Protein 1RHX (pdb70)

Sequence (87 aa):
MALVLVKYGTDHPVEKLKIRSAKAEDKIVLIQNGVFWALEELETPAKVYAIKDDFLARGYSEEDSKVPLITYSEFIDLLEGEEKFIGMALVLVKYGTDHPVEKLKIRSAKAEDKIVLIQNGVFWALEELETPAKVYAIKDDFLARGYSEEDSKVPLITYSEFIDLLEGEEKFIGMALVLVKYGTDHPVEKLKIRSAKAEDKIVLIQNGVFWALEELETPAKVYAIKDDFLARGYSEEDSKVPLITYSEFIDLLEGEEKFIGMALVLVKYGTDHPVEKLKIRSAKAEDKIVLIQNGVFWALEELETPAKVYAIKDDFLARGYSEEDSKVPLITYSEFIDLLEGEEKFIGMALVLVKYGTDHPVEKLKIRSAKAEDKIVLIQNGVFWALEELETPAKVYAIKDDFLARGYSEEDSKVPLITYSEFIDLLEGEEKFIGMALVLVKYGTDHPVEKLKIRSAKAEDKIVLIQNGVFWALEELETPAKVYAIKDDFLARGYSEEDSKVPLITYSEFIDLLEGEEKFIGMALVLVKYGTDHPVEKLKIRSAKAEDKIVLIQNGVFWALEELETPAKVYAIKDDFLARGYSEEDSKVPLITYSEFIDLLEGEEKFIGMALVLVKYGTDHPVEKLKIRSAKAEDKIVLIQNGVFWALEELETPAKVYAIKDDFLARGYSEEDSKVPLITYSEFIDLLEGEEKFIGMALVLVKYGTDHPVEKLKIRSAKAEDKIVLIQNGVFWALEELETPAKVYAIKDDFLARGYSEEDSKVPLITYSEFIDLLEGEEKFIGMALVLVKYGTDHPVEKLKIRSAKAEDKIVLIQNGVFWALEELETPAKVYAIKDDFLARGYSEEDSKVPLITYSEFIDLLEGEEKFIGMALVLVKYGTDHPVEKLKIRSAKAEDKIVLIQNGVFWALEELETPAKVYAIKDDFLARGYSEEDSKVPLITYSEFIDLLEGEEKFIGMALVLVKYGTDHPVEKLKIRSAKAEDKIVLIQNGVFWALEELETPAKVYAIKDDFLARGYSEEDSKVPLITYSEFIDLLEGEEKFIGMALVLVKYGTDHPVEKLKIRSAKAEDKIVLIQNGVFWALEELETPAKVYAIKDDFLARGYSEEDSKVPLITYSEFIDLLEGEEKFIGMALVLVKYGTDHPVEKLKIRSAKAEDKIVLIQNGVFWALEELETPAKVYAIKDDFLARGYSEEDSKVPLITYSEFIDLLEGEEKFIGMALVLVKYGTDHPVEKLKIRSAKAEDKIVLIQNGVFWALEELETPAKVYAIKDDFLARGYSEEDSKVPLITYSEFIDLLEGEEKFIGMALVLVKYGTDHPVEKLKIRSAKAEDKIVLIQNGVFWALEELETPAKVYAIKDDFLARGYSEEDSKVPLITYSEFIDLLEGEEKFIGMALVLVKYGTDHPVEKLKIRSAKAEDKIVLIQNGVFWALEELETPAKVYAIKDDFLARGYSEEDSKVPLITYSEFIDLLEGEEKFIGMALVLVKYGTDHPVEKLKIRSAKAEDKIVLIQNGVFWALEELETPAKVYAIKDDFLARGYSEEDSKVPLITYSEFIDLLEGEEKFIGMALVLVKYGTDHPVEKLKIRSAKAEDKIVLIQNGVFWALEELETPAKVYAIKDDFLARGYSEEDSKVPLITYSEFIDLLEGEEKFIGMALVLVKYGTDHPVEKLKIRSAKAEDKIVLIQNGVFWALEELETPAKVYAIKDDFLARGYSEEDSKVPLITYSEFIDLLEGEEKFIG

Radius of gyration: 11.61 Å; Cα contacts (8 Å, |Δi|>4): 168; chains: 1; bounding box: 30×29×20 Å

Structure (mmCIF, N/CA/C/O backbone):
data_1RHX
#
_entry.id   1RHX
#
loop_
_atom_site.group_PDB
_atom_site.id
_atom_site.type_symbol
_atom_site.label_atom_id
_atom_site.label_alt_id
_atom_site.label_comp_id
_atom_site.label_asym_id
_atom_site.label_entity_id
_atom_site.label_seq_id
_atom_site.pdbx_PDB_ins_code
_atom_site.Cartn_x
_atom_site.Cartn_y
_atom_site.Cartn_z
_atom_site.occupancy
_atom_site.B_iso_or_equiv
_atom_site.auth_seq_id
_atom_site.auth_comp_id
_atom_site.auth_asym_id
_atom_site.auth_atom_id
_atom_site.pdbx_PDB_model_num
ATOM 1 N N . MET A 1 1 ? -15.015 2.997 -10.119 1.00 0.00 1 MET A N 1
ATOM 2 C CA . MET A 1 1 ? -13.676 2.398 -10.278 1.00 0.00 1 MET A CA 1
ATOM 3 C C . MET A 1 1 ? -13.300 1.560 -9.062 1.00 0.00 1 MET A C 1
ATOM 4 O O . MET A 1 1 ? -13.637 1.897 -7.926 1.00 0.00 1 MET A O 1
ATOM 18 N N . ALA A 1 2 ? -12.580 0.466 -9.297 1.00 0.00 2 ALA A N 1
ATOM 19 C CA . ALA A 1 2 ? -11.764 -0.257 -8.338 1.00 0.00 2 ALA A CA 1
ATOM 20 C C . ALA A 1 2 ? -10.391 0.413 -8.247 1.00 0.00 2 ALA A C 1
ATOM 21 O O . ALA A 1 2 ? -10.040 1.221 -9.110 1.00 0.00 2 ALA A O 1
ATOM 28 N N . LEU A 1 3 ? -9.580 0.002 -7.271 1.00 0.00 3 LEU A N 1
ATOM 29 C CA . LEU A 1 3 ? -8.188 0.384 -7.125 1.00 0.00 3 LEU A CA 1
ATOM 30 C C . LEU A 1 3 ? -7.425 -0.935 -6.969 1.00 0.00 3 LEU A C 1
ATOM 31 O O . LEU A 1 3 ? -7.330 -1.458 -5.858 1.00 0.00 3 LEU A O 1
ATOM 47 N N . VAL A 1 4 ? -6.995 -1.516 -8.095 1.00 0.00 4 VAL A N 1
ATOM 48 C CA . VAL A 1 4 ? -6.375 -2.841 -8.191 1.00 0.00 4 VAL A CA 1
ATOM 49 C C . VAL A 1 4 ? -5.077 -2.680 -9.001 1.00 0.00 4 VAL A C 1
ATOM 50 O O . VAL A 1 4 ? -4.995 -3.115 -10.150 1.00 0.00 4 VAL A O 1
ATOM 63 N N . LEU A 1 5 ? -4.077 -2.005 -8.437 1.00 0.00 5 LEU A N 1
ATOM 64 C CA . LEU A 1 5 ? -2.740 -1.748 -8.966 1.00 0.00 5 LEU A CA 1
ATOM 65 C C . LEU A 1 5 ? -2.092 -0.753 -8.019 1.00 0.00 5 LEU A C 1
ATOM 66 O O . LEU A 1 5 ? -2.727 0.229 -7.641 1.00 0.00 5 LEU A O 1
ATOM 82 N N . VAL A 1 6 ? -0.829 -0.975 -7.665 1.00 0.00 6 VAL A N 1
ATOM 83 C CA . VAL A 1 6 ? -0.084 -0.008 -6.868 1.00 0.00 6 VAL A CA 1
ATOM 84 C C . VAL A 1 6 ? 1.385 -0.007 -7.300 1.00 0.00 6 VAL A C 1
ATOM 85 O O . VAL A 1 6 ? 2.302 -0.076 -6.487 1.00 0.00 6 VAL A O 1
ATOM 98 N N . LYS A 1 7 ? 1.642 0.055 -8.611 1.00 0.00 7 LYS A N 1
ATOM 99 C CA . LYS A 1 7 ? 3.012 0.067 -9.118 1.00 0.00 7 LYS A CA 1
ATOM 100 C C . LYS A 1 7 ? 3.277 1.295 -9.993 1.00 0.00 7 LYS A C 1
ATOM 101 O O . LYS A 1 7 ? 4.130 1.228 -10.873 1.00 0.00 7 LYS A O 1
ATOM 120 N N . TYR A 1 8 ? 2.726 2.461 -9.662 1.00 0.00 8 TYR A N 1
ATOM 121 C CA . TYR A 1 8 ? 3.015 3.715 -10.356 1.00 0.00 8 TYR A CA 1
ATOM 122 C C . TYR A 1 8 ? 3.023 4.868 -9.356 1.00 0.00 8 TYR A C 1
ATOM 123 O O . TYR A 1 8 ? 2.661 5.992 -9.703 1.00 0.00 8 TYR A O 1
ATOM 141 N N . GLY A 1 9 ? 3.529 4.614 -8.146 1.00 0.00 9 GLY A N 1
ATOM 142 C CA . GLY A 1 9 ? 3.337 5.508 -7.021 1.00 0.00 9 GLY A CA 1
ATOM 143 C C . GLY A 1 9 ? 1.847 5.709 -6.805 1.00 0.00 9 GLY A C 1
ATOM 144 O O . GLY A 1 9 ? 1.126 4.832 -6.312 1.00 0.00 9 GLY A O 1
ATOM 148 N N . THR A 1 10 ? 1.382 6.849 -7.256 1.00 0.00 10 THR A N 1
ATOM 149 C CA . THR A 1 10 ? 0.208 7.506 -6.711 1.00 0.00 10 THR A CA 1
ATOM 150 C C . THR A 1 10 ? -1.072 7.125 -7.457 1.00 0.00 10 THR A C 1
ATOM 151 O O . THR A 1 10 ? -1.603 7.932 -8.216 1.00 0.00 10 THR A O 1
ATOM 162 N N . ASP A 1 11 ? -1.623 5.921 -7.236 1.00 0.00 11 ASP A N 1
ATOM 163 C CA . ASP A 1 11 ? -2.866 5.534 -7.920 1.00 0.00 11 ASP A CA 1
ATOM 164 C C . ASP A 1 11 ? -3.752 4.551 -7.122 1.00 0.00 11 ASP A C 1
ATOM 165 O O . ASP A 1 11 ? -4.381 3.668 -7.704 1.00 0.00 11 ASP A O 1
ATOM 174 N N . HIS A 1 12 ? -3.851 4.708 -5.791 1.00 0.00 12 HIS A N 1
ATOM 175 C CA . HIS A 1 12 ? -4.641 3.844 -4.887 1.00 0.00 12 HIS A CA 1
ATOM 176 C C . HIS A 1 12 ? -4.755 4.509 -3.496 1.00 0.00 12 HIS A C 1
ATOM 177 O O . HIS A 1 12 ? -4.185 5.585 -3.318 1.00 0.00 12 HIS A O 1
ATOM 191 N N . PRO A 1 13 ? -5.492 3.963 -2.510 1.00 0.00 13 PRO A N 1
ATOM 192 C CA . PRO A 1 13 ? -5.629 4.598 -1.200 1.00 0.00 13 PRO A CA 1
ATOM 193 C C . PRO A 1 13 ? -4.436 4.356 -0.289 1.00 0.00 13 PRO A C 1
ATOM 194 O O . PRO A 1 13 ? -3.711 3.423 -0.528 1.00 0.00 13 PRO A O 1
ATOM 205 N N . VAL A 1 14 ? -4.273 5.167 0.763 1.00 0.00 14 VAL A N 1
ATOM 206 C CA . VAL A 1 14 ? -3.406 5.047 1.937 1.00 0.00 14 VAL A CA 1
ATOM 207 C C . VAL A 1 14 ? -3.376 6.439 2.526 1.00 0.00 14 VAL A C 1
ATOM 208 O O . VAL A 1 14 ? -3.789 6.643 3.656 1.00 0.00 14 VAL A O 1
ATOM 221 N N . GLU A 1 15 ? -3.090 7.436 1.696 1.00 0.00 15 GLU A N 1
ATOM 222 C CA . GLU A 1 15 ? -2.846 8.801 2.152 1.00 0.00 15 GLU A CA 1
ATOM 223 C C . GLU A 1 15 ? -3.282 9.789 1.079 1.00 0.00 15 GLU A C 1
ATOM 224 O O . GLU A 1 15 ? -2.645 10.808 0.854 1.00 0.00 15 GLU A O 1
ATOM 236 N N . LYS A 1 16 ? -4.443 9.506 0.473 1.00 0.00 16 LYS A N 1
ATOM 237 C CA . LYS A 1 16 ? -5.289 10.415 -0.296 1.00 0.00 16 LYS A CA 1
ATOM 238 C C . LYS A 1 16 ? -6.524 9.670 -0.743 1.00 0.00 16 LYS A C 1
ATOM 239 O O . LYS A 1 16 ? -7.563 9.894 -0.139 1.00 0.00 16 LYS A O 1
ATOM 258 N N . LEU A 1 17 ? -6.425 8.749 -1.709 1.00 0.00 17 LEU A N 1
ATOM 259 C CA . LEU A 1 17 ? -7.566 8.073 -2.340 1.00 0.00 17 LEU A CA 1
ATOM 260 C C . LEU A 1 17 ? -8.455 7.425 -1.275 1.00 0.00 17 LEU A C 1
ATOM 261 O O . LEU A 1 17 ? -9.665 7.362 -1.404 1.00 0.00 17 LEU A O 1
ATOM 277 N N . LYS A 1 18 ? -7.847 7.028 -0.162 1.00 0.00 18 LYS A N 1
ATOM 278 C CA . LYS A 1 18 ? -8.463 6.529 1.067 1.00 0.00 18 LYS A CA 1
ATOM 279 C C . LYS A 1 18 ? -9.566 7.430 1.631 1.00 0.00 18 LYS A C 1
ATOM 280 O O . LYS A 1 18 ? -10.584 6.952 2.089 1.00 0.00 18 LYS A O 1
ATOM 299 N N . ILE A 1 19 ? -9.371 8.742 1.658 1.00 0.00 19 ILE A N 1
ATOM 300 C CA . ILE A 1 19 ? -10.349 9.681 2.185 1.00 0.00 19 ILE A CA 1
ATOM 301 C C . ILE A 1 19 ? -11.557 9.662 1.254 1.00 0.00 19 ILE A C 1
ATOM 302 O O . ILE A 1 19 ? -12.711 9.769 1.665 1.00 0.00 19 ILE A O 1
ATOM 318 N N . ARG A 1 20 ? -11.271 9.500 -0.032 1.00 0.00 20 ARG A N 1
ATOM 319 C CA . ARG A 1 20 ? -12.279 9.396 -1.058 1.00 0.00 20 ARG A CA 1
ATOM 320 C C . ARG A 1 20 ? -12.987 8.028 -0.956 1.00 0.00 20 ARG A C 1
ATOM 321 O O . ARG A 1 20 ? -14.221 7.986 -0.998 1.00 0.00 20 ARG A O 1
ATOM 342 N N . SER A 1 21 ? -12.285 6.925 -0.681 1.00 0.00 21 SER A N 1
ATOM 343 C CA . SER A 1 21 ? -12.848 5.594 -0.476 1.00 0.00 21 SER A CA 1
ATOM 344 C C . SER A 1 21 ? -11.916 4.755 0.415 1.00 0.00 21 SER A C 1
ATOM 345 O O . SER A 1 21 ? -10.941 4.175 -0.065 1.00 0.00 21 SER A O 1
ATOM 353 N N . ALA A 1 22 ? -12.190 4.715 1.724 1.00 0.00 22 ALA A N 1
ATOM 354 C CA . ALA A 1 22 ? -11.672 3.762 2.703 1.00 0.00 22 ALA A CA 1
ATOM 355 C C . ALA A 1 22 ? -12.529 3.844 3.963 1.00 0.00 22 ALA A C 1
ATOM 356 O O . ALA A 1 22 ? -13.421 4.686 4.076 1.00 0.00 22 ALA A O 1
ATOM 363 N N . LYS A 1 23 ? -12.218 2.975 4.922 1.00 0.00 23 LYS A N 1
ATOM 364 C CA . LYS A 1 23 ? -12.585 3.089 6.322 1.00 0.00 23 LYS A CA 1
ATOM 365 C C . LYS A 1 23 ? -11.366 2.721 7.143 1.00 0.00 23 LYS A C 1
ATOM 366 O O . LYS A 1 23 ? -10.307 2.415 6.590 1.00 0.00 23 LYS A O 1
ATOM 385 N N . ALA A 1 24 ? -11.524 2.722 8.460 1.00 0.00 24 ALA A N 1
ATOM 386 C CA . ALA A 1 24 ? -10.527 2.124 9.321 1.00 0.00 24 ALA A CA 1
ATOM 387 C C . ALA A 1 24 ? -10.488 0.613 9.102 1.00 0.00 24 ALA A C 1
ATOM 388 O O . ALA A 1 24 ? -9.416 0.013 9.107 1.00 0.00 24 ALA A O 1
ATOM 395 N N . GLU A 1 25 ? -11.638 -0.017 8.844 1.00 0.00 25 GLU A N 1
ATOM 396 C CA . GLU A 1 25 ? -11.719 -1.458 8.630 1.00 0.00 25 GLU A CA 1
ATOM 397 C C . GLU A 1 25 ? -11.420 -1.874 7.197 1.00 0.00 25 GLU A C 1
ATOM 398 O O . GLU A 1 25 ? -12.008 -2.816 6.667 1.00 0.00 25 GLU A O 1
ATOM 410 N N . ASP A 1 26 ? -10.455 -1.209 6.581 1.00 0.00 26 ASP A N 1
ATOM 411 C CA . ASP A 1 26 ? -10.143 -1.429 5.184 1.00 0.00 26 ASP A CA 1
ATOM 412 C C . ASP A 1 26 ? -8.753 -2.043 5.087 1.00 0.00 26 ASP A C 1
ATOM 413 O O . ASP A 1 26 ? -8.028 -2.086 6.087 1.00 0.00 26 ASP A O 1
ATOM 422 N N . LYS A 1 27 ? -8.355 -2.543 3.922 1.00 0.00 27 LYS A N 1
ATOM 423 C CA . LYS A 1 27 ? -7.135 -3.318 3.735 1.00 0.00 27 LYS A CA 1
ATOM 424 C C . LYS A 1 27 ? -6.456 -2.797 2.479 1.00 0.00 27 LYS A C 1
ATOM 425 O O . LYS A 1 27 ? -7.145 -2.536 1.496 1.00 0.00 27 LYS A O 1
ATOM 444 N N . ILE A 1 28 ? -5.146 -2.556 2.529 1.00 0.00 28 ILE A N 1
ATOM 445 C CA . ILE A 1 28 ? -4.371 -1.974 1.441 1.00 0.00 28 ILE A CA 1
ATOM 446 C C . ILE A 1 28 ? -2.910 -2.450 1.575 1.00 0.00 28 ILE A C 1
ATOM 447 O O . ILE A 1 28 ? -2.494 -2.843 2.663 1.00 0.00 28 ILE A O 1
ATOM 463 N N . VAL A 1 29 ? -2.117 -2.349 0.504 1.00 0.00 29 VAL A N 1
ATOM 464 C CA . VAL A 1 29 ? -0.685 -2.671 0.396 1.00 0.00 29 VAL A CA 1
ATOM 465 C C . VAL A 1 29 ? -0.036 -1.748 -0.659 1.00 0.00 29 VAL A C 1
ATOM 466 O O . VAL A 1 29 ? -0.757 -1.208 -1.486 1.00 0.00 29 VAL A O 1
ATOM 479 N N . LEU A 1 30 ? 1.293 -1.546 -0.647 1.00 0.00 30 LEU A N 1
ATOM 480 C CA . LEU A 1 30 ? 2.049 -0.792 -1.669 1.00 0.00 30 LEU A CA 1
ATOM 481 C C . LEU A 1 30 ? 3.131 -1.654 -2.298 1.00 0.00 30 LEU A C 1
ATOM 482 O O . LEU A 1 30 ? 3.795 -2.385 -1.572 1.00 0.00 30 LEU A O 1
ATOM 498 N N . ILE A 1 31 ? 3.372 -1.525 -3.608 1.00 0.00 31 ILE A N 1
ATOM 499 C CA . ILE A 1 31 ? 4.436 -2.241 -4.316 1.00 0.00 31 ILE A CA 1
ATOM 500 C C . ILE A 1 31 ? 5.233 -1.288 -5.212 1.00 0.00 31 ILE A C 1
ATOM 501 O O . ILE A 1 31 ? 4.986 -0.090 -5.191 1.00 0.00 31 ILE A O 1
ATOM 517 N N . GLN A 1 32 ? 6.185 -1.807 -5.994 1.00 0.00 32 GLN A N 1
ATOM 518 C CA . GLN A 1 32 ? 7.066 -1.133 -6.947 1.00 0.00 32 GLN A CA 1
ATOM 519 C C . GLN A 1 32 ? 7.337 0.338 -6.587 1.00 0.00 32 GLN A C 1
ATOM 520 O O . GLN A 1 32 ? 8.030 0.626 -5.617 1.00 0.00 32 GLN A O 1
ATOM 534 N N . ASN A 1 33 ? 6.753 1.274 -7.349 1.00 0.00 33 ASN A N 1
ATOM 535 C CA . ASN A 1 33 ? 6.811 2.717 -7.073 1.00 0.00 33 ASN A CA 1
ATOM 536 C C . ASN A 1 33 ? 5.706 3.164 -6.135 1.00 0.00 33 ASN A C 1
ATOM 537 O O . ASN A 1 33 ? 5.866 4.186 -5.484 1.00 0.00 33 ASN A O 1
ATOM 548 N N . GLY A 1 34 ? 4.590 2.431 -6.056 1.00 0.00 34 GLY A N 1
ATOM 549 C CA . GLY A 1 34 ? 3.533 2.613 -5.064 1.00 0.00 34 GLY A CA 1
ATOM 550 C C . GLY A 1 34 ? 4.051 2.778 -3.643 1.00 0.00 34 GLY A C 1
ATOM 551 O O . GLY A 1 34 ? 3.424 3.453 -2.835 1.00 0.00 34 GLY A O 1
ATOM 555 N N . VAL A 1 35 ? 5.211 2.212 -3.321 1.00 0.00 35 VAL A N 1
ATOM 556 C CA . VAL A 1 35 ? 5.870 2.461 -2.043 1.00 0.00 35 VAL A CA 1
ATOM 557 C C . VAL A 1 35 ? 6.013 3.963 -1.716 1.00 0.00 35 VAL A C 1
ATOM 558 O O . VAL A 1 35 ? 6.053 4.323 -0.543 1.00 0.00 35 VAL A O 1
ATOM 571 N N . PHE A 1 36 ? 6.001 4.856 -2.717 1.00 0.00 36 PHE A N 1
ATOM 572 C CA . PHE A 1 36 ? 5.962 6.306 -2.540 1.00 0.00 36 PHE A CA 1
ATOM 573 C C . PHE A 1 36 ? 4.798 6.820 -1.665 1.00 0.00 36 PHE A C 1
ATOM 574 O O . PHE A 1 36 ? 4.860 7.953 -1.198 1.00 0.00 36 PHE A O 1
ATOM 591 N N . TRP A 1 37 ? 3.748 6.033 -1.399 1.00 0.00 37 TRP A N 1
ATOM 592 C CA . TRP A 1 37 ? 2.706 6.449 -0.452 1.00 0.00 37 TRP A CA 1
ATOM 593 C C . TRP A 1 37 ? 3.203 6.450 0.998 1.00 0.00 37 TRP A C 1
ATOM 594 O O . TRP A 1 37 ? 2.601 7.120 1.838 1.00 0.00 37 TRP A O 1
ATOM 615 N N . ALA A 1 38 ? 4.277 5.726 1.329 1.00 0.00 38 ALA A N 1
ATOM 616 C CA . ALA A 1 38 ? 4.771 5.595 2.701 1.00 0.00 38 ALA A CA 1
ATOM 617 C C . ALA A 1 38 ? 5.592 6.798 3.154 1.00 0.00 38 ALA A C 1
ATOM 618 O O . ALA A 1 38 ? 6.537 6.633 3.926 1.00 0.00 38 ALA A O 1
ATOM 625 N N . LEU A 1 39 ? 5.169 7.998 2.748 1.00 0.00 39 LEU A N 1
ATOM 626 C CA . LEU A 1 39 ? 5.953 9.230 2.707 1.00 0.00 39 LEU A CA 1
ATOM 627 C C . LEU A 1 39 ? 5.132 10.345 2.040 1.00 0.00 39 LEU A C 1
ATOM 628 O O . LEU A 1 39 ? 5.626 11.143 1.246 1.00 0.00 39 LEU A O 1
ATOM 644 N N . GLU A 1 40 ? 3.851 10.400 2.419 1.00 0.00 40 GLU A N 1
ATOM 645 C CA . GLU A 1 40 ? 2.853 11.398 2.049 1.00 0.00 40 GLU A CA 1
ATOM 646 C C . GLU A 1 40 ? 2.475 12.240 3.288 1.00 0.00 40 GLU A C 1
ATOM 647 O O . GLU A 1 40 ? 3.101 12.154 4.356 1.00 0.00 40 GLU A O 1
ATOM 659 N N . GLU A 1 41 ? 1.484 13.116 3.143 1.00 0.00 41 GLU A N 1
ATOM 660 C CA . GLU A 1 41 ? 1.132 14.209 4.049 1.00 0.00 41 GLU A CA 1
ATOM 661 C C . GLU A 1 41 ? -0.270 14.049 4.619 1.00 0.00 41 GLU A C 1
ATOM 662 O O . GLU A 1 41 ? -1.101 14.962 4.596 1.00 0.00 41 GLU A O 1
ATOM 674 N N . LEU A 1 42 ? -0.558 12.846 5.085 1.00 0.00 42 LEU A N 1
ATOM 675 C CA . LEU A 1 42 ? -1.894 12.375 5.386 1.00 0.00 42 LEU A CA 1
ATOM 676 C C . LEU A 1 42 ? -1.765 11.275 6.432 1.00 0.00 42 LEU A C 1
ATOM 677 O O . LEU A 1 42 ? -0.860 11.301 7.263 1.00 0.00 42 LEU A O 1
ATOM 693 N N . GLU A 1 43 ? -2.722 10.361 6.465 1.00 0.00 43 GLU A N 1
ATOM 694 C CA . GLU A 1 43 ? -2.769 9.235 7.369 1.00 0.00 43 GLU A CA 1
ATOM 695 C C . GLU A 1 43 ? -3.639 8.181 6.694 1.00 0.00 43 GLU A C 1
ATOM 696 O O . GLU A 1 43 ? -4.430 8.507 5.809 1.00 0.00 43 GLU A O 1
ATOM 708 N N . THR A 1 44 ? -3.599 6.971 7.205 1.00 0.00 44 THR A N 1
ATOM 709 C CA . THR A 1 44 ? -4.579 5.908 7.021 1.00 0.00 44 THR A CA 1
ATOM 710 C C . THR A 1 44 ? -5.076 5.471 8.391 1.00 0.00 44 THR A C 1
ATOM 711 O O . THR A 1 44 ? -4.316 5.514 9.359 1.00 0.00 44 THR A O 1
ATOM 722 N N . PRO A 1 45 ? -6.332 5.013 8.454 1.00 0.00 45 PRO A N 1
ATOM 723 C CA . PRO A 1 45 ? -6.810 4.171 9.522 1.00 0.00 45 PRO A CA 1
ATOM 724 C C . PRO A 1 45 ? -6.962 2.696 9.083 1.00 0.00 45 PRO A C 1
ATOM 725 O O . PRO A 1 45 ? -7.225 1.821 9.913 1.00 0.00 45 PRO A O 1
ATOM 736 N N . ALA A 1 46 ? -6.840 2.413 7.779 1.00 0.00 46 ALA A N 1
ATOM 737 C CA . ALA A 1 46 ? -6.858 1.090 7.165 1.00 0.00 46 ALA A CA 1
ATOM 738 C C . ALA A 1 46 ? -5.495 0.430 7.340 1.00 0.00 46 ALA A C 1
ATOM 739 O O . ALA A 1 46 ? -4.502 1.140 7.513 1.00 0.00 46 ALA A O 1
ATOM 746 N N . LYS A 1 47 ? -5.405 -0.901 7.234 1.00 0.00 47 LYS A N 1
ATOM 747 C CA . LYS A 1 47 ? -4.158 -1.594 7.449 1.00 0.00 47 LYS A CA 1
ATOM 748 C C . LYS A 1 47 ? -3.388 -1.408 6.152 1.00 0.00 47 LYS A C 1
ATOM 749 O O . LYS A 1 47 ? -3.883 -1.772 5.082 1.00 0.00 47 LYS A O 1
ATOM 768 N N . VAL A 1 48 ? -2.257 -0.723 6.217 1.00 0.00 48 VAL A N 1
ATOM 769 C CA . VAL A 1 48 ? -1.376 -0.483 5.115 1.00 0.00 48 VAL A CA 1
ATOM 770 C C . VAL A 1 48 ? -0.105 -1.245 5.385 1.00 0.00 48 VAL A C 1
ATOM 771 O O . VAL A 1 48 ? 0.227 -1.497 6.547 1.00 0.00 48 VAL A O 1
ATOM 784 N N . TYR A 1 49 ? 0.604 -1.585 4.318 1.00 0.00 49 TYR A N 1
ATOM 785 C CA . TYR A 1 49 ? 1.831 -2.347 4.370 1.00 0.00 49 TYR A CA 1
ATOM 786 C C . TYR A 1 49 ? 2.522 -2.159 3.025 1.00 0.00 49 TYR A C 1
ATOM 787 O O . TYR A 1 49 ? 1.908 -2.434 1.998 1.00 0.00 49 TYR A O 1
ATOM 805 N N . ALA A 1 50 ? 3.760 -1.680 2.969 1.00 0.00 50 ALA A N 1
ATOM 806 C CA . ALA A 1 50 ? 4.493 -1.756 1.712 1.00 0.00 50 ALA A CA 1
ATOM 807 C C . ALA A 1 50 ? 5.118 -3.146 1.596 1.00 0.00 50 ALA A C 1
ATOM 808 O O . ALA A 1 50 ? 5.386 -3.815 2.595 1.00 0.00 50 ALA A O 1
ATOM 815 N N . ILE A 1 51 ? 5.401 -3.562 0.370 1.00 0.00 51 ILE A N 1
ATOM 816 C CA . ILE A 1 51 ? 6.198 -4.730 0.064 1.00 0.00 51 ILE A CA 1
ATOM 817 C C . ILE A 1 51 ? 7.637 -4.321 0.231 1.00 0.00 51 ILE A C 1
ATOM 818 O O . ILE A 1 51 ? 8.170 -3.524 -0.545 1.00 0.00 51 ILE A O 1
ATOM 834 N N . LYS A 1 52 ? 8.245 -4.890 1.268 1.00 0.00 52 LYS A N 1
ATOM 835 C CA . LYS A 1 52 ? 9.629 -4.684 1.603 1.00 0.00 52 LYS A CA 1
ATOM 836 C C . LYS A 1 52 ? 10.492 -4.899 0.379 1.00 0.00 52 LYS A C 1
ATOM 837 O O . LYS A 1 52 ? 11.253 -4.013 0.023 1.00 0.00 52 LYS A O 1
ATOM 856 N N . ASP A 1 53 ? 10.349 -6.034 -0.301 1.00 0.00 53 ASP A N 1
ATOM 857 C CA . ASP A 1 53 ? 11.189 -6.353 -1.449 1.00 0.00 53 ASP A CA 1
ATOM 858 C C . ASP A 1 53 ? 11.160 -5.266 -2.506 1.00 0.00 53 ASP A C 1
ATOM 859 O O . ASP A 1 53 ? 12.219 -4.864 -2.982 1.00 0.00 53 ASP A O 1
ATOM 868 N N . ASP A 1 54 ? 9.980 -4.765 -2.871 1.00 0.00 54 ASP A N 1
ATOM 869 C CA . ASP A 1 54 ? 9.893 -3.673 -3.812 1.00 0.00 54 ASP A CA 1
ATOM 870 C C . ASP A 1 54 ? 10.443 -2.362 -3.266 1.00 0.00 54 ASP A C 1
ATOM 871 O O . ASP A 1 54 ? 11.008 -1.608 -4.050 1.00 0.00 54 ASP A O 1
ATOM 880 N N . PHE A 1 55 ? 10.314 -2.073 -1.972 1.00 0.00 55 PHE A N 1
ATOM 881 C CA . PHE A 1 55 ? 10.847 -0.856 -1.359 1.00 0.00 55 PHE A CA 1
ATOM 882 C C . PHE A 1 55 ? 12.374 -0.855 -1.372 1.00 0.00 55 PHE A C 1
ATOM 883 O O . PHE A 1 55 ? 13.013 0.133 -1.729 1.00 0.00 55 PHE A O 1
ATOM 900 N N . LEU A 1 56 ? 12.959 -1.999 -1.026 1.00 0.00 56 LEU A N 1
ATOM 901 C CA . LEU A 1 56 ? 14.382 -2.275 -1.102 1.00 0.00 56 LEU A CA 1
ATOM 902 C C . LEU A 1 56 ? 14.835 -2.096 -2.542 1.00 0.00 56 LEU A C 1
ATOM 903 O O . LEU A 1 56 ? 15.800 -1.380 -2.814 1.00 0.00 56 LEU A O 1
ATOM 919 N N . ALA A 1 57 ? 14.082 -2.684 -3.473 1.00 0.00 57 ALA A N 1
ATOM 920 C CA . ALA A 1 57 ? 14.334 -2.540 -4.894 1.00 0.00 57 ALA A CA 1
ATOM 921 C C . ALA A 1 57 ? 14.032 -1.119 -5.397 1.00 0.00 57 ALA A C 1
ATOM 922 O O . ALA A 1 57 ? 14.319 -0.817 -6.556 1.00 0.00 57 ALA A O 1
ATOM 929 N N . ARG A 1 58 ? 13.501 -0.224 -4.553 1.00 0.00 58 ARG A N 1
ATOM 930 C CA . ARG A 1 58 ? 13.305 1.187 -4.887 1.00 0.00 58 ARG A CA 1
ATOM 931 C C . ARG A 1 58 ? 14.281 2.031 -4.059 1.00 0.00 58 ARG A C 1
ATOM 932 O O . ARG A 1 58 ? 13.993 3.184 -3.758 1.00 0.00 58 ARG A O 1
ATOM 953 N N . GLY A 1 59 ? 15.498 1.537 -3.826 1.00 0.00 59 GLY A N 1
ATOM 954 C CA . GLY A 1 59 ? 16.576 2.296 -3.209 1.00 0.00 59 GLY A CA 1
ATOM 955 C C . GLY A 1 59 ? 16.258 2.877 -1.825 1.00 0.00 59 GLY A C 1
ATOM 956 O O . GLY A 1 59 ? 16.948 3.812 -1.422 1.00 0.00 59 GLY A O 1
ATOM 960 N N . TYR A 1 60 ? 15.261 2.374 -1.087 1.00 0.00 60 TYR A N 1
ATOM 961 C CA . TYR A 1 60 ? 14.920 2.858 0.246 1.00 0.00 60 TYR A CA 1
ATOM 962 C C . TYR A 1 60 ? 15.614 1.988 1.295 1.00 0.00 60 TYR A C 1
ATOM 963 O O . TYR A 1 60 ? 16.266 0.985 0.968 1.00 0.00 60 TYR A O 1
ATOM 981 N N . SER A 1 61 ? 15.460 2.351 2.563 1.00 0.00 61 SER A N 1
ATOM 982 C CA . SER A 1 61 ? 15.820 1.548 3.716 1.00 0.00 61 SER A CA 1
ATOM 983 C C . SER A 1 61 ? 14.581 1.340 4.576 1.00 0.00 61 SER A C 1
ATOM 984 O O . SER A 1 61 ? 13.571 2.020 4.421 1.00 0.00 61 SER A O 1
ATOM 992 N N . GLU A 1 62 ? 14.629 0.359 5.469 1.00 0.00 62 GLU A N 1
ATOM 993 C CA . GLU A 1 62 ? 13.440 -0.180 6.110 1.00 0.00 62 GLU A CA 1
ATOM 994 C C . GLU A 1 62 ? 12.875 0.793 7.146 1.00 0.00 62 GLU A C 1
ATOM 995 O O . GLU A 1 62 ? 11.693 0.721 7.484 1.00 0.00 62 GLU A O 1
ATOM 1007 N N . GLU A 1 63 ? 13.697 1.718 7.636 1.00 0.00 63 GLU A N 1
ATOM 1008 C CA . GLU A 1 63 ? 13.285 2.774 8.545 1.00 0.00 63 GLU A CA 1
ATOM 1009 C C . GLU A 1 63 ? 12.673 3.967 7.798 1.00 0.00 63 GLU A C 1
ATOM 1010 O O . GLU A 1 63 ? 12.053 4.830 8.421 1.00 0.00 63 GLU A O 1
ATOM 1022 N N . ASP A 1 64 ? 12.821 4.046 6.473 1.00 0.00 64 ASP A N 1
ATOM 1023 C CA . ASP A 1 64 ? 12.364 5.203 5.696 1.00 0.00 64 ASP A CA 1
ATOM 1024 C C . ASP A 1 64 ? 10.839 5.201 5.575 1.00 0.00 64 ASP A C 1
ATOM 1025 O O . ASP A 1 64 ? 10.208 6.249 5.465 1.00 0.00 64 ASP A O 1
ATOM 1034 N N . SER A 1 65 ? 10.227 4.017 5.570 1.00 0.00 65 SER A N 1
ATOM 1035 C CA . SER A 1 65 ? 8.810 3.865 5.301 1.00 0.00 65 SER A CA 1
ATOM 1036 C C . SER A 1 65 ? 8.025 4.213 6.563 1.00 0.00 65 SER A C 1
ATOM 1037 O O . SER A 1 65 ? 8.186 3.509 7.566 1.00 0.00 65 SER A O 1
ATOM 1045 N N . LYS A 1 66 ? 7.099 5.184 6.535 1.00 0.00 66 LYS A N 1
ATOM 1046 C CA . LYS A 1 66 ? 6.234 5.392 7.711 1.00 0.00 66 LYS A CA 1
ATOM 1047 C C . LYS A 1 66 ? 5.057 4.412 7.727 1.00 0.00 66 LYS A C 1
ATOM 1048 O O . LYS A 1 66 ? 3.968 4.730 8.201 1.00 0.00 66 LYS A O 1
ATOM 1067 N N . VAL A 1 67 ? 5.284 3.180 7.277 1.00 0.00 67 VAL A N 1
ATOM 1068 C CA . VAL A 1 67 ? 4.290 2.126 7.172 1.00 0.00 67 VAL A CA 1
ATOM 1069 C C . VAL A 1 67 ? 5.073 0.814 7.294 1.00 0.00 67 VAL A C 1
ATOM 1070 O O . VAL A 1 67 ? 6.265 0.778 6.959 1.00 0.00 67 VAL A O 1
ATOM 1083 N N . PRO A 1 68 ? 4.426 -0.280 7.707 1.00 0.00 68 PRO A N 1
ATOM 1084 C CA . PRO A 1 68 ? 5.095 -1.544 7.935 1.00 0.00 68 PRO A CA 1
ATOM 1085 C C . PRO A 1 68 ? 5.490 -2.163 6.598 1.00 0.00 68 PRO A C 1
ATOM 1086 O O . PRO A 1 68 ? 4.856 -1.928 5.566 1.00 0.00 68 PRO A O 1
ATOM 1097 N N . LEU A 1 69 ? 6.528 -2.986 6.626 1.00 0.00 69 LEU A N 1
ATOM 1098 C CA . LEU A 1 69 ? 7.229 -3.454 5.443 1.00 0.00 69 LEU A CA 1
ATOM 1099 C C . LEU A 1 69 ? 7.205 -4.965 5.417 1.00 0.00 69 LEU A C 1
ATOM 1100 O O . LEU A 1 69 ? 8.130 -5.648 5.864 1.00 0.00 69 LEU A O 1
ATOM 1116 N N . ILE A 1 70 ? 6.112 -5.472 4.869 1.00 0.00 70 ILE A N 1
ATOM 1117 C CA . ILE A 1 70 ? 5.775 -6.876 4.877 1.00 0.00 70 ILE A CA 1
ATOM 1118 C C . ILE A 1 70 ? 6.402 -7.578 3.680 1.00 0.00 70 ILE A C 1
ATOM 1119 O O . ILE A 1 70 ? 6.939 -6.946 2.768 1.00 0.00 70 ILE A O 1
ATOM 1135 N N . THR A 1 71 ? 6.324 -8.900 3.674 1.00 0.00 71 THR A N 1
ATOM 1136 C CA . THR A 1 71 ? 6.727 -9.701 2.541 1.00 0.00 71 THR A CA 1
ATOM 1137 C C . THR A 1 71 ? 5.580 -9.739 1.523 1.00 0.00 71 THR A C 1
ATOM 1138 O O . THR A 1 71 ? 4.416 -9.526 1.878 1.00 0.00 71 THR A O 1
ATOM 1149 N N . TYR A 1 72 ? 5.865 -10.149 0.283 1.00 0.00 72 TYR A N 1
ATOM 1150 C CA . TYR A 1 72 ? 4.814 -10.483 -0.679 1.00 0.00 72 TYR A CA 1
ATOM 1151 C C . TYR A 1 72 ? 3.832 -11.523 -0.104 1.00 0.00 72 TYR A C 1
ATOM 1152 O O . TYR A 1 72 ? 2.669 -11.523 -0.493 1.00 0.00 72 TYR A O 1
ATOM 1170 N N . SER A 1 73 ? 4.258 -12.394 0.818 1.00 0.00 73 SER A N 1
ATOM 1171 C CA . SER A 1 73 ? 3.414 -13.458 1.347 1.00 0.00 73 SER A CA 1
ATOM 1172 C C . SER A 1 73 ? 2.414 -12.973 2.397 1.00 0.00 73 SER A C 1
ATOM 1173 O O . SER A 1 73 ? 1.282 -13.455 2.420 1.00 0.00 73 SER A O 1
ATOM 1181 N N . GLU A 1 74 ? 2.810 -12.048 3.277 1.00 0.00 74 GLU A N 1
ATOM 1182 C CA . GLU A 1 74 ? 1.904 -11.396 4.214 1.00 0.00 74 GLU A CA 1
ATOM 1183 C C . GLU A 1 74 ? 0.822 -10.654 3.441 1.00 0.00 74 GLU A C 1
ATOM 1184 O O . GLU A 1 74 ? -0.309 -10.619 3.913 1.00 0.00 74 GLU A O 1
ATOM 1196 N N . PHE A 1 75 ? 1.128 -10.092 2.264 1.00 0.00 75 PHE A N 1
ATOM 1197 C CA . PHE A 1 75 ? 0.100 -9.453 1.457 1.00 0.00 75 PHE A CA 1
ATOM 1198 C C . PHE A 1 75 ? -0.980 -10.472 1.106 1.00 0.00 75 PHE A C 1
ATOM 1199 O O . PHE A 1 75 ? -2.141 -10.175 1.349 1.00 0.00 75 PHE A O 1
ATOM 1216 N N . ILE A 1 76 ? -0.617 -11.658 0.597 1.00 0.00 76 ILE A N 1
ATOM 1217 C CA . ILE A 1 76 ? -1.562 -12.681 0.130 1.00 0.00 76 ILE A CA 1
ATOM 1218 C C . ILE A 1 76 ? -2.619 -13.001 1.186 1.00 0.00 76 ILE A C 1
ATOM 1219 O O . ILE A 1 76 ? -3.785 -13.135 0.821 1.00 0.00 76 ILE A O 1
ATOM 1235 N N . ASP A 1 77 ? -2.237 -13.085 2.461 1.00 0.00 77 ASP A N 1
ATOM 1236 C CA . ASP A 1 77 ? -3.148 -13.336 3.583 1.00 0.00 77 ASP A CA 1
ATOM 1237 C C . ASP A 1 77 ? -4.246 -12.279 3.696 1.00 0.00 77 ASP A C 1
ATOM 1238 O O . ASP A 1 77 ? -5.382 -12.569 4.078 1.00 0.00 77 ASP A O 1
ATOM 1247 N N . LEU A 1 78 ? -3.909 -11.037 3.354 1.00 0.00 78 LEU A N 1
ATOM 1248 C CA . LEU A 1 78 ? -4.845 -9.932 3.415 1.00 0.00 78 LEU A CA 1
ATOM 1249 C C . LEU A 1 78 ? -5.958 -10.121 2.383 1.00 0.00 78 LEU A C 1
ATOM 1250 O O . LEU A 1 78 ? -7.069 -9.649 2.624 1.00 0.00 78 LEU A O 1
ATOM 1266 N N . LEU A 1 79 ? -5.660 -10.755 1.238 1.00 0.00 79 LEU A N 1
ATOM 1267 C CA . LEU A 1 79 ? -6.614 -11.096 0.201 1.00 0.00 79 LEU A CA 1
ATOM 1268 C C . LEU A 1 79 ? -7.492 -12.248 0.706 1.00 0.00 79 LEU A C 1
ATOM 1269 O O . LEU A 1 79 ? -8.406 -12.049 1.500 1.00 0.00 79 LEU A O 1
ATOM 1285 N N . GLU A 1 80 ? -7.189 -13.469 0.266 1.00 0.00 80 GLU A N 1
ATOM 1286 C CA . GLU A 1 80 ? -7.892 -14.711 0.555 1.00 0.00 80 GLU A CA 1
ATOM 1287 C C . GLU A 1 80 ? -9.408 -14.547 0.412 1.00 0.00 80 GLU A C 1
ATOM 1288 O O . GLU A 1 80 ? -10.197 -14.891 1.296 1.00 0.00 80 GLU A O 1
ATOM 1300 N N . GLY A 1 81 ? -9.828 -14.037 -0.749 1.00 0.00 81 GLY A N 1
ATOM 1301 C CA . GLY A 1 81 ? -11.233 -13.798 -1.050 1.00 0.00 81 GLY A CA 1
ATOM 1302 C C . GLY A 1 81 ? -11.707 -12.427 -0.578 1.00 0.00 81 GLY A C 1
ATOM 1303 O O . GLY A 1 81 ? -12.833 -12.279 -0.109 1.00 0.00 81 GLY A O 1
ATOM 1307 N N . GLU A 1 82 ? -10.858 -11.409 -0.715 1.00 0.00 82 GLU A N 1
ATOM 1308 C CA . GLU A 1 82 ? -11.189 -10.010 -0.452 1.00 0.00 82 GLU A CA 1
ATOM 1309 C C . GLU A 1 82 ? -10.738 -9.234 -1.681 1.00 0.00 82 GLU A C 1
ATOM 1310 O O . GLU A 1 82 ? -9.968 -8.274 -1.613 1.00 0.00 82 GLU A O 1
ATOM 1322 N N . GLU A 1 83 ? -11.151 -9.728 -2.844 1.00 0.00 83 GLU A N 1
ATOM 1323 C CA . GLU A 1 83 ? -10.580 -9.386 -4.123 1.00 0.00 83 GLU A CA 1
ATOM 1324 C C . GLU A 1 83 ? -11.112 -8.047 -4.631 1.00 0.00 83 GLU A C 1
ATOM 1325 O O . GLU A 1 83 ? -11.770 -7.964 -5.672 1.00 0.00 83 GLU A O 1
ATOM 1337 N N . LYS A 1 84 ? -10.807 -6.987 -3.876 1.00 0.00 84 LYS A N 1
ATOM 1338 C CA . LYS A 1 84 ? -11.110 -5.603 -4.194 1.00 0.00 84 LYS A CA 1
ATOM 1339 C C . LYS A 1 84 ? -10.172 -4.608 -3.505 1.00 0.00 84 LYS A C 1
ATOM 1340 O O . LYS A 1 84 ? -10.608 -3.510 -3.169 1.00 0.00 84 LYS A O 1
ATOM 1359 N N . PHE A 1 85 ? -8.873 -4.910 -3.383 1.00 0.00 85 PHE A N 1
ATOM 1360 C CA . PHE A 1 85 ? -7.872 -3.873 -3.098 1.00 0.00 85 PHE A CA 1
ATOM 1361 C C . PHE A 1 85 ? -6.475 -4.231 -3.595 1.00 0.00 85 PHE A C 1
ATOM 1362 O O . PHE A 1 85 ? -5.472 -3.852 -3.002 1.00 0.00 85 PHE A O 1
ATOM 1379 N N . ILE A 1 86 ? -6.387 -4.873 -4.748 1.00 0.00 86 ILE A N 1
ATOM 1380 C CA . ILE A 1 86 ? -5.169 -5.576 -5.115 1.00 0.00 86 ILE A CA 1
ATOM 1381 C C . ILE A 1 86 ? -4.150 -4.579 -5.693 1.00 0.00 86 ILE A C 1
ATOM 1382 O O . ILE A 1 86 ? -4.397 -3.369 -5.744 1.00 0.00 86 ILE A O 1
ATOM 1398 N N . GLY A 1 87 ? -3.023 -5.074 -6.197 1.00 0.00 87 GLY A N 1
ATOM 1399 C CA . GLY A 1 87 ? -2.186 -4.288 -7.071 1.00 0.00 87 GLY A CA 1
ATOM 1400 C C . GLY A 1 87 ? -0.732 -4.610 -6.958 1.00 0.00 87 GLY A C 1
ATOM 1401 O O . GLY A 1 87 ? -0.376 -5.433 -6.078 1.00 0.00 87 GLY A O 1
ATOM 1405 N N . MET A 1 1 ? -13.245 -2.422 11.565 1.00 0.00 1 MET A N 2
ATOM 1406 C CA . MET A 1 1 ? -14.055 -1.809 10.505 1.00 0.00 1 MET A CA 2
ATOM 1407 C C . MET A 1 1 ? -13.173 -1.377 9.328 1.00 0.00 1 MET A C 2
ATOM 1408 O O . MET A 1 1 ? -13.068 -2.140 8.369 1.00 0.00 1 MET A O 2
ATOM 1422 N N . ALA A 1 2 ? -12.550 -0.191 9.351 1.00 0.00 2 ALA A N 2
ATOM 1423 C CA . ALA A 1 2 ? -11.728 0.316 8.253 1.00 0.00 2 ALA A CA 2
ATOM 1424 C C . ALA A 1 2 ? -10.259 -0.086 8.450 1.00 0.00 2 ALA A C 2
ATOM 1425 O O . ALA A 1 2 ? -9.830 -0.353 9.581 1.00 0.00 2 ALA A O 2
ATOM 1432 N N . LEU A 1 3 ? -9.484 -0.093 7.369 1.00 0.00 3 LEU A N 2
ATOM 1433 C CA . LEU A 1 3 ? -8.091 -0.521 7.302 1.00 0.00 3 LEU A CA 2
ATOM 1434 C C . LEU A 1 3 ? -7.275 0.737 7.025 1.00 0.00 3 LEU A C 2
ATOM 1435 O O . LEU A 1 3 ? -7.040 1.109 5.875 1.00 0.00 3 LEU A O 2
ATOM 1451 N N . VAL A 1 4 ? -6.924 1.434 8.105 1.00 0.00 4 VAL A N 2
ATOM 1452 C CA . VAL A 1 4 ? -6.439 2.812 8.105 1.00 0.00 4 VAL A CA 2
ATOM 1453 C C . VAL A 1 4 ? -5.020 2.842 8.692 1.00 0.00 4 VAL A C 2
ATOM 1454 O O . VAL A 1 4 ? -4.609 3.716 9.455 1.00 0.00 4 VAL A O 2
ATOM 1467 N N . LEU A 1 5 ? -4.221 1.848 8.359 1.00 0.00 5 LEU A N 2
ATOM 1468 C CA . LEU A 1 5 ? -2.929 1.692 8.985 1.00 0.00 5 LEU A CA 2
ATOM 1469 C C . LEU A 1 5 ? -2.212 0.608 8.218 1.00 0.00 5 LEU A C 2
ATOM 1470 O O . LEU A 1 5 ? -2.747 -0.503 8.152 1.00 0.00 5 LEU A O 2
ATOM 1486 N N . VAL A 1 6 ? -1.026 0.869 7.681 1.00 0.00 6 VAL A N 2
ATOM 1487 C CA . VAL A 1 6 ? -0.260 -0.197 7.056 1.00 0.00 6 VAL A CA 2
ATOM 1488 C C . VAL A 1 6 ? 1.226 -0.053 7.380 1.00 0.00 6 VAL A C 2
ATOM 1489 O O . VAL A 1 6 ? 2.080 0.127 6.512 1.00 0.00 6 VAL A O 2
ATOM 1502 N N . LYS A 1 7 ? 1.548 -0.173 8.665 1.00 0.00 7 LYS A N 2
ATOM 1503 C CA . LYS A 1 7 ? 2.927 -0.041 9.116 1.00 0.00 7 LYS A CA 2
ATOM 1504 C C . LYS A 1 7 ? 3.414 -1.243 9.928 1.00 0.00 7 LYS A C 2
ATOM 1505 O O . LYS A 1 7 ? 4.367 -1.109 10.701 1.00 0.00 7 LYS A O 2
ATOM 1524 N N . TYR A 1 8 ? 2.978 -2.447 9.578 1.00 0.00 8 TYR A N 2
ATOM 1525 C CA . TYR A 1 8 ? 3.348 -3.710 10.216 1.00 0.00 8 TYR A CA 2
ATOM 1526 C C . TYR A 1 8 ? 3.274 -4.835 9.176 1.00 0.00 8 TYR A C 2
ATOM 1527 O O . TYR A 1 8 ? 2.881 -5.957 9.498 1.00 0.00 8 TYR A O 2
ATOM 1545 N N . GLY A 1 9 ? 3.674 -4.559 7.932 1.00 0.00 9 GLY A N 2
ATOM 1546 C CA . GLY A 1 9 ? 3.495 -5.485 6.829 1.00 0.00 9 GLY A CA 2
ATOM 1547 C C . GLY A 1 9 ? 2.010 -5.752 6.617 1.00 0.00 9 GLY A C 2
ATOM 1548 O O . GLY A 1 9 ? 1.250 -4.939 6.084 1.00 0.00 9 GLY A O 2
ATOM 1552 N N . THR A 1 10 ? 1.594 -6.910 7.083 1.00 0.00 10 THR A N 2
ATOM 1553 C CA . THR A 1 10 ? 0.410 -7.583 6.580 1.00 0.00 10 THR A CA 2
ATOM 1554 C C . THR A 1 10 ? -0.842 -7.228 7.377 1.00 0.00 10 THR A C 2
ATOM 1555 O O . THR A 1 10 ? -1.316 -8.049 8.165 1.00 0.00 10 THR A O 2
ATOM 1566 N N . ASP A 1 11 ? -1.433 -6.044 7.165 1.00 0.00 11 ASP A N 2
ATOM 1567 C CA . ASP A 1 11 ? -2.651 -5.687 7.905 1.00 0.00 11 ASP A CA 2
ATOM 1568 C C . ASP A 1 11 ? -3.605 -4.749 7.136 1.00 0.00 11 ASP A C 2
ATOM 1569 O O . ASP A 1 11 ? -4.236 -3.888 7.746 1.00 0.00 11 ASP A O 2
ATOM 1578 N N . HIS A 1 12 ? -3.759 -4.927 5.813 1.00 0.00 12 HIS A N 2
ATOM 1579 C CA . HIS A 1 12 ? -4.632 -4.144 4.913 1.00 0.00 12 HIS A CA 2
ATOM 1580 C C . HIS A 1 12 ? -4.684 -4.814 3.522 1.00 0.00 12 HIS A C 2
ATOM 1581 O O . HIS A 1 12 ? -3.905 -5.738 3.296 1.00 0.00 12 HIS A O 2
ATOM 1595 N N . PRO A 1 13 ? -5.537 -4.411 2.561 1.00 0.00 13 PRO A N 2
ATOM 1596 C CA . PRO A 1 13 ? -5.625 -5.089 1.263 1.00 0.00 13 PRO A CA 2
ATOM 1597 C C . PRO A 1 13 ? -4.431 -4.757 0.359 1.00 0.00 13 PRO A C 2
ATOM 1598 O O . PRO A 1 13 ? -3.777 -3.770 0.616 1.00 0.00 13 PRO A O 2
ATOM 1609 N N . VAL A 1 14 ? -4.177 -5.539 -0.709 1.00 0.00 14 VAL A N 2
ATOM 1610 C CA . VAL A 1 14 ? -3.277 -5.311 -1.849 1.00 0.00 14 VAL A CA 2
ATOM 1611 C C . VAL A 1 14 ? -3.055 -6.633 -2.580 1.00 0.00 14 VAL A C 2
ATOM 1612 O O . VAL A 1 14 ? -2.969 -6.636 -3.798 1.00 0.00 14 VAL A O 2
ATOM 1625 N N . GLU A 1 15 ? -3.039 -7.766 -1.876 1.00 0.00 15 GLU A N 2
ATOM 1626 C CA . GLU A 1 15 ? -2.842 -9.077 -2.514 1.00 0.00 15 GLU A CA 2
ATOM 1627 C C . GLU A 1 15 ? -3.729 -10.150 -1.877 1.00 0.00 15 GLU A C 2
ATOM 1628 O O . GLU A 1 15 ? -4.035 -11.169 -2.476 1.00 0.00 15 GLU A O 2
ATOM 1640 N N . LYS A 1 16 ? -4.304 -9.870 -0.712 1.00 0.00 16 LYS A N 2
ATOM 1641 C CA . LYS A 1 16 ? -4.952 -10.865 0.115 1.00 0.00 16 LYS A CA 2
ATOM 1642 C C . LYS A 1 16 ? -6.134 -10.255 0.830 1.00 0.00 16 LYS A C 2
ATOM 1643 O O . LYS A 1 16 ? -7.261 -10.631 0.540 1.00 0.00 16 LYS A O 2
ATOM 1662 N N . LEU A 1 17 ? -5.940 -9.229 1.665 1.00 0.00 17 LEU A N 2
ATOM 1663 C CA . LEU A 1 17 ? -7.084 -8.558 2.282 1.00 0.00 17 LEU A CA 2
ATOM 1664 C C . LEU A 1 17 ? -8.031 -7.981 1.218 1.00 0.00 17 LEU A C 2
ATOM 1665 O O . LEU A 1 17 ? -9.241 -7.986 1.422 1.00 0.00 17 LEU A O 2
ATOM 1681 N N . LYS A 1 18 ? -7.510 -7.610 0.032 1.00 0.00 18 LYS A N 2
ATOM 1682 C CA . LYS A 1 18 ? -8.330 -7.135 -1.097 1.00 0.00 18 LYS A CA 2
ATOM 1683 C C . LYS A 1 18 ? -9.375 -8.172 -1.490 1.00 0.00 18 LYS A C 2
ATOM 1684 O O . LYS A 1 18 ? -10.437 -7.854 -1.997 1.00 0.00 18 LYS A O 2
ATOM 1703 N N . ILE A 1 19 ? -9.028 -9.441 -1.359 1.00 0.00 19 ILE A N 2
ATOM 1704 C CA . ILE A 1 19 ? -9.842 -10.533 -1.839 1.00 0.00 19 ILE A CA 2
ATOM 1705 C C . ILE A 1 19 ? -11.031 -10.651 -0.884 1.00 0.00 19 ILE A C 2
ATOM 1706 O O . ILE A 1 19 ? -12.160 -10.871 -1.313 1.00 0.00 19 ILE A O 2
ATOM 1722 N N . ARG A 1 20 ? -10.810 -10.382 0.408 1.00 0.00 20 ARG A N 2
ATOM 1723 C CA . ARG A 1 20 ? -11.869 -10.357 1.398 1.00 0.00 20 ARG A CA 2
ATOM 1724 C C . ARG A 1 20 ? -12.741 -9.113 1.203 1.00 0.00 20 ARG A C 2
ATOM 1725 O O . ARG A 1 20 ? -13.945 -9.189 1.443 1.00 0.00 20 ARG A O 2
ATOM 1746 N N . SER A 1 21 ? -12.183 -7.979 0.769 1.00 0.00 21 SER A N 2
ATOM 1747 C CA . SER A 1 21 ? -12.930 -6.761 0.467 1.00 0.00 21 SER A CA 2
ATOM 1748 C C . SER A 1 21 ? -12.111 -5.844 -0.456 1.00 0.00 21 SER A C 2
ATOM 1749 O O . SER A 1 21 ? -11.194 -5.181 0.030 1.00 0.00 21 SER A O 2
ATOM 1757 N N . ALA A 1 22 ? -12.409 -5.817 -1.764 1.00 0.00 22 ALA A N 2
ATOM 1758 C CA . ALA A 1 22 ? -11.986 -4.791 -2.728 1.00 0.00 22 ALA A CA 2
ATOM 1759 C C . ALA A 1 22 ? -12.602 -5.019 -4.101 1.00 0.00 22 ALA A C 2
ATOM 1760 O O . ALA A 1 22 ? -13.029 -6.131 -4.423 1.00 0.00 22 ALA A O 2
ATOM 1767 N N . LYS A 1 23 ? -12.489 -4.009 -4.969 1.00 0.00 23 LYS A N 2
ATOM 1768 C CA . LYS A 1 23 ? -12.727 -4.112 -6.404 1.00 0.00 23 LYS A CA 2
ATOM 1769 C C . LYS A 1 23 ? -11.581 -3.461 -7.155 1.00 0.00 23 LYS A C 2
ATOM 1770 O O . LYS A 1 23 ? -10.591 -3.057 -6.544 1.00 0.00 23 LYS A O 2
ATOM 1789 N N . ALA A 1 24 ? -11.710 -3.389 -8.475 1.00 0.00 24 ALA A N 2
ATOM 1790 C CA . ALA A 1 24 ? -10.777 -2.626 -9.274 1.00 0.00 24 ALA A CA 2
ATOM 1791 C C . ALA A 1 24 ? -10.884 -1.149 -8.929 1.00 0.00 24 ALA A C 2
ATOM 1792 O O . ALA A 1 24 ? -9.870 -0.463 -8.844 1.00 0.00 24 ALA A O 2
ATOM 1799 N N . GLU A 1 25 ? -12.105 -0.662 -8.680 1.00 0.00 25 GLU A N 2
ATOM 1800 C CA . GLU A 1 25 ? -12.322 0.669 -8.139 1.00 0.00 25 GLU A CA 2
ATOM 1801 C C . GLU A 1 25 ? -12.109 0.616 -6.636 1.00 0.00 25 GLU A C 2
ATOM 1802 O O . GLU A 1 25 ? -12.996 0.910 -5.831 1.00 0.00 25 GLU A O 2
ATOM 1814 N N . ASP A 1 26 ? -10.901 0.246 -6.252 1.00 0.00 26 ASP A N 2
ATOM 1815 C CA . ASP A 1 26 ? -10.397 0.501 -4.926 1.00 0.00 26 ASP A CA 2
ATOM 1816 C C . ASP A 1 26 ? -9.022 1.155 -5.034 1.00 0.00 26 ASP A C 2
ATOM 1817 O O . ASP A 1 26 ? -8.453 1.205 -6.132 1.00 0.00 26 ASP A O 2
ATOM 1826 N N . LYS A 1 27 ? -8.487 1.708 -3.948 1.00 0.00 27 LYS A N 2
ATOM 1827 C CA . LYS A 1 27 ? -7.279 2.517 -3.969 1.00 0.00 27 LYS A CA 2
ATOM 1828 C C . LYS A 1 27 ? -6.491 2.210 -2.701 1.00 0.00 27 LYS A C 2
ATOM 1829 O O . LYS A 1 27 ? -7.057 2.287 -1.608 1.00 0.00 27 LYS A O 2
ATOM 1848 N N . ILE A 1 28 ? -5.232 1.776 -2.818 1.00 0.00 28 ILE A N 2
ATOM 1849 C CA . ILE A 1 28 ? -4.451 1.353 -1.664 1.00 0.00 28 ILE A CA 2
ATOM 1850 C C . ILE A 1 28 ? -2.975 1.737 -1.807 1.00 0.00 28 ILE A C 2
ATOM 1851 O O . ILE A 1 28 ? -2.416 1.738 -2.905 1.00 0.00 28 ILE A O 2
ATOM 1867 N N . VAL A 1 29 ? -2.323 1.991 -0.678 1.00 0.00 29 VAL A N 2
ATOM 1868 C CA . VAL A 1 29 ? -0.913 2.374 -0.577 1.00 0.00 29 VAL A CA 2
ATOM 1869 C C . VAL A 1 29 ? -0.311 1.701 0.652 1.00 0.00 29 VAL A C 2
ATOM 1870 O O . VAL A 1 29 ? -1.040 1.501 1.619 1.00 0.00 29 VAL A O 2
ATOM 1883 N N . LEU A 1 30 ? 0.994 1.395 0.616 1.00 0.00 30 LEU A N 2
ATOM 1884 C CA . LEU A 1 30 ? 1.784 0.727 1.662 1.00 0.00 30 LEU A CA 2
ATOM 1885 C C . LEU A 1 30 ? 2.744 1.732 2.272 1.00 0.00 30 LEU A C 2
ATOM 1886 O O . LEU A 1 30 ? 3.338 2.518 1.532 1.00 0.00 30 LEU A O 2
ATOM 1902 N N . ILE A 1 31 ? 2.969 1.656 3.584 1.00 0.00 31 ILE A N 2
ATOM 1903 C CA . ILE A 1 31 ? 3.923 2.495 4.291 1.00 0.00 31 ILE A CA 2
ATOM 1904 C C . ILE A 1 31 ? 4.823 1.604 5.149 1.00 0.00 31 ILE A C 2
ATOM 1905 O O . ILE A 1 31 ? 4.700 0.383 5.101 1.00 0.00 31 ILE A O 2
ATOM 1921 N N . GLN A 1 32 ? 5.718 2.212 5.928 1.00 0.00 32 GLN A N 2
ATOM 1922 C CA . GLN A 1 32 ? 6.655 1.629 6.881 1.00 0.00 32 GLN A CA 2
ATOM 1923 C C . GLN A 1 32 ? 7.071 0.202 6.488 1.00 0.00 32 GLN A C 2
ATOM 1924 O O . GLN A 1 32 ? 7.794 0.009 5.517 1.00 0.00 32 GLN A O 2
ATOM 1938 N N . ASN A 1 33 ? 6.557 -0.806 7.206 1.00 0.00 33 ASN A N 2
ATOM 1939 C CA . ASN A 1 33 ? 6.793 -2.235 6.955 1.00 0.00 33 ASN A CA 2
ATOM 1940 C C . ASN A 1 33 ? 5.726 -2.826 6.051 1.00 0.00 33 ASN A C 2
ATOM 1941 O O . ASN A 1 33 ? 5.968 -3.868 5.459 1.00 0.00 33 ASN A O 2
ATOM 1952 N N . GLY A 1 34 ? 4.560 -2.186 5.926 1.00 0.00 34 GLY A N 2
ATOM 1953 C CA . GLY A 1 34 ? 3.530 -2.493 4.939 1.00 0.00 34 GLY A CA 2
ATOM 1954 C C . GLY A 1 34 ? 4.089 -2.690 3.542 1.00 0.00 34 GLY A C 2
ATOM 1955 O O . GLY A 1 34 ? 3.543 -3.466 2.765 1.00 0.00 34 GLY A O 2
ATOM 1959 N N . VAL A 1 35 ? 5.199 -2.029 3.219 1.00 0.00 35 VAL A N 2
ATOM 1960 C CA . VAL A 1 35 ? 5.936 -2.222 1.980 1.00 0.00 35 VAL A CA 2
ATOM 1961 C C . VAL A 1 35 ? 6.235 -3.700 1.661 1.00 0.00 35 VAL A C 2
ATOM 1962 O O . VAL A 1 35 ? 6.443 -4.023 0.494 1.00 0.00 35 VAL A O 2
ATOM 1975 N N . PHE A 1 36 ? 6.204 -4.603 2.651 1.00 0.00 36 PHE A N 2
ATOM 1976 C CA . PHE A 1 36 ? 6.304 -6.045 2.468 1.00 0.00 36 PHE A CA 2
ATOM 1977 C C . PHE A 1 36 ? 5.301 -6.575 1.431 1.00 0.00 36 PHE A C 2
ATOM 1978 O O . PHE A 1 36 ? 5.624 -7.500 0.699 1.00 0.00 36 PHE A O 2
ATOM 1995 N N . TRP A 1 37 ? 4.114 -5.979 1.295 1.00 0.00 37 TRP A N 2
ATOM 1996 C CA . TRP A 1 37 ? 3.133 -6.454 0.317 1.00 0.00 37 TRP A CA 2
ATOM 1997 C C . TRP A 1 37 ? 3.640 -6.294 -1.131 1.00 0.00 37 TRP A C 2
ATOM 1998 O O . TRP A 1 37 ? 3.134 -6.958 -2.041 1.00 0.00 37 TRP A O 2
ATOM 2019 N N . ALA A 1 38 ? 4.635 -5.434 -1.377 1.00 0.00 38 ALA A N 2
ATOM 2020 C CA . ALA A 1 38 ? 5.259 -5.233 -2.679 1.00 0.00 38 ALA A CA 2
ATOM 2021 C C . ALA A 1 38 ? 6.338 -6.272 -2.934 1.00 0.00 38 ALA A C 2
ATOM 2022 O O . ALA A 1 38 ? 7.354 -5.918 -3.533 1.00 0.00 38 ALA A O 2
ATOM 2029 N N . LEU A 1 39 ? 6.084 -7.528 -2.534 1.00 0.00 39 LEU A N 2
ATOM 2030 C CA . LEU A 1 39 ? 6.973 -8.679 -2.666 1.00 0.00 39 LEU A CA 2
ATOM 2031 C C . LEU A 1 39 ? 6.296 -9.953 -2.135 1.00 0.00 39 LEU A C 2
ATOM 2032 O O . LEU A 1 39 ? 6.858 -10.713 -1.349 1.00 0.00 39 LEU A O 2
ATOM 2048 N N . GLU A 1 40 ? 5.064 -10.188 -2.594 1.00 0.00 40 GLU A N 2
ATOM 2049 C CA . GLU A 1 40 ? 4.161 -11.275 -2.210 1.00 0.00 40 GLU A CA 2
ATOM 2050 C C . GLU A 1 40 ? 3.584 -11.951 -3.466 1.00 0.00 40 GLU A C 2
ATOM 2051 O O . GLU A 1 40 ? 4.072 -11.722 -4.577 1.00 0.00 40 GLU A O 2
ATOM 2063 N N . GLU A 1 41 ? 2.575 -12.812 -3.317 1.00 0.00 41 GLU A N 2
ATOM 2064 C CA . GLU A 1 41 ? 2.204 -13.824 -4.305 1.00 0.00 41 GLU A CA 2
ATOM 2065 C C . GLU A 1 41 ? 0.822 -13.653 -4.899 1.00 0.00 41 GLU A C 2
ATOM 2066 O O . GLU A 1 41 ? 0.139 -14.625 -5.232 1.00 0.00 41 GLU A O 2
ATOM 2078 N N . LEU A 1 42 ? 0.470 -12.402 -5.154 1.00 0.00 42 LEU A N 2
ATOM 2079 C CA . LEU A 1 42 ? -0.832 -11.973 -5.634 1.00 0.00 42 LEU A CA 2
ATOM 2080 C C . LEU A 1 42 ? -0.716 -10.498 -6.009 1.00 0.00 42 LEU A C 2
ATOM 2081 O O . LEU A 1 42 ? 0.368 -9.907 -6.003 1.00 0.00 42 LEU A O 2
ATOM 2097 N N . GLU A 1 43 ? -1.851 -9.895 -6.326 1.00 0.00 43 GLU A N 2
ATOM 2098 C CA . GLU A 1 43 ? -2.034 -8.492 -6.622 1.00 0.00 43 GLU A CA 2
ATOM 2099 C C . GLU A 1 43 ? -3.470 -8.150 -6.227 1.00 0.00 43 GLU A C 2
ATOM 2100 O O . GLU A 1 43 ? -4.195 -8.974 -5.680 1.00 0.00 43 GLU A O 2
ATOM 2112 N N . THR A 1 44 ? -3.900 -6.948 -6.547 1.00 0.00 44 THR A N 2
ATOM 2113 C CA . THR A 1 44 ? -5.249 -6.392 -6.485 1.00 0.00 44 THR A CA 2
ATOM 2114 C C . THR A 1 44 ? -5.564 -5.856 -7.878 1.00 0.00 44 THR A C 2
ATOM 2115 O O . THR A 1 44 ? -4.654 -5.439 -8.598 1.00 0.00 44 THR A O 2
ATOM 2126 N N . PRO A 1 45 ? -6.847 -5.805 -8.256 1.00 0.00 45 PRO A N 2
ATOM 2127 C CA . PRO A 1 45 ? -7.268 -5.013 -9.386 1.00 0.00 45 PRO A CA 2
ATOM 2128 C C . PRO A 1 45 ? -7.307 -3.503 -9.064 1.00 0.00 45 PRO A C 2
ATOM 2129 O O . PRO A 1 45 ? -7.568 -2.709 -9.966 1.00 0.00 45 PRO A O 2
ATOM 2140 N N . ALA A 1 46 ? -7.020 -3.099 -7.820 1.00 0.00 46 ALA A N 2
ATOM 2141 C CA . ALA A 1 46 ? -6.963 -1.711 -7.366 1.00 0.00 46 ALA A CA 2
ATOM 2142 C C . ALA A 1 46 ? -5.649 -1.062 -7.822 1.00 0.00 46 ALA A C 2
ATOM 2143 O O . ALA A 1 46 ? -4.783 -1.751 -8.364 1.00 0.00 46 ALA A O 2
ATOM 2150 N N . LYS A 1 47 ? -5.456 0.238 -7.553 1.00 0.00 47 LYS A N 2
ATOM 2151 C CA . LYS A 1 47 ? -4.107 0.802 -7.642 1.00 0.00 47 LYS A CA 2
ATOM 2152 C C . LYS A 1 47 ? -3.393 0.398 -6.367 1.00 0.00 47 LYS A C 2
ATOM 2153 O O . LYS A 1 47 ? -4.021 0.096 -5.343 1.00 0.00 47 LYS A O 2
ATOM 2172 N N . VAL A 1 48 ? -2.070 0.366 -6.452 1.00 0.00 48 VAL A N 2
ATOM 2173 C CA . VAL A 1 48 ? -1.185 -0.113 -5.425 1.00 0.00 48 VAL A CA 2
ATOM 2174 C C . VAL A 1 48 ? 0.026 0.771 -5.564 1.00 0.00 48 VAL A C 2
ATOM 2175 O O . VAL A 1 48 ? 0.626 0.817 -6.638 1.00 0.00 48 VAL A O 2
ATOM 2188 N N . TYR A 1 49 ? 0.373 1.476 -4.505 1.00 0.00 49 TYR A N 2
ATOM 2189 C CA . TYR A 1 49 ? 1.595 2.254 -4.486 1.00 0.00 49 TYR A CA 2
ATOM 2190 C C . TYR A 1 49 ? 2.284 2.008 -3.152 1.00 0.00 49 TYR A C 2
ATOM 2191 O O . TYR A 1 49 ? 1.654 1.527 -2.215 1.00 0.00 49 TYR A O 2
ATOM 2209 N N . ALA A 1 50 ? 3.564 2.332 -3.028 1.00 0.00 50 ALA A N 2
ATOM 2210 C CA . ALA A 1 50 ? 4.295 2.190 -1.777 1.00 0.00 50 ALA A CA 2
ATOM 2211 C C . ALA A 1 50 ? 5.082 3.467 -1.527 1.00 0.00 50 ALA A C 2
ATOM 2212 O O . ALA A 1 50 ? 5.514 4.125 -2.473 1.00 0.00 50 ALA A O 2
ATOM 2219 N N . ILE A 1 51 ? 5.292 3.797 -0.256 1.00 0.00 51 ILE A N 2
ATOM 2220 C CA . ILE A 1 51 ? 6.029 4.981 0.144 1.00 0.00 51 ILE A CA 2
ATOM 2221 C C . ILE A 1 51 ? 7.503 4.667 0.001 1.00 0.00 51 ILE A C 2
ATOM 2222 O O . ILE A 1 51 ? 8.051 3.847 0.737 1.00 0.00 51 ILE A O 2
ATOM 2238 N N . LYS A 1 52 ? 8.136 5.376 -0.932 1.00 0.00 52 LYS A N 2
ATOM 2239 C CA . LYS A 1 52 ? 9.543 5.248 -1.230 1.00 0.00 52 LYS A CA 2
ATOM 2240 C C . LYS A 1 52 ? 10.389 5.488 0.010 1.00 0.00 52 LYS A C 2
ATOM 2241 O O . LYS A 1 52 ? 11.154 4.615 0.386 1.00 0.00 52 LYS A O 2
ATOM 2260 N N . ASP A 1 53 ? 10.238 6.623 0.683 1.00 0.00 53 ASP A N 2
ATOM 2261 C CA . ASP A 1 53 ? 11.081 6.983 1.826 1.00 0.00 53 ASP A CA 2
ATOM 2262 C C . ASP A 1 53 ? 10.998 5.925 2.920 1.00 0.00 53 ASP A C 2
ATOM 2263 O O . ASP A 1 53 ? 12.032 5.502 3.428 1.00 0.00 53 ASP A O 2
ATOM 2272 N N . ASP A 1 54 ? 9.793 5.453 3.258 1.00 0.00 54 ASP A N 2
ATOM 2273 C CA . ASP A 1 54 ? 9.607 4.396 4.243 1.00 0.00 54 ASP A CA 2
ATOM 2274 C C . ASP A 1 54 ? 10.218 3.078 3.770 1.00 0.00 54 ASP A C 2
ATOM 2275 O O . ASP A 1 54 ? 10.827 2.390 4.585 1.00 0.00 54 ASP A O 2
ATOM 2284 N N . PHE A 1 55 ? 10.071 2.719 2.488 1.00 0.00 55 PHE A N 2
ATOM 2285 C CA . PHE A 1 55 ? 10.668 1.519 1.889 1.00 0.00 55 PHE A CA 2
ATOM 2286 C C . PHE A 1 55 ? 12.190 1.546 2.008 1.00 0.00 55 PHE A C 2
ATOM 2287 O O . PHE A 1 55 ? 12.819 0.591 2.457 1.00 0.00 55 PHE A O 2
ATOM 2304 N N . LEU A 1 56 ? 12.787 2.679 1.656 1.00 0.00 56 LEU A N 2
ATOM 2305 C CA . LEU A 1 56 ? 14.210 2.933 1.769 1.00 0.00 56 LEU A CA 2
ATOM 2306 C C . LEU A 1 56 ? 14.592 2.838 3.239 1.00 0.00 56 LEU A C 2
ATOM 2307 O O . LEU A 1 56 ? 15.583 2.187 3.574 1.00 0.00 56 LEU A O 2
ATOM 2323 N N . ALA A 1 57 ? 13.764 3.390 4.130 1.00 0.00 57 ALA A N 2
ATOM 2324 C CA . ALA A 1 57 ? 13.939 3.273 5.571 1.00 0.00 57 ALA A CA 2
ATOM 2325 C C . ALA A 1 57 ? 13.695 1.849 6.089 1.00 0.00 57 ALA A C 2
ATOM 2326 O O . ALA A 1 57 ? 13.831 1.610 7.292 1.00 0.00 57 ALA A O 2
ATOM 2333 N N . ARG A 1 58 ? 13.347 0.895 5.219 1.00 0.00 58 ARG A N 2
ATOM 2334 C CA . ARG A 1 58 ? 13.129 -0.498 5.595 1.00 0.00 58 ARG A CA 2
ATOM 2335 C C . ARG A 1 58 ? 14.068 -1.407 4.806 1.00 0.00 58 ARG A C 2
ATOM 2336 O O . ARG A 1 58 ? 13.778 -2.589 4.635 1.00 0.00 58 ARG A O 2
ATOM 2357 N N . GLY A 1 59 ? 15.291 -0.935 4.559 1.00 0.00 59 GLY A N 2
ATOM 2358 C CA . GLY A 1 59 ? 16.363 -1.692 3.934 1.00 0.00 59 GLY A CA 2
ATOM 2359 C C . GLY A 1 59 ? 15.962 -2.316 2.604 1.00 0.00 59 GLY A C 2
ATOM 2360 O O . GLY A 1 59 ? 15.997 -3.545 2.481 1.00 0.00 59 GLY A O 2
ATOM 2364 N N . TYR A 1 60 ? 15.656 -1.494 1.602 1.00 0.00 60 TYR A N 2
ATOM 2365 C CA . TYR A 1 60 ? 15.407 -1.884 0.247 1.00 0.00 60 TYR A CA 2
ATOM 2366 C C . TYR A 1 60 ? 16.032 -0.838 -0.664 1.00 0.00 60 TYR A C 2
ATOM 2367 O O . TYR A 1 60 ? 16.186 0.328 -0.285 1.00 0.00 60 TYR A O 2
ATOM 2385 N N . SER A 1 61 ? 16.330 -1.257 -1.880 1.00 0.00 61 SER A N 2
ATOM 2386 C CA . SER A 1 61 ? 16.540 -0.429 -3.051 1.00 0.00 61 SER A CA 2
ATOM 2387 C C . SER A 1 61 ? 15.262 -0.428 -3.876 1.00 0.00 61 SER A C 2
ATOM 2388 O O . SER A 1 61 ? 14.386 -1.256 -3.665 1.00 0.00 61 SER A O 2
ATOM 2396 N N . GLU A 1 62 ? 15.158 0.467 -4.856 1.00 0.00 62 GLU A N 2
ATOM 2397 C CA . GLU A 1 62 ? 13.917 0.703 -5.563 1.00 0.00 62 GLU A CA 2
ATOM 2398 C C . GLU A 1 62 ? 13.459 -0.558 -6.275 1.00 0.00 62 GLU A C 2
ATOM 2399 O O . GLU A 1 62 ? 12.301 -0.952 -6.164 1.00 0.00 62 GLU A O 2
ATOM 2411 N N . GLU A 1 63 ? 14.369 -1.193 -7.012 1.00 0.00 63 GLU A N 2
ATOM 2412 C CA . GLU A 1 63 ? 14.013 -2.314 -7.851 1.00 0.00 63 GLU A CA 2
ATOM 2413 C C . GLU A 1 63 ? 13.730 -3.583 -7.038 1.00 0.00 63 GLU A C 2
ATOM 2414 O O . GLU A 1 63 ? 13.317 -4.599 -7.602 1.00 0.00 63 GLU A O 2
ATOM 2426 N N . ASP A 1 64 ? 13.901 -3.521 -5.712 1.00 0.00 64 ASP A N 2
ATOM 2427 C CA . ASP A 1 64 ? 13.503 -4.597 -4.825 1.00 0.00 64 ASP A CA 2
ATOM 2428 C C . ASP A 1 64 ? 11.974 -4.661 -4.718 1.00 0.00 64 ASP A C 2
ATOM 2429 O O . ASP A 1 64 ? 11.460 -5.687 -4.272 1.00 0.00 64 ASP A O 2
ATOM 2438 N N . SER A 1 65 ? 11.254 -3.567 -5.016 1.00 0.00 65 SER A N 2
ATOM 2439 C CA . SER A 1 65 ? 9.802 -3.488 -4.868 1.00 0.00 65 SER A CA 2
ATOM 2440 C C . SER A 1 65 ? 9.129 -3.982 -6.149 1.00 0.00 65 SER A C 2
ATOM 2441 O O . SER A 1 65 ? 9.669 -3.794 -7.242 1.00 0.00 65 SER A O 2
ATOM 2449 N N . LYS A 1 66 ? 7.917 -4.545 -6.049 1.00 0.00 66 LYS A N 2
ATOM 2450 C CA . LYS A 1 66 ? 7.094 -4.834 -7.231 1.00 0.00 66 LYS A CA 2
ATOM 2451 C C . LYS A 1 66 ? 5.837 -3.974 -7.268 1.00 0.00 66 LYS A C 2
ATOM 2452 O O . LYS A 1 66 ? 4.792 -4.422 -7.745 1.00 0.00 66 LYS A O 2
ATOM 2471 N N . VAL A 1 67 ? 5.930 -2.708 -6.844 1.00 0.00 67 VAL A N 2
ATOM 2472 C CA . VAL A 1 67 ? 4.858 -1.730 -6.991 1.00 0.00 67 VAL A CA 2
ATOM 2473 C C . VAL A 1 67 ? 5.494 -0.346 -7.136 1.00 0.00 67 VAL A C 2
ATOM 2474 O O . VAL A 1 67 ? 6.616 -0.139 -6.668 1.00 0.00 67 VAL A O 2
ATOM 2487 N N . PRO A 1 68 ? 4.780 0.623 -7.730 1.00 0.00 68 PRO A N 2
ATOM 2488 C CA . PRO A 1 68 ? 5.296 1.953 -7.962 1.00 0.00 68 PRO A CA 2
ATOM 2489 C C . PRO A 1 68 ? 5.558 2.637 -6.630 1.00 0.00 68 PRO A C 2
ATOM 2490 O O . PRO A 1 68 ? 4.672 2.779 -5.776 1.00 0.00 68 PRO A O 2
ATOM 2501 N N . LEU A 1 69 ? 6.822 3.007 -6.463 1.00 0.00 69 LEU A N 2
ATOM 2502 C CA . LEU A 1 69 ? 7.369 3.647 -5.292 1.00 0.00 69 LEU A CA 2
ATOM 2503 C C . LEU A 1 69 ? 7.212 5.149 -5.482 1.00 0.00 69 LEU A C 2
ATOM 2504 O O . LEU A 1 69 ? 7.870 5.768 -6.324 1.00 0.00 69 LEU A O 2
ATOM 2520 N N . ILE A 1 70 ? 6.299 5.720 -4.707 1.00 0.00 70 ILE A N 2
ATOM 2521 C CA . ILE A 1 70 ? 5.862 7.106 -4.791 1.00 0.00 70 ILE A CA 2
ATOM 2522 C C . ILE A 1 70 ? 6.287 7.843 -3.519 1.00 0.00 70 ILE A C 2
ATOM 2523 O O . ILE A 1 70 ? 6.678 7.208 -2.536 1.00 0.00 70 ILE A O 2
ATOM 2539 N N . THR A 1 71 ? 6.232 9.172 -3.508 1.00 0.00 71 THR A N 2
ATOM 2540 C CA . THR A 1 71 ? 6.498 9.919 -2.290 1.00 0.00 71 THR A CA 2
ATOM 2541 C C . THR A 1 71 ? 5.260 9.949 -1.379 1.00 0.00 71 THR A C 2
ATOM 2542 O O . THR A 1 71 ? 4.149 9.613 -1.792 1.00 0.00 71 THR A O 2
ATOM 2553 N N . TYR A 1 72 ? 5.421 10.455 -0.154 1.00 0.00 72 TYR A N 2
ATOM 2554 C CA . TYR A 1 72 ? 4.311 10.750 0.743 1.00 0.00 72 TYR A CA 2
ATOM 2555 C C . TYR A 1 72 ? 3.295 11.684 0.094 1.00 0.00 72 TYR A C 2
ATOM 2556 O O . TYR A 1 72 ? 2.103 11.448 0.232 1.00 0.00 72 TYR A O 2
ATOM 2574 N N . SER A 1 73 ? 3.746 12.729 -0.597 1.00 0.00 73 SER A N 2
ATOM 2575 C CA . SER A 1 73 ? 2.861 13.713 -1.192 1.00 0.00 73 SER A CA 2
ATOM 2576 C C . SER A 1 73 ? 2.061 13.139 -2.361 1.00 0.00 73 SER A C 2
ATOM 2577 O O . SER A 1 73 ? 0.884 13.467 -2.515 1.00 0.00 73 SER A O 2
ATOM 2585 N N . GLU A 1 74 ? 2.672 12.262 -3.159 1.00 0.00 74 GLU A N 2
ATOM 2586 C CA . GLU A 1 74 ? 1.964 11.491 -4.166 1.00 0.00 74 GLU A CA 2
ATOM 2587 C C . GLU A 1 74 ? 0.941 10.610 -3.467 1.00 0.00 74 GLU A C 2
ATOM 2588 O O . GLU A 1 74 ? -0.199 10.607 -3.887 1.00 0.00 74 GLU A O 2
ATOM 2600 N N . PHE A 1 75 ? 1.268 9.936 -2.364 1.00 0.00 75 PHE A N 2
ATOM 2601 C CA . PHE A 1 75 ? 0.258 9.228 -1.582 1.00 0.00 75 PHE A CA 2
ATOM 2602 C C . PHE A 1 75 ? -0.903 10.141 -1.183 1.00 0.00 75 PHE A C 2
ATOM 2603 O O . PHE A 1 75 ? -2.028 9.684 -1.300 1.00 0.00 75 PHE A O 2
ATOM 2620 N N . ILE A 1 76 ? -0.695 11.408 -0.803 1.00 0.00 76 ILE A N 2
ATOM 2621 C CA . ILE A 1 76 ? -1.796 12.301 -0.423 1.00 0.00 76 ILE A CA 2
ATOM 2622 C C . ILE A 1 76 ? -2.799 12.505 -1.576 1.00 0.00 76 ILE A C 2
ATOM 2623 O O . ILE A 1 76 ? -3.984 12.681 -1.296 1.00 0.00 76 ILE A O 2
ATOM 2639 N N . ASP A 1 77 ? -2.380 12.436 -2.848 1.00 0.00 77 ASP A N 2
ATOM 2640 C CA . ASP A 1 77 ? -3.283 12.462 -4.015 1.00 0.00 77 ASP A CA 2
ATOM 2641 C C . ASP A 1 77 ? -4.301 11.334 -3.977 1.00 0.00 77 ASP A C 2
ATOM 2642 O O . ASP A 1 77 ? -5.411 11.445 -4.491 1.00 0.00 77 ASP A O 2
ATOM 2651 N N . LEU A 1 78 ? -3.986 10.248 -3.295 1.00 0.00 78 LEU A N 2
ATOM 2652 C CA . LEU A 1 78 ? -4.883 9.136 -3.227 1.00 0.00 78 LEU A CA 2
ATOM 2653 C C . LEU A 1 78 ? -5.964 9.358 -2.141 1.00 0.00 78 LEU A C 2
ATOM 2654 O O . LEU A 1 78 ? -6.945 8.621 -2.122 1.00 0.00 78 LEU A O 2
ATOM 2670 N N . LEU A 1 79 ? -5.841 10.360 -1.253 1.00 0.00 79 LEU A N 2
ATOM 2671 C CA . LEU A 1 79 ? -6.778 10.683 -0.173 1.00 0.00 79 LEU A CA 2
ATOM 2672 C C . LEU A 1 79 ? -7.593 11.957 -0.427 1.00 0.00 79 LEU A C 2
ATOM 2673 O O . LEU A 1 79 ? -8.245 12.453 0.490 1.00 0.00 79 LEU A O 2
ATOM 2689 N N . GLU A 1 80 ? -7.506 12.579 -1.599 1.00 0.00 80 GLU A N 2
ATOM 2690 C CA . GLU A 1 80 ? -8.083 13.905 -1.819 1.00 0.00 80 GLU A CA 2
ATOM 2691 C C . GLU A 1 80 ? -9.614 13.848 -1.734 1.00 0.00 80 GLU A C 2
ATOM 2692 O O . GLU A 1 80 ? -10.285 13.462 -2.694 1.00 0.00 80 GLU A O 2
ATOM 2704 N N . GLY A 1 81 ? -10.171 14.213 -0.579 1.00 0.00 81 GLY A N 2
ATOM 2705 C CA . GLY A 1 81 ? -11.591 14.064 -0.303 1.00 0.00 81 GLY A CA 2
ATOM 2706 C C . GLY A 1 81 ? -11.998 12.605 -0.075 1.00 0.00 81 GLY A C 2
ATOM 2707 O O . GLY A 1 81 ? -13.189 12.335 0.084 1.00 0.00 81 GLY A O 2
ATOM 2711 N N . GLU A 1 82 ? -11.056 11.661 0.002 1.00 0.00 82 GLU A N 2
ATOM 2712 C CA . GLU A 1 82 ? -11.335 10.254 0.241 1.00 0.00 82 GLU A CA 2
ATOM 2713 C C . GLU A 1 82 ? -10.714 9.902 1.571 1.00 0.00 82 GLU A C 2
ATOM 2714 O O . GLU A 1 82 ? -9.650 10.413 1.930 1.00 0.00 82 GLU A O 2
ATOM 2726 N N . GLU A 1 83 ? -11.366 9.011 2.310 1.00 0.00 83 GLU A N 2
ATOM 2727 C CA . GLU A 1 83 ? -10.875 8.662 3.621 1.00 0.00 83 GLU A CA 2
ATOM 2728 C C . GLU A 1 83 ? -11.468 7.366 4.134 1.00 0.00 83 GLU A C 2
ATOM 2729 O O . GLU A 1 83 ? -12.133 7.356 5.173 1.00 0.00 83 GLU A O 2
ATOM 2741 N N . LYS A 1 84 ? -11.245 6.281 3.390 1.00 0.00 84 LYS A N 2
ATOM 2742 C CA . LYS A 1 84 ? -11.576 4.930 3.864 1.00 0.00 84 LYS A CA 2
ATOM 2743 C C . LYS A 1 84 ? -10.522 3.916 3.406 1.00 0.00 84 LYS A C 2
ATOM 2744 O O . LYS A 1 84 ? -10.832 2.750 3.165 1.00 0.00 84 LYS A O 2
ATOM 2763 N N . PHE A 1 85 ? -9.256 4.335 3.406 1.00 0.00 85 PHE A N 2
ATOM 2764 C CA . PHE A 1 85 ? -8.117 3.526 2.955 1.00 0.00 85 PHE A CA 2
ATOM 2765 C C . PHE A 1 85 ? -6.802 4.269 3.141 1.00 0.00 85 PHE A C 2
ATOM 2766 O O . PHE A 1 85 ? -6.020 4.457 2.212 1.00 0.00 85 PHE A O 2
ATOM 2783 N N . ILE A 1 86 ? -6.597 4.776 4.345 1.00 0.00 86 ILE A N 2
ATOM 2784 C CA . ILE A 1 86 ? -5.372 5.461 4.711 1.00 0.00 86 ILE A CA 2
ATOM 2785 C C . ILE A 1 86 ? -4.387 4.388 5.199 1.00 0.00 86 ILE A C 2
ATOM 2786 O O . ILE A 1 86 ? -4.725 3.202 5.284 1.00 0.00 86 ILE A O 2
ATOM 2802 N N . GLY A 1 87 ? -3.196 4.786 5.630 1.00 0.00 87 GLY A N 2
ATOM 2803 C CA . GLY A 1 87 ? -2.497 4.053 6.658 1.00 0.00 87 GLY A CA 2
ATOM 2804 C C . GLY A 1 87 ? -1.067 4.491 6.779 1.00 0.00 87 GLY A C 2
ATOM 2805 O O . GLY A 1 87 ? -0.763 5.617 6.326 1.00 0.00 87 GLY A O 2
ATOM 2809 N N . MET A 1 1 ? 15.889 0.426 -7.612 1.00 0.00 1 MET A N 3
ATOM 2810 C CA . MET A 1 1 ? 14.822 -0.236 -6.840 1.00 0.00 1 MET A CA 3
ATOM 2811 C C . MET A 1 1 ? 13.978 0.805 -6.119 1.00 0.00 1 MET A C 3
ATOM 2812 O O . MET A 1 1 ? 14.292 1.186 -4.987 1.00 0.00 1 MET A O 3
ATOM 2826 N N . ALA A 1 2 ? 12.883 1.211 -6.755 1.00 0.00 2 ALA A N 3
ATOM 2827 C CA . ALA A 1 2 ? 11.702 1.819 -6.164 1.00 0.00 2 ALA A CA 3
ATOM 2828 C C . ALA A 1 2 ? 10.512 1.337 -6.994 1.00 0.00 2 ALA A C 3
ATOM 2829 O O . ALA A 1 2 ? 10.707 0.862 -8.116 1.00 0.00 2 ALA A O 3
ATOM 2836 N N . LEU A 1 3 ? 9.293 1.452 -6.470 1.00 0.00 3 LEU A N 3
ATOM 2837 C CA . LEU A 1 3 ? 8.080 0.974 -7.119 1.00 0.00 3 LEU A CA 3
ATOM 2838 C C . LEU A 1 3 ? 7.038 2.035 -6.876 1.00 0.00 3 LEU A C 3
ATOM 2839 O O . LEU A 1 3 ? 6.600 2.199 -5.744 1.00 0.00 3 LEU A O 3
ATOM 2855 N N . VAL A 1 4 ? 6.721 2.797 -7.920 1.00 0.00 4 VAL A N 3
ATOM 2856 C CA . VAL A 1 4 ? 5.889 3.986 -7.818 1.00 0.00 4 VAL A CA 3
ATOM 2857 C C . VAL A 1 4 ? 4.585 3.764 -8.588 1.00 0.00 4 VAL A C 3
ATOM 2858 O O . VAL A 1 4 ? 4.059 4.629 -9.295 1.00 0.00 4 VAL A O 3
ATOM 2871 N N . LEU A 1 5 ? 4.056 2.556 -8.487 1.00 0.00 5 LEU A N 3
ATOM 2872 C CA . LEU A 1 5 ? 2.786 2.215 -9.067 1.00 0.00 5 LEU A CA 3
ATOM 2873 C C . LEU A 1 5 ? 2.193 1.117 -8.198 1.00 0.00 5 LEU A C 3
ATOM 2874 O O . LEU A 1 5 ? 2.875 0.133 -7.926 1.00 0.00 5 LEU A O 3
ATOM 2890 N N . VAL A 1 6 ? 0.939 1.249 -7.764 1.00 0.00 6 VAL A N 3
ATOM 2891 C CA . VAL A 1 6 ? 0.296 0.177 -7.009 1.00 0.00 6 VAL A CA 3
ATOM 2892 C C . VAL A 1 6 ? -1.192 0.097 -7.336 1.00 0.00 6 VAL A C 3
ATOM 2893 O O . VAL A 1 6 ? -2.062 0.077 -6.476 1.00 0.00 6 VAL A O 3
ATOM 2906 N N . LYS A 1 7 ? -1.517 0.026 -8.622 1.00 0.00 7 LYS A N 3
ATOM 2907 C CA . LYS A 1 7 ? -2.898 -0.084 -9.076 1.00 0.00 7 LYS A CA 3
ATOM 2908 C C . LYS A 1 7 ? -3.120 -1.388 -9.848 1.00 0.00 7 LYS A C 3
ATOM 2909 O O . LYS A 1 7 ? -3.977 -1.430 -10.723 1.00 0.00 7 LYS A O 3
ATOM 2928 N N . TYR A 1 8 ? -2.487 -2.490 -9.435 1.00 0.00 8 TYR A N 3
ATOM 2929 C CA . TYR A 1 8 ? -2.620 -3.784 -10.115 1.00 0.00 8 TYR A CA 3
ATOM 2930 C C . TYR A 1 8 ? -2.542 -4.939 -9.117 1.00 0.00 8 TYR A C 3
ATOM 2931 O O . TYR A 1 8 ? -2.020 -6.004 -9.427 1.00 0.00 8 TYR A O 3
ATOM 2949 N N . GLY A 1 9 ? -3.124 -4.756 -7.929 1.00 0.00 9 GLY A N 3
ATOM 2950 C CA . GLY A 1 9 ? -3.146 -5.739 -6.853 1.00 0.00 9 GLY A CA 3
ATOM 2951 C C . GLY A 1 9 ? -1.783 -5.977 -6.236 1.00 0.00 9 GLY A C 3
ATOM 2952 O O . GLY A 1 9 ? -1.648 -5.757 -5.045 1.00 0.00 9 GLY A O 3
ATOM 2956 N N . THR A 1 10 ? -0.792 -6.398 -7.013 1.00 0.00 10 THR A N 3
ATOM 2957 C CA . THR A 1 10 ? 0.364 -7.109 -6.469 1.00 0.00 10 THR A CA 3
ATOM 2958 C C . THR A 1 10 ? 1.725 -6.696 -7.061 1.00 0.00 10 THR A C 3
ATOM 2959 O O . THR A 1 10 ? 2.635 -7.528 -7.142 1.00 0.00 10 THR A O 3
ATOM 2970 N N . ASP A 1 11 ? 1.957 -5.402 -7.342 1.00 0.00 11 ASP A N 3
ATOM 2971 C CA . ASP A 1 11 ? 3.191 -5.001 -8.050 1.00 0.00 11 ASP A CA 3
ATOM 2972 C C . ASP A 1 11 ? 4.027 -3.957 -7.286 1.00 0.00 11 ASP A C 3
ATOM 2973 O O . ASP A 1 11 ? 4.659 -3.095 -7.891 1.00 0.00 11 ASP A O 3
ATOM 2982 N N . HIS A 1 12 ? 4.107 -4.061 -5.951 1.00 0.00 12 HIS A N 3
ATOM 2983 C CA . HIS A 1 12 ? 4.889 -3.174 -5.075 1.00 0.00 12 HIS A CA 3
ATOM 2984 C C . HIS A 1 12 ? 5.122 -3.860 -3.719 1.00 0.00 12 HIS A C 3
ATOM 2985 O O . HIS A 1 12 ? 4.473 -4.871 -3.461 1.00 0.00 12 HIS A O 3
ATOM 2999 N N . PRO A 1 13 ? 6.015 -3.394 -2.831 1.00 0.00 13 PRO A N 3
ATOM 3000 C CA . PRO A 1 13 ? 6.261 -4.080 -1.561 1.00 0.00 13 PRO A CA 3
ATOM 3001 C C . PRO A 1 13 ? 5.097 -3.912 -0.594 1.00 0.00 13 PRO A C 3
ATOM 3002 O O . PRO A 1 13 ? 4.395 -2.939 -0.736 1.00 0.00 13 PRO A O 3
ATOM 3013 N N . VAL A 1 14 ? 4.933 -4.808 0.394 1.00 0.00 14 VAL A N 3
ATOM 3014 C CA . VAL A 1 14 ? 4.031 -4.779 1.543 1.00 0.00 14 VAL A CA 3
ATOM 3015 C C . VAL A 1 14 ? 3.992 -6.210 2.079 1.00 0.00 14 VAL A C 3
ATOM 3016 O O . VAL A 1 14 ? 4.291 -6.427 3.236 1.00 0.00 14 VAL A O 3
ATOM 3029 N N . GLU A 1 15 ? 3.772 -7.221 1.241 1.00 0.00 15 GLU A N 3
ATOM 3030 C CA . GLU A 1 15 ? 3.631 -8.612 1.713 1.00 0.00 15 GLU A CA 3
ATOM 3031 C C . GLU A 1 15 ? 4.333 -9.582 0.767 1.00 0.00 15 GLU A C 3
ATOM 3032 O O . GLU A 1 15 ? 4.029 -10.763 0.743 1.00 0.00 15 GLU A O 3
ATOM 3044 N N . LYS A 1 16 ? 5.323 -9.098 0.006 1.00 0.00 16 LYS A N 3
ATOM 3045 C CA . LYS A 1 16 ? 6.224 -9.915 -0.802 1.00 0.00 16 LYS A CA 3
ATOM 3046 C C . LYS A 1 16 ? 7.343 -9.075 -1.366 1.00 0.00 16 LYS A C 3
ATOM 3047 O O . LYS A 1 16 ? 8.487 -9.289 -0.992 1.00 0.00 16 LYS A O 3
ATOM 3066 N N . LEU A 1 17 ? 7.038 -8.059 -2.178 1.00 0.00 17 LEU A N 3
ATOM 3067 C CA . LEU A 1 17 ? 8.077 -7.231 -2.789 1.00 0.00 17 LEU A CA 3
ATOM 3068 C C . LEU A 1 17 ? 8.948 -6.555 -1.723 1.00 0.00 17 LEU A C 3
ATOM 3069 O O . LEU A 1 17 ? 10.111 -6.255 -1.980 1.00 0.00 17 LEU A O 3
ATOM 3085 N N . LYS A 1 18 ? 8.416 -6.365 -0.503 1.00 0.00 18 LYS A N 3
ATOM 3086 C CA . LYS A 1 18 ? 9.190 -5.852 0.630 1.00 0.00 18 LYS A CA 3
ATOM 3087 C C . LYS A 1 18 ? 10.388 -6.765 0.890 1.00 0.00 18 LYS A C 3
ATOM 3088 O O . LYS A 1 18 ? 11.492 -6.300 1.112 1.00 0.00 18 LYS A O 3
ATOM 3107 N N . ILE A 1 19 ? 10.171 -8.076 0.854 1.00 0.00 19 ILE A N 3
ATOM 3108 C CA . ILE A 1 19 ? 11.160 -9.084 1.191 1.00 0.00 19 ILE A CA 3
ATOM 3109 C C . ILE A 1 19 ? 12.345 -8.946 0.231 1.00 0.00 19 ILE A C 3
ATOM 3110 O O . ILE A 1 19 ? 13.501 -9.009 0.645 1.00 0.00 19 ILE A O 3
ATOM 3126 N N . ARG A 1 20 ? 12.063 -8.653 -1.044 1.00 0.00 20 ARG A N 3
ATOM 3127 C CA . ARG A 1 20 ? 13.096 -8.488 -2.058 1.00 0.00 20 ARG A CA 3
ATOM 3128 C C . ARG A 1 20 ? 13.920 -7.204 -1.883 1.00 0.00 20 ARG A C 3
ATOM 3129 O O . ARG A 1 20 ? 15.031 -7.168 -2.416 1.00 0.00 20 ARG A O 3
ATOM 3150 N N . SER A 1 21 ? 13.417 -6.169 -1.202 1.00 0.00 21 SER A N 3
ATOM 3151 C CA . SER A 1 21 ? 14.094 -4.891 -0.973 1.00 0.00 21 SER A CA 3
ATOM 3152 C C . SER A 1 21 ? 13.173 -4.026 -0.099 1.00 0.00 21 SER A C 3
ATOM 3153 O O . SER A 1 21 ? 12.291 -3.346 -0.633 1.00 0.00 21 SER A O 3
ATOM 3161 N N . ALA A 1 22 ? 13.324 -4.102 1.229 1.00 0.00 22 ALA A N 3
ATOM 3162 C CA . ALA A 1 22 ? 12.713 -3.220 2.229 1.00 0.00 22 ALA A CA 3
ATOM 3163 C C . ALA A 1 22 ? 13.327 -3.474 3.595 1.00 0.00 22 ALA A C 3
ATOM 3164 O O . ALA A 1 22 ? 14.190 -4.347 3.718 1.00 0.00 22 ALA A O 3
ATOM 3171 N N . LYS A 1 23 ? 12.871 -2.730 4.613 1.00 0.00 23 LYS A N 3
ATOM 3172 C CA . LYS A 1 23 ? 13.089 -3.022 6.024 1.00 0.00 23 LYS A CA 3
ATOM 3173 C C . LYS A 1 23 ? 12.008 -2.385 6.890 1.00 0.00 23 LYS A C 3
ATOM 3174 O O . LYS A 1 23 ? 10.974 -1.980 6.363 1.00 0.00 23 LYS A O 3
ATOM 3193 N N . ALA A 1 24 ? 12.205 -2.373 8.212 1.00 0.00 24 ALA A N 3
ATOM 3194 C CA . ALA A 1 24 ? 11.244 -1.801 9.141 1.00 0.00 24 ALA A CA 3
ATOM 3195 C C . ALA A 1 24 ? 11.187 -0.284 8.996 1.00 0.00 24 ALA A C 3
ATOM 3196 O O . ALA A 1 24 ? 10.129 0.315 9.188 1.00 0.00 24 ALA A O 3
ATOM 3203 N N . GLU A 1 25 ? 12.316 0.350 8.673 1.00 0.00 25 GLU A N 3
ATOM 3204 C CA . GLU A 1 25 ? 12.407 1.802 8.530 1.00 0.00 25 GLU A CA 3
ATOM 3205 C C . GLU A 1 25 ? 12.045 2.223 7.117 1.00 0.00 25 GLU A C 3
ATOM 3206 O O . GLU A 1 25 ? 12.650 3.127 6.539 1.00 0.00 25 GLU A O 3
ATOM 3218 N N . ASP A 1 26 ? 11.048 1.560 6.553 1.00 0.00 26 ASP A N 3
ATOM 3219 C CA . ASP A 1 26 ? 10.649 1.777 5.183 1.00 0.00 26 ASP A CA 3
ATOM 3220 C C . ASP A 1 26 ? 9.200 2.275 5.167 1.00 0.00 26 ASP A C 3
ATOM 3221 O O . ASP A 1 26 ? 8.555 2.348 6.224 1.00 0.00 26 ASP A O 3
ATOM 3230 N N . LYS A 1 27 ? 8.672 2.675 4.011 1.00 0.00 27 LYS A N 3
ATOM 3231 C CA . LYS A 1 27 ? 7.404 3.402 3.922 1.00 0.00 27 LYS A CA 3
ATOM 3232 C C . LYS A 1 27 ? 6.658 3.000 2.660 1.00 0.00 27 LYS A C 3
ATOM 3233 O O . LYS A 1 27 ? 7.307 2.803 1.636 1.00 0.00 27 LYS A O 3
ATOM 3252 N N . ILE A 1 28 ? 5.337 2.780 2.753 1.00 0.00 28 ILE A N 3
ATOM 3253 C CA . ILE A 1 28 ? 4.509 2.277 1.657 1.00 0.00 28 ILE A CA 3
ATOM 3254 C C . ILE A 1 28 ? 3.033 2.677 1.878 1.00 0.00 28 ILE A C 3
ATOM 3255 O O . ILE A 1 28 ? 2.665 3.053 2.991 1.00 0.00 28 ILE A O 3
ATOM 3271 N N . VAL A 1 29 ? 2.201 2.614 0.829 1.00 0.00 29 VAL A N 3
ATOM 3272 C CA . VAL A 1 29 ? 0.738 2.777 0.781 1.00 0.00 29 VAL A CA 3
ATOM 3273 C C . VAL A 1 29 ? 0.217 1.984 -0.444 1.00 0.00 29 VAL A C 3
ATOM 3274 O O . VAL A 1 29 ? 0.984 1.821 -1.390 1.00 0.00 29 VAL A O 3
ATOM 3287 N N . LEU A 1 30 ? -1.065 1.569 -0.478 1.00 0.00 30 LEU A N 3
ATOM 3288 C CA . LEU A 1 30 ? -1.733 0.850 -1.580 1.00 0.00 30 LEU A CA 3
ATOM 3289 C C . LEU A 1 30 ? -2.837 1.697 -2.184 1.00 0.00 30 LEU A C 3
ATOM 3290 O O . LEU A 1 30 ? -3.499 2.425 -1.446 1.00 0.00 30 LEU A O 3
ATOM 3306 N N . ILE A 1 31 ? -3.112 1.513 -3.482 1.00 0.00 31 ILE A N 3
ATOM 3307 C CA . ILE A 1 31 ? -4.210 2.182 -4.167 1.00 0.00 31 ILE A CA 3
ATOM 3308 C C . ILE A 1 31 ? -5.017 1.188 -5.002 1.00 0.00 31 ILE A C 3
ATOM 3309 O O . ILE A 1 31 ? -4.667 0.021 -5.108 1.00 0.00 31 ILE A O 3
ATOM 3325 N N . GLN A 1 32 ? -6.077 1.668 -5.639 1.00 0.00 32 GLN A N 3
ATOM 3326 C CA . GLN A 1 32 ? -6.908 1.019 -6.646 1.00 0.00 32 GLN A CA 3
ATOM 3327 C C . GLN A 1 32 ? -7.140 -0.478 -6.420 1.00 0.00 32 GLN A C 3
ATOM 3328 O O . GLN A 1 32 ? -7.859 -0.856 -5.504 1.00 0.00 32 GLN A O 3
ATOM 3342 N N . ASN A 1 33 ? -6.537 -1.338 -7.253 1.00 0.00 33 ASN A N 3
ATOM 3343 C CA . ASN A 1 33 ? -6.563 -2.788 -7.091 1.00 0.00 33 ASN A CA 3
ATOM 3344 C C . ASN A 1 33 ? -5.464 -3.232 -6.136 1.00 0.00 33 ASN A C 3
ATOM 3345 O O . ASN A 1 33 ? -5.656 -4.213 -5.436 1.00 0.00 33 ASN A O 3
ATOM 3356 N N . GLY A 1 34 ? -4.345 -2.503 -6.059 1.00 0.00 34 GLY A N 3
ATOM 3357 C CA . GLY A 1 34 ? -3.283 -2.634 -5.059 1.00 0.00 34 GLY A CA 3
ATOM 3358 C C . GLY A 1 34 ? -3.771 -2.826 -3.632 1.00 0.00 34 GLY A C 3
ATOM 3359 O O . GLY A 1 34 ? -3.075 -3.431 -2.829 1.00 0.00 34 GLY A O 3
ATOM 3363 N N . VAL A 1 35 ? -4.969 -2.352 -3.302 1.00 0.00 35 VAL A N 3
ATOM 3364 C CA . VAL A 1 35 ? -5.635 -2.619 -2.038 1.00 0.00 35 VAL A CA 3
ATOM 3365 C C . VAL A 1 35 ? -5.660 -4.113 -1.660 1.00 0.00 35 VAL A C 3
ATOM 3366 O O . VAL A 1 35 ? -5.705 -4.407 -0.469 1.00 0.00 35 VAL A O 3
ATOM 3379 N N . PHE A 1 36 ? -5.580 -5.043 -2.627 1.00 0.00 36 PHE A N 3
ATOM 3380 C CA . PHE A 1 36 ? -5.407 -6.483 -2.452 1.00 0.00 36 PHE A CA 3
ATOM 3381 C C . PHE A 1 36 ? -4.235 -6.832 -1.529 1.00 0.00 36 PHE A C 3
ATOM 3382 O O . PHE A 1 36 ? -4.296 -7.847 -0.842 1.00 0.00 36 PHE A O 3
ATOM 3399 N N . TRP A 1 37 ? -3.194 -5.998 -1.468 1.00 0.00 37 TRP A N 3
ATOM 3400 C CA . TRP A 1 37 ? -2.082 -6.202 -0.552 1.00 0.00 37 TRP A CA 3
ATOM 3401 C C . TRP A 1 37 ? -2.511 -6.155 0.919 1.00 0.00 37 TRP A C 3
ATOM 3402 O O . TRP A 1 37 ? -1.793 -6.702 1.755 1.00 0.00 37 TRP A O 3
ATOM 3423 N N . ALA A 1 38 ? -3.640 -5.533 1.274 1.00 0.00 38 ALA A N 3
ATOM 3424 C CA . ALA A 1 38 ? -4.166 -5.499 2.636 1.00 0.00 38 ALA A CA 3
ATOM 3425 C C . ALA A 1 38 ? -4.966 -6.754 2.918 1.00 0.00 38 ALA A C 3
ATOM 3426 O O . ALA A 1 38 ? -5.973 -6.650 3.614 1.00 0.00 38 ALA A O 3
ATOM 3433 N N . LEU A 1 39 ? -4.511 -7.910 2.423 1.00 0.00 39 LEU A N 3
ATOM 3434 C CA . LEU A 1 39 ? -5.175 -9.199 2.497 1.00 0.00 39 LEU A CA 3
ATOM 3435 C C . LEU A 1 39 ? -4.408 -10.248 1.686 1.00 0.00 39 LEU A C 3
ATOM 3436 O O . LEU A 1 39 ? -4.943 -10.866 0.765 1.00 0.00 39 LEU A O 3
ATOM 3452 N N . GLU A 1 40 ? -3.155 -10.477 2.080 1.00 0.00 40 GLU A N 3
ATOM 3453 C CA . GLU A 1 40 ? -2.297 -11.576 1.619 1.00 0.00 40 GLU A CA 3
ATOM 3454 C C . GLU A 1 40 ? -1.857 -12.428 2.834 1.00 0.00 40 GLU A C 3
ATOM 3455 O O . GLU A 1 40 ? -2.516 -12.403 3.878 1.00 0.00 40 GLU A O 3
ATOM 3467 N N . GLU A 1 41 ? -0.787 -13.228 2.709 1.00 0.00 41 GLU A N 3
ATOM 3468 C CA . GLU A 1 41 ? -0.318 -14.180 3.728 1.00 0.00 41 GLU A CA 3
ATOM 3469 C C . GLU A 1 41 ? 0.996 -13.753 4.394 1.00 0.00 41 GLU A C 3
ATOM 3470 O O . GLU A 1 41 ? 1.913 -14.562 4.572 1.00 0.00 41 GLU A O 3
ATOM 3482 N N . LEU A 1 42 ? 1.148 -12.471 4.705 1.00 0.00 42 LEU A N 3
ATOM 3483 C CA . LEU A 1 42 ? 2.457 -11.915 5.031 1.00 0.00 42 LEU A CA 3
ATOM 3484 C C . LEU A 1 42 ? 2.292 -10.624 5.831 1.00 0.00 42 LEU A C 3
ATOM 3485 O O . LEU A 1 42 ? 1.241 -10.382 6.422 1.00 0.00 42 LEU A O 3
ATOM 3501 N N . GLU A 1 43 ? 3.350 -9.817 5.902 1.00 0.00 43 GLU A N 3
ATOM 3502 C CA . GLU A 1 43 ? 3.370 -8.485 6.489 1.00 0.00 43 GLU A CA 3
ATOM 3503 C C . GLU A 1 43 ? 4.622 -7.767 5.971 1.00 0.00 43 GLU A C 3
ATOM 3504 O O . GLU A 1 43 ? 5.529 -8.411 5.434 1.00 0.00 43 GLU A O 3
ATOM 3516 N N . THR A 1 44 ? 4.714 -6.457 6.168 1.00 0.00 44 THR A N 3
ATOM 3517 C CA . THR A 1 44 ? 5.955 -5.678 6.173 1.00 0.00 44 THR A CA 3
ATOM 3518 C C . THR A 1 44 ? 6.142 -5.157 7.595 1.00 0.00 44 THR A C 3
ATOM 3519 O O . THR A 1 44 ? 5.156 -4.883 8.284 1.00 0.00 44 THR A O 3
ATOM 3530 N N . PRO A 1 45 ? 7.390 -4.955 8.028 1.00 0.00 45 PRO A N 3
ATOM 3531 C CA . PRO A 1 45 ? 7.659 -4.185 9.221 1.00 0.00 45 PRO A CA 3
ATOM 3532 C C . PRO A 1 45 ? 7.601 -2.663 8.961 1.00 0.00 45 PRO A C 3
ATOM 3533 O O . PRO A 1 45 ? 7.675 -1.871 9.902 1.00 0.00 45 PRO A O 3
ATOM 3544 N N . ALA A 1 46 ? 7.426 -2.243 7.703 1.00 0.00 46 ALA A N 3
ATOM 3545 C CA . ALA A 1 46 ? 7.336 -0.846 7.285 1.00 0.00 46 ALA A CA 3
ATOM 3546 C C . ALA A 1 46 ? 5.946 -0.288 7.604 1.00 0.00 46 ALA A C 3
ATOM 3547 O O . ALA A 1 46 ? 5.052 -1.048 7.990 1.00 0.00 46 ALA A O 3
ATOM 3554 N N . LYS A 1 47 ? 5.712 1.017 7.408 1.00 0.00 47 LYS A N 3
ATOM 3555 C CA . LYS A 1 47 ? 4.383 1.563 7.594 1.00 0.00 47 LYS A CA 3
ATOM 3556 C C . LYS A 1 47 ? 3.585 1.214 6.347 1.00 0.00 47 LYS A C 3
ATOM 3557 O O . LYS A 1 47 ? 4.124 1.262 5.234 1.00 0.00 47 LYS A O 3
ATOM 3576 N N . VAL A 1 48 ? 2.330 0.824 6.529 1.00 0.00 48 VAL A N 3
ATOM 3577 C CA . VAL A 1 48 ? 1.449 0.402 5.466 1.00 0.00 48 VAL A CA 3
ATOM 3578 C C . VAL A 1 48 ? 0.132 1.041 5.777 1.00 0.00 48 VAL A C 3
ATOM 3579 O O . VAL A 1 48 ? -0.344 1.022 6.907 1.00 0.00 48 VAL A O 3
ATOM 3592 N N . TYR A 1 49 ? -0.431 1.611 4.736 1.00 0.00 49 TYR A N 3
ATOM 3593 C CA . TYR A 1 49 ? -1.742 2.196 4.745 1.00 0.00 49 TYR A CA 3
ATOM 3594 C C . TYR A 1 49 ? -2.310 1.935 3.355 1.00 0.00 49 TYR A C 3
ATOM 3595 O O . TYR A 1 49 ? -1.580 1.501 2.466 1.00 0.00 49 TYR A O 3
ATOM 3613 N N . ALA A 1 50 ? -3.592 2.167 3.127 1.00 0.00 50 ALA A N 3
ATOM 3614 C CA . ALA A 1 50 ? -4.231 1.835 1.860 1.00 0.00 50 ALA A CA 3
ATOM 3615 C C . ALA A 1 50 ? -5.334 2.873 1.608 1.00 0.00 50 ALA A C 3
ATOM 3616 O O . ALA A 1 50 ? -5.861 3.447 2.566 1.00 0.00 50 ALA A O 3
ATOM 3623 N N . ILE A 1 51 ? -5.658 3.156 0.346 1.00 0.00 51 ILE A N 3
ATOM 3624 C CA . ILE A 1 51 ? -6.639 4.169 -0.030 1.00 0.00 51 ILE A CA 3
ATOM 3625 C C . ILE A 1 51 ? -8.038 3.612 0.136 1.00 0.00 51 ILE A C 3
ATOM 3626 O O . ILE A 1 51 ? -8.572 2.898 -0.715 1.00 0.00 51 ILE A O 3
ATOM 3642 N N . LYS A 1 52 ? -8.652 4.057 1.233 1.00 0.00 52 LYS A N 3
ATOM 3643 C CA . LYS A 1 52 ? -10.040 3.852 1.569 1.00 0.00 52 LYS A CA 3
ATOM 3644 C C . LYS A 1 52 ? -10.936 4.081 0.372 1.00 0.00 52 LYS A C 3
ATOM 3645 O O . LYS A 1 52 ? -11.678 3.181 0.008 1.00 0.00 52 LYS A O 3
ATOM 3664 N N . ASP A 1 53 ? -10.886 5.261 -0.241 1.00 0.00 53 ASP A N 3
ATOM 3665 C CA . ASP A 1 53 ? -11.851 5.576 -1.296 1.00 0.00 53 ASP A CA 3
ATOM 3666 C C . ASP A 1 53 ? -11.724 4.614 -2.476 1.00 0.00 53 ASP A C 3
ATOM 3667 O O . ASP A 1 53 ? -12.733 4.177 -3.017 1.00 0.00 53 ASP A O 3
ATOM 3676 N N . ASP A 1 54 ? -10.499 4.193 -2.807 1.00 0.00 54 ASP A N 3
ATOM 3677 C CA . ASP A 1 54 ? -10.238 3.207 -3.844 1.00 0.00 54 ASP A CA 3
ATOM 3678 C C . ASP A 1 54 ? -10.716 1.814 -3.443 1.00 0.00 54 ASP A C 3
ATOM 3679 O O . ASP A 1 54 ? -11.177 1.085 -4.315 1.00 0.00 54 ASP A O 3
ATOM 3688 N N . PHE A 1 55 ? -10.600 1.425 -2.170 1.00 0.00 55 PHE A N 3
ATOM 3689 C CA . PHE A 1 55 ? -11.046 0.135 -1.630 1.00 0.00 55 PHE A CA 3
ATOM 3690 C C . PHE A 1 55 ? -12.570 0.053 -1.672 1.00 0.00 55 PHE A C 3
ATOM 3691 O O . PHE A 1 55 ? -13.144 -0.946 -2.102 1.00 0.00 55 PHE A O 3
ATOM 3708 N N . LEU A 1 56 ? -13.227 1.142 -1.284 1.00 0.00 56 LEU A N 3
ATOM 3709 C CA . LEU A 1 56 ? -14.667 1.306 -1.352 1.00 0.00 56 LEU A CA 3
ATOM 3710 C C . LEU A 1 56 ? -15.090 1.265 -2.815 1.00 0.00 56 LEU A C 3
ATOM 3711 O O . LEU A 1 56 ? -16.042 0.569 -3.174 1.00 0.00 56 LEU A O 3
ATOM 3727 N N . ALA A 1 57 ? -14.341 1.930 -3.698 1.00 0.00 57 ALA A N 3
ATOM 3728 C CA . ALA A 1 57 ? -14.544 1.819 -5.131 1.00 0.00 57 ALA A CA 3
ATOM 3729 C C . ALA A 1 57 ? -14.228 0.413 -5.653 1.00 0.00 57 ALA A C 3
ATOM 3730 O O . ALA A 1 57 ? -14.719 0.050 -6.722 1.00 0.00 57 ALA A O 3
ATOM 3737 N N . ARG A 1 58 ? -13.471 -0.407 -4.917 1.00 0.00 58 ARG A N 3
ATOM 3738 C CA . ARG A 1 58 ? -13.198 -1.796 -5.285 1.00 0.00 58 ARG A CA 3
ATOM 3739 C C . ARG A 1 58 ? -14.150 -2.703 -4.502 1.00 0.00 58 ARG A C 3
ATOM 3740 O O . ARG A 1 58 ? -13.850 -3.881 -4.324 1.00 0.00 58 ARG A O 3
ATOM 3761 N N . GLY A 1 59 ? -15.387 -2.273 -4.256 1.00 0.00 59 GLY A N 3
ATOM 3762 C CA . GLY A 1 59 ? -16.421 -3.093 -3.641 1.00 0.00 59 GLY A CA 3
ATOM 3763 C C . GLY A 1 59 ? -16.026 -3.779 -2.326 1.00 0.00 59 GLY A C 3
ATOM 3764 O O . GLY A 1 59 ? -16.632 -4.803 -2.015 1.00 0.00 59 GLY A O 3
ATOM 3768 N N . TYR A 1 60 ? -15.037 -3.271 -1.583 1.00 0.00 60 TYR A N 3
ATOM 3769 C CA . TYR A 1 60 ? -14.649 -3.787 -0.278 1.00 0.00 60 TYR A CA 3
ATOM 3770 C C . TYR A 1 60 ? -15.300 -2.936 0.809 1.00 0.00 60 TYR A C 3
ATOM 3771 O O . TYR A 1 60 ? -15.755 -1.816 0.569 1.00 0.00 60 TYR A O 3
ATOM 3789 N N . SER A 1 61 ? -15.276 -3.439 2.036 1.00 0.00 61 SER A N 3
ATOM 3790 C CA . SER A 1 61 ? -15.771 -2.815 3.249 1.00 0.00 61 SER A CA 3
ATOM 3791 C C . SER A 1 61 ? -14.586 -2.458 4.146 1.00 0.00 61 SER A C 3
ATOM 3792 O O . SER A 1 61 ? -13.482 -2.960 3.927 1.00 0.00 61 SER A O 3
ATOM 3800 N N . GLU A 1 62 ? -14.775 -1.600 5.151 1.00 0.00 62 GLU A N 3
ATOM 3801 C CA . GLU A 1 62 ? -13.645 -1.048 5.889 1.00 0.00 62 GLU A CA 3
ATOM 3802 C C . GLU A 1 62 ? -12.941 -2.105 6.739 1.00 0.00 62 GLU A C 3
ATOM 3803 O O . GLU A 1 62 ? -11.751 -1.990 7.035 1.00 0.00 62 GLU A O 3
ATOM 3815 N N . GLU A 1 63 ? -13.670 -3.143 7.136 1.00 0.00 63 GLU A N 3
ATOM 3816 C CA . GLU A 1 63 ? -13.156 -4.186 8.007 1.00 0.00 63 GLU A CA 3
ATOM 3817 C C . GLU A 1 63 ? -12.635 -5.386 7.203 1.00 0.00 63 GLU A C 3
ATOM 3818 O O . GLU A 1 63 ? -12.129 -6.348 7.784 1.00 0.00 63 GLU A O 3
ATOM 3830 N N . ASP A 1 64 ? -12.730 -5.339 5.870 1.00 0.00 64 ASP A N 3
ATOM 3831 C CA . ASP A 1 64 ? -12.255 -6.413 5.000 1.00 0.00 64 ASP A CA 3
ATOM 3832 C C . ASP A 1 64 ? -10.741 -6.339 4.811 1.00 0.00 64 ASP A C 3
ATOM 3833 O O . ASP A 1 64 ? -10.119 -7.336 4.445 1.00 0.00 64 ASP A O 3
ATOM 3842 N N . SER A 1 65 ? -10.130 -5.169 5.020 1.00 0.00 65 SER A N 3
ATOM 3843 C CA . SER A 1 65 ? -8.690 -5.008 4.885 1.00 0.00 65 SER A CA 3
ATOM 3844 C C . SER A 1 65 ? -8.013 -5.446 6.187 1.00 0.00 65 SER A C 3
ATOM 3845 O O . SER A 1 65 ? -8.644 -5.464 7.249 1.00 0.00 65 SER A O 3
ATOM 3853 N N . LYS A 1 66 ? -6.707 -5.711 6.127 1.00 0.00 66 LYS A N 3
ATOM 3854 C CA . LYS A 1 66 ? -5.879 -5.960 7.297 1.00 0.00 66 LYS A CA 3
ATOM 3855 C C . LYS A 1 66 ? -4.798 -4.895 7.453 1.00 0.00 66 LYS A C 3
ATOM 3856 O O . LYS A 1 66 ? -3.731 -5.207 7.978 1.00 0.00 66 LYS A O 3
ATOM 3875 N N . VAL A 1 67 ? -5.086 -3.628 7.136 1.00 0.00 67 VAL A N 3
ATOM 3876 C CA . VAL A 1 67 ? -4.197 -2.472 7.342 1.00 0.00 67 VAL A CA 3
ATOM 3877 C C . VAL A 1 67 ? -5.058 -1.228 7.583 1.00 0.00 67 VAL A C 3
ATOM 3878 O O . VAL A 1 67 ? -6.268 -1.271 7.361 1.00 0.00 67 VAL A O 3
ATOM 3891 N N . PRO A 1 68 ? -4.481 -0.111 8.047 1.00 0.00 68 PRO A N 3
ATOM 3892 C CA . PRO A 1 68 ? -5.221 1.123 8.238 1.00 0.00 68 PRO A CA 3
ATOM 3893 C C . PRO A 1 68 ? -5.605 1.738 6.894 1.00 0.00 68 PRO A C 3
ATOM 3894 O O . PRO A 1 68 ? -4.758 2.142 6.091 1.00 0.00 68 PRO A O 3
ATOM 3905 N N . LEU A 1 69 ? -6.913 1.795 6.664 1.00 0.00 69 LEU A N 3
ATOM 3906 C CA . LEU A 1 69 ? -7.542 2.432 5.526 1.00 0.00 69 LEU A CA 3
ATOM 3907 C C . LEU A 1 69 ? -7.599 3.924 5.772 1.00 0.00 69 LEU A C 3
ATOM 3908 O O . LEU A 1 69 ? -8.361 4.396 6.617 1.00 0.00 69 LEU A O 3
ATOM 3924 N N . ILE A 1 70 ? -6.781 4.657 5.032 1.00 0.00 70 ILE A N 3
ATOM 3925 C CA . ILE A 1 70 ? -6.638 6.101 5.136 1.00 0.00 70 ILE A CA 3
ATOM 3926 C C . ILE A 1 70 ? -7.234 6.754 3.884 1.00 0.00 70 ILE A C 3
ATOM 3927 O O . ILE A 1 70 ? -7.579 6.051 2.930 1.00 0.00 70 ILE A O 3
ATOM 3943 N N . THR A 1 71 ? -7.357 8.081 3.853 1.00 0.00 71 THR A N 3
ATOM 3944 C CA . THR A 1 71 ? -7.802 8.751 2.639 1.00 0.00 71 THR A CA 3
ATOM 3945 C C . THR A 1 71 ? -6.615 9.001 1.695 1.00 0.00 71 THR A C 3
ATOM 3946 O O . THR A 1 71 ? -5.452 8.887 2.096 1.00 0.00 71 THR A O 3
ATOM 3957 N N . TYR A 1 72 ? -6.894 9.440 0.461 1.00 0.00 72 TYR A N 3
ATOM 3958 C CA . TYR A 1 72 ? -5.852 9.952 -0.431 1.00 0.00 72 TYR A CA 3
ATOM 3959 C C . TYR A 1 72 ? -5.027 11.061 0.238 1.00 0.00 72 TYR A C 3
ATOM 3960 O O . TYR A 1 72 ? -3.808 11.046 0.126 1.00 0.00 72 TYR A O 3
ATOM 3978 N N . SER A 1 73 ? -5.651 12.027 0.919 1.00 0.00 73 SER A N 3
ATOM 3979 C CA . SER A 1 73 ? -4.893 13.150 1.470 1.00 0.00 73 SER A CA 3
ATOM 3980 C C . SER A 1 73 ? -3.975 12.720 2.627 1.00 0.00 73 SER A C 3
ATOM 3981 O O . SER A 1 73 ? -2.865 13.245 2.743 1.00 0.00 73 SER A O 3
ATOM 3989 N N . GLU A 1 74 ? -4.397 11.754 3.457 1.00 0.00 74 GLU A N 3
ATOM 3990 C CA . GLU A 1 74 ? -3.538 11.129 4.451 1.00 0.00 74 GLU A CA 3
ATOM 3991 C C . GLU A 1 74 ? -2.354 10.483 3.736 1.00 0.00 74 GLU A C 3
ATOM 3992 O O . GLU A 1 74 ? -1.227 10.701 4.160 1.00 0.00 74 GLU A O 3
ATOM 4004 N N . PHE A 1 75 ? -2.580 9.750 2.639 1.00 0.00 75 PHE A N 3
ATOM 4005 C CA . PHE A 1 75 ? -1.512 9.132 1.856 1.00 0.00 75 PHE A CA 3
ATOM 4006 C C . PHE A 1 75 ? -0.496 10.161 1.391 1.00 0.00 75 PHE A C 3
ATOM 4007 O O . PHE A 1 75 ? 0.696 9.896 1.546 1.00 0.00 75 PHE A O 3
ATOM 4024 N N . ILE A 1 76 ? -0.937 11.310 0.870 1.00 0.00 76 ILE A N 3
ATOM 4025 C CA . ILE A 1 76 ? -0.018 12.348 0.426 1.00 0.00 76 ILE A CA 3
ATOM 4026 C C . ILE A 1 76 ? 0.924 12.722 1.565 1.00 0.00 76 ILE A C 3
ATOM 4027 O O . ILE A 1 76 ? 2.124 12.773 1.316 1.00 0.00 76 ILE A O 3
ATOM 4043 N N . ASP A 1 77 ? 0.436 12.904 2.801 1.00 0.00 77 ASP A N 3
ATOM 4044 C CA . ASP A 1 77 ? 1.292 13.261 3.944 1.00 0.00 77 ASP A CA 3
ATOM 4045 C C . ASP A 1 77 ? 2.431 12.258 4.134 1.00 0.00 77 ASP A C 3
ATOM 4046 O O . ASP A 1 77 ? 3.552 12.598 4.524 1.00 0.00 77 ASP A O 3
ATOM 4055 N N . LEU A 1 78 ? 2.165 10.998 3.801 1.00 0.00 78 LEU A N 3
ATOM 4056 C CA . LEU A 1 78 ? 3.121 9.929 4.000 1.00 0.00 78 LEU A CA 3
ATOM 4057 C C . LEU A 1 78 ? 4.202 9.896 2.904 1.00 0.00 78 LEU A C 3
ATOM 4058 O O . LEU A 1 78 ? 5.134 9.102 3.050 1.00 0.00 78 LEU A O 3
ATOM 4074 N N . LEU A 1 79 ? 4.068 10.714 1.847 1.00 0.00 79 LEU A N 3
ATOM 4075 C CA . LEU A 1 79 ? 5.006 10.953 0.735 1.00 0.00 79 LEU A CA 3
ATOM 4076 C C . LEU A 1 79 ? 5.747 12.275 0.878 1.00 0.00 79 LEU A C 3
ATOM 4077 O O . LEU A 1 79 ? 6.622 12.596 0.074 1.00 0.00 79 LEU A O 3
ATOM 4093 N N . GLU A 1 80 ? 5.331 13.124 1.807 1.00 0.00 80 GLU A N 3
ATOM 4094 C CA . GLU A 1 80 ? 5.920 14.448 1.948 1.00 0.00 80 GLU A CA 3
ATOM 4095 C C . GLU A 1 80 ? 7.355 14.237 2.388 1.00 0.00 80 GLU A C 3
ATOM 4096 O O . GLU A 1 80 ? 7.603 13.684 3.464 1.00 0.00 80 GLU A O 3
ATOM 4108 N N . GLY A 1 81 ? 8.292 14.591 1.514 1.00 0.00 81 GLY A N 3
ATOM 4109 C CA . GLY A 1 81 ? 9.695 14.356 1.746 1.00 0.00 81 GLY A CA 3
ATOM 4110 C C . GLY A 1 81 ? 10.132 12.917 1.480 1.00 0.00 81 GLY A C 3
ATOM 4111 O O . GLY A 1 81 ? 11.196 12.565 1.993 1.00 0.00 81 GLY A O 3
ATOM 4115 N N . GLU A 1 82 ? 9.382 12.094 0.733 1.00 0.00 82 GLU A N 3
ATOM 4116 C CA . GLU A 1 82 ? 9.843 10.775 0.309 1.00 0.00 82 GLU A CA 3
ATOM 4117 C C . GLU A 1 82 ? 9.283 10.448 -1.078 1.00 0.00 82 GLU A C 3
ATOM 4118 O O . GLU A 1 82 ? 8.064 10.350 -1.225 1.00 0.00 82 GLU A O 3
ATOM 4130 N N . GLU A 1 83 ? 10.140 10.159 -2.069 1.00 0.00 83 GLU A N 3
ATOM 4131 C CA . GLU A 1 83 ? 9.690 9.654 -3.371 1.00 0.00 83 GLU A CA 3
ATOM 4132 C C . GLU A 1 83 ? 10.370 8.371 -3.851 1.00 0.00 83 GLU A C 3
ATOM 4133 O O . GLU A 1 83 ? 11.349 8.402 -4.601 1.00 0.00 83 GLU A O 3
ATOM 4145 N N . LYS A 1 84 ? 9.844 7.220 -3.419 1.00 0.00 84 LYS A N 3
ATOM 4146 C CA . LYS A 1 84 ? 10.238 5.894 -3.907 1.00 0.00 84 LYS A CA 3
ATOM 4147 C C . LYS A 1 84 ? 9.261 4.790 -3.467 1.00 0.00 84 LYS A C 3
ATOM 4148 O O . LYS A 1 84 ? 9.689 3.643 -3.291 1.00 0.00 84 LYS A O 3
ATOM 4167 N N . PHE A 1 85 ? 7.952 5.074 -3.411 1.00 0.00 85 PHE A N 3
ATOM 4168 C CA . PHE A 1 85 ? 6.923 4.082 -3.059 1.00 0.00 85 PHE A CA 3
ATOM 4169 C C . PHE A 1 85 ? 5.510 4.588 -3.316 1.00 0.00 85 PHE A C 3
ATOM 4170 O O . PHE A 1 85 ? 4.576 4.334 -2.554 1.00 0.00 85 PHE A O 3
ATOM 4187 N N . ILE A 1 86 ? 5.353 5.306 -4.417 1.00 0.00 86 ILE A N 3
ATOM 4188 C CA . ILE A 1 86 ? 4.110 5.962 -4.779 1.00 0.00 86 ILE A CA 3
ATOM 4189 C C . ILE A 1 86 ? 3.175 4.932 -5.437 1.00 0.00 86 ILE A C 3
ATOM 4190 O O . ILE A 1 86 ? 3.567 3.780 -5.647 1.00 0.00 86 ILE A O 3
ATOM 4206 N N . GLY A 1 87 ? 2.004 5.354 -5.922 1.00 0.00 87 GLY A N 3
ATOM 4207 C CA . GLY A 1 87 ? 1.506 4.703 -7.119 1.00 0.00 87 GLY A CA 3
ATOM 4208 C C . GLY A 1 87 ? 0.299 5.351 -7.712 1.00 0.00 87 GLY A C 3
ATOM 4209 O O . GLY A 1 87 ? 0.009 6.511 -7.362 1.00 0.00 87 GLY A O 3
ATOM 4213 N N . MET A 1 1 ? 15.352 3.172 5.853 1.00 0.00 1 MET A N 4
ATOM 4214 C CA . MET A 1 1 ? 14.155 3.066 6.698 1.00 0.00 1 MET A CA 4
ATOM 4215 C C . MET A 1 1 ? 13.269 1.966 6.138 1.00 0.00 1 MET A C 4
ATOM 4216 O O . MET A 1 1 ? 12.605 2.185 5.122 1.00 0.00 1 MET A O 4
ATOM 4230 N N . ALA A 1 2 ? 13.291 0.773 6.729 1.00 0.00 2 ALA A N 4
ATOM 4231 C CA . ALA A 1 2 ? 12.374 -0.294 6.351 1.00 0.00 2 ALA A CA 4
ATOM 4232 C C . ALA A 1 2 ? 11.048 -0.051 7.067 1.00 0.00 2 ALA A C 4
ATOM 4233 O O . ALA A 1 2 ? 11.036 0.448 8.195 1.00 0.00 2 ALA A O 4
ATOM 4240 N N . LEU A 1 3 ? 9.929 -0.429 6.458 1.00 0.00 3 LEU A N 4
ATOM 4241 C CA . LEU A 1 3 ? 8.572 -0.110 6.883 1.00 0.00 3 LEU A CA 4
ATOM 4242 C C . LEU A 1 3 ? 7.838 -1.391 6.605 1.00 0.00 3 LEU A C 4
ATOM 4243 O O . LEU A 1 3 ? 7.901 -1.872 5.479 1.00 0.00 3 LEU A O 4
ATOM 4259 N N . VAL A 1 4 ? 7.264 -2.010 7.632 1.00 0.00 4 VAL A N 4
ATOM 4260 C CA . VAL A 1 4 ? 6.578 -3.273 7.430 1.00 0.00 4 VAL A CA 4
ATOM 4261 C C . VAL A 1 4 ? 5.236 -3.287 8.147 1.00 0.00 4 VAL A C 4
ATOM 4262 O O . VAL A 1 4 ? 4.765 -4.298 8.675 1.00 0.00 4 VAL A O 4
ATOM 4275 N N . LEU A 1 5 ? 4.606 -2.134 8.116 1.00 0.00 5 LEU A N 4
ATOM 4276 C CA . LEU A 1 5 ? 3.334 -1.833 8.703 1.00 0.00 5 LEU A CA 4
ATOM 4277 C C . LEU A 1 5 ? 2.718 -0.811 7.776 1.00 0.00 5 LEU A C 4
ATOM 4278 O O . LEU A 1 5 ? 3.457 -0.040 7.160 1.00 0.00 5 LEU A O 4
ATOM 4294 N N . VAL A 1 6 ? 1.402 -0.843 7.618 1.00 0.00 6 VAL A N 4
ATOM 4295 C CA . VAL A 1 6 ? 0.705 0.166 6.839 1.00 0.00 6 VAL A CA 4
ATOM 4296 C C . VAL A 1 6 ? -0.748 0.180 7.291 1.00 0.00 6 VAL A C 4
ATOM 4297 O O . VAL A 1 6 ? -1.678 -0.148 6.556 1.00 0.00 6 VAL A O 4
ATOM 4310 N N . LYS A 1 7 ? -0.951 0.474 8.564 1.00 0.00 7 LYS A N 4
ATOM 4311 C CA . LYS A 1 7 ? -2.262 0.435 9.179 1.00 0.00 7 LYS A CA 4
ATOM 4312 C C . LYS A 1 7 ? -2.472 1.717 9.996 1.00 0.00 7 LYS A C 4
ATOM 4313 O O . LYS A 1 7 ? -3.076 1.655 11.068 1.00 0.00 7 LYS A O 4
ATOM 4332 N N . TYR A 1 8 ? -2.027 2.883 9.525 1.00 0.00 8 TYR A N 4
ATOM 4333 C CA . TYR A 1 8 ? -2.317 4.175 10.154 1.00 0.00 8 TYR A CA 4
ATOM 4334 C C . TYR A 1 8 ? -2.386 5.287 9.097 1.00 0.00 8 TYR A C 4
ATOM 4335 O O . TYR A 1 8 ? -2.111 6.454 9.373 1.00 0.00 8 TYR A O 4
ATOM 4353 N N . GLY A 1 9 ? -2.933 4.962 7.925 1.00 0.00 9 GLY A N 4
ATOM 4354 C CA . GLY A 1 9 ? -3.261 5.897 6.854 1.00 0.00 9 GLY A CA 4
ATOM 4355 C C . GLY A 1 9 ? -2.057 6.394 6.088 1.00 0.00 9 GLY A C 4
ATOM 4356 O O . GLY A 1 9 ? -2.037 6.280 4.869 1.00 0.00 9 GLY A O 4
ATOM 4360 N N . THR A 1 10 ? -1.067 6.908 6.797 1.00 0.00 10 THR A N 4
ATOM 4361 C CA . THR A 1 10 ? 0.085 7.583 6.224 1.00 0.00 10 THR A CA 4
ATOM 4362 C C . THR A 1 10 ? 1.413 7.024 6.744 1.00 0.00 10 THR A C 4
ATOM 4363 O O . THR A 1 10 ? 2.387 7.766 6.916 1.00 0.00 10 THR A O 4
ATOM 4374 N N . ASP A 1 11 ? 1.519 5.704 6.923 1.00 0.00 11 ASP A N 4
ATOM 4375 C CA . ASP A 1 11 ? 2.570 5.135 7.762 1.00 0.00 11 ASP A CA 4
ATOM 4376 C C . ASP A 1 11 ? 3.491 4.132 7.039 1.00 0.00 11 ASP A C 4
ATOM 4377 O O . ASP A 1 11 ? 4.008 3.213 7.669 1.00 0.00 11 ASP A O 4
ATOM 4386 N N . HIS A 1 12 ? 3.835 4.370 5.766 1.00 0.00 12 HIS A N 4
ATOM 4387 C CA . HIS A 1 12 ? 4.744 3.588 4.917 1.00 0.00 12 HIS A CA 4
ATOM 4388 C C . HIS A 1 12 ? 4.955 4.335 3.589 1.00 0.00 12 HIS A C 4
ATOM 4389 O O . HIS A 1 12 ? 4.327 5.374 3.412 1.00 0.00 12 HIS A O 4
ATOM 4403 N N . PRO A 1 13 ? 5.810 3.909 2.645 1.00 0.00 13 PRO A N 4
ATOM 4404 C CA . PRO A 1 13 ? 6.001 4.665 1.409 1.00 0.00 13 PRO A CA 4
ATOM 4405 C C . PRO A 1 13 ? 4.819 4.516 0.461 1.00 0.00 13 PRO A C 4
ATOM 4406 O O . PRO A 1 13 ? 4.144 3.522 0.587 1.00 0.00 13 PRO A O 4
ATOM 4417 N N . VAL A 1 14 ? 4.630 5.431 -0.510 1.00 0.00 14 VAL A N 4
ATOM 4418 C CA . VAL A 1 14 ? 3.702 5.410 -1.639 1.00 0.00 14 VAL A CA 4
ATOM 4419 C C . VAL A 1 14 ? 3.620 6.826 -2.199 1.00 0.00 14 VAL A C 4
ATOM 4420 O O . VAL A 1 14 ? 3.850 7.019 -3.379 1.00 0.00 14 VAL A O 4
ATOM 4433 N N . GLU A 1 15 ? 3.419 7.845 -1.371 1.00 0.00 15 GLU A N 4
ATOM 4434 C CA . GLU A 1 15 ? 3.250 9.226 -1.863 1.00 0.00 15 GLU A CA 4
ATOM 4435 C C . GLU A 1 15 ? 4.003 10.215 -0.981 1.00 0.00 15 GLU A C 4
ATOM 4436 O O . GLU A 1 15 ? 3.834 11.423 -1.069 1.00 0.00 15 GLU A O 4
ATOM 4448 N N . LYS A 1 16 ? 4.914 9.706 -0.149 1.00 0.00 16 LYS A N 4
ATOM 4449 C CA . LYS A 1 16 ? 5.748 10.526 0.706 1.00 0.00 16 LYS A CA 4
ATOM 4450 C C . LYS A 1 16 ? 6.907 9.716 1.238 1.00 0.00 16 LYS A C 4
ATOM 4451 O O . LYS A 1 16 ? 8.036 9.936 0.823 1.00 0.00 16 LYS A O 4
ATOM 4470 N N . LEU A 1 17 ? 6.652 8.695 2.062 1.00 0.00 17 LEU A N 4
ATOM 4471 C CA . LEU A 1 17 ? 7.731 7.878 2.626 1.00 0.00 17 LEU A CA 4
ATOM 4472 C C . LEU A 1 17 ? 8.558 7.203 1.524 1.00 0.00 17 LEU A C 4
ATOM 4473 O O . LEU A 1 17 ? 9.724 6.885 1.747 1.00 0.00 17 LEU A O 4
ATOM 4489 N N . LYS A 1 18 ? 7.986 7.019 0.320 1.00 0.00 18 LYS A N 4
ATOM 4490 C CA . LYS A 1 18 ? 8.720 6.494 -0.839 1.00 0.00 18 LYS A CA 4
ATOM 4491 C C . LYS A 1 18 ? 9.890 7.421 -1.144 1.00 0.00 18 LYS A C 4
ATOM 4492 O O . LYS A 1 18 ? 11.013 6.981 -1.302 1.00 0.00 18 LYS A O 4
ATOM 4511 N N . ILE A 1 19 ? 9.633 8.724 -1.162 1.00 0.00 19 ILE A N 4
ATOM 4512 C CA . ILE A 1 19 ? 10.607 9.747 -1.489 1.00 0.00 19 ILE A CA 4
ATOM 4513 C C . ILE A 1 19 ? 11.766 9.653 -0.493 1.00 0.00 19 ILE A C 4
ATOM 4514 O O . ILE A 1 19 ? 12.929 9.850 -0.848 1.00 0.00 19 ILE A O 4
ATOM 4530 N N . ARG A 1 20 ? 11.445 9.296 0.754 1.00 0.00 20 ARG A N 4
ATOM 4531 C CA . ARG A 1 20 ? 12.369 9.205 1.863 1.00 0.00 20 ARG A CA 4
ATOM 4532 C C . ARG A 1 20 ? 13.139 7.877 1.873 1.00 0.00 20 ARG A C 4
ATOM 4533 O O . ARG A 1 20 ? 13.974 7.741 2.765 1.00 0.00 20 ARG A O 4
ATOM 4554 N N . SER A 1 21 ? 12.896 6.931 0.948 1.00 0.00 21 SER A N 4
ATOM 4555 C CA . SER A 1 21 ? 13.574 5.644 0.718 1.00 0.00 21 SER A CA 4
ATOM 4556 C C . SER A 1 21 ? 12.694 4.757 -0.187 1.00 0.00 21 SER A C 4
ATOM 4557 O O . SER A 1 21 ? 11.852 4.031 0.345 1.00 0.00 21 SER A O 4
ATOM 4565 N N . ALA A 1 22 ? 12.850 4.798 -1.517 1.00 0.00 22 ALA A N 4
ATOM 4566 C CA . ALA A 1 22 ? 12.254 3.856 -2.474 1.00 0.00 22 ALA A CA 4
ATOM 4567 C C . ALA A 1 22 ? 12.795 4.117 -3.878 1.00 0.00 22 ALA A C 4
ATOM 4568 O O . ALA A 1 22 ? 13.313 5.201 -4.149 1.00 0.00 22 ALA A O 4
ATOM 4575 N N . LYS A 1 23 ? 12.551 3.192 -4.813 1.00 0.00 23 LYS A N 4
ATOM 4576 C CA . LYS A 1 23 ? 12.804 3.389 -6.245 1.00 0.00 23 LYS A CA 4
ATOM 4577 C C . LYS A 1 23 ? 11.579 3.001 -7.076 1.00 0.00 23 LYS A C 4
ATOM 4578 O O . LYS A 1 23 ? 10.496 2.855 -6.501 1.00 0.00 23 LYS A O 4
ATOM 4597 N N . ALA A 1 24 ? 11.704 2.949 -8.403 1.00 0.00 24 ALA A N 4
ATOM 4598 C CA . ALA A 1 24 ? 10.652 2.451 -9.279 1.00 0.00 24 ALA A CA 4
ATOM 4599 C C . ALA A 1 24 ? 10.608 0.926 -9.213 1.00 0.00 24 ALA A C 4
ATOM 4600 O O . ALA A 1 24 ? 9.523 0.355 -9.247 1.00 0.00 24 ALA A O 4
ATOM 4607 N N . GLU A 1 25 ? 11.757 0.241 -9.075 1.00 0.00 25 GLU A N 4
ATOM 4608 C CA . GLU A 1 25 ? 11.755 -1.226 -8.957 1.00 0.00 25 GLU A CA 4
ATOM 4609 C C . GLU A 1 25 ? 11.415 -1.684 -7.543 1.00 0.00 25 GLU A C 4
ATOM 4610 O O . GLU A 1 25 ? 11.870 -2.722 -7.055 1.00 0.00 25 GLU A O 4
ATOM 4622 N N . ASP A 1 26 ? 10.494 -0.977 -6.904 1.00 0.00 26 ASP A N 4
ATOM 4623 C CA . ASP A 1 26 ? 10.214 -1.202 -5.510 1.00 0.00 26 ASP A CA 4
ATOM 4624 C C . ASP A 1 26 ? 8.822 -1.783 -5.323 1.00 0.00 26 ASP A C 4
ATOM 4625 O O . ASP A 1 26 ? 8.016 -1.807 -6.256 1.00 0.00 26 ASP A O 4
ATOM 4634 N N . LYS A 1 27 ? 8.534 -2.297 -4.131 1.00 0.00 27 LYS A N 4
ATOM 4635 C CA . LYS A 1 27 ? 7.391 -3.172 -3.894 1.00 0.00 27 LYS A CA 4
ATOM 4636 C C . LYS A 1 27 ? 6.661 -2.650 -2.674 1.00 0.00 27 LYS A C 4
ATOM 4637 O O . LYS A 1 27 ? 7.330 -2.380 -1.677 1.00 0.00 27 LYS A O 4
ATOM 4656 N N . ILE A 1 28 ? 5.348 -2.423 -2.754 1.00 0.00 28 ILE A N 4
ATOM 4657 C CA . ILE A 1 28 ? 4.571 -1.913 -1.633 1.00 0.00 28 ILE A CA 4
ATOM 4658 C C . ILE A 1 28 ? 3.120 -2.421 -1.759 1.00 0.00 28 ILE A C 4
ATOM 4659 O O . ILE A 1 28 ? 2.684 -2.779 -2.855 1.00 0.00 28 ILE A O 4
ATOM 4675 N N . VAL A 1 29 ? 2.369 -2.420 -0.653 1.00 0.00 29 VAL A N 4
ATOM 4676 C CA . VAL A 1 29 ? 0.952 -2.781 -0.516 1.00 0.00 29 VAL A CA 4
ATOM 4677 C C . VAL A 1 29 ? 0.370 -1.950 0.645 1.00 0.00 29 VAL A C 4
ATOM 4678 O O . VAL A 1 29 ? 1.139 -1.602 1.539 1.00 0.00 29 VAL A O 4
ATOM 4691 N N . LEU A 1 30 ? -0.947 -1.671 0.680 1.00 0.00 30 LEU A N 4
ATOM 4692 C CA . LEU A 1 30 ? -1.642 -0.893 1.729 1.00 0.00 30 LEU A CA 4
ATOM 4693 C C . LEU A 1 30 ? -2.708 -1.726 2.422 1.00 0.00 30 LEU A C 4
ATOM 4694 O O . LEU A 1 30 ? -3.427 -2.462 1.744 1.00 0.00 30 LEU A O 4
ATOM 4710 N N . ILE A 1 31 ? -2.885 -1.523 3.734 1.00 0.00 31 ILE A N 4
ATOM 4711 C CA . ILE A 1 31 ? -3.912 -2.179 4.538 1.00 0.00 31 ILE A CA 4
ATOM 4712 C C . ILE A 1 31 ? -4.642 -1.174 5.436 1.00 0.00 31 ILE A C 4
ATOM 4713 O O . ILE A 1 31 ? -4.416 0.023 5.320 1.00 0.00 31 ILE A O 4
ATOM 4729 N N . GLN A 1 32 ? -5.525 -1.666 6.309 1.00 0.00 32 GLN A N 4
ATOM 4730 C CA . GLN A 1 32 ? -6.359 -0.996 7.302 1.00 0.00 32 GLN A CA 4
ATOM 4731 C C . GLN A 1 32 ? -6.705 0.423 6.872 1.00 0.00 32 GLN A C 4
ATOM 4732 O O . GLN A 1 32 ? -7.421 0.618 5.894 1.00 0.00 32 GLN A O 4
ATOM 4746 N N . ASN A 1 33 ? -6.152 1.417 7.572 1.00 0.00 33 ASN A N 4
ATOM 4747 C CA . ASN A 1 33 ? -6.320 2.812 7.205 1.00 0.00 33 ASN A CA 4
ATOM 4748 C C . ASN A 1 33 ? -5.287 3.236 6.183 1.00 0.00 33 ASN A C 4
ATOM 4749 O O . ASN A 1 33 ? -5.587 4.142 5.425 1.00 0.00 33 ASN A O 4
ATOM 4760 N N . GLY A 1 34 ? -4.117 2.593 6.108 1.00 0.00 34 GLY A N 4
ATOM 4761 C CA . GLY A 1 34 ? -3.111 2.734 5.051 1.00 0.00 34 GLY A CA 4
ATOM 4762 C C . GLY A 1 34 ? -3.690 2.804 3.640 1.00 0.00 34 GLY A C 4
ATOM 4763 O O . GLY A 1 34 ? -3.082 3.389 2.755 1.00 0.00 34 GLY A O 4
ATOM 4767 N N . VAL A 1 35 ? -4.893 2.289 3.400 1.00 0.00 35 VAL A N 4
ATOM 4768 C CA . VAL A 1 35 ? -5.612 2.499 2.153 1.00 0.00 35 VAL A CA 4
ATOM 4769 C C . VAL A 1 35 ? -5.784 3.991 1.783 1.00 0.00 35 VAL A C 4
ATOM 4770 O O . VAL A 1 35 ? -5.998 4.290 0.608 1.00 0.00 35 VAL A O 4
ATOM 4783 N N . PHE A 1 36 ? -5.665 4.926 2.741 1.00 0.00 36 PHE A N 4
ATOM 4784 C CA . PHE A 1 36 ? -5.657 6.371 2.521 1.00 0.00 36 PHE A CA 4
ATOM 4785 C C . PHE A 1 36 ? -4.512 6.811 1.598 1.00 0.00 36 PHE A C 4
ATOM 4786 O O . PHE A 1 36 ? -4.628 7.819 0.909 1.00 0.00 36 PHE A O 4
ATOM 4803 N N . TRP A 1 37 ? -3.443 6.025 1.500 1.00 0.00 37 TRP A N 4
ATOM 4804 C CA . TRP A 1 37 ? -2.369 6.257 0.547 1.00 0.00 37 TRP A CA 4
ATOM 4805 C C . TRP A 1 37 ? -2.846 6.174 -0.908 1.00 0.00 37 TRP A C 4
ATOM 4806 O O . TRP A 1 37 ? -2.170 6.700 -1.793 1.00 0.00 37 TRP A O 4
ATOM 4827 N N . ALA A 1 38 ? -3.972 5.514 -1.198 1.00 0.00 38 ALA A N 4
ATOM 4828 C CA . ALA A 1 38 ? -4.513 5.411 -2.549 1.00 0.00 38 ALA A CA 4
ATOM 4829 C C . ALA A 1 38 ? -5.440 6.567 -2.883 1.00 0.00 38 ALA A C 4
ATOM 4830 O O . ALA A 1 38 ? -6.437 6.340 -3.571 1.00 0.00 38 ALA A O 4
ATOM 4837 N N . LEU A 1 39 ? -5.093 7.784 -2.441 1.00 0.00 39 LEU A N 4
ATOM 4838 C CA . LEU A 1 39 ? -5.904 8.997 -2.558 1.00 0.00 39 LEU A CA 4
ATOM 4839 C C . LEU A 1 39 ? -5.194 10.206 -1.928 1.00 0.00 39 LEU A C 4
ATOM 4840 O O . LEU A 1 39 ? -5.810 11.106 -1.346 1.00 0.00 39 LEU A O 4
ATOM 4856 N N . GLU A 1 40 ? -3.879 10.250 -2.138 1.00 0.00 40 GLU A N 4
ATOM 4857 C CA . GLU A 1 40 ? -2.947 11.298 -1.748 1.00 0.00 40 GLU A CA 4
ATOM 4858 C C . GLU A 1 40 ? -2.692 12.245 -2.932 1.00 0.00 40 GLU A C 4
ATOM 4859 O O . GLU A 1 40 ? -3.405 12.202 -3.939 1.00 0.00 40 GLU A O 4
ATOM 4871 N N . GLU A 1 41 ? -1.696 13.126 -2.804 1.00 0.00 41 GLU A N 4
ATOM 4872 C CA . GLU A 1 41 ? -1.304 14.082 -3.831 1.00 0.00 41 GLU A CA 4
ATOM 4873 C C . GLU A 1 41 ? 0.182 13.969 -4.116 1.00 0.00 41 GLU A C 4
ATOM 4874 O O . GLU A 1 41 ? 0.954 14.885 -3.822 1.00 0.00 41 GLU A O 4
ATOM 4886 N N . LEU A 1 42 ? 0.582 12.830 -4.670 1.00 0.00 42 LEU A N 4
ATOM 4887 C CA . LEU A 1 42 ? 1.928 12.509 -5.117 1.00 0.00 42 LEU A CA 4
ATOM 4888 C C . LEU A 1 42 ? 1.808 11.264 -6.005 1.00 0.00 42 LEU A C 4
ATOM 4889 O O . LEU A 1 42 ? 0.788 11.114 -6.679 1.00 0.00 42 LEU A O 4
ATOM 4905 N N . GLU A 1 43 ? 2.830 10.408 -6.072 1.00 0.00 43 GLU A N 4
ATOM 4906 C CA . GLU A 1 43 ? 2.775 9.082 -6.687 1.00 0.00 43 GLU A CA 4
ATOM 4907 C C . GLU A 1 43 ? 4.017 8.294 -6.244 1.00 0.00 43 GLU A C 4
ATOM 4908 O O . GLU A 1 43 ? 5.013 8.893 -5.828 1.00 0.00 43 GLU A O 4
ATOM 4920 N N . THR A 1 44 ? 3.996 6.964 -6.359 1.00 0.00 44 THR A N 4
ATOM 4921 C CA . THR A 1 44 ? 5.197 6.121 -6.391 1.00 0.00 44 THR A CA 4
ATOM 4922 C C . THR A 1 44 ? 5.362 5.558 -7.798 1.00 0.00 44 THR A C 4
ATOM 4923 O O . THR A 1 44 ? 4.361 5.162 -8.412 1.00 0.00 44 THR A O 4
ATOM 4934 N N . PRO A 1 45 ? 6.609 5.443 -8.278 1.00 0.00 45 PRO A N 4
ATOM 4935 C CA . PRO A 1 45 ? 6.921 4.600 -9.407 1.00 0.00 45 PRO A CA 4
ATOM 4936 C C . PRO A 1 45 ? 7.034 3.107 -9.030 1.00 0.00 45 PRO A C 4
ATOM 4937 O O . PRO A 1 45 ? 7.240 2.278 -9.912 1.00 0.00 45 PRO A O 4
ATOM 4948 N N . ALA A 1 46 ? 6.874 2.741 -7.750 1.00 0.00 46 ALA A N 4
ATOM 4949 C CA . ALA A 1 46 ? 6.930 1.357 -7.272 1.00 0.00 46 ALA A CA 4
ATOM 4950 C C . ALA A 1 46 ? 5.604 0.668 -7.611 1.00 0.00 46 ALA A C 4
ATOM 4951 O O . ALA A 1 46 ? 4.654 1.359 -7.995 1.00 0.00 46 ALA A O 4
ATOM 4958 N N . LYS A 1 47 ? 5.465 -0.654 -7.447 1.00 0.00 47 LYS A N 4
ATOM 4959 C CA . LYS A 1 47 ? 4.150 -1.254 -7.583 1.00 0.00 47 LYS A CA 4
ATOM 4960 C C . LYS A 1 47 ? 3.430 -0.972 -6.276 1.00 0.00 47 LYS A C 4
ATOM 4961 O O . LYS A 1 47 ? 4.064 -0.967 -5.211 1.00 0.00 47 LYS A O 4
ATOM 4980 N N . VAL A 1 48 ? 2.124 -0.739 -6.331 1.00 0.00 48 VAL A N 4
ATOM 4981 C CA . VAL A 1 48 ? 1.357 -0.542 -5.133 1.00 0.00 48 VAL A CA 4
ATOM 4982 C C . VAL A 1 48 ? 0.025 -1.193 -5.372 1.00 0.00 48 VAL A C 4
ATOM 4983 O O . VAL A 1 48 ? -0.573 -1.019 -6.433 1.00 0.00 48 VAL A O 4
ATOM 4996 N N . TYR A 1 49 ? -0.431 -1.921 -4.369 1.00 0.00 49 TYR A N 4
ATOM 4997 C CA . TYR A 1 49 ? -1.677 -2.634 -4.421 1.00 0.00 49 TYR A CA 4
ATOM 4998 C C . TYR A 1 49 ? -2.372 -2.469 -3.066 1.00 0.00 49 TYR A C 4
ATOM 4999 O O . TYR A 1 49 ? -1.727 -2.590 -2.029 1.00 0.00 49 TYR A O 4
ATOM 5017 N N . ALA A 1 50 ? -3.664 -2.149 -3.032 1.00 0.00 50 ALA A N 4
ATOM 5018 C CA . ALA A 1 50 ? -4.387 -1.956 -1.775 1.00 0.00 50 ALA A CA 4
ATOM 5019 C C . ALA A 1 50 ? -5.119 -3.253 -1.428 1.00 0.00 50 ALA A C 4
ATOM 5020 O O . ALA A 1 50 ? -5.597 -3.938 -2.331 1.00 0.00 50 ALA A O 4
ATOM 5027 N N . ILE A 1 51 ? -5.313 -3.544 -0.141 1.00 0.00 51 ILE A N 4
ATOM 5028 C CA . ILE A 1 51 ? -6.155 -4.652 0.293 1.00 0.00 51 ILE A CA 4
ATOM 5029 C C . ILE A 1 51 ? -7.587 -4.174 0.172 1.00 0.00 51 ILE A C 4
ATOM 5030 O O . ILE A 1 51 ? -8.056 -3.326 0.935 1.00 0.00 51 ILE A O 4
ATOM 5046 N N . LYS A 1 52 ? -8.272 -4.755 -0.811 1.00 0.00 52 LYS A N 4
ATOM 5047 C CA . LYS A 1 52 ? -9.655 -4.484 -1.121 1.00 0.00 52 LYS A CA 4
ATOM 5048 C C . LYS A 1 52 ? -10.523 -4.706 0.099 1.00 0.00 52 LYS A C 4
ATOM 5049 O O . LYS A 1 52 ? -11.255 -3.799 0.464 1.00 0.00 52 LYS A O 4
ATOM 5068 N N . ASP A 1 53 ? -10.399 -5.856 0.764 1.00 0.00 53 ASP A N 4
ATOM 5069 C CA . ASP A 1 53 ? -11.131 -6.150 1.997 1.00 0.00 53 ASP A CA 4
ATOM 5070 C C . ASP A 1 53 ? -11.036 -4.991 2.972 1.00 0.00 53 ASP A C 4
ATOM 5071 O O . ASP A 1 53 ? -12.055 -4.505 3.453 1.00 0.00 53 ASP A O 4
ATOM 5080 N N . ASP A 1 54 ? -9.817 -4.532 3.253 1.00 0.00 54 ASP A N 4
ATOM 5081 C CA . ASP A 1 54 ? -9.598 -3.452 4.180 1.00 0.00 54 ASP A CA 4
ATOM 5082 C C . ASP A 1 54 ? -10.176 -2.135 3.693 1.00 0.00 54 ASP A C 4
ATOM 5083 O O . ASP A 1 54 ? -10.721 -1.402 4.508 1.00 0.00 54 ASP A O 4
ATOM 5092 N N . PHE A 1 55 ? -10.082 -1.824 2.400 1.00 0.00 55 PHE A N 4
ATOM 5093 C CA . PHE A 1 55 ? -10.613 -0.598 1.810 1.00 0.00 55 PHE A CA 4
ATOM 5094 C C . PHE A 1 55 ? -12.137 -0.561 1.911 1.00 0.00 55 PHE A C 4
ATOM 5095 O O . PHE A 1 55 ? -12.735 0.451 2.277 1.00 0.00 55 PHE A O 4
ATOM 5112 N N . LEU A 1 56 ? -12.762 -1.697 1.627 1.00 0.00 56 LEU A N 4
ATOM 5113 C CA . LEU A 1 56 ? -14.185 -1.942 1.762 1.00 0.00 56 LEU A CA 4
ATOM 5114 C C . LEU A 1 56 ? -14.590 -1.839 3.222 1.00 0.00 56 LEU A C 4
ATOM 5115 O O . LEU A 1 56 ? -15.639 -1.271 3.528 1.00 0.00 56 LEU A O 4
ATOM 5131 N N . ALA A 1 57 ? -13.754 -2.350 4.128 1.00 0.00 57 ALA A N 4
ATOM 5132 C CA . ALA A 1 57 ? -13.916 -2.193 5.563 1.00 0.00 57 ALA A CA 4
ATOM 5133 C C . ALA A 1 57 ? -13.563 -0.770 6.033 1.00 0.00 57 ALA A C 4
ATOM 5134 O O . ALA A 1 57 ? -13.592 -0.494 7.239 1.00 0.00 57 ALA A O 4
ATOM 5141 N N . ARG A 1 58 ? -13.215 0.142 5.117 1.00 0.00 58 ARG A N 4
ATOM 5142 C CA . ARG A 1 58 ? -12.950 1.553 5.395 1.00 0.00 58 ARG A CA 4
ATOM 5143 C C . ARG A 1 58 ? -13.868 2.411 4.515 1.00 0.00 58 ARG A C 4
ATOM 5144 O O . ARG A 1 58 ? -13.515 3.532 4.174 1.00 0.00 58 ARG A O 4
ATOM 5165 N N . GLY A 1 59 ? -15.107 1.975 4.284 1.00 0.00 59 GLY A N 4
ATOM 5166 C CA . GLY A 1 59 ? -16.144 2.790 3.662 1.00 0.00 59 GLY A CA 4
ATOM 5167 C C . GLY A 1 59 ? -15.829 3.325 2.260 1.00 0.00 59 GLY A C 4
ATOM 5168 O O . GLY A 1 59 ? -16.337 4.388 1.899 1.00 0.00 59 GLY A O 4
ATOM 5172 N N . TYR A 1 60 ? -15.027 2.626 1.454 1.00 0.00 60 TYR A N 4
ATOM 5173 C CA . TYR A 1 60 ? -14.821 2.934 0.045 1.00 0.00 60 TYR A CA 4
ATOM 5174 C C . TYR A 1 60 ? -15.540 1.899 -0.826 1.00 0.00 60 TYR A C 4
ATOM 5175 O O . TYR A 1 60 ? -16.170 0.977 -0.301 1.00 0.00 60 TYR A O 4
ATOM 5193 N N . SER A 1 61 ? -15.480 2.043 -2.151 1.00 0.00 61 SER A N 4
ATOM 5194 C CA . SER A 1 61 ? -15.973 1.085 -3.128 1.00 0.00 61 SER A CA 4
ATOM 5195 C C . SER A 1 61 ? -14.852 0.827 -4.154 1.00 0.00 61 SER A C 4
ATOM 5196 O O . SER A 1 61 ? -13.715 1.278 -3.971 1.00 0.00 61 SER A O 4
ATOM 5204 N N . GLU A 1 62 ? -15.094 0.024 -5.195 1.00 0.00 62 GLU A N 4
ATOM 5205 C CA . GLU A 1 62 ? -14.026 -0.418 -6.092 1.00 0.00 62 GLU A CA 4
ATOM 5206 C C . GLU A 1 62 ? -13.605 0.639 -7.111 1.00 0.00 62 GLU A C 4
ATOM 5207 O O . GLU A 1 62 ? -12.583 0.451 -7.771 1.00 0.00 62 GLU A O 4
ATOM 5219 N N . GLU A 1 63 ? -14.278 1.788 -7.178 1.00 0.00 63 GLU A N 4
ATOM 5220 C CA . GLU A 1 63 ? -13.909 2.846 -8.123 1.00 0.00 63 GLU A CA 4
ATOM 5221 C C . GLU A 1 63 ? -13.175 4.029 -7.465 1.00 0.00 63 GLU A C 4
ATOM 5222 O O . GLU A 1 63 ? -12.601 4.868 -8.158 1.00 0.00 63 GLU A O 4
ATOM 5234 N N . ASP A 1 64 ? -13.194 4.147 -6.140 1.00 0.00 64 ASP A N 4
ATOM 5235 C CA . ASP A 1 64 ? -12.690 5.323 -5.434 1.00 0.00 64 ASP A CA 4
ATOM 5236 C C . ASP A 1 64 ? -11.157 5.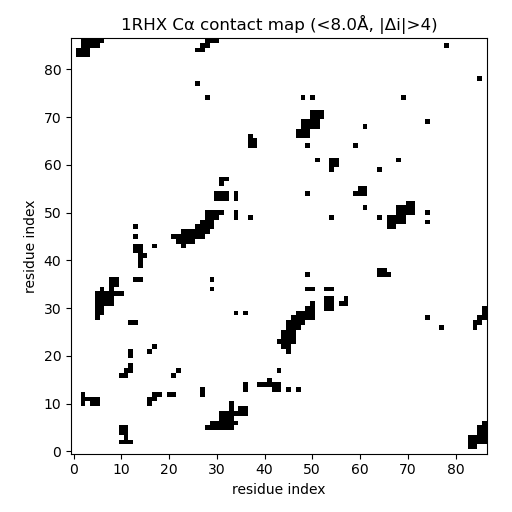429 -5.519 1.00 0.00 64 ASP A C 4
ATOM 5237 O O . ASP A 1 64 ? -10.600 6.530 -5.514 1.00 0.00 64 ASP A O 4
ATOM 5246 N N . SER A 1 65 ? -10.454 4.298 -5.554 1.00 0.00 65 SER A N 4
ATOM 5247 C CA . SER A 1 65 ? -9.027 4.194 -5.295 1.00 0.00 65 SER A CA 4
ATOM 5248 C C . SER A 1 65 ? -8.227 4.621 -6.522 1.00 0.00 65 SER A C 4
ATOM 5249 O O . SER A 1 65 ? -8.675 4.413 -7.652 1.00 0.00 65 SER A O 4
ATOM 5257 N N . LYS A 1 66 ? -7.025 5.180 -6.324 1.00 0.00 66 LYS A N 4
ATOM 5258 C CA . LYS A 1 66 ? -6.104 5.467 -7.431 1.00 0.00 66 LYS A CA 4
ATOM 5259 C C . LYS A 1 66 ? -5.006 4.414 -7.533 1.00 0.00 66 LYS A C 4
ATOM 5260 O O . LYS A 1 66 ? -3.879 4.740 -7.930 1.00 0.00 66 LYS A O 4
ATOM 5279 N N . VAL A 1 67 ? -5.328 3.147 -7.273 1.00 0.00 67 VAL A N 4
ATOM 5280 C CA . VAL A 1 67 ? -4.413 2.011 -7.343 1.00 0.00 67 VAL A CA 4
ATOM 5281 C C . VAL A 1 67 ? -5.247 0.748 -7.586 1.00 0.00 67 VAL A C 4
ATOM 5282 O O . VAL A 1 67 ? -6.458 0.752 -7.362 1.00 0.00 67 VAL A O 4
ATOM 5295 N N . PRO A 1 68 ? -4.604 -0.355 -7.984 1.00 0.00 68 PRO A N 4
ATOM 5296 C CA . PRO A 1 68 ? -5.236 -1.655 -8.062 1.00 0.00 68 PRO A CA 4
ATOM 5297 C C . PRO A 1 68 ? -5.553 -2.182 -6.670 1.00 0.00 68 PRO A C 4
ATOM 5298 O O . PRO A 1 68 ? -4.676 -2.398 -5.826 1.00 0.00 68 PRO A O 4
ATOM 5309 N N . LEU A 1 69 ? -6.844 -2.388 -6.452 1.00 0.00 69 LEU A N 4
ATOM 5310 C CA . LEU A 1 69 ? -7.397 -3.088 -5.321 1.00 0.00 69 LEU A CA 4
ATOM 5311 C C . LEU A 1 69 ? -7.266 -4.576 -5.584 1.00 0.00 69 LEU A C 4
ATOM 5312 O O . LEU A 1 69 ? -7.795 -5.095 -6.569 1.00 0.00 69 LEU A O 4
ATOM 5328 N N . ILE A 1 70 ? -6.560 -5.239 -4.682 1.00 0.00 70 ILE A N 4
ATOM 5329 C CA . ILE A 1 70 ? -6.263 -6.662 -4.724 1.00 0.00 70 ILE A CA 4
ATOM 5330 C C . ILE A 1 70 ? -6.751 -7.366 -3.459 1.00 0.00 70 ILE A C 4
ATOM 5331 O O . ILE A 1 70 ? -7.198 -6.721 -2.509 1.00 0.00 70 ILE A O 4
ATOM 5347 N N . THR A 1 71 ? -6.655 -8.692 -3.427 1.00 0.00 71 THR A N 4
ATOM 5348 C CA . THR A 1 71 ? -6.991 -9.454 -2.240 1.00 0.00 71 THR A CA 4
ATOM 5349 C C . THR A 1 71 ? -5.782 -9.603 -1.321 1.00 0.00 71 THR A C 4
ATOM 5350 O O . THR A 1 71 ? -4.639 -9.302 -1.673 1.00 0.00 71 THR A O 4
ATOM 5361 N N . TYR A 1 72 ? -6.026 -10.177 -0.146 1.00 0.00 72 TYR A N 4
ATOM 5362 C CA . TYR A 1 72 ? -4.958 -10.603 0.732 1.00 0.00 72 TYR A CA 4
ATOM 5363 C C . TYR A 1 72 ? -4.058 -11.639 0.044 1.00 0.00 72 TYR A C 4
ATOM 5364 O O . TYR A 1 72 ? -2.856 -11.599 0.270 1.00 0.00 72 TYR A O 4
ATOM 5382 N N . SER A 1 73 ? -4.570 -12.559 -0.782 1.00 0.00 73 SER A N 4
ATOM 5383 C CA . SER A 1 73 ? -3.721 -13.589 -1.387 1.00 0.00 73 SER A CA 4
ATOM 5384 C C . SER A 1 73 ? -2.800 -13.024 -2.469 1.00 0.00 73 SER A C 4
ATOM 5385 O O . SER A 1 73 ? -1.683 -13.513 -2.643 1.00 0.00 73 SER A O 4
ATOM 5393 N N . GLU A 1 74 ? -3.272 -12.013 -3.200 1.00 0.00 74 GLU A N 4
ATOM 5394 C CA . GLU A 1 74 ? -2.468 -11.304 -4.182 1.00 0.00 74 GLU A CA 4
ATOM 5395 C C . GLU A 1 74 ? -1.325 -10.602 -3.440 1.00 0.00 74 GLU A C 4
ATOM 5396 O O . GLU A 1 74 ? -0.192 -10.622 -3.903 1.00 0.00 74 GLU A O 4
ATOM 5408 N N . PHE A 1 75 ? -1.600 -10.033 -2.260 1.00 0.00 75 PHE A N 4
ATOM 5409 C CA . PHE A 1 75 ? -0.590 -9.399 -1.424 1.00 0.00 75 PHE A CA 4
ATOM 5410 C C . PHE A 1 75 ? 0.470 -10.402 -0.991 1.00 0.00 75 PHE A C 4
ATOM 5411 O O . PHE A 1 75 ? 1.654 -10.094 -1.114 1.00 0.00 75 PHE A O 4
ATOM 5428 N N . ILE A 1 76 ? 0.074 -11.583 -0.508 1.00 0.00 76 ILE A N 4
ATOM 5429 C CA . ILE A 1 76 ? 1.040 -12.593 -0.088 1.00 0.00 76 ILE A CA 4
ATOM 5430 C C . ILE A 1 76 ? 1.986 -12.911 -1.244 1.00 0.00 76 ILE A C 4
ATOM 5431 O O . ILE A 1 76 ? 3.191 -12.929 -1.022 1.00 0.00 76 ILE A O 4
ATOM 5447 N N . ASP A 1 77 ? 1.480 -13.077 -2.469 1.00 0.00 77 ASP A N 4
ATOM 5448 C CA . ASP A 1 77 ? 2.307 -13.381 -3.643 1.00 0.00 77 ASP A CA 4
ATOM 5449 C C . ASP A 1 77 ? 3.288 -12.279 -4.011 1.00 0.00 77 ASP A C 4
ATOM 5450 O O . ASP A 1 77 ? 4.266 -12.516 -4.727 1.00 0.00 77 ASP A O 4
ATOM 5459 N N . LEU A 1 78 ? 3.032 -11.058 -3.539 1.00 0.00 78 LEU A N 4
ATOM 5460 C CA . LEU A 1 78 ? 3.973 -9.980 -3.742 1.00 0.00 78 LEU A CA 4
ATOM 5461 C C . LEU A 1 78 ? 5.164 -10.117 -2.794 1.00 0.00 78 LEU A C 4
ATOM 5462 O O . LEU A 1 78 ? 6.233 -9.602 -3.120 1.00 0.00 78 LEU A O 4
ATOM 5478 N N . LEU A 1 79 ? 4.989 -10.787 -1.648 1.00 0.00 79 LEU A N 4
ATOM 5479 C CA . LEU A 1 79 ? 6.013 -11.017 -0.638 1.00 0.00 79 LEU A CA 4
ATOM 5480 C C . LEU A 1 79 ? 6.895 -12.176 -1.107 1.00 0.00 79 LEU A C 4
ATOM 5481 O O . LEU A 1 79 ? 7.876 -11.951 -1.809 1.00 0.00 79 LEU A O 4
ATOM 5497 N N . GLU A 1 80 ? 6.538 -13.408 -0.737 1.00 0.00 80 GLU A N 4
ATOM 5498 C CA . GLU A 1 80 ? 7.213 -14.677 -1.011 1.00 0.00 80 GLU A CA 4
ATOM 5499 C C . GLU A 1 80 ? 8.739 -14.523 -1.105 1.00 0.00 80 GLU A C 4
ATOM 5500 O O . GLU A 1 80 ? 9.363 -14.751 -2.147 1.00 0.00 80 GLU A O 4
ATOM 5512 N N . GLY A 1 81 ? 9.360 -14.163 0.024 1.00 0.00 81 GLY A N 4
ATOM 5513 C CA . GLY A 1 81 ? 10.808 -14.170 0.185 1.00 0.00 81 GLY A CA 4
ATOM 5514 C C . GLY A 1 81 ? 11.422 -12.805 0.440 1.00 0.00 81 GLY A C 4
ATOM 5515 O O . GLY A 1 81 ? 12.646 -12.709 0.509 1.00 0.00 81 GLY A O 4
ATOM 5519 N N . GLU A 1 82 ? 10.633 -11.739 0.543 1.00 0.00 82 GLU A N 4
ATOM 5520 C CA . GLU A 1 82 ? 11.074 -10.438 0.044 1.00 0.00 82 GLU A CA 4
ATOM 5521 C C . GLU A 1 82 ? 10.814 -9.399 1.133 1.00 0.00 82 GLU A C 4
ATOM 5522 O O . GLU A 1 82 ? 10.287 -8.314 0.918 1.00 0.00 82 GLU A O 4
ATOM 5534 N N . GLU A 1 83 ? 11.073 -9.807 2.369 1.00 0.00 83 GLU A N 4
ATOM 5535 C CA . GLU A 1 83 ? 10.223 -9.434 3.480 1.00 0.00 83 GLU A CA 4
ATOM 5536 C C . GLU A 1 83 ? 10.627 -8.074 4.079 1.00 0.00 83 GLU A C 4
ATOM 5537 O O . GLU A 1 83 ? 11.172 -8.028 5.175 1.00 0.00 83 GLU A O 4
ATOM 5549 N N . LYS A 1 84 ? 10.449 -6.961 3.352 1.00 0.00 84 LYS A N 4
ATOM 5550 C CA . LYS A 1 84 ? 10.839 -5.613 3.805 1.00 0.00 84 LYS A CA 4
ATOM 5551 C C . LYS A 1 84 ? 9.885 -4.511 3.317 1.00 0.00 84 LYS A C 4
ATOM 5552 O O . LYS A 1 84 ? 10.300 -3.362 3.110 1.00 0.00 84 LYS A O 4
ATOM 5571 N N . PHE A 1 85 ? 8.582 -4.797 3.262 1.00 0.00 85 PHE A N 4
ATOM 5572 C CA . PHE A 1 85 ? 7.555 -3.807 2.884 1.00 0.00 85 PHE A CA 4
ATOM 5573 C C . PHE A 1 85 ? 6.121 -4.206 3.239 1.00 0.00 85 PHE A C 4
ATOM 5574 O O . PHE A 1 85 ? 5.174 -3.912 2.514 1.00 0.00 85 PHE A O 4
ATOM 5591 N N . ILE A 1 86 ? 5.956 -4.828 4.399 1.00 0.00 86 ILE A N 4
ATOM 5592 C CA . ILE A 1 86 ? 4.747 -5.553 4.768 1.00 0.00 86 ILE A CA 4
ATOM 5593 C C . ILE A 1 86 ? 3.711 -4.612 5.420 1.00 0.00 86 ILE A C 4
ATOM 5594 O O . ILE A 1 86 ? 3.937 -3.404 5.523 1.00 0.00 86 ILE A O 4
ATOM 5610 N N . GLY A 1 87 ? 2.599 -5.143 5.933 1.00 0.00 87 GLY A N 4
ATOM 5611 C CA . GLY A 1 87 ? 1.900 -4.610 7.092 1.00 0.00 87 GLY A CA 4
ATOM 5612 C C . GLY A 1 87 ? 0.829 -5.569 7.546 1.00 0.00 87 GLY A C 4
ATOM 5613 O O . GLY A 1 87 ? 0.735 -6.664 6.950 1.00 0.00 87 GLY A O 4
ATOM 5617 N N . MET A 1 1 ? 15.680 -1.596 -6.714 1.00 0.00 1 MET A N 5
ATOM 5618 C CA . MET A 1 1 ? 14.411 -2.273 -7.003 1.00 0.00 1 MET A CA 5
ATOM 5619 C C . MET A 1 1 ? 13.291 -1.302 -6.660 1.00 0.00 1 MET A C 5
ATOM 5620 O O . MET A 1 1 ? 13.179 -0.891 -5.497 1.00 0.00 1 MET A O 5
ATOM 5634 N N . ALA A 1 2 ? 12.517 -0.869 -7.659 1.00 0.00 2 ALA A N 5
ATOM 5635 C CA . ALA A 1 2 ? 11.516 0.166 -7.489 1.00 0.00 2 ALA A CA 5
ATOM 5636 C C . ALA A 1 2 ? 10.216 -0.275 -8.140 1.00 0.00 2 ALA A C 5
ATOM 5637 O O . ALA A 1 2 ? 10.206 -0.926 -9.188 1.00 0.00 2 ALA A O 5
ATOM 5644 N N . LEU A 1 3 ? 9.130 0.113 -7.486 1.00 0.00 3 LEU A N 5
ATOM 5645 C CA . LEU A 1 3 ? 7.742 -0.114 -7.807 1.00 0.00 3 LEU A CA 5
ATOM 5646 C C . LEU A 1 3 ? 7.047 1.156 -7.376 1.00 0.00 3 LEU A C 5
ATOM 5647 O O . LEU A 1 3 ? 7.128 1.546 -6.206 1.00 0.00 3 LEU A O 5
ATOM 5663 N N . VAL A 1 4 ? 6.484 1.869 -8.343 1.00 0.00 4 VAL A N 5
ATOM 5664 C CA . VAL A 1 4 ? 5.794 3.119 -8.103 1.00 0.00 4 VAL A CA 5
ATOM 5665 C C . VAL A 1 4 ? 4.414 3.067 -8.751 1.00 0.00 4 VAL A C 5
ATOM 5666 O O . VAL A 1 4 ? 3.901 4.052 -9.289 1.00 0.00 4 VAL A O 5
ATOM 5679 N N . LEU A 1 5 ? 3.779 1.903 -8.685 1.00 0.00 5 LEU A N 5
ATOM 5680 C CA . LEU A 1 5 ? 2.479 1.713 -9.274 1.00 0.00 5 LEU A CA 5
ATOM 5681 C C . LEU A 1 5 ? 1.811 0.541 -8.582 1.00 0.00 5 LEU A C 5
ATOM 5682 O O . LEU A 1 5 ? 2.327 -0.568 -8.649 1.00 0.00 5 LEU A O 5
ATOM 5698 N N . VAL A 1 6 ? 0.680 0.756 -7.914 1.00 0.00 6 VAL A N 5
ATOM 5699 C CA . VAL A 1 6 ? 0.019 -0.321 -7.191 1.00 0.00 6 VAL A CA 5
ATOM 5700 C C . VAL A 1 6 ? -1.475 -0.323 -7.487 1.00 0.00 6 VAL A C 5
ATOM 5701 O O . VAL A 1 6 ? -2.332 -0.381 -6.614 1.00 0.00 6 VAL A O 5
ATOM 5714 N N . LYS A 1 7 ? -1.818 -0.318 -8.765 1.00 0.00 7 LYS A N 5
ATOM 5715 C CA . LYS A 1 7 ? -3.203 -0.441 -9.195 1.00 0.00 7 LYS A CA 5
ATOM 5716 C C . LYS A 1 7 ? -3.421 -1.756 -9.935 1.00 0.00 7 LYS A C 5
ATOM 5717 O O . LYS A 1 7 ? -4.317 -1.833 -10.775 1.00 0.00 7 LYS A O 5
ATOM 5736 N N . TYR A 1 8 ? -2.756 -2.829 -9.495 1.00 0.00 8 TYR A N 5
ATOM 5737 C CA . TYR A 1 8 ? -2.809 -4.149 -10.128 1.00 0.00 8 TYR A CA 5
ATOM 5738 C C . TYR A 1 8 ? -2.678 -5.245 -9.072 1.00 0.00 8 TYR A C 5
ATOM 5739 O O . TYR A 1 8 ? -2.092 -6.292 -9.322 1.00 0.00 8 TYR A O 5
ATOM 5757 N N . GLY A 1 9 ? -3.279 -5.033 -7.900 1.00 0.00 9 GLY A N 5
ATOM 5758 C CA . GLY A 1 9 ? -3.046 -5.883 -6.750 1.00 0.00 9 GLY A CA 5
ATOM 5759 C C . GLY A 1 9 ? -1.557 -5.921 -6.450 1.00 0.00 9 GLY A C 5
ATOM 5760 O O . GLY A 1 9 ? -0.971 -4.973 -5.924 1.00 0.00 9 GLY A O 5
ATOM 5764 N N . THR A 1 10 ? -0.946 -7.014 -6.849 1.00 0.00 10 THR A N 5
ATOM 5765 C CA . THR A 1 10 ? 0.199 -7.593 -6.166 1.00 0.00 10 THR A CA 5
ATOM 5766 C C . THR A 1 10 ? 1.551 -7.077 -6.691 1.00 0.00 10 THR A C 5
ATOM 5767 O O . THR A 1 10 ? 2.514 -7.842 -6.736 1.00 0.00 10 THR A O 5
ATOM 5778 N N . ASP A 1 11 ? 1.685 -5.781 -7.014 1.00 0.00 11 ASP A N 5
ATOM 5779 C CA . ASP A 1 11 ? 2.889 -5.284 -7.699 1.00 0.00 11 ASP A CA 5
ATOM 5780 C C . ASP A 1 11 ? 3.649 -4.189 -6.929 1.00 0.00 11 ASP A C 5
ATOM 5781 O O . ASP A 1 11 ? 4.183 -3.269 -7.537 1.00 0.00 11 ASP A O 5
ATOM 5790 N N . HIS A 1 12 ? 3.763 -4.277 -5.595 1.00 0.00 12 HIS A N 5
ATOM 5791 C CA . HIS A 1 12 ? 4.580 -3.351 -4.786 1.00 0.00 12 HIS A CA 5
ATOM 5792 C C . HIS A 1 12 ? 4.856 -3.951 -3.397 1.00 0.00 12 HIS A C 5
ATOM 5793 O O . HIS A 1 12 ? 4.205 -4.934 -3.041 1.00 0.00 12 HIS A O 5
ATOM 5807 N N . PRO A 1 13 ? 5.795 -3.423 -2.591 1.00 0.00 13 PRO A N 5
ATOM 5808 C CA . PRO A 1 13 ? 6.062 -3.946 -1.245 1.00 0.00 13 PRO A CA 5
ATOM 5809 C C . PRO A 1 13 ? 4.873 -3.708 -0.302 1.00 0.00 13 PRO A C 5
ATOM 5810 O O . PRO A 1 13 ? 4.044 -2.900 -0.665 1.00 0.00 13 PRO A O 5
ATOM 5821 N N . VAL A 1 14 ? 4.766 -4.386 0.866 1.00 0.00 14 VAL A N 5
ATOM 5822 C CA . VAL A 1 14 ? 3.772 -4.213 1.945 1.00 0.00 14 VAL A CA 5
ATOM 5823 C C . VAL A 1 14 ? 3.788 -5.445 2.844 1.00 0.00 14 VAL A C 5
ATOM 5824 O O . VAL A 1 14 ? 3.452 -5.372 4.018 1.00 0.00 14 VAL A O 5
ATOM 5837 N N . GLU A 1 15 ? 4.167 -6.591 2.287 1.00 0.00 15 GLU A N 5
ATOM 5838 C CA . GLU A 1 15 ? 4.204 -7.870 2.994 1.00 0.00 15 GLU A CA 5
ATOM 5839 C C . GLU A 1 15 ? 5.197 -8.817 2.329 1.00 0.00 15 GLU A C 5
ATOM 5840 O O . GLU A 1 15 ? 5.904 -9.553 3.002 1.00 0.00 15 GLU A O 5
ATOM 5852 N N . LYS A 1 16 ? 5.412 -8.672 1.025 1.00 0.00 16 LYS A N 5
ATOM 5853 C CA . LYS A 1 16 ? 6.117 -9.646 0.218 1.00 0.00 16 LYS A CA 5
ATOM 5854 C C . LYS A 1 16 ? 7.165 -8.975 -0.650 1.00 0.00 16 LYS A C 5
ATOM 5855 O O . LYS A 1 16 ? 8.341 -9.219 -0.424 1.00 0.00 16 LYS A O 5
ATOM 5874 N N . LEU A 1 17 ? 6.819 -8.032 -1.537 1.00 0.00 17 LEU A N 5
ATOM 5875 C CA . LEU A 1 17 ? 7.846 -7.304 -2.301 1.00 0.00 17 LEU A CA 5
ATOM 5876 C C . LEU A 1 17 ? 8.794 -6.537 -1.387 1.00 0.00 17 LEU A C 5
ATOM 5877 O O . LEU A 1 17 ? 9.969 -6.379 -1.711 1.00 0.00 17 LEU A O 5
ATOM 5893 N N . LYS A 1 18 ? 8.318 -6.138 -0.204 1.00 0.00 18 LYS A N 5
ATOM 5894 C CA . LYS A 1 18 ? 9.155 -5.489 0.795 1.00 0.00 18 LYS A CA 5
ATOM 5895 C C . LYS A 1 18 ? 10.240 -6.475 1.250 1.00 0.00 18 LYS A C 5
ATOM 5896 O O . LYS A 1 18 ? 11.366 -6.087 1.500 1.00 0.00 18 LYS A O 5
ATOM 5915 N N . ILE A 1 19 ? 9.938 -7.770 1.341 1.00 0.00 19 ILE A N 5
ATOM 5916 C CA . ILE A 1 19 ? 10.889 -8.770 1.805 1.00 0.00 19 ILE A CA 5
ATOM 5917 C C . ILE A 1 19 ? 12.083 -8.803 0.853 1.00 0.00 19 ILE A C 5
ATOM 5918 O O . ILE A 1 19 ? 13.223 -8.916 1.297 1.00 0.00 19 ILE A O 5
ATOM 5934 N N . ARG A 1 20 ? 11.827 -8.613 -0.447 1.00 0.00 20 ARG A N 5
ATOM 5935 C CA . ARG A 1 20 ? 12.839 -8.654 -1.484 1.00 0.00 20 ARG A CA 5
ATOM 5936 C C . ARG A 1 20 ? 13.758 -7.428 -1.451 1.00 0.00 20 ARG A C 5
ATOM 5937 O O . ARG A 1 20 ? 14.770 -7.480 -2.148 1.00 0.00 20 ARG A O 5
ATOM 5958 N N . SER A 1 21 ? 13.443 -6.389 -0.660 1.00 0.00 21 SER A N 5
ATOM 5959 C CA . SER A 1 21 ? 14.199 -5.159 -0.425 1.00 0.00 21 SER A CA 5
ATOM 5960 C C . SER A 1 21 ? 13.268 -4.109 0.193 1.00 0.00 21 SER A C 5
ATOM 5961 O O . SER A 1 21 ? 12.593 -3.384 -0.534 1.00 0.00 21 SER A O 5
ATOM 5969 N N . ALA A 1 22 ? 13.219 -4.035 1.525 1.00 0.00 22 ALA A N 5
ATOM 5970 C CA . ALA A 1 22 ? 12.569 -2.993 2.318 1.00 0.00 22 ALA A CA 5
ATOM 5971 C C . ALA A 1 22 ? 12.867 -3.257 3.772 1.00 0.00 22 ALA A C 5
ATOM 5972 O O . ALA A 1 22 ? 12.975 -4.413 4.194 1.00 0.00 22 ALA A O 5
ATOM 5979 N N . LYS A 1 23 ? 12.942 -2.184 4.546 1.00 0.00 23 LYS A N 5
ATOM 5980 C CA . LYS A 1 23 ? 13.313 -2.198 5.946 1.00 0.00 23 LYS A CA 5
ATOM 5981 C C . LYS A 1 23 ? 12.289 -1.356 6.685 1.00 0.00 23 LYS A C 5
ATOM 5982 O O . LYS A 1 23 ? 11.259 -0.999 6.114 1.00 0.00 23 LYS A O 5
ATOM 6001 N N . ALA A 1 24 ? 12.534 -1.071 7.959 1.00 0.00 24 ALA A N 5
ATOM 6002 C CA . ALA A 1 24 ? 11.514 -0.408 8.748 1.00 0.00 24 ALA A CA 5
ATOM 6003 C C . ALA A 1 24 ? 11.314 1.062 8.352 1.00 0.00 24 ALA A C 5
ATOM 6004 O O . ALA A 1 24 ? 10.307 1.662 8.729 1.00 0.00 24 ALA A O 5
ATOM 6011 N N . GLU A 1 25 ? 12.260 1.661 7.615 1.00 0.00 25 GLU A N 5
ATOM 6012 C CA . GLU A 1 25 ? 12.228 3.094 7.314 1.00 0.00 25 GLU A CA 5
ATOM 6013 C C . GLU A 1 25 ? 11.722 3.337 5.904 1.00 0.00 25 GLU A C 5
ATOM 6014 O O . GLU A 1 25 ? 11.967 4.370 5.273 1.00 0.00 25 GLU A O 5
ATOM 6026 N N . ASP A 1 26 ? 10.787 2.491 5.523 1.00 0.00 26 ASP A N 5
ATOM 6027 C CA . ASP A 1 26 ? 10.170 2.522 4.225 1.00 0.00 26 ASP A CA 5
ATOM 6028 C C . ASP A 1 26 ? 8.736 3.032 4.411 1.00 0.00 26 ASP A C 5
ATOM 6029 O O . ASP A 1 26 ? 8.139 2.865 5.481 1.00 0.00 26 ASP A O 5
ATOM 6038 N N . LYS A 1 27 ? 8.157 3.660 3.385 1.00 0.00 27 LYS A N 5
ATOM 6039 C CA . LYS A 1 27 ? 6.760 4.092 3.390 1.00 0.00 27 LYS A CA 5
ATOM 6040 C C . LYS A 1 27 ? 6.083 3.394 2.227 1.00 0.00 27 LYS A C 5
ATOM 6041 O O . LYS A 1 27 ? 6.734 3.169 1.214 1.00 0.00 27 LYS A O 5
ATOM 6060 N N . ILE A 1 28 ? 4.826 2.987 2.369 1.00 0.00 28 ILE A N 5
ATOM 6061 C CA . ILE A 1 28 ? 4.108 2.352 1.282 1.00 0.00 28 ILE A CA 5
ATOM 6062 C C . ILE A 1 28 ? 2.610 2.615 1.480 1.00 0.00 28 ILE A C 5
ATOM 6063 O O . ILE A 1 28 ? 2.150 2.808 2.612 1.00 0.00 28 ILE A O 5
ATOM 6079 N N . VAL A 1 29 ? 1.859 2.587 0.380 1.00 0.00 29 VAL A N 5
ATOM 6080 C CA . VAL A 1 29 ? 0.419 2.811 0.294 1.00 0.00 29 VAL A CA 5
ATOM 6081 C C . VAL A 1 29 ? -0.130 1.965 -0.850 1.00 0.00 29 VAL A C 5
ATOM 6082 O O . VAL A 1 29 ? 0.524 1.895 -1.882 1.00 0.00 29 VAL A O 5
ATOM 6095 N N . LEU A 1 30 ? -1.338 1.403 -0.697 1.00 0.00 30 LEU A N 5
ATOM 6096 C CA . LEU A 1 30 ? -2.049 0.614 -1.714 1.00 0.00 30 LEU A CA 5
ATOM 6097 C C . LEU A 1 30 ? -3.135 1.467 -2.349 1.00 0.00 30 LEU A C 5
ATOM 6098 O O . LEU A 1 30 ? -3.806 2.209 -1.629 1.00 0.00 30 LEU A O 5
ATOM 6114 N N . ILE A 1 31 ? -3.395 1.283 -3.647 1.00 0.00 31 ILE A N 5
ATOM 6115 C CA . ILE A 1 31 ? -4.469 1.969 -4.354 1.00 0.00 31 ILE A CA 5
ATOM 6116 C C . ILE A 1 31 ? -5.248 0.968 -5.202 1.00 0.00 31 ILE A C 5
ATOM 6117 O O . ILE A 1 31 ? -4.906 -0.205 -5.238 1.00 0.00 31 ILE A O 5
ATOM 6133 N N . GLN A 1 32 ? -6.274 1.436 -5.908 1.00 0.00 32 GLN A N 5
ATOM 6134 C CA . GLN A 1 32 ? -7.094 0.739 -6.894 1.00 0.00 32 GLN A CA 5
ATOM 6135 C C . GLN A 1 32 ? -7.245 -0.754 -6.583 1.00 0.00 32 GLN A C 5
ATOM 6136 O O . GLN A 1 32 ? -7.849 -1.097 -5.576 1.00 0.00 32 GLN A O 5
ATOM 6150 N N . ASN A 1 33 ? -6.675 -1.650 -7.402 1.00 0.00 33 ASN A N 5
ATOM 6151 C CA . ASN A 1 33 ? -6.691 -3.094 -7.157 1.00 0.00 33 ASN A CA 5
ATOM 6152 C C . ASN A 1 33 ? -5.601 -3.521 -6.183 1.00 0.00 33 ASN A C 5
ATOM 6153 O O . ASN A 1 33 ? -5.745 -4.554 -5.544 1.00 0.00 33 ASN A O 5
ATOM 6164 N N . GLY A 1 34 ? -4.530 -2.736 -6.049 1.00 0.00 34 GLY A N 5
ATOM 6165 C CA . GLY A 1 34 ? -3.503 -2.838 -5.014 1.00 0.00 34 GLY A CA 5
ATOM 6166 C C . GLY A 1 34 ? -4.057 -3.053 -3.619 1.00 0.00 34 GLY A C 5
ATOM 6167 O O . GLY A 1 34 ? -3.400 -3.662 -2.780 1.00 0.00 34 GLY A O 5
ATOM 6171 N N . VAL A 1 35 ? -5.278 -2.587 -3.361 1.00 0.00 35 VAL A N 5
ATOM 6172 C CA . VAL A 1 35 ? -5.967 -2.805 -2.097 1.00 0.00 35 VAL A CA 5
ATOM 6173 C C . VAL A 1 35 ? -5.998 -4.293 -1.670 1.00 0.00 35 VAL A C 5
ATOM 6174 O O . VAL A 1 35 ? -6.127 -4.570 -0.475 1.00 0.00 35 VAL A O 5
ATOM 6187 N N . PHE A 1 36 ? -5.826 -5.248 -2.599 1.00 0.00 36 PHE A N 5
ATOM 6188 C CA . PHE A 1 36 ? -5.670 -6.676 -2.308 1.00 0.00 36 PHE A CA 5
ATOM 6189 C C . PHE A 1 36 ? -4.594 -6.981 -1.255 1.00 0.00 36 PHE A C 5
ATOM 6190 O O . PHE A 1 36 ? -4.693 -7.985 -0.555 1.00 0.00 36 PHE A O 5
ATOM 6207 N N . TRP A 1 37 ? -3.566 -6.143 -1.103 1.00 0.00 37 TRP A N 5
ATOM 6208 C CA . TRP A 1 37 ? -2.500 -6.454 -0.152 1.00 0.00 37 TRP A CA 5
ATOM 6209 C C . TRP A 1 37 ? -3.013 -6.376 1.294 1.00 0.00 37 TRP A C 5
ATOM 6210 O O . TRP A 1 37 ? -2.366 -6.929 2.186 1.00 0.00 37 TRP A O 5
ATOM 6231 N N . ALA A 1 38 ? -4.146 -5.718 1.565 1.00 0.00 38 ALA A N 5
ATOM 6232 C CA . ALA A 1 38 ? -4.728 -5.604 2.900 1.00 0.00 38 ALA A CA 5
ATOM 6233 C C . ALA A 1 38 ? -5.579 -6.814 3.261 1.00 0.00 38 ALA A C 5
ATOM 6234 O O . ALA A 1 38 ? -6.611 -6.619 3.906 1.00 0.00 38 ALA A O 5
ATOM 6241 N N . LEU A 1 39 ? -5.154 -8.029 2.885 1.00 0.00 39 LEU A N 5
ATOM 6242 C CA . LEU A 1 39 ? -5.925 -9.266 3.041 1.00 0.00 39 LEU A CA 5
ATOM 6243 C C . LEU A 1 39 ? -5.172 -10.492 2.505 1.00 0.00 39 LEU A C 5
ATOM 6244 O O . LEU A 1 39 ? -5.774 -11.424 1.965 1.00 0.00 39 LEU A O 5
ATOM 6260 N N . GLU A 1 40 ? -3.858 -10.536 2.736 1.00 0.00 40 GLU A N 5
ATOM 6261 C CA . GLU A 1 40 ? -2.992 -11.698 2.498 1.00 0.00 40 GLU A CA 5
ATOM 6262 C C . GLU A 1 40 ? -2.337 -12.040 3.843 1.00 0.00 40 GLU A C 5
ATOM 6263 O O . GLU A 1 40 ? -2.882 -11.675 4.884 1.00 0.00 40 GLU A O 5
ATOM 6275 N N . GLU A 1 41 ? -1.194 -12.722 3.868 1.00 0.00 41 GLU A N 5
ATOM 6276 C CA . GLU A 1 41 ? -0.473 -13.082 5.093 1.00 0.00 41 GLU A CA 5
ATOM 6277 C C . GLU A 1 41 ? 1.037 -12.960 4.894 1.00 0.00 41 GLU A C 5
ATOM 6278 O O . GLU A 1 41 ? 1.548 -13.626 3.997 1.00 0.00 41 GLU A O 5
ATOM 6290 N N . LEU A 1 42 ? 1.726 -12.145 5.715 1.00 0.00 42 LEU A N 5
ATOM 6291 C CA . LEU A 1 42 ? 3.180 -11.885 5.795 1.00 0.00 42 LEU A CA 5
ATOM 6292 C C . LEU A 1 42 ? 3.429 -10.763 6.833 1.00 0.00 42 LEU A C 5
ATOM 6293 O O . LEU A 1 42 ? 2.542 -10.484 7.636 1.00 0.00 42 LEU A O 5
ATOM 6309 N N . GLU A 1 43 ? 4.564 -10.051 6.786 1.00 0.00 43 GLU A N 5
ATOM 6310 C CA . GLU A 1 43 ? 5.019 -9.050 7.743 1.00 0.00 43 GLU A CA 5
ATOM 6311 C C . GLU A 1 43 ? 5.542 -7.841 6.968 1.00 0.00 43 GLU A C 5
ATOM 6312 O O . GLU A 1 43 ? 5.958 -7.960 5.823 1.00 0.00 43 GLU A O 5
ATOM 6324 N N . THR A 1 44 ? 5.608 -6.686 7.603 1.00 0.00 44 THR A N 5
ATOM 6325 C CA . THR A 1 44 ? 6.262 -5.448 7.167 1.00 0.00 44 THR A CA 5
ATOM 6326 C C . THR A 1 44 ? 6.659 -4.645 8.396 1.00 0.00 44 THR A C 5
ATOM 6327 O O . THR A 1 44 ? 5.811 -4.389 9.250 1.00 0.00 44 THR A O 5
ATOM 6338 N N . PRO A 1 45 ? 7.913 -4.183 8.464 1.00 0.00 45 PRO A N 5
ATOM 6339 C CA . PRO A 1 45 ? 8.280 -3.169 9.420 1.00 0.00 45 PRO A CA 5
ATOM 6340 C C . PRO A 1 45 ? 8.057 -1.753 8.846 1.00 0.00 45 PRO A C 5
ATOM 6341 O O . PRO A 1 45 ? 8.205 -0.761 9.556 1.00 0.00 45 PRO A O 5
ATOM 6352 N N . ALA A 1 46 ? 7.752 -1.656 7.545 1.00 0.00 46 ALA A N 5
ATOM 6353 C CA . ALA A 1 46 ? 7.489 -0.434 6.805 1.00 0.00 46 ALA A CA 5
ATOM 6354 C C . ALA A 1 46 ? 6.066 0.038 7.065 1.00 0.00 46 ALA A C 5
ATOM 6355 O O . ALA A 1 46 ? 5.216 -0.758 7.483 1.00 0.00 46 ALA A O 5
ATOM 6362 N N . LYS A 1 47 ? 5.761 1.277 6.672 1.00 0.00 47 LYS A N 5
ATOM 6363 C CA . LYS A 1 47 ? 4.410 1.793 6.815 1.00 0.00 47 LYS A CA 5
ATOM 6364 C C . LYS A 1 47 ? 3.569 1.205 5.707 1.00 0.00 47 LYS A C 5
ATOM 6365 O O . LYS A 1 47 ? 4.056 1.029 4.588 1.00 0.00 47 LYS A O 5
ATOM 6384 N N . VAL A 1 48 ? 2.304 0.956 6.016 1.00 0.00 48 VAL A N 5
ATOM 6385 C CA . VAL A 1 48 ? 1.369 0.296 5.147 1.00 0.00 48 VAL A CA 5
ATOM 6386 C C . VAL A 1 48 ? 0.042 0.932 5.495 1.00 0.00 48 VAL A C 5
ATOM 6387 O O . VAL A 1 48 ? -0.396 0.886 6.640 1.00 0.00 48 VAL A O 5
ATOM 6400 N N . TYR A 1 49 ? -0.539 1.595 4.510 1.00 0.00 49 TYR A N 5
ATOM 6401 C CA . TYR A 1 49 ? -1.827 2.250 4.559 1.00 0.00 49 TYR A CA 5
ATOM 6402 C C . TYR A 1 49 ? -2.471 1.964 3.195 1.00 0.00 49 TYR A C 5
ATOM 6403 O O . TYR A 1 49 ? -1.769 1.574 2.264 1.00 0.00 49 TYR A O 5
ATOM 6421 N N . ALA A 1 50 ? -3.780 2.118 3.034 1.00 0.00 50 ALA A N 5
ATOM 6422 C CA . ALA A 1 50 ? -4.478 1.820 1.783 1.00 0.00 50 ALA A CA 5
ATOM 6423 C C . ALA A 1 50 ? -5.467 2.948 1.486 1.00 0.00 50 ALA A C 5
ATOM 6424 O O . ALA A 1 50 ? -5.958 3.595 2.414 1.00 0.00 50 ALA A O 5
ATOM 6431 N N . ILE A 1 51 ? -5.754 3.205 0.210 1.00 0.00 51 ILE A N 5
ATOM 6432 C CA . ILE A 1 51 ? -6.667 4.262 -0.197 1.00 0.00 51 ILE A CA 5
ATOM 6433 C C . ILE A 1 51 ? -8.099 3.781 -0.033 1.00 0.00 51 ILE A C 5
ATOM 6434 O O . ILE A 1 51 ? -8.580 2.920 -0.771 1.00 0.00 51 ILE A O 5
ATOM 6450 N N . LYS A 1 52 ? -8.781 4.458 0.889 1.00 0.00 52 LYS A N 5
ATOM 6451 C CA . LYS A 1 52 ? -10.193 4.373 1.179 1.00 0.00 52 LYS A CA 5
ATOM 6452 C C . LYS A 1 52 ? -11.022 4.408 -0.104 1.00 0.00 52 LYS A C 5
ATOM 6453 O O . LYS A 1 52 ? -11.693 3.433 -0.408 1.00 0.00 52 LYS A O 5
ATOM 6472 N N . ASP A 1 53 ? -10.977 5.510 -0.858 1.00 0.00 53 ASP A N 5
ATOM 6473 C CA . ASP A 1 53 ? -11.793 5.721 -2.062 1.00 0.00 53 ASP A CA 5
ATOM 6474 C C . ASP A 1 53 ? -11.684 4.538 -3.014 1.00 0.00 53 ASP A C 5
ATOM 6475 O O . ASP A 1 53 ? -12.685 3.920 -3.361 1.00 0.00 53 ASP A O 5
ATOM 6484 N N . ASP A 1 54 ? -10.466 4.203 -3.433 1.00 0.00 54 ASP A N 5
ATOM 6485 C CA . ASP A 1 54 ? -10.214 3.117 -4.357 1.00 0.00 54 ASP A CA 5
ATOM 6486 C C . ASP A 1 54 ? -10.738 1.778 -3.849 1.00 0.00 54 ASP A C 5
ATOM 6487 O O . ASP A 1 54 ? -11.276 1.016 -4.646 1.00 0.00 54 ASP A O 5
ATOM 6496 N N . PHE A 1 55 ? -10.595 1.489 -2.551 1.00 0.00 55 PHE A N 5
ATOM 6497 C CA . PHE A 1 55 ? -11.061 0.267 -1.890 1.00 0.00 55 PHE A CA 5
ATOM 6498 C C . PHE A 1 55 ? -12.580 0.178 -1.892 1.00 0.00 55 PHE A C 5
ATOM 6499 O O . PHE A 1 55 ? -13.150 -0.876 -2.157 1.00 0.00 55 PHE A O 5
ATOM 6516 N N . LEU A 1 56 ? -13.236 1.298 -1.616 1.00 0.00 56 LEU A N 5
ATOM 6517 C CA . LEU A 1 56 ? -14.681 1.443 -1.647 1.00 0.00 56 LEU A CA 5
ATOM 6518 C C . LEU A 1 56 ? -15.178 1.283 -3.073 1.00 0.00 56 LEU A C 5
ATOM 6519 O O . LEU A 1 56 ? -16.207 0.645 -3.308 1.00 0.00 56 LEU A O 5
ATOM 6535 N N . ALA A 1 57 ? -14.428 1.801 -4.047 1.00 0.00 57 ALA A N 5
ATOM 6536 C CA . ALA A 1 57 ? -14.715 1.573 -5.448 1.00 0.00 57 ALA A CA 5
ATOM 6537 C C . ALA A 1 57 ? -14.509 0.092 -5.795 1.00 0.00 57 ALA A C 5
ATOM 6538 O O . ALA A 1 57 ? -15.151 -0.417 -6.716 1.00 0.00 57 ALA A O 5
ATOM 6545 N N . ARG A 1 58 ? -13.687 -0.629 -5.024 1.00 0.00 58 ARG A N 5
ATOM 6546 C CA . ARG A 1 58 ? -13.395 -2.048 -5.206 1.00 0.00 58 ARG A CA 5
ATOM 6547 C C . ARG A 1 58 ? -14.238 -2.900 -4.250 1.00 0.00 58 ARG A C 5
ATOM 6548 O O . ARG A 1 58 ? -13.804 -3.995 -3.914 1.00 0.00 58 ARG A O 5
ATOM 6569 N N . GLY A 1 59 ? -15.486 -2.516 -3.983 1.00 0.00 59 GLY A N 5
ATOM 6570 C CA . GLY A 1 59 ? -16.470 -3.340 -3.292 1.00 0.00 59 GLY A CA 5
ATOM 6571 C C . GLY A 1 59 ? -15.944 -4.076 -2.060 1.00 0.00 59 GLY A C 5
ATOM 6572 O O . GLY A 1 59 ? -16.044 -5.301 -1.989 1.00 0.00 59 GLY A O 5
ATOM 6576 N N . TYR A 1 60 ? -15.428 -3.325 -1.090 1.00 0.00 60 TYR A N 5
ATOM 6577 C CA . TYR A 1 60 ? -15.153 -3.751 0.268 1.00 0.00 60 TYR A CA 5
ATOM 6578 C C . TYR A 1 60 ? -16.005 -2.883 1.204 1.00 0.00 60 TYR A C 5
ATOM 6579 O O . TYR A 1 60 ? -16.883 -2.152 0.730 1.00 0.00 60 TYR A O 5
ATOM 6597 N N . SER A 1 61 ? -15.810 -2.988 2.517 1.00 0.00 61 SER A N 5
ATOM 6598 C CA . SER A 1 61 ? -16.267 -2.010 3.489 1.00 0.00 61 SER A CA 5
ATOM 6599 C C . SER A 1 61 ? -15.101 -1.631 4.419 1.00 0.00 61 SER A C 5
ATOM 6600 O O . SER A 1 61 ? -13.979 -2.117 4.246 1.00 0.00 61 SER A O 5
ATOM 6608 N N . GLU A 1 62 ? -15.307 -0.687 5.339 1.00 0.00 62 GLU A N 5
ATOM 6609 C CA . GLU A 1 62 ? -14.257 0.069 6.010 1.00 0.00 62 GLU A CA 5
ATOM 6610 C C . GLU A 1 62 ? -13.521 -0.776 7.051 1.00 0.00 62 GLU A C 5
ATOM 6611 O O . GLU A 1 62 ? -12.428 -0.424 7.498 1.00 0.00 62 GLU A O 5
ATOM 6623 N N . GLU A 1 63 ? -14.095 -1.914 7.432 1.00 0.00 63 GLU A N 5
ATOM 6624 C CA . GLU A 1 63 ? -13.506 -2.811 8.408 1.00 0.00 63 GLU A CA 5
ATOM 6625 C C . GLU A 1 63 ? -12.836 -4.019 7.747 1.00 0.00 63 GLU A C 5
ATOM 6626 O O . GLU A 1 63 ? -12.259 -4.853 8.446 1.00 0.00 63 GLU A O 5
ATOM 6638 N N . ASP A 1 64 ? -12.914 -4.115 6.416 1.00 0.00 64 ASP A N 5
ATOM 6639 C CA . ASP A 1 64 ? -12.573 -5.321 5.666 1.00 0.00 64 ASP A CA 5
ATOM 6640 C C . ASP A 1 64 ? -11.081 -5.342 5.333 1.00 0.00 64 ASP A C 5
ATOM 6641 O O . ASP A 1 64 ? -10.531 -6.399 5.012 1.00 0.00 64 ASP A O 5
ATOM 6650 N N . SER A 1 65 ? -10.432 -4.173 5.352 1.00 0.00 65 SER A N 5
ATOM 6651 C CA . SER A 1 65 ? -9.009 -4.025 5.095 1.00 0.00 65 SER A CA 5
ATOM 6652 C C . SER A 1 65 ? -8.270 -4.331 6.390 1.00 0.00 65 SER A C 5
ATOM 6653 O O . SER A 1 65 ? -8.560 -3.707 7.413 1.00 0.00 65 SER A O 5
ATOM 6661 N N . LYS A 1 66 ? -7.251 -5.190 6.353 1.00 0.00 66 LYS A N 5
ATOM 6662 C CA . LYS A 1 66 ? -6.399 -5.402 7.523 1.00 0.00 66 LYS A CA 5
ATOM 6663 C C . LYS A 1 66 ? -5.252 -4.389 7.591 1.00 0.00 66 LYS A C 5
ATOM 6664 O O . LYS A 1 66 ? -4.145 -4.760 7.982 1.00 0.00 66 LYS A O 5
ATOM 6683 N N . VAL A 1 67 ? -5.489 -3.124 7.232 1.00 0.00 67 VAL A N 5
ATOM 6684 C CA . VAL A 1 67 ? -4.532 -2.011 7.294 1.00 0.00 67 VAL A CA 5
ATOM 6685 C C . VAL A 1 67 ? -5.344 -0.716 7.493 1.00 0.00 67 VAL A C 5
ATOM 6686 O O . VAL A 1 67 ? -6.573 -0.743 7.361 1.00 0.00 67 VAL A O 5
ATOM 6699 N N . PRO A 1 68 ? -4.704 0.422 7.809 1.00 0.00 68 PRO A N 5
ATOM 6700 C CA . PRO A 1 68 ? -5.366 1.710 7.958 1.00 0.00 68 PRO A CA 5
ATOM 6701 C C . PRO A 1 68 ? -5.774 2.279 6.606 1.00 0.00 68 PRO A C 5
ATOM 6702 O O . PRO A 1 68 ? -4.944 2.512 5.721 1.00 0.00 68 PRO A O 5
ATOM 6713 N N . LEU A 1 69 ? -7.081 2.487 6.474 1.00 0.00 69 LEU A N 5
ATOM 6714 C CA . LEU A 1 69 ? -7.719 3.145 5.354 1.00 0.00 69 LEU A CA 5
ATOM 6715 C C . LEU A 1 69 ? -7.567 4.643 5.540 1.00 0.00 69 LEU A C 5
ATOM 6716 O O . LEU A 1 69 ? -8.038 5.213 6.523 1.00 0.00 69 LEU A O 5
ATOM 6732 N N . ILE A 1 70 ? -6.876 5.257 4.591 1.00 0.00 70 ILE A N 5
ATOM 6733 C CA . ILE A 1 70 ? -6.582 6.683 4.526 1.00 0.00 70 ILE A CA 5
ATOM 6734 C C . ILE A 1 70 ? -7.136 7.262 3.220 1.00 0.00 70 ILE A C 5
ATOM 6735 O O . ILE A 1 70 ? -7.596 6.506 2.364 1.00 0.00 70 ILE A O 5
ATOM 6751 N N . THR A 1 71 ? -7.064 8.576 3.022 1.00 0.00 71 THR A N 5
ATOM 6752 C CA . THR A 1 71 ? -7.442 9.197 1.757 1.00 0.00 71 THR A CA 5
ATOM 6753 C C . THR A 1 71 ? -6.197 9.655 0.997 1.00 0.00 71 THR A C 5
ATOM 6754 O O . THR A 1 71 ? -5.084 9.649 1.529 1.00 0.00 71 THR A O 5
ATOM 6765 N N . TYR A 1 72 ? -6.381 10.072 -0.256 1.00 0.00 72 TYR A N 5
ATOM 6766 C CA . TYR A 1 72 ? -5.297 10.464 -1.145 1.00 0.00 72 TYR A CA 5
ATOM 6767 C C . TYR A 1 72 ? -4.342 11.498 -0.536 1.00 0.00 72 TYR A C 5
ATOM 6768 O O . TYR A 1 72 ? -3.144 11.416 -0.787 1.00 0.00 72 TYR A O 5
ATOM 6786 N N . SER A 1 73 ? -4.814 12.450 0.273 1.00 0.00 73 SER A N 5
ATOM 6787 C CA . SER A 1 73 ? -3.898 13.452 0.802 1.00 0.00 73 SER A CA 5
ATOM 6788 C C . SER A 1 73 ? -2.997 12.883 1.898 1.00 0.00 73 SER A C 5
ATOM 6789 O O . SER A 1 73 ? -1.828 13.259 1.994 1.00 0.00 73 SER A O 5
ATOM 6797 N N . GLU A 1 74 ? -3.512 11.948 2.697 1.00 0.00 74 GLU A N 5
ATOM 6798 C CA . GLU A 1 74 ? -2.726 11.240 3.695 1.00 0.00 74 GLU A CA 5
ATOM 6799 C C . GLU A 1 74 ? -1.659 10.371 3.026 1.00 0.00 74 GLU A C 5
ATOM 6800 O O . GLU A 1 74 ? -0.620 10.112 3.622 1.00 0.00 74 GLU A O 5
ATOM 6812 N N . PHE A 1 75 ? -1.899 9.916 1.795 1.00 0.00 75 PHE A N 5
ATOM 6813 C CA . PHE A 1 75 ? -0.915 9.190 1.006 1.00 0.00 75 PHE A CA 5
ATOM 6814 C C . PHE A 1 75 ? 0.237 10.109 0.616 1.00 0.00 75 PHE A C 5
ATOM 6815 O O . PHE A 1 75 ? 1.388 9.694 0.710 1.00 0.00 75 PHE A O 5
ATOM 6832 N N . ILE A 1 76 ? -0.024 11.366 0.251 1.00 0.00 76 ILE A N 5
ATOM 6833 C CA . ILE A 1 76 ? 1.050 12.293 -0.093 1.00 0.00 76 ILE A CA 5
ATOM 6834 C C . ILE A 1 76 ? 1.945 12.560 1.127 1.00 0.00 76 ILE A C 5
ATOM 6835 O O . ILE A 1 76 ? 3.157 12.712 0.978 1.00 0.00 76 ILE A O 5
ATOM 6851 N N . ASP A 1 77 ? 1.377 12.571 2.333 1.00 0.00 77 ASP A N 5
ATOM 6852 C CA . ASP A 1 77 ? 2.107 12.694 3.600 1.00 0.00 77 ASP A CA 5
ATOM 6853 C C . ASP A 1 77 ? 3.038 11.526 3.880 1.00 0.00 77 ASP A C 5
ATOM 6854 O O . ASP A 1 77 ? 3.959 11.647 4.687 1.00 0.00 77 ASP A O 5
ATOM 6863 N N . LEU A 1 78 ? 2.859 10.418 3.166 1.00 0.00 78 LEU A N 5
ATOM 6864 C CA . LEU A 1 78 ? 3.731 9.266 3.272 1.00 0.00 78 LEU A CA 5
ATOM 6865 C C . LEU A 1 78 ? 4.842 9.290 2.205 1.00 0.00 78 LEU A C 5
ATOM 6866 O O . LEU A 1 78 ? 5.640 8.357 2.127 1.00 0.00 78 LEU A O 5
ATOM 6882 N N . LEU A 1 79 ? 4.879 10.324 1.360 1.00 0.00 79 LEU A N 5
ATOM 6883 C CA . LEU A 1 79 ? 5.827 10.516 0.268 1.00 0.00 79 LEU A CA 5
ATOM 6884 C C . LEU A 1 79 ? 6.649 11.750 0.620 1.00 0.00 79 LEU A C 5
ATOM 6885 O O . LEU A 1 79 ? 7.814 11.635 0.985 1.00 0.00 79 LEU A O 5
ATOM 6901 N N . GLU A 1 80 ? 6.023 12.930 0.570 1.00 0.00 80 GLU A N 5
ATOM 6902 C CA . GLU A 1 80 ? 6.628 14.241 0.769 1.00 0.00 80 GLU A CA 5
ATOM 6903 C C . GLU A 1 80 ? 7.878 14.417 -0.097 1.00 0.00 80 GLU A C 5
ATOM 6904 O O . GLU A 1 80 ? 7.777 14.858 -1.242 1.00 0.00 80 GLU A O 5
ATOM 6916 N N . GLY A 1 81 ? 9.052 14.123 0.445 1.00 0.00 81 GLY A N 5
ATOM 6917 C CA . GLY A 1 81 ? 10.351 14.211 -0.211 1.00 0.00 81 GLY A CA 5
ATOM 6918 C C . GLY A 1 81 ? 11.026 12.852 -0.379 1.00 0.00 81 GLY A C 5
ATOM 6919 O O . GLY A 1 81 ? 12.255 12.774 -0.301 1.00 0.00 81 GLY A O 5
ATOM 6923 N N . GLU A 1 82 ? 10.259 11.784 -0.590 1.00 0.00 82 GLU A N 5
ATOM 6924 C CA . GLU A 1 82 ? 10.714 10.425 -0.823 1.00 0.00 82 GLU A CA 5
ATOM 6925 C C . GLU A 1 82 ? 10.054 10.008 -2.131 1.00 0.00 82 GLU A C 5
ATOM 6926 O O . GLU A 1 82 ? 8.823 10.017 -2.204 1.00 0.00 82 GLU A O 5
ATOM 6938 N N . GLU A 1 83 ? 10.825 9.572 -3.131 1.00 0.00 83 GLU A N 5
ATOM 6939 C CA . GLU A 1 83 ? 10.274 8.938 -4.324 1.00 0.00 83 GLU A CA 5
ATOM 6940 C C . GLU A 1 83 ? 10.955 7.594 -4.604 1.00 0.00 83 GLU A C 5
ATOM 6941 O O . GLU A 1 83 ? 11.867 7.494 -5.432 1.00 0.00 83 GLU A O 5
ATOM 6953 N N . LYS A 1 84 ? 10.525 6.537 -3.902 1.00 0.00 84 LYS A N 5
ATOM 6954 C CA . LYS A 1 84 ? 11.053 5.177 -4.069 1.00 0.00 84 LYS A CA 5
ATOM 6955 C C . LYS A 1 84 ? 10.150 4.081 -3.492 1.00 0.00 84 LYS A C 5
ATOM 6956 O O . LYS A 1 84 ? 10.679 3.045 -3.080 1.00 0.00 84 LYS A O 5
ATOM 6975 N N . PHE A 1 85 ? 8.824 4.228 -3.601 1.00 0.00 85 PHE A N 5
ATOM 6976 C CA . PHE A 1 85 ? 7.796 3.273 -3.167 1.00 0.00 85 PHE A CA 5
ATOM 6977 C C . PHE A 1 85 ? 6.439 3.982 -3.204 1.00 0.00 85 PHE A C 5
ATOM 6978 O O . PHE A 1 85 ? 5.876 4.363 -2.176 1.00 0.00 85 PHE A O 5
ATOM 6995 N N . ILE A 1 86 ? 5.951 4.234 -4.416 1.00 0.00 86 ILE A N 5
ATOM 6996 C CA . ILE A 1 86 ? 4.700 4.957 -4.669 1.00 0.00 86 ILE A CA 5
ATOM 6997 C C . ILE A 1 86 ? 3.665 3.936 -5.174 1.00 0.00 86 ILE A C 5
ATOM 6998 O O . ILE A 1 86 ? 4.013 2.774 -5.395 1.00 0.00 86 ILE A O 5
ATOM 7014 N N . GLY A 1 87 ? 2.445 4.365 -5.508 1.00 0.00 87 GLY A N 5
ATOM 7015 C CA . GLY A 1 87 ? 1.835 3.772 -6.679 1.00 0.00 87 GLY A CA 5
ATOM 7016 C C . GLY A 1 87 ? 0.430 4.204 -6.961 1.00 0.00 87 GLY A C 5
ATOM 7017 O O . GLY A 1 87 ? 0.089 5.363 -6.641 1.00 0.00 87 GLY A O 5
ATOM 7021 N N . MET A 1 1 ? -16.047 -1.220 5.401 1.00 0.00 1 MET A N 6
ATOM 7022 C CA . MET A 1 1 ? -15.028 -1.692 6.341 1.00 0.00 1 MET A CA 6
ATOM 7023 C C . MET A 1 1 ? -13.706 -1.060 5.920 1.00 0.00 1 MET A C 6
ATOM 7024 O O . MET A 1 1 ? -13.130 -1.470 4.908 1.00 0.00 1 MET A O 6
ATOM 7038 N N . ALA A 1 2 ? -13.270 -0.013 6.630 1.00 0.00 2 ALA A N 6
ATOM 7039 C CA . ALA A 1 2 ? -12.093 0.775 6.265 1.00 0.00 2 ALA A CA 6
ATOM 7040 C C . ALA A 1 2 ? -10.842 0.214 6.949 1.00 0.00 2 ALA A C 6
ATOM 7041 O O . ALA A 1 2 ? -10.945 -0.395 8.015 1.00 0.00 2 ALA A O 6
ATOM 7048 N N . LEU A 1 3 ? -9.667 0.442 6.361 1.00 0.00 3 LEU A N 6
ATOM 7049 C CA . LEU A 1 3 ? -8.357 -0.009 6.817 1.00 0.00 3 LEU A CA 6
ATOM 7050 C C . LEU A 1 3 ? -7.431 1.158 6.607 1.00 0.00 3 LEU A C 6
ATOM 7051 O O . LEU A 1 3 ? -7.104 1.466 5.463 1.00 0.00 3 LEU A O 6
ATOM 7067 N N . VAL A 1 4 ? -7.075 1.845 7.685 1.00 0.00 4 VAL A N 6
ATOM 7068 C CA . VAL A 1 4 ? -6.380 3.119 7.599 1.00 0.00 4 VAL A CA 6
ATOM 7069 C C . VAL A 1 4 ? -5.052 3.046 8.341 1.00 0.00 4 VAL A C 6
ATOM 7070 O O . VAL A 1 4 ? -4.617 3.982 9.006 1.00 0.00 4 VAL A O 6
ATOM 7083 N N . LEU A 1 5 ? -4.404 1.902 8.214 1.00 0.00 5 LEU A N 6
ATOM 7084 C CA . LEU A 1 5 ? -3.158 1.596 8.870 1.00 0.00 5 LEU A CA 6
ATOM 7085 C C . LEU A 1 5 ? -2.401 0.654 7.954 1.00 0.00 5 LEU A C 6
ATOM 7086 O O . LEU A 1 5 ? -3.014 -0.268 7.421 1.00 0.00 5 LEU A O 6
ATOM 7102 N N . VAL A 1 6 ? -1.104 0.876 7.733 1.00 0.00 6 VAL A N 6
ATOM 7103 C CA . VAL A 1 6 ? -0.328 -0.021 6.878 1.00 0.00 6 VAL A CA 6
ATOM 7104 C C . VAL A 1 6 ? 1.165 -0.002 7.249 1.00 0.00 6 VAL A C 6
ATOM 7105 O O . VAL A 1 6 ? 2.054 -0.010 6.400 1.00 0.00 6 VAL A O 6
ATOM 7118 N N . LYS A 1 7 ? 1.485 0.042 8.537 1.00 0.00 7 LYS A N 6
ATOM 7119 C CA . LYS A 1 7 ? 2.861 0.053 9.025 1.00 0.00 7 LYS A CA 6
ATOM 7120 C C . LYS A 1 7 ? 3.163 -1.191 9.860 1.00 0.00 7 LYS A C 6
ATOM 7121 O O . LYS A 1 7 ? 4.061 -1.157 10.701 1.00 0.00 7 LYS A O 6
ATOM 7140 N N . TYR A 1 8 ? 2.611 -2.345 9.500 1.00 0.00 8 TYR A N 6
ATOM 7141 C CA . TYR A 1 8 ? 2.809 -3.590 10.239 1.00 0.00 8 TYR A CA 6
ATOM 7142 C C . TYR A 1 8 ? 2.807 -4.754 9.251 1.00 0.00 8 TYR A C 6
ATOM 7143 O O . TYR A 1 8 ? 2.399 -5.868 9.585 1.00 0.00 8 TYR A O 6
ATOM 7161 N N . GLY A 1 9 ? 3.376 -4.530 8.062 1.00 0.00 9 GLY A N 6
ATOM 7162 C CA . GLY A 1 9 ? 3.248 -5.444 6.942 1.00 0.00 9 GLY A CA 6
ATOM 7163 C C . GLY A 1 9 ? 1.777 -5.750 6.721 1.00 0.00 9 GLY A C 6
ATOM 7164 O O . GLY A 1 9 ? 0.987 -4.898 6.293 1.00 0.00 9 GLY A O 6
ATOM 7168 N N . THR A 1 10 ? 1.402 -6.957 7.095 1.00 0.00 10 THR A N 6
ATOM 7169 C CA . THR A 1 10 ? 0.209 -7.606 6.596 1.00 0.00 10 THR A CA 6
ATOM 7170 C C . THR A 1 10 ? -1.016 -7.202 7.417 1.00 0.00 10 THR A C 6
ATOM 7171 O O . THR A 1 10 ? -1.448 -7.965 8.281 1.00 0.00 10 THR A O 6
ATOM 7182 N N . ASP A 1 11 ? -1.563 -5.994 7.202 1.00 0.00 11 ASP A N 6
ATOM 7183 C CA . ASP A 1 11 ? -2.776 -5.582 7.917 1.00 0.00 11 ASP A CA 6
ATOM 7184 C C . ASP A 1 11 ? -3.612 -4.513 7.178 1.00 0.00 11 ASP A C 6
ATOM 7185 O O . ASP A 1 11 ? -4.140 -3.595 7.797 1.00 0.00 11 ASP A O 6
ATOM 7194 N N . HIS A 1 12 ? -3.734 -4.612 5.844 1.00 0.00 12 HIS A N 6
ATOM 7195 C CA . HIS A 1 12 ? -4.530 -3.743 4.967 1.00 0.00 12 HIS A CA 6
ATOM 7196 C C . HIS A 1 12 ? -4.726 -4.425 3.599 1.00 0.00 12 HIS A C 6
ATOM 7197 O O . HIS A 1 12 ? -4.029 -5.403 3.319 1.00 0.00 12 HIS A O 6
ATOM 7211 N N . PRO A 1 13 ? -5.648 -3.979 2.730 1.00 0.00 13 PRO A N 6
ATOM 7212 C CA . PRO A 1 13 ? -5.873 -4.619 1.436 1.00 0.00 13 PRO A CA 6
ATOM 7213 C C . PRO A 1 13 ? -4.738 -4.306 0.470 1.00 0.00 13 PRO A C 6
ATOM 7214 O O . PRO A 1 13 ? -4.105 -3.289 0.633 1.00 0.00 13 PRO A O 6
ATOM 7225 N N . VAL A 1 14 ? -4.538 -5.139 -0.560 1.00 0.00 14 VAL A N 6
ATOM 7226 C CA . VAL A 1 14 ? -3.649 -4.995 -1.715 1.00 0.00 14 VAL A CA 6
ATOM 7227 C C . VAL A 1 14 ? -3.519 -6.367 -2.360 1.00 0.00 14 VAL A C 6
ATOM 7228 O O . VAL A 1 14 ? -3.441 -6.457 -3.573 1.00 0.00 14 VAL A O 6
ATOM 7241 N N . GLU A 1 15 ? -3.570 -7.452 -1.585 1.00 0.00 15 GLU A N 6
ATOM 7242 C CA . GLU A 1 15 ? -3.372 -8.784 -2.155 1.00 0.00 15 GLU A CA 6
ATOM 7243 C C . GLU A 1 15 ? -4.045 -9.866 -1.325 1.00 0.00 15 GLU A C 6
ATOM 7244 O O . GLU A 1 15 ? -3.836 -11.042 -1.530 1.00 0.00 15 GLU A O 6
ATOM 7256 N N . LYS A 1 16 ? -4.871 -9.486 -0.363 1.00 0.00 16 LYS A N 6
ATOM 7257 C CA . LYS A 1 16 ? -5.468 -10.411 0.573 1.00 0.00 16 LYS A CA 6
ATOM 7258 C C . LYS A 1 16 ? -6.675 -9.741 1.160 1.00 0.00 16 LYS A C 6
ATOM 7259 O O . LYS A 1 16 ? -7.799 -10.048 0.779 1.00 0.00 16 LYS A O 6
ATOM 7278 N N . LEU A 1 17 ? -6.437 -8.692 1.949 1.00 0.00 17 LEU A N 6
ATOM 7279 C CA . LEU A 1 17 ? -7.510 -7.947 2.573 1.00 0.00 17 LEU A CA 6
ATOM 7280 C C . LEU A 1 17 ? -8.461 -7.378 1.505 1.00 0.00 17 LEU A C 6
ATOM 7281 O O . LEU A 1 17 ? -9.671 -7.372 1.696 1.00 0.00 17 LEU A O 6
ATOM 7297 N N . LYS A 1 18 ? -7.937 -7.038 0.311 1.00 0.00 18 LYS A N 6
ATOM 7298 C CA . LYS A 1 18 ? -8.743 -6.549 -0.816 1.00 0.00 18 LYS A CA 6
ATOM 7299 C C . LYS A 1 18 ? -9.832 -7.566 -1.184 1.00 0.00 18 LYS A C 6
ATOM 7300 O O . LYS A 1 18 ? -10.902 -7.189 -1.636 1.00 0.00 18 LYS A O 6
ATOM 7319 N N . ILE A 1 19 ? -9.543 -8.864 -1.094 1.00 0.00 19 ILE A N 6
ATOM 7320 C CA . ILE A 1 19 ? -10.473 -9.905 -1.507 1.00 0.00 19 ILE A CA 6
ATOM 7321 C C . ILE A 1 19 ? -11.655 -9.847 -0.535 1.00 0.00 19 ILE A C 6
ATOM 7322 O O . ILE A 1 19 ? -12.804 -9.714 -0.959 1.00 0.00 19 ILE A O 6
ATOM 7338 N N . ARG A 1 20 ? -11.363 -9.763 0.771 1.00 0.00 20 ARG A N 6
ATOM 7339 C CA . ARG A 1 20 ? -12.359 -9.703 1.829 1.00 0.00 20 ARG A CA 6
ATOM 7340 C C . ARG A 1 20 ? -13.250 -8.463 1.698 1.00 0.00 20 ARG A C 6
ATOM 7341 O O . ARG A 1 20 ? -14.366 -8.498 2.218 1.00 0.00 20 ARG A O 6
ATOM 7362 N N . SER A 1 21 ? -12.790 -7.389 1.036 1.00 0.00 21 SER A N 6
ATOM 7363 C CA . SER A 1 21 ? -13.510 -6.144 0.777 1.00 0.00 21 SER A CA 6
ATOM 7364 C C . SER A 1 21 ? -12.681 -5.219 -0.131 1.00 0.00 21 SER A C 6
ATOM 7365 O O . SER A 1 21 ? -11.815 -4.521 0.396 1.00 0.00 21 SER A O 6
ATOM 7373 N N . ALA A 1 22 ? -12.920 -5.196 -1.453 1.00 0.00 22 ALA A N 6
ATOM 7374 C CA . ALA A 1 22 ? -12.412 -4.197 -2.408 1.00 0.00 22 ALA A CA 6
ATOM 7375 C C . ALA A 1 22 ? -12.976 -4.434 -3.810 1.00 0.00 22 ALA A C 6
ATOM 7376 O O . ALA A 1 22 ? -13.552 -5.493 -4.089 1.00 0.00 22 ALA A O 6
ATOM 7383 N N . LYS A 1 23 ? -12.704 -3.494 -4.726 1.00 0.00 23 LYS A N 6
ATOM 7384 C CA . LYS A 1 23 ? -12.925 -3.630 -6.162 1.00 0.00 23 LYS A CA 6
ATOM 7385 C C . LYS A 1 23 ? -11.791 -2.955 -6.918 1.00 0.00 23 LYS A C 6
ATOM 7386 O O . LYS A 1 23 ? -10.794 -2.572 -6.312 1.00 0.00 23 LYS A O 6
ATOM 7405 N N . ALA A 1 24 ? -11.931 -2.858 -8.236 1.00 0.00 24 ALA A N 6
ATOM 7406 C CA . ALA A 1 24 ? -11.000 -2.141 -9.075 1.00 0.00 24 ALA A CA 6
ATOM 7407 C C . ALA A 1 24 ? -11.010 -0.637 -8.779 1.00 0.00 24 ALA A C 6
ATOM 7408 O O . ALA A 1 24 ? -9.955 -0.010 -8.800 1.00 0.00 24 ALA A O 6
ATOM 7415 N N . GLU A 1 25 ? -12.174 -0.048 -8.472 1.00 0.00 25 GLU A N 6
ATOM 7416 C CA . GLU A 1 25 ? -12.261 1.393 -8.190 1.00 0.00 25 GLU A CA 6
ATOM 7417 C C . GLU A 1 25 ? -11.964 1.696 -6.731 1.00 0.00 25 GLU A C 6
ATOM 7418 O O . GLU A 1 25 ? -12.598 2.533 -6.081 1.00 0.00 25 GLU A O 6
ATOM 7430 N N . ASP A 1 26 ? -10.989 0.981 -6.199 1.00 0.00 26 ASP A N 6
ATOM 7431 C CA . ASP A 1 26 ? -10.563 1.169 -4.840 1.00 0.00 26 ASP A CA 6
ATOM 7432 C C . ASP A 1 26 ? -9.181 1.798 -4.832 1.00 0.00 26 ASP A C 6
ATOM 7433 O O . ASP A 1 26 ? -8.499 1.827 -5.857 1.00 0.00 26 ASP A O 6
ATOM 7442 N N . LYS A 1 27 ? -8.760 2.329 -3.689 1.00 0.00 27 LYS A N 6
ATOM 7443 C CA . LYS A 1 27 ? -7.587 3.188 -3.605 1.00 0.00 27 LYS A CA 6
ATOM 7444 C C . LYS A 1 27 ? -6.722 2.750 -2.436 1.00 0.00 27 LYS A C 6
ATOM 7445 O O . LYS A 1 27 ? -7.258 2.620 -1.333 1.00 0.00 27 LYS A O 6
ATOM 7464 N N . ILE A 1 28 ? -5.441 2.417 -2.670 1.00 0.00 28 ILE A N 6
ATOM 7465 C CA . ILE A 1 28 ? -4.556 1.901 -1.624 1.00 0.00 28 ILE A CA 6
ATOM 7466 C C . ILE A 1 28 ? -3.102 2.355 -1.850 1.00 0.00 28 ILE A C 6
ATOM 7467 O O . ILE A 1 28 ? -2.735 2.678 -2.981 1.00 0.00 28 ILE A O 6
ATOM 7483 N N . VAL A 1 29 ? -2.287 2.361 -0.787 1.00 0.00 29 VAL A N 6
ATOM 7484 C CA . VAL A 1 29 ? -0.847 2.656 -0.735 1.00 0.00 29 VAL A CA 6
ATOM 7485 C C . VAL A 1 29 ? -0.241 1.851 0.434 1.00 0.00 29 VAL A C 6
ATOM 7486 O O . VAL A 1 29 ? -0.959 1.579 1.395 1.00 0.00 29 VAL A O 6
ATOM 7499 N N . LEU A 1 30 ? 1.062 1.526 0.405 1.00 0.00 30 LEU A N 6
ATOM 7500 C CA . LEU A 1 30 ? 1.799 0.858 1.489 1.00 0.00 30 LEU A CA 6
ATOM 7501 C C . LEU A 1 30 ? 2.760 1.837 2.152 1.00 0.00 30 LEU A C 6
ATOM 7502 O O . LEU A 1 30 ? 3.321 2.697 1.462 1.00 0.00 30 LEU A O 6
ATOM 7518 N N . ILE A 1 31 ? 2.999 1.669 3.460 1.00 0.00 31 ILE A N 6
ATOM 7519 C CA . ILE A 1 31 ? 3.985 2.449 4.202 1.00 0.00 31 ILE A CA 6
ATOM 7520 C C . ILE A 1 31 ? 4.863 1.514 5.048 1.00 0.00 31 ILE A C 6
ATOM 7521 O O . ILE A 1 31 ? 4.677 0.301 5.028 1.00 0.00 31 ILE A O 6
ATOM 7537 N N . GLN A 1 32 ? 5.816 2.082 5.782 1.00 0.00 32 GLN A N 6
ATOM 7538 C CA . GLN A 1 32 ? 6.728 1.515 6.772 1.00 0.00 32 GLN A CA 6
ATOM 7539 C C . GLN A 1 32 ? 7.056 0.039 6.525 1.00 0.00 32 GLN A C 6
ATOM 7540 O O . GLN A 1 32 ? 7.997 -0.248 5.785 1.00 0.00 32 GLN A O 6
ATOM 7554 N N . ASN A 1 33 ? 6.330 -0.886 7.169 1.00 0.00 33 ASN A N 6
ATOM 7555 C CA . ASN A 1 33 ? 6.521 -2.339 7.023 1.00 0.00 33 ASN A CA 6
ATOM 7556 C C . ASN A 1 33 ? 5.477 -2.942 6.095 1.00 0.00 33 ASN A C 6
ATOM 7557 O O . ASN A 1 33 ? 5.734 -3.981 5.492 1.00 0.00 33 ASN A O 6
ATOM 7568 N N . GLY A 1 34 ? 4.332 -2.265 5.930 1.00 0.00 34 GLY A N 6
ATOM 7569 C CA . GLY A 1 34 ? 3.331 -2.527 4.900 1.00 0.00 34 GLY A CA 6
ATOM 7570 C C . GLY A 1 34 ? 3.946 -2.764 3.533 1.00 0.00 34 GLY A C 6
ATOM 7571 O O . GLY A 1 34 ? 3.371 -3.491 2.732 1.00 0.00 34 GLY A O 6
ATOM 7575 N N . VAL A 1 35 ? 5.117 -2.184 3.269 1.00 0.00 35 VAL A N 6
ATOM 7576 C CA . VAL A 1 35 ? 5.891 -2.410 2.058 1.00 0.00 35 VAL A CA 6
ATOM 7577 C C . VAL A 1 35 ? 5.981 -3.873 1.629 1.00 0.00 35 VAL A C 6
ATOM 7578 O O . VAL A 1 35 ? 6.005 -4.106 0.424 1.00 0.00 35 VAL A O 6
ATOM 7591 N N . PHE A 1 36 ? 6.016 -4.827 2.571 1.00 0.00 36 PHE A N 6
ATOM 7592 C CA . PHE A 1 36 ? 5.993 -6.262 2.331 1.00 0.00 36 PHE A CA 6
ATOM 7593 C C . PHE A 1 36 ? 4.924 -6.665 1.315 1.00 0.00 36 PHE A C 6
ATOM 7594 O O . PHE A 1 36 ? 5.180 -7.566 0.528 1.00 0.00 36 PHE A O 6
ATOM 7611 N N . TRP A 1 37 ? 3.753 -6.011 1.272 1.00 0.00 37 TRP A N 6
ATOM 7612 C CA . TRP A 1 37 ? 2.713 -6.410 0.329 1.00 0.00 37 TRP A CA 6
ATOM 7613 C C . TRP A 1 37 ? 3.154 -6.248 -1.139 1.00 0.00 37 TRP A C 6
ATOM 7614 O O . TRP A 1 37 ? 2.579 -6.915 -2.006 1.00 0.00 37 TRP A O 6
ATOM 7635 N N . ALA A 1 38 ? 4.156 -5.411 -1.446 1.00 0.00 38 ALA A N 6
ATOM 7636 C CA . ALA A 1 38 ? 4.730 -5.248 -2.780 1.00 0.00 38 ALA A CA 6
ATOM 7637 C C . ALA A 1 38 ? 5.764 -6.328 -3.048 1.00 0.00 38 ALA A C 6
ATOM 7638 O O . ALA A 1 38 ? 6.755 -6.024 -3.710 1.00 0.00 38 ALA A O 6
ATOM 7645 N N . LEU A 1 39 ? 5.508 -7.559 -2.591 1.00 0.00 39 LEU A N 6
ATOM 7646 C CA . LEU A 1 39 ? 6.371 -8.727 -2.691 1.00 0.00 39 LEU A CA 6
ATOM 7647 C C . LEU A 1 39 ? 5.755 -9.907 -1.927 1.00 0.00 39 LEU A C 6
ATOM 7648 O O . LEU A 1 39 ? 6.296 -10.429 -0.951 1.00 0.00 39 LEU A O 6
ATOM 7664 N N . GLU A 1 40 ? 4.571 -10.289 -2.411 1.00 0.00 40 GLU A N 6
ATOM 7665 C CA . GLU A 1 40 ? 3.702 -11.383 -1.951 1.00 0.00 40 GLU A CA 6
ATOM 7666 C C . GLU A 1 40 ? 3.174 -12.185 -3.152 1.00 0.00 40 GLU A C 6
ATOM 7667 O O . GLU A 1 40 ? 3.899 -12.364 -4.134 1.00 0.00 40 GLU A O 6
ATOM 7679 N N . GLU A 1 41 ? 1.977 -12.755 -3.041 1.00 0.00 41 GLU A N 6
ATOM 7680 C CA . GLU A 1 41 ? 1.443 -13.870 -3.830 1.00 0.00 41 GLU A CA 6
ATOM 7681 C C . GLU A 1 41 ? 0.029 -13.709 -4.397 1.00 0.00 41 GLU A C 6
ATOM 7682 O O . GLU A 1 41 ? -0.722 -14.681 -4.565 1.00 0.00 41 GLU A O 6
ATOM 7694 N N . LEU A 1 42 ? -0.290 -12.506 -4.846 1.00 0.00 42 LEU A N 6
ATOM 7695 C CA . LEU A 1 42 ? -1.619 -12.052 -5.260 1.00 0.00 42 LEU A CA 6
ATOM 7696 C C . LEU A 1 42 ? -1.444 -10.626 -5.776 1.00 0.00 42 LEU A C 6
ATOM 7697 O O . LEU A 1 42 ? -0.321 -10.173 -5.982 1.00 0.00 42 LEU A O 6
ATOM 7713 N N . GLU A 1 43 ? -2.542 -9.905 -5.967 1.00 0.00 43 GLU A N 6
ATOM 7714 C CA . GLU A 1 43 ? -2.576 -8.491 -6.291 1.00 0.00 43 GLU A CA 6
ATOM 7715 C C . GLU A 1 43 ? -3.996 -7.993 -6.001 1.00 0.00 43 GLU A C 6
ATOM 7716 O O . GLU A 1 43 ? -4.838 -8.742 -5.501 1.00 0.00 43 GLU A O 6
ATOM 7728 N N . THR A 1 44 ? -4.267 -6.741 -6.331 1.00 0.00 44 THR A N 6
ATOM 7729 C CA . THR A 1 44 ? -5.561 -6.059 -6.327 1.00 0.00 44 THR A CA 6
ATOM 7730 C C . THR A 1 44 ? -5.871 -5.570 -7.746 1.00 0.00 44 THR A C 6
ATOM 7731 O O . THR A 1 44 ? -4.950 -5.206 -8.481 1.00 0.00 44 THR A O 6
ATOM 7742 N N . PRO A 1 45 ? -7.159 -5.473 -8.121 1.00 0.00 45 PRO A N 6
ATOM 7743 C CA . PRO A 1 45 ? -7.554 -4.708 -9.283 1.00 0.00 45 PRO A CA 6
ATOM 7744 C C . PRO A 1 45 ? -7.542 -3.187 -9.020 1.00 0.00 45 PRO A C 6
ATOM 7745 O O . PRO A 1 45 ? -7.792 -2.422 -9.952 1.00 0.00 45 PRO A O 6
ATOM 7756 N N . ALA A 1 46 ? -7.280 -2.756 -7.778 1.00 0.00 46 ALA A N 6
ATOM 7757 C CA . ALA A 1 46 ? -7.229 -1.361 -7.349 1.00 0.00 46 ALA A CA 6
ATOM 7758 C C . ALA A 1 46 ? -5.905 -0.709 -7.761 1.00 0.00 46 ALA A C 6
ATOM 7759 O O . ALA A 1 46 ? -5.008 -1.394 -8.253 1.00 0.00 46 ALA A O 6
ATOM 7766 N N . LYS A 1 47 ? -5.736 0.593 -7.500 1.00 0.00 47 LYS A N 6
ATOM 7767 C CA . LYS A 1 47 ? -4.454 1.259 -7.676 1.00 0.00 47 LYS A CA 6
ATOM 7768 C C . LYS A 1 47 ? -3.604 0.897 -6.453 1.00 0.00 47 LYS A C 6
ATOM 7769 O O . LYS A 1 47 ? -4.142 0.776 -5.343 1.00 0.00 47 LYS A O 6
ATOM 7788 N N . VAL A 1 48 ? -2.295 0.722 -6.626 1.00 0.00 48 VAL A N 6
ATOM 7789 C CA . VAL A 1 48 ? -1.390 0.341 -5.560 1.00 0.00 48 VAL A CA 6
ATOM 7790 C C . VAL A 1 48 ? -0.109 1.104 -5.798 1.00 0.00 48 VAL A C 6
ATOM 7791 O O . VAL A 1 48 ? 0.344 1.227 -6.940 1.00 0.00 48 VAL A O 6
ATOM 7804 N N . TYR A 1 49 ? 0.453 1.593 -4.699 1.00 0.00 49 TYR A N 6
ATOM 7805 C CA . TYR A 1 49 ? 1.737 2.269 -4.644 1.00 0.00 49 TYR A CA 6
ATOM 7806 C C . TYR A 1 49 ? 2.366 1.940 -3.295 1.00 0.00 49 TYR A C 6
ATOM 7807 O O . TYR A 1 49 ? 1.652 1.544 -2.378 1.00 0.00 49 TYR A O 6
ATOM 7825 N N . ALA A 1 50 ? 3.663 2.163 -3.118 1.00 0.00 50 ALA A N 6
ATOM 7826 C CA . ALA A 1 50 ? 4.323 2.110 -1.816 1.00 0.00 50 ALA A CA 6
ATOM 7827 C C . ALA A 1 50 ? 5.103 3.414 -1.645 1.00 0.00 50 ALA A C 6
ATOM 7828 O O . ALA A 1 50 ? 5.549 4.007 -2.626 1.00 0.00 50 ALA A O 6
ATOM 7835 N N . ILE A 1 51 ? 5.339 3.814 -0.402 1.00 0.00 51 ILE A N 6
ATOM 7836 C CA . ILE A 1 51 ? 6.177 4.949 -0.034 1.00 0.00 51 ILE A CA 6
ATOM 7837 C C . ILE A 1 51 ? 7.618 4.486 -0.144 1.00 0.00 51 ILE A C 6
ATOM 7838 O O . ILE A 1 51 ? 8.083 3.652 0.634 1.00 0.00 51 ILE A O 6
ATOM 7854 N N . LYS A 1 52 ? 8.302 5.043 -1.146 1.00 0.00 52 LYS A N 6
ATOM 7855 C CA . LYS A 1 52 ? 9.684 4.761 -1.453 1.00 0.00 52 LYS A CA 6
ATOM 7856 C C . LYS A 1 52 ? 10.536 4.952 -0.222 1.00 0.00 52 LYS A C 6
ATOM 7857 O O . LYS A 1 52 ? 11.193 4.008 0.184 1.00 0.00 52 LYS A O 6
ATOM 7876 N N . ASP A 1 53 ? 10.486 6.124 0.400 1.00 0.00 53 ASP A N 6
ATOM 7877 C CA . ASP A 1 53 ? 11.269 6.436 1.590 1.00 0.00 53 ASP A CA 6
ATOM 7878 C C . ASP A 1 53 ? 11.139 5.341 2.640 1.00 0.00 53 ASP A C 6
ATOM 7879 O O . ASP A 1 53 ? 12.151 4.861 3.135 1.00 0.00 53 ASP A O 6
ATOM 7888 N N . ASP A 1 54 ? 9.916 4.907 2.959 1.00 0.00 54 ASP A N 6
ATOM 7889 C CA . ASP A 1 54 ? 9.688 3.839 3.921 1.00 0.00 54 ASP A CA 6
ATOM 7890 C C . ASP A 1 54 ? 10.292 2.510 3.482 1.00 0.00 54 ASP A C 6
ATOM 7891 O O . ASP A 1 54 ? 10.876 1.819 4.311 1.00 0.00 54 ASP A O 6
ATOM 7900 N N . PHE A 1 55 ? 10.172 2.144 2.208 1.00 0.00 55 PHE A N 6
ATOM 7901 C CA . PHE A 1 55 ? 10.769 0.941 1.625 1.00 0.00 55 PHE A CA 6
ATOM 7902 C C . PHE A 1 55 ? 12.287 0.982 1.766 1.00 0.00 55 PHE A C 6
ATOM 7903 O O . PHE A 1 55 ? 12.910 0.034 2.236 1.00 0.00 55 PHE A O 6
ATOM 7920 N N . LEU A 1 56 ? 12.889 2.114 1.427 1.00 0.00 56 LEU A N 6
ATOM 7921 C CA . LEU A 1 56 ? 14.314 2.360 1.558 1.00 0.00 56 LEU A CA 6
ATOM 7922 C C . LEU A 1 56 ? 14.707 2.302 3.027 1.00 0.00 56 LEU A C 6
ATOM 7923 O O . LEU A 1 56 ? 15.726 1.700 3.368 1.00 0.00 56 LEU A O 6
ATOM 7939 N N . ALA A 1 57 ? 13.869 2.840 3.911 1.00 0.00 57 ALA A N 6
ATOM 7940 C CA . ALA A 1 57 ? 14.049 2.761 5.348 1.00 0.00 57 ALA A CA 6
ATOM 7941 C C . ALA A 1 57 ? 13.792 1.349 5.876 1.00 0.00 57 ALA A C 6
ATOM 7942 O O . ALA A 1 57 ? 14.053 1.085 7.052 1.00 0.00 57 ALA A O 6
ATOM 7949 N N . ARG A 1 58 ? 13.294 0.431 5.043 1.00 0.00 58 ARG A N 6
ATOM 7950 C CA . ARG A 1 58 ? 13.170 -0.983 5.394 1.00 0.00 58 ARG A CA 6
ATOM 7951 C C . ARG A 1 58 ? 14.173 -1.761 4.543 1.00 0.00 58 ARG A C 6
ATOM 7952 O O . ARG A 1 58 ? 13.946 -2.934 4.263 1.00 0.00 58 ARG A O 6
ATOM 7973 N N . GLY A 1 59 ? 15.356 -1.183 4.305 1.00 0.00 59 GLY A N 6
ATOM 7974 C CA . GLY A 1 59 ? 16.507 -1.801 3.662 1.00 0.00 59 GLY A CA 6
ATOM 7975 C C . GLY A 1 59 ? 16.141 -2.634 2.436 1.00 0.00 59 GLY A C 6
ATOM 7976 O O . GLY A 1 59 ? 16.423 -3.838 2.427 1.00 0.00 59 GLY A O 6
ATOM 7980 N N . TYR A 1 60 ? 15.558 -1.998 1.416 1.00 0.00 60 TYR A N 6
ATOM 7981 C CA . TYR A 1 60 ? 15.329 -2.523 0.088 1.00 0.00 60 TYR A CA 6
ATOM 7982 C C . TYR A 1 60 ? 16.013 -1.594 -0.919 1.00 0.00 60 TYR A C 6
ATOM 7983 O O . TYR A 1 60 ? 16.261 -0.413 -0.637 1.00 0.00 60 TYR A O 6
ATOM 8001 N N . SER A 1 61 ? 16.293 -2.126 -2.099 1.00 0.00 61 SER A N 6
ATOM 8002 C CA . SER A 1 61 ? 16.513 -1.393 -3.330 1.00 0.00 61 SER A CA 6
ATOM 8003 C C . SER A 1 61 ? 15.149 -1.010 -3.893 1.00 0.00 61 SER A C 6
ATOM 8004 O O . SER A 1 61 ? 14.126 -1.555 -3.489 1.00 0.00 61 SER A O 6
ATOM 8012 N N . GLU A 1 62 ? 15.122 -0.123 -4.878 1.00 0.00 62 GLU A N 6
ATOM 8013 C CA . GLU A 1 62 ? 13.910 0.221 -5.587 1.00 0.00 62 GLU A CA 6
ATOM 8014 C C . GLU A 1 62 ? 13.350 -1.022 -6.279 1.00 0.00 62 GLU A C 6
ATOM 8015 O O . GLU A 1 62 ? 12.187 -1.384 -6.122 1.00 0.00 62 GLU A O 6
ATOM 8027 N N . GLU A 1 63 ? 14.209 -1.690 -7.046 1.00 0.00 63 GLU A N 6
ATOM 8028 C CA . GLU A 1 63 ? 13.829 -2.752 -7.967 1.00 0.00 63 GLU A CA 6
ATOM 8029 C C . GLU A 1 63 ? 13.500 -4.066 -7.243 1.00 0.00 63 GLU A C 6
ATOM 8030 O O . GLU A 1 63 ? 13.191 -5.067 -7.888 1.00 0.00 63 GLU A O 6
ATOM 8042 N N . ASP A 1 64 ? 13.556 -4.061 -5.906 1.00 0.00 64 ASP A N 6
ATOM 8043 C CA . ASP A 1 64 ? 13.088 -5.164 -5.079 1.00 0.00 64 ASP A CA 6
ATOM 8044 C C . ASP A 1 64 ? 11.562 -5.253 -5.074 1.00 0.00 64 ASP A C 6
ATOM 8045 O O . ASP A 1 64 ? 11.030 -6.337 -4.819 1.00 0.00 64 ASP A O 6
ATOM 8054 N N . SER A 1 65 ? 10.864 -4.121 -5.226 1.00 0.00 65 SER A N 6
ATOM 8055 C CA . SER A 1 65 ? 9.421 -4.064 -5.032 1.00 0.00 65 SER A CA 6
ATOM 8056 C C . SER A 1 65 ? 8.720 -4.516 -6.322 1.00 0.00 65 SER A C 6
ATOM 8057 O O . SER A 1 65 ? 9.270 -4.403 -7.421 1.00 0.00 65 SER A O 6
ATOM 8065 N N . LYS A 1 66 ? 7.447 -4.905 -6.212 1.00 0.00 66 LYS A N 6
ATOM 8066 C CA . LYS A 1 66 ? 6.590 -5.170 -7.362 1.00 0.00 66 LYS A CA 6
ATOM 8067 C C . LYS A 1 66 ? 5.385 -4.228 -7.426 1.00 0.00 66 LYS A C 6
ATOM 8068 O O . LYS A 1 66 ? 4.310 -4.608 -7.897 1.00 0.00 66 LYS A O 6
ATOM 8087 N N . VAL A 1 67 ? 5.575 -2.959 -7.052 1.00 0.00 67 VAL A N 6
ATOM 8088 C CA . VAL A 1 67 ? 4.604 -1.873 -7.223 1.00 0.00 67 VAL A CA 6
ATOM 8089 C C . VAL A 1 67 ? 5.374 -0.555 -7.404 1.00 0.00 67 VAL A C 6
ATOM 8090 O O . VAL A 1 67 ? 6.552 -0.467 -7.043 1.00 0.00 67 VAL A O 6
ATOM 8103 N N . PRO A 1 68 ? 4.722 0.498 -7.931 1.00 0.00 68 PRO A N 6
ATOM 8104 C CA . PRO A 1 68 ? 5.345 1.800 -8.113 1.00 0.00 68 PRO A CA 6
ATOM 8105 C C . PRO A 1 68 ? 5.680 2.431 -6.765 1.00 0.00 68 PRO A C 6
ATOM 8106 O O . PRO A 1 68 ? 4.828 2.544 -5.877 1.00 0.00 68 PRO A O 6
ATOM 8117 N N . LEU A 1 69 ? 6.944 2.822 -6.627 1.00 0.00 69 LEU A N 6
ATOM 8118 C CA . LEU A 1 69 ? 7.507 3.394 -5.422 1.00 0.00 69 LEU A CA 6
ATOM 8119 C C . LEU A 1 69 ? 7.443 4.905 -5.552 1.00 0.00 69 LEU A C 6
ATOM 8120 O O . LEU A 1 69 ? 8.262 5.516 -6.246 1.00 0.00 69 LEU A O 6
ATOM 8136 N N . ILE A 1 70 ? 6.448 5.491 -4.899 1.00 0.00 70 ILE A N 6
ATOM 8137 C CA . ILE A 1 70 ? 6.107 6.902 -4.964 1.00 0.00 70 ILE A CA 6
ATOM 8138 C C . ILE A 1 70 ? 6.697 7.629 -3.752 1.00 0.00 70 ILE A C 6
ATOM 8139 O O . ILE A 1 70 ? 7.146 6.987 -2.798 1.00 0.00 70 ILE A O 6
ATOM 8155 N N . THR A 1 71 ? 6.698 8.956 -3.756 1.00 0.00 71 THR A N 6
ATOM 8156 C CA . THR A 1 71 ? 7.108 9.722 -2.591 1.00 0.00 71 THR A CA 6
ATOM 8157 C C . THR A 1 71 ? 5.965 9.792 -1.571 1.00 0.00 71 THR A C 6
ATOM 8158 O O . THR A 1 71 ? 4.806 9.533 -1.895 1.00 0.00 71 THR A O 6
ATOM 8169 N N . TYR A 1 72 ? 6.264 10.229 -0.344 1.00 0.00 72 TYR A N 6
ATOM 8170 C CA . TYR A 1 72 ? 5.228 10.557 0.633 1.00 0.00 72 TYR A CA 6
ATOM 8171 C C . TYR A 1 72 ? 4.255 11.597 0.084 1.00 0.00 72 TYR A C 6
ATOM 8172 O O . TYR A 1 72 ? 3.056 11.440 0.276 1.00 0.00 72 TYR A O 6
ATOM 8190 N N . SER A 1 73 ? 4.736 12.630 -0.606 1.00 0.00 73 SER A N 6
ATOM 8191 C CA . SER A 1 73 ? 3.855 13.642 -1.163 1.00 0.00 73 SER A CA 6
ATOM 8192 C C . SER A 1 73 ? 2.911 13.058 -2.208 1.00 0.00 73 SER A C 6
ATOM 8193 O O . SER A 1 73 ? 1.726 13.395 -2.200 1.00 0.00 73 SER A O 6
ATOM 8201 N N . GLU A 1 74 ? 3.407 12.171 -3.081 1.00 0.00 74 GLU A N 6
ATOM 8202 C CA . GLU A 1 74 ? 2.563 11.534 -4.081 1.00 0.00 74 GLU A CA 6
ATOM 8203 C C . GLU A 1 74 ? 1.415 10.812 -3.382 1.00 0.00 74 GLU A C 6
ATOM 8204 O O . GLU A 1 74 ? 0.295 10.919 -3.857 1.00 0.00 74 GLU A O 6
ATOM 8216 N N . PHE A 1 75 ? 1.641 10.175 -2.227 1.00 0.00 75 PHE A N 6
ATOM 8217 C CA . PHE A 1 75 ? 0.556 9.589 -1.446 1.00 0.00 75 PHE A CA 6
ATOM 8218 C C . PHE A 1 75 ? -0.444 10.633 -0.946 1.00 0.00 75 PHE A C 6
ATOM 8219 O O . PHE A 1 75 ? -1.642 10.373 -1.031 1.00 0.00 75 PHE A O 6
ATOM 8236 N N . ILE A 1 76 ? 0.006 11.783 -0.427 1.00 0.00 76 ILE A N 6
ATOM 8237 C CA . ILE A 1 76 ? -0.893 12.805 0.117 1.00 0.00 76 ILE A CA 6
ATOM 8238 C C . ILE A 1 76 ? -1.914 13.226 -0.934 1.00 0.00 76 ILE A C 6
ATOM 8239 O O . ILE A 1 76 ? -3.089 13.363 -0.593 1.00 0.00 76 ILE A O 6
ATOM 8255 N N . ASP A 1 77 ? -1.471 13.396 -2.183 1.00 0.00 77 ASP A N 6
ATOM 8256 C CA . ASP A 1 77 ? -2.276 13.752 -3.359 1.00 0.00 77 ASP A CA 6
ATOM 8257 C C . ASP A 1 77 ? -3.370 12.720 -3.602 1.00 0.00 77 ASP A C 6
ATOM 8258 O O . ASP A 1 77 ? -4.477 13.046 -4.037 1.00 0.00 77 ASP A O 6
ATOM 8267 N N . LEU A 1 78 ? -3.081 11.455 -3.283 1.00 0.00 78 LEU A N 6
ATOM 8268 C CA . LEU A 1 78 ? -4.053 10.394 -3.468 1.00 0.00 78 LEU A CA 6
ATOM 8269 C C . LEU A 1 78 ? -5.152 10.444 -2.402 1.00 0.00 78 LEU A C 6
ATOM 8270 O O . LEU A 1 78 ? -6.221 9.878 -2.632 1.00 0.00 78 LEU A O 6
ATOM 8286 N N . LEU A 1 79 ? -4.908 11.083 -1.253 1.00 0.00 79 LEU A N 6
ATOM 8287 C CA . LEU A 1 79 ? -5.885 11.283 -0.190 1.00 0.00 79 LEU A CA 6
ATOM 8288 C C . LEU A 1 79 ? -6.825 12.406 -0.630 1.00 0.00 79 LEU A C 6
ATOM 8289 O O . LEU A 1 79 ? -7.807 12.149 -1.323 1.00 0.00 79 LEU A O 6
ATOM 8305 N N . GLU A 1 80 ? -6.502 13.652 -0.281 1.00 0.00 80 GLU A N 6
ATOM 8306 C CA . GLU A 1 80 ? -7.134 14.877 -0.766 1.00 0.00 80 GLU A CA 6
ATOM 8307 C C . GLU A 1 80 ? -8.671 14.882 -0.695 1.00 0.00 80 GLU A C 6
ATOM 8308 O O . GLU A 1 80 ? -9.352 15.515 -1.510 1.00 0.00 80 GLU A O 6
ATOM 8320 N N . GLY A 1 81 ? -9.242 14.253 0.331 1.00 0.00 81 GLY A N 6
ATOM 8321 C CA . GLY A 1 81 ? -10.679 14.208 0.585 1.00 0.00 81 GLY A CA 6
ATOM 8322 C C . GLY A 1 81 ? -11.176 12.790 0.841 1.00 0.00 81 GLY A C 6
ATOM 8323 O O . GLY A 1 81 ? -12.380 12.548 0.807 1.00 0.00 81 GLY A O 6
ATOM 8327 N N . GLU A 1 82 ? -10.280 11.821 1.034 1.00 0.00 82 GLU A N 6
ATOM 8328 C CA . GLU A 1 82 ? -10.576 10.403 0.908 1.00 0.00 82 GLU A CA 6
ATOM 8329 C C . GLU A 1 82 ? -9.920 9.668 2.078 1.00 0.00 82 GLU A C 6
ATOM 8330 O O . GLU A 1 82 ? -9.143 8.732 1.918 1.00 0.00 82 GLU A O 6
ATOM 8342 N N . GLU A 1 83 ? -10.276 10.107 3.282 1.00 0.00 83 GLU A N 6
ATOM 8343 C CA . GLU A 1 83 ? -9.596 9.844 4.548 1.00 0.00 83 GLU A CA 6
ATOM 8344 C C . GLU A 1 83 ? -9.912 8.444 5.125 1.00 0.00 83 GLU A C 6
ATOM 8345 O O . GLU A 1 83 ? -10.050 8.282 6.343 1.00 0.00 83 GLU A O 6
ATOM 8357 N N . LYS A 1 84 ? -9.913 7.405 4.279 1.00 0.00 84 LYS A N 6
ATOM 8358 C CA . LYS A 1 84 ? -10.297 6.050 4.672 1.00 0.00 84 LYS A CA 6
ATOM 8359 C C . LYS A 1 84 ? -9.451 4.943 4.027 1.00 0.00 84 LYS A C 6
ATOM 8360 O O . LYS A 1 84 ? -9.952 3.837 3.812 1.00 0.00 84 LYS A O 6
ATOM 8379 N N . PHE A 1 85 ? -8.148 5.157 3.840 1.00 0.00 85 PHE A N 6
ATOM 8380 C CA . PHE A 1 85 ? -7.208 4.124 3.379 1.00 0.00 85 PHE A CA 6
ATOM 8381 C C . PHE A 1 85 ? -5.769 4.495 3.719 1.00 0.00 85 PHE A C 6
ATOM 8382 O O . PHE A 1 85 ? -4.817 4.274 2.976 1.00 0.00 85 PHE A O 6
ATOM 8399 N N . ILE A 1 86 ? -5.627 5.059 4.903 1.00 0.00 86 ILE A N 6
ATOM 8400 C CA . ILE A 1 86 ? -4.460 5.774 5.364 1.00 0.00 86 ILE A CA 6
ATOM 8401 C C . ILE A 1 86 ? -3.431 4.777 5.938 1.00 0.00 86 ILE A C 6
ATOM 8402 O O . ILE A 1 86 ? -3.612 3.564 5.836 1.00 0.00 86 ILE A O 6
ATOM 8418 N N . GLY A 1 87 ? -2.342 5.228 6.547 1.00 0.00 87 GLY A N 6
ATOM 8419 C CA . GLY A 1 87 ? -1.713 4.516 7.641 1.00 0.00 87 GLY A CA 6
ATOM 8420 C C . GLY A 1 87 ? -0.666 5.327 8.333 1.00 0.00 87 GLY A C 6
ATOM 8421 O O . GLY A 1 87 ? -0.665 6.556 8.100 1.00 0.00 87 GLY A O 6
ATOM 8425 N N . MET A 1 1 ? 15.784 -0.649 -10.364 1.00 0.00 1 MET A N 7
ATOM 8426 C CA . MET A 1 1 ? 14.664 -1.466 -9.896 1.00 0.00 1 MET A CA 7
ATOM 8427 C C . MET A 1 1 ? 13.990 -0.731 -8.748 1.00 0.00 1 MET A C 7
ATOM 8428 O O . MET A 1 1 ? 14.612 -0.467 -7.713 1.00 0.00 1 MET A O 7
ATOM 8442 N N . ALA A 1 2 ? 12.737 -0.342 -8.957 1.00 0.00 2 ALA A N 7
ATOM 8443 C CA . ALA A 1 2 ? 11.864 0.292 -7.994 1.00 0.00 2 ALA A CA 7
ATOM 8444 C C . ALA A 1 2 ? 10.440 -0.151 -8.317 1.00 0.00 2 ALA A C 7
ATOM 8445 O O . ALA A 1 2 ? 10.205 -0.774 -9.355 1.00 0.00 2 ALA A O 7
ATOM 8452 N N . LEU A 1 3 ? 9.503 0.160 -7.422 1.00 0.00 3 LEU A N 7
ATOM 8453 C CA . LEU A 1 3 ? 8.109 -0.231 -7.529 1.00 0.00 3 LEU A CA 7
ATOM 8454 C C . LEU A 1 3 ? 7.293 1.022 -7.252 1.00 0.00 3 LEU A C 7
ATOM 8455 O O . LEU A 1 3 ? 6.900 1.291 -6.116 1.00 0.00 3 LEU A O 7
ATOM 8471 N N . VAL A 1 4 ? 7.090 1.825 -8.289 1.00 0.00 4 VAL A N 7
ATOM 8472 C CA . VAL A 1 4 ? 6.389 3.100 -8.250 1.00 0.00 4 VAL A CA 7
ATOM 8473 C C . VAL A 1 4 ? 5.059 2.913 -8.995 1.00 0.00 4 VAL A C 7
ATOM 8474 O O . VAL A 1 4 ? 4.671 3.701 -9.861 1.00 0.00 4 VAL A O 7
ATOM 8487 N N . LEU A 1 5 ? 4.336 1.845 -8.671 1.00 0.00 5 LEU A N 7
ATOM 8488 C CA . LEU A 1 5 ? 2.976 1.635 -9.124 1.00 0.00 5 LEU A CA 7
ATOM 8489 C C . LEU A 1 5 ? 2.304 0.590 -8.246 1.00 0.00 5 LEU A C 7
ATOM 8490 O O . LEU A 1 5 ? 2.716 -0.566 -8.214 1.00 0.00 5 LEU A O 7
ATOM 8506 N N . VAL A 1 6 ? 1.222 0.972 -7.575 1.00 0.00 6 VAL A N 7
ATOM 8507 C CA . VAL A 1 6 ? 0.450 0.091 -6.704 1.00 0.00 6 VAL A CA 7
ATOM 8508 C C . VAL A 1 6 ? -1.026 0.135 -7.115 1.00 0.00 6 VAL A C 7
ATOM 8509 O O . VAL A 1 6 ? -1.933 0.209 -6.294 1.00 0.00 6 VAL A O 7
ATOM 8522 N N . LYS A 1 7 ? -1.300 0.111 -8.418 1.00 0.00 7 LYS A N 7
ATOM 8523 C CA . LYS A 1 7 ? -2.665 0.167 -8.924 1.00 0.00 7 LYS A CA 7
ATOM 8524 C C . LYS A 1 7 ? -2.978 -1.042 -9.806 1.00 0.00 7 LYS A C 7
ATOM 8525 O O . LYS A 1 7 ? -3.824 -0.943 -10.686 1.00 0.00 7 LYS A O 7
ATOM 8544 N N . TYR A 1 8 ? -2.474 -2.233 -9.473 1.00 0.00 8 TYR A N 7
ATOM 8545 C CA . TYR A 1 8 ? -2.859 -3.482 -10.147 1.00 0.00 8 TYR A CA 7
ATOM 8546 C C . TYR A 1 8 ? -2.841 -4.636 -9.135 1.00 0.00 8 TYR A C 7
ATOM 8547 O O . TYR A 1 8 ? -2.517 -5.777 -9.465 1.00 0.00 8 TYR A O 7
ATOM 8565 N N . GLY A 1 9 ? -3.267 -4.356 -7.900 1.00 0.00 9 GLY A N 7
ATOM 8566 C CA . GLY A 1 9 ? -3.091 -5.261 -6.778 1.00 0.00 9 GLY A CA 7
ATOM 8567 C C . GLY A 1 9 ? -1.602 -5.497 -6.585 1.00 0.00 9 GLY A C 7
ATOM 8568 O O . GLY A 1 9 ? -0.862 -4.631 -6.110 1.00 0.00 9 GLY A O 7
ATOM 8572 N N . THR A 1 10 ? -1.167 -6.666 -6.998 1.00 0.00 10 THR A N 7
ATOM 8573 C CA . THR A 1 10 ? -0.068 -7.390 -6.370 1.00 0.00 10 THR A CA 7
ATOM 8574 C C . THR A 1 10 ? 1.331 -7.060 -6.931 1.00 0.00 10 THR A C 7
ATOM 8575 O O . THR A 1 10 ? 2.206 -7.924 -6.961 1.00 0.00 10 THR A O 7
ATOM 8586 N N . ASP A 1 11 ? 1.631 -5.798 -7.257 1.00 0.00 11 ASP A N 7
ATOM 8587 C CA . ASP A 1 11 ? 2.888 -5.461 -7.949 1.00 0.00 11 ASP A CA 7
ATOM 8588 C C . ASP A 1 11 ? 3.727 -4.420 -7.186 1.00 0.00 11 ASP A C 7
ATOM 8589 O O . ASP A 1 11 ? 4.325 -3.525 -7.784 1.00 0.00 11 ASP A O 7
ATOM 8598 N N . HIS A 1 12 ? 3.769 -4.527 -5.850 1.00 0.00 12 HIS A N 7
ATOM 8599 C CA . HIS A 1 12 ? 4.567 -3.669 -4.959 1.00 0.00 12 HIS A CA 7
ATOM 8600 C C . HIS A 1 12 ? 4.741 -4.340 -3.588 1.00 0.00 12 HIS A C 7
ATOM 8601 O O . HIS A 1 12 ? 4.076 -5.341 -3.334 1.00 0.00 12 HIS A O 7
ATOM 8615 N N . PRO A 1 13 ? 5.626 -3.867 -2.699 1.00 0.00 13 PRO A N 7
ATOM 8616 C CA . PRO A 1 13 ? 5.834 -4.490 -1.397 1.00 0.00 13 PRO A CA 7
ATOM 8617 C C . PRO A 1 13 ? 4.744 -4.133 -0.406 1.00 0.00 13 PRO A C 7
ATOM 8618 O O . PRO A 1 13 ? 4.064 -3.155 -0.602 1.00 0.00 13 PRO A O 7
ATOM 8629 N N . VAL A 1 14 ? 4.658 -4.900 0.680 1.00 0.00 14 VAL A N 7
ATOM 8630 C CA . VAL A 1 14 ? 3.873 -4.771 1.898 1.00 0.00 14 VAL A CA 7
ATOM 8631 C C . VAL A 1 14 ? 3.940 -6.152 2.530 1.00 0.00 14 VAL A C 7
ATOM 8632 O O . VAL A 1 14 ? 4.435 -6.311 3.639 1.00 0.00 14 VAL A O 7
ATOM 8645 N N . GLU A 1 15 ? 3.607 -7.184 1.761 1.00 0.00 15 GLU A N 7
ATOM 8646 C CA . GLU A 1 15 ? 3.336 -8.527 2.283 1.00 0.00 15 GLU A CA 7
ATOM 8647 C C . GLU A 1 15 ? 3.703 -9.580 1.244 1.00 0.00 15 GLU A C 7
ATOM 8648 O O . GLU A 1 15 ? 3.125 -10.652 1.222 1.00 0.00 15 GLU A O 7
ATOM 8660 N N . LYS A 1 16 ? 4.721 -9.295 0.417 1.00 0.00 16 LYS A N 7
ATOM 8661 C CA . LYS A 1 16 ? 5.495 -10.292 -0.330 1.00 0.00 16 LYS A CA 7
ATOM 8662 C C . LYS A 1 16 ? 6.690 -9.645 -0.994 1.00 0.00 16 LYS A C 7
ATOM 8663 O O . LYS A 1 16 ? 7.818 -9.913 -0.604 1.00 0.00 16 LYS A O 7
ATOM 8682 N N . LEU A 1 17 ? 6.471 -8.688 -1.894 1.00 0.00 17 LEU A N 7
ATOM 8683 C CA . LEU A 1 17 ? 7.559 -7.919 -2.499 1.00 0.00 17 LEU A CA 7
ATOM 8684 C C . LEU A 1 17 ? 8.406 -7.213 -1.434 1.00 0.00 17 LEU A C 7
ATOM 8685 O O . LEU A 1 17 ? 9.588 -6.976 -1.645 1.00 0.00 17 LEU A O 7
ATOM 8701 N N . LYS A 1 18 ? 7.839 -6.941 -0.251 1.00 0.00 18 LYS A N 7
ATOM 8702 C CA . LYS A 1 18 ? 8.558 -6.354 0.880 1.00 0.00 18 LYS A CA 7
ATOM 8703 C C . LYS A 1 18 ? 9.661 -7.299 1.358 1.00 0.00 18 LYS A C 7
ATOM 8704 O O . LYS A 1 18 ? 10.703 -6.867 1.814 1.00 0.00 18 LYS A O 7
ATOM 8723 N N . ILE A 1 19 ? 9.437 -8.603 1.256 1.00 0.00 19 ILE A N 7
ATOM 8724 C CA . ILE A 1 19 ? 10.349 -9.621 1.737 1.00 0.00 19 ILE A CA 7
ATOM 8725 C C . ILE A 1 19 ? 11.545 -9.674 0.778 1.00 0.00 19 ILE A C 7
ATOM 8726 O O . ILE A 1 19 ? 12.648 -10.044 1.173 1.00 0.00 19 ILE A O 7
ATOM 8742 N N . ARG A 1 20 ? 11.324 -9.266 -0.479 1.00 0.00 20 ARG A N 7
ATOM 8743 C CA . ARG A 1 20 ? 12.367 -9.041 -1.470 1.00 0.00 20 ARG A CA 7
ATOM 8744 C C . ARG A 1 20 ? 13.005 -7.645 -1.363 1.00 0.00 20 ARG A C 7
ATOM 8745 O O . ARG A 1 20 ? 14.114 -7.459 -1.878 1.00 0.00 20 ARG A O 7
ATOM 8766 N N . SER A 1 21 ? 12.320 -6.657 -0.776 1.00 0.00 21 SER A N 7
ATOM 8767 C CA . SER A 1 21 ? 12.695 -5.248 -0.822 1.00 0.00 21 SER A CA 7
ATOM 8768 C C . SER A 1 21 ? 11.863 -4.432 0.186 1.00 0.00 21 SER A C 7
ATOM 8769 O O . SER A 1 21 ? 10.939 -3.709 -0.192 1.00 0.00 21 SER A O 7
ATOM 8777 N N . ALA A 1 22 ? 12.176 -4.530 1.478 1.00 0.00 22 ALA A N 7
ATOM 8778 C CA . ALA A 1 22 ? 11.718 -3.637 2.543 1.00 0.00 22 ALA A CA 7
ATOM 8779 C C . ALA A 1 22 ? 12.665 -3.737 3.722 1.00 0.00 22 ALA A C 7
ATOM 8780 O O . ALA A 1 22 ? 13.624 -4.511 3.717 1.00 0.00 22 ALA A O 7
ATOM 8787 N N . LYS A 1 23 ? 12.362 -2.949 4.743 1.00 0.00 23 LYS A N 7
ATOM 8788 C CA . LYS A 1 23 ? 12.771 -3.154 6.114 1.00 0.00 23 LYS A CA 7
ATOM 8789 C C . LYS A 1 23 ? 11.637 -2.625 6.973 1.00 0.00 23 LYS A C 7
ATOM 8790 O O . LYS A 1 23 ? 10.634 -2.126 6.455 1.00 0.00 23 LYS A O 7
ATOM 8809 N N . ALA A 1 24 ? 11.835 -2.654 8.281 1.00 0.00 24 ALA A N 7
ATOM 8810 C CA . ALA A 1 24 ? 10.883 -2.065 9.218 1.00 0.00 24 ALA A CA 7
ATOM 8811 C C . ALA A 1 24 ? 10.783 -0.547 9.040 1.00 0.00 24 ALA A C 7
ATOM 8812 O O . ALA A 1 24 ? 9.886 0.108 9.572 1.00 0.00 24 ALA A O 7
ATOM 8819 N N . GLU A 1 25 ? 11.731 0.038 8.316 1.00 0.00 25 GLU A N 7
ATOM 8820 C CA . GLU A 1 25 ? 11.981 1.464 8.228 1.00 0.00 25 GLU A CA 7
ATOM 8821 C C . GLU A 1 25 ? 11.649 1.984 6.848 1.00 0.00 25 GLU A C 7
ATOM 8822 O O . GLU A 1 25 ? 12.303 2.891 6.320 1.00 0.00 25 GLU A O 7
ATOM 8834 N N . ASP A 1 26 ? 10.578 1.442 6.287 1.00 0.00 26 ASP A N 7
ATOM 8835 C CA . ASP A 1 26 ? 10.195 1.807 4.943 1.00 0.00 26 ASP A CA 7
ATOM 8836 C C . ASP A 1 26 ? 9.009 2.775 4.952 1.00 0.00 26 ASP A C 7
ATOM 8837 O O . ASP A 1 26 ? 8.615 3.261 6.018 1.00 0.00 26 ASP A O 7
ATOM 8846 N N . LYS A 1 27 ? 8.450 3.123 3.795 1.00 0.00 27 LYS A N 7
ATOM 8847 C CA . LYS A 1 27 ? 7.243 3.942 3.684 1.00 0.00 27 LYS A CA 7
ATOM 8848 C C . LYS A 1 27 ? 6.419 3.415 2.514 1.00 0.00 27 LYS A C 7
ATOM 8849 O O . LYS A 1 27 ? 6.835 3.566 1.367 1.00 0.00 27 LYS A O 7
ATOM 8868 N N . ILE A 1 28 ? 5.306 2.725 2.768 1.00 0.00 28 ILE A N 7
ATOM 8869 C CA . ILE A 1 28 ? 4.514 2.116 1.705 1.00 0.00 28 ILE A CA 7
ATOM 8870 C C . ILE A 1 28 ? 3.038 2.446 1.935 1.00 0.00 28 ILE A C 7
ATOM 8871 O O . ILE A 1 28 ? 2.596 2.597 3.077 1.00 0.00 28 ILE A O 7
ATOM 8887 N N . VAL A 1 29 ? 2.282 2.510 0.840 1.00 0.00 29 VAL A N 7
ATOM 8888 C CA . VAL A 1 29 ? 0.851 2.800 0.781 1.00 0.00 29 VAL A CA 7
ATOM 8889 C C . VAL A 1 29 ? 0.246 2.032 -0.404 1.00 0.00 29 VAL A C 7
ATOM 8890 O O . VAL A 1 29 ? 0.962 1.736 -1.359 1.00 0.00 29 VAL A O 7
ATOM 8903 N N . LEU A 1 30 ? -1.062 1.734 -0.364 1.00 0.00 30 LEU A N 7
ATOM 8904 C CA . LEU A 1 30 ? -1.794 0.999 -1.402 1.00 0.00 30 LEU A CA 7
ATOM 8905 C C . LEU A 1 30 ? -2.823 1.899 -2.075 1.00 0.00 30 LEU A C 7
ATOM 8906 O O . LEU A 1 30 ? -3.509 2.639 -1.375 1.00 0.00 30 LEU A O 7
ATOM 8922 N N . ILE A 1 31 ? -3.001 1.800 -3.399 1.00 0.00 31 ILE A N 7
ATOM 8923 C CA . ILE A 1 31 ? -4.017 2.557 -4.137 1.00 0.00 31 ILE A CA 7
ATOM 8924 C C . ILE A 1 31 ? -4.850 1.610 -5.007 1.00 0.00 31 ILE A C 7
ATOM 8925 O O . ILE A 1 31 ? -4.564 0.421 -5.058 1.00 0.00 31 ILE A O 7
ATOM 8941 N N . GLN A 1 32 ? -5.876 2.130 -5.681 1.00 0.00 32 GLN A N 7
ATOM 8942 C CA . GLN A 1 32 ? -6.755 1.469 -6.652 1.00 0.00 32 GLN A CA 7
ATOM 8943 C C . GLN A 1 32 ? -7.000 0.000 -6.343 1.00 0.00 32 GLN A C 7
ATOM 8944 O O . GLN A 1 32 ? -7.799 -0.272 -5.463 1.00 0.00 32 GLN A O 7
ATOM 8958 N N . ASN A 1 33 ? -6.331 -0.936 -7.034 1.00 0.00 33 ASN A N 7
ATOM 8959 C CA . ASN A 1 33 ? -6.448 -2.370 -6.774 1.00 0.00 33 ASN A CA 7
ATOM 8960 C C . ASN A 1 33 ? -5.347 -2.885 -5.861 1.00 0.00 33 ASN A C 7
ATOM 8961 O O . ASN A 1 33 ? -5.532 -3.923 -5.239 1.00 0.00 33 ASN A O 7
ATOM 8972 N N . GLY A 1 34 ? -4.228 -2.165 -5.728 1.00 0.00 34 GLY A N 7
ATOM 8973 C CA . GLY A 1 34 ? -3.212 -2.380 -4.701 1.00 0.00 34 GLY A CA 7
ATOM 8974 C C . GLY A 1 34 ? -3.812 -2.558 -3.312 1.00 0.00 34 GLY A C 7
ATOM 8975 O O . GLY A 1 34 ? -3.239 -3.254 -2.486 1.00 0.00 34 GLY A O 7
ATOM 8979 N N . VAL A 1 35 ? -4.981 -1.978 -3.052 1.00 0.00 35 VAL A N 7
ATOM 8980 C CA . VAL A 1 35 ? -5.766 -2.180 -1.839 1.00 0.00 35 VAL A CA 7
ATOM 8981 C C . VAL A 1 35 ? -5.887 -3.649 -1.391 1.00 0.00 35 VAL A C 7
ATOM 8982 O O . VAL A 1 35 ? -5.948 -3.885 -0.181 1.00 0.00 35 VAL A O 7
ATOM 8995 N N . PHE A 1 36 ? -5.841 -4.626 -2.310 1.00 0.00 36 PHE A N 7
ATOM 8996 C CA . PHE A 1 36 ? -5.826 -6.048 -2.006 1.00 0.00 36 PHE A CA 7
ATOM 8997 C C . PHE A 1 36 ? -4.678 -6.451 -1.067 1.00 0.00 36 PHE A C 7
ATOM 8998 O O . PHE A 1 36 ? -4.817 -7.442 -0.350 1.00 0.00 36 PHE A O 7
ATOM 9015 N N . TRP A 1 37 ? -3.577 -5.686 -0.995 1.00 0.00 37 TRP A N 7
ATOM 9016 C CA . TRP A 1 37 ? -2.481 -6.036 -0.100 1.00 0.00 37 TRP A CA 7
ATOM 9017 C C . TRP A 1 37 ? -2.914 -5.948 1.370 1.00 0.00 37 TRP A C 7
ATOM 9018 O O . TRP A 1 37 ? -2.235 -6.519 2.216 1.00 0.00 37 TRP A O 7
ATOM 9039 N N . ALA A 1 38 ? -4.013 -5.258 1.706 1.00 0.00 38 ALA A N 7
ATOM 9040 C CA . ALA A 1 38 ? -4.588 -5.202 3.051 1.00 0.00 38 ALA A CA 7
ATOM 9041 C C . ALA A 1 38 ? -5.570 -6.333 3.259 1.00 0.00 38 ALA A C 7
ATOM 9042 O O . ALA A 1 38 ? -6.590 -6.115 3.911 1.00 0.00 38 ALA A O 7
ATOM 9049 N N . LEU A 1 39 ? -5.260 -7.518 2.736 1.00 0.00 39 LEU A N 7
ATOM 9050 C CA . LEU A 1 39 ? -6.040 -8.732 2.873 1.00 0.00 39 LEU A CA 7
ATOM 9051 C C . LEU A 1 39 ? -5.277 -9.927 2.292 1.00 0.00 39 LEU A C 7
ATOM 9052 O O . LEU A 1 39 ? -5.831 -10.820 1.645 1.00 0.00 39 LEU A O 7
ATOM 9068 N N . GLU A 1 40 ? -3.983 -9.960 2.606 1.00 0.00 40 GLU A N 7
ATOM 9069 C CA . GLU A 1 40 ? -3.011 -11.009 2.302 1.00 0.00 40 GLU A CA 7
ATOM 9070 C C . GLU A 1 40 ? -2.785 -11.842 3.569 1.00 0.00 40 GLU A C 7
ATOM 9071 O O . GLU A 1 40 ? -3.622 -11.840 4.474 1.00 0.00 40 GLU A O 7
ATOM 9083 N N . GLU A 1 41 ? -1.678 -12.576 3.643 1.00 0.00 41 GLU A N 7
ATOM 9084 C CA . GLU A 1 41 ? -1.344 -13.477 4.730 1.00 0.00 41 GLU A CA 7
ATOM 9085 C C . GLU A 1 41 ? 0.160 -13.501 4.983 1.00 0.00 41 GLU A C 7
ATOM 9086 O O . GLU A 1 41 ? 0.827 -14.531 4.852 1.00 0.00 41 GLU A O 7
ATOM 9098 N N . LEU A 1 42 ? 0.711 -12.336 5.301 1.00 0.00 42 LEU A N 7
ATOM 9099 C CA . LEU A 1 42 ? 2.137 -12.107 5.481 1.00 0.00 42 LEU A CA 7
ATOM 9100 C C . LEU A 1 42 ? 2.269 -11.073 6.609 1.00 0.00 42 LEU A C 7
ATOM 9101 O O . LEU A 1 42 ? 1.435 -11.073 7.515 1.00 0.00 42 LEU A O 7
ATOM 9117 N N . GLU A 1 43 ? 3.309 -10.227 6.626 1.00 0.00 43 GLU A N 7
ATOM 9118 C CA . GLU A 1 43 ? 3.554 -9.352 7.763 1.00 0.00 43 GLU A CA 7
ATOM 9119 C C . GLU A 1 43 ? 4.477 -8.195 7.362 1.00 0.00 43 GLU A C 7
ATOM 9120 O O . GLU A 1 43 ? 5.663 -8.414 7.152 1.00 0.00 43 GLU A O 7
ATOM 9132 N N . THR A 1 44 ? 4.008 -6.958 7.224 1.00 0.00 44 THR A N 7
ATOM 9133 C CA . THR A 1 44 ? 4.944 -5.847 6.998 1.00 0.00 44 THR A CA 7
ATOM 9134 C C . THR A 1 44 ? 5.567 -5.492 8.341 1.00 0.00 44 THR A C 7
ATOM 9135 O O . THR A 1 44 ? 4.879 -5.489 9.366 1.00 0.00 44 THR A O 7
ATOM 9146 N N . PRO A 1 45 ? 6.872 -5.205 8.374 1.00 0.00 45 PRO A N 7
ATOM 9147 C CA . PRO A 1 45 ? 7.450 -4.500 9.486 1.00 0.00 45 PRO A CA 7
ATOM 9148 C C . PRO A 1 45 ? 7.423 -2.974 9.249 1.00 0.00 45 PRO A C 7
ATOM 9149 O O . PRO A 1 45 ? 7.642 -2.216 10.189 1.00 0.00 45 PRO A O 7
ATOM 9160 N N . ALA A 1 46 ? 7.165 -2.501 8.021 1.00 0.00 46 ALA A N 7
ATOM 9161 C CA . ALA A 1 46 ? 7.139 -1.085 7.659 1.00 0.00 46 ALA A CA 7
ATOM 9162 C C . ALA A 1 46 ? 5.815 -0.444 8.077 1.00 0.00 46 ALA A C 7
ATOM 9163 O O . ALA A 1 46 ? 4.920 -1.125 8.587 1.00 0.00 46 ALA A O 7
ATOM 9170 N N . LYS A 1 47 ? 5.635 0.857 7.810 1.00 0.00 47 LYS A N 7
ATOM 9171 C CA . LYS A 1 47 ? 4.312 1.440 7.882 1.00 0.00 47 LYS A CA 7
ATOM 9172 C C . LYS A 1 47 ? 3.600 1.068 6.591 1.00 0.00 47 LYS A C 7
ATOM 9173 O O . LYS A 1 47 ? 4.233 1.016 5.532 1.00 0.00 47 LYS A O 7
ATOM 9192 N N . VAL A 1 48 ? 2.309 0.780 6.677 1.00 0.00 48 VAL A N 7
ATOM 9193 C CA . VAL A 1 48 ? 1.492 0.404 5.549 1.00 0.00 48 VAL A CA 7
ATOM 9194 C C . VAL A 1 48 ? 0.163 1.073 5.798 1.00 0.00 48 VAL A C 7
ATOM 9195 O O . VAL A 1 48 ? -0.404 0.984 6.883 1.00 0.00 48 VAL A O 7
ATOM 9208 N N . TYR A 1 49 ? -0.311 1.758 4.774 1.00 0.00 49 TYR A N 7
ATOM 9209 C CA . TYR A 1 49 ? -1.591 2.436 4.783 1.00 0.00 49 TYR A CA 7
ATOM 9210 C C . TYR A 1 49 ? -2.239 2.199 3.415 1.00 0.00 49 TYR A C 7
ATOM 9211 O O . TYR A 1 49 ? -1.550 1.769 2.497 1.00 0.00 49 TYR A O 7
ATOM 9229 N N . ALA A 1 50 ? -3.529 2.465 3.219 1.00 0.00 50 ALA A N 7
ATOM 9230 C CA . ALA A 1 50 ? -4.194 2.254 1.927 1.00 0.00 50 ALA A CA 7
ATOM 9231 C C . ALA A 1 50 ? -5.146 3.416 1.646 1.00 0.00 50 ALA A C 7
ATOM 9232 O O . ALA A 1 50 ? -5.667 4.017 2.584 1.00 0.00 50 ALA A O 7
ATOM 9239 N N . ILE A 1 51 ? -5.401 3.725 0.375 1.00 0.00 51 ILE A N 7
ATOM 9240 C CA . ILE A 1 51 ? -6.237 4.846 -0.032 1.00 0.00 51 ILE A CA 7
ATOM 9241 C C . ILE A 1 51 ? -7.692 4.465 0.095 1.00 0.00 51 ILE A C 7
ATOM 9242 O O . ILE A 1 51 ? -8.241 3.750 -0.739 1.00 0.00 51 ILE A O 7
ATOM 9258 N N . LYS A 1 52 ? -8.305 5.044 1.118 1.00 0.00 52 LYS A N 7
ATOM 9259 C CA . LYS A 1 52 ? -9.700 4.997 1.491 1.00 0.00 52 LYS A CA 7
ATOM 9260 C C . LYS A 1 52 ? -10.621 5.252 0.303 1.00 0.00 52 LYS A C 7
ATOM 9261 O O . LYS A 1 52 ? -11.502 4.446 0.043 1.00 0.00 52 LYS A O 7
ATOM 9280 N N . ASP A 1 53 ? -10.448 6.341 -0.445 1.00 0.00 53 ASP A N 7
ATOM 9281 C CA . ASP A 1 53 ? -11.413 6.649 -1.506 1.00 0.00 53 ASP A CA 7
ATOM 9282 C C . ASP A 1 53 ? -11.294 5.669 -2.674 1.00 0.00 53 ASP A C 7
ATOM 9283 O O . ASP A 1 53 ? -12.329 5.249 -3.194 1.00 0.00 53 ASP A O 7
ATOM 9292 N N . ASP A 1 54 ? -10.080 5.253 -3.071 1.00 0.00 54 ASP A N 7
ATOM 9293 C CA . ASP A 1 54 ? -9.898 4.226 -4.096 1.00 0.00 54 ASP A CA 7
ATOM 9294 C C . ASP A 1 54 ? -10.459 2.893 -3.611 1.00 0.00 54 ASP A C 7
ATOM 9295 O O . ASP A 1 54 ? -11.143 2.215 -4.373 1.00 0.00 54 ASP A O 7
ATOM 9304 N N . PHE A 1 55 ? -10.194 2.526 -2.354 1.00 0.00 55 PHE A N 7
ATOM 9305 C CA . PHE A 1 55 ? -10.684 1.337 -1.678 1.00 0.00 55 PHE A CA 7
ATOM 9306 C C . PHE A 1 55 ? -12.198 1.233 -1.762 1.00 0.00 55 PHE A C 7
ATOM 9307 O O . PHE A 1 55 ? -12.731 0.199 -2.165 1.00 0.00 55 PHE A O 7
ATOM 9324 N N . LEU A 1 56 ? -12.882 2.304 -1.368 1.00 0.00 56 LEU A N 7
ATOM 9325 C CA . LEU A 1 56 ? -14.332 2.421 -1.376 1.00 0.00 56 LEU A CA 7
ATOM 9326 C C . LEU A 1 56 ? -14.841 2.393 -2.802 1.00 0.00 56 LEU A C 7
ATOM 9327 O O . LEU A 1 56 ? -15.857 1.758 -3.088 1.00 0.00 56 LEU A O 7
ATOM 9343 N N . ALA A 1 57 ? -14.104 3.019 -3.721 1.00 0.00 57 ALA A N 7
ATOM 9344 C CA . ALA A 1 57 ? -14.422 2.931 -5.132 1.00 0.00 57 ALA A CA 7
ATOM 9345 C C . ALA A 1 57 ? -14.229 1.506 -5.664 1.00 0.00 57 ALA A C 7
ATOM 9346 O O . ALA A 1 57 ? -14.744 1.197 -6.742 1.00 0.00 57 ALA A O 7
ATOM 9353 N N . ARG A 1 58 ? -13.533 0.616 -4.944 1.00 0.00 58 ARG A N 7
ATOM 9354 C CA . ARG A 1 58 ? -13.257 -0.737 -5.425 1.00 0.00 58 ARG A CA 7
ATOM 9355 C C . ARG A 1 58 ? -14.267 -1.716 -4.835 1.00 0.00 58 ARG A C 7
ATOM 9356 O O . ARG A 1 58 ? -13.954 -2.896 -4.750 1.00 0.00 58 ARG A O 7
ATOM 9377 N N . GLY A 1 59 ? -15.525 -1.326 -4.636 1.00 0.00 59 GLY A N 7
ATOM 9378 C CA . GLY A 1 59 ? -16.537 -2.232 -4.109 1.00 0.00 59 GLY A CA 7
ATOM 9379 C C . GLY A 1 59 ? -16.071 -3.035 -2.889 1.00 0.00 59 GLY A C 7
ATOM 9380 O O . GLY A 1 59 ? -16.055 -4.266 -2.952 1.00 0.00 59 GLY A O 7
ATOM 9384 N N . TYR A 1 60 ? -15.678 -2.348 -1.815 1.00 0.00 60 TYR A N 7
ATOM 9385 C CA . TYR A 1 60 ? -15.326 -2.866 -0.502 1.00 0.00 60 TYR A CA 7
ATOM 9386 C C . TYR A 1 60 ? -16.009 -1.969 0.544 1.00 0.00 60 TYR A C 7
ATOM 9387 O O . TYR A 1 60 ? -16.613 -0.958 0.177 1.00 0.00 60 TYR A O 7
ATOM 9405 N N . SER A 1 61 ? -15.890 -2.292 1.834 1.00 0.00 61 SER A N 7
ATOM 9406 C CA . SER A 1 61 ? -16.266 -1.423 2.939 1.00 0.00 61 SER A CA 7
ATOM 9407 C C . SER A 1 61 ? -15.133 -1.431 3.976 1.00 0.00 61 SER A C 7
ATOM 9408 O O . SER A 1 61 ? -14.299 -2.335 3.953 1.00 0.00 61 SER A O 7
ATOM 9416 N N . GLU A 1 62 ? -15.073 -0.456 4.890 1.00 0.00 62 GLU A N 7
ATOM 9417 C CA . GLU A 1 62 ? -13.903 -0.167 5.717 1.00 0.00 62 GLU A CA 7
ATOM 9418 C C . GLU A 1 62 ? -13.456 -1.390 6.505 1.00 0.00 62 GLU A C 7
ATOM 9419 O O . GLU A 1 62 ? -12.265 -1.583 6.753 1.00 0.00 62 GLU A O 7
ATOM 9431 N N . GLU A 1 63 ? -14.433 -2.184 6.936 1.00 0.00 63 GLU A N 7
ATOM 9432 C CA . GLU A 1 63 ? -14.246 -3.351 7.765 1.00 0.00 63 GLU A CA 7
ATOM 9433 C C . GLU A 1 63 ? -13.557 -4.511 7.024 1.00 0.00 63 GLU A C 7
ATOM 9434 O O . GLU A 1 63 ? -13.189 -5.511 7.641 1.00 0.00 63 GLU A O 7
ATOM 9446 N N . ASP A 1 64 ? -13.378 -4.404 5.707 1.00 0.00 64 ASP A N 7
ATOM 9447 C CA . ASP A 1 64 ? -12.820 -5.456 4.866 1.00 0.00 64 ASP A CA 7
ATOM 9448 C C . ASP A 1 64 ? -11.300 -5.405 4.777 1.00 0.00 64 ASP A C 7
ATOM 9449 O O . ASP A 1 64 ? -10.692 -6.424 4.434 1.00 0.00 64 ASP A O 7
ATOM 9458 N N . SER A 1 65 ? -10.689 -4.236 5.006 1.00 0.00 65 SER A N 7
ATOM 9459 C CA . SER A 1 65 ? -9.246 -4.097 4.903 1.00 0.00 65 SER A CA 7
ATOM 9460 C C . SER A 1 65 ? -8.632 -4.327 6.277 1.00 0.00 65 SER A C 7
ATOM 9461 O O . SER A 1 65 ? -9.191 -3.910 7.294 1.00 0.00 65 SER A O 7
ATOM 9469 N N . LYS A 1 66 ? -7.415 -4.869 6.285 1.00 0.00 66 LYS A N 7
ATOM 9470 C CA . LYS A 1 66 ? -6.643 -5.101 7.492 1.00 0.00 66 LYS A CA 7
ATOM 9471 C C . LYS A 1 66 ? -5.418 -4.202 7.581 1.00 0.00 66 LYS A C 7
ATOM 9472 O O . LYS A 1 66 ? -4.399 -4.621 8.129 1.00 0.00 66 LYS A O 7
ATOM 9491 N N . VAL A 1 67 ? -5.530 -2.945 7.144 1.00 0.00 67 VAL A N 7
ATOM 9492 C CA . VAL A 1 67 ? -4.539 -1.881 7.341 1.00 0.00 67 VAL A CA 7
ATOM 9493 C C . VAL A 1 67 ? -5.296 -0.557 7.496 1.00 0.00 67 VAL A C 7
ATOM 9494 O O . VAL A 1 67 ? -6.491 -0.499 7.183 1.00 0.00 67 VAL A O 7
ATOM 9507 N N . PRO A 1 68 ? -4.641 0.508 7.982 1.00 0.00 68 PRO A N 7
ATOM 9508 C CA . PRO A 1 68 ? -5.255 1.813 8.142 1.00 0.00 68 PRO A CA 7
ATOM 9509 C C . PRO A 1 68 ? -5.574 2.447 6.791 1.00 0.00 68 PRO A C 7
ATOM 9510 O O . PRO A 1 68 ? -4.686 2.728 5.977 1.00 0.00 68 PRO A O 7
ATOM 9521 N N . LEU A 1 69 ? -6.870 2.650 6.570 1.00 0.00 69 LEU A N 7
ATOM 9522 C CA . LEU A 1 69 ? -7.456 3.295 5.411 1.00 0.00 69 LEU A CA 7
ATOM 9523 C C . LEU A 1 69 ? -7.378 4.799 5.635 1.00 0.00 69 LEU A C 7
ATOM 9524 O O . LEU A 1 69 ? -8.001 5.339 6.552 1.00 0.00 69 LEU A O 7
ATOM 9540 N N . ILE A 1 70 ? -6.567 5.464 4.823 1.00 0.00 70 ILE A N 7
ATOM 9541 C CA . ILE A 1 70 ? -6.227 6.882 4.903 1.00 0.00 70 ILE A CA 7
ATOM 9542 C C . ILE A 1 70 ? -6.598 7.605 3.606 1.00 0.00 70 ILE A C 7
ATOM 9543 O O . ILE A 1 70 ? -6.901 6.966 2.599 1.00 0.00 70 ILE A O 7
ATOM 9559 N N . THR A 1 71 ? -6.553 8.931 3.598 1.00 0.00 71 THR A N 7
ATOM 9560 C CA . THR A 1 71 ? -6.811 9.713 2.398 1.00 0.00 71 THR A CA 7
ATOM 9561 C C . THR A 1 71 ? -5.576 9.820 1.501 1.00 0.00 71 THR A C 7
ATOM 9562 O O . THR A 1 71 ? -4.450 9.535 1.918 1.00 0.00 71 THR A O 7
ATOM 9573 N N . TYR A 1 72 ? -5.770 10.328 0.278 1.00 0.00 72 TYR A N 7
ATOM 9574 C CA . TYR A 1 72 ? -4.658 10.733 -0.576 1.00 0.00 72 TYR A CA 7
ATOM 9575 C C . TYR A 1 72 ? -3.743 11.710 0.153 1.00 0.00 72 TYR A C 7
ATOM 9576 O O . TYR A 1 72 ? -2.529 11.570 0.087 1.00 0.00 72 TYR A O 7
ATOM 9594 N N . SER A 1 73 ? -4.295 12.689 0.864 1.00 0.00 73 SER A N 7
ATOM 9595 C CA . SER A 1 73 ? -3.472 13.703 1.494 1.00 0.00 73 SER A CA 7
ATOM 9596 C C . SER A 1 73 ? -2.640 13.133 2.648 1.00 0.00 73 SER A C 7
ATOM 9597 O O . SER A 1 73 ? -1.510 13.581 2.869 1.00 0.00 73 SER A O 7
ATOM 9605 N N . GLU A 1 74 ? -3.166 12.133 3.360 1.00 0.00 74 GLU A N 7
ATOM 9606 C CA . GLU A 1 74 ? -2.420 11.417 4.381 1.00 0.00 74 GLU A CA 7
ATOM 9607 C C . GLU A 1 74 ? -1.325 10.544 3.761 1.00 0.00 74 GLU A C 7
ATOM 9608 O O . GLU A 1 74 ? -0.339 10.262 4.439 1.00 0.00 74 GLU A O 7
ATOM 9620 N N . PHE A 1 75 ? -1.471 10.118 2.505 1.00 0.00 75 PHE A N 7
ATOM 9621 C CA . PHE A 1 75 ? -0.446 9.400 1.753 1.00 0.00 75 PHE A CA 7
ATOM 9622 C C . PHE A 1 75 ? 0.669 10.349 1.327 1.00 0.00 75 PHE A C 7
ATOM 9623 O O . PHE A 1 75 ? 1.832 10.010 1.537 1.00 0.00 75 PHE A O 7
ATOM 9640 N N . ILE A 1 76 ? 0.341 11.528 0.784 1.00 0.00 76 ILE A N 7
ATOM 9641 C CA . ILE A 1 76 ? 1.341 12.512 0.369 1.00 0.00 76 ILE A CA 7
ATOM 9642 C C . ILE A 1 76 ? 2.288 12.826 1.533 1.00 0.00 76 ILE A C 7
ATOM 9643 O O . ILE A 1 76 ? 3.498 12.811 1.325 1.00 0.00 76 ILE A O 7
ATOM 9659 N N . ASP A 1 77 ? 1.760 13.017 2.750 1.00 0.00 77 ASP A N 7
ATOM 9660 C CA . ASP A 1 77 ? 2.556 13.287 3.958 1.00 0.00 77 ASP A CA 7
ATOM 9661 C C . ASP A 1 77 ? 3.618 12.221 4.219 1.00 0.00 77 ASP A C 7
ATOM 9662 O O . ASP A 1 77 ? 4.679 12.507 4.779 1.00 0.00 77 ASP A O 7
ATOM 9671 N N . LEU A 1 78 ? 3.337 10.979 3.831 1.00 0.00 78 LEU A N 7
ATOM 9672 C CA . LEU A 1 78 ? 4.231 9.864 4.070 1.00 0.00 78 LEU A CA 7
ATOM 9673 C C . LEU A 1 78 ? 5.307 9.754 2.986 1.00 0.00 78 LEU A C 7
ATOM 9674 O O . LEU A 1 78 ? 6.202 8.917 3.140 1.00 0.00 78 LEU A O 7
ATOM 9690 N N . LEU A 1 79 ? 5.215 10.552 1.917 1.00 0.00 79 LEU A N 7
ATOM 9691 C CA . LEU A 1 79 ? 6.203 10.681 0.855 1.00 0.00 79 LEU A CA 7
ATOM 9692 C C . LEU A 1 79 ? 7.108 11.858 1.211 1.00 0.00 79 LEU A C 7
ATOM 9693 O O . LEU A 1 79 ? 8.220 11.640 1.681 1.00 0.00 79 LEU A O 7
ATOM 9709 N N . GLU A 1 80 ? 6.612 13.084 1.020 1.00 0.00 80 GLU A N 7
ATOM 9710 C CA . GLU A 1 80 ? 7.283 14.375 1.200 1.00 0.00 80 GLU A CA 7
ATOM 9711 C C . GLU A 1 80 ? 8.784 14.309 0.871 1.00 0.00 80 GLU A C 7
ATOM 9712 O O . GLU A 1 80 ? 9.651 14.375 1.752 1.00 0.00 80 GLU A O 7
ATOM 9724 N N . GLY A 1 81 ? 9.082 14.194 -0.425 1.00 0.00 81 GLY A N 7
ATOM 9725 C CA . GLY A 1 81 ? 10.429 14.252 -0.976 1.00 0.00 81 GLY A CA 7
ATOM 9726 C C . GLY A 1 81 ? 11.079 12.882 -1.134 1.00 0.00 81 GLY A C 7
ATOM 9727 O O . GLY A 1 81 ? 12.304 12.786 -1.065 1.00 0.00 81 GLY A O 7
ATOM 9731 N N . GLU A 1 82 ? 10.290 11.825 -1.330 1.00 0.00 82 GLU A N 7
ATOM 9732 C CA . GLU A 1 82 ? 10.745 10.445 -1.392 1.00 0.00 82 GLU A CA 7
ATOM 9733 C C . GLU A 1 82 ? 9.947 9.721 -2.481 1.00 0.00 82 GLU A C 7
ATOM 9734 O O . GLU A 1 82 ? 8.742 9.531 -2.320 1.00 0.00 82 GLU A O 7
ATOM 9746 N N . GLU A 1 83 ? 10.589 9.298 -3.578 1.00 0.00 83 GLU A N 7
ATOM 9747 C CA . GLU A 1 83 ? 9.920 8.663 -4.715 1.00 0.00 83 GLU A CA 7
ATOM 9748 C C . GLU A 1 83 ? 10.502 7.287 -5.048 1.00 0.00 83 GLU A C 7
ATOM 9749 O O . GLU A 1 83 ? 10.961 7.045 -6.164 1.00 0.00 83 GLU A O 7
ATOM 9761 N N . LYS A 1 84 ? 10.474 6.341 -4.097 1.00 0.00 84 LYS A N 7
ATOM 9762 C CA . LYS A 1 84 ? 11.014 4.990 -4.324 1.00 0.00 84 LYS A CA 7
ATOM 9763 C C . LYS A 1 84 ? 10.107 3.896 -3.772 1.00 0.00 84 LYS A C 7
ATOM 9764 O O . LYS A 1 84 ? 10.594 2.815 -3.432 1.00 0.00 84 LYS A O 7
ATOM 9783 N N . PHE A 1 85 ? 8.789 4.080 -3.858 1.00 0.00 85 PHE A N 7
ATOM 9784 C CA . PHE A 1 85 ? 7.796 3.200 -3.232 1.00 0.00 85 PHE A CA 7
ATOM 9785 C C . PHE A 1 85 ? 6.386 3.785 -3.347 1.00 0.00 85 PHE A C 7
ATOM 9786 O O . PHE A 1 85 ? 5.721 4.059 -2.350 1.00 0.00 85 PHE A O 7
ATOM 9803 N N . ILE A 1 86 ? 5.929 4.049 -4.565 1.00 0.00 86 ILE A N 7
ATOM 9804 C CA . ILE A 1 86 ? 4.788 4.934 -4.809 1.00 0.00 86 ILE A CA 7
ATOM 9805 C C . ILE A 1 86 ? 3.775 4.185 -5.682 1.00 0.00 86 ILE A C 7
ATOM 9806 O O . ILE A 1 86 ? 4.003 3.040 -6.072 1.00 0.00 86 ILE A O 7
ATOM 9822 N N . GLY A 1 87 ? 2.687 4.843 -6.064 1.00 0.00 87 GLY A N 7
ATOM 9823 C CA . GLY A 1 87 ? 2.004 4.613 -7.318 1.00 0.00 87 GLY A CA 7
ATOM 9824 C C . GLY A 1 87 ? 1.291 5.890 -7.690 1.00 0.00 87 GLY A C 7
ATOM 9825 O O . GLY A 1 87 ? 1.092 6.744 -6.795 1.00 0.00 87 GLY A O 7
ATOM 9829 N N . MET A 1 1 ? -15.197 -2.655 7.175 1.00 0.00 1 MET A N 8
ATOM 9830 C CA . MET A 1 1 ? -13.784 -3.008 7.003 1.00 0.00 1 MET A CA 8
ATOM 9831 C C . MET A 1 1 ? -13.042 -1.786 6.485 1.00 0.00 1 MET A C 8
ATOM 9832 O O . MET A 1 1 ? -13.256 -1.379 5.343 1.00 0.00 1 MET A O 8
ATOM 9846 N N . ALA A 1 2 ? -12.204 -1.176 7.330 1.00 0.00 2 ALA A N 8
ATOM 9847 C CA . ALA A 1 2 ? -11.453 0.047 7.057 1.00 0.00 2 ALA A CA 8
ATOM 9848 C C . ALA A 1 2 ? -10.103 -0.087 7.747 1.00 0.00 2 ALA A C 8
ATOM 9849 O O . ALA A 1 2 ? -10.067 -0.397 8.943 1.00 0.00 2 ALA A O 8
ATOM 9856 N N . LEU A 1 3 ? -9.012 0.134 7.020 1.00 0.00 3 LEU A N 8
ATOM 9857 C CA . LEU A 1 3 ? -7.661 -0.220 7.421 1.00 0.00 3 LEU A CA 8
ATOM 9858 C C . LEU A 1 3 ? -6.846 0.982 7.071 1.00 0.00 3 LEU A C 8
ATOM 9859 O O . LEU A 1 3 ? -6.513 1.192 5.910 1.00 0.00 3 LEU A O 8
ATOM 9875 N N . VAL A 1 4 ? -6.643 1.831 8.066 1.00 0.00 4 VAL A N 8
ATOM 9876 C CA . VAL A 1 4 ? -6.059 3.137 7.857 1.00 0.00 4 VAL A CA 8
ATOM 9877 C C . VAL A 1 4 ? -4.666 3.169 8.468 1.00 0.00 4 VAL A C 8
ATOM 9878 O O . VAL A 1 4 ? -4.244 4.152 9.075 1.00 0.00 4 VAL A O 8
ATOM 9891 N N . LEU A 1 5 ? -3.959 2.063 8.330 1.00 0.00 5 LEU A N 8
ATOM 9892 C CA . LEU A 1 5 ? -2.728 1.786 9.013 1.00 0.00 5 LEU A CA 8
ATOM 9893 C C . LEU A 1 5 ? -2.059 0.722 8.175 1.00 0.00 5 LEU A C 8
ATOM 9894 O O . LEU A 1 5 ? -2.711 -0.265 7.831 1.00 0.00 5 LEU A O 8
ATOM 9910 N N . VAL A 1 6 ? -0.795 0.908 7.825 1.00 0.00 6 VAL A N 8
ATOM 9911 C CA . VAL A 1 6 ? -0.053 -0.152 7.174 1.00 0.00 6 VAL A CA 8
ATOM 9912 C C . VAL A 1 6 ? 1.432 0.031 7.471 1.00 0.00 6 VAL A C 8
ATOM 9913 O O . VAL A 1 6 ? 2.287 0.119 6.592 1.00 0.00 6 VAL A O 8
ATOM 9926 N N . LYS A 1 7 ? 1.755 0.085 8.757 1.00 0.00 7 LYS A N 8
ATOM 9927 C CA . LYS A 1 7 ? 3.123 0.155 9.231 1.00 0.00 7 LYS A CA 8
ATOM 9928 C C . LYS A 1 7 ? 3.479 -1.116 9.994 1.00 0.00 7 LYS A C 8
ATOM 9929 O O . LYS A 1 7 ? 4.345 -1.073 10.868 1.00 0.00 7 LYS A O 8
ATOM 9948 N N . TYR A 1 8 ? 2.988 -2.277 9.571 1.00 0.00 8 TYR A N 8
ATOM 9949 C CA . TYR A 1 8 ? 3.268 -3.522 10.269 1.00 0.00 8 TYR A CA 8
ATOM 9950 C C . TYR A 1 8 ? 3.268 -4.691 9.291 1.00 0.00 8 TYR A C 8
ATOM 9951 O O . TYR A 1 8 ? 2.985 -5.821 9.680 1.00 0.00 8 TYR A O 8
ATOM 9969 N N . GLY A 1 9 ? 3.761 -4.471 8.071 1.00 0.00 9 GLY A N 8
ATOM 9970 C CA . GLY A 1 9 ? 3.662 -5.437 6.996 1.00 0.00 9 GLY A CA 8
ATOM 9971 C C . GLY A 1 9 ? 2.195 -5.767 6.776 1.00 0.00 9 GLY A C 8
ATOM 9972 O O . GLY A 1 9 ? 1.413 -4.929 6.314 1.00 0.00 9 GLY A O 8
ATOM 9976 N N . THR A 1 10 ? 1.817 -6.974 7.154 1.00 0.00 10 THR A N 8
ATOM 9977 C CA . THR A 1 10 ? 0.597 -7.608 6.675 1.00 0.00 10 THR A CA 8
ATOM 9978 C C . THR A 1 10 ? -0.604 -7.224 7.543 1.00 0.00 10 THR A C 8
ATOM 9979 O O . THR A 1 10 ? -0.946 -7.958 8.473 1.00 0.00 10 THR A O 8
ATOM 9990 N N . ASP A 1 11 ? -1.233 -6.066 7.273 1.00 0.00 11 ASP A N 8
ATOM 9991 C CA . ASP A 1 11 ? -2.492 -5.717 7.940 1.00 0.00 11 ASP A CA 8
ATOM 9992 C C . ASP A 1 11 ? -3.386 -4.748 7.119 1.00 0.00 11 ASP A C 8
ATOM 9993 O O . ASP A 1 11 ? -4.025 -3.875 7.701 1.00 0.00 11 ASP A O 8
ATOM 10002 N N . HIS A 1 12 ? -3.470 -4.886 5.778 1.00 0.00 12 HIS A N 8
ATOM 10003 C CA . HIS A 1 12 ? -4.282 -4.034 4.880 1.00 0.00 12 HIS A CA 8
ATOM 10004 C C . HIS A 1 12 ? -4.495 -4.690 3.498 1.00 0.00 12 HIS A C 8
ATOM 10005 O O . HIS A 1 12 ? -3.877 -5.721 3.231 1.00 0.00 12 HIS A O 8
ATOM 10019 N N . PRO A 1 13 ? -5.366 -4.171 2.612 1.00 0.00 13 PRO A N 8
ATOM 10020 C CA . PRO A 1 13 ? -5.531 -4.719 1.263 1.00 0.00 13 PRO A CA 8
ATOM 10021 C C . PRO A 1 13 ? -4.342 -4.394 0.356 1.00 0.00 13 PRO A C 8
ATOM 10022 O O . PRO A 1 13 ? -3.689 -3.407 0.619 1.00 0.00 13 PRO A O 8
ATOM 10033 N N . VAL A 1 14 ? -4.078 -5.199 -0.694 1.00 0.00 14 VAL A N 8
ATOM 10034 C CA . VAL A 1 14 ? -3.187 -4.997 -1.840 1.00 0.00 14 VAL A CA 8
ATOM 10035 C C . VAL A 1 14 ? -2.948 -6.366 -2.470 1.00 0.00 14 VAL A C 8
ATOM 10036 O O . VAL A 1 14 ? -2.929 -6.476 -3.683 1.00 0.00 14 VAL A O 8
ATOM 10049 N N . GLU A 1 15 ? -2.908 -7.441 -1.677 1.00 0.00 15 GLU A N 8
ATOM 10050 C CA . GLU A 1 15 ? -2.694 -8.800 -2.211 1.00 0.00 15 GLU A CA 8
ATOM 10051 C C . GLU A 1 15 ? -3.465 -9.853 -1.433 1.00 0.00 15 GLU A C 8
ATOM 10052 O O . GLU A 1 15 ? -3.355 -11.038 -1.696 1.00 0.00 15 GLU A O 8
ATOM 10064 N N . LYS A 1 16 ? -4.357 -9.450 -0.534 1.00 0.00 16 LYS A N 8
ATOM 10065 C CA . LYS A 1 16 ? -5.155 -10.390 0.222 1.00 0.00 16 LYS A CA 8
ATOM 10066 C C . LYS A 1 16 ? -6.369 -9.697 0.765 1.00 0.00 16 LYS A C 8
ATOM 10067 O O . LYS A 1 16 ? -7.424 -9.927 0.197 1.00 0.00 16 LYS A O 8
ATOM 10086 N N . LEU A 1 17 ? -6.248 -8.796 1.749 1.00 0.00 17 LEU A N 8
ATOM 10087 C CA . LEU A 1 17 ? -7.409 -8.198 2.422 1.00 0.00 17 LEU A CA 8
ATOM 10088 C C . LEU A 1 17 ? -8.375 -7.553 1.407 1.00 0.00 17 LEU A C 8
ATOM 10089 O O . LEU A 1 17 ? -9.595 -7.646 1.522 1.00 0.00 17 LEU A O 8
ATOM 10105 N N . LYS A 1 18 ? -7.802 -7.052 0.309 1.00 0.00 18 LYS A N 8
ATOM 10106 C CA . LYS A 1 18 ? -8.451 -6.574 -0.911 1.00 0.00 18 LYS A CA 8
ATOM 10107 C C . LYS A 1 18 ? -9.519 -7.524 -1.446 1.00 0.00 18 LYS A C 8
ATOM 10108 O O . LYS A 1 18 ? -10.629 -7.119 -1.751 1.00 0.00 18 LYS A O 8
ATOM 10127 N N . ILE A 1 19 ? -9.192 -8.797 -1.598 1.00 0.00 19 ILE A N 8
ATOM 10128 C CA . ILE A 1 19 ? -10.073 -9.789 -2.183 1.00 0.00 19 ILE A CA 8
ATOM 10129 C C . ILE A 1 19 ? -11.326 -9.908 -1.313 1.00 0.00 19 ILE A C 8
ATOM 10130 O O . ILE A 1 19 ? -12.445 -10.041 -1.812 1.00 0.00 19 ILE A O 8
ATOM 10146 N N . ARG A 1 20 ? -11.140 -9.757 0.000 1.00 0.00 20 ARG A N 8
ATOM 10147 C CA . ARG A 1 20 ? -12.213 -9.826 0.969 1.00 0.00 20 ARG A CA 8
ATOM 10148 C C . ARG A 1 20 ? -13.081 -8.573 0.934 1.00 0.00 20 ARG A C 8
ATOM 10149 O O . ARG A 1 20 ? -14.305 -8.708 1.011 1.00 0.00 20 ARG A O 8
ATOM 10170 N N . SER A 1 21 ? -12.501 -7.381 0.808 1.00 0.00 21 SER A N 8
ATOM 10171 C CA . SER A 1 21 ? -13.229 -6.116 0.797 1.00 0.00 21 SER A CA 8
ATOM 10172 C C . SER A 1 21 ? -12.417 -5.117 -0.037 1.00 0.00 21 SER A C 8
ATOM 10173 O O . SER A 1 21 ? -11.607 -4.374 0.520 1.00 0.00 21 SER A O 8
ATOM 10181 N N . ALA A 1 22 ? -12.598 -5.145 -1.364 1.00 0.00 22 ALA A N 8
ATOM 10182 C CA . ALA A 1 22 ? -12.136 -4.192 -2.373 1.00 0.00 22 ALA A CA 8
ATOM 10183 C C . ALA A 1 22 ? -12.527 -4.685 -3.768 1.00 0.00 22 ALA A C 8
ATOM 10184 O O . ALA A 1 22 ? -12.984 -5.819 -3.936 1.00 0.00 22 ALA A O 8
ATOM 10191 N N . LYS A 1 23 ? -12.248 -3.856 -4.779 1.00 0.00 23 LYS A N 8
ATOM 10192 C CA . LYS A 1 23 ? -12.520 -4.061 -6.198 1.00 0.00 23 LYS A CA 8
ATOM 10193 C C . LYS A 1 23 ? -11.378 -3.479 -7.008 1.00 0.00 23 LYS A C 8
ATOM 10194 O O . LYS A 1 23 ? -10.348 -3.121 -6.435 1.00 0.00 23 LYS A O 8
ATOM 10213 N N . ALA A 1 24 ? -11.555 -3.433 -8.328 1.00 0.00 24 ALA A N 8
ATOM 10214 C CA . ALA A 1 24 ? -10.681 -2.631 -9.168 1.00 0.00 24 ALA A CA 8
ATOM 10215 C C . ALA A 1 24 ? -10.811 -1.164 -8.759 1.00 0.00 24 ALA A C 8
ATOM 10216 O O . ALA A 1 24 ? -9.824 -0.450 -8.695 1.00 0.00 24 ALA A O 8
ATOM 10223 N N . GLU A 1 25 ? -12.022 -0.718 -8.423 1.00 0.00 25 GLU A N 8
ATOM 10224 C CA . GLU A 1 25 ? -12.333 0.675 -8.122 1.00 0.00 25 GLU A CA 8
ATOM 10225 C C . GLU A 1 25 ? -11.982 1.061 -6.696 1.00 0.00 25 GLU A C 8
ATOM 10226 O O . GLU A 1 25 ? -12.671 1.843 -6.041 1.00 0.00 25 GLU A O 8
ATOM 10238 N N . ASP A 1 26 ? -10.862 0.537 -6.233 1.00 0.00 26 ASP A N 8
ATOM 10239 C CA . ASP A 1 26 ? -10.398 0.709 -4.883 1.00 0.00 26 ASP A CA 8
ATOM 10240 C C . ASP A 1 26 ? -9.060 1.443 -4.925 1.00 0.00 26 ASP A C 8
ATOM 10241 O O . ASP A 1 26 ? -8.441 1.553 -5.992 1.00 0.00 26 ASP A O 8
ATOM 10250 N N . LYS A 1 27 ? -8.617 2.001 -3.801 1.00 0.00 27 LYS A N 8
ATOM 10251 C CA . LYS A 1 27 ? -7.435 2.852 -3.743 1.00 0.00 27 LYS A CA 8
ATOM 10252 C C . LYS A 1 27 ? -6.671 2.543 -2.461 1.00 0.00 27 LYS A C 8
ATOM 10253 O O . LYS A 1 27 ? -7.321 2.293 -1.443 1.00 0.00 27 LYS A O 8
ATOM 10272 N N . ILE A 1 28 ? -5.337 2.413 -2.524 1.00 0.00 28 ILE A N 8
ATOM 10273 C CA . ILE A 1 28 ? -4.483 1.962 -1.420 1.00 0.00 28 ILE A CA 8
ATOM 10274 C C . ILE A 1 28 ? -3.052 2.455 -1.650 1.00 0.00 28 ILE A C 8
ATOM 10275 O O . ILE A 1 28 ? -2.651 2.698 -2.789 1.00 0.00 28 ILE A O 8
ATOM 10291 N N . VAL A 1 29 ? -2.276 2.529 -0.567 1.00 0.00 29 VAL A N 8
ATOM 10292 C CA . VAL A 1 29 ? -0.842 2.784 -0.516 1.00 0.00 29 VAL A CA 8
ATOM 10293 C C . VAL A 1 29 ? -0.257 2.001 0.673 1.00 0.00 29 VAL A C 8
ATOM 10294 O O . VAL A 1 29 ? -0.970 1.776 1.647 1.00 0.00 29 VAL A O 8
ATOM 10307 N N . LEU A 1 30 ? 1.031 1.627 0.613 1.00 0.00 30 LEU A N 8
ATOM 10308 C CA . LEU A 1 30 ? 1.777 0.919 1.672 1.00 0.00 30 LEU A CA 8
ATOM 10309 C C . LEU A 1 30 ? 2.783 1.873 2.295 1.00 0.00 30 LEU A C 8
ATOM 10310 O O . LEU A 1 30 ? 3.393 2.657 1.568 1.00 0.00 30 LEU A O 8
ATOM 10326 N N . ILE A 1 31 ? 3.033 1.750 3.602 1.00 0.00 31 ILE A N 8
ATOM 10327 C CA . ILE A 1 31 ? 4.001 2.568 4.320 1.00 0.00 31 ILE A CA 8
ATOM 10328 C C . ILE A 1 31 ? 4.938 1.666 5.119 1.00 0.00 31 ILE A C 8
ATOM 10329 O O . ILE A 1 31 ? 4.860 0.444 5.038 1.00 0.00 31 ILE A O 8
ATOM 10345 N N . GLN A 1 32 ? 5.826 2.287 5.886 1.00 0.00 32 GLN A N 8
ATOM 10346 C CA . GLN A 1 32 ? 6.761 1.752 6.862 1.00 0.00 32 GLN A CA 8
ATOM 10347 C C . GLN A 1 32 ? 7.162 0.302 6.606 1.00 0.00 32 GLN A C 8
ATOM 10348 O O . GLN A 1 32 ? 8.033 0.070 5.773 1.00 0.00 32 GLN A O 8
ATOM 10362 N N . ASN A 1 33 ? 6.549 -0.665 7.301 1.00 0.00 33 ASN A N 8
ATOM 10363 C CA . ASN A 1 33 ? 6.800 -2.097 7.103 1.00 0.00 33 ASN A CA 8
ATOM 10364 C C . ASN A 1 33 ? 5.770 -2.719 6.177 1.00 0.00 33 ASN A C 8
ATOM 10365 O O . ASN A 1 33 ? 6.043 -3.753 5.576 1.00 0.00 33 ASN A O 8
ATOM 10376 N N . GLY A 1 34 ? 4.604 -2.083 6.034 1.00 0.00 34 GLY A N 8
ATOM 10377 C CA . GLY A 1 34 ? 3.600 -2.358 5.019 1.00 0.00 34 GLY A CA 8
ATOM 10378 C C . GLY A 1 34 ? 4.162 -2.519 3.617 1.00 0.00 34 GLY A C 8
ATOM 10379 O O . GLY A 1 34 ? 3.547 -3.182 2.792 1.00 0.00 34 GLY A O 8
ATOM 10383 N N . VAL A 1 35 ? 5.341 -1.968 3.338 1.00 0.00 35 VAL A N 8
ATOM 10384 C CA . VAL A 1 35 ? 6.053 -2.146 2.090 1.00 0.00 35 VAL A CA 8
ATOM 10385 C C . VAL A 1 35 ? 6.185 -3.623 1.685 1.00 0.00 35 VAL A C 8
ATOM 10386 O O . VAL A 1 35 ? 6.217 -3.904 0.486 1.00 0.00 35 VAL A O 8
ATOM 10399 N N . PHE A 1 36 ? 6.139 -4.560 2.647 1.00 0.00 36 PHE A N 8
ATOM 10400 C CA . PHE A 1 36 ? 6.103 -5.993 2.389 1.00 0.00 36 PHE A CA 8
ATOM 10401 C C . PHE A 1 36 ? 5.009 -6.387 1.384 1.00 0.00 36 PHE A C 8
ATOM 10402 O O . PHE A 1 36 ? 5.187 -7.338 0.639 1.00 0.00 36 PHE A O 8
ATOM 10419 N N . TRP A 1 37 ? 3.884 -5.675 1.323 1.00 0.00 37 TRP A N 8
ATOM 10420 C CA . TRP A 1 37 ? 2.804 -6.014 0.402 1.00 0.00 37 TRP A CA 8
ATOM 10421 C C . TRP A 1 37 ? 3.200 -5.892 -1.071 1.00 0.00 37 TRP A C 8
ATOM 10422 O O . TRP A 1 37 ? 2.518 -6.482 -1.904 1.00 0.00 37 TRP A O 8
ATOM 10443 N N . ALA A 1 38 ? 4.277 -5.175 -1.416 1.00 0.00 38 ALA A N 8
ATOM 10444 C CA . ALA A 1 38 ? 4.782 -5.088 -2.784 1.00 0.00 38 ALA A CA 8
ATOM 10445 C C . ALA A 1 38 ? 5.797 -6.180 -3.064 1.00 0.00 38 ALA A C 8
ATOM 10446 O O . ALA A 1 38 ? 6.780 -5.907 -3.753 1.00 0.00 38 ALA A O 8
ATOM 10453 N N . LEU A 1 39 ? 5.555 -7.399 -2.562 1.00 0.00 39 LEU A N 8
ATOM 10454 C CA . LEU A 1 39 ? 6.402 -8.571 -2.769 1.00 0.00 39 LEU A CA 8
ATOM 10455 C C . LEU A 1 39 ? 5.767 -9.850 -2.202 1.00 0.00 39 LEU A C 8
ATOM 10456 O O . LEU A 1 39 ? 6.452 -10.767 -1.739 1.00 0.00 39 LEU A O 8
ATOM 10472 N N . GLU A 1 40 ? 4.449 -9.970 -2.364 1.00 0.00 40 GLU A N 8
ATOM 10473 C CA . GLU A 1 40 ? 3.628 -11.087 -1.910 1.00 0.00 40 GLU A CA 8
ATOM 10474 C C . GLU A 1 40 ? 3.264 -11.962 -3.126 1.00 0.00 40 GLU A C 8
ATOM 10475 O O . GLU A 1 40 ? 3.910 -11.884 -4.183 1.00 0.00 40 GLU A O 8
ATOM 10487 N N . GLU A 1 41 ? 2.295 -12.863 -2.976 1.00 0.00 41 GLU A N 8
ATOM 10488 C CA . GLU A 1 41 ? 1.987 -13.904 -3.943 1.00 0.00 41 GLU A CA 8
ATOM 10489 C C . GLU A 1 41 ? 0.632 -13.714 -4.623 1.00 0.00 41 GLU A C 8
ATOM 10490 O O . GLU A 1 41 ? -0.148 -14.667 -4.748 1.00 0.00 41 GLU A O 8
ATOM 10502 N N . LEU A 1 42 ? 0.369 -12.493 -5.097 1.00 0.00 42 LEU A N 8
ATOM 10503 C CA . LEU A 1 42 ? -0.916 -12.006 -5.594 1.00 0.00 42 LEU A CA 8
ATOM 10504 C C . LEU A 1 42 ? -0.751 -10.664 -6.349 1.00 0.00 42 LEU A C 8
ATOM 10505 O O . LEU A 1 42 ? 0.302 -10.391 -6.930 1.00 0.00 42 LEU A O 8
ATOM 10521 N N . GLU A 1 43 ? -1.828 -9.870 -6.414 1.00 0.00 43 GLU A N 8
ATOM 10522 C CA . GLU A 1 43 ? -1.922 -8.475 -6.850 1.00 0.00 43 GLU A CA 8
ATOM 10523 C C . GLU A 1 43 ? -3.244 -7.915 -6.289 1.00 0.00 43 GLU A C 8
ATOM 10524 O O . GLU A 1 43 ? -3.999 -8.660 -5.660 1.00 0.00 43 GLU A O 8
ATOM 10536 N N . THR A 1 44 ? -3.597 -6.665 -6.579 1.00 0.00 44 THR A N 8
ATOM 10537 C CA . THR A 1 44 ? -4.957 -6.107 -6.535 1.00 0.00 44 THR A CA 8
ATOM 10538 C C . THR A 1 44 ? -5.238 -5.422 -7.869 1.00 0.00 44 THR A C 8
ATOM 10539 O O . THR A 1 44 ? -4.324 -4.838 -8.453 1.00 0.00 44 THR A O 8
ATOM 10550 N N . PRO A 1 45 ? -6.497 -5.415 -8.337 1.00 0.00 45 PRO A N 8
ATOM 10551 C CA . PRO A 1 45 ? -6.873 -4.595 -9.470 1.00 0.00 45 PRO A CA 8
ATOM 10552 C C . PRO A 1 45 ? -7.020 -3.093 -9.130 1.00 0.00 45 PRO A C 8
ATOM 10553 O O . PRO A 1 45 ? -7.284 -2.292 -10.029 1.00 0.00 45 PRO A O 8
ATOM 10564 N N . ALA A 1 46 ? -6.819 -2.693 -7.870 1.00 0.00 46 ALA A N 8
ATOM 10565 C CA . ALA A 1 46 ? -6.888 -1.313 -7.390 1.00 0.00 46 ALA A CA 8
ATOM 10566 C C . ALA A 1 46 ? -5.620 -0.551 -7.768 1.00 0.00 46 ALA A C 8
ATOM 10567 O O . ALA A 1 46 ? -4.662 -1.167 -8.245 1.00 0.00 46 ALA A O 8
ATOM 10574 N N . LYS A 1 47 ? -5.559 0.765 -7.514 1.00 0.00 47 LYS A N 8
ATOM 10575 C CA . LYS A 1 47 ? -4.290 1.444 -7.622 1.00 0.00 47 LYS A CA 8
ATOM 10576 C C . LYS A 1 47 ? -3.556 1.119 -6.338 1.00 0.00 47 LYS A C 8
ATOM 10577 O O . LYS A 1 47 ? -4.080 1.345 -5.245 1.00 0.00 47 LYS A O 8
ATOM 10596 N N . VAL A 1 48 ? -2.374 0.548 -6.463 1.00 0.00 48 VAL A N 8
ATOM 10597 C CA . VAL A 1 48 ? -1.457 0.331 -5.403 1.00 0.00 48 VAL A CA 8
ATOM 10598 C C . VAL A 1 48 ? -0.223 1.120 -5.745 1.00 0.00 48 VAL A C 8
ATOM 10599 O O . VAL A 1 48 ? 0.107 1.327 -6.920 1.00 0.00 48 VAL A O 8
ATOM 10612 N N . TYR A 1 49 ? 0.428 1.534 -4.679 1.00 0.00 49 TYR A N 8
ATOM 10613 C CA . TYR A 1 49 ? 1.642 2.294 -4.640 1.00 0.00 49 TYR A CA 8
ATOM 10614 C C . TYR A 1 49 ? 2.239 2.013 -3.259 1.00 0.00 49 TYR A C 8
ATOM 10615 O O . TYR A 1 49 ? 1.511 1.580 -2.364 1.00 0.00 49 TYR A O 8
ATOM 10633 N N . ALA A 1 50 ? 3.522 2.272 -3.040 1.00 0.00 50 ALA A N 8
ATOM 10634 C CA . ALA A 1 50 ? 4.142 2.204 -1.716 1.00 0.00 50 ALA A CA 8
ATOM 10635 C C . ALA A 1 50 ? 4.891 3.521 -1.512 1.00 0.00 50 ALA A C 8
ATOM 10636 O O . ALA A 1 50 ? 5.247 4.186 -2.488 1.00 0.00 50 ALA A O 8
ATOM 10643 N N . ILE A 1 51 ? 5.191 3.867 -0.265 1.00 0.00 51 ILE A N 8
ATOM 10644 C CA . ILE A 1 51 ? 6.000 5.029 0.058 1.00 0.00 51 ILE A CA 8
ATOM 10645 C C . ILE A 1 51 ? 7.444 4.644 -0.171 1.00 0.00 51 ILE A C 8
ATOM 10646 O O . ILE A 1 51 ? 7.969 3.746 0.487 1.00 0.00 51 ILE A O 8
ATOM 10662 N N . LYS A 1 52 ? 8.075 5.354 -1.104 1.00 0.00 52 LYS A N 8
ATOM 10663 C CA . LYS A 1 52 ? 9.452 5.137 -1.479 1.00 0.00 52 LYS A CA 8
ATOM 10664 C C . LYS A 1 52 ? 10.373 5.304 -0.290 1.00 0.00 52 LYS A C 8
ATOM 10665 O O . LYS A 1 52 ? 11.122 4.386 0.007 1.00 0.00 52 LYS A O 8
ATOM 10684 N N . ASP A 1 53 ? 10.304 6.424 0.422 1.00 0.00 53 ASP A N 8
ATOM 10685 C CA . ASP A 1 53 ? 11.235 6.682 1.521 1.00 0.00 53 ASP A CA 8
ATOM 10686 C C . ASP A 1 53 ? 11.147 5.619 2.613 1.00 0.00 53 ASP A C 8
ATOM 10687 O O . ASP A 1 53 ? 12.177 5.188 3.125 1.00 0.00 53 ASP A O 8
ATOM 10696 N N . ASP A 1 54 ? 9.938 5.130 2.914 1.00 0.00 54 ASP A N 8
ATOM 10697 C CA . ASP A 1 54 ? 9.746 3.993 3.801 1.00 0.00 54 ASP A CA 8
ATOM 10698 C C . ASP A 1 54 ? 10.375 2.729 3.229 1.00 0.00 54 ASP A C 8
ATOM 10699 O O . ASP A 1 54 ? 11.069 2.034 3.965 1.00 0.00 54 ASP A O 8
ATOM 10708 N N . PHE A 1 55 ? 10.142 2.409 1.951 1.00 0.00 55 PHE A N 8
ATOM 10709 C CA . PHE A 1 55 ? 10.695 1.231 1.267 1.00 0.00 55 PHE A CA 8
ATOM 10710 C C . PHE A 1 55 ? 12.225 1.236 1.369 1.00 0.00 55 PHE A C 8
ATOM 10711 O O . PHE A 1 55 ? 12.853 0.246 1.747 1.00 0.00 55 PHE A O 8
ATOM 10728 N N . LEU A 1 56 ? 12.827 2.393 1.107 1.00 0.00 56 LEU A N 8
ATOM 10729 C CA . LEU A 1 56 ? 14.253 2.643 1.178 1.00 0.00 56 LEU A CA 8
ATOM 10730 C C . LEU A 1 56 ? 14.716 2.494 2.620 1.00 0.00 56 LEU A C 8
ATOM 10731 O O . LEU A 1 56 ? 15.717 1.822 2.877 1.00 0.00 56 LEU A O 8
ATOM 10747 N N . ALA A 1 57 ? 13.967 3.045 3.579 1.00 0.00 57 ALA A N 8
ATOM 10748 C CA . ALA A 1 57 ? 14.250 2.901 4.999 1.00 0.00 57 ALA A CA 8
ATOM 10749 C C . ALA A 1 57 ? 14.004 1.469 5.486 1.00 0.00 57 ALA A C 8
ATOM 10750 O O . ALA A 1 57 ? 14.286 1.143 6.641 1.00 0.00 57 ALA A O 8
ATOM 10757 N N . ARG A 1 58 ? 13.495 0.581 4.627 1.00 0.00 58 ARG A N 8
ATOM 10758 C CA . ARG A 1 58 ? 13.314 -0.825 4.960 1.00 0.00 58 ARG A CA 8
ATOM 10759 C C . ARG A 1 58 ? 14.336 -1.654 4.194 1.00 0.00 58 ARG A C 8
ATOM 10760 O O . ARG A 1 58 ? 14.085 -2.827 3.934 1.00 0.00 58 ARG A O 8
ATOM 10781 N N . GLY A 1 59 ? 15.552 -1.133 4.013 1.00 0.00 59 GLY A N 8
ATOM 10782 C CA . GLY A 1 59 ? 16.667 -1.827 3.384 1.00 0.00 59 GLY A CA 8
ATOM 10783 C C . GLY A 1 59 ? 16.292 -2.554 2.088 1.00 0.00 59 GLY A C 8
ATOM 10784 O O . GLY A 1 59 ? 16.838 -3.634 1.853 1.00 0.00 59 GLY A O 8
ATOM 10788 N N . TYR A 1 60 ? 15.375 -2.004 1.282 1.00 0.00 60 TYR A N 8
ATOM 10789 C CA . TYR A 1 60 ? 14.991 -2.497 -0.038 1.00 0.00 60 TYR A CA 8
ATOM 10790 C C . TYR A 1 60 ? 15.472 -1.496 -1.098 1.00 0.00 60 TYR A C 8
ATOM 10791 O O . TYR A 1 60 ? 15.859 -0.364 -0.783 1.00 0.00 60 TYR A O 8
ATOM 10809 N N . SER A 1 61 ? 15.403 -1.886 -2.372 1.00 0.00 61 SER A N 8
ATOM 10810 C CA . SER A 1 61 ? 15.692 -1.038 -3.522 1.00 0.00 61 SER A CA 8
ATOM 10811 C C . SER A 1 61 ? 14.410 -0.950 -4.357 1.00 0.00 61 SER A C 8
ATOM 10812 O O . SER A 1 61 ? 13.360 -1.421 -3.907 1.00 0.00 61 SER A O 8
ATOM 10820 N N . GLU A 1 62 ? 14.434 -0.218 -5.470 1.00 0.00 62 GLU A N 8
ATOM 10821 C CA . GLU A 1 62 ? 13.197 0.161 -6.138 1.00 0.00 62 GLU A CA 8
ATOM 10822 C C . GLU A 1 62 ? 12.634 -0.981 -6.972 1.00 0.00 62 GLU A C 8
ATOM 10823 O O . GLU A 1 62 ? 11.434 -1.240 -6.929 1.00 0.00 62 GLU A O 8
ATOM 10835 N N . GLU A 1 63 ? 13.491 -1.683 -7.713 1.00 0.00 63 GLU A N 8
ATOM 10836 C CA . GLU A 1 63 ? 13.068 -2.777 -8.575 1.00 0.00 63 GLU A CA 8
ATOM 10837 C C . GLU A 1 63 ? 12.630 -3.978 -7.727 1.00 0.00 63 GLU A C 8
ATOM 10838 O O . GLU A 1 63 ? 11.907 -4.859 -8.197 1.00 0.00 63 GLU A O 8
ATOM 10850 N N . ASP A 1 64 ? 13.024 -3.997 -6.455 1.00 0.00 64 ASP A N 8
ATOM 10851 C CA . ASP A 1 64 ? 12.603 -4.954 -5.451 1.00 0.00 64 ASP A CA 8
ATOM 10852 C C . ASP A 1 64 ? 11.166 -4.696 -4.987 1.00 0.00 64 ASP A C 8
ATOM 10853 O O . ASP A 1 64 ? 10.663 -5.490 -4.194 1.00 0.00 64 ASP A O 8
ATOM 10862 N N . SER A 1 65 ? 10.512 -3.607 -5.414 1.00 0.00 65 SER A N 8
ATOM 10863 C CA . SER A 1 65 ? 9.105 -3.388 -5.152 1.00 0.00 65 SER A CA 8
ATOM 10864 C C . SER A 1 65 ? 8.305 -3.724 -6.404 1.00 0.00 65 SER A C 8
ATOM 10865 O O . SER A 1 65 ? 8.559 -3.153 -7.473 1.00 0.00 65 SER A O 8
ATOM 10873 N N . LYS A 1 66 ? 7.284 -4.582 -6.289 1.00 0.00 66 LYS A N 8
ATOM 10874 C CA . LYS A 1 66 ? 6.398 -4.811 -7.432 1.00 0.00 66 LYS A CA 8
ATOM 10875 C C . LYS A 1 66 ? 5.212 -3.853 -7.456 1.00 0.00 66 LYS A C 8
ATOM 10876 O O . LYS A 1 66 ? 4.175 -4.192 -8.033 1.00 0.00 66 LYS A O 8
ATOM 10895 N N . VAL A 1 67 ? 5.401 -2.595 -7.051 1.00 0.00 67 VAL A N 8
ATOM 10896 C CA . VAL A 1 67 ? 4.410 -1.534 -7.213 1.00 0.00 67 VAL A CA 8
ATOM 10897 C C . VAL A 1 67 ? 5.152 -0.216 -7.410 1.00 0.00 67 VAL A C 8
ATOM 10898 O O . VAL A 1 67 ? 6.332 -0.118 -7.072 1.00 0.00 67 VAL A O 8
ATOM 10911 N N . PRO A 1 68 ? 4.480 0.811 -7.947 1.00 0.00 68 PRO A N 8
ATOM 10912 C CA . PRO A 1 68 ? 5.090 2.098 -8.154 1.00 0.00 68 PRO A CA 8
ATOM 10913 C C . PRO A 1 68 ? 5.319 2.786 -6.811 1.00 0.00 68 PRO A C 8
ATOM 10914 O O . PRO A 1 68 ? 4.399 3.020 -6.020 1.00 0.00 68 PRO A O 8
ATOM 10925 N N . LEU A 1 69 ? 6.588 3.053 -6.548 1.00 0.00 69 LEU A N 8
ATOM 10926 C CA . LEU A 1 69 ? 7.096 3.738 -5.385 1.00 0.00 69 LEU A CA 8
ATOM 10927 C C . LEU A 1 69 ? 6.928 5.232 -5.608 1.00 0.00 69 LEU A C 8
ATOM 10928 O O . LEU A 1 69 ? 7.573 5.828 -6.473 1.00 0.00 69 LEU A O 8
ATOM 10944 N N . ILE A 1 70 ? 6.029 5.816 -4.830 1.00 0.00 70 ILE A N 8
ATOM 10945 C CA . ILE A 1 70 ? 5.641 7.218 -4.873 1.00 0.00 70 ILE A CA 8
ATOM 10946 C C . ILE A 1 70 ? 6.149 7.928 -3.614 1.00 0.00 70 ILE A C 8
ATOM 10947 O O . ILE A 1 70 ? 6.638 7.283 -2.678 1.00 0.00 70 ILE A O 8
ATOM 10963 N N . THR A 1 71 ? 6.045 9.252 -3.574 1.00 0.00 71 THR A N 8
ATOM 10964 C CA . THR A 1 71 ? 6.432 10.005 -2.391 1.00 0.00 71 THR A CA 8
ATOM 10965 C C . THR A 1 71 ? 5.329 9.962 -1.321 1.00 0.00 71 THR A C 8
ATOM 10966 O O . THR A 1 71 ? 4.185 9.575 -1.576 1.00 0.00 71 THR A O 8
ATOM 10977 N N . TYR A 1 72 ? 5.616 10.500 -0.133 1.00 0.00 72 TYR A N 8
ATOM 10978 C CA . TYR A 1 72 ? 4.587 10.764 0.866 1.00 0.00 72 TYR A CA 8
ATOM 10979 C C . TYR A 1 72 ? 3.485 11.708 0.377 1.00 0.00 72 TYR A C 8
ATOM 10980 O O . TYR A 1 72 ? 2.364 11.557 0.848 1.00 0.00 72 TYR A O 8
ATOM 10998 N N . SER A 1 73 ? 3.758 12.664 -0.512 1.00 0.00 73 SER A N 8
ATOM 10999 C CA . SER A 1 73 ? 2.775 13.664 -0.926 1.00 0.00 73 SER A CA 8
ATOM 11000 C C . SER A 1 73 ? 1.917 13.170 -2.091 1.00 0.00 73 SER A C 8
ATOM 11001 O O . SER A 1 73 ? 0.728 13.487 -2.180 1.00 0.00 73 SER A O 8
ATOM 11009 N N . GLU A 1 74 ? 2.499 12.358 -2.973 1.00 0.00 74 GLU A N 8
ATOM 11010 C CA . GLU A 1 74 ? 1.793 11.672 -4.051 1.00 0.00 74 GLU A CA 8
ATOM 11011 C C . GLU A 1 74 ? 0.762 10.711 -3.468 1.00 0.00 74 GLU A C 8
ATOM 11012 O O . GLU A 1 74 ? -0.275 10.478 -4.087 1.00 0.00 74 GLU A O 8
ATOM 11024 N N . PHE A 1 75 ? 1.018 10.182 -2.268 1.00 0.00 75 PHE A N 8
ATOM 11025 C CA . PHE A 1 75 ? 0.020 9.488 -1.476 1.00 0.00 75 PHE A CA 8
ATOM 11026 C C . PHE A 1 75 ? -1.083 10.456 -1.060 1.00 0.00 75 PHE A C 8
ATOM 11027 O O . PHE A 1 75 ? -2.220 10.163 -1.385 1.00 0.00 75 PHE A O 8
ATOM 11044 N N . ILE A 1 76 ? -0.796 11.579 -0.386 1.00 0.00 76 ILE A N 8
ATOM 11045 C CA . ILE A 1 76 ? -1.817 12.493 0.156 1.00 0.00 76 ILE A CA 8
ATOM 11046 C C . ILE A 1 76 ? -2.868 12.899 -0.879 1.00 0.00 76 ILE A C 8
ATOM 11047 O O . ILE A 1 76 ? -4.045 12.929 -0.522 1.00 0.00 76 ILE A O 8
ATOM 11063 N N . ASP A 1 77 ? -2.476 13.145 -2.132 1.00 0.00 77 ASP A N 8
ATOM 11064 C CA . ASP A 1 77 ? -3.368 13.434 -3.269 1.00 0.00 77 ASP A CA 8
ATOM 11065 C C . ASP A 1 77 ? -4.502 12.420 -3.399 1.00 0.00 77 ASP A C 8
ATOM 11066 O O . ASP A 1 77 ? -5.648 12.769 -3.698 1.00 0.00 77 ASP A O 8
ATOM 11075 N N . LEU A 1 78 ? -4.174 11.157 -3.136 1.00 0.00 78 LEU A N 8
ATOM 11076 C CA . LEU A 1 78 ? -5.080 10.040 -3.265 1.00 0.00 78 LEU A CA 8
ATOM 11077 C C . LEU A 1 78 ? -6.154 10.056 -2.175 1.00 0.00 78 LEU A C 8
ATOM 11078 O O . LEU A 1 78 ? -7.226 9.497 -2.396 1.00 0.00 78 LEU A O 8
ATOM 11094 N N . LEU A 1 79 ? -5.893 10.643 -1.005 1.00 0.00 79 LEU A N 8
ATOM 11095 C CA . LEU A 1 79 ? -6.834 10.697 0.096 1.00 0.00 79 LEU A CA 8
ATOM 11096 C C . LEU A 1 79 ? -7.830 11.810 -0.186 1.00 0.00 79 LEU A C 8
ATOM 11097 O O . LEU A 1 79 ? -8.882 11.573 -0.778 1.00 0.00 79 LEU A O 8
ATOM 11113 N N . GLU A 1 80 ? -7.489 13.037 0.210 1.00 0.00 80 GLU A N 8
ATOM 11114 C CA . GLU A 1 80 ? -8.198 14.285 -0.076 1.00 0.00 80 GLU A CA 8
ATOM 11115 C C . GLU A 1 80 ? -9.714 14.233 0.165 1.00 0.00 80 GLU A C 8
ATOM 11116 O O . GLU A 1 80 ? -10.475 15.015 -0.409 1.00 0.00 80 GLU A O 8
ATOM 11128 N N . GLY A 1 81 ? -10.162 13.367 1.072 1.00 0.00 81 GLY A N 8
ATOM 11129 C CA . GLY A 1 81 ? -11.566 13.131 1.356 1.00 0.00 81 GLY A CA 8
ATOM 11130 C C . GLY A 1 81 ? -11.871 11.646 1.534 1.00 0.00 81 GLY A C 8
ATOM 11131 O O . GLY A 1 81 ? -12.865 11.295 2.166 1.00 0.00 81 GLY A O 8
ATOM 11135 N N . GLU A 1 82 ? -11.020 10.768 1.020 1.00 0.00 82 GLU A N 8
ATOM 11136 C CA . GLU A 1 82 ? -11.270 9.347 0.833 1.00 0.00 82 GLU A CA 8
ATOM 11137 C C . GLU A 1 82 ? -10.366 8.630 1.820 1.00 0.00 82 GLU A C 8
ATOM 11138 O O . GLU A 1 82 ? -9.331 8.069 1.480 1.00 0.00 82 GLU A O 8
ATOM 11150 N N . GLU A 1 83 ? -10.694 8.773 3.096 1.00 0.00 83 GLU A N 8
ATOM 11151 C CA . GLU A 1 83 ? -9.735 8.576 4.171 1.00 0.00 83 GLU A CA 8
ATOM 11152 C C . GLU A 1 83 ? -9.976 7.282 4.935 1.00 0.00 83 GLU A C 8
ATOM 11153 O O . GLU A 1 83 ? -10.027 7.242 6.167 1.00 0.00 83 GLU A O 8
ATOM 11165 N N . LYS A 1 84 ? -10.174 6.203 4.176 1.00 0.00 84 LYS A N 8
ATOM 11166 C CA . LYS A 1 84 ? -10.394 4.865 4.721 1.00 0.00 84 LYS A CA 8
ATOM 11167 C C . LYS A 1 84 ? -9.463 3.848 4.045 1.00 0.00 84 LYS A C 8
ATOM 11168 O O . LYS A 1 84 ? -9.829 2.694 3.829 1.00 0.00 84 LYS A O 8
ATOM 11187 N N . PHE A 1 85 ? -8.226 4.274 3.789 1.00 0.00 85 PHE A N 8
ATOM 11188 C CA . PHE A 1 85 ? -7.089 3.454 3.362 1.00 0.00 85 PHE A CA 8
ATOM 11189 C C . PHE A 1 85 ? -5.792 4.225 3.565 1.00 0.00 85 PHE A C 8
ATOM 11190 O O . PHE A 1 85 ? -4.907 4.288 2.716 1.00 0.00 85 PHE A O 8
ATOM 11207 N N . ILE A 1 86 ? -5.669 4.810 4.748 1.00 0.00 86 ILE A N 8
ATOM 11208 C CA . ILE A 1 86 ? -4.453 5.499 5.119 1.00 0.00 86 ILE A CA 8
ATOM 11209 C C . ILE A 1 86 ? -3.424 4.425 5.533 1.00 0.00 86 ILE A C 8
ATOM 11210 O O . ILE A 1 86 ? -3.761 3.239 5.621 1.00 0.00 86 ILE A O 8
ATOM 11226 N N . GLY A 1 87 ? -2.204 4.814 5.887 1.00 0.00 87 GLY A N 8
ATOM 11227 C CA . GLY A 1 87 ? -1.640 4.274 7.100 1.00 0.00 87 GLY A CA 8
ATOM 11228 C C . GLY A 1 87 ? -0.503 5.105 7.605 1.00 0.00 87 GLY A C 8
ATOM 11229 O O . GLY A 1 87 ? -0.360 6.259 7.142 1.00 0.00 87 GLY A O 8
ATOM 11233 N N . MET A 1 1 ? 15.566 -0.227 -10.361 1.00 0.00 1 MET A N 9
ATOM 11234 C CA . MET A 1 1 ? 14.371 -0.641 -9.614 1.00 0.00 1 MET A CA 9
ATOM 11235 C C . MET A 1 1 ? 13.819 0.524 -8.818 1.00 0.00 1 MET A C 9
ATOM 11236 O O . MET A 1 1 ? 14.478 1.014 -7.901 1.00 0.00 1 MET A O 9
ATOM 11250 N N . ALA A 1 2 ? 12.588 0.926 -9.121 1.00 0.00 2 ALA A N 9
ATOM 11251 C CA . ALA A 1 2 ? 11.698 1.621 -8.206 1.00 0.00 2 ALA A CA 9
ATOM 11252 C C . ALA A 1 2 ? 10.306 1.000 -8.370 1.00 0.00 2 ALA A C 9
ATOM 11253 O O . ALA A 1 2 ? 10.063 0.238 -9.313 1.00 0.00 2 ALA A O 9
ATOM 11260 N N . LEU A 1 3 ? 9.405 1.292 -7.435 1.00 0.00 3 LEU A N 9
ATOM 11261 C CA . LEU A 1 3 ? 8.038 0.822 -7.386 1.00 0.00 3 LEU A CA 9
ATOM 11262 C C . LEU A 1 3 ? 7.257 2.090 -7.093 1.00 0.00 3 LEU A C 9
ATOM 11263 O O . LEU A 1 3 ? 7.119 2.483 -5.933 1.00 0.00 3 LEU A O 9
ATOM 11279 N N . VAL A 1 4 ? 6.862 2.786 -8.157 1.00 0.00 4 VAL A N 9
ATOM 11280 C CA . VAL A 1 4 ? 6.063 4.003 -8.122 1.00 0.00 4 VAL A CA 9
ATOM 11281 C C . VAL A 1 4 ? 4.834 3.727 -8.996 1.00 0.00 4 VAL A C 9
ATOM 11282 O O . VAL A 1 4 ? 4.600 4.346 -10.040 1.00 0.00 4 VAL A O 9
ATOM 11295 N N . LEU A 1 5 ? 4.081 2.719 -8.572 1.00 0.00 5 LEU A N 9
ATOM 11296 C CA . LEU A 1 5 ? 2.789 2.292 -9.068 1.00 0.00 5 LEU A CA 9
ATOM 11297 C C . LEU A 1 5 ? 2.292 1.264 -8.064 1.00 0.00 5 LEU A C 9
ATOM 11298 O O . LEU A 1 5 ? 3.074 0.441 -7.597 1.00 0.00 5 LEU A O 9
ATOM 11314 N N . VAL A 1 6 ? 1.005 1.289 -7.728 1.00 0.00 6 VAL A N 9
ATOM 11315 C CA . VAL A 1 6 ? 0.401 0.218 -6.941 1.00 0.00 6 VAL A CA 9
ATOM 11316 C C . VAL A 1 6 ? -1.079 0.157 -7.284 1.00 0.00 6 VAL A C 9
ATOM 11317 O O . VAL A 1 6 ? -1.965 0.290 -6.448 1.00 0.00 6 VAL A O 9
ATOM 11330 N N . LYS A 1 7 ? -1.371 -0.052 -8.562 1.00 0.00 7 LYS A N 9
ATOM 11331 C CA . LYS A 1 7 ? -2.750 -0.101 -9.014 1.00 0.00 7 LYS A CA 9
ATOM 11332 C C . LYS A 1 7 ? -3.044 -1.351 -9.845 1.00 0.00 7 LYS A C 9
ATOM 11333 O O . LYS A 1 7 ? -3.932 -1.311 -10.691 1.00 0.00 7 LYS A O 9
ATOM 11352 N N . TYR A 1 8 ? -2.453 -2.497 -9.500 1.00 0.00 8 TYR A N 9
ATOM 11353 C CA . TYR A 1 8 ? -2.690 -3.759 -10.209 1.00 0.00 8 TYR A CA 9
ATOM 11354 C C . TYR A 1 8 ? -2.691 -4.923 -9.218 1.00 0.00 8 TYR A C 9
ATOM 11355 O O . TYR A 1 8 ? -2.242 -6.024 -9.530 1.00 0.00 8 TYR A O 9
ATOM 11373 N N . GLY A 1 9 ? -3.249 -4.695 -8.026 1.00 0.00 9 GLY A N 9
ATOM 11374 C CA . GLY A 1 9 ? -3.317 -5.651 -6.928 1.00 0.00 9 GLY A CA 9
ATOM 11375 C C . GLY A 1 9 ? -1.982 -5.907 -6.266 1.00 0.00 9 GLY A C 9
ATOM 11376 O O . GLY A 1 9 ? -1.903 -5.818 -5.050 1.00 0.00 9 GLY A O 9
ATOM 11380 N N . THR A 1 10 ? -0.950 -6.211 -7.037 1.00 0.00 10 THR A N 9
ATOM 11381 C CA . THR A 1 10 ? 0.191 -6.952 -6.512 1.00 0.00 10 THR A CA 9
ATOM 11382 C C . THR A 1 10 ? 1.558 -6.543 -7.102 1.00 0.00 10 THR A C 9
ATOM 11383 O O . THR A 1 10 ? 2.425 -7.399 -7.260 1.00 0.00 10 THR A O 9
ATOM 11394 N N . ASP A 1 11 ? 1.837 -5.252 -7.350 1.00 0.00 11 ASP A N 9
ATOM 11395 C CA . ASP A 1 11 ? 3.097 -4.856 -8.022 1.00 0.00 11 ASP A CA 9
ATOM 11396 C C . ASP A 1 11 ? 3.933 -3.823 -7.253 1.00 0.00 11 ASP A C 9
ATOM 11397 O O . ASP A 1 11 ? 4.524 -2.923 -7.842 1.00 0.00 11 ASP A O 9
ATOM 11406 N N . HIS A 1 12 ? 4.003 -3.946 -5.926 1.00 0.00 12 HIS A N 9
ATOM 11407 C CA . HIS A 1 12 ? 4.822 -3.091 -5.054 1.00 0.00 12 HIS A CA 9
ATOM 11408 C C . HIS A 1 12 ? 5.090 -3.825 -3.728 1.00 0.00 12 HIS A C 9
ATOM 11409 O O . HIS A 1 12 ? 4.559 -4.920 -3.552 1.00 0.00 12 HIS A O 9
ATOM 11423 N N . PRO A 1 13 ? 5.893 -3.305 -2.785 1.00 0.00 13 PRO A N 9
ATOM 11424 C CA . PRO A 1 13 ? 6.127 -4.003 -1.527 1.00 0.00 13 PRO A CA 9
ATOM 11425 C C . PRO A 1 13 ? 4.956 -3.854 -0.563 1.00 0.00 13 PRO A C 9
ATOM 11426 O O . PRO A 1 13 ? 4.171 -2.953 -0.744 1.00 0.00 13 PRO A O 9
ATOM 11437 N N . VAL A 1 14 ? 4.865 -4.704 0.467 1.00 0.00 14 VAL A N 9
ATOM 11438 C CA . VAL A 1 14 ? 3.963 -4.730 1.606 1.00 0.00 14 VAL A CA 9
ATOM 11439 C C . VAL A 1 14 ? 4.127 -6.152 2.123 1.00 0.00 14 VAL A C 9
ATOM 11440 O O . VAL A 1 14 ? 4.520 -6.353 3.251 1.00 0.00 14 VAL A O 9
ATOM 11453 N N . GLU A 1 15 ? 3.993 -7.166 1.275 1.00 0.00 15 GLU A N 9
ATOM 11454 C CA . GLU A 1 15 ? 3.886 -8.558 1.728 1.00 0.00 15 GLU A CA 9
ATOM 11455 C C . GLU A 1 15 ? 4.482 -9.516 0.711 1.00 0.00 15 GLU A C 9
ATOM 11456 O O . GLU A 1 15 ? 4.018 -10.635 0.549 1.00 0.00 15 GLU A O 9
ATOM 11468 N N . LYS A 1 16 ? 5.542 -9.080 0.026 1.00 0.00 16 LYS A N 9
ATOM 11469 C CA . LYS A 1 16 ? 6.358 -9.918 -0.842 1.00 0.00 16 LYS A CA 9
ATOM 11470 C C . LYS A 1 16 ? 7.475 -9.092 -1.417 1.00 0.00 16 LYS A C 9
ATOM 11471 O O . LYS A 1 16 ? 8.613 -9.279 -1.018 1.00 0.00 16 LYS A O 9
ATOM 11490 N N . LEU A 1 17 ? 7.159 -8.106 -2.253 1.00 0.00 17 LEU A N 9
ATOM 11491 C CA . LEU A 1 17 ? 8.167 -7.283 -2.914 1.00 0.00 17 LEU A CA 9
ATOM 11492 C C . LEU A 1 17 ? 9.025 -6.519 -1.896 1.00 0.00 17 LEU A C 9
ATOM 11493 O O . LEU A 1 17 ? 10.184 -6.205 -2.157 1.00 0.00 17 LEU A O 9
ATOM 11509 N N . LYS A 1 18 ? 8.484 -6.297 -0.691 1.00 0.00 18 LYS A N 9
ATOM 11510 C CA . LYS A 1 18 ? 9.212 -5.716 0.441 1.00 0.00 18 LYS A CA 9
ATOM 11511 C C . LYS A 1 18 ? 10.355 -6.641 0.887 1.00 0.00 18 LYS A C 9
ATOM 11512 O O . LYS A 1 18 ? 11.391 -6.186 1.333 1.00 0.00 18 LYS A O 9
ATOM 11531 N N . ILE A 1 19 ? 10.176 -7.955 0.804 1.00 0.00 19 ILE A N 9
ATOM 11532 C CA . ILE A 1 19 ? 11.158 -8.929 1.255 1.00 0.00 19 ILE A CA 9
ATOM 11533 C C . ILE A 1 19 ? 12.326 -8.954 0.276 1.00 0.00 19 ILE A C 9
ATOM 11534 O O . ILE A 1 19 ? 13.455 -9.251 0.652 1.00 0.00 19 ILE A O 9
ATOM 11550 N N . ARG A 1 20 ? 12.051 -8.621 -0.990 1.00 0.00 20 ARG A N 9
ATOM 11551 C CA . ARG A 1 20 ? 13.076 -8.529 -2.004 1.00 0.00 20 ARG A CA 9
ATOM 11552 C C . ARG A 1 20 ? 13.862 -7.219 -1.843 1.00 0.00 20 ARG A C 9
ATOM 11553 O O . ARG A 1 20 ? 15.003 -7.163 -2.302 1.00 0.00 20 ARG A O 9
ATOM 11574 N N . SER A 1 21 ? 13.315 -6.195 -1.175 1.00 0.00 21 SER A N 9
ATOM 11575 C CA . SER A 1 21 ? 13.983 -4.972 -0.723 1.00 0.00 21 SER A CA 9
ATOM 11576 C C . SER A 1 21 ? 12.981 -4.124 0.072 1.00 0.00 21 SER A C 9
ATOM 11577 O O . SER A 1 21 ? 12.019 -3.632 -0.521 1.00 0.00 21 SER A O 9
ATOM 11585 N N . ALA A 1 22 ? 13.198 -3.986 1.383 1.00 0.00 22 ALA A N 9
ATOM 11586 C CA . ALA A 1 22 ? 12.551 -3.110 2.369 1.00 0.00 22 ALA A CA 9
ATOM 11587 C C . ALA A 1 22 ? 13.110 -3.484 3.744 1.00 0.00 22 ALA A C 9
ATOM 11588 O O . ALA A 1 22 ? 13.802 -4.498 3.889 1.00 0.00 22 ALA A O 9
ATOM 11595 N N . LYS A 1 23 ? 12.776 -2.711 4.774 1.00 0.00 23 LYS A N 9
ATOM 11596 C CA . LYS A 1 23 ? 13.099 -3.000 6.166 1.00 0.00 23 LYS A CA 9
ATOM 11597 C C . LYS A 1 23 ? 12.002 -2.407 7.047 1.00 0.00 23 LYS A C 9
ATOM 11598 O O . LYS A 1 23 ? 10.939 -2.060 6.535 1.00 0.00 23 LYS A O 9
ATOM 11617 N N . ALA A 1 24 ? 12.210 -2.350 8.363 1.00 0.00 24 ALA A N 9
ATOM 11618 C CA . ALA A 1 24 ? 11.180 -1.844 9.258 1.00 0.00 24 ALA A CA 9
ATOM 11619 C C . ALA A 1 24 ? 10.991 -0.343 9.106 1.00 0.00 24 ALA A C 9
ATOM 11620 O O . ALA A 1 24 ? 9.887 0.171 9.285 1.00 0.00 24 ALA A O 9
ATOM 11627 N N . GLU A 1 25 ? 12.056 0.385 8.783 1.00 0.00 25 GLU A N 9
ATOM 11628 C CA . GLU A 1 25 ? 11.991 1.828 8.587 1.00 0.00 25 GLU A CA 9
ATOM 11629 C C . GLU A 1 25 ? 11.719 2.186 7.143 1.00 0.00 25 GLU A C 9
ATOM 11630 O O . GLU A 1 25 ? 12.316 3.110 6.580 1.00 0.00 25 GLU A O 9
ATOM 11642 N N . ASP A 1 26 ? 10.841 1.415 6.530 1.00 0.00 26 ASP A N 9
ATOM 11643 C CA . ASP A 1 26 ? 10.497 1.637 5.153 1.00 0.00 26 ASP A CA 9
ATOM 11644 C C . ASP A 1 26 ? 9.059 2.136 5.088 1.00 0.00 26 ASP A C 9
ATOM 11645 O O . ASP A 1 26 ? 8.367 2.199 6.117 1.00 0.00 26 ASP A O 9
ATOM 11654 N N . LYS A 1 27 ? 8.613 2.581 3.918 1.00 0.00 27 LYS A N 9
ATOM 11655 C CA . LYS A 1 27 ? 7.494 3.511 3.827 1.00 0.00 27 LYS A CA 9
ATOM 11656 C C . LYS A 1 27 ? 6.663 3.105 2.617 1.00 0.00 27 LYS A C 9
ATOM 11657 O O . LYS A 1 27 ? 7.238 2.946 1.550 1.00 0.00 27 LYS A O 9
ATOM 11676 N N . ILE A 1 28 ? 5.362 2.822 2.777 1.00 0.00 28 ILE A N 9
ATOM 11677 C CA . ILE A 1 28 ? 4.515 2.341 1.683 1.00 0.00 28 ILE A CA 9
ATOM 11678 C C . ILE A 1 28 ? 3.060 2.784 1.921 1.00 0.00 28 ILE A C 9
ATOM 11679 O O . ILE A 1 28 ? 2.695 3.144 3.050 1.00 0.00 28 ILE A O 9
ATOM 11695 N N . VAL A 1 29 ? 2.248 2.749 0.857 1.00 0.00 29 VAL A N 9
ATOM 11696 C CA . VAL A 1 29 ? 0.795 2.933 0.784 1.00 0.00 29 VAL A CA 9
ATOM 11697 C C . VAL A 1 29 ? 0.275 2.126 -0.430 1.00 0.00 29 VAL A C 9
ATOM 11698 O O . VAL A 1 29 ? 1.034 1.972 -1.386 1.00 0.00 29 VAL A O 9
ATOM 11711 N N . LEU A 1 30 ? -0.990 1.664 -0.436 1.00 0.00 30 LEU A N 9
ATOM 11712 C CA . LEU A 1 30 ? -1.641 0.906 -1.527 1.00 0.00 30 LEU A CA 9
ATOM 11713 C C . LEU A 1 30 ? -2.741 1.744 -2.155 1.00 0.00 30 LEU A C 9
ATOM 11714 O O . LEU A 1 30 ? -3.401 2.479 -1.421 1.00 0.00 30 LEU A O 9
ATOM 11730 N N . ILE A 1 31 ? -3.007 1.553 -3.456 1.00 0.00 31 ILE A N 9
ATOM 11731 C CA . ILE A 1 31 ? -4.084 2.252 -4.147 1.00 0.00 31 ILE A CA 9
ATOM 11732 C C . ILE A 1 31 ? -4.882 1.319 -5.061 1.00 0.00 31 ILE A C 9
ATOM 11733 O O . ILE A 1 31 ? -4.582 0.135 -5.166 1.00 0.00 31 ILE A O 9
ATOM 11749 N N . GLN A 1 32 ? -5.842 1.886 -5.787 1.00 0.00 32 GLN A N 9
ATOM 11750 C CA . GLN A 1 32 ? -6.692 1.364 -6.844 1.00 0.00 32 GLN A CA 9
ATOM 11751 C C . GLN A 1 32 ? -7.134 -0.075 -6.630 1.00 0.00 32 GLN A C 9
ATOM 11752 O O . GLN A 1 32 ? -8.212 -0.328 -6.113 1.00 0.00 32 GLN A O 9
ATOM 11766 N N . ASN A 1 33 ? -6.311 -1.021 -7.087 1.00 0.00 33 ASN A N 9
ATOM 11767 C CA . ASN A 1 33 ? -6.500 -2.454 -6.932 1.00 0.00 33 ASN A CA 9
ATOM 11768 C C . ASN A 1 33 ? -5.417 -3.038 -6.049 1.00 0.00 33 ASN A C 9
ATOM 11769 O O . ASN A 1 33 ? -5.691 -4.026 -5.382 1.00 0.00 33 ASN A O 9
ATOM 11780 N N . GLY A 1 34 ? -4.233 -2.409 -5.992 1.00 0.00 34 GLY A N 9
ATOM 11781 C CA . GLY A 1 34 ? -3.180 -2.584 -4.990 1.00 0.00 34 GLY A CA 9
ATOM 11782 C C . GLY A 1 34 ? -3.699 -2.725 -3.567 1.00 0.00 34 GLY A C 9
ATOM 11783 O O . GLY A 1 34 ? -3.063 -3.368 -2.747 1.00 0.00 34 GLY A O 9
ATOM 11787 N N . VAL A 1 35 ? -4.874 -2.191 -3.269 1.00 0.00 35 VAL A N 9
ATOM 11788 C CA . VAL A 1 35 ? -5.622 -2.476 -2.058 1.00 0.00 35 VAL A CA 9
ATOM 11789 C C . VAL A 1 35 ? -5.726 -3.973 -1.692 1.00 0.00 35 VAL A C 9
ATOM 11790 O O . VAL A 1 35 ? -5.826 -4.270 -0.503 1.00 0.00 35 VAL A O 9
ATOM 11803 N N . PHE A 1 36 ? -5.642 -4.910 -2.652 1.00 0.00 36 PHE A N 9
ATOM 11804 C CA . PHE A 1 36 ? -5.453 -6.352 -2.447 1.00 0.00 36 PHE A CA 9
ATOM 11805 C C . PHE A 1 36 ? -4.300 -6.686 -1.492 1.00 0.00 36 PHE A C 9
ATOM 11806 O O . PHE A 1 36 ? -4.359 -7.702 -0.803 1.00 0.00 36 PHE A O 9
ATOM 11823 N N . TRP A 1 37 ? -3.257 -5.859 -1.415 1.00 0.00 37 TRP A N 9
ATOM 11824 C CA . TRP A 1 37 ? -2.162 -6.078 -0.483 1.00 0.00 37 TRP A CA 9
ATOM 11825 C C . TRP A 1 37 ? -2.609 -5.958 0.979 1.00 0.00 37 TRP A C 9
ATOM 11826 O O . TRP A 1 37 ? -1.858 -6.390 1.847 1.00 0.00 37 TRP A O 9
ATOM 11847 N N . ALA A 1 38 ? -3.791 -5.417 1.302 1.00 0.00 38 ALA A N 9
ATOM 11848 C CA . ALA A 1 38 ? -4.320 -5.442 2.666 1.00 0.00 38 ALA A CA 9
ATOM 11849 C C . ALA A 1 38 ? -5.075 -6.729 2.954 1.00 0.00 38 ALA A C 9
ATOM 11850 O O . ALA A 1 38 ? -6.007 -6.703 3.753 1.00 0.00 38 ALA A O 9
ATOM 11857 N N . LEU A 1 39 ? -4.598 -7.853 2.417 1.00 0.00 39 LEU A N 9
ATOM 11858 C CA . LEU A 1 39 ? -5.264 -9.146 2.406 1.00 0.00 39 LEU A CA 9
ATOM 11859 C C . LEU A 1 39 ? -4.439 -10.130 1.581 1.00 0.00 39 LEU A C 9
ATOM 11860 O O . LEU A 1 39 ? -4.900 -10.716 0.603 1.00 0.00 39 LEU A O 9
ATOM 11876 N N . GLU A 1 40 ? -3.202 -10.317 2.042 1.00 0.00 40 GLU A N 9
ATOM 11877 C CA . GLU A 1 40 ? -2.221 -11.317 1.617 1.00 0.00 40 GLU A CA 9
ATOM 11878 C C . GLU A 1 40 ? -1.653 -12.048 2.841 1.00 0.00 40 GLU A C 9
ATOM 11879 O O . GLU A 1 40 ? -1.969 -11.695 3.980 1.00 0.00 40 GLU A O 9
ATOM 11891 N N . GLU A 1 41 ? -0.784 -13.038 2.619 1.00 0.00 41 GLU A N 9
ATOM 11892 C CA . GLU A 1 41 ? -0.093 -13.827 3.636 1.00 0.00 41 GLU A CA 9
ATOM 11893 C C . GLU A 1 41 ? 1.406 -13.548 3.580 1.00 0.00 41 GLU A C 9
ATOM 11894 O O . GLU A 1 41 ? 2.090 -14.124 2.726 1.00 0.00 41 GLU A O 9
ATOM 11906 N N . LEU A 1 42 ? 1.918 -12.677 4.460 1.00 0.00 42 LEU A N 9
ATOM 11907 C CA . LEU A 1 42 ? 3.344 -12.410 4.640 1.00 0.00 42 LEU A CA 9
ATOM 11908 C C . LEU A 1 42 ? 3.524 -11.544 5.904 1.00 0.00 42 LEU A C 9
ATOM 11909 O O . LEU A 1 42 ? 2.885 -11.809 6.916 1.00 0.00 42 LEU A O 9
ATOM 11925 N N . GLU A 1 43 ? 4.417 -10.553 5.888 1.00 0.00 43 GLU A N 9
ATOM 11926 C CA . GLU A 1 43 ? 4.634 -9.557 6.932 1.00 0.00 43 GLU A CA 9
ATOM 11927 C C . GLU A 1 43 ? 5.042 -8.243 6.251 1.00 0.00 43 GLU A C 9
ATOM 11928 O O . GLU A 1 43 ? 5.620 -8.284 5.163 1.00 0.00 43 GLU A O 9
ATOM 11940 N N . THR A 1 44 ? 4.890 -7.107 6.926 1.00 0.00 44 THR A N 9
ATOM 11941 C CA . THR A 1 44 ? 5.619 -5.849 6.738 1.00 0.00 44 THR A CA 9
ATOM 11942 C C . THR A 1 44 ? 5.964 -5.311 8.123 1.00 0.00 44 THR A C 9
ATOM 11943 O O . THR A 1 44 ? 5.065 -5.031 8.920 1.00 0.00 44 THR A O 9
ATOM 11954 N N . PRO A 1 45 ? 7.250 -5.077 8.405 1.00 0.00 45 PRO A N 9
ATOM 11955 C CA . PRO A 1 45 ? 7.604 -4.202 9.494 1.00 0.00 45 PRO A CA 9
ATOM 11956 C C . PRO A 1 45 ? 7.513 -2.709 9.105 1.00 0.00 45 PRO A C 9
ATOM 11957 O O . PRO A 1 45 ? 7.535 -1.843 9.979 1.00 0.00 45 PRO A O 9
ATOM 11968 N N . ALA A 1 46 ? 7.384 -2.395 7.811 1.00 0.00 46 ALA A N 9
ATOM 11969 C CA . ALA A 1 46 ? 7.228 -1.045 7.294 1.00 0.00 46 ALA A CA 9
ATOM 11970 C C . ALA A 1 46 ? 5.789 -0.563 7.468 1.00 0.00 46 ALA A C 9
ATOM 11971 O O . ALA A 1 46 ? 4.869 -1.381 7.594 1.00 0.00 46 ALA A O 9
ATOM 11978 N N . LYS A 1 47 ? 5.561 0.754 7.371 1.00 0.00 47 LYS A N 9
ATOM 11979 C CA . LYS A 1 47 ? 4.226 1.302 7.536 1.00 0.00 47 LYS A CA 9
ATOM 11980 C C . LYS A 1 47 ? 3.469 1.073 6.251 1.00 0.00 47 LYS A C 9
ATOM 11981 O O . LYS A 1 47 ? 3.955 1.377 5.157 1.00 0.00 47 LYS A O 9
ATOM 12000 N N . VAL A 1 48 ? 2.263 0.567 6.408 1.00 0.00 48 VAL A N 9
ATOM 12001 C CA . VAL A 1 48 ? 1.388 0.166 5.342 1.00 0.00 48 VAL A CA 9
ATOM 12002 C C . VAL A 1 48 ? 0.061 0.788 5.686 1.00 0.00 48 VAL A C 9
ATOM 12003 O O . VAL A 1 48 ? -0.425 0.683 6.807 1.00 0.00 48 VAL A O 9
ATOM 12016 N N . TYR A 1 49 ? -0.478 1.493 4.710 1.00 0.00 49 TYR A N 9
ATOM 12017 C CA . TYR A 1 49 ? -1.754 2.154 4.782 1.00 0.00 49 TYR A CA 9
ATOM 12018 C C . TYR A 1 49 ? -2.370 1.989 3.383 1.00 0.00 49 TYR A C 9
ATOM 12019 O O . TYR A 1 49 ? -1.632 1.815 2.417 1.00 0.00 49 TYR A O 9
ATOM 12037 N N . ALA A 1 50 ? -3.689 2.022 3.232 1.00 0.00 50 ALA A N 9
ATOM 12038 C CA . ALA A 1 50 ? -4.394 1.708 1.981 1.00 0.00 50 ALA A CA 9
ATOM 12039 C C . ALA A 1 50 ? -5.381 2.837 1.682 1.00 0.00 50 ALA A C 9
ATOM 12040 O O . ALA A 1 50 ? -5.848 3.462 2.636 1.00 0.00 50 ALA A O 9
ATOM 12047 N N . ILE A 1 51 ? -5.721 3.126 0.415 1.00 0.00 51 ILE A N 9
ATOM 12048 C CA . ILE A 1 51 ? -6.640 4.207 0.121 1.00 0.00 51 ILE A CA 9
ATOM 12049 C C . ILE A 1 51 ? -8.049 3.677 0.304 1.00 0.00 51 ILE A C 9
ATOM 12050 O O . ILE A 1 51 ? -8.551 2.853 -0.451 1.00 0.00 51 ILE A O 9
ATOM 12066 N N . LYS A 1 52 ? -8.697 4.201 1.336 1.00 0.00 52 LYS A N 9
ATOM 12067 C CA . LYS A 1 52 ? -10.057 3.890 1.700 1.00 0.00 52 LYS A CA 9
ATOM 12068 C C . LYS A 1 52 ? -11.007 4.136 0.547 1.00 0.00 52 LYS A C 9
ATOM 12069 O O . LYS A 1 52 ? -11.783 3.253 0.222 1.00 0.00 52 LYS A O 9
ATOM 12088 N N . ASP A 1 53 ? -10.963 5.311 -0.075 1.00 0.00 53 ASP A N 9
ATOM 12089 C CA . ASP A 1 53 ? -11.888 5.620 -1.164 1.00 0.00 53 ASP A CA 9
ATOM 12090 C C . ASP A 1 53 ? -11.744 4.642 -2.313 1.00 0.00 53 ASP A C 9
ATOM 12091 O O . ASP A 1 53 ? -12.755 4.108 -2.758 1.00 0.00 53 ASP A O 9
ATOM 12100 N N . ASP A 1 54 ? -10.525 4.384 -2.797 1.00 0.00 54 ASP A N 9
ATOM 12101 C CA . ASP A 1 54 ? -10.386 3.443 -3.894 1.00 0.00 54 ASP A CA 9
ATOM 12102 C C . ASP A 1 54 ? -10.677 2.009 -3.479 1.00 0.00 54 ASP A C 9
ATOM 12103 O O . ASP A 1 54 ? -11.252 1.303 -4.298 1.00 0.00 54 ASP A O 9
ATOM 12112 N N . PHE A 1 55 ? -10.442 1.602 -2.228 1.00 0.00 55 PHE A N 9
ATOM 12113 C CA . PHE A 1 55 ? -10.846 0.291 -1.709 1.00 0.00 55 PHE A CA 9
ATOM 12114 C C . PHE A 1 55 ? -12.362 0.132 -1.778 1.00 0.00 55 PHE A C 9
ATOM 12115 O O . PHE A 1 55 ? -12.876 -0.869 -2.277 1.00 0.00 55 PHE A O 9
ATOM 12132 N N . LEU A 1 56 ? -13.084 1.147 -1.309 1.00 0.00 56 LEU A N 9
ATOM 12133 C CA . LEU A 1 56 ? -14.536 1.218 -1.325 1.00 0.00 56 LEU A CA 9
ATOM 12134 C C . LEU A 1 56 ? -15.044 1.280 -2.755 1.00 0.00 56 LEU A C 9
ATOM 12135 O O . LEU A 1 56 ? -16.075 0.682 -3.071 1.00 0.00 56 LEU A O 9
ATOM 12151 N N . ALA A 1 57 ? -14.311 1.951 -3.646 1.00 0.00 57 ALA A N 9
ATOM 12152 C CA . ALA A 1 57 ? -14.609 1.935 -5.066 1.00 0.00 57 ALA A CA 9
ATOM 12153 C C . ALA A 1 57 ? -14.352 0.543 -5.664 1.00 0.00 57 ALA A C 9
ATOM 12154 O O . ALA A 1 57 ? -14.882 0.226 -6.736 1.00 0.00 57 ALA A O 9
ATOM 12161 N N . ARG A 1 58 ? -13.575 -0.312 -4.989 1.00 0.00 58 ARG A N 9
ATOM 12162 C CA . ARG A 1 58 ? -13.194 -1.639 -5.473 1.00 0.00 58 ARG A CA 9
ATOM 12163 C C . ARG A 1 58 ? -14.039 -2.701 -4.766 1.00 0.00 58 ARG A C 9
ATOM 12164 O O . ARG A 1 58 ? -13.560 -3.810 -4.547 1.00 0.00 58 ARG A O 9
ATOM 12185 N N . GLY A 1 59 ? -15.319 -2.429 -4.512 1.00 0.00 59 GLY A N 9
ATOM 12186 C CA . GLY A 1 59 ? -16.241 -3.409 -3.951 1.00 0.00 59 GLY A CA 9
ATOM 12187 C C . GLY A 1 59 ? -15.660 -4.193 -2.771 1.00 0.00 59 GLY A C 9
ATOM 12188 O O . GLY A 1 59 ? -15.728 -5.426 -2.761 1.00 0.00 59 GLY A O 9
ATOM 12192 N N . TYR A 1 60 ? -15.069 -3.479 -1.814 1.00 0.00 60 TYR A N 9
ATOM 12193 C CA . TYR A 1 60 ? -14.701 -3.956 -0.498 1.00 0.00 60 TYR A CA 9
ATOM 12194 C C . TYR A 1 60 ? -15.499 -3.149 0.528 1.00 0.00 60 TYR A C 9
ATOM 12195 O O . TYR A 1 60 ? -16.251 -2.236 0.173 1.00 0.00 60 TYR A O 9
ATOM 12213 N N . SER A 1 61 ? -15.370 -3.518 1.792 1.00 0.00 61 SER A N 9
ATOM 12214 C CA . SER A 1 61 ? -15.880 -2.861 2.978 1.00 0.00 61 SER A CA 9
ATOM 12215 C C . SER A 1 61 ? -14.673 -2.513 3.835 1.00 0.00 61 SER A C 9
ATOM 12216 O O . SER A 1 61 ? -13.623 -3.145 3.702 1.00 0.00 61 SER A O 9
ATOM 12224 N N . GLU A 1 62 ? -14.810 -1.570 4.762 1.00 0.00 62 GLU A N 9
ATOM 12225 C CA . GLU A 1 62 ? -13.681 -1.162 5.586 1.00 0.00 62 GLU A CA 9
ATOM 12226 C C . GLU A 1 62 ? -13.198 -2.331 6.450 1.00 0.00 62 GLU A C 9
ATOM 12227 O O . GLU A 1 62 ? -11.996 -2.530 6.624 1.00 0.00 62 GLU A O 9
ATOM 12239 N N . GLU A 1 63 ? -14.128 -3.167 6.918 1.00 0.00 63 GLU A N 9
ATOM 12240 C CA . GLU A 1 63 ? -13.808 -4.351 7.702 1.00 0.00 63 GLU A CA 9
ATOM 12241 C C . GLU A 1 63 ? -13.087 -5.446 6.894 1.00 0.00 63 GLU A C 9
ATOM 12242 O O . GLU A 1 63 ? -12.566 -6.392 7.492 1.00 0.00 63 GLU A O 9
ATOM 12254 N N . ASP A 1 64 ? -13.052 -5.362 5.560 1.00 0.00 64 ASP A N 9
ATOM 12255 C CA . ASP A 1 64 ? -12.467 -6.411 4.723 1.00 0.00 64 ASP A CA 9
ATOM 12256 C C . ASP A 1 64 ? -10.947 -6.298 4.661 1.00 0.00 64 ASP A C 9
ATOM 12257 O O . ASP A 1 64 ? -10.276 -7.300 4.410 1.00 0.00 64 ASP A O 9
ATOM 12266 N N . SER A 1 65 ? -10.380 -5.099 4.835 1.00 0.00 65 SER A N 9
ATOM 12267 C CA . SER A 1 65 ? -8.930 -4.938 4.769 1.00 0.00 65 SER A CA 9
ATOM 12268 C C . SER A 1 65 ? -8.346 -5.323 6.137 1.00 0.00 65 SER A C 9
ATOM 12269 O O . SER A 1 65 ? -9.031 -5.182 7.158 1.00 0.00 65 SER A O 9
ATOM 12277 N N . LYS A 1 66 ? -7.062 -5.698 6.195 1.00 0.00 66 LYS A N 9
ATOM 12278 C CA . LYS A 1 66 ? -6.376 -5.892 7.474 1.00 0.00 66 LYS A CA 9
ATOM 12279 C C . LYS A 1 66 ? -5.301 -4.833 7.704 1.00 0.00 66 LYS A C 9
ATOM 12280 O O . LYS A 1 66 ? -4.351 -5.086 8.446 1.00 0.00 66 LYS A O 9
ATOM 12299 N N . VAL A 1 67 ? -5.500 -3.593 7.258 1.00 0.00 67 VAL A N 9
ATOM 12300 C CA . VAL A 1 67 ? -4.499 -2.526 7.371 1.00 0.00 67 VAL A CA 9
ATOM 12301 C C . VAL A 1 67 ? -5.260 -1.202 7.505 1.00 0.00 67 VAL A C 9
ATOM 12302 O O . VAL A 1 67 ? -6.441 -1.139 7.150 1.00 0.00 67 VAL A O 9
ATOM 12315 N N . PRO A 1 68 ? -4.619 -0.135 8.005 1.00 0.00 68 PRO A N 9
ATOM 12316 C CA . PRO A 1 68 ? -5.275 1.142 8.208 1.00 0.00 68 PRO A CA 9
ATOM 12317 C C . PRO A 1 68 ? -5.655 1.766 6.864 1.00 0.00 68 PRO A C 9
ATOM 12318 O O . PRO A 1 68 ? -4.803 2.068 6.020 1.00 0.00 68 PRO A O 9
ATOM 12329 N N . LEU A 1 69 ? -6.963 1.900 6.668 1.00 0.00 69 LEU A N 9
ATOM 12330 C CA . LEU A 1 69 ? -7.607 2.483 5.510 1.00 0.00 69 LEU A CA 9
ATOM 12331 C C . LEU A 1 69 ? -7.677 3.978 5.742 1.00 0.00 69 LEU A C 9
ATOM 12332 O O . LEU A 1 69 ? -8.403 4.445 6.620 1.00 0.00 69 LEU A O 9
ATOM 12348 N N . ILE A 1 70 ? -6.900 4.722 4.971 1.00 0.00 70 ILE A N 9
ATOM 12349 C CA . ILE A 1 70 ? -6.696 6.154 5.128 1.00 0.00 70 ILE A CA 9
ATOM 12350 C C . ILE A 1 70 ? -7.252 6.902 3.913 1.00 0.00 70 ILE A C 9
ATOM 12351 O O . ILE A 1 70 ? -7.632 6.286 2.914 1.00 0.00 70 ILE A O 9
ATOM 12367 N N . THR A 1 71 ? -7.317 8.226 3.980 1.00 0.00 71 THR A N 9
ATOM 12368 C CA . THR A 1 71 ? -7.731 9.029 2.844 1.00 0.00 71 THR A CA 9
ATOM 12369 C C . THR A 1 71 ? -6.548 9.242 1.891 1.00 0.00 71 THR A C 9
ATOM 12370 O O . THR A 1 71 ? -5.386 9.009 2.232 1.00 0.00 71 THR A O 9
ATOM 12381 N N . TYR A 1 72 ? -6.833 9.793 0.715 1.00 0.00 72 TYR A N 9
ATOM 12382 C CA . TYR A 1 72 ? -5.825 10.309 -0.191 1.00 0.00 72 TYR A CA 9
ATOM 12383 C C . TYR A 1 72 ? -4.940 11.344 0.506 1.00 0.00 72 TYR A C 9
ATOM 12384 O O . TYR A 1 72 ? -3.728 11.274 0.363 1.00 0.00 72 TYR A O 9
ATOM 12402 N N . SER A 1 73 ? -5.499 12.284 1.273 1.00 0.00 73 SER A N 9
ATOM 12403 C CA . SER A 1 73 ? -4.673 13.309 1.900 1.00 0.00 73 SER A CA 9
ATOM 12404 C C . SER A 1 73 ? -3.725 12.710 2.944 1.00 0.00 73 SER A C 9
ATOM 12405 O O . SER A 1 73 ? -2.555 13.099 3.001 1.00 0.00 73 SER A O 9
ATOM 12413 N N . GLU A 1 74 ? -4.194 11.719 3.712 1.00 0.00 74 GLU A N 9
ATOM 12414 C CA . GLU A 1 74 ? -3.356 11.009 4.676 1.00 0.00 74 GLU A CA 9
ATOM 12415 C C . GLU A 1 74 ? -2.186 10.315 3.963 1.00 0.00 74 GLU A C 9
ATOM 12416 O O . GLU A 1 74 ? -1.101 10.223 4.534 1.00 0.00 74 GLU A O 9
ATOM 12428 N N . PHE A 1 75 ? -2.376 9.839 2.727 1.00 0.00 75 PHE A N 9
ATOM 12429 C CA . PHE A 1 75 ? -1.299 9.286 1.911 1.00 0.00 75 PHE A CA 9
ATOM 12430 C C . PHE A 1 75 ? -0.292 10.367 1.548 1.00 0.00 75 PHE A C 9
ATOM 12431 O O . PHE A 1 75 ? 0.903 10.116 1.703 1.00 0.00 75 PHE A O 9
ATOM 12448 N N . ILE A 1 76 ? -0.749 11.543 1.106 1.00 0.00 76 ILE A N 9
ATOM 12449 C CA . ILE A 1 76 ? 0.144 12.635 0.728 1.00 0.00 76 ILE A CA 9
ATOM 12450 C C . ILE A 1 76 ? 1.055 12.989 1.904 1.00 0.00 76 ILE A C 9
ATOM 12451 O O . ILE A 1 76 ? 2.254 13.113 1.690 1.00 0.00 76 ILE A O 9
ATOM 12467 N N . ASP A 1 77 ? 0.541 13.048 3.141 1.00 0.00 77 ASP A N 9
ATOM 12468 C CA . ASP A 1 77 ? 1.349 13.333 4.339 1.00 0.00 77 ASP A CA 9
ATOM 12469 C C . ASP A 1 77 ? 2.499 12.345 4.515 1.00 0.00 77 ASP A C 9
ATOM 12470 O O . ASP A 1 77 ? 3.581 12.684 5.000 1.00 0.00 77 ASP A O 9
ATOM 12479 N N . LEU A 1 78 ? 2.266 11.098 4.113 1.00 0.00 78 LEU A N 9
ATOM 12480 C CA . LEU A 1 78 ? 3.232 10.027 4.247 1.00 0.00 78 LEU A CA 9
ATOM 12481 C C . LEU A 1 78 ? 4.254 10.051 3.096 1.00 0.00 78 LEU A C 9
ATOM 12482 O O . LEU A 1 78 ? 5.162 9.221 3.097 1.00 0.00 78 LEU A O 9
ATOM 12498 N N . LEU A 1 79 ? 4.124 10.979 2.137 1.00 0.00 79 LEU A N 9
ATOM 12499 C CA . LEU A 1 79 ? 5.122 11.352 1.139 1.00 0.00 79 LEU A CA 9
ATOM 12500 C C . LEU A 1 79 ? 5.938 12.505 1.749 1.00 0.00 79 LEU A C 9
ATOM 12501 O O . LEU A 1 79 ? 6.915 12.244 2.448 1.00 0.00 79 LEU A O 9
ATOM 12517 N N . GLU A 1 80 ? 5.515 13.758 1.548 1.00 0.00 80 GLU A N 9
ATOM 12518 C CA . GLU A 1 80 ? 6.093 15.039 1.990 1.00 0.00 80 GLU A CA 9
ATOM 12519 C C . GLU A 1 80 ? 7.611 15.013 2.181 1.00 0.00 80 GLU A C 9
ATOM 12520 O O . GLU A 1 80 ? 8.142 15.083 3.297 1.00 0.00 80 GLU A O 9
ATOM 12532 N N . GLY A 1 81 ? 8.325 14.968 1.058 1.00 0.00 81 GLY A N 9
ATOM 12533 C CA . GLY A 1 81 ? 9.776 14.930 1.037 1.00 0.00 81 GLY A CA 9
ATOM 12534 C C . GLY A 1 81 ? 10.315 13.566 0.635 1.00 0.00 81 GLY A C 9
ATOM 12535 O O . GLY A 1 81 ? 11.527 13.360 0.692 1.00 0.00 81 GLY A O 9
ATOM 12539 N N . GLU A 1 82 ? 9.463 12.643 0.196 1.00 0.00 82 GLU A N 9
ATOM 12540 C CA . GLU A 1 82 ? 9.829 11.292 -0.175 1.00 0.00 82 GLU A CA 9
ATOM 12541 C C . GLU A 1 82 ? 9.162 10.976 -1.503 1.00 0.00 82 GLU A C 9
ATOM 12542 O O . GLU A 1 82 ? 7.945 11.155 -1.617 1.00 0.00 82 GLU A O 9
ATOM 12554 N N . GLU A 1 83 ? 9.923 10.452 -2.472 1.00 0.00 83 GLU A N 9
ATOM 12555 C CA . GLU A 1 83 ? 9.366 9.911 -3.709 1.00 0.00 83 GLU A CA 9
ATOM 12556 C C . GLU A 1 83 ? 9.988 8.576 -4.125 1.00 0.00 83 GLU A C 9
ATOM 12557 O O . GLU A 1 83 ? 10.567 8.444 -5.203 1.00 0.00 83 GLU A O 9
ATOM 12569 N N . LYS A 1 84 ? 9.846 7.546 -3.281 1.00 0.00 84 LYS A N 9
ATOM 12570 C CA . LYS A 1 84 ? 10.317 6.190 -3.590 1.00 0.00 84 LYS A CA 9
ATOM 12571 C C . LYS A 1 84 ? 9.322 5.120 -3.155 1.00 0.00 84 LYS A C 9
ATOM 12572 O O . LYS A 1 84 ? 9.740 4.019 -2.816 1.00 0.00 84 LYS A O 9
ATOM 12591 N N . PHE A 1 85 ? 8.020 5.365 -3.275 1.00 0.00 85 PHE A N 9
ATOM 12592 C CA . PHE A 1 85 ? 6.984 4.401 -2.864 1.00 0.00 85 PHE A CA 9
ATOM 12593 C C . PHE A 1 85 ? 5.569 4.911 -3.139 1.00 0.00 85 PHE A C 9
ATOM 12594 O O . PHE A 1 85 ? 4.678 4.861 -2.294 1.00 0.00 85 PHE A O 9
ATOM 12611 N N . ILE A 1 86 ? 5.367 5.441 -4.337 1.00 0.00 86 ILE A N 9
ATOM 12612 C CA . ILE A 1 86 ? 4.115 6.084 -4.719 1.00 0.00 86 ILE A CA 9
ATOM 12613 C C . ILE A 1 86 ? 3.303 5.081 -5.544 1.00 0.00 86 ILE A C 9
ATOM 12614 O O . ILE A 1 86 ? 3.754 3.950 -5.769 1.00 0.00 86 ILE A O 9
ATOM 12630 N N . GLY A 1 87 ? 2.167 5.492 -6.115 1.00 0.00 87 GLY A N 9
ATOM 12631 C CA . GLY A 1 87 ? 1.715 4.812 -7.308 1.00 0.00 87 GLY A CA 9
ATOM 12632 C C . GLY A 1 87 ? 0.379 5.246 -7.827 1.00 0.00 87 GLY A C 9
ATOM 12633 O O . GLY A 1 87 ? -0.033 6.394 -7.550 1.00 0.00 87 GLY A O 9
ATOM 12637 N N . MET A 1 1 ? -15.557 1.326 -8.531 1.00 0.00 1 MET A N 10
ATOM 12638 C CA . MET A 1 1 ? -14.410 1.757 -7.723 1.00 0.00 1 MET A CA 10
ATOM 12639 C C . MET A 1 1 ? -13.583 0.519 -7.412 1.00 0.00 1 MET A C 10
ATOM 12640 O O . MET A 1 1 ? -14.081 -0.397 -6.759 1.00 0.00 1 MET A O 10
ATOM 12654 N N . ALA A 1 2 ? -12.368 0.432 -7.950 1.00 0.00 2 ALA A N 10
ATOM 12655 C CA . ALA A 1 2 ? -11.434 -0.663 -7.743 1.00 0.00 2 ALA A CA 10
ATOM 12656 C C . ALA A 1 2 ? -10.033 -0.131 -8.011 1.00 0.00 2 ALA A C 10
ATOM 12657 O O . ALA A 1 2 ? -9.823 0.578 -8.998 1.00 0.00 2 ALA A O 10
ATOM 12664 N N . LEU A 1 3 ? -9.083 -0.456 -7.137 1.00 0.00 3 LEU A N 10
ATOM 12665 C CA . LEU A 1 3 ? -7.696 -0.034 -7.220 1.00 0.00 3 LEU A CA 10
ATOM 12666 C C . LEU A 1 3 ? -6.871 -1.254 -6.889 1.00 0.00 3 LEU A C 10
ATOM 12667 O O . LEU A 1 3 ? -6.681 -1.567 -5.714 1.00 0.00 3 LEU A O 10
ATOM 12683 N N . VAL A 1 4 ? -6.473 -1.990 -7.925 1.00 0.00 4 VAL A N 10
ATOM 12684 C CA . VAL A 1 4 ? -5.891 -3.320 -7.771 1.00 0.00 4 VAL A CA 10
ATOM 12685 C C . VAL A 1 4 ? -4.524 -3.387 -8.472 1.00 0.00 4 VAL A C 10
ATOM 12686 O O . VAL A 1 4 ? -4.136 -4.338 -9.158 1.00 0.00 4 VAL A O 10
ATOM 12699 N N . LEU A 1 5 ? -3.808 -2.290 -8.345 1.00 0.00 5 LEU A N 10
ATOM 12700 C CA . LEU A 1 5 ? -2.587 -2.022 -9.050 1.00 0.00 5 LEU A CA 10
ATOM 12701 C C . LEU A 1 5 ? -1.900 -0.907 -8.289 1.00 0.00 5 LEU A C 10
ATOM 12702 O O . LEU A 1 5 ? -2.352 0.236 -8.359 1.00 0.00 5 LEU A O 10
ATOM 12718 N N . VAL A 1 6 ? -0.826 -1.204 -7.565 1.00 0.00 6 VAL A N 10
ATOM 12719 C CA . VAL A 1 6 ? -0.112 -0.185 -6.804 1.00 0.00 6 VAL A CA 10
ATOM 12720 C C . VAL A 1 6 ? 1.364 -0.189 -7.203 1.00 0.00 6 VAL A C 10
ATOM 12721 O O . VAL A 1 6 ? 2.275 -0.265 -6.382 1.00 0.00 6 VAL A O 10
ATOM 12734 N N . LYS A 1 7 ? 1.606 -0.048 -8.502 1.00 0.00 7 LYS A N 10
ATOM 12735 C CA . LYS A 1 7 ? 2.932 0.034 -9.079 1.00 0.00 7 LYS A CA 10
ATOM 12736 C C . LYS A 1 7 ? 3.059 1.316 -9.912 1.00 0.00 7 LYS A C 10
ATOM 12737 O O . LYS A 1 7 ? 3.705 1.292 -10.964 1.00 0.00 7 LYS A O 10
ATOM 12756 N N . TYR A 1 8 ? 2.506 2.448 -9.477 1.00 0.00 8 TYR A N 10
ATOM 12757 C CA . TYR A 1 8 ? 2.707 3.724 -10.169 1.00 0.00 8 TYR A CA 10
ATOM 12758 C C . TYR A 1 8 ? 2.823 4.888 -9.190 1.00 0.00 8 TYR A C 10
ATOM 12759 O O . TYR A 1 8 ? 2.543 6.036 -9.542 1.00 0.00 8 TYR A O 10
ATOM 12777 N N . GLY A 1 9 ? 3.450 4.655 -8.039 1.00 0.00 9 GLY A N 10
ATOM 12778 C CA . GLY A 1 9 ? 3.452 5.625 -6.964 1.00 0.00 9 GLY A CA 10
ATOM 12779 C C . GLY A 1 9 ? 2.008 5.929 -6.621 1.00 0.00 9 GLY A C 10
ATOM 12780 O O . GLY A 1 9 ? 1.305 5.106 -6.039 1.00 0.00 9 GLY A O 10
ATOM 12784 N N . THR A 1 10 ? 1.534 7.075 -7.050 1.00 0.00 10 THR A N 10
ATOM 12785 C CA . THR A 1 10 ? 0.321 7.663 -6.520 1.00 0.00 10 THR A CA 10
ATOM 12786 C C . THR A 1 10 ? -0.946 7.243 -7.292 1.00 0.00 10 THR A C 10
ATOM 12787 O O . THR A 1 10 ? -1.561 8.069 -7.962 1.00 0.00 10 THR A O 10
ATOM 12798 N N . ASP A 1 11 ? -1.405 5.984 -7.165 1.00 0.00 11 ASP A N 10
ATOM 12799 C CA . ASP A 1 11 ? -2.677 5.540 -7.775 1.00 0.00 11 ASP A CA 10
ATOM 12800 C C . ASP A 1 11 ? -3.453 4.493 -6.948 1.00 0.00 11 ASP A C 10
ATOM 12801 O O . ASP A 1 11 ? -4.021 3.555 -7.499 1.00 0.00 11 ASP A O 10
ATOM 12810 N N . HIS A 1 12 ? -3.497 4.616 -5.614 1.00 0.00 12 HIS A N 10
ATOM 12811 C CA . HIS A 1 12 ? -4.330 3.756 -4.754 1.00 0.00 12 HIS A CA 10
ATOM 12812 C C . HIS A 1 12 ? -4.599 4.431 -3.395 1.00 0.00 12 HIS A C 10
ATOM 12813 O O . HIS A 1 12 ? -3.937 5.426 -3.096 1.00 0.00 12 HIS A O 10
ATOM 12827 N N . PRO A 1 13 ? -5.539 3.957 -2.553 1.00 0.00 13 PRO A N 10
ATOM 12828 C CA . PRO A 1 13 ? -5.824 4.597 -1.268 1.00 0.00 13 PRO A CA 10
ATOM 12829 C C . PRO A 1 13 ? -4.697 4.324 -0.275 1.00 0.00 13 PRO A C 10
ATOM 12830 O O . PRO A 1 13 ? -3.977 3.380 -0.499 1.00 0.00 13 PRO A O 10
ATOM 12841 N N . VAL A 1 14 ? -4.555 5.107 0.807 1.00 0.00 14 VAL A N 10
ATOM 12842 C CA . VAL A 1 14 ? -3.638 4.958 1.947 1.00 0.00 14 VAL A CA 10
ATOM 12843 C C . VAL A 1 14 ? -3.573 6.276 2.705 1.00 0.00 14 VAL A C 10
ATOM 12844 O O . VAL A 1 14 ? -3.361 6.271 3.904 1.00 0.00 14 VAL A O 10
ATOM 12857 N N . GLU A 1 15 ? -3.769 7.402 2.031 1.00 0.00 15 GLU A N 10
ATOM 12858 C CA . GLU A 1 15 ? -3.644 8.720 2.654 1.00 0.00 15 GLU A CA 10
ATOM 12859 C C . GLU A 1 15 ? -4.596 9.704 1.987 1.00 0.00 15 GLU A C 10
ATOM 12860 O O . GLU A 1 15 ? -5.173 10.557 2.637 1.00 0.00 15 GLU A O 10
ATOM 12872 N N . LYS A 1 16 ? -4.948 9.464 0.730 1.00 0.00 16 LYS A N 10
ATOM 12873 C CA . LYS A 1 16 ? -5.598 10.442 -0.113 1.00 0.00 16 LYS A CA 10
ATOM 12874 C C . LYS A 1 16 ? -6.688 9.771 -0.911 1.00 0.00 16 LYS A C 10
ATOM 12875 O O . LYS A 1 16 ? -7.863 10.050 -0.692 1.00 0.00 16 LYS A O 10
ATOM 12894 N N . LEU A 1 17 ? -6.350 8.749 -1.701 1.00 0.00 17 LEU A N 10
ATOM 12895 C CA . LEU A 1 17 ? -7.370 7.948 -2.369 1.00 0.00 17 LEU A CA 10
ATOM 12896 C C . LEU A 1 17 ? -8.281 7.242 -1.359 1.00 0.00 17 LEU A C 10
ATOM 12897 O O . LEU A 1 17 ? -9.441 6.991 -1.669 1.00 0.00 17 LEU A O 10
ATOM 12913 N N . LYS A 1 18 ? -7.809 7.001 -0.122 1.00 0.00 18 LYS A N 10
ATOM 12914 C CA . LYS A 1 18 ? -8.682 6.466 0.934 1.00 0.00 18 LYS A CA 10
ATOM 12915 C C . LYS A 1 18 ? -9.841 7.430 1.196 1.00 0.00 18 LYS A C 10
ATOM 12916 O O . LYS A 1 18 ? -10.941 7.032 1.527 1.00 0.00 18 LYS A O 10
ATOM 12935 N N . ILE A 1 19 ? -9.583 8.728 1.110 1.00 0.00 19 ILE A N 10
ATOM 12936 C CA . ILE A 1 19 ? -10.538 9.751 1.495 1.00 0.00 19 ILE A CA 10
ATOM 12937 C C . ILE A 1 19 ? -11.640 9.861 0.438 1.00 0.00 19 ILE A C 10
ATOM 12938 O O . ILE A 1 19 ? -12.778 10.219 0.728 1.00 0.00 19 ILE A O 10
ATOM 12954 N N . ARG A 1 20 ? -11.292 9.539 -0.808 1.00 0.00 20 ARG A N 10
ATOM 12955 C CA . ARG A 1 20 ? -12.216 9.468 -1.921 1.00 0.00 20 ARG A CA 10
ATOM 12956 C C . ARG A 1 20 ? -13.141 8.266 -1.739 1.00 0.00 20 ARG A C 10
ATOM 12957 O O . ARG A 1 20 ? -14.359 8.439 -1.820 1.00 0.00 20 ARG A O 10
ATOM 12978 N N . SER A 1 21 ? -12.595 7.094 -1.406 1.00 0.00 21 SER A N 10
ATOM 12979 C CA . SER A 1 21 ? -13.364 5.919 -1.037 1.00 0.00 21 SER A CA 10
ATOM 12980 C C . SER A 1 21 ? -12.500 5.094 -0.087 1.00 0.00 21 SER A C 10
ATOM 12981 O O . SER A 1 21 ? -11.468 4.578 -0.537 1.00 0.00 21 SER A O 10
ATOM 12989 N N . ALA A 1 22 ? -12.907 4.978 1.188 1.00 0.00 22 ALA A N 10
ATOM 12990 C CA . ALA A 1 22 ? -12.461 4.012 2.196 1.00 0.00 22 ALA A CA 10
ATOM 12991 C C . ALA A 1 22 ? -12.955 4.375 3.593 1.00 0.00 22 ALA A C 10
ATOM 12992 O O . ALA A 1 22 ? -13.360 5.511 3.841 1.00 0.00 22 ALA A O 10
ATOM 12999 N N . LYS A 1 23 ? -12.822 3.430 4.534 1.00 0.00 23 LYS A N 10
ATOM 13000 C CA . LYS A 1 23 ? -13.134 3.591 5.946 1.00 0.00 23 LYS A CA 10
ATOM 13001 C C . LYS A 1 23 ? -12.051 2.879 6.737 1.00 0.00 23 LYS A C 10
ATOM 13002 O O . LYS A 1 23 ? -11.034 2.507 6.136 1.00 0.00 23 LYS A O 10
ATOM 13021 N N . ALA A 1 24 ? -12.223 2.720 8.055 1.00 0.00 24 ALA A N 10
ATOM 13022 C CA . ALA A 1 24 ? -11.236 1.982 8.829 1.00 0.00 24 ALA A CA 10
ATOM 13023 C C . ALA A 1 24 ? -11.200 0.504 8.441 1.00 0.00 24 ALA A C 10
ATOM 13024 O O . ALA A 1 24 ? -10.174 -0.151 8.564 1.00 0.00 24 ALA A O 10
ATOM 13031 N N . GLU A 1 25 ? -12.334 -0.030 8.003 1.00 0.00 25 GLU A N 10
ATOM 13032 C CA . GLU A 1 25 ? -12.541 -1.443 7.713 1.00 0.00 25 GLU A CA 10
ATOM 13033 C C . GLU A 1 25 ? -12.139 -1.776 6.281 1.00 0.00 25 GLU A C 10
ATOM 13034 O O . GLU A 1 25 ? -12.683 -2.675 5.638 1.00 0.00 25 GLU A O 10
ATOM 13046 N N . ASP A 1 26 ? -11.073 -1.140 5.816 1.00 0.00 26 ASP A N 10
ATOM 13047 C CA . ASP A 1 26 ? -10.592 -1.323 4.458 1.00 0.00 26 ASP A CA 10
ATOM 13048 C C . ASP A 1 26 ? -9.213 -2.007 4.536 1.00 0.00 26 ASP A C 10
ATOM 13049 O O . ASP A 1 26 ? -8.595 -2.071 5.606 1.00 0.00 26 ASP A O 10
ATOM 13058 N N . LYS A 1 27 ? -8.675 -2.521 3.431 1.00 0.00 27 LYS A N 10
ATOM 13059 C CA . LYS A 1 27 ? -7.382 -3.212 3.415 1.00 0.00 27 LYS A CA 10
ATOM 13060 C C . LYS A 1 27 ? -6.603 -2.730 2.193 1.00 0.00 27 LYS A C 10
ATOM 13061 O O . LYS A 1 27 ? -7.234 -2.413 1.182 1.00 0.00 27 LYS A O 10
ATOM 13080 N N . ILE A 1 28 ? -5.276 -2.579 2.300 1.00 0.00 28 ILE A N 10
ATOM 13081 C CA . ILE A 1 28 ? -4.432 -2.047 1.232 1.00 0.00 28 ILE A CA 10
ATOM 13082 C C . ILE A 1 28 ? -2.985 -2.552 1.411 1.00 0.00 28 ILE A C 10
ATOM 13083 O O . ILE A 1 28 ? -2.588 -2.871 2.532 1.00 0.00 28 ILE A O 10
ATOM 13099 N N . VAL A 1 29 ? -2.160 -2.516 0.357 1.00 0.00 29 VAL A N 10
ATOM 13100 C CA . VAL A 1 29 ? -0.717 -2.816 0.321 1.00 0.00 29 VAL A CA 10
ATOM 13101 C C . VAL A 1 29 ? -0.021 -1.853 -0.668 1.00 0.00 29 VAL A C 10
ATOM 13102 O O . VAL A 1 29 ? -0.711 -1.227 -1.457 1.00 0.00 29 VAL A O 10
ATOM 13115 N N . LEU A 1 30 ? 1.313 -1.677 -0.637 1.00 0.00 30 LEU A N 10
ATOM 13116 C CA . LEU A 1 30 ? 2.082 -0.915 -1.651 1.00 0.00 30 LEU A CA 10
ATOM 13117 C C . LEU A 1 30 ? 3.168 -1.781 -2.274 1.00 0.00 30 LEU A C 10
ATOM 13118 O O . LEU A 1 30 ? 3.798 -2.554 -1.557 1.00 0.00 30 LEU A O 10
ATOM 13134 N N . ILE A 1 31 ? 3.435 -1.599 -3.575 1.00 0.00 31 ILE A N 10
ATOM 13135 C CA . ILE A 1 31 ? 4.501 -2.277 -4.317 1.00 0.00 31 ILE A CA 10
ATOM 13136 C C . ILE A 1 31 ? 5.244 -1.286 -5.215 1.00 0.00 31 ILE A C 10
ATOM 13137 O O . ILE A 1 31 ? 4.993 -0.090 -5.129 1.00 0.00 31 ILE A O 10
ATOM 13153 N N . GLN A 1 32 ? 6.159 -1.773 -6.053 1.00 0.00 32 GLN A N 10
ATOM 13154 C CA . GLN A 1 32 ? 7.030 -1.097 -7.004 1.00 0.00 32 GLN A CA 10
ATOM 13155 C C . GLN A 1 32 ? 7.268 0.370 -6.677 1.00 0.00 32 GLN A C 10
ATOM 13156 O O . GLN A 1 32 ? 7.969 0.637 -5.698 1.00 0.00 32 GLN A O 10
ATOM 13170 N N . ASN A 1 33 ? 6.720 1.305 -7.446 1.00 0.00 33 ASN A N 10
ATOM 13171 C CA . ASN A 1 33 ? 6.751 2.746 -7.162 1.00 0.00 33 ASN A CA 10
ATOM 13172 C C . ASN A 1 33 ? 5.692 3.168 -6.142 1.00 0.00 33 ASN A C 10
ATOM 13173 O O . ASN A 1 33 ? 5.888 4.171 -5.465 1.00 0.00 33 ASN A O 10
ATOM 13184 N N . GLY A 1 34 ? 4.583 2.428 -6.022 1.00 0.00 34 GLY A N 10
ATOM 13185 C CA . GLY A 1 34 ? 3.530 2.578 -5.015 1.00 0.00 34 GLY A CA 10
ATOM 13186 C C . GLY A 1 34 ? 4.040 2.755 -3.594 1.00 0.00 34 GLY A C 10
ATOM 13187 O O . GLY A 1 34 ? 3.389 3.423 -2.796 1.00 0.00 34 GLY A O 10
ATOM 13191 N N . VAL A 1 35 ? 5.216 2.217 -3.284 1.00 0.00 35 VAL A N 10
ATOM 13192 C CA . VAL A 1 35 ? 5.942 2.462 -2.047 1.00 0.00 35 VAL A CA 10
ATOM 13193 C C . VAL A 1 35 ? 5.992 3.954 -1.649 1.00 0.00 35 VAL A C 10
ATOM 13194 O O . VAL A 1 35 ? 6.043 4.246 -0.454 1.00 0.00 35 VAL A O 10
ATOM 13207 N N . PHE A 1 36 ? 5.880 4.888 -2.608 1.00 0.00 36 PHE A N 10
ATOM 13208 C CA . PHE A 1 36 ? 5.784 6.332 -2.396 1.00 0.00 36 PHE A CA 10
ATOM 13209 C C . PHE A 1 36 ? 4.775 6.715 -1.306 1.00 0.00 36 PHE A C 10
ATOM 13210 O O . PHE A 1 36 ? 5.009 7.634 -0.532 1.00 0.00 36 PHE A O 10
ATOM 13227 N N . TRP A 1 37 ? 3.644 6.020 -1.213 1.00 0.00 37 TRP A N 10
ATOM 13228 C CA . TRP A 1 37 ? 2.611 6.377 -0.242 1.00 0.00 37 TRP A CA 10
ATOM 13229 C C . TRP A 1 37 ? 3.079 6.201 1.214 1.00 0.00 37 TRP A C 10
ATOM 13230 O O . TRP A 1 37 ? 2.465 6.776 2.122 1.00 0.00 37 TRP A O 10
ATOM 13251 N N . ALA A 1 38 ? 4.164 5.459 1.469 1.00 0.00 38 ALA A N 10
ATOM 13252 C CA . ALA A 1 38 ? 4.752 5.310 2.791 1.00 0.00 38 ALA A CA 10
ATOM 13253 C C . ALA A 1 38 ? 5.695 6.455 3.100 1.00 0.00 38 ALA A C 10
ATOM 13254 O O . ALA A 1 38 ? 6.706 6.205 3.753 1.00 0.00 38 ALA A O 10
ATOM 13261 N N . LEU A 1 39 ? 5.345 7.687 2.700 1.00 0.00 39 LEU A N 10
ATOM 13262 C CA . LEU A 1 39 ? 6.126 8.906 2.902 1.00 0.00 39 LEU A CA 10
ATOM 13263 C C . LEU A 1 39 ? 5.392 10.148 2.379 1.00 0.00 39 LEU A C 10
ATOM 13264 O O . LEU A 1 39 ? 5.990 11.080 1.848 1.00 0.00 39 LEU A O 10
ATOM 13280 N N . GLU A 1 40 ? 4.077 10.188 2.608 1.00 0.00 40 GLU A N 10
ATOM 13281 C CA . GLU A 1 40 ? 3.170 11.273 2.227 1.00 0.00 40 GLU A CA 10
ATOM 13282 C C . GLU A 1 40 ? 2.600 11.980 3.471 1.00 0.00 40 GLU A C 10
ATOM 13283 O O . GLU A 1 40 ? 3.223 11.955 4.538 1.00 0.00 40 GLU A O 10
ATOM 13295 N N . GLU A 1 41 ? 1.482 12.692 3.328 1.00 0.00 41 GLU A N 10
ATOM 13296 C CA . GLU A 1 41 ? 1.033 13.805 4.169 1.00 0.00 41 GLU A CA 10
ATOM 13297 C C . GLU A 1 41 ? -0.323 13.607 4.850 1.00 0.00 41 GLU A C 10
ATOM 13298 O O . GLU A 1 41 ? -1.061 14.568 5.077 1.00 0.00 41 GLU A O 10
ATOM 13310 N N . LEU A 1 42 ? -0.577 12.376 5.284 1.00 0.00 42 LEU A N 10
ATOM 13311 C CA . LEU A 1 42 ? -1.883 11.855 5.692 1.00 0.00 42 LEU A CA 10
ATOM 13312 C C . LEU A 1 42 ? -1.661 10.399 6.117 1.00 0.00 42 LEU A C 10
ATOM 13313 O O . LEU A 1 42 ? -0.521 9.921 6.219 1.00 0.00 42 LEU A O 10
ATOM 13329 N N . GLU A 1 43 ? -2.746 9.678 6.377 1.00 0.00 43 GLU A N 10
ATOM 13330 C CA . GLU A 1 43 ? -2.774 8.267 6.727 1.00 0.00 43 GLU A CA 10
ATOM 13331 C C . GLU A 1 43 ? -4.169 7.716 6.397 1.00 0.00 43 GLU A C 10
ATOM 13332 O O . GLU A 1 43 ? -5.071 8.467 6.027 1.00 0.00 43 GLU A O 10
ATOM 13344 N N . THR A 1 44 ? -4.367 6.417 6.560 1.00 0.00 44 THR A N 10
ATOM 13345 C CA . THR A 1 44 ? -5.635 5.689 6.538 1.00 0.00 44 THR A CA 10
ATOM 13346 C C . THR A 1 44 ? -5.795 4.971 7.881 1.00 0.00 44 THR A C 10
ATOM 13347 O O . THR A 1 44 ? -4.813 4.501 8.456 1.00 0.00 44 THR A O 10
ATOM 13358 N N . PRO A 1 45 ? -7.038 4.810 8.350 1.00 0.00 45 PRO A N 10
ATOM 13359 C CA . PRO A 1 45 ? -7.365 3.870 9.399 1.00 0.00 45 PRO A CA 10
ATOM 13360 C C . PRO A 1 45 ? -7.471 2.406 8.912 1.00 0.00 45 PRO A C 10
ATOM 13361 O O . PRO A 1 45 ? -7.714 1.514 9.727 1.00 0.00 45 PRO A O 10
ATOM 13372 N N . ALA A 1 46 ? -7.281 2.144 7.613 1.00 0.00 46 ALA A N 10
ATOM 13373 C CA . ALA A 1 46 ? -7.336 0.831 6.959 1.00 0.00 46 ALA A CA 10
ATOM 13374 C C . ALA A 1 46 ? -6.032 0.047 7.207 1.00 0.00 46 ALA A C 10
ATOM 13375 O O . ALA A 1 46 ? -5.129 0.573 7.860 1.00 0.00 46 ALA A O 10
ATOM 13382 N N . LYS A 1 47 ? -5.861 -1.178 6.687 1.00 0.00 47 LYS A N 10
ATOM 13383 C CA . LYS A 1 47 ? -4.577 -1.881 6.789 1.00 0.00 47 LYS A CA 10
ATOM 13384 C C . LYS A 1 47 ? -3.632 -1.311 5.737 1.00 0.00 47 LYS A C 10
ATOM 13385 O O . LYS A 1 47 ? -4.072 -1.117 4.602 1.00 0.00 47 LYS A O 10
ATOM 13404 N N . VAL A 1 48 ? -2.371 -1.062 6.096 1.00 0.00 48 VAL A N 10
ATOM 13405 C CA . VAL A 1 48 ? -1.361 -0.445 5.252 1.00 0.00 48 VAL A CA 10
ATOM 13406 C C . VAL A 1 48 ? -0.076 -1.177 5.538 1.00 0.00 48 VAL A C 10
ATOM 13407 O O . VAL A 1 48 ? 0.304 -1.327 6.697 1.00 0.00 48 VAL A O 10
ATOM 13420 N N . TYR A 1 49 ? 0.543 -1.683 4.481 1.00 0.00 49 TYR A N 10
ATOM 13421 C CA . TYR A 1 49 ? 1.623 -2.638 4.552 1.00 0.00 49 TYR A CA 10
ATOM 13422 C C . TYR A 1 49 ? 2.320 -2.614 3.196 1.00 0.00 49 TYR A C 10
ATOM 13423 O O . TYR A 1 49 ? 1.743 -3.005 2.188 1.00 0.00 49 TYR A O 10
ATOM 13441 N N . ALA A 1 50 ? 3.538 -2.103 3.128 1.00 0.00 50 ALA A N 10
ATOM 13442 C CA . ALA A 1 50 ? 4.251 -1.956 1.870 1.00 0.00 50 ALA A CA 10
ATOM 13443 C C . ALA A 1 50 ? 5.176 -3.174 1.683 1.00 0.00 50 ALA A C 10
ATOM 13444 O O . ALA A 1 50 ? 5.667 -3.720 2.672 1.00 0.00 50 ALA A O 10
ATOM 13451 N N . ILE A 1 51 ? 5.434 -3.619 0.449 1.00 0.00 51 ILE A N 10
ATOM 13452 C CA . ILE A 1 51 ? 6.289 -4.771 0.176 1.00 0.00 51 ILE A CA 10
ATOM 13453 C C . ILE A 1 51 ? 7.742 -4.357 0.277 1.00 0.00 51 ILE A C 10
ATOM 13454 O O . ILE A 1 51 ? 8.254 -3.587 -0.538 1.00 0.00 51 ILE A O 10
ATOM 13470 N N . LYS A 1 52 ? 8.412 -4.909 1.284 1.00 0.00 52 LYS A N 10
ATOM 13471 C CA . LYS A 1 52 ? 9.820 -4.727 1.565 1.00 0.00 52 LYS A CA 10
ATOM 13472 C C . LYS A 1 52 ? 10.653 -4.971 0.323 1.00 0.00 52 LYS A C 10
ATOM 13473 O O . LYS A 1 52 ? 11.434 -4.106 -0.037 1.00 0.00 52 LYS A O 10
ATOM 13492 N N . ASP A 1 53 ? 10.443 -6.093 -0.360 1.00 0.00 53 ASP A N 10
ATOM 13493 C CA . ASP A 1 53 ? 11.123 -6.455 -1.608 1.00 0.00 53 ASP A CA 10
ATOM 13494 C C . ASP A 1 53 ? 11.101 -5.301 -2.606 1.00 0.00 53 ASP A C 10
ATOM 13495 O O . ASP A 1 53 ? 12.140 -4.915 -3.131 1.00 0.00 53 ASP A O 10
ATOM 13504 N N . ASP A 1 54 ? 9.927 -4.713 -2.837 1.00 0.00 54 ASP A N 10
ATOM 13505 C CA . ASP A 1 54 ? 9.745 -3.619 -3.777 1.00 0.00 54 ASP A CA 10
ATOM 13506 C C . ASP A 1 54 ? 10.428 -2.355 -3.256 1.00 0.00 54 ASP A C 10
ATOM 13507 O O . ASP A 1 54 ? 11.162 -1.723 -4.005 1.00 0.00 54 ASP A O 10
ATOM 13516 N N . PHE A 1 55 ? 10.252 -2.002 -1.979 1.00 0.00 55 PHE A N 10
ATOM 13517 C CA . PHE A 1 55 ? 10.884 -0.846 -1.331 1.00 0.00 55 PHE A CA 10
ATOM 13518 C C . PHE A 1 55 ? 12.411 -0.919 -1.452 1.00 0.00 55 PHE A C 10
ATOM 13519 O O . PHE A 1 55 ? 13.094 0.076 -1.701 1.00 0.00 55 PHE A O 10
ATOM 13536 N N . LEU A 1 56 ? 12.969 -2.110 -1.251 1.00 0.00 56 LEU A N 10
ATOM 13537 C CA . LEU A 1 56 ? 14.383 -2.429 -1.382 1.00 0.00 56 LEU A CA 10
ATOM 13538 C C . LEU A 1 56 ? 14.825 -2.261 -2.818 1.00 0.00 56 LEU A C 10
ATOM 13539 O O . LEU A 1 56 ? 15.820 -1.592 -3.098 1.00 0.00 56 LEU A O 10
ATOM 13555 N N . ALA A 1 57 ? 14.032 -2.813 -3.729 1.00 0.00 57 ALA A N 10
ATOM 13556 C CA . ALA A 1 57 ? 14.257 -2.708 -5.145 1.00 0.00 57 ALA A CA 10
ATOM 13557 C C . ALA A 1 57 ? 14.130 -1.259 -5.617 1.00 0.00 57 ALA A C 10
ATOM 13558 O O . ALA A 1 57 ? 14.537 -0.962 -6.740 1.00 0.00 57 ALA A O 10
ATOM 13565 N N . ARG A 1 58 ? 13.619 -0.339 -4.780 1.00 0.00 58 ARG A N 10
ATOM 13566 C CA . ARG A 1 58 ? 13.459 1.063 -5.166 1.00 0.00 58 ARG A CA 10
ATOM 13567 C C . ARG A 1 58 ? 14.513 1.931 -4.481 1.00 0.00 58 ARG A C 10
ATOM 13568 O O . ARG A 1 58 ? 14.272 3.116 -4.275 1.00 0.00 58 ARG A O 10
ATOM 13589 N N . GLY A 1 59 ? 15.739 1.431 -4.302 1.00 0.00 59 GLY A N 10
ATOM 13590 C CA . GLY A 1 59 ? 16.838 2.200 -3.723 1.00 0.00 59 GLY A CA 10
ATOM 13591 C C . GLY A 1 59 ? 16.429 3.010 -2.481 1.00 0.00 59 GLY A C 10
ATOM 13592 O O . GLY A 1 59 ? 16.797 4.182 -2.375 1.00 0.00 59 GLY A O 10
ATOM 13596 N N . TYR A 1 60 ? 15.660 2.418 -1.557 1.00 0.00 60 TYR A N 10
ATOM 13597 C CA . TYR A 1 60 ? 15.274 3.054 -0.288 1.00 0.00 60 TYR A CA 10
ATOM 13598 C C . TYR A 1 60 ? 15.934 2.286 0.857 1.00 0.00 60 TYR A C 10
ATOM 13599 O O . TYR A 1 60 ? 16.583 1.258 0.613 1.00 0.00 60 TYR A O 10
ATOM 13617 N N . SER A 1 61 ? 15.707 2.683 2.107 1.00 0.00 61 SER A N 10
ATOM 13618 C CA . SER A 1 61 ? 16.069 1.885 3.260 1.00 0.00 61 SER A CA 10
ATOM 13619 C C . SER A 1 61 ? 14.869 1.748 4.184 1.00 0.00 61 SER A C 10
ATOM 13620 O O . SER A 1 61 ? 13.855 2.426 4.025 1.00 0.00 61 SER A O 10
ATOM 13628 N N . GLU A 1 62 ? 14.948 0.797 5.101 1.00 0.00 62 GLU A N 10
ATOM 13629 C CA . GLU A 1 62 ? 13.787 0.270 5.786 1.00 0.00 62 GLU A CA 10
ATOM 13630 C C . GLU A 1 62 ? 13.260 1.288 6.800 1.00 0.00 62 GLU A C 10
ATOM 13631 O O . GLU A 1 62 ? 12.059 1.323 7.071 1.00 0.00 62 GLU A O 10
ATOM 13643 N N . GLU A 1 63 ? 14.132 2.164 7.309 1.00 0.00 63 GLU A N 10
ATOM 13644 C CA . GLU A 1 63 ? 13.743 3.262 8.180 1.00 0.00 63 GLU A CA 10
ATOM 13645 C C . GLU A 1 63 ? 12.981 4.351 7.419 1.00 0.00 63 GLU A C 10
ATOM 13646 O O . GLU A 1 63 ? 12.231 5.113 8.039 1.00 0.00 63 GLU A O 10
ATOM 13658 N N . ASP A 1 64 ? 13.179 4.466 6.099 1.00 0.00 64 ASP A N 10
ATOM 13659 C CA . ASP A 1 64 ? 12.584 5.538 5.301 1.00 0.00 64 ASP A CA 10
ATOM 13660 C C . ASP A 1 64 ? 11.067 5.352 5.215 1.00 0.00 64 ASP A C 10
ATOM 13661 O O . ASP A 1 64 ? 10.333 6.329 5.091 1.00 0.00 64 ASP A O 10
ATOM 13670 N N . SER A 1 65 ? 10.563 4.118 5.319 1.00 0.00 65 SER A N 10
ATOM 13671 C CA . SER A 1 65 ? 9.150 3.831 5.120 1.00 0.00 65 SER A CA 10
ATOM 13672 C C . SER A 1 65 ? 8.373 4.199 6.382 1.00 0.00 65 SER A C 10
ATOM 13673 O O . SER A 1 65 ? 8.634 3.630 7.446 1.00 0.00 65 SER A O 10
ATOM 13681 N N . LYS A 1 66 ? 7.362 5.071 6.287 1.00 0.00 66 LYS A N 10
ATOM 13682 C CA . LYS A 1 66 ? 6.496 5.348 7.438 1.00 0.00 66 LYS A CA 10
ATOM 13683 C C . LYS A 1 66 ? 5.304 4.389 7.488 1.00 0.00 66 LYS A C 10
ATOM 13684 O O . LYS A 1 66 ? 4.222 4.783 7.926 1.00 0.00 66 LYS A O 10
ATOM 13703 N N . VAL A 1 67 ? 5.490 3.119 7.115 1.00 0.00 67 VAL A N 10
ATOM 13704 C CA . VAL A 1 67 ? 4.484 2.065 7.218 1.00 0.00 67 VAL A CA 10
ATOM 13705 C C . VAL A 1 67 ? 5.246 0.738 7.345 1.00 0.00 67 VAL A C 10
ATOM 13706 O O . VAL A 1 67 ? 6.432 0.676 6.990 1.00 0.00 67 VAL A O 10
ATOM 13719 N N . PRO A 1 68 ? 4.576 -0.337 7.786 1.00 0.00 68 PRO A N 10
ATOM 13720 C CA . PRO A 1 68 ? 5.210 -1.622 7.998 1.00 0.00 68 PRO A CA 10
ATOM 13721 C C . PRO A 1 68 ? 5.590 -2.254 6.666 1.00 0.00 68 PRO A C 10
ATOM 13722 O O . PRO A 1 68 ? 4.809 -2.252 5.709 1.00 0.00 68 PRO A O 10
ATOM 13733 N N . LEU A 1 69 ? 6.801 -2.800 6.631 1.00 0.00 69 LEU A N 10
ATOM 13734 C CA . LEU A 1 69 ? 7.452 -3.332 5.451 1.00 0.00 69 LEU A CA 10
ATOM 13735 C C . LEU A 1 69 ? 7.372 -4.843 5.514 1.00 0.00 69 LEU A C 10
ATOM 13736 O O . LEU A 1 69 ? 8.184 -5.491 6.171 1.00 0.00 69 LEU A O 10
ATOM 13752 N N . ILE A 1 70 ? 6.367 -5.393 4.842 1.00 0.00 70 ILE A N 10
ATOM 13753 C CA . ILE A 1 70 ? 6.011 -6.802 4.877 1.00 0.00 70 ILE A CA 10
ATOM 13754 C C . ILE A 1 70 ? 6.663 -7.536 3.703 1.00 0.00 70 ILE A C 10
ATOM 13755 O O . ILE A 1 70 ? 7.134 -6.904 2.757 1.00 0.00 70 ILE A O 10
ATOM 13771 N N . THR A 1 71 ? 6.652 -8.867 3.709 1.00 0.00 71 THR A N 10
ATOM 13772 C CA . THR A 1 71 ? 7.053 -9.633 2.535 1.00 0.00 71 THR A CA 10
ATOM 13773 C C . THR A 1 71 ? 5.837 -9.916 1.638 1.00 0.00 71 THR A C 10
ATOM 13774 O O . THR A 1 71 ? 4.702 -9.823 2.103 1.00 0.00 71 THR A O 10
ATOM 13785 N N . TYR A 1 72 ? 6.049 -10.357 0.389 1.00 0.00 72 TYR A N 10
ATOM 13786 C CA . TYR A 1 72 ? 4.975 -10.779 -0.520 1.00 0.00 72 TYR A CA 10
ATOM 13787 C C . TYR A 1 72 ? 3.995 -11.723 0.175 1.00 0.00 72 TYR A C 10
ATOM 13788 O O . TYR A 1 72 ? 2.790 -11.534 0.082 1.00 0.00 72 TYR A O 10
ATOM 13806 N N . SER A 1 73 ? 4.487 -12.736 0.883 1.00 0.00 73 SER A N 10
ATOM 13807 C CA . SER A 1 73 ? 3.611 -13.746 1.457 1.00 0.00 73 SER A CA 10
ATOM 13808 C C . SER A 1 73 ? 2.687 -13.172 2.533 1.00 0.00 73 SER A C 10
ATOM 13809 O O . SER A 1 73 ? 1.577 -13.672 2.714 1.00 0.00 73 SER A O 10
ATOM 13817 N N . GLU A 1 74 ? 3.124 -12.110 3.211 1.00 0.00 74 GLU A N 10
ATOM 13818 C CA . GLU A 1 74 ? 2.337 -11.414 4.208 1.00 0.00 74 GLU A CA 10
ATOM 13819 C C . GLU A 1 74 ? 1.248 -10.575 3.551 1.00 0.00 74 GLU A C 10
ATOM 13820 O O . GLU A 1 74 ? 0.279 -10.246 4.231 1.00 0.00 74 GLU A O 10
ATOM 13832 N N . PHE A 1 75 ? 1.403 -10.201 2.275 1.00 0.00 75 PHE A N 10
ATOM 13833 C CA . PHE A 1 75 ? 0.375 -9.494 1.529 1.00 0.00 75 PHE A CA 10
ATOM 13834 C C . PHE A 1 75 ? -0.708 -10.503 1.196 1.00 0.00 75 PHE A C 10
ATOM 13835 O O . PHE A 1 75 ? -1.861 -10.218 1.473 1.00 0.00 75 PHE A O 10
ATOM 13852 N N . ILE A 1 76 ? -0.352 -11.679 0.662 1.00 0.00 76 ILE A N 10
ATOM 13853 C CA . ILE A 1 76 ? -1.299 -12.709 0.220 1.00 0.00 76 ILE A CA 10
ATOM 13854 C C . ILE A 1 76 ? -2.314 -13.050 1.313 1.00 0.00 76 ILE A C 10
ATOM 13855 O O . ILE A 1 76 ? -3.490 -13.180 0.978 1.00 0.00 76 ILE A O 10
ATOM 13871 N N . ASP A 1 77 ? -1.891 -13.138 2.579 1.00 0.00 77 ASP A N 10
ATOM 13872 C CA . ASP A 1 77 ? -2.752 -13.350 3.754 1.00 0.00 77 ASP A CA 10
ATOM 13873 C C . ASP A 1 77 ? -3.878 -12.323 3.845 1.00 0.00 77 ASP A C 10
ATOM 13874 O O . ASP A 1 77 ? -5.012 -12.655 4.197 1.00 0.00 77 ASP A O 10
ATOM 13883 N N . LEU A 1 78 ? -3.581 -11.076 3.485 1.00 0.00 78 LEU A N 10
ATOM 13884 C CA . LEU A 1 78 ? -4.523 -9.977 3.567 1.00 0.00 78 LEU A CA 10
ATOM 13885 C C . LEU A 1 78 ? -5.647 -10.139 2.542 1.00 0.00 78 LEU A C 10
ATOM 13886 O O . LEU A 1 78 ? -6.753 -9.675 2.817 1.00 0.00 78 LEU A O 10
ATOM 13902 N N . LEU A 1 79 ? -5.383 -10.766 1.385 1.00 0.00 79 LEU A N 10
ATOM 13903 C CA . LEU A 1 79 ? -6.370 -11.062 0.361 1.00 0.00 79 LEU A CA 10
ATOM 13904 C C . LEU A 1 79 ? -7.272 -12.198 0.870 1.00 0.00 79 LEU A C 10
ATOM 13905 O O . LEU A 1 79 ? -8.264 -11.950 1.543 1.00 0.00 79 LEU A O 10
ATOM 13921 N N . GLU A 1 80 ? -6.920 -13.452 0.569 1.00 0.00 80 GLU A N 10
ATOM 13922 C CA . GLU A 1 80 ? -7.617 -14.704 0.880 1.00 0.00 80 GLU A CA 10
ATOM 13923 C C . GLU A 1 80 ? -9.157 -14.558 0.848 1.00 0.00 80 GLU A C 10
ATOM 13924 O O . GLU A 1 80 ? -9.851 -14.843 1.829 1.00 0.00 80 GLU A O 10
ATOM 13936 N N . GLY A 1 81 ? -9.707 -14.086 -0.278 1.00 0.00 81 GLY A N 10
ATOM 13937 C CA . GLY A 1 81 ? -11.146 -13.896 -0.462 1.00 0.00 81 GLY A CA 10
ATOM 13938 C C . GLY A 1 81 ? -11.612 -12.451 -0.307 1.00 0.00 81 GLY A C 10
ATOM 13939 O O . GLY A 1 81 ? -12.797 -12.162 -0.469 1.00 0.00 81 GLY A O 10
ATOM 13943 N N . GLU A 1 82 ? -10.704 -11.513 -0.051 1.00 0.00 82 GLU A N 10
ATOM 13944 C CA . GLU A 1 82 ? -10.994 -10.085 0.061 1.00 0.00 82 GLU A CA 10
ATOM 13945 C C . GLU A 1 82 ? -10.450 -9.390 -1.181 1.00 0.00 82 GLU A C 10
ATOM 13946 O O . GLU A 1 82 ? -9.848 -8.320 -1.124 1.00 0.00 82 GLU A O 10
ATOM 13958 N N . GLU A 1 83 ? -10.649 -10.002 -2.342 1.00 0.00 83 GLU A N 10
ATOM 13959 C CA . GLU A 1 83 ? -9.903 -9.642 -3.530 1.00 0.00 83 GLU A CA 10
ATOM 13960 C C . GLU A 1 83 ? -10.430 -8.382 -4.227 1.00 0.00 83 GLU A C 10
ATOM 13961 O O . GLU A 1 83 ? -11.065 -8.451 -5.282 1.00 0.00 83 GLU A O 10
ATOM 13973 N N . LYS A 1 84 ? -10.149 -7.209 -3.642 1.00 0.00 84 LYS A N 10
ATOM 13974 C CA . LYS A 1 84 ? -10.453 -5.911 -4.247 1.00 0.00 84 LYS A CA 10
ATOM 13975 C C . LYS A 1 84 ? -9.522 -4.787 -3.781 1.00 0.00 84 LYS A C 10
ATOM 13976 O O . LYS A 1 84 ? -9.950 -3.635 -3.687 1.00 0.00 84 LYS A O 10
ATOM 13995 N N . PHE A 1 85 ? -8.236 -5.067 -3.590 1.00 0.00 85 PHE A N 10
ATOM 13996 C CA . PHE A 1 85 ? -7.220 -4.058 -3.288 1.00 0.00 85 PHE A CA 10
ATOM 13997 C C . PHE A 1 85 ? -5.847 -4.585 -3.686 1.00 0.00 85 PHE A C 10
ATOM 13998 O O . PHE A 1 85 ? -4.866 -4.474 -2.966 1.00 0.00 85 PHE A O 10
ATOM 14015 N N . ILE A 1 86 ? -5.789 -5.221 -4.846 1.00 0.00 86 ILE A N 10
ATOM 14016 C CA . ILE A 1 86 ? -4.627 -5.971 -5.272 1.00 0.00 86 ILE A CA 10
ATOM 14017 C C . ILE A 1 86 ? -3.540 -5.032 -5.836 1.00 0.00 86 ILE A C 10
ATOM 14018 O O . ILE A 1 86 ? -3.605 -3.810 -5.679 1.00 0.00 86 ILE A O 10
ATOM 14034 N N . GLY A 1 87 ? -2.555 -5.602 -6.526 1.00 0.00 87 GLY A N 10
ATOM 14035 C CA . GLY A 1 87 ? -1.369 -4.961 -7.036 1.00 0.00 87 GLY A CA 10
ATOM 14036 C C . GLY A 1 87 ? -0.250 -5.524 -6.207 1.00 0.00 87 GLY A C 10
ATOM 14037 O O . GLY A 1 87 ? 0.063 -6.730 -6.372 1.00 0.00 87 GLY A O 10
ATOM 14041 N N . MET A 1 1 ? 15.421 1.376 -10.736 1.00 0.00 1 MET A N 11
ATOM 14042 C CA . MET A 1 1 ? 14.745 0.216 -10.146 1.00 0.00 1 MET A CA 11
ATOM 14043 C C . MET A 1 1 ? 14.007 0.668 -8.896 1.00 0.00 1 MET A C 11
ATOM 14044 O O . MET A 1 1 ? 14.613 0.855 -7.838 1.00 0.00 1 MET A O 11
ATOM 14058 N N . ALA A 1 2 ? 12.703 0.892 -9.020 1.00 0.00 2 ALA A N 11
ATOM 14059 C CA . ALA A 1 2 ? 11.797 1.223 -7.938 1.00 0.00 2 ALA A CA 11
ATOM 14060 C C . ALA A 1 2 ? 10.402 0.716 -8.311 1.00 0.00 2 ALA A C 11
ATOM 14061 O O . ALA A 1 2 ? 10.186 0.111 -9.367 1.00 0.00 2 ALA A O 11
ATOM 14068 N N . LEU A 1 3 ? 9.451 0.958 -7.419 1.00 0.00 3 LEU A N 11
ATOM 14069 C CA . LEU A 1 3 ? 8.075 0.515 -7.467 1.00 0.00 3 LEU A CA 11
ATOM 14070 C C . LEU A 1 3 ? 7.284 1.779 -7.162 1.00 0.00 3 LEU A C 11
ATOM 14071 O O . LEU A 1 3 ? 7.085 2.137 -5.998 1.00 0.00 3 LEU A O 11
ATOM 14087 N N . VAL A 1 4 ? 6.968 2.515 -8.224 1.00 0.00 4 VAL A N 11
ATOM 14088 C CA . VAL A 1 4 ? 6.221 3.765 -8.208 1.00 0.00 4 VAL A CA 11
ATOM 14089 C C . VAL A 1 4 ? 5.030 3.540 -9.145 1.00 0.00 4 VAL A C 11
ATOM 14090 O O . VAL A 1 4 ? 4.841 4.192 -10.178 1.00 0.00 4 VAL A O 11
ATOM 14103 N N . LEU A 1 5 ? 4.266 2.518 -8.785 1.00 0.00 5 LEU A N 11
ATOM 14104 C CA . LEU A 1 5 ? 2.942 2.193 -9.253 1.00 0.00 5 LEU A CA 11
ATOM 14105 C C . LEU A 1 5 ? 2.400 1.158 -8.281 1.00 0.00 5 LEU A C 11
ATOM 14106 O O . LEU A 1 5 ? 3.084 0.189 -7.964 1.00 0.00 5 LEU A O 11
ATOM 14122 N N . VAL A 1 6 ? 1.165 1.338 -7.826 1.00 0.00 6 VAL A N 11
ATOM 14123 C CA . VAL A 1 6 ? 0.501 0.367 -6.966 1.00 0.00 6 VAL A CA 11
ATOM 14124 C C . VAL A 1 6 ? -0.986 0.324 -7.329 1.00 0.00 6 VAL A C 11
ATOM 14125 O O . VAL A 1 6 ? -1.863 0.185 -6.491 1.00 0.00 6 VAL A O 11
ATOM 14138 N N . LYS A 1 7 ? -1.307 0.402 -8.617 1.00 0.00 7 LYS A N 11
ATOM 14139 C CA . LYS A 1 7 ? -2.683 0.271 -9.090 1.00 0.00 7 LYS A CA 11
ATOM 14140 C C . LYS A 1 7 ? -2.833 -1.014 -9.918 1.00 0.00 7 LYS A C 11
ATOM 14141 O O . LYS A 1 7 ? -3.687 -1.069 -10.803 1.00 0.00 7 LYS A O 11
ATOM 14160 N N . TYR A 1 8 ? -2.147 -2.098 -9.542 1.00 0.00 8 TYR A N 11
ATOM 14161 C CA . TYR A 1 8 ? -2.271 -3.395 -10.215 1.00 0.00 8 TYR A CA 11
ATOM 14162 C C . TYR A 1 8 ? -2.147 -4.530 -9.202 1.00 0.00 8 TYR A C 11
ATOM 14163 O O . TYR A 1 8 ? -1.574 -5.577 -9.507 1.00 0.00 8 TYR A O 11
ATOM 14181 N N . GLY A 1 9 ? -2.704 -4.343 -8.004 1.00 0.00 9 GLY A N 11
ATOM 14182 C CA . GLY A 1 9 ? -2.503 -5.249 -6.889 1.00 0.00 9 GLY A CA 11
ATOM 14183 C C . GLY A 1 9 ? -1.018 -5.414 -6.629 1.00 0.00 9 GLY A C 11
ATOM 14184 O O . GLY A 1 9 ? -0.349 -4.548 -6.059 1.00 0.00 9 GLY A O 11
ATOM 14188 N N . THR A 1 10 ? -0.484 -6.517 -7.113 1.00 0.00 10 THR A N 11
ATOM 14189 C CA . THR A 1 10 ? 0.599 -7.226 -6.463 1.00 0.00 10 THR A CA 11
ATOM 14190 C C . THR A 1 10 ? 1.973 -6.817 -6.995 1.00 0.00 10 THR A C 11
ATOM 14191 O O . THR A 1 10 ? 2.887 -7.642 -7.048 1.00 0.00 10 THR A O 11
ATOM 14202 N N . ASP A 1 11 ? 2.186 -5.531 -7.288 1.00 0.00 11 ASP A N 11
ATOM 14203 C CA . ASP A 1 11 ? 3.404 -5.102 -7.981 1.00 0.00 11 ASP A CA 11
ATOM 14204 C C . ASP A 1 11 ? 4.140 -4.011 -7.196 1.00 0.00 11 ASP A C 11
ATOM 14205 O O . ASP A 1 11 ? 4.722 -3.091 -7.763 1.00 0.00 11 ASP A O 11
ATOM 14214 N N . HIS A 1 12 ? 4.149 -4.139 -5.865 1.00 0.00 12 HIS A N 11
ATOM 14215 C CA . HIS A 1 12 ? 4.883 -3.296 -4.921 1.00 0.00 12 HIS A CA 11
ATOM 14216 C C . HIS A 1 12 ? 4.986 -4.059 -3.584 1.00 0.00 12 HIS A C 11
ATOM 14217 O O . HIS A 1 12 ? 4.352 -5.102 -3.449 1.00 0.00 12 HIS A O 11
ATOM 14231 N N . PRO A 1 13 ? 5.776 -3.629 -2.590 1.00 0.00 13 PRO A N 11
ATOM 14232 C CA . PRO A 1 13 ? 5.931 -4.379 -1.338 1.00 0.00 13 PRO A CA 11
ATOM 14233 C C . PRO A 1 13 ? 4.758 -4.188 -0.379 1.00 0.00 13 PRO A C 11
ATOM 14234 O O . PRO A 1 13 ? 4.071 -3.203 -0.531 1.00 0.00 13 PRO A O 11
ATOM 14245 N N . VAL A 1 14 ? 4.569 -5.079 0.615 1.00 0.00 14 VAL A N 11
ATOM 14246 C CA . VAL A 1 14 ? 3.728 -5.024 1.813 1.00 0.00 14 VAL A CA 11
ATOM 14247 C C . VAL A 1 14 ? 3.592 -6.461 2.335 1.00 0.00 14 VAL A C 11
ATOM 14248 O O . VAL A 1 14 ? 3.819 -6.710 3.511 1.00 0.00 14 VAL A O 11
ATOM 14261 N N . GLU A 1 15 ? 3.499 -7.473 1.464 1.00 0.00 15 GLU A N 11
ATOM 14262 C CA . GLU A 1 15 ? 3.411 -8.871 1.948 1.00 0.00 15 GLU A CA 11
ATOM 14263 C C . GLU A 1 15 ? 4.350 -9.839 1.242 1.00 0.00 15 GLU A C 11
ATOM 14264 O O . GLU A 1 15 ? 4.522 -10.961 1.699 1.00 0.00 15 GLU A O 11
ATOM 14276 N N . LYS A 1 16 ? 5.120 -9.384 0.257 1.00 0.00 16 LYS A N 11
ATOM 14277 C CA . LYS A 1 16 ? 6.021 -10.234 -0.502 1.00 0.00 16 LYS A CA 11
ATOM 14278 C C . LYS A 1 16 ? 7.167 -9.437 -1.069 1.00 0.00 16 LYS A C 11
ATOM 14279 O O . LYS A 1 16 ? 8.263 -9.591 -0.562 1.00 0.00 16 LYS A O 11
ATOM 14298 N N . LEU A 1 17 ? 6.918 -8.493 -1.976 1.00 0.00 17 LEU A N 11
ATOM 14299 C CA . LEU A 1 17 ? 7.921 -7.643 -2.612 1.00 0.00 17 LEU A CA 11
ATOM 14300 C C . LEU A 1 17 ? 8.804 -6.968 -1.548 1.00 0.00 17 LEU A C 11
ATOM 14301 O O . LEU A 1 17 ? 9.995 -6.754 -1.731 1.00 0.00 17 LEU A O 11
ATOM 14317 N N . LYS A 1 18 ? 8.224 -6.731 -0.368 1.00 0.00 18 LYS A N 11
ATOM 14318 C CA . LYS A 1 18 ? 8.862 -6.273 0.866 1.00 0.00 18 LYS A CA 11
ATOM 14319 C C . LYS A 1 18 ? 9.978 -7.200 1.361 1.00 0.00 18 LYS A C 11
ATOM 14320 O O . LYS A 1 18 ? 11.058 -6.739 1.683 1.00 0.00 18 LYS A O 11
ATOM 14339 N N . ILE A 1 19 ? 9.730 -8.506 1.427 1.00 0.00 19 ILE A N 11
ATOM 14340 C CA . ILE A 1 19 ? 10.689 -9.537 1.810 1.00 0.00 19 ILE A CA 11
ATOM 14341 C C . ILE A 1 19 ? 11.793 -9.626 0.736 1.00 0.00 19 ILE A C 11
ATOM 14342 O O . ILE A 1 19 ? 12.768 -10.359 0.887 1.00 0.00 19 ILE A O 11
ATOM 14358 N N . ARG A 1 20 ? 11.637 -8.924 -0.394 1.00 0.00 20 ARG A N 11
ATOM 14359 C CA . ARG A 1 20 ? 12.646 -8.824 -1.442 1.00 0.00 20 ARG A CA 11
ATOM 14360 C C . ARG A 1 20 ? 13.357 -7.460 -1.436 1.00 0.00 20 ARG A C 11
ATOM 14361 O O . ARG A 1 20 ? 14.483 -7.378 -1.932 1.00 0.00 20 ARG A O 11
ATOM 14382 N N . SER A 1 21 ? 12.755 -6.401 -0.887 1.00 0.00 21 SER A N 11
ATOM 14383 C CA . SER A 1 21 ? 13.354 -5.090 -0.647 1.00 0.00 21 SER A CA 11
ATOM 14384 C C . SER A 1 21 ? 12.456 -4.284 0.303 1.00 0.00 21 SER A C 11
ATOM 14385 O O . SER A 1 21 ? 11.562 -3.568 -0.149 1.00 0.00 21 SER A O 11
ATOM 14393 N N . ALA A 1 22 ? 12.677 -4.410 1.612 1.00 0.00 22 ALA A N 11
ATOM 14394 C CA . ALA A 1 22 ? 12.135 -3.569 2.680 1.00 0.00 22 ALA A CA 11
ATOM 14395 C C . ALA A 1 22 ? 12.832 -3.906 3.997 1.00 0.00 22 ALA A C 11
ATOM 14396 O O . ALA A 1 22 ? 13.571 -4.890 4.091 1.00 0.00 22 ALA A O 11
ATOM 14403 N N . LYS A 1 23 ? 12.518 -3.133 5.037 1.00 0.00 23 LYS A N 11
ATOM 14404 C CA . LYS A 1 23 ? 12.819 -3.415 6.434 1.00 0.00 23 LYS A CA 11
ATOM 14405 C C . LYS A 1 23 ? 11.645 -2.926 7.267 1.00 0.00 23 LYS A C 11
ATOM 14406 O O . LYS A 1 23 ? 10.659 -2.419 6.726 1.00 0.00 23 LYS A O 11
ATOM 14425 N N . ALA A 1 24 ? 11.783 -3.034 8.582 1.00 0.00 24 ALA A N 11
ATOM 14426 C CA . ALA A 1 24 ? 10.841 -2.431 9.517 1.00 0.00 24 ALA A CA 11
ATOM 14427 C C . ALA A 1 24 ? 10.860 -0.906 9.381 1.00 0.00 24 ALA A C 11
ATOM 14428 O O . ALA A 1 24 ? 9.865 -0.217 9.582 1.00 0.00 24 ALA A O 11
ATOM 14435 N N . GLU A 1 25 ? 12.023 -0.359 9.037 1.00 0.00 25 GLU A N 11
ATOM 14436 C CA . GLU A 1 25 ? 12.290 1.065 8.864 1.00 0.00 25 GLU A CA 11
ATOM 14437 C C . GLU A 1 25 ? 11.923 1.563 7.480 1.00 0.00 25 GLU A C 11
ATOM 14438 O O . GLU A 1 25 ? 12.602 2.426 6.909 1.00 0.00 25 GLU A O 11
ATOM 14450 N N . ASP A 1 26 ? 10.814 1.071 6.947 1.00 0.00 26 ASP A N 11
ATOM 14451 C CA . ASP A 1 26 ? 10.395 1.467 5.619 1.00 0.00 26 ASP A CA 11
ATOM 14452 C C . ASP A 1 26 ? 8.989 2.075 5.647 1.00 0.00 26 ASP A C 11
ATOM 14453 O O . ASP A 1 26 ? 8.377 2.175 6.720 1.00 0.00 26 ASP A O 11
ATOM 14462 N N . LYS A 1 27 ? 8.469 2.514 4.498 1.00 0.00 27 LYS A N 11
ATOM 14463 C CA . LYS A 1 27 ? 7.177 3.197 4.392 1.00 0.00 27 LYS A CA 11
ATOM 14464 C C . LYS A 1 27 ? 6.509 2.809 3.079 1.00 0.00 27 LYS A C 11
ATOM 14465 O O . LYS A 1 27 ? 7.192 2.716 2.060 1.00 0.00 27 LYS A O 11
ATOM 14484 N N . ILE A 1 28 ? 5.214 2.482 3.109 1.00 0.00 28 ILE A N 11
ATOM 14485 C CA . ILE A 1 28 ? 4.491 1.990 1.943 1.00 0.00 28 ILE A CA 11
ATOM 14486 C C . ILE A 1 28 ? 3.013 2.381 2.065 1.00 0.00 28 ILE A C 11
ATOM 14487 O O . ILE A 1 28 ? 2.508 2.560 3.176 1.00 0.00 28 ILE A O 11
ATOM 14503 N N . VAL A 1 29 ? 2.320 2.469 0.925 1.00 0.00 29 VAL A N 11
ATOM 14504 C CA . VAL A 1 29 ? 0.895 2.779 0.799 1.00 0.00 29 VAL A CA 11
ATOM 14505 C C . VAL A 1 29 ? 0.316 2.053 -0.430 1.00 0.00 29 VAL A C 11
ATOM 14506 O O . VAL A 1 29 ? 1.024 1.912 -1.427 1.00 0.00 29 VAL A O 11
ATOM 14519 N N . LEU A 1 30 ? -0.962 1.638 -0.394 1.00 0.00 30 LEU A N 11
ATOM 14520 C CA . LEU A 1 30 ? -1.655 0.908 -1.472 1.00 0.00 30 LEU A CA 11
ATOM 14521 C C . LEU A 1 30 ? -2.730 1.783 -2.109 1.00 0.00 30 LEU A C 11
ATOM 14522 O O . LEU A 1 30 ? -3.417 2.486 -1.371 1.00 0.00 30 LEU A O 11
ATOM 14538 N N . ILE A 1 31 ? -2.952 1.682 -3.428 1.00 0.00 31 ILE A N 11
ATOM 14539 C CA . ILE A 1 31 ? -4.010 2.419 -4.126 1.00 0.00 31 ILE A CA 11
ATOM 14540 C C . ILE A 1 31 ? -4.790 1.482 -5.054 1.00 0.00 31 ILE A C 11
ATOM 14541 O O . ILE A 1 31 ? -4.415 0.328 -5.193 1.00 0.00 31 ILE A O 11
ATOM 14557 N N . GLN A 1 32 ? -5.848 1.967 -5.707 1.00 0.00 32 GLN A N 11
ATOM 14558 C CA . GLN A 1 32 ? -6.680 1.311 -6.726 1.00 0.00 32 GLN A CA 11
ATOM 14559 C C . GLN A 1 32 ? -6.786 -0.201 -6.517 1.00 0.00 32 GLN A C 11
ATOM 14560 O O . GLN A 1 32 ? -7.423 -0.627 -5.565 1.00 0.00 32 GLN A O 11
ATOM 14574 N N . ASN A 1 33 ? -6.154 -1.020 -7.367 1.00 0.00 33 ASN A N 11
ATOM 14575 C CA . ASN A 1 33 ? -6.154 -2.474 -7.217 1.00 0.00 33 ASN A CA 11
ATOM 14576 C C . ASN A 1 33 ? -5.086 -2.939 -6.237 1.00 0.00 33 ASN A C 11
ATOM 14577 O O . ASN A 1 33 ? -5.245 -3.983 -5.623 1.00 0.00 33 ASN A O 11
ATOM 14588 N N . GLY A 1 34 ? -4.009 -2.168 -6.058 1.00 0.00 34 GLY A N 11
ATOM 14589 C CA . GLY A 1 34 ? -3.001 -2.333 -5.012 1.00 0.00 34 GLY A CA 11
ATOM 14590 C C . GLY A 1 34 ? -3.586 -2.631 -3.636 1.00 0.00 34 GLY A C 11
ATOM 14591 O O . GLY A 1 34 ? -2.941 -3.290 -2.823 1.00 0.00 34 GLY A O 11
ATOM 14595 N N . VAL A 1 35 ? -4.811 -2.178 -3.364 1.00 0.00 35 VAL A N 11
ATOM 14596 C CA . VAL A 1 35 ? -5.529 -2.487 -2.131 1.00 0.00 35 VAL A CA 11
ATOM 14597 C C . VAL A 1 35 ? -5.615 -4.006 -1.836 1.00 0.00 35 VAL A C 11
ATOM 14598 O O . VAL A 1 35 ? -5.782 -4.373 -0.673 1.00 0.00 35 VAL A O 11
ATOM 14611 N N . PHE A 1 36 ? -5.409 -4.891 -2.829 1.00 0.00 36 PHE A N 11
ATOM 14612 C CA . PHE A 1 36 ? -5.298 -6.341 -2.639 1.00 0.00 36 PHE A CA 11
ATOM 14613 C C . PHE A 1 36 ? -4.220 -6.731 -1.622 1.00 0.00 36 PHE A C 11
ATOM 14614 O O . PHE A 1 36 ? -4.310 -7.789 -1.006 1.00 0.00 36 PHE A O 11
ATOM 14631 N N . TRP A 1 37 ? -3.208 -5.894 -1.397 1.00 0.00 37 TRP A N 11
ATOM 14632 C CA . TRP A 1 37 ? -2.187 -6.176 -0.395 1.00 0.00 37 TRP A CA 11
ATOM 14633 C C . TRP A 1 37 ? -2.744 -6.127 1.037 1.00 0.00 37 TRP A C 11
ATOM 14634 O O . TRP A 1 37 ? -2.082 -6.605 1.959 1.00 0.00 37 TRP A O 11
ATOM 14655 N N . ALA A 1 38 ? -3.936 -5.560 1.253 1.00 0.00 38 ALA A N 11
ATOM 14656 C CA . ALA A 1 38 ? -4.637 -5.599 2.530 1.00 0.00 38 ALA A CA 11
ATOM 14657 C C . ALA A 1 38 ? -5.537 -6.822 2.609 1.00 0.00 38 ALA A C 11
ATOM 14658 O O . ALA A 1 38 ? -6.616 -6.728 3.196 1.00 0.00 38 ALA A O 11
ATOM 14665 N N . LEU A 1 39 ? -5.061 -7.963 2.087 1.00 0.00 39 LEU A N 11
ATOM 14666 C CA . LEU A 1 39 ? -5.756 -9.243 2.017 1.00 0.00 39 LEU A CA 11
ATOM 14667 C C . LEU A 1 39 ? -4.868 -10.320 1.372 1.00 0.00 39 LEU A C 11
ATOM 14668 O O . LEU A 1 39 ? -5.239 -10.990 0.408 1.00 0.00 39 LEU A O 11
ATOM 14684 N N . GLU A 1 40 ? -3.673 -10.509 1.943 1.00 0.00 40 GLU A N 11
ATOM 14685 C CA . GLU A 1 40 ? -2.656 -11.500 1.578 1.00 0.00 40 GLU A CA 11
ATOM 14686 C C . GLU A 1 40 ? -2.295 -12.358 2.817 1.00 0.00 40 GLU A C 11
ATOM 14687 O O . GLU A 1 40 ? -3.032 -12.347 3.806 1.00 0.00 40 GLU A O 11
ATOM 14699 N N . GLU A 1 41 ? -1.227 -13.165 2.773 1.00 0.00 41 GLU A N 11
ATOM 14700 C CA . GLU A 1 41 ? -0.886 -14.191 3.766 1.00 0.00 41 GLU A CA 11
ATOM 14701 C C . GLU A 1 41 ? 0.351 -13.866 4.629 1.00 0.00 41 GLU A C 11
ATOM 14702 O O . GLU A 1 41 ? 1.172 -14.741 4.918 1.00 0.00 41 GLU A O 11
ATOM 14714 N N . LEU A 1 42 ? 0.525 -12.609 5.030 1.00 0.00 42 LEU A N 11
ATOM 14715 C CA . LEU A 1 42 ? 1.802 -12.065 5.495 1.00 0.00 42 LEU A CA 11
ATOM 14716 C C . LEU A 1 42 ? 1.577 -10.689 6.158 1.00 0.00 42 LEU A C 11
ATOM 14717 O O . LEU A 1 42 ? 0.520 -10.446 6.737 1.00 0.00 42 LEU A O 11
ATOM 14733 N N . GLU A 1 43 ? 2.595 -9.810 6.160 1.00 0.00 43 GLU A N 11
ATOM 14734 C CA . GLU A 1 43 ? 2.602 -8.456 6.741 1.00 0.00 43 GLU A CA 11
ATOM 14735 C C . GLU A 1 43 ? 4.022 -7.874 6.699 1.00 0.00 43 GLU A C 11
ATOM 14736 O O . GLU A 1 43 ? 4.985 -8.591 6.989 1.00 0.00 43 GLU A O 11
ATOM 14748 N N . THR A 1 44 ? 4.213 -6.619 6.302 1.00 0.00 44 THR A N 11
ATOM 14749 C CA . THR A 1 44 ? 5.510 -5.938 6.391 1.00 0.00 44 THR A CA 11
ATOM 14750 C C . THR A 1 44 ? 5.662 -5.393 7.812 1.00 0.00 44 THR A C 11
ATOM 14751 O O . THR A 1 44 ? 4.674 -4.956 8.408 1.00 0.00 44 THR A O 11
ATOM 14762 N N . PRO A 1 45 ? 6.894 -5.327 8.332 1.00 0.00 45 PRO A N 11
ATOM 14763 C CA . PRO A 1 45 ? 7.164 -4.583 9.541 1.00 0.00 45 PRO A CA 11
ATOM 14764 C C . PRO A 1 45 ? 7.249 -3.061 9.288 1.00 0.00 45 PRO A C 11
ATOM 14765 O O . PRO A 1 45 ? 7.408 -2.296 10.234 1.00 0.00 45 PRO A O 11
ATOM 14776 N N . ALA A 1 46 ? 7.105 -2.596 8.041 1.00 0.00 46 ALA A N 11
ATOM 14777 C CA . ALA A 1 46 ? 7.049 -1.174 7.694 1.00 0.00 46 ALA A CA 11
ATOM 14778 C C . ALA A 1 46 ? 5.658 -0.613 8.015 1.00 0.00 46 ALA A C 11
ATOM 14779 O O . ALA A 1 46 ? 4.745 -1.385 8.333 1.00 0.00 46 ALA A O 11
ATOM 14786 N N . LYS A 1 47 ? 5.447 0.707 7.883 1.00 0.00 47 LYS A N 11
ATOM 14787 C CA . LYS A 1 47 ? 4.110 1.241 8.031 1.00 0.00 47 LYS A CA 11
ATOM 14788 C C . LYS A 1 47 ? 3.384 0.966 6.728 1.00 0.00 47 LYS A C 11
ATOM 14789 O O . LYS A 1 47 ? 3.989 1.023 5.649 1.00 0.00 47 LYS A O 11
ATOM 14808 N N . VAL A 1 48 ? 2.107 0.627 6.832 1.00 0.00 48 VAL A N 11
ATOM 14809 C CA . VAL A 1 48 ? 1.282 0.242 5.714 1.00 0.00 48 VAL A CA 11
ATOM 14810 C C . VAL A 1 48 ? 0.005 0.985 5.921 1.00 0.00 48 VAL A C 11
ATOM 14811 O O . VAL A 1 48 ? -0.570 0.964 7.005 1.00 0.00 48 VAL A O 11
ATOM 14824 N N . TYR A 1 49 ? -0.424 1.630 4.859 1.00 0.00 49 TYR A N 11
ATOM 14825 C CA . TYR A 1 49 ? -1.689 2.306 4.827 1.00 0.00 49 TYR A CA 11
ATOM 14826 C C . TYR A 1 49 ? -2.263 2.073 3.434 1.00 0.00 49 TYR A C 11
ATOM 14827 O O . TYR A 1 49 ? -1.521 1.782 2.500 1.00 0.00 49 TYR A O 11
ATOM 14845 N N . ALA A 1 50 ? -3.569 2.169 3.248 1.00 0.00 50 ALA A N 11
ATOM 14846 C CA . ALA A 1 50 ? -4.204 1.859 1.972 1.00 0.00 50 ALA A CA 11
ATOM 14847 C C . ALA A 1 50 ? -5.258 2.932 1.691 1.00 0.00 50 ALA A C 11
ATOM 14848 O O . ALA A 1 50 ? -5.822 3.497 2.629 1.00 0.00 50 ALA A O 11
ATOM 14855 N N . ILE A 1 51 ? -5.490 3.276 0.426 1.00 0.00 51 ILE A N 11
ATOM 14856 C CA . ILE A 1 51 ? -6.380 4.367 0.067 1.00 0.00 51 ILE A CA 11
ATOM 14857 C C . ILE A 1 51 ? -7.826 3.900 0.145 1.00 0.00 51 ILE A C 11
ATOM 14858 O O . ILE A 1 51 ? -8.314 3.120 -0.678 1.00 0.00 51 ILE A O 11
ATOM 14874 N N . LYS A 1 52 ? -8.530 4.478 1.117 1.00 0.00 52 LYS A N 11
ATOM 14875 C CA . LYS A 1 52 ? -9.935 4.254 1.364 1.00 0.00 52 LYS A CA 11
ATOM 14876 C C . LYS A 1 52 ? -10.755 4.502 0.112 1.00 0.00 52 LYS A C 11
ATOM 14877 O O . LYS A 1 52 ? -11.455 3.601 -0.319 1.00 0.00 52 LYS A O 11
ATOM 14896 N N . ASP A 1 53 ? -10.643 5.685 -0.490 1.00 0.00 53 ASP A N 11
ATOM 14897 C CA . ASP A 1 53 ? -11.415 6.067 -1.676 1.00 0.00 53 ASP A CA 11
ATOM 14898 C C . ASP A 1 53 ? -11.338 5.013 -2.771 1.00 0.00 53 ASP A C 11
ATOM 14899 O O . ASP A 1 53 ? -12.353 4.581 -3.311 1.00 0.00 53 ASP A O 11
ATOM 14908 N N . ASP A 1 54 ? -10.124 4.557 -3.065 1.00 0.00 54 ASP A N 11
ATOM 14909 C CA . ASP A 1 54 ? -9.894 3.554 -4.078 1.00 0.00 54 ASP A CA 11
ATOM 14910 C C . ASP A 1 54 ? -10.489 2.214 -3.679 1.00 0.00 54 ASP A C 11
ATOM 14911 O O . ASP A 1 54 ? -11.093 1.581 -4.535 1.00 0.00 54 ASP A O 11
ATOM 14920 N N . PHE A 1 55 ? -10.351 1.780 -2.422 1.00 0.00 55 PHE A N 11
ATOM 14921 C CA . PHE A 1 55 ? -10.886 0.516 -1.901 1.00 0.00 55 PHE A CA 11
ATOM 14922 C C . PHE A 1 55 ? -12.410 0.486 -1.987 1.00 0.00 55 PHE A C 11
ATOM 14923 O O . PHE A 1 55 ? -13.005 -0.509 -2.397 1.00 0.00 55 PHE A O 11
ATOM 14940 N N . LEU A 1 56 ? -13.035 1.611 -1.653 1.00 0.00 56 LEU A N 11
ATOM 14941 C CA . LEU A 1 56 ? -14.465 1.848 -1.736 1.00 0.00 56 LEU A CA 11
ATOM 14942 C C . LEU A 1 56 ? -14.896 1.769 -3.188 1.00 0.00 56 LEU A C 11
ATOM 14943 O O . LEU A 1 56 ? -15.918 1.153 -3.501 1.00 0.00 56 LEU A O 11
ATOM 14959 N N . ALA A 1 57 ? -14.110 2.355 -4.094 1.00 0.00 57 ALA A N 11
ATOM 14960 C CA . ALA A 1 57 ? -14.345 2.213 -5.518 1.00 0.00 57 ALA A CA 11
ATOM 14961 C C . ALA A 1 57 ? -14.088 0.771 -5.973 1.00 0.00 57 ALA A C 11
ATOM 14962 O O . ALA A 1 57 ? -14.695 0.331 -6.952 1.00 0.00 57 ALA A O 11
ATOM 14969 N N . ARG A 1 58 ? -13.264 0.004 -5.248 1.00 0.00 58 ARG A N 11
ATOM 14970 C CA . ARG A 1 58 ? -12.939 -1.385 -5.593 1.00 0.00 58 ARG A CA 11
ATOM 14971 C C . ARG A 1 58 ? -13.855 -2.318 -4.802 1.00 0.00 58 ARG A C 11
ATOM 14972 O O . ARG A 1 58 ? -13.462 -3.443 -4.526 1.00 0.00 58 ARG A O 11
ATOM 14993 N N . GLY A 1 59 ? -15.118 -1.943 -4.597 1.00 0.00 59 GLY A N 11
ATOM 14994 C CA . GLY A 1 59 ? -16.142 -2.788 -4.004 1.00 0.00 59 GLY A CA 11
ATOM 14995 C C . GLY A 1 59 ? -15.692 -3.531 -2.744 1.00 0.00 59 GLY A C 11
ATOM 14996 O O . GLY A 1 59 ? -15.780 -4.765 -2.721 1.00 0.00 59 GLY A O 11
ATOM 15000 N N . TYR A 1 60 ? -15.268 -2.800 -1.708 1.00 0.00 60 TYR A N 11
ATOM 15001 C CA . TYR A 1 60 ? -15.010 -3.284 -0.371 1.00 0.00 60 TYR A CA 11
ATOM 15002 C C . TYR A 1 60 ? -15.660 -2.326 0.627 1.00 0.00 60 TYR A C 11
ATOM 15003 O O . TYR A 1 60 ? -15.840 -1.138 0.347 1.00 0.00 60 TYR A O 11
ATOM 15021 N N . SER A 1 61 ? -15.919 -2.837 1.825 1.00 0.00 61 SER A N 11
ATOM 15022 C CA . SER A 1 61 ? -16.308 -2.116 3.029 1.00 0.00 61 SER A CA 11
ATOM 15023 C C . SER A 1 61 ? -15.056 -1.538 3.684 1.00 0.00 61 SER A C 11
ATOM 15024 O O . SER A 1 61 ? -13.951 -2.010 3.407 1.00 0.00 61 SER A O 11
ATOM 15032 N N . GLU A 1 62 ? -15.191 -0.576 4.598 1.00 0.00 62 GLU A N 11
ATOM 15033 C CA . GLU A 1 62 ? -14.044 -0.084 5.348 1.00 0.00 62 GLU A CA 11
ATOM 15034 C C . GLU A 1 62 ? -13.454 -1.208 6.197 1.00 0.00 62 GLU A C 11
ATOM 15035 O O . GLU A 1 62 ? -12.244 -1.303 6.397 1.00 0.00 62 GLU A O 11
ATOM 15047 N N . GLU A 1 63 ? -14.327 -2.059 6.724 1.00 0.00 63 GLU A N 11
ATOM 15048 C CA . GLU A 1 63 ? -13.968 -3.069 7.702 1.00 0.00 63 GLU A CA 11
ATOM 15049 C C . GLU A 1 63 ? -13.303 -4.295 7.048 1.00 0.00 63 GLU A C 11
ATOM 15050 O O . GLU A 1 63 ? -12.781 -5.158 7.755 1.00 0.00 63 GLU A O 11
ATOM 15062 N N . ASP A 1 64 ? -13.278 -4.353 5.708 1.00 0.00 64 ASP A N 11
ATOM 15063 C CA . ASP A 1 64 ? -12.799 -5.489 4.914 1.00 0.00 64 ASP A CA 11
ATOM 15064 C C . ASP A 1 64 ? -11.277 -5.472 4.695 1.00 0.00 64 ASP A C 11
ATOM 15065 O O . ASP A 1 64 ? -10.728 -6.445 4.166 1.00 0.00 64 ASP A O 11
ATOM 15074 N N . SER A 1 65 ? -10.582 -4.379 5.029 1.00 0.00 65 SER A N 11
ATOM 15075 C CA . SER A 1 65 ? -9.148 -4.230 4.787 1.00 0.00 65 SER A CA 11
ATOM 15076 C C . SER A 1 65 ? -8.383 -4.596 6.051 1.00 0.00 65 SER A C 11
ATOM 15077 O O . SER A 1 65 ? -8.600 -3.968 7.090 1.00 0.00 65 SER A O 11
ATOM 15085 N N . LYS A 1 66 ? -7.408 -5.508 5.961 1.00 0.00 66 LYS A N 11
ATOM 15086 C CA . LYS A 1 66 ? -6.561 -5.804 7.119 1.00 0.00 66 LYS A CA 11
ATOM 15087 C C . LYS A 1 66 ? -5.395 -4.827 7.257 1.00 0.00 66 LYS A C 11
ATOM 15088 O O . LYS A 1 66 ? -4.341 -5.223 7.755 1.00 0.00 66 LYS A O 11
ATOM 15107 N N . VAL A 1 67 ? -5.583 -3.540 6.952 1.00 0.00 67 VAL A N 11
ATOM 15108 C CA . VAL A 1 67 ? -4.619 -2.456 7.165 1.00 0.00 67 VAL A CA 11
ATOM 15109 C C . VAL A 1 67 ? -5.408 -1.152 7.310 1.00 0.00 67 VAL A C 11
ATOM 15110 O O . VAL A 1 67 ? -6.559 -1.093 6.854 1.00 0.00 67 VAL A O 11
ATOM 15123 N N . PRO A 1 68 ? -4.801 -0.092 7.873 1.00 0.00 68 PRO A N 11
ATOM 15124 C CA . PRO A 1 68 ? -5.459 1.180 8.059 1.00 0.00 68 PRO A CA 11
ATOM 15125 C C . PRO A 1 68 ? -5.724 1.831 6.718 1.00 0.00 68 PRO A C 11
ATOM 15126 O O . PRO A 1 68 ? -4.820 2.149 5.935 1.00 0.00 68 PRO A O 11
ATOM 15137 N N . LEU A 1 69 ? -7.010 2.038 6.489 1.00 0.00 69 LEU A N 11
ATOM 15138 C CA . LEU A 1 69 ? -7.545 2.777 5.381 1.00 0.00 69 LEU A CA 11
ATOM 15139 C C . LEU A 1 69 ? -7.401 4.242 5.740 1.00 0.00 69 LEU A C 11
ATOM 15140 O O . LEU A 1 69 ? -7.869 4.696 6.791 1.00 0.00 69 LEU A O 11
ATOM 15156 N N . ILE A 1 70 ? -6.713 4.958 4.867 1.00 0.00 70 ILE A N 11
ATOM 15157 C CA . ILE A 1 70 ? -6.416 6.378 4.975 1.00 0.00 70 ILE A CA 11
ATOM 15158 C C . ILE A 1 70 ? -6.963 7.127 3.754 1.00 0.00 70 ILE A C 11
ATOM 15159 O O . ILE A 1 70 ? -7.402 6.507 2.781 1.00 0.00 70 ILE A O 11
ATOM 15175 N N . THR A 1 71 ? -6.925 8.454 3.790 1.00 0.00 71 THR A N 11
ATOM 15176 C CA . THR A 1 71 ? -7.352 9.291 2.683 1.00 0.00 71 THR A CA 11
ATOM 15177 C C . THR A 1 71 ? -6.212 9.484 1.671 1.00 0.00 71 THR A C 11
ATOM 15178 O O . THR A 1 71 ? -5.046 9.210 1.972 1.00 0.00 71 THR A O 11
ATOM 15189 N N . TYR A 1 72 ? -6.516 10.034 0.487 1.00 0.00 72 TYR A N 11
ATOM 15190 C CA . TYR A 1 72 ? -5.480 10.485 -0.449 1.00 0.00 72 TYR A CA 11
ATOM 15191 C C . TYR A 1 72 ? -4.539 11.490 0.231 1.00 0.00 72 TYR A C 11
ATOM 15192 O O . TYR A 1 72 ? -3.343 11.451 -0.024 1.00 0.00 72 TYR A O 11
ATOM 15210 N N . SER A 1 73 ? -5.047 12.365 1.101 1.00 0.00 73 SER A N 11
ATOM 15211 C CA . SER A 1 73 ? -4.250 13.420 1.717 1.00 0.00 73 SER A CA 11
ATOM 15212 C C . SER A 1 73 ? -3.317 12.876 2.805 1.00 0.00 73 SER A C 11
ATOM 15213 O O . SER A 1 73 ? -2.179 13.334 2.930 1.00 0.00 73 SER A O 11
ATOM 15221 N N . GLU A 1 74 ? -3.771 11.887 3.583 1.00 0.00 74 GLU A N 11
ATOM 15222 C CA . GLU A 1 74 ? -2.946 11.198 4.566 1.00 0.00 74 GLU A CA 11
ATOM 15223 C C . GLU A 1 74 ? -1.748 10.552 3.880 1.00 0.00 74 GLU A C 11
ATOM 15224 O O . GLU A 1 74 ? -0.655 10.570 4.436 1.00 0.00 74 GLU A O 11
ATOM 15236 N N . PHE A 1 75 ? -1.934 10.024 2.671 1.00 0.00 75 PHE A N 11
ATOM 15237 C CA . PHE A 1 75 ? -0.852 9.443 1.897 1.00 0.00 75 PHE A CA 11
ATOM 15238 C C . PHE A 1 75 ? 0.194 10.499 1.546 1.00 0.00 75 PHE A C 11
ATOM 15239 O O . PHE A 1 75 ? 1.383 10.225 1.694 1.00 0.00 75 PHE A O 11
ATOM 15256 N N . ILE A 1 76 ? -0.222 11.697 1.125 1.00 0.00 76 ILE A N 11
ATOM 15257 C CA . ILE A 1 76 ? 0.704 12.762 0.750 1.00 0.00 76 ILE A CA 11
ATOM 15258 C C . ILE A 1 76 ? 1.642 13.105 1.912 1.00 0.00 76 ILE A C 11
ATOM 15259 O O . ILE A 1 76 ? 2.841 13.249 1.684 1.00 0.00 76 ILE A O 11
ATOM 15275 N N . ASP A 1 77 ? 1.135 13.158 3.149 1.00 0.00 77 ASP A N 11
ATOM 15276 C CA . ASP A 1 77 ? 1.944 13.428 4.352 1.00 0.00 77 ASP A CA 11
ATOM 15277 C C . ASP A 1 77 ? 3.024 12.377 4.587 1.00 0.00 77 ASP A C 11
ATOM 15278 O O . ASP A 1 77 ? 4.075 12.673 5.163 1.00 0.00 77 ASP A O 11
ATOM 15287 N N . LEU A 1 78 ? 2.782 11.150 4.121 1.00 0.00 78 LEU A N 11
ATOM 15288 C CA . LEU A 1 78 ? 3.762 10.095 4.245 1.00 0.00 78 LEU A CA 11
ATOM 15289 C C . LEU A 1 78 ? 4.854 10.227 3.176 1.00 0.00 78 LEU A C 11
ATOM 15290 O O . LEU A 1 78 ? 5.891 9.583 3.322 1.00 0.00 78 LEU A O 11
ATOM 15306 N N . LEU A 1 79 ? 4.648 11.031 2.125 1.00 0.00 79 LEU A N 11
ATOM 15307 C CA . LEU A 1 79 ? 5.630 11.271 1.077 1.00 0.00 79 LEU A CA 11
ATOM 15308 C C . LEU A 1 79 ? 6.540 12.411 1.513 1.00 0.00 79 LEU A C 11
ATOM 15309 O O . LEU A 1 79 ? 7.666 12.157 1.918 1.00 0.00 79 LEU A O 11
ATOM 15325 N N . GLU A 1 80 ? 6.068 13.653 1.382 1.00 0.00 80 GLU A N 11
ATOM 15326 C CA . GLU A 1 80 ? 6.750 14.934 1.602 1.00 0.00 80 GLU A CA 11
ATOM 15327 C C . GLU A 1 80 ? 8.280 14.820 1.426 1.00 0.00 80 GLU A C 11
ATOM 15328 O O . GLU A 1 80 ? 9.075 14.929 2.367 1.00 0.00 80 GLU A O 11
ATOM 15340 N N . GLY A 1 81 ? 8.701 14.574 0.180 1.00 0.00 81 GLY A N 11
ATOM 15341 C CA . GLY A 1 81 ? 10.100 14.498 -0.234 1.00 0.00 81 GLY A CA 11
ATOM 15342 C C . GLY A 1 81 ? 10.649 13.078 -0.367 1.00 0.00 81 GLY A C 11
ATOM 15343 O O . GLY A 1 81 ? 11.872 12.929 -0.461 1.00 0.00 81 GLY A O 11
ATOM 15347 N N . GLU A 1 82 ? 9.806 12.038 -0.359 1.00 0.00 82 GLU A N 11
ATOM 15348 C CA . GLU A 1 82 ? 10.233 10.652 -0.187 1.00 0.00 82 GLU A CA 11
ATOM 15349 C C . GLU A 1 82 ? 9.646 9.728 -1.264 1.00 0.00 82 GLU A C 11
ATOM 15350 O O . GLU A 1 82 ? 8.980 8.735 -0.979 1.00 0.00 82 GLU A O 11
ATOM 15362 N N . GLU A 1 83 ? 9.947 10.016 -2.530 1.00 0.00 83 GLU A N 11
ATOM 15363 C CA . GLU A 1 83 ? 9.340 9.327 -3.662 1.00 0.00 83 GLU A CA 11
ATOM 15364 C C . GLU A 1 83 ? 9.965 7.963 -3.954 1.00 0.00 83 GLU A C 11
ATOM 15365 O O . GLU A 1 83 ? 10.831 7.827 -4.815 1.00 0.00 83 GLU A O 11
ATOM 15377 N N . LYS A 1 84 ? 9.510 6.920 -3.252 1.00 0.00 84 LYS A N 11
ATOM 15378 C CA . LYS A 1 84 ? 9.938 5.540 -3.499 1.00 0.00 84 LYS A CA 11
ATOM 15379 C C . LYS A 1 84 ? 8.927 4.476 -3.064 1.00 0.00 84 LYS A C 11
ATOM 15380 O O . LYS A 1 84 ? 9.342 3.406 -2.611 1.00 0.00 84 LYS A O 11
ATOM 15399 N N . PHE A 1 85 ? 7.621 4.694 -3.249 1.00 0.00 85 PHE A N 11
ATOM 15400 C CA . PHE A 1 85 ? 6.585 3.678 -2.995 1.00 0.00 85 PHE A CA 11
ATOM 15401 C C . PHE A 1 85 ? 5.207 4.126 -3.484 1.00 0.00 85 PHE A C 11
ATOM 15402 O O . PHE A 1 85 ? 4.186 3.893 -2.841 1.00 0.00 85 PHE A O 11
ATOM 15419 N N . ILE A 1 86 ? 5.175 4.787 -4.635 1.00 0.00 86 ILE A N 11
ATOM 15420 C CA . ILE A 1 86 ? 4.058 5.641 -5.025 1.00 0.00 86 ILE A CA 11
ATOM 15421 C C . ILE A 1 86 ? 3.205 4.906 -6.073 1.00 0.00 86 ILE A C 11
ATOM 15422 O O . ILE A 1 86 ? 3.498 3.761 -6.418 1.00 0.00 86 ILE A O 11
ATOM 15438 N N . GLY A 1 87 ? 2.190 5.552 -6.640 1.00 0.00 87 GLY A N 11
ATOM 15439 C CA . GLY A 1 87 ? 1.525 5.152 -7.869 1.00 0.00 87 GLY A CA 11
ATOM 15440 C C . GLY A 1 87 ? 0.480 6.189 -8.202 1.00 0.00 87 GLY A C 11
ATOM 15441 O O . GLY A 1 87 ? 0.636 7.323 -7.704 1.00 0.00 87 GLY A O 11
ATOM 15445 N N . MET A 1 1 ? 15.353 -0.708 -10.765 1.00 0.00 1 MET A N 12
ATOM 15446 C CA . MET A 1 1 ? 13.975 -1.100 -10.465 1.00 0.00 1 MET A CA 12
ATOM 15447 C C . MET A 1 1 ? 13.601 -0.476 -9.131 1.00 0.00 1 MET A C 12
ATOM 15448 O O . MET A 1 1 ? 14.211 -0.794 -8.108 1.00 0.00 1 MET A O 12
ATOM 15462 N N . ALA A 1 2 ? 12.604 0.403 -9.141 1.00 0.00 2 ALA A N 12
ATOM 15463 C CA . ALA A 1 2 ? 11.934 0.937 -7.971 1.00 0.00 2 ALA A CA 12
ATOM 15464 C C . ALA A 1 2 ? 10.454 0.584 -8.116 1.00 0.00 2 ALA A C 12
ATOM 15465 O O . ALA A 1 2 ? 9.953 0.456 -9.239 1.00 0.00 2 ALA A O 12
ATOM 15472 N N . LEU A 1 3 ? 9.753 0.430 -6.997 1.00 0.00 3 LEU A N 12
ATOM 15473 C CA . LEU A 1 3 ? 8.357 0.013 -6.990 1.00 0.00 3 LEU A CA 12
ATOM 15474 C C . LEU A 1 3 ? 7.539 1.290 -6.864 1.00 0.00 3 LEU A C 12
ATOM 15475 O O . LEU A 1 3 ? 7.445 1.877 -5.787 1.00 0.00 3 LEU A O 12
ATOM 15491 N N . VAL A 1 4 ? 7.046 1.776 -8.005 1.00 0.00 4 VAL A N 12
ATOM 15492 C CA . VAL A 1 4 ? 6.420 3.088 -8.155 1.00 0.00 4 VAL A CA 12
ATOM 15493 C C . VAL A 1 4 ? 5.057 2.925 -8.844 1.00 0.00 4 VAL A C 12
ATOM 15494 O O . VAL A 1 4 ? 4.624 3.703 -9.700 1.00 0.00 4 VAL A O 12
ATOM 15507 N N . LEU A 1 5 ? 4.328 1.889 -8.470 1.00 0.00 5 LEU A N 12
ATOM 15508 C CA . LEU A 1 5 ? 2.937 1.716 -8.839 1.00 0.00 5 LEU A CA 12
ATOM 15509 C C . LEU A 1 5 ? 2.343 0.698 -7.882 1.00 0.00 5 LEU A C 12
ATOM 15510 O O . LEU A 1 5 ? 3.071 -0.178 -7.423 1.00 0.00 5 LEU A O 12
ATOM 15526 N N . VAL A 1 6 ? 1.037 0.742 -7.621 1.00 0.00 6 VAL A N 12
ATOM 15527 C CA . VAL A 1 6 ? 0.356 -0.482 -7.195 1.00 0.00 6 VAL A CA 12
ATOM 15528 C C . VAL A 1 6 ? -1.107 -0.486 -7.638 1.00 0.00 6 VAL A C 12
ATOM 15529 O O . VAL A 1 6 ? -1.972 -1.146 -7.082 1.00 0.00 6 VAL A O 12
ATOM 15542 N N . LYS A 1 7 ? -1.400 0.053 -8.807 1.00 0.00 7 LYS A N 12
ATOM 15543 C CA . LYS A 1 7 ? -2.785 0.167 -9.244 1.00 0.00 7 LYS A CA 12
ATOM 15544 C C . LYS A 1 7 ? -3.190 -1.053 -10.079 1.00 0.00 7 LYS A C 12
ATOM 15545 O O . LYS A 1 7 ? -4.062 -0.936 -10.938 1.00 0.00 7 LYS A O 12
ATOM 15564 N N . TYR A 1 8 ? -2.705 -2.249 -9.742 1.00 0.00 8 TYR A N 12
ATOM 15565 C CA . TYR A 1 8 ? -3.075 -3.479 -10.437 1.00 0.00 8 TYR A CA 12
ATOM 15566 C C . TYR A 1 8 ? -3.116 -4.637 -9.442 1.00 0.00 8 TYR A C 12
ATOM 15567 O O . TYR A 1 8 ? -2.807 -5.777 -9.793 1.00 0.00 8 TYR A O 12
ATOM 15585 N N . GLY A 1 9 ? -3.577 -4.370 -8.216 1.00 0.00 9 GLY A N 12
ATOM 15586 C CA . GLY A 1 9 ? -3.391 -5.274 -7.096 1.00 0.00 9 GLY A CA 12
ATOM 15587 C C . GLY A 1 9 ? -1.903 -5.404 -6.813 1.00 0.00 9 GLY A C 12
ATOM 15588 O O . GLY A 1 9 ? -1.319 -4.644 -6.053 1.00 0.00 9 GLY A O 12
ATOM 15592 N N . THR A 1 10 ? -1.266 -6.351 -7.458 1.00 0.00 10 THR A N 12
ATOM 15593 C CA . THR A 1 10 ? -0.110 -7.029 -6.896 1.00 0.00 10 THR A CA 12
ATOM 15594 C C . THR A 1 10 ? 1.134 -6.704 -7.732 1.00 0.00 10 THR A C 12
ATOM 15595 O O . THR A 1 10 ? 1.464 -7.441 -8.657 1.00 0.00 10 THR A O 12
ATOM 15606 N N . ASP A 1 11 ? 1.844 -5.599 -7.436 1.00 0.00 11 ASP A N 12
ATOM 15607 C CA . ASP A 1 11 ? 3.147 -5.308 -8.066 1.00 0.00 11 ASP A CA 12
ATOM 15608 C C . ASP A 1 11 ? 4.026 -4.360 -7.223 1.00 0.00 11 ASP A C 12
ATOM 15609 O O . ASP A 1 11 ? 4.713 -3.491 -7.761 1.00 0.00 11 ASP A O 12
ATOM 15618 N N . HIS A 1 12 ? 4.022 -4.520 -5.889 1.00 0.00 12 HIS A N 12
ATOM 15619 C CA . HIS A 1 12 ? 4.813 -3.718 -4.944 1.00 0.00 12 HIS A CA 12
ATOM 15620 C C . HIS A 1 12 ? 4.953 -4.460 -3.604 1.00 0.00 12 HIS A C 12
ATOM 15621 O O . HIS A 1 12 ? 4.354 -5.526 -3.464 1.00 0.00 12 HIS A O 12
ATOM 15635 N N . PRO A 1 13 ? 5.701 -3.968 -2.603 1.00 0.00 13 PRO A N 12
ATOM 15636 C CA . PRO A 1 13 ? 5.816 -4.648 -1.322 1.00 0.00 13 PRO A CA 12
ATOM 15637 C C . PRO A 1 13 ? 4.643 -4.357 -0.399 1.00 0.00 13 PRO A C 12
ATOM 15638 O O . PRO A 1 13 ? 3.938 -3.396 -0.610 1.00 0.00 13 PRO A O 12
ATOM 15649 N N . VAL A 1 14 ? 4.479 -5.168 0.645 1.00 0.00 14 VAL A N 12
ATOM 15650 C CA . VAL A 1 14 ? 3.569 -5.090 1.769 1.00 0.00 14 VAL A CA 12
ATOM 15651 C C . VAL A 1 14 ? 3.625 -6.504 2.325 1.00 0.00 14 VAL A C 12
ATOM 15652 O O . VAL A 1 14 ? 4.074 -6.703 3.437 1.00 0.00 14 VAL A O 12
ATOM 15665 N N . GLU A 1 15 ? 3.355 -7.513 1.499 1.00 0.00 15 GLU A N 12
ATOM 15666 C CA . GLU A 1 15 ? 3.115 -8.892 1.940 1.00 0.00 15 GLU A CA 12
ATOM 15667 C C . GLU A 1 15 ? 3.586 -9.888 0.891 1.00 0.00 15 GLU A C 12
ATOM 15668 O O . GLU A 1 15 ? 3.048 -10.985 0.785 1.00 0.00 15 GLU A O 12
ATOM 15680 N N . LYS A 1 16 ? 4.633 -9.521 0.138 1.00 0.00 16 LYS A N 12
ATOM 15681 C CA . LYS A 1 16 ? 5.401 -10.435 -0.703 1.00 0.00 16 LYS A CA 12
ATOM 15682 C C . LYS A 1 16 ? 6.629 -9.767 -1.264 1.00 0.00 16 LYS A C 12
ATOM 15683 O O . LYS A 1 16 ? 7.710 -10.102 -0.808 1.00 0.00 16 LYS A O 12
ATOM 15702 N N . LEU A 1 17 ? 6.508 -8.755 -2.126 1.00 0.00 17 LEU A N 12
ATOM 15703 C CA . LEU A 1 17 ? 7.683 -8.062 -2.662 1.00 0.00 17 LEU A CA 12
ATOM 15704 C C . LEU A 1 17 ? 8.545 -7.501 -1.517 1.00 0.00 17 LEU A C 12
ATOM 15705 O O . LEU A 1 17 ? 9.771 -7.506 -1.584 1.00 0.00 17 LEU A O 12
ATOM 15721 N N . LYS A 1 18 ? 7.901 -7.135 -0.398 1.00 0.00 18 LYS A N 12
ATOM 15722 C CA . LYS A 1 18 ? 8.566 -6.676 0.835 1.00 0.00 18 LYS A CA 12
ATOM 15723 C C . LYS A 1 18 ? 9.576 -7.718 1.346 1.00 0.00 18 LYS A C 12
ATOM 15724 O O . LYS A 1 18 ? 10.509 -7.401 2.069 1.00 0.00 18 LYS A O 12
ATOM 15743 N N . ILE A 1 19 ? 9.337 -8.998 1.087 1.00 0.00 19 ILE A N 12
ATOM 15744 C CA . ILE A 1 19 ? 10.163 -10.077 1.590 1.00 0.00 19 ILE A CA 12
ATOM 15745 C C . ILE A 1 19 ? 11.435 -10.165 0.769 1.00 0.00 19 ILE A C 12
ATOM 15746 O O . ILE A 1 19 ? 12.486 -10.515 1.297 1.00 0.00 19 ILE A O 12
ATOM 15762 N N . ARG A 1 20 ? 11.318 -9.841 -0.522 1.00 0.00 20 ARG A N 12
ATOM 15763 C CA . ARG A 1 20 ? 12.443 -9.800 -1.427 1.00 0.00 20 ARG A CA 12
ATOM 15764 C C . ARG A 1 20 ? 13.318 -8.611 -1.055 1.00 0.00 20 ARG A C 12
ATOM 15765 O O . ARG A 1 20 ? 14.541 -8.723 -1.098 1.00 0.00 20 ARG A O 12
ATOM 15786 N N . SER A 1 21 ? 12.715 -7.491 -0.650 1.00 0.00 21 SER A N 12
ATOM 15787 C CA . SER A 1 21 ? 13.389 -6.355 -0.047 1.00 0.00 21 SER A CA 12
ATOM 15788 C C . SER A 1 21 ? 12.339 -5.440 0.599 1.00 0.00 21 SER A C 12
ATOM 15789 O O . SER A 1 21 ? 11.456 -4.928 -0.095 1.00 0.00 21 SER A O 12
ATOM 15797 N N . ALA A 1 22 ? 12.417 -5.308 1.926 1.00 0.00 22 ALA A N 12
ATOM 15798 C CA . ALA A 1 22 ? 11.839 -4.295 2.813 1.00 0.00 22 ALA A CA 12
ATOM 15799 C C . ALA A 1 22 ? 12.421 -4.538 4.200 1.00 0.00 22 ALA A C 12
ATOM 15800 O O . ALA A 1 22 ? 12.905 -5.638 4.491 1.00 0.00 22 ALA A O 12
ATOM 15807 N N . LYS A 1 23 ? 12.293 -3.566 5.089 1.00 0.00 23 LYS A N 12
ATOM 15808 C CA . LYS A 1 23 ? 12.543 -3.700 6.515 1.00 0.00 23 LYS A CA 12
ATOM 15809 C C . LYS A 1 23 ? 11.504 -2.874 7.251 1.00 0.00 23 LYS A C 12
ATOM 15810 O O . LYS A 1 23 ? 10.556 -2.375 6.640 1.00 0.00 23 LYS A O 12
ATOM 15829 N N . ALA A 1 24 ? 11.643 -2.762 8.568 1.00 0.00 24 ALA A N 12
ATOM 15830 C CA . ALA A 1 24 ? 10.618 -2.103 9.349 1.00 0.00 24 ALA A CA 12
ATOM 15831 C C . ALA A 1 24 ? 10.555 -0.602 9.077 1.00 0.00 24 ALA A C 12
ATOM 15832 O O . ALA A 1 24 ? 9.568 0.025 9.469 1.00 0.00 24 ALA A O 12
ATOM 15839 N N . GLU A 1 25 ? 11.569 0.004 8.446 1.00 0.00 25 GLU A N 12
ATOM 15840 C CA . GLU A 1 25 ? 11.584 1.441 8.230 1.00 0.00 25 GLU A CA 12
ATOM 15841 C C . GLU A 1 25 ? 11.462 1.772 6.760 1.00 0.00 25 GLU A C 12
ATOM 15842 O O . GLU A 1 25 ? 11.968 2.776 6.242 1.00 0.00 25 GLU A O 12
ATOM 15854 N N . ASP A 1 26 ? 10.653 0.967 6.113 1.00 0.00 26 ASP A N 12
ATOM 15855 C CA . ASP A 1 26 ? 10.221 1.229 4.781 1.00 0.00 26 ASP A CA 12
ATOM 15856 C C . ASP A 1 26 ? 8.859 1.899 4.885 1.00 0.00 26 ASP A C 12
ATOM 15857 O O . ASP A 1 26 ? 8.234 1.924 5.959 1.00 0.00 26 ASP A O 12
ATOM 15866 N N . LYS A 1 27 ? 8.397 2.484 3.784 1.00 0.00 27 LYS A N 12
ATOM 15867 C CA . LYS A 1 27 ? 7.155 3.227 3.743 1.00 0.00 27 LYS A CA 12
ATOM 15868 C C . LYS A 1 27 ? 6.420 2.785 2.492 1.00 0.00 27 LYS A C 12
ATOM 15869 O O . LYS A 1 27 ? 7.053 2.623 1.450 1.00 0.00 27 LYS A O 12
ATOM 15888 N N . ILE A 1 28 ? 5.149 2.408 2.628 1.00 0.00 28 ILE A N 12
ATOM 15889 C CA . ILE A 1 28 ? 4.390 1.822 1.540 1.00 0.00 28 ILE A CA 12
ATOM 15890 C C . ILE A 1 28 ? 2.912 2.182 1.738 1.00 0.00 28 ILE A C 12
ATOM 15891 O O . ILE A 1 28 ? 2.451 2.372 2.866 1.00 0.00 28 ILE A O 12
ATOM 15907 N N . VAL A 1 29 ? 2.166 2.216 0.632 1.00 0.00 29 VAL A N 12
ATOM 15908 C CA . VAL A 1 29 ? 0.741 2.544 0.538 1.00 0.00 29 VAL A CA 12
ATOM 15909 C C . VAL A 1 29 ? 0.117 1.776 -0.636 1.00 0.00 29 VAL A C 12
ATOM 15910 O O . VAL A 1 29 ? 0.804 1.566 -1.634 1.00 0.00 29 VAL A O 12
ATOM 15923 N N . LEU A 1 30 ? -1.178 1.432 -0.556 1.00 0.00 30 LEU A N 12
ATOM 15924 C CA . LEU A 1 30 ? -1.960 0.766 -1.614 1.00 0.00 30 LEU A CA 12
ATOM 15925 C C . LEU A 1 30 ? -2.952 1.739 -2.230 1.00 0.00 30 LEU A C 12
ATOM 15926 O O . LEU A 1 30 ? -3.559 2.527 -1.508 1.00 0.00 30 LEU A O 12
ATOM 15942 N N . ILE A 1 31 ? -3.183 1.623 -3.541 1.00 0.00 31 ILE A N 12
ATOM 15943 C CA . ILE A 1 31 ? -4.136 2.434 -4.287 1.00 0.00 31 ILE A CA 12
ATOM 15944 C C . ILE A 1 31 ? -4.891 1.553 -5.279 1.00 0.00 31 ILE A C 12
ATOM 15945 O O . ILE A 1 31 ? -4.445 0.454 -5.577 1.00 0.00 31 ILE A O 12
ATOM 15961 N N . GLN A 1 32 ? -5.929 2.082 -5.920 1.00 0.00 32 GLN A N 12
ATOM 15962 C CA . GLN A 1 32 ? -6.763 1.426 -6.918 1.00 0.00 32 GLN A CA 12
ATOM 15963 C C . GLN A 1 32 ? -7.065 -0.026 -6.540 1.00 0.00 32 GLN A C 12
ATOM 15964 O O . GLN A 1 32 ? -7.530 -0.309 -5.445 1.00 0.00 32 GLN A O 12
ATOM 15978 N N . ASN A 1 33 ? -6.748 -0.966 -7.430 1.00 0.00 33 ASN A N 12
ATOM 15979 C CA . ASN A 1 33 ? -6.874 -2.398 -7.202 1.00 0.00 33 ASN A CA 12
ATOM 15980 C C . ASN A 1 33 ? -5.795 -2.898 -6.251 1.00 0.00 33 ASN A C 12
ATOM 15981 O O . ASN A 1 33 ? -6.000 -3.927 -5.619 1.00 0.00 33 ASN A O 12
ATOM 15992 N N . GLY A 1 34 ? -4.681 -2.169 -6.108 1.00 0.00 34 GLY A N 12
ATOM 15993 C CA . GLY A 1 34 ? -3.618 -2.355 -5.123 1.00 0.00 34 GLY A CA 12
ATOM 15994 C C . GLY A 1 34 ? -4.133 -2.682 -3.733 1.00 0.00 34 GLY A C 12
ATOM 15995 O O . GLY A 1 34 ? -3.526 -3.438 -2.987 1.00 0.00 34 GLY A O 12
ATOM 15999 N N . VAL A 1 35 ? -5.284 -2.119 -3.369 1.00 0.00 35 VAL A N 12
ATOM 16000 C CA . VAL A 1 35 ? -5.968 -2.353 -2.103 1.00 0.00 35 VAL A CA 12
ATOM 16001 C C . VAL A 1 35 ? -6.131 -3.854 -1.770 1.00 0.00 35 VAL A C 12
ATOM 16002 O O . VAL A 1 35 ? -6.296 -4.202 -0.598 1.00 0.00 35 VAL A O 12
ATOM 16015 N N . PHE A 1 36 ? -6.034 -4.737 -2.776 1.00 0.00 36 PHE A N 12
ATOM 16016 C CA . PHE A 1 36 ? -5.960 -6.192 -2.673 1.00 0.00 36 PHE A CA 12
ATOM 16017 C C . PHE A 1 36 ? -4.838 -6.705 -1.763 1.00 0.00 36 PHE A C 12
ATOM 16018 O O . PHE A 1 36 ? -4.898 -7.850 -1.328 1.00 0.00 36 PHE A O 12
ATOM 16035 N N . TRP A 1 37 ? -3.812 -5.910 -1.458 1.00 0.00 37 TRP A N 12
ATOM 16036 C CA . TRP A 1 37 ? -2.805 -6.354 -0.500 1.00 0.00 37 TRP A CA 12
ATOM 16037 C C . TRP A 1 37 ? -3.360 -6.394 0.927 1.00 0.00 37 TRP A C 12
ATOM 16038 O O . TRP A 1 37 ? -2.813 -7.120 1.757 1.00 0.00 37 TRP A O 12
ATOM 16059 N N . ALA A 1 38 ? -4.425 -5.647 1.250 1.00 0.00 38 ALA A N 12
ATOM 16060 C CA . ALA A 1 38 ? -4.985 -5.542 2.603 1.00 0.00 38 ALA A CA 12
ATOM 16061 C C . ALA A 1 38 ? -5.862 -6.735 2.956 1.00 0.00 38 ALA A C 12
ATOM 16062 O O . ALA A 1 38 ? -6.908 -6.549 3.577 1.00 0.00 38 ALA A O 12
ATOM 16069 N N . LEU A 1 39 ? -5.425 -7.934 2.560 1.00 0.00 39 LEU A N 12
ATOM 16070 C CA . LEU A 1 39 ? -6.180 -9.181 2.516 1.00 0.00 39 LEU A CA 12
ATOM 16071 C C . LEU A 1 39 ? -5.307 -10.302 1.927 1.00 0.00 39 LEU A C 12
ATOM 16072 O O . LEU A 1 39 ? -5.780 -11.142 1.165 1.00 0.00 39 LEU A O 12
ATOM 16088 N N . GLU A 1 40 ? -4.024 -10.311 2.308 1.00 0.00 40 GLU A N 12
ATOM 16089 C CA . GLU A 1 40 ? -2.995 -11.297 1.963 1.00 0.00 40 GLU A CA 12
ATOM 16090 C C . GLU A 1 40 ? -2.695 -12.200 3.174 1.00 0.00 40 GLU A C 12
ATOM 16091 O O . GLU A 1 40 ? -3.454 -12.189 4.143 1.00 0.00 40 GLU A O 12
ATOM 16103 N N . GLU A 1 41 ? -1.631 -13.008 3.146 1.00 0.00 41 GLU A N 12
ATOM 16104 C CA . GLU A 1 41 ? -1.366 -14.029 4.161 1.00 0.00 41 GLU A CA 12
ATOM 16105 C C . GLU A 1 41 ? 0.085 -14.065 4.640 1.00 0.00 41 GLU A C 12
ATOM 16106 O O . GLU A 1 41 ? 0.707 -15.126 4.741 1.00 0.00 41 GLU A O 12
ATOM 16118 N N . LEU A 1 42 ? 0.641 -12.889 4.915 1.00 0.00 42 LEU A N 12
ATOM 16119 C CA . LEU A 1 42 ? 2.076 -12.688 5.047 1.00 0.00 42 LEU A CA 12
ATOM 16120 C C . LEU A 1 42 ? 2.367 -11.757 6.225 1.00 0.00 42 LEU A C 12
ATOM 16121 O O . LEU A 1 42 ? 1.736 -11.886 7.272 1.00 0.00 42 LEU A O 12
ATOM 16137 N N . GLU A 1 43 ? 3.360 -10.873 6.129 1.00 0.00 43 GLU A N 12
ATOM 16138 C CA . GLU A 1 43 ? 3.795 -9.977 7.189 1.00 0.00 43 GLU A CA 12
ATOM 16139 C C . GLU A 1 43 ? 4.366 -8.705 6.540 1.00 0.00 43 GLU A C 12
ATOM 16140 O O . GLU A 1 43 ? 5.060 -8.787 5.524 1.00 0.00 43 GLU A O 12
ATOM 16152 N N . THR A 1 44 ? 4.192 -7.552 7.170 1.00 0.00 44 THR A N 12
ATOM 16153 C CA . THR A 1 44 ? 5.004 -6.348 6.977 1.00 0.00 44 THR A CA 12
ATOM 16154 C C . THR A 1 44 ? 5.476 -5.887 8.347 1.00 0.00 44 THR A C 12
ATOM 16155 O O . THR A 1 44 ? 4.710 -5.954 9.310 1.00 0.00 44 THR A O 12
ATOM 16166 N N . PRO A 1 45 ? 6.710 -5.382 8.433 1.00 0.00 45 PRO A N 12
ATOM 16167 C CA . PRO A 1 45 ? 7.132 -4.558 9.538 1.00 0.00 45 PRO A CA 12
ATOM 16168 C C . PRO A 1 45 ? 7.100 -3.048 9.194 1.00 0.00 45 PRO A C 12
ATOM 16169 O O . PRO A 1 45 ? 7.353 -2.224 10.069 1.00 0.00 45 PRO A O 12
ATOM 16180 N N . ALA A 1 46 ? 6.810 -2.655 7.947 1.00 0.00 46 ALA A N 12
ATOM 16181 C CA . ALA A 1 46 ? 6.868 -1.265 7.479 1.00 0.00 46 ALA A CA 12
ATOM 16182 C C . ALA A 1 46 ? 5.616 -0.499 7.932 1.00 0.00 46 ALA A C 12
ATOM 16183 O O . ALA A 1 46 ? 4.692 -1.113 8.479 1.00 0.00 46 ALA A O 12
ATOM 16190 N N . LYS A 1 47 ? 5.509 0.814 7.662 1.00 0.00 47 LYS A N 12
ATOM 16191 C CA . LYS A 1 47 ? 4.212 1.450 7.741 1.00 0.00 47 LYS A CA 12
ATOM 16192 C C . LYS A 1 47 ? 3.521 1.076 6.440 1.00 0.00 47 LYS A C 12
ATOM 16193 O O . LYS A 1 47 ? 4.152 1.055 5.375 1.00 0.00 47 LYS A O 12
ATOM 16212 N N . VAL A 1 48 ? 2.253 0.731 6.528 1.00 0.00 48 VAL A N 12
ATOM 16213 C CA . VAL A 1 48 ? 1.443 0.283 5.454 1.00 0.00 48 VAL A CA 12
ATOM 16214 C C . VAL A 1 48 ? 0.110 0.939 5.703 1.00 0.00 48 VAL A C 12
ATOM 16215 O O . VAL A 1 48 ? -0.328 1.113 6.839 1.00 0.00 48 VAL A O 12
ATOM 16228 N N . TYR A 1 49 ? -0.509 1.320 4.612 1.00 0.00 49 TYR A N 12
ATOM 16229 C CA . TYR A 1 49 ? -1.712 2.108 4.593 1.00 0.00 49 TYR A CA 12
ATOM 16230 C C . TYR A 1 49 ? -2.354 1.878 3.230 1.00 0.00 49 TYR A C 12
ATOM 16231 O O . TYR A 1 49 ? -1.677 1.438 2.304 1.00 0.00 49 TYR A O 12
ATOM 16249 N N . ALA A 1 50 ? -3.638 2.160 3.058 1.00 0.00 50 ALA A N 12
ATOM 16250 C CA . ALA A 1 50 ? -4.307 1.980 1.776 1.00 0.00 50 ALA A CA 12
ATOM 16251 C C . ALA A 1 50 ? -5.305 3.123 1.551 1.00 0.00 50 ALA A C 12
ATOM 16252 O O . ALA A 1 50 ? -5.805 3.706 2.516 1.00 0.00 50 ALA A O 12
ATOM 16259 N N . ILE A 1 51 ? -5.565 3.477 0.291 1.00 0.00 51 ILE A N 12
ATOM 16260 C CA . ILE A 1 51 ? -6.388 4.623 -0.079 1.00 0.00 51 ILE A CA 12
ATOM 16261 C C . ILE A 1 51 ? -7.857 4.256 0.049 1.00 0.00 51 ILE A C 12
ATOM 16262 O O . ILE A 1 51 ? -8.417 3.530 -0.770 1.00 0.00 51 ILE A O 12
ATOM 16278 N N . LYS A 1 52 ? -8.477 4.856 1.067 1.00 0.00 52 LYS A N 12
ATOM 16279 C CA . LYS A 1 52 ? -9.875 4.705 1.411 1.00 0.00 52 LYS A CA 12
ATOM 16280 C C . LYS A 1 52 ? -10.775 4.980 0.217 1.00 0.00 52 LYS A C 12
ATOM 16281 O O . LYS A 1 52 ? -11.558 4.110 -0.139 1.00 0.00 52 LYS A O 12
ATOM 16300 N N . ASP A 1 53 ? -10.679 6.151 -0.414 1.00 0.00 53 ASP A N 12
ATOM 16301 C CA . ASP A 1 53 ? -11.585 6.492 -1.518 1.00 0.00 53 ASP A CA 12
ATOM 16302 C C . ASP A 1 53 ? -11.464 5.476 -2.652 1.00 0.00 53 ASP A C 12
ATOM 16303 O O . ASP A 1 53 ? -12.481 5.058 -3.207 1.00 0.00 53 ASP A O 12
ATOM 16312 N N . ASP A 1 54 ? -10.244 5.025 -2.959 1.00 0.00 54 ASP A N 12
ATOM 16313 C CA . ASP A 1 54 ? -10.032 4.039 -4.008 1.00 0.00 54 ASP A CA 12
ATOM 16314 C C . ASP A 1 54 ? -10.636 2.695 -3.624 1.00 0.00 54 ASP A C 12
ATOM 16315 O O . ASP A 1 54 ? -11.265 2.078 -4.473 1.00 0.00 54 ASP A O 12
ATOM 16324 N N . PHE A 1 55 ? -10.483 2.245 -2.377 1.00 0.00 55 PHE A N 12
ATOM 16325 C CA . PHE A 1 55 ? -10.997 0.987 -1.823 1.00 0.00 55 PHE A CA 12
ATOM 16326 C C . PHE A 1 55 ? -12.516 0.935 -1.848 1.00 0.00 55 PHE A C 12
ATOM 16327 O O . PHE A 1 55 ? -13.108 -0.069 -2.242 1.00 0.00 55 PHE A O 12
ATOM 16344 N N . LEU A 1 56 ? -13.139 2.044 -1.459 1.00 0.00 56 LEU A N 12
ATOM 16345 C CA . LEU A 1 56 ? -14.574 2.249 -1.484 1.00 0.00 56 LEU A CA 12
ATOM 16346 C C . LEU A 1 56 ? -15.041 2.168 -2.926 1.00 0.00 56 LEU A C 12
ATOM 16347 O O . LEU A 1 56 ? -15.999 1.453 -3.228 1.00 0.00 56 LEU A O 12
ATOM 16363 N N . ALA A 1 57 ? -14.318 2.824 -3.840 1.00 0.00 57 ALA A N 12
ATOM 16364 C CA . ALA A 1 57 ? -14.588 2.703 -5.261 1.00 0.00 57 ALA A CA 12
ATOM 16365 C C . ALA A 1 57 ? -14.303 1.284 -5.766 1.00 0.00 57 ALA A C 12
ATOM 16366 O O . ALA A 1 57 ? -14.885 0.858 -6.771 1.00 0.00 57 ALA A O 12
ATOM 16373 N N . ARG A 1 58 ? -13.472 0.506 -5.064 1.00 0.00 58 ARG A N 12
ATOM 16374 C CA . ARG A 1 58 ? -13.167 -0.875 -5.431 1.00 0.00 58 ARG A CA 12
ATOM 16375 C C . ARG A 1 58 ? -14.063 -1.827 -4.638 1.00 0.00 58 ARG A C 12
ATOM 16376 O O . ARG A 1 58 ? -13.699 -2.991 -4.483 1.00 0.00 58 ARG A O 12
ATOM 16397 N N . GLY A 1 59 ? -15.312 -1.437 -4.381 1.00 0.00 59 GLY A N 12
ATOM 16398 C CA . GLY A 1 59 ? -16.331 -2.260 -3.760 1.00 0.00 59 GLY A CA 12
ATOM 16399 C C . GLY A 1 59 ? -15.842 -3.071 -2.560 1.00 0.00 59 GLY A C 12
ATOM 16400 O O . GLY A 1 59 ? -16.039 -4.288 -2.559 1.00 0.00 59 GLY A O 12
ATOM 16404 N N . TYR A 1 60 ? -15.258 -2.411 -1.558 1.00 0.00 60 TYR A N 12
ATOM 16405 C CA . TYR A 1 60 ? -15.005 -2.929 -0.225 1.00 0.00 60 TYR A CA 12
ATOM 16406 C C . TYR A 1 60 ? -15.643 -1.968 0.784 1.00 0.00 60 TYR A C 12
ATOM 16407 O O . TYR A 1 60 ? -15.871 -0.798 0.465 1.00 0.00 60 TYR A O 12
ATOM 16425 N N . SER A 1 61 ? -15.837 -2.417 2.023 1.00 0.00 61 SER A N 12
ATOM 16426 C CA . SER A 1 61 ? -16.248 -1.612 3.166 1.00 0.00 61 SER A CA 12
ATOM 16427 C C . SER A 1 61 ? -15.018 -1.415 4.067 1.00 0.00 61 SER A C 12
ATOM 16428 O O . SER A 1 61 ? -13.991 -2.058 3.850 1.00 0.00 61 SER A O 12
ATOM 16436 N N . GLU A 1 62 ? -15.061 -0.499 5.036 1.00 0.00 62 GLU A N 12
ATOM 16437 C CA . GLU A 1 62 ? -13.856 0.014 5.670 1.00 0.00 62 GLU A CA 12
ATOM 16438 C C . GLU A 1 62 ? -13.165 -1.096 6.456 1.00 0.00 62 GLU A C 12
ATOM 16439 O O . GLU A 1 62 ? -11.948 -1.286 6.360 1.00 0.00 62 GLU A O 12
ATOM 16451 N N . GLU A 1 63 ? -13.942 -1.873 7.211 1.00 0.00 63 GLU A N 12
ATOM 16452 C CA . GLU A 1 63 ? -13.378 -2.898 8.072 1.00 0.00 63 GLU A CA 12
ATOM 16453 C C . GLU A 1 63 ? -12.855 -4.114 7.291 1.00 0.00 63 GLU A C 12
ATOM 16454 O O . GLU A 1 63 ? -12.207 -4.975 7.893 1.00 0.00 63 GLU A O 12
ATOM 16466 N N . ASP A 1 64 ? -13.105 -4.182 5.976 1.00 0.00 64 ASP A N 12
ATOM 16467 C CA . ASP A 1 64 ? -12.666 -5.282 5.113 1.00 0.00 64 ASP A CA 12
ATOM 16468 C C . ASP A 1 64 ? -11.148 -5.257 4.907 1.00 0.00 64 ASP A C 12
ATOM 16469 O O . ASP A 1 64 ? -10.542 -6.282 4.577 1.00 0.00 64 ASP A O 12
ATOM 16478 N N . SER A 1 65 ? -10.529 -4.081 5.054 1.00 0.00 65 SER A N 12
ATOM 16479 C CA . SER A 1 65 ? -9.101 -3.894 4.872 1.00 0.00 65 SER A CA 12
ATOM 16480 C C . SER A 1 65 ? -8.400 -4.270 6.171 1.00 0.00 65 SER A C 12
ATOM 16481 O O . SER A 1 65 ? -8.647 -3.619 7.195 1.00 0.00 65 SER A O 12
ATOM 16489 N N . LYS A 1 66 ? -7.452 -5.212 6.127 1.00 0.00 66 LYS A N 12
ATOM 16490 C CA . LYS A 1 66 ? -6.593 -5.492 7.279 1.00 0.00 66 LYS A CA 12
ATOM 16491 C C . LYS A 1 66 ? -5.390 -4.551 7.343 1.00 0.00 66 LYS A C 12
ATOM 16492 O O . LYS A 1 66 ? -4.313 -4.962 7.779 1.00 0.00 66 LYS A O 12
ATOM 16511 N N . VAL A 1 67 ? -5.562 -3.278 6.988 1.00 0.00 67 VAL A N 12
ATOM 16512 C CA . VAL A 1 67 ? -4.563 -2.216 7.103 1.00 0.00 67 VAL A CA 12
ATOM 16513 C C . VAL A 1 67 ? 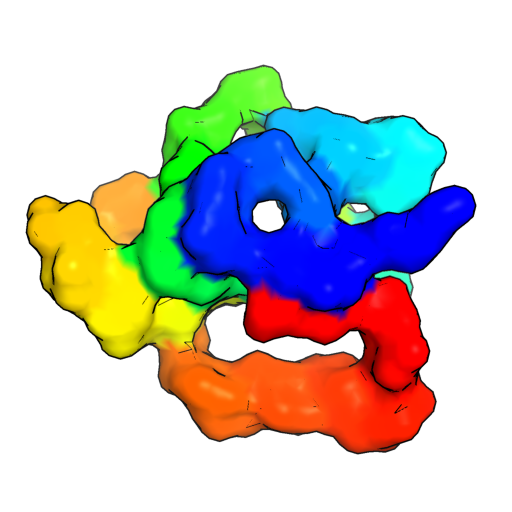-5.314 -0.905 7.335 1.00 0.00 67 VAL A C 12
ATOM 16514 O O . VAL A 1 67 ? -6.519 -0.835 7.054 1.00 0.00 67 VAL A O 12
ATOM 16527 N N . PRO A 1 68 ? -4.632 0.137 7.829 1.00 0.00 68 PRO A N 12
ATOM 16528 C CA . PRO A 1 68 ? -5.229 1.423 8.080 1.00 0.00 68 PRO A CA 12
ATOM 16529 C C . PRO A 1 68 ? -5.533 2.119 6.768 1.00 0.00 68 PRO A C 12
ATOM 16530 O O . PRO A 1 68 ? -4.657 2.403 5.946 1.00 0.00 68 PRO A O 12
ATOM 16541 N N . LEU A 1 69 ? -6.818 2.388 6.587 1.00 0.00 69 LEU A N 12
ATOM 16542 C CA . LEU A 1 69 ? -7.338 3.140 5.477 1.00 0.00 69 LEU A CA 12
ATOM 16543 C C . LEU A 1 69 ? -7.098 4.598 5.791 1.00 0.00 69 LEU A C 12
ATOM 16544 O O . LEU A 1 69 ? -7.528 5.105 6.831 1.00 0.00 69 LEU A O 12
ATOM 16560 N N . ILE A 1 70 ? -6.374 5.237 4.890 1.00 0.00 70 ILE A N 12
ATOM 16561 C CA . ILE A 1 70 ? -6.012 6.647 4.920 1.00 0.00 70 ILE A CA 12
ATOM 16562 C C . ILE A 1 70 ? -6.577 7.357 3.687 1.00 0.00 70 ILE A C 12
ATOM 16563 O O . ILE A 1 70 ? -7.058 6.700 2.759 1.00 0.00 70 ILE A O 12
ATOM 16579 N N . THR A 1 71 ? -6.533 8.686 3.670 1.00 0.00 71 THR A N 12
ATOM 16580 C CA . THR A 1 71 ? -6.908 9.472 2.505 1.00 0.00 71 THR A CA 12
ATOM 16581 C C . THR A 1 71 ? -5.722 9.593 1.540 1.00 0.00 71 THR A C 12
ATOM 16582 O O . THR A 1 71 ? -4.573 9.342 1.917 1.00 0.00 71 THR A O 12
ATOM 16593 N N . TYR A 1 72 ? -5.960 10.077 0.313 1.00 0.00 72 TYR A N 12
ATOM 16594 C CA . TYR A 1 72 ? -4.863 10.409 -0.600 1.00 0.00 72 TYR A CA 12
ATOM 16595 C C . TYR A 1 72 ? -3.899 11.397 0.043 1.00 0.00 72 TYR A C 12
ATOM 16596 O O . TYR A 1 72 ? -2.699 11.283 -0.153 1.00 0.00 72 TYR A O 12
ATOM 16614 N N . SER A 1 73 ? -4.396 12.387 0.776 1.00 0.00 73 SER A N 12
ATOM 16615 C CA . SER A 1 73 ? -3.541 13.434 1.297 1.00 0.00 73 SER A CA 12
ATOM 16616 C C . SER A 1 73 ? -2.666 12.932 2.441 1.00 0.00 73 SER A C 12
ATOM 16617 O O . SER A 1 73 ? -1.516 13.355 2.562 1.00 0.00 73 SER A O 12
ATOM 16625 N N . GLU A 1 74 ? -3.177 11.995 3.236 1.00 0.00 74 GLU A N 12
ATOM 16626 C CA . GLU A 1 74 ? -2.386 11.298 4.236 1.00 0.00 74 GLU A CA 12
ATOM 16627 C C . GLU A 1 74 ? -1.296 10.470 3.559 1.00 0.00 74 GLU A C 12
ATOM 16628 O O . GLU A 1 74 ? -0.227 10.318 4.132 1.00 0.00 74 GLU A O 12
ATOM 16640 N N . PHE A 1 75 ? -1.524 9.972 2.342 1.00 0.00 75 PHE A N 12
ATOM 16641 C CA . PHE A 1 75 ? -0.506 9.295 1.549 1.00 0.00 75 PHE A CA 12
ATOM 16642 C C . PHE A 1 75 ? 0.531 10.276 1.010 1.00 0.00 75 PHE A C 12
ATOM 16643 O O . PHE A 1 75 ? 1.712 9.943 1.040 1.00 0.00 75 PHE A O 12
ATOM 16660 N N . ILE A 1 76 ? 0.138 11.467 0.544 1.00 0.00 76 ILE A N 12
ATOM 16661 C CA . ILE A 1 76 ? 1.104 12.439 0.032 1.00 0.00 76 ILE A CA 12
ATOM 16662 C C . ILE A 1 76 ? 2.113 12.809 1.126 1.00 0.00 76 ILE A C 12
ATOM 16663 O O . ILE A 1 76 ? 3.300 12.901 0.816 1.00 0.00 76 ILE A O 12
ATOM 16679 N N . ASP A 1 77 ? 1.678 12.941 2.388 1.00 0.00 77 ASP A N 12
ATOM 16680 C CA . ASP A 1 77 ? 2.574 13.189 3.527 1.00 0.00 77 ASP A CA 12
ATOM 16681 C C . ASP A 1 77 ? 3.638 12.107 3.642 1.00 0.00 77 ASP A C 12
ATOM 16682 O O . ASP A 1 77 ? 4.781 12.374 4.015 1.00 0.00 77 ASP A O 12
ATOM 16691 N N . LEU A 1 78 ? 3.277 10.872 3.293 1.00 0.00 78 LEU A N 12
ATOM 16692 C CA . LEU A 1 78 ? 4.190 9.744 3.350 1.00 0.00 78 LEU A CA 12
ATOM 16693 C C . LEU A 1 78 ? 5.208 9.755 2.203 1.00 0.00 78 LEU A C 12
ATOM 16694 O O . LEU A 1 78 ? 6.053 8.856 2.149 1.00 0.00 78 LEU A O 12
ATOM 16710 N N . LEU A 1 79 ? 5.131 10.737 1.298 1.00 0.00 79 LEU A N 12
ATOM 16711 C CA . LEU A 1 79 ? 6.090 11.003 0.239 1.00 0.00 79 LEU A CA 12
ATOM 16712 C C . LEU A 1 79 ? 6.852 12.264 0.623 1.00 0.00 79 LEU A C 12
ATOM 16713 O O . LEU A 1 79 ? 7.908 12.179 1.239 1.00 0.00 79 LEU A O 12
ATOM 16729 N N . GLU A 1 80 ? 6.300 13.439 0.312 1.00 0.00 80 GLU A N 12
ATOM 16730 C CA . GLU A 1 80 ? 6.907 14.755 0.476 1.00 0.00 80 GLU A CA 12
ATOM 16731 C C . GLU A 1 80 ? 8.330 14.793 -0.078 1.00 0.00 80 GLU A C 12
ATOM 16732 O O . GLU A 1 80 ? 8.515 15.053 -1.267 1.00 0.00 80 GLU A O 12
ATOM 16744 N N . GLY A 1 81 ? 9.328 14.570 0.767 1.00 0.00 81 GLY A N 12
ATOM 16745 C CA . GLY A 1 81 ? 10.751 14.587 0.443 1.00 0.00 81 GLY A CA 12
ATOM 16746 C C . GLY A 1 81 ? 11.363 13.190 0.341 1.00 0.00 81 GLY A C 12
ATOM 16747 O O . GLY A 1 81 ? 12.583 13.062 0.427 1.00 0.00 81 GLY A O 12
ATOM 16751 N N . GLU A 1 82 ? 10.560 12.139 0.179 1.00 0.00 82 GLU A N 12
ATOM 16752 C CA . GLU A 1 82 ? 10.934 10.737 0.116 1.00 0.00 82 GLU A CA 12
ATOM 16753 C C . GLU A 1 82 ? 10.336 10.301 -1.204 1.00 0.00 82 GLU A C 12
ATOM 16754 O O . GLU A 1 82 ? 9.129 10.444 -1.394 1.00 0.00 82 GLU A O 12
ATOM 16766 N N . GLU A 1 83 ? 11.154 9.792 -2.117 1.00 0.00 83 GLU A N 12
ATOM 16767 C CA . GLU A 1 83 ? 10.720 9.407 -3.454 1.00 0.00 83 GLU A CA 12
ATOM 16768 C C . GLU A 1 83 ? 11.324 8.058 -3.862 1.00 0.00 83 GLU A C 12
ATOM 16769 O O . GLU A 1 83 ? 12.091 7.965 -4.830 1.00 0.00 83 GLU A O 12
ATOM 16781 N N . LYS A 1 84 ? 11.018 6.985 -3.119 1.00 0.00 84 LYS A N 12
ATOM 16782 C CA . LYS A 1 84 ? 11.530 5.660 -3.506 1.00 0.00 84 LYS A CA 12
ATOM 16783 C C . LYS A 1 84 ? 10.614 4.492 -3.145 1.00 0.00 84 LYS A C 12
ATOM 16784 O O . LYS A 1 84 ? 11.106 3.379 -2.943 1.00 0.00 84 LYS A O 12
ATOM 16803 N N . PHE A 1 85 ? 9.299 4.685 -3.253 1.00 0.00 85 PHE A N 12
ATOM 16804 C CA . PHE A 1 85 ? 8.275 3.701 -2.921 1.00 0.00 85 PHE A CA 12
ATOM 16805 C C . PHE A 1 85 ? 6.927 4.399 -3.038 1.00 0.00 85 PHE A C 12
ATOM 16806 O O . PHE A 1 85 ? 6.289 4.777 -2.058 1.00 0.00 85 PHE A O 12
ATOM 16823 N N . ILE A 1 86 ? 6.536 4.651 -4.279 1.00 0.00 86 ILE A N 12
ATOM 16824 C CA . ILE A 1 86 ? 5.335 5.398 -4.644 1.00 0.00 86 ILE A CA 12
ATOM 16825 C C . ILE A 1 86 ? 4.352 4.406 -5.265 1.00 0.00 86 ILE A C 12
ATOM 16826 O O . ILE A 1 86 ? 4.681 3.231 -5.448 1.00 0.00 86 ILE A O 12
ATOM 16842 N N . GLY A 1 87 ? 3.185 4.867 -5.703 1.00 0.00 87 GLY A N 12
ATOM 16843 C CA . GLY A 1 87 ? 2.491 4.181 -6.764 1.00 0.00 87 GLY A CA 12
ATOM 16844 C C . GLY A 1 87 ? 1.023 4.454 -6.815 1.00 0.00 87 GLY A C 12
ATOM 16845 O O . GLY A 1 87 ? 0.623 5.570 -6.417 1.00 0.00 87 GLY A O 12
ATOM 16849 N N . MET A 1 1 ? 15.706 -0.705 -10.481 1.00 0.00 1 MET A N 13
ATOM 16850 C CA . MET A 1 1 ? 14.461 -1.319 -10.016 1.00 0.00 1 MET A CA 13
ATOM 16851 C C . MET A 1 1 ? 13.979 -0.557 -8.793 1.00 0.00 1 MET A C 13
ATOM 16852 O O . MET A 1 1 ? 14.732 -0.335 -7.842 1.00 0.00 1 MET A O 13
ATOM 16866 N N . ALA A 1 2 ? 12.708 -0.174 -8.800 1.00 0.00 2 ALA A N 13
ATOM 16867 C CA . ALA A 1 2 ? 12.001 0.349 -7.655 1.00 0.00 2 ALA A CA 13
ATOM 16868 C C . ALA A 1 2 ? 10.562 -0.152 -7.733 1.00 0.00 2 ALA A C 13
ATOM 16869 O O . ALA A 1 2 ? 10.113 -0.610 -8.791 1.00 0.00 2 ALA A O 13
ATOM 16876 N N . LEU A 1 3 ? 9.839 -0.043 -6.621 1.00 0.00 3 LEU A N 13
ATOM 16877 C CA . LEU A 1 3 ? 8.421 -0.371 -6.543 1.00 0.00 3 LEU A CA 13
ATOM 16878 C C . LEU A 1 3 ? 7.704 0.969 -6.434 1.00 0.00 3 LEU A C 13
ATOM 16879 O O . LEU A 1 3 ? 7.568 1.527 -5.344 1.00 0.00 3 LEU A O 13
ATOM 16895 N N . VAL A 1 4 ? 7.354 1.538 -7.590 1.00 0.00 4 VAL A N 13
ATOM 16896 C CA . VAL A 1 4 ? 6.809 2.888 -7.721 1.00 0.00 4 VAL A CA 13
ATOM 16897 C C . VAL A 1 4 ? 5.508 2.840 -8.530 1.00 0.00 4 VAL A C 13
ATOM 16898 O O . VAL A 1 4 ? 5.219 3.687 -9.378 1.00 0.00 4 VAL A O 13
ATOM 16911 N N . LEU A 1 5 ? 4.692 1.825 -8.303 1.00 0.00 5 LEU A N 13
ATOM 16912 C CA . LEU A 1 5 ? 3.433 1.682 -9.002 1.00 0.00 5 LEU A CA 13
ATOM 16913 C C . LEU A 1 5 ? 2.610 0.595 -8.331 1.00 0.00 5 LEU A C 13
ATOM 16914 O O . LEU A 1 5 ? 2.947 -0.582 -8.422 1.00 0.00 5 LEU A O 13
ATOM 16930 N N . VAL A 1 6 ? 1.515 0.960 -7.667 1.00 0.00 6 VAL A N 13
ATOM 16931 C CA . VAL A 1 6 ? 0.683 0.022 -6.912 1.00 0.00 6 VAL A CA 13
ATOM 16932 C C . VAL A 1 6 ? -0.780 0.125 -7.357 1.00 0.00 6 VAL A C 13
ATOM 16933 O O . VAL A 1 6 ? -1.693 0.158 -6.545 1.00 0.00 6 VAL A O 13
ATOM 16946 N N . LYS A 1 7 ? -1.047 0.185 -8.657 1.00 0.00 7 LYS A N 13
ATOM 16947 C CA . LYS A 1 7 ? -2.416 0.272 -9.167 1.00 0.00 7 LYS A CA 13
ATOM 16948 C C . LYS A 1 7 ? -2.737 -0.906 -10.082 1.00 0.00 7 LYS A C 13
ATOM 16949 O O . LYS A 1 7 ? -3.578 -0.786 -10.975 1.00 0.00 7 LYS A O 13
ATOM 16968 N N . TYR A 1 8 ? -2.220 -2.090 -9.754 1.00 0.00 8 TYR A N 13
ATOM 16969 C CA . TYR A 1 8 ? -2.474 -3.291 -10.545 1.00 0.00 8 TYR A CA 13
ATOM 16970 C C . TYR A 1 8 ? -2.702 -4.465 -9.596 1.00 0.00 8 TYR A C 13
ATOM 16971 O O . TYR A 1 8 ? -2.373 -5.611 -9.903 1.00 0.00 8 TYR A O 13
ATOM 16989 N N . GLY A 1 9 ? -3.365 -4.190 -8.468 1.00 0.00 9 GLY A N 13
ATOM 16990 C CA . GLY A 1 9 ? -3.224 -4.995 -7.272 1.00 0.00 9 GLY A CA 13
ATOM 16991 C C . GLY A 1 9 ? -1.739 -5.136 -6.974 1.00 0.00 9 GLY A C 13
ATOM 16992 O O . GLY A 1 9 ? -1.072 -4.256 -6.424 1.00 0.00 9 GLY A O 13
ATOM 16996 N N . THR A 1 10 ? -1.203 -6.231 -7.449 1.00 0.00 10 THR A N 13
ATOM 16997 C CA . THR A 1 10 ? -0.216 -7.025 -6.760 1.00 0.00 10 THR A CA 13
ATOM 16998 C C . THR A 1 10 ? 1.230 -6.621 -7.080 1.00 0.00 10 THR A C 13
ATOM 16999 O O . THR A 1 10 ? 2.103 -7.464 -7.266 1.00 0.00 10 THR A O 13
ATOM 17010 N N . ASP A 1 11 ? 1.547 -5.325 -7.072 1.00 0.00 11 ASP A N 13
ATOM 17011 C CA . ASP A 1 11 ? 2.763 -4.846 -7.730 1.00 0.00 11 ASP A CA 13
ATOM 17012 C C . ASP A 1 11 ? 3.674 -4.018 -6.793 1.00 0.00 11 ASP A C 13
ATOM 17013 O O . ASP A 1 11 ? 4.274 -3.022 -7.202 1.00 0.00 11 ASP A O 13
ATOM 17022 N N . HIS A 1 12 ? 3.799 -4.407 -5.511 1.00 0.00 12 HIS A N 13
ATOM 17023 C CA . HIS A 1 12 ? 4.588 -3.695 -4.486 1.00 0.00 12 HIS A CA 13
ATOM 17024 C C . HIS A 1 12 ? 4.716 -4.514 -3.187 1.00 0.00 12 HIS A C 13
ATOM 17025 O O . HIS A 1 12 ? 4.098 -5.568 -3.089 1.00 0.00 12 HIS A O 13
ATOM 17039 N N . PRO A 1 13 ? 5.493 -4.096 -2.174 1.00 0.00 13 PRO A N 13
ATOM 17040 C CA . PRO A 1 13 ? 5.612 -4.842 -0.923 1.00 0.00 13 PRO A CA 13
ATOM 17041 C C . PRO A 1 13 ? 4.394 -4.645 -0.014 1.00 0.00 13 PRO A C 13
ATOM 17042 O O . PRO A 1 13 ? 3.731 -3.645 -0.166 1.00 0.00 13 PRO A O 13
ATOM 17053 N N . VAL A 1 14 ? 4.138 -5.531 0.969 1.00 0.00 14 VAL A N 13
ATOM 17054 C CA . VAL A 1 14 ? 3.121 -5.447 2.035 1.00 0.00 14 VAL A CA 13
ATOM 17055 C C . VAL A 1 14 ? 2.962 -6.826 2.683 1.00 0.00 14 VAL A C 13
ATOM 17056 O O . VAL A 1 14 ? 2.751 -6.934 3.881 1.00 0.00 14 VAL A O 13
ATOM 17069 N N . GLU A 1 15 ? 3.134 -7.894 1.913 1.00 0.00 15 GLU A N 13
ATOM 17070 C CA . GLU A 1 15 ? 2.951 -9.261 2.425 1.00 0.00 15 GLU A CA 13
ATOM 17071 C C . GLU A 1 15 ? 4.017 -10.182 1.837 1.00 0.00 15 GLU A C 13
ATOM 17072 O O . GLU A 1 15 ? 4.576 -11.028 2.518 1.00 0.00 15 GLU A O 13
ATOM 17084 N N . LYS A 1 16 ? 4.477 -9.874 0.631 1.00 0.00 16 LYS A N 13
ATOM 17085 C CA . LYS A 1 16 ? 5.233 -10.776 -0.205 1.00 0.00 16 LYS A CA 13
ATOM 17086 C C . LYS A 1 16 ? 6.416 -10.057 -0.803 1.00 0.00 16 LYS A C 13
ATOM 17087 O O . LYS A 1 16 ? 7.546 -10.350 -0.441 1.00 0.00 16 LYS A O 13
ATOM 17106 N N . LEU A 1 17 ? 6.198 -9.025 -1.620 1.00 0.00 17 LEU A N 13
ATOM 17107 C CA . LEU A 1 17 ? 7.314 -8.277 -2.194 1.00 0.00 17 LEU A CA 13
ATOM 17108 C C . LEU A 1 17 ? 8.175 -7.637 -1.090 1.00 0.00 17 LEU A C 13
ATOM 17109 O O . LEU A 1 17 ? 9.391 -7.530 -1.234 1.00 0.00 17 LEU A O 13
ATOM 17125 N N . LYS A 1 18 ? 7.582 -7.333 0.079 1.00 0.00 18 LYS A N 13
ATOM 17126 C CA . LYS A 1 18 ? 8.329 -6.833 1.249 1.00 0.00 18 LYS A CA 13
ATOM 17127 C C . LYS A 1 18 ? 9.354 -7.874 1.716 1.00 0.00 18 LYS A C 13
ATOM 17128 O O . LYS A 1 18 ? 10.399 -7.555 2.275 1.00 0.00 18 LYS A O 13
ATOM 17147 N N . ILE A 1 19 ? 9.021 -9.150 1.575 1.00 0.00 19 ILE A N 13
ATOM 17148 C CA . ILE A 1 19 ? 9.806 -10.244 2.104 1.00 0.00 19 ILE A CA 13
ATOM 17149 C C . ILE A 1 19 ? 11.059 -10.391 1.245 1.00 0.00 19 ILE A C 13
ATOM 17150 O O . ILE A 1 19 ? 12.126 -10.714 1.755 1.00 0.00 19 ILE A O 13
ATOM 17166 N N . ARG A 1 20 ? 10.939 -10.086 -0.050 1.00 0.00 20 ARG A N 13
ATOM 17167 C CA . ARG A 1 20 ? 12.029 -10.106 -0.994 1.00 0.00 20 ARG A CA 13
ATOM 17168 C C . ARG A 1 20 ? 12.964 -8.950 -0.695 1.00 0.00 20 ARG A C 13
ATOM 17169 O O . ARG A 1 20 ? 14.178 -9.140 -0.718 1.00 0.00 20 ARG A O 13
ATOM 17190 N N . SER A 1 21 ? 12.447 -7.756 -0.403 1.00 0.00 21 SER A N 13
ATOM 17191 C CA . SER A 1 21 ? 13.252 -6.577 -0.110 1.00 0.00 21 SER A CA 13
ATOM 17192 C C . SER A 1 21 ? 12.379 -5.546 0.620 1.00 0.00 21 SER A C 13
ATOM 17193 O O . SER A 1 21 ? 11.627 -4.819 -0.031 1.00 0.00 21 SER A O 13
ATOM 17201 N N . ALA A 1 22 ? 12.439 -5.543 1.960 1.00 0.00 22 ALA A N 13
ATOM 17202 C CA . ALA A 1 22 ? 11.910 -4.532 2.887 1.00 0.00 22 ALA A CA 13
ATOM 17203 C C . ALA A 1 22 ? 12.379 -4.828 4.309 1.00 0.00 22 ALA A C 13
ATOM 17204 O O . ALA A 1 22 ? 13.068 -5.832 4.529 1.00 0.00 22 ALA A O 13
ATOM 17211 N N . LYS A 1 23 ? 12.003 -3.975 5.264 1.00 0.00 23 LYS A N 13
ATOM 17212 C CA . LYS A 1 23 ? 12.239 -4.087 6.699 1.00 0.00 23 LYS A CA 13
ATOM 17213 C C . LYS A 1 23 ? 11.165 -3.285 7.422 1.00 0.00 23 LYS A C 13
ATOM 17214 O O . LYS A 1 23 ? 10.202 -2.822 6.793 1.00 0.00 23 LYS A O 13
ATOM 17233 N N . ALA A 1 24 ? 11.291 -3.175 8.742 1.00 0.00 24 ALA A N 13
ATOM 17234 C CA . ALA A 1 24 ? 10.316 -2.448 9.542 1.00 0.00 24 ALA A CA 13
ATOM 17235 C C . ALA A 1 24 ? 10.393 -0.942 9.248 1.00 0.00 24 ALA A C 13
ATOM 17236 O O . ALA A 1 24 ? 9.405 -0.222 9.416 1.00 0.00 24 ALA A O 13
ATOM 17243 N N . GLU A 1 25 ? 11.553 -0.421 8.827 1.00 0.00 25 GLU A N 13
ATOM 17244 C CA . GLU A 1 25 ? 11.718 1.021 8.643 1.00 0.00 25 GLU A CA 13
ATOM 17245 C C . GLU A 1 25 ? 11.411 1.470 7.231 1.00 0.00 25 GLU A C 13
ATOM 17246 O O . GLU A 1 25 ? 11.933 2.477 6.740 1.00 0.00 25 GLU A O 13
ATOM 17258 N N . ASP A 1 26 ? 10.403 0.844 6.642 1.00 0.00 26 ASP A N 13
ATOM 17259 C CA . ASP A 1 26 ? 10.062 1.133 5.268 1.00 0.00 26 ASP A CA 13
ATOM 17260 C C . ASP A 1 26 ? 8.747 1.890 5.198 1.00 0.00 26 ASP A C 13
ATOM 17261 O O . ASP A 1 26 ? 8.049 2.022 6.211 1.00 0.00 26 ASP A O 13
ATOM 17270 N N . LYS A 1 27 ? 8.413 2.421 4.029 1.00 0.00 27 LYS A N 13
ATOM 17271 C CA . LYS A 1 27 ? 7.217 3.217 3.801 1.00 0.00 27 LYS A CA 13
ATOM 17272 C C . LYS A 1 27 ? 6.496 2.564 2.640 1.00 0.00 27 LYS A C 13
ATOM 17273 O O . LYS A 1 27 ? 7.145 2.256 1.643 1.00 0.00 27 LYS A O 13
ATOM 17292 N N . ILE A 1 28 ? 5.198 2.308 2.765 1.00 0.00 28 ILE A N 13
ATOM 17293 C CA . ILE A 1 28 ? 4.412 1.732 1.692 1.00 0.00 28 ILE A CA 13
ATOM 17294 C C . ILE A 1 28 ? 2.964 2.235 1.824 1.00 0.00 28 ILE A C 13
ATOM 17295 O O . ILE A 1 28 ? 2.525 2.588 2.920 1.00 0.00 28 ILE A O 13
ATOM 17311 N N . VAL A 1 29 ? 2.225 2.226 0.713 1.00 0.00 29 VAL A N 13
ATOM 17312 C CA . VAL A 1 29 ? 0.814 2.591 0.565 1.00 0.00 29 VAL A CA 13
ATOM 17313 C C . VAL A 1 29 ? 0.226 1.770 -0.590 1.00 0.00 29 VAL A C 13
ATOM 17314 O O . VAL A 1 29 ? 0.951 1.469 -1.538 1.00 0.00 29 VAL A O 13
ATOM 17327 N N . LEU A 1 30 ? -1.078 1.467 -0.554 1.00 0.00 30 LEU A N 13
ATOM 17328 C CA . LEU A 1 30 ? -1.826 0.800 -1.630 1.00 0.00 30 LEU A CA 13
ATOM 17329 C C . LEU A 1 30 ? -2.755 1.781 -2.318 1.00 0.00 30 LEU A C 13
ATOM 17330 O O . LEU A 1 30 ? -3.356 2.592 -1.612 1.00 0.00 30 LEU A O 13
ATOM 17346 N N . ILE A 1 31 ? -2.942 1.664 -3.644 1.00 0.00 31 ILE A N 13
ATOM 17347 C CA . ILE A 1 31 ? -3.907 2.496 -4.356 1.00 0.00 31 ILE A CA 13
ATOM 17348 C C . ILE A 1 31 ? -4.684 1.686 -5.409 1.00 0.00 31 ILE A C 13
ATOM 17349 O O . ILE A 1 31 ? -4.316 0.568 -5.725 1.00 0.00 31 ILE A O 13
ATOM 17365 N N . GLN A 1 32 ? -5.671 2.291 -6.059 1.00 0.00 32 GLN A N 13
ATOM 17366 C CA . GLN A 1 32 ? -6.541 1.875 -7.160 1.00 0.00 32 GLN A CA 13
ATOM 17367 C C . GLN A 1 32 ? -7.086 0.437 -7.125 1.00 0.00 32 GLN A C 13
ATOM 17368 O O . GLN A 1 32 ? -8.286 0.196 -6.991 1.00 0.00 32 GLN A O 13
ATOM 17382 N N . ASN A 1 33 ? -6.203 -0.521 -7.415 1.00 0.00 33 ASN A N 13
ATOM 17383 C CA . ASN A 1 33 ? -6.444 -1.970 -7.367 1.00 0.00 33 ASN A CA 13
ATOM 17384 C C . ASN A 1 33 ? -5.486 -2.607 -6.383 1.00 0.00 33 ASN A C 13
ATOM 17385 O O . ASN A 1 33 ? -5.850 -3.608 -5.785 1.00 0.00 33 ASN A O 13
ATOM 17396 N N . GLY A 1 34 ? -4.300 -2.017 -6.186 1.00 0.00 34 GLY A N 13
ATOM 17397 C CA . GLY A 1 34 ? -3.374 -2.250 -5.079 1.00 0.00 34 GLY A CA 13
ATOM 17398 C C . GLY A 1 34 ? -4.064 -2.483 -3.745 1.00 0.00 34 GLY A C 13
ATOM 17399 O O . GLY A 1 34 ? -3.588 -3.255 -2.922 1.00 0.00 34 GLY A O 13
ATOM 17403 N N . VAL A 1 35 ? -5.204 -1.844 -3.509 1.00 0.00 35 VAL A N 13
ATOM 17404 C CA . VAL A 1 35 ? -6.006 -2.093 -2.326 1.00 0.00 35 VAL A CA 13
ATOM 17405 C C . VAL A 1 35 ? -6.358 -3.582 -2.101 1.00 0.00 35 VAL A C 13
ATOM 17406 O O . VAL A 1 35 ? -6.552 -3.972 -0.950 1.00 0.00 35 VAL A O 13
ATOM 17419 N N . PHE A 1 36 ? -6.327 -4.443 -3.131 1.00 0.00 36 PHE A N 13
ATOM 17420 C CA . PHE A 1 36 ? -6.340 -5.903 -3.021 1.00 0.00 36 PHE A CA 13
ATOM 17421 C C . PHE A 1 36 ? -5.273 -6.488 -2.068 1.00 0.00 36 PHE A C 13
ATOM 17422 O O . PHE A 1 36 ? -5.400 -7.641 -1.659 1.00 0.00 36 PHE A O 13
ATOM 17439 N N . TRP A 1 37 ? -4.223 -5.744 -1.706 1.00 0.00 37 TRP A N 13
ATOM 17440 C CA . TRP A 1 37 ? -3.204 -6.228 -0.778 1.00 0.00 37 TRP A CA 13
ATOM 17441 C C . TRP A 1 37 ? -3.703 -6.181 0.682 1.00 0.00 37 TRP A C 13
ATOM 17442 O O . TRP A 1 37 ? -3.128 -6.861 1.534 1.00 0.00 37 TRP A O 13
ATOM 17463 N N . ALA A 1 38 ? -4.714 -5.370 1.034 1.00 0.00 38 ALA A N 13
ATOM 17464 C CA . ALA A 1 38 ? -5.262 -5.223 2.394 1.00 0.00 38 ALA A CA 13
ATOM 17465 C C . ALA A 1 38 ? -6.215 -6.345 2.761 1.00 0.00 38 ALA A C 13
ATOM 17466 O O . ALA A 1 38 ? -7.223 -6.096 3.422 1.00 0.00 38 ALA A O 13
ATOM 17473 N N . LEU A 1 39 ? -5.859 -7.563 2.349 1.00 0.00 39 LEU A N 13
ATOM 17474 C CA . LEU A 1 39 ? -6.690 -8.751 2.281 1.00 0.00 39 LEU A CA 13
ATOM 17475 C C . LEU A 1 39 ? -5.860 -9.827 1.565 1.00 0.00 39 LEU A C 13
ATOM 17476 O O . LEU A 1 39 ? -6.228 -10.351 0.518 1.00 0.00 39 LEU A O 13
ATOM 17492 N N . GLU A 1 40 ? -4.689 -10.128 2.135 1.00 0.00 40 GLU A N 13
ATOM 17493 C CA . GLU A 1 40 ? -3.736 -11.155 1.698 1.00 0.00 40 GLU A CA 13
ATOM 17494 C C . GLU A 1 40 ? -3.241 -11.891 2.946 1.00 0.00 40 GLU A C 13
ATOM 17495 O O . GLU A 1 40 ? -3.413 -11.394 4.056 1.00 0.00 40 GLU A O 13
ATOM 17507 N N . GLU A 1 41 ? -2.532 -13.005 2.815 1.00 0.00 41 GLU A N 13
ATOM 17508 C CA . GLU A 1 41 ? -2.285 -13.928 3.927 1.00 0.00 41 GLU A CA 13
ATOM 17509 C C . GLU A 1 41 ? -0.955 -13.743 4.652 1.00 0.00 41 GLU A C 13
ATOM 17510 O O . GLU A 1 41 ? -0.294 -14.710 5.033 1.00 0.00 41 GLU A O 13
ATOM 17522 N N . LEU A 1 42 ? -0.550 -12.493 4.850 1.00 0.00 42 LEU A N 13
ATOM 17523 C CA . LEU A 1 42 ? 0.772 -12.153 5.366 1.00 0.00 42 LEU A CA 13
ATOM 17524 C C . LEU A 1 42 ? 0.803 -10.728 5.888 1.00 0.00 42 LEU A C 13
ATOM 17525 O O . LEU A 1 42 ? -0.222 -10.063 6.020 1.00 0.00 42 LEU A O 13
ATOM 17541 N N . GLU A 1 43 ? 1.997 -10.266 6.216 1.00 0.00 43 GLU A N 13
ATOM 17542 C CA . GLU A 1 43 ? 2.246 -9.092 7.007 1.00 0.00 43 GLU A CA 13
ATOM 17543 C C . GLU A 1 43 ? 3.515 -8.414 6.529 1.00 0.00 43 GLU A C 13
ATOM 17544 O O . GLU A 1 43 ? 4.340 -8.993 5.834 1.00 0.00 43 GLU A O 13
ATOM 17556 N N . THR A 1 44 ? 3.666 -7.193 6.986 1.00 0.00 44 THR A N 13
ATOM 17557 C CA . THR A 1 44 ? 4.759 -6.233 6.865 1.00 0.00 44 THR A CA 13
ATOM 17558 C C . THR A 1 44 ? 4.960 -5.532 8.212 1.00 0.00 44 THR A C 13
ATOM 17559 O O . THR A 1 44 ? 3.984 -5.057 8.803 1.00 0.00 44 THR A O 13
ATOM 17570 N N . PRO A 1 45 ? 6.216 -5.392 8.668 1.00 0.00 45 PRO A N 13
ATOM 17571 C CA . PRO A 1 45 ? 6.539 -4.538 9.787 1.00 0.00 45 PRO A CA 13
ATOM 17572 C C . PRO A 1 45 ? 6.670 -3.054 9.404 1.00 0.00 45 PRO A C 13
ATOM 17573 O O . PRO A 1 45 ? 6.939 -2.248 10.296 1.00 0.00 45 PRO A O 13
ATOM 17584 N N . ALA A 1 46 ? 6.520 -2.685 8.120 1.00 0.00 46 ALA A N 13
ATOM 17585 C CA . ALA A 1 46 ? 6.660 -1.302 7.662 1.00 0.00 46 ALA A CA 13
ATOM 17586 C C . ALA A 1 46 ? 5.393 -0.509 7.990 1.00 0.00 46 ALA A C 13
ATOM 17587 O O . ALA A 1 46 ? 4.383 -1.092 8.395 1.00 0.00 46 ALA A O 13
ATOM 17594 N N . LYS A 1 47 ? 5.395 0.819 7.805 1.00 0.00 47 LYS A N 13
ATOM 17595 C CA . LYS A 1 47 ? 4.173 1.583 7.907 1.00 0.00 47 LYS A CA 13
ATOM 17596 C C . LYS A 1 47 ? 3.494 1.375 6.563 1.00 0.00 47 LYS A C 13
ATOM 17597 O O . LYS A 1 47 ? 4.142 1.477 5.514 1.00 0.00 47 LYS A O 13
ATOM 17616 N N . VAL A 1 48 ? 2.242 0.960 6.585 1.00 0.00 48 VAL A N 13
ATOM 17617 C CA . VAL A 1 48 ? 1.501 0.529 5.453 1.00 0.00 48 VAL A CA 13
ATOM 17618 C C . VAL A 1 48 ? 0.126 1.091 5.654 1.00 0.00 48 VAL A C 13
ATOM 17619 O O . VAL A 1 48 ? -0.340 1.227 6.782 1.00 0.00 48 VAL A O 13
ATOM 17632 N N . TYR A 1 49 ? -0.510 1.422 4.552 1.00 0.00 49 TYR A N 13
ATOM 17633 C CA . TYR A 1 49 ? -1.713 2.208 4.534 1.00 0.00 49 TYR A CA 13
ATOM 17634 C C . TYR A 1 49 ? -2.373 1.954 3.182 1.00 0.00 49 TYR A C 13
ATOM 17635 O O . TYR A 1 49 ? -1.703 1.517 2.248 1.00 0.00 49 TYR A O 13
ATOM 17653 N N . ALA A 1 50 ? -3.655 2.256 3.033 1.00 0.00 50 ALA A N 13
ATOM 17654 C CA . ALA A 1 50 ? -4.376 2.161 1.765 1.00 0.00 50 ALA A CA 13
ATOM 17655 C C . ALA A 1 50 ? -5.058 3.502 1.522 1.00 0.00 50 ALA A C 13
ATOM 17656 O O . ALA A 1 50 ? -5.408 4.183 2.491 1.00 0.00 50 ALA A O 13
ATOM 17663 N N . ILE A 1 51 ? -5.309 3.857 0.260 1.00 0.00 51 ILE A N 13
ATOM 17664 C CA . ILE A 1 51 ? -6.078 5.040 -0.057 1.00 0.00 51 ILE A CA 13
ATOM 17665 C C . ILE A 1 51 ? -7.531 4.657 0.140 1.00 0.00 51 ILE A C 13
ATOM 17666 O O . ILE A 1 51 ? -8.076 3.792 -0.550 1.00 0.00 51 ILE A O 13
ATOM 17682 N N . LYS A 1 52 ? -8.142 5.324 1.122 1.00 0.00 52 LYS A N 13
ATOM 17683 C CA . LYS A 1 52 ? -9.543 5.175 1.442 1.00 0.00 52 LYS A CA 13
ATOM 17684 C C . LYS A 1 52 ? -10.383 5.314 0.187 1.00 0.00 52 LYS A C 13
ATOM 17685 O O . LYS A 1 52 ? -11.125 4.401 -0.148 1.00 0.00 52 LYS A O 13
ATOM 17704 N N . ASP A 1 53 ? -10.257 6.437 -0.513 1.00 0.00 53 ASP A N 13
ATOM 17705 C CA . ASP A 1 53 ? -11.198 6.777 -1.567 1.00 0.00 53 ASP A CA 13
ATOM 17706 C C . ASP A 1 53 ? -11.201 5.746 -2.680 1.00 0.00 53 ASP A C 13
ATOM 17707 O O . ASP A 1 53 ? -12.283 5.339 -3.091 1.00 0.00 53 ASP A O 13
ATOM 17716 N N . ASP A 1 54 ? -10.049 5.273 -3.171 1.00 0.00 54 ASP A N 13
ATOM 17717 C CA . ASP A 1 54 ? -10.110 4.233 -4.196 1.00 0.00 54 ASP A CA 13
ATOM 17718 C C . ASP A 1 54 ? -10.557 2.862 -3.668 1.00 0.00 54 ASP A C 13
ATOM 17719 O O . ASP A 1 54 ? -11.129 2.092 -4.438 1.00 0.00 54 ASP A O 13
ATOM 17728 N N . PHE A 1 55 ? -10.401 2.566 -2.372 1.00 0.00 55 PHE A N 13
ATOM 17729 C CA . PHE A 1 55 ? -10.915 1.325 -1.791 1.00 0.00 55 PHE A CA 13
ATOM 17730 C C . PHE A 1 55 ? -12.438 1.346 -1.759 1.00 0.00 55 PHE A C 13
ATOM 17731 O O . PHE A 1 55 ? -13.099 0.361 -2.094 1.00 0.00 55 PHE A O 13
ATOM 17748 N N . LEU A 1 56 ? -12.992 2.498 -1.389 1.00 0.00 56 LEU A N 13
ATOM 17749 C CA . LEU A 1 56 ? -14.412 2.791 -1.433 1.00 0.00 56 LEU A CA 13
ATOM 17750 C C . LEU A 1 56 ? -14.892 2.742 -2.878 1.00 0.00 56 LEU A C 13
ATOM 17751 O O . LEU A 1 56 ? -15.941 2.163 -3.162 1.00 0.00 56 LEU A O 13
ATOM 17767 N N . ALA A 1 57 ? -14.092 3.255 -3.817 1.00 0.00 57 ALA A N 13
ATOM 17768 C CA . ALA A 1 57 ? -14.353 3.123 -5.243 1.00 0.00 57 ALA A CA 13
ATOM 17769 C C . ALA A 1 57 ? -14.228 1.670 -5.725 1.00 0.00 57 ALA A C 13
ATOM 17770 O O . ALA A 1 57 ? -14.655 1.353 -6.841 1.00 0.00 57 ALA A O 13
ATOM 17777 N N . ARG A 1 58 ? -13.699 0.761 -4.898 1.00 0.00 58 ARG A N 13
ATOM 17778 C CA . ARG A 1 58 ? -13.660 -0.668 -5.194 1.00 0.00 58 ARG A CA 13
ATOM 17779 C C . ARG A 1 58 ? -14.613 -1.395 -4.244 1.00 0.00 58 ARG A C 13
ATOM 17780 O O . ARG A 1 58 ? -14.389 -2.559 -3.934 1.00 0.00 58 ARG A O 13
ATOM 17801 N N . GLY A 1 59 ? -15.756 -0.780 -3.925 1.00 0.00 59 GLY A N 13
ATOM 17802 C CA . GLY A 1 59 ? -16.879 -1.396 -3.227 1.00 0.00 59 GLY A CA 13
ATOM 17803 C C . GLY A 1 59 ? -16.593 -1.899 -1.809 1.00 0.00 59 GLY A C 13
ATOM 17804 O O . GLY A 1 59 ? -17.492 -2.503 -1.221 1.00 0.00 59 GLY A O 13
ATOM 17808 N N . TYR A 1 60 ? -15.400 -1.683 -1.250 1.00 0.00 60 TYR A N 13
ATOM 17809 C CA . TYR A 1 60 ? -15.021 -2.148 0.070 1.00 0.00 60 TYR A CA 13
ATOM 17810 C C . TYR A 1 60 ? -15.403 -1.077 1.103 1.00 0.00 60 TYR A C 13
ATOM 17811 O O . TYR A 1 60 ? -15.832 0.027 0.756 1.00 0.00 60 TYR A O 13
ATOM 17829 N N . SER A 1 61 ? -15.232 -1.385 2.384 1.00 0.00 61 SER A N 13
ATOM 17830 C CA . SER A 1 61 ? -15.639 -0.557 3.510 1.00 0.00 61 SER A CA 13
ATOM 17831 C C . SER A 1 61 ? -14.423 -0.163 4.352 1.00 0.00 61 SER A C 13
ATOM 17832 O O . SER A 1 61 ? -13.289 -0.289 3.880 1.00 0.00 61 SER A O 13
ATOM 17840 N N . GLU A 1 62 ? -14.615 0.327 5.583 1.00 0.00 62 GLU A N 13
ATOM 17841 C CA . GLU A 1 62 ? -13.481 0.585 6.468 1.00 0.00 62 GLU A CA 13
ATOM 17842 C C . GLU A 1 62 ? -13.051 -0.638 7.276 1.00 0.00 62 GLU A C 13
ATOM 17843 O O . GLU A 1 62 ? -11.969 -0.655 7.869 1.00 0.00 62 GLU A O 13
ATOM 17855 N N . GLU A 1 63 ? -13.876 -1.681 7.301 1.00 0.00 63 GLU A N 13
ATOM 17856 C CA . GLU A 1 63 ? -13.636 -2.886 8.079 1.00 0.00 63 GLU A CA 13
ATOM 17857 C C . GLU A 1 63 ? -13.341 -4.079 7.166 1.00 0.00 63 GLU A C 13
ATOM 17858 O O . GLU A 1 63 ? -12.871 -5.118 7.630 1.00 0.00 63 GLU A O 13
ATOM 17870 N N . ASP A 1 64 ? -13.512 -3.911 5.854 1.00 0.00 64 ASP A N 13
ATOM 17871 C CA . ASP A 1 64 ? -12.991 -4.840 4.866 1.00 0.00 64 ASP A CA 13
ATOM 17872 C C . ASP A 1 64 ? -11.480 -4.676 4.658 1.00 0.00 64 ASP A C 13
ATOM 17873 O O . ASP A 1 64 ? -10.870 -5.576 4.076 1.00 0.00 64 ASP A O 13
ATOM 17882 N N . SER A 1 65 ? -10.866 -3.550 5.051 1.00 0.00 65 SER A N 13
ATOM 17883 C CA . SER A 1 65 ? -9.434 -3.347 4.848 1.00 0.00 65 SER A CA 13
ATOM 17884 C C . SER A 1 65 ? -8.713 -3.795 6.110 1.00 0.00 65 SER A C 13
ATOM 17885 O O . SER A 1 65 ? -9.015 -3.278 7.194 1.00 0.00 65 SER A O 13
ATOM 17893 N N . LYS A 1 66 ? -7.680 -4.630 5.966 1.00 0.00 66 LYS A N 13
ATOM 17894 C CA . LYS A 1 66 ? -6.776 -4.910 7.078 1.00 0.00 66 LYS A CA 13
ATOM 17895 C C . LYS A 1 66 ? -5.515 -4.059 7.068 1.00 0.00 66 LYS A C 13
ATOM 17896 O O . LYS A 1 66 ? -4.456 -4.533 7.494 1.00 0.00 66 LYS A O 13
ATOM 17915 N N . VAL A 1 67 ? -5.613 -2.784 6.687 1.00 0.00 67 VAL A N 13
ATOM 17916 C CA . VAL A 1 67 ? -4.541 -1.810 6.867 1.00 0.00 67 VAL A CA 13
ATOM 17917 C C . VAL A 1 67 ? -5.217 -0.498 7.258 1.00 0.00 67 VAL A C 13
ATOM 17918 O O . VAL A 1 67 ? -6.435 -0.370 7.119 1.00 0.00 67 VAL A O 13
ATOM 17931 N N . PRO A 1 68 ? -4.472 0.460 7.812 1.00 0.00 68 PRO A N 13
ATOM 17932 C CA . PRO A 1 68 ? -5.002 1.753 8.164 1.00 0.00 68 PRO A CA 13
ATOM 17933 C C . PRO A 1 68 ? -5.337 2.522 6.896 1.00 0.00 68 PRO A C 13
ATOM 17934 O O . PRO A 1 68 ? -4.484 2.781 6.041 1.00 0.00 68 PRO A O 13
ATOM 17945 N N . LEU A 1 69 ? -6.623 2.807 6.744 1.00 0.00 69 LEU A N 13
ATOM 17946 C CA . LEU A 1 69 ? -7.154 3.536 5.616 1.00 0.00 69 LEU A CA 13
ATOM 17947 C C . LEU A 1 69 ? -6.911 5.005 5.872 1.00 0.00 69 LEU A C 13
ATOM 17948 O O . LEU A 1 69 ? -7.446 5.600 6.814 1.00 0.00 69 LEU A O 13
ATOM 17964 N N . ILE A 1 70 ? -6.057 5.577 5.045 1.00 0.00 70 ILE A N 13
ATOM 17965 C CA . ILE A 1 70 ? -5.654 6.966 5.137 1.00 0.00 70 ILE A CA 13
ATOM 17966 C C . ILE A 1 70 ? -6.252 7.742 3.961 1.00 0.00 70 ILE A C 13
ATOM 17967 O O . ILE A 1 70 ? -6.781 7.151 3.010 1.00 0.00 70 ILE A O 13
ATOM 17983 N N . THR A 1 71 ? -6.185 9.069 4.023 1.00 0.00 71 THR A N 13
ATOM 17984 C CA . THR A 1 71 ? -6.571 9.886 2.890 1.00 0.00 71 THR A CA 13
ATOM 17985 C C . THR A 1 71 ? -5.427 9.930 1.869 1.00 0.00 71 THR A C 13
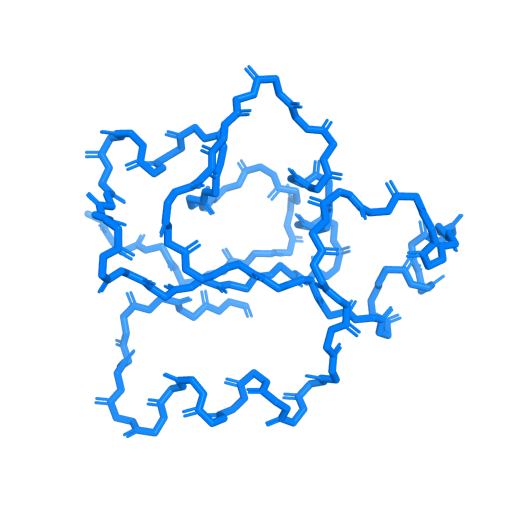ATOM 17986 O O . THR A 1 71 ? -4.278 9.607 2.187 1.00 0.00 71 THR A O 13
ATOM 17997 N N . TYR A 1 72 ? -5.690 10.491 0.688 1.00 0.00 72 TYR A N 13
ATOM 17998 C CA . TYR A 1 72 ? -4.621 10.883 -0.226 1.00 0.00 72 TYR A CA 13
ATOM 17999 C C . TYR A 1 72 ? -3.583 11.813 0.421 1.00 0.00 72 TYR A C 13
ATOM 18000 O O . TYR A 1 72 ? -2.409 11.698 0.097 1.00 0.00 72 TYR A O 13
ATOM 18018 N N . SER A 1 73 ? -3.964 12.714 1.332 1.00 0.00 73 SER A N 13
ATOM 18019 C CA . SER A 1 73 ? -3.004 13.667 1.885 1.00 0.00 73 SER A CA 13
ATOM 18020 C C . SER A 1 73 ? -2.038 13.042 2.886 1.00 0.00 73 SER A C 13
ATOM 18021 O O . SER A 1 73 ? -0.856 13.373 2.907 1.00 0.00 73 SER A O 13
ATOM 18029 N N . GLU A 1 74 ? -2.537 12.130 3.713 1.00 0.00 74 GLU A N 13
ATOM 18030 C CA . GLU A 1 74 ? -1.726 11.360 4.651 1.00 0.00 74 GLU A CA 13
ATOM 18031 C C . GLU A 1 74 ? -0.654 10.593 3.886 1.00 0.00 74 GLU A C 13
ATOM 18032 O O . GLU A 1 74 ? 0.467 10.481 4.368 1.00 0.00 74 GLU A O 13
ATOM 18044 N N . PHE A 1 75 ? -0.986 10.087 2.694 1.00 0.00 75 PHE A N 13
ATOM 18045 C CA . PHE A 1 75 ? -0.029 9.452 1.804 1.00 0.00 75 PHE A CA 13
ATOM 18046 C C . PHE A 1 75 ? 1.047 10.456 1.399 1.00 0.00 75 PHE A C 13
ATOM 18047 O O . PHE A 1 75 ? 2.213 10.103 1.520 1.00 0.00 75 PHE A O 13
ATOM 18064 N N . ILE A 1 76 ? 0.701 11.680 0.980 1.00 0.00 76 ILE A N 13
ATOM 18065 C CA . ILE A 1 76 ? 1.689 12.694 0.600 1.00 0.00 76 ILE A CA 13
ATOM 18066 C C . ILE A 1 76 ? 2.677 12.949 1.733 1.00 0.00 76 ILE A C 13
ATOM 18067 O O . ILE A 1 76 ? 3.865 13.031 1.443 1.00 0.00 76 ILE A O 13
ATOM 18083 N N . ASP A 1 77 ? 2.235 13.002 2.995 1.00 0.00 77 ASP A N 13
ATOM 18084 C CA . ASP A 1 77 ? 3.146 13.236 4.124 1.00 0.00 77 ASP A CA 13
ATOM 18085 C C . ASP A 1 77 ? 4.282 12.215 4.154 1.00 0.00 77 ASP A C 13
ATOM 18086 O O . ASP A 1 77 ? 5.400 12.525 4.574 1.00 0.00 77 ASP A O 13
ATOM 18095 N N . LEU A 1 78 ? 4.001 10.997 3.691 1.00 0.00 78 LEU A N 13
ATOM 18096 C CA . LEU A 1 78 ? 4.960 9.918 3.712 1.00 0.00 78 LEU A CA 13
ATOM 18097 C C . LEU A 1 78 ? 6.100 10.168 2.730 1.00 0.00 78 LEU A C 13
ATOM 18098 O O . LEU A 1 78 ? 7.191 9.648 2.971 1.00 0.00 78 LEU A O 13
ATOM 18114 N N . LEU A 1 79 ? 5.852 10.889 1.629 1.00 0.00 79 LEU A N 13
ATOM 18115 C CA . LEU A 1 79 ? 6.820 11.200 0.592 1.00 0.00 79 LEU A CA 13
ATOM 18116 C C . LEU A 1 79 ? 7.789 12.232 1.150 1.00 0.00 79 LEU A C 13
ATOM 18117 O O . LEU A 1 79 ? 8.858 11.871 1.638 1.00 0.00 79 LEU A O 13
ATOM 18133 N N . GLU A 1 80 ? 7.390 13.504 1.072 1.00 0.00 80 GLU A N 13
ATOM 18134 C CA . GLU A 1 80 ? 8.068 14.702 1.542 1.00 0.00 80 GLU A CA 13
ATOM 18135 C C . GLU A 1 80 ? 9.588 14.559 1.389 1.00 0.00 80 GLU A C 13
ATOM 18136 O O . GLU A 1 80 ? 10.329 14.553 2.378 1.00 0.00 80 GLU A O 13
ATOM 18148 N N . GLY A 1 81 ? 10.045 14.405 0.138 1.00 0.00 81 GLY A N 13
ATOM 18149 C CA . GLY A 1 81 ? 11.459 14.344 -0.218 1.00 0.00 81 GLY A CA 13
ATOM 18150 C C . GLY A 1 81 ? 12.005 12.923 -0.387 1.00 0.00 81 GLY A C 13
ATOM 18151 O O . GLY A 1 81 ? 13.227 12.757 -0.373 1.00 0.00 81 GLY A O 13
ATOM 18155 N N . GLU A 1 82 ? 11.146 11.915 -0.563 1.00 0.00 82 GLU A N 13
ATOM 18156 C CA . GLU A 1 82 ? 11.508 10.543 -0.900 1.00 0.00 82 GLU A CA 13
ATOM 18157 C C . GLU A 1 82 ? 10.810 10.124 -2.189 1.00 0.00 82 GLU A C 13
ATOM 18158 O O . GLU A 1 82 ? 9.661 10.506 -2.405 1.00 0.00 82 GLU A O 13
ATOM 18170 N N . GLU A 1 83 ? 11.467 9.305 -3.019 1.00 0.00 83 GLU A N 13
ATOM 18171 C CA . GLU A 1 83 ? 10.990 8.949 -4.358 1.00 0.00 83 GLU A CA 13
ATOM 18172 C C . GLU A 1 83 ? 11.454 7.559 -4.790 1.00 0.00 83 GLU A C 13
ATOM 18173 O O . GLU A 1 83 ? 12.053 7.383 -5.855 1.00 0.00 83 GLU A O 13
ATOM 18185 N N . LYS A 1 84 ? 11.137 6.540 -3.979 1.00 0.00 84 LYS A N 13
ATOM 18186 C CA . LYS A 1 84 ? 11.399 5.142 -4.335 1.00 0.00 84 LYS A CA 13
ATOM 18187 C C . LYS A 1 84 ? 10.486 4.134 -3.634 1.00 0.00 84 LYS A C 13
ATOM 18188 O O . LYS A 1 84 ? 10.958 3.064 -3.253 1.00 0.00 84 LYS A O 13
ATOM 18207 N N . PHE A 1 85 ? 9.197 4.446 -3.457 1.00 0.00 85 PHE A N 13
ATOM 18208 C CA . PHE A 1 85 ? 8.247 3.524 -2.828 1.00 0.00 85 PHE A CA 13
ATOM 18209 C C . PHE A 1 85 ? 6.790 3.836 -3.163 1.00 0.00 85 PHE A C 13
ATOM 18210 O O . PHE A 1 85 ? 5.893 3.613 -2.357 1.00 0.00 85 PHE A O 13
ATOM 18227 N N . ILE A 1 86 ? 6.497 4.256 -4.381 1.00 0.00 86 ILE A N 13
ATOM 18228 C CA . ILE A 1 86 ? 5.306 5.057 -4.642 1.00 0.00 86 ILE A CA 13
ATOM 18229 C C . ILE A 1 86 ? 4.237 4.215 -5.358 1.00 0.00 86 ILE A C 13
ATOM 18230 O O . ILE A 1 86 ? 4.410 3.014 -5.570 1.00 0.00 86 ILE A O 13
ATOM 18246 N N . GLY A 1 87 ? 3.156 4.840 -5.815 1.00 0.00 87 GLY A N 13
ATOM 18247 C CA . GLY A 1 87 ? 2.569 4.502 -7.095 1.00 0.00 87 GLY A CA 13
ATOM 18248 C C . GLY A 1 87 ? 1.927 5.733 -7.681 1.00 0.00 87 GLY A C 13
ATOM 18249 O O . GLY A 1 87 ? 1.885 6.776 -6.989 1.00 0.00 87 GLY A O 13
ATOM 18253 N N . MET A 1 1 ? 16.049 -0.783 -10.095 1.00 0.00 1 MET A N 14
ATOM 18254 C CA . MET A 1 1 ? 14.798 -1.389 -9.609 1.00 0.00 1 MET A CA 14
ATOM 18255 C C . MET A 1 1 ? 14.093 -0.422 -8.668 1.00 0.00 1 MET A C 14
ATOM 18256 O O . MET A 1 1 ? 14.708 0.089 -7.731 1.00 0.00 1 MET A O 14
ATOM 18270 N N . ALA A 1 2 ? 12.808 -0.169 -8.915 1.00 0.00 2 ALA A N 14
ATOM 18271 C CA . ALA A 1 2 ? 11.882 0.568 -8.069 1.00 0.00 2 ALA A CA 14
ATOM 18272 C C . ALA A 1 2 ? 10.475 0.028 -8.331 1.00 0.00 2 ALA A C 14
ATOM 18273 O O . ALA A 1 2 ? 10.265 -0.665 -9.332 1.00 0.00 2 ALA A O 14
ATOM 18280 N N . LEU A 1 3 ? 9.513 0.357 -7.463 1.00 0.00 3 LEU A N 14
ATOM 18281 C CA . LEU A 1 3 ? 8.118 -0.026 -7.569 1.00 0.00 3 LEU A CA 14
ATOM 18282 C C . LEU A 1 3 ? 7.384 1.288 -7.334 1.00 0.00 3 LEU A C 14
ATOM 18283 O O . LEU A 1 3 ? 7.481 1.867 -6.248 1.00 0.00 3 LEU A O 14
ATOM 18299 N N . VAL A 1 4 ? 6.811 1.825 -8.407 1.00 0.00 4 VAL A N 14
ATOM 18300 C CA . VAL A 1 4 ? 6.087 3.090 -8.491 1.00 0.00 4 VAL A CA 14
ATOM 18301 C C . VAL A 1 4 ? 4.841 2.823 -9.355 1.00 0.00 4 VAL A C 14
ATOM 18302 O O . VAL A 1 4 ? 4.624 3.416 -10.414 1.00 0.00 4 VAL A O 14
ATOM 18315 N N . LEU A 1 5 ? 4.032 1.864 -8.921 1.00 0.00 5 LEU A N 14
ATOM 18316 C CA . LEU A 1 5 ? 2.776 1.469 -9.521 1.00 0.00 5 LEU A CA 14
ATOM 18317 C C . LEU A 1 5 ? 2.147 0.403 -8.635 1.00 0.00 5 LEU A C 14
ATOM 18318 O O . LEU A 1 5 ? 2.504 -0.766 -8.729 1.00 0.00 5 LEU A O 14
ATOM 18334 N N . VAL A 1 6 ? 1.175 0.779 -7.806 1.00 0.00 6 VAL A N 14
ATOM 18335 C CA . VAL A 1 6 ? 0.455 -0.128 -6.913 1.00 0.00 6 VAL A CA 14
ATOM 18336 C C . VAL A 1 6 ? -1.033 -0.109 -7.266 1.00 0.00 6 VAL A C 14
ATOM 18337 O O . VAL A 1 6 ? -1.917 -0.037 -6.417 1.00 0.00 6 VAL A O 14
ATOM 18350 N N . LYS A 1 7 ? -1.348 -0.177 -8.557 1.00 0.00 7 LYS A N 14
ATOM 18351 C CA . LYS A 1 7 ? -2.737 -0.205 -8.991 1.00 0.00 7 LYS A CA 14
ATOM 18352 C C . LYS A 1 7 ? -3.038 -1.470 -9.776 1.00 0.00 7 LYS A C 14
ATOM 18353 O O . LYS A 1 7 ? -3.950 -1.468 -10.602 1.00 0.00 7 LYS A O 14
ATOM 18372 N N . TYR A 1 8 ? -2.444 -2.599 -9.402 1.00 0.00 8 TYR A N 14
ATOM 18373 C CA . TYR A 1 8 ? -2.678 -3.862 -10.091 1.00 0.00 8 TYR A CA 14
ATOM 18374 C C . TYR A 1 8 ? -2.614 -5.010 -9.087 1.00 0.00 8 TYR A C 14
ATOM 18375 O O . TYR A 1 8 ? -2.143 -6.103 -9.385 1.00 0.00 8 TYR A O 14
ATOM 18393 N N . GLY A 1 9 ? -3.142 -4.764 -7.889 1.00 0.00 9 GLY A N 14
ATOM 18394 C CA . GLY A 1 9 ? -3.066 -5.689 -6.784 1.00 0.00 9 GLY A CA 14
ATOM 18395 C C . GLY A 1 9 ? -1.617 -5.919 -6.443 1.00 0.00 9 GLY A C 14
ATOM 18396 O O . GLY A 1 9 ? -0.946 -5.069 -5.852 1.00 0.00 9 GLY A O 14
ATOM 18400 N N . THR A 1 10 ? -1.155 -7.091 -6.819 1.00 0.00 10 THR A N 14
ATOM 18401 C CA . THR A 1 10 ? -0.003 -7.703 -6.194 1.00 0.00 10 THR A CA 14
ATOM 18402 C C . THR A 1 10 ? 1.287 -7.209 -6.829 1.00 0.00 10 THR A C 14
ATOM 18403 O O . THR A 1 10 ? 1.982 -7.991 -7.457 1.00 0.00 10 THR A O 14
ATOM 18414 N N . ASP A 1 11 ? 1.630 -5.924 -6.706 1.00 0.00 11 ASP A N 14
ATOM 18415 C CA . ASP A 1 11 ? 2.637 -5.391 -7.618 1.00 0.00 11 ASP A CA 14
ATOM 18416 C C . ASP A 1 11 ? 3.568 -4.359 -6.960 1.00 0.00 11 ASP A C 14
ATOM 18417 O O . ASP A 1 11 ? 3.989 -3.405 -7.600 1.00 0.00 11 ASP A O 14
ATOM 18426 N N . HIS A 1 12 ? 3.929 -4.571 -5.684 1.00 0.00 12 HIS A N 14
ATOM 18427 C CA . HIS A 1 12 ? 4.790 -3.711 -4.856 1.00 0.00 12 HIS A CA 14
ATOM 18428 C C . HIS A 1 12 ? 4.999 -4.377 -3.481 1.00 0.00 12 HIS A C 14
ATOM 18429 O O . HIS A 1 12 ? 4.334 -5.380 -3.211 1.00 0.00 12 HIS A O 14
ATOM 18443 N N . PRO A 1 13 ? 5.901 -3.901 -2.600 1.00 0.00 13 PRO A N 14
ATOM 18444 C CA . PRO A 1 13 ? 6.068 -4.507 -1.281 1.00 0.00 13 PRO A CA 14
ATOM 18445 C C . PRO A 1 13 ? 4.903 -4.164 -0.382 1.00 0.00 13 PRO A C 14
ATOM 18446 O O . PRO A 1 13 ? 4.196 -3.223 -0.653 1.00 0.00 13 PRO A O 14
ATOM 18457 N N . VAL A 1 14 ? 4.761 -4.904 0.712 1.00 0.00 14 VAL A N 14
ATOM 18458 C CA . VAL A 1 14 ? 3.882 -4.750 1.856 1.00 0.00 14 VAL A CA 14
ATOM 18459 C C . VAL A 1 14 ? 3.942 -6.119 2.511 1.00 0.00 14 VAL A C 14
ATOM 18460 O O . VAL A 1 14 ? 4.372 -6.231 3.647 1.00 0.00 14 VAL A O 14
ATOM 18473 N N . GLU A 1 15 ? 3.694 -7.177 1.742 1.00 0.00 15 GLU A N 14
ATOM 18474 C CA . GLU A 1 15 ? 3.418 -8.517 2.268 1.00 0.00 15 GLU A CA 14
ATOM 18475 C C . GLU A 1 15 ? 3.915 -9.572 1.295 1.00 0.00 15 GLU A C 14
ATOM 18476 O O . GLU A 1 15 ? 3.318 -10.622 1.166 1.00 0.00 15 GLU A O 14
ATOM 18488 N N . LYS A 1 16 ? 5.043 -9.298 0.635 1.00 0.00 16 LYS A N 14
ATOM 18489 C CA . LYS A 1 16 ? 5.905 -10.264 -0.040 1.00 0.00 16 LYS A CA 14
ATOM 18490 C C . LYS A 1 16 ? 7.059 -9.542 -0.671 1.00 0.00 16 LYS A C 14
ATOM 18491 O O . LYS A 1 16 ? 8.192 -9.804 -0.290 1.00 0.00 16 LYS A O 14
ATOM 18510 N N . LEU A 1 17 ? 6.795 -8.590 -1.569 1.00 0.00 17 LEU A N 14
ATOM 18511 C CA . LEU A 1 17 ? 7.861 -7.836 -2.230 1.00 0.00 17 LEU A CA 14
ATOM 18512 C C . LEU A 1 17 ? 8.749 -7.152 -1.187 1.00 0.00 17 LEU A C 14
ATOM 18513 O O . LEU A 1 17 ? 9.961 -7.060 -1.344 1.00 0.00 17 LEU A O 14
ATOM 18529 N N . LYS A 1 18 ? 8.167 -6.823 -0.030 1.00 0.00 18 LYS A N 14
ATOM 18530 C CA . LYS A 1 18 ? 8.850 -6.229 1.116 1.00 0.00 18 LYS A CA 14
ATOM 18531 C C . LYS A 1 18 ? 9.929 -7.151 1.710 1.00 0.00 18 LYS A C 14
ATOM 18532 O O . LYS A 1 18 ? 10.784 -6.722 2.475 1.00 0.00 18 LYS A O 14
ATOM 18551 N N . ILE A 1 19 ? 9.832 -8.453 1.480 1.00 0.00 19 ILE A N 14
ATOM 18552 C CA . ILE A 1 19 ? 10.743 -9.427 2.052 1.00 0.00 19 ILE A CA 14
ATOM 18553 C C . ILE A 1 19 ? 11.943 -9.558 1.115 1.00 0.00 19 ILE A C 14
ATOM 18554 O O . ILE A 1 19 ? 13.024 -9.949 1.537 1.00 0.00 19 ILE A O 14
ATOM 18570 N N . ARG A 1 20 ? 11.729 -9.244 -0.170 1.00 0.00 20 ARG A N 14
ATOM 18571 C CA . ARG A 1 20 ? 12.780 -9.211 -1.176 1.00 0.00 20 ARG A CA 14
ATOM 18572 C C . ARG A 1 20 ? 13.518 -7.871 -1.122 1.00 0.00 20 ARG A C 14
ATOM 18573 O O . ARG A 1 20 ? 14.722 -7.844 -1.382 1.00 0.00 20 ARG A O 14
ATOM 18594 N N . SER A 1 21 ? 12.825 -6.776 -0.794 1.00 0.00 21 SER A N 14
ATOM 18595 C CA . SER A 1 21 ? 13.420 -5.516 -0.380 1.00 0.00 21 SER A CA 14
ATOM 18596 C C . SER A 1 21 ? 12.339 -4.690 0.338 1.00 0.00 21 SER A C 14
ATOM 18597 O O . SER A 1 21 ? 11.357 -4.293 -0.297 1.00 0.00 21 SER A O 14
ATOM 18605 N N . ALA A 1 22 ? 12.499 -4.500 1.653 1.00 0.00 22 ALA A N 14
ATOM 18606 C CA . ALA A 1 22 ? 11.890 -3.546 2.594 1.00 0.00 22 ALA A CA 14
ATOM 18607 C C . ALA A 1 22 ? 12.427 -3.867 3.989 1.00 0.00 22 ALA A C 14
ATOM 18608 O O . ALA A 1 22 ? 12.947 -4.963 4.226 1.00 0.00 22 ALA A O 14
ATOM 18615 N N . LYS A 1 23 ? 12.200 -2.977 4.954 1.00 0.00 23 LYS A N 14
ATOM 18616 C CA . LYS A 1 23 ? 12.463 -3.234 6.364 1.00 0.00 23 LYS A CA 14
ATOM 18617 C C . LYS A 1 23 ? 11.469 -2.477 7.226 1.00 0.00 23 LYS A C 14
ATOM 18618 O O . LYS A 1 23 ? 10.490 -1.949 6.708 1.00 0.00 23 LYS A O 14
ATOM 18637 N N . ALA A 1 24 ? 11.698 -2.462 8.540 1.00 0.00 24 ALA A N 14
ATOM 18638 C CA . ALA A 1 24 ? 10.811 -1.755 9.447 1.00 0.00 24 ALA A CA 14
ATOM 18639 C C . ALA A 1 24 ? 10.817 -0.257 9.178 1.00 0.00 24 ALA A C 14
ATOM 18640 O O . ALA A 1 24 ? 9.786 0.398 9.354 1.00 0.00 24 ALA A O 14
ATOM 18647 N N . GLU A 1 25 ? 11.967 0.301 8.780 1.00 0.00 25 GLU A N 14
ATOM 18648 C CA . GLU A 1 25 ? 12.018 1.662 8.287 1.00 0.00 25 GLU A CA 14
ATOM 18649 C C . GLU A 1 25 ? 11.884 1.586 6.778 1.00 0.00 25 GLU A C 14
ATOM 18650 O O . GLU A 1 25 ? 12.827 1.819 6.019 1.00 0.00 25 GLU A O 14
ATOM 18662 N N . ASP A 1 26 ? 10.704 1.193 6.334 1.00 0.00 26 ASP A N 14
ATOM 18663 C CA . ASP A 1 26 ? 10.275 1.451 4.974 1.00 0.00 26 ASP A CA 14
ATOM 18664 C C . ASP A 1 26 ? 8.935 2.183 4.993 1.00 0.00 26 ASP A C 14
ATOM 18665 O O . ASP A 1 26 ? 8.280 2.283 6.038 1.00 0.00 26 ASP A O 14
ATOM 18674 N N . LYS A 1 27 ? 8.523 2.719 3.846 1.00 0.00 27 LYS A N 14
ATOM 18675 C CA . LYS A 1 27 ? 7.361 3.585 3.709 1.00 0.00 27 LYS A CA 14
ATOM 18676 C C . LYS A 1 27 ? 6.610 3.059 2.494 1.00 0.00 27 LYS A C 14
ATOM 18677 O O . LYS A 1 27 ? 7.256 2.859 1.467 1.00 0.00 27 LYS A O 14
ATOM 18696 N N . ILE A 1 28 ? 5.327 2.702 2.614 1.00 0.00 28 ILE A N 14
ATOM 18697 C CA . ILE A 1 28 ? 4.587 2.090 1.515 1.00 0.00 28 ILE A CA 14
ATOM 18698 C C . ILE A 1 28 ? 3.099 2.470 1.620 1.00 0.00 28 ILE A C 14
ATOM 18699 O O . ILE A 1 28 ? 2.604 2.748 2.715 1.00 0.00 28 ILE A O 14
ATOM 18715 N N . VAL A 1 29 ? 2.382 2.432 0.490 1.00 0.00 29 VAL A N 14
ATOM 18716 C CA . VAL A 1 29 ? 0.946 2.700 0.355 1.00 0.00 29 VAL A CA 14
ATOM 18717 C C . VAL A 1 29 ? 0.331 1.781 -0.711 1.00 0.00 29 VAL A C 14
ATOM 18718 O O . VAL A 1 29 ? 1.037 1.413 -1.643 1.00 0.00 29 VAL A O 14
ATOM 18731 N N . LEU A 1 30 ? -0.972 1.462 -0.610 1.00 0.00 30 LEU A N 14
ATOM 18732 C CA . LEU A 1 30 ? -1.753 0.687 -1.581 1.00 0.00 30 LEU A CA 14
ATOM 18733 C C . LEU A 1 30 ? -2.819 1.580 -2.189 1.00 0.00 30 LEU A C 14
ATOM 18734 O O . LEU A 1 30 ? -3.501 2.290 -1.448 1.00 0.00 30 LEU A O 14
ATOM 18750 N N . ILE A 1 31 ? -3.015 1.492 -3.507 1.00 0.00 31 ILE A N 14
ATOM 18751 C CA . ILE A 1 31 ? -4.074 2.212 -4.202 1.00 0.00 31 ILE A CA 14
ATOM 18752 C C . ILE A 1 31 ? -4.869 1.249 -5.080 1.00 0.00 31 ILE A C 14
ATOM 18753 O O . ILE A 1 31 ? -4.587 0.057 -5.085 1.00 0.00 31 ILE A O 14
ATOM 18769 N N . GLN A 1 32 ? -5.839 1.764 -5.836 1.00 0.00 32 GLN A N 14
ATOM 18770 C CA . GLN A 1 32 ? -6.692 1.100 -6.812 1.00 0.00 32 GLN A CA 14
ATOM 18771 C C . GLN A 1 32 ? -6.937 -0.368 -6.460 1.00 0.00 32 GLN A C 14
ATOM 18772 O O . GLN A 1 32 ? -7.638 -0.676 -5.504 1.00 0.00 32 GLN A O 14
ATOM 18786 N N . ASN A 1 33 ? -6.294 -1.273 -7.204 1.00 0.00 33 ASN A N 14
ATOM 18787 C CA . ASN A 1 33 ? -6.373 -2.709 -6.997 1.00 0.00 33 ASN A CA 14
ATOM 18788 C C . ASN A 1 33 ? -5.309 -3.173 -6.016 1.00 0.00 33 ASN A C 14
ATOM 18789 O O . ASN A 1 33 ? -5.531 -4.170 -5.349 1.00 0.00 33 ASN A O 14
ATOM 18800 N N . GLY A 1 34 ? -4.175 -2.474 -5.884 1.00 0.00 34 GLY A N 14
ATOM 18801 C CA . GLY A 1 34 ? -3.155 -2.683 -4.850 1.00 0.00 34 GLY A CA 14
ATOM 18802 C C . GLY A 1 34 ? -3.727 -2.901 -3.455 1.00 0.00 34 GLY A C 14
ATOM 18803 O O . GLY A 1 34 ? -3.121 -3.582 -2.635 1.00 0.00 34 GLY A O 14
ATOM 18807 N N . VAL A 1 35 ? -4.921 -2.387 -3.179 1.00 0.00 35 VAL A N 14
ATOM 18808 C CA . VAL A 1 35 ? -5.660 -2.652 -1.958 1.00 0.00 35 VAL A CA 14
ATOM 18809 C C . VAL A 1 35 ? -5.768 -4.155 -1.613 1.00 0.00 35 VAL A C 14
ATOM 18810 O O . VAL A 1 35 ? -5.905 -4.491 -0.432 1.00 0.00 35 VAL A O 14
ATOM 18823 N N . PHE A 1 36 ? -5.640 -5.062 -2.594 1.00 0.00 36 PHE A N 14
ATOM 18824 C CA . PHE A 1 36 ? -5.592 -6.505 -2.402 1.00 0.00 36 PHE A CA 14
ATOM 18825 C C . PHE A 1 36 ? -4.528 -6.946 -1.380 1.00 0.00 36 PHE A C 14
ATOM 18826 O O . PHE A 1 36 ? -4.701 -7.984 -0.754 1.00 0.00 36 PHE A O 14
ATOM 18843 N N . TRP A 1 37 ? -3.468 -6.170 -1.131 1.00 0.00 37 TRP A N 14
ATOM 18844 C CA . TRP A 1 37 ? -2.478 -6.573 -0.130 1.00 0.00 37 TRP A CA 14
ATOM 18845 C C . TRP A 1 37 ? -3.039 -6.534 1.302 1.00 0.00 37 TRP A C 14
ATOM 18846 O O . TRP A 1 37 ? -2.476 -7.185 2.186 1.00 0.00 37 TRP A O 14
ATOM 18867 N N . ALA A 1 38 ? -4.099 -5.768 1.595 1.00 0.00 38 ALA A N 14
ATOM 18868 C CA . ALA A 1 38 ? -4.672 -5.634 2.941 1.00 0.00 38 ALA A CA 14
ATOM 18869 C C . ALA A 1 38 ? -5.612 -6.778 3.281 1.00 0.00 38 ALA A C 14
ATOM 18870 O O . ALA A 1 38 ? -6.646 -6.527 3.901 1.00 0.00 38 ALA A O 14
ATOM 18877 N N . LEU A 1 39 ? -5.249 -8.003 2.888 1.00 0.00 39 LEU A N 14
ATOM 18878 C CA . LEU A 1 39 ? -6.056 -9.214 3.017 1.00 0.00 39 LEU A CA 14
ATOM 18879 C C . LEU A 1 39 ? -5.279 -10.433 2.494 1.00 0.00 39 LEU A C 14
ATOM 18880 O O . LEU A 1 39 ? -5.853 -11.347 1.900 1.00 0.00 39 LEU A O 14
ATOM 18896 N N . GLU A 1 40 ? -3.975 -10.443 2.792 1.00 0.00 40 GLU A N 14
ATOM 18897 C CA . GLU A 1 40 ? -2.943 -11.410 2.413 1.00 0.00 40 GLU A CA 14
ATOM 18898 C C . GLU A 1 40 ? -2.450 -12.184 3.636 1.00 0.00 40 GLU A C 14
ATOM 18899 O O . GLU A 1 40 ? -2.951 -11.983 4.744 1.00 0.00 40 GLU A O 14
ATOM 18911 N N . GLU A 1 41 ? -1.442 -13.033 3.447 1.00 0.00 41 GLU A N 14
ATOM 18912 C CA . GLU A 1 41 ? -1.028 -14.060 4.395 1.00 0.00 41 GLU A CA 14
ATOM 18913 C C . GLU A 1 41 ? 0.386 -13.868 4.940 1.00 0.00 41 GLU A C 14
ATOM 18914 O O . GLU A 1 41 ? 1.156 -14.825 5.067 1.00 0.00 41 GLU A O 14
ATOM 18926 N N . LEU A 1 42 ? 0.750 -12.625 5.220 1.00 0.00 42 LEU A N 14
ATOM 18927 C CA . LEU A 1 42 ? 2.131 -12.222 5.415 1.00 0.00 42 LEU A CA 14
ATOM 18928 C C . LEU A 1 42 ? 2.199 -11.071 6.418 1.00 0.00 42 LEU A C 14
ATOM 18929 O O . LEU A 1 42 ? 1.304 -10.867 7.239 1.00 0.00 42 LEU A O 14
ATOM 18945 N N . GLU A 1 43 ? 3.304 -10.329 6.392 1.00 0.00 43 GLU A N 14
ATOM 18946 C CA . GLU A 1 43 ? 3.633 -9.303 7.354 1.00 0.00 43 GLU A CA 14
ATOM 18947 C C . GLU A 1 43 ? 4.349 -8.164 6.639 1.00 0.00 43 GLU A C 14
ATOM 18948 O O . GLU A 1 43 ? 5.034 -8.354 5.630 1.00 0.00 43 GLU A O 14
ATOM 18960 N N . THR A 1 44 ? 4.270 -6.998 7.254 1.00 0.00 44 THR A N 14
ATOM 18961 C CA . THR A 1 44 ? 5.135 -5.836 7.096 1.00 0.00 44 THR A CA 14
ATOM 18962 C C . THR A 1 44 ? 5.639 -5.472 8.481 1.00 0.00 44 THR A C 14
ATOM 18963 O O . THR A 1 44 ? 4.890 -5.577 9.459 1.00 0.00 44 THR A O 14
ATOM 18974 N N . PRO A 1 45 ? 6.889 -5.011 8.604 1.00 0.00 45 PRO A N 14
ATOM 18975 C CA . PRO A 1 45 ? 7.304 -4.173 9.702 1.00 0.00 45 PRO A CA 14
ATOM 18976 C C . PRO A 1 45 ? 7.282 -2.666 9.345 1.00 0.00 45 PRO A C 14
ATOM 18977 O O . PRO A 1 45 ? 7.397 -1.810 10.222 1.00 0.00 45 PRO A O 14
ATOM 18988 N N . ALA A 1 46 ? 7.132 -2.327 8.063 1.00 0.00 46 ALA A N 14
ATOM 18989 C CA . ALA A 1 46 ? 7.036 -0.964 7.545 1.00 0.00 46 ALA A CA 14
ATOM 18990 C C . ALA A 1 46 ? 5.630 -0.401 7.758 1.00 0.00 46 ALA A C 14
ATOM 18991 O O . ALA A 1 46 ? 4.687 -1.167 8.009 1.00 0.00 46 ALA A O 14
ATOM 18998 N N . LYS A 1 47 ? 5.447 0.910 7.547 1.00 0.00 47 LYS A N 14
ATOM 18999 C CA . LYS A 1 47 ? 4.125 1.511 7.632 1.00 0.00 47 LYS A CA 14
ATOM 19000 C C . LYS A 1 47 ? 3.426 1.182 6.323 1.00 0.00 47 LYS A C 14
ATOM 19001 O O . LYS A 1 47 ? 4.047 1.248 5.257 1.00 0.00 47 LYS A O 14
ATOM 19020 N N . VAL A 1 48 ? 2.162 0.781 6.404 1.00 0.00 48 VAL A N 14
ATOM 19021 C CA . VAL A 1 48 ? 1.421 0.256 5.287 1.00 0.00 48 VAL A CA 14
ATOM 19022 C C . VAL A 1 48 ? 0.057 0.868 5.444 1.00 0.00 48 VAL A C 14
ATOM 19023 O O . VAL A 1 48 ? -0.652 0.569 6.399 1.00 0.00 48 VAL A O 14
ATOM 19036 N N . TYR A 1 49 ? -0.265 1.764 4.527 1.00 0.00 49 TYR A N 14
ATOM 19037 C CA . TYR A 1 49 ? -1.502 2.501 4.549 1.00 0.00 49 TYR A CA 14
ATOM 19038 C C . TYR A 1 49 ? -2.187 2.271 3.208 1.00 0.00 49 TYR A C 14
ATOM 19039 O O . TYR A 1 49 ? -1.518 2.167 2.184 1.00 0.00 49 TYR A O 14
ATOM 19057 N N . ALA A 1 50 ? -3.510 2.189 3.167 1.00 0.00 50 ALA A N 14
ATOM 19058 C CA . ALA A 1 50 ? -4.234 1.919 1.930 1.00 0.00 50 ALA A CA 14
ATOM 19059 C C . ALA A 1 50 ? -5.167 3.091 1.640 1.00 0.00 50 ALA A C 14
ATOM 19060 O O . ALA A 1 50 ? -5.652 3.737 2.570 1.00 0.00 50 ALA A O 14
ATOM 19067 N N . ILE A 1 51 ? -5.438 3.364 0.366 1.00 0.00 51 ILE A N 14
ATOM 19068 C CA . ILE A 1 51 ? -6.325 4.452 -0.017 1.00 0.00 51 ILE A CA 14
ATOM 19069 C C . ILE A 1 51 ? -7.753 3.980 0.170 1.00 0.00 51 ILE A C 14
ATOM 19070 O O . ILE A 1 51 ? -8.245 3.122 -0.569 1.00 0.00 51 ILE A O 14
ATOM 19086 N N . LYS A 1 52 ? -8.406 4.600 1.151 1.00 0.00 52 LYS A N 14
ATOM 19087 C CA . LYS A 1 52 ? -9.784 4.361 1.519 1.00 0.00 52 LYS A CA 14
ATOM 19088 C C . LYS A 1 52 ? -10.687 4.445 0.303 1.00 0.00 52 LYS A C 14
ATOM 19089 O O . LYS A 1 52 ? -11.328 3.459 -0.028 1.00 0.00 52 LYS A O 14
ATOM 19108 N N . ASP A 1 53 ? -10.696 5.586 -0.385 1.00 0.00 53 ASP A N 14
ATOM 19109 C CA . ASP A 1 53 ? -11.530 5.818 -1.564 1.00 0.00 53 ASP A CA 14
ATOM 19110 C C . ASP A 1 53 ? -11.379 4.686 -2.569 1.00 0.00 53 ASP A C 14
ATOM 19111 O O . ASP A 1 53 ? -12.365 4.091 -2.990 1.00 0.00 53 ASP A O 14
ATOM 19120 N N . ASP A 1 54 ? -10.143 4.361 -2.939 1.00 0.00 54 ASP A N 14
ATOM 19121 C CA . ASP A 1 54 ? -9.885 3.395 -3.993 1.00 0.00 54 ASP A CA 14
ATOM 19122 C C . ASP A 1 54 ? -10.357 2.001 -3.596 1.00 0.00 54 ASP A C 14
ATOM 19123 O O . ASP A 1 54 ? -10.875 1.285 -4.450 1.00 0.00 54 ASP A O 14
ATOM 19132 N N . PHE A 1 55 ? -10.222 1.628 -2.321 1.00 0.00 55 PHE A N 14
ATOM 19133 C CA . PHE A 1 55 ? -10.677 0.364 -1.751 1.00 0.00 55 PHE A CA 14
ATOM 19134 C C . PHE A 1 55 ? -12.192 0.261 -1.783 1.00 0.00 55 PHE A C 14
ATOM 19135 O O . PHE A 1 55 ? -12.753 -0.751 -2.199 1.00 0.00 55 PHE A O 14
ATOM 19152 N N . LEU A 1 56 ? -12.857 1.330 -1.366 1.00 0.00 56 LEU A N 14
ATOM 19153 C CA . LEU A 1 56 ? -14.302 1.457 -1.406 1.00 0.00 56 LEU A CA 14
ATOM 19154 C C . LEU A 1 56 ? -14.768 1.355 -2.851 1.00 0.00 56 LEU A C 14
ATOM 19155 O O . LEU A 1 56 ? -15.742 0.657 -3.136 1.00 0.00 56 LEU A O 14
ATOM 19171 N N . ALA A 1 57 ? -14.025 1.962 -3.777 1.00 0.00 57 ALA A N 14
ATOM 19172 C CA . ALA A 1 57 ? -14.282 1.871 -5.199 1.00 0.00 57 ALA A CA 14
ATOM 19173 C C . ALA A 1 57 ? -13.923 0.486 -5.754 1.00 0.00 57 ALA A C 14
ATOM 19174 O O . ALA A 1 57 ? -14.266 0.197 -6.905 1.00 0.00 57 ALA A O 14
ATOM 19181 N N . ARG A 1 58 ? -13.280 -0.391 -4.969 1.00 0.00 58 ARG A N 14
ATOM 19182 C CA . ARG A 1 58 ? -13.000 -1.779 -5.362 1.00 0.00 58 ARG A CA 14
ATOM 19183 C C . ARG A 1 58 ? -13.883 -2.723 -4.531 1.00 0.00 58 ARG A C 14
ATOM 19184 O O . ARG A 1 58 ? -13.533 -3.889 -4.340 1.00 0.00 58 ARG A O 14
ATOM 19205 N N . GLY A 1 59 ? -15.113 -2.291 -4.237 1.00 0.00 59 GLY A N 14
ATOM 19206 C CA . GLY A 1 59 ? -16.184 -3.069 -3.633 1.00 0.00 59 GLY A CA 14
ATOM 19207 C C . GLY A 1 59 ? -16.113 -3.260 -2.117 1.00 0.00 59 GLY A C 14
ATOM 19208 O O . GLY A 1 59 ? -17.075 -3.783 -1.556 1.00 0.00 59 GLY A O 14
ATOM 19212 N N . TYR A 1 60 ? -15.034 -2.871 -1.434 1.00 0.00 60 TYR A N 14
ATOM 19213 C CA . TYR A 1 60 ? -14.829 -3.157 -0.020 1.00 0.00 60 TYR A CA 14
ATOM 19214 C C . TYR A 1 60 ? -15.576 -2.150 0.850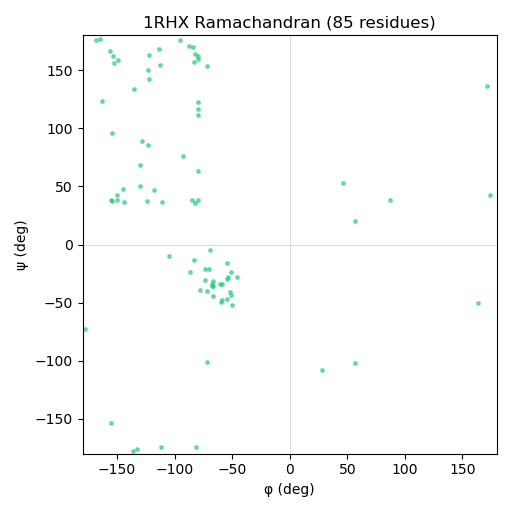 1.00 0.00 60 TYR A C 14
ATOM 19215 O O . TYR A 1 60 ? -16.377 -1.351 0.360 1.00 0.00 60 TYR A O 14
ATOM 19233 N N . SER A 1 61 ? -15.318 -2.218 2.152 1.00 0.00 61 SER A N 14
ATOM 19234 C CA . SER A 1 61 ? -15.863 -1.347 3.163 1.00 0.00 61 SER A CA 14
ATOM 19235 C C . SER A 1 61 ? -14.752 -0.970 4.142 1.00 0.00 61 SER A C 14
ATOM 19236 O O . SER A 1 61 ? -13.661 -1.545 4.078 1.00 0.00 61 SER A O 14
ATOM 19244 N N . GLU A 1 62 ? -14.997 -0.032 5.057 1.00 0.00 62 GLU A N 14
ATOM 19245 C CA . GLU A 1 62 ? -13.945 0.490 5.927 1.00 0.00 62 GLU A CA 14
ATOM 19246 C C . GLU A 1 62 ? -13.404 -0.564 6.895 1.00 0.00 62 GLU A C 14
ATOM 19247 O O . GLU A 1 62 ? -12.361 -0.374 7.529 1.00 0.00 62 GLU A O 14
ATOM 19259 N N . GLU A 1 63 ? -14.114 -1.681 7.031 1.00 0.00 63 GLU A N 14
ATOM 19260 C CA . GLU A 1 63 ? -13.864 -2.656 8.069 1.00 0.00 63 GLU A CA 14
ATOM 19261 C C . GLU A 1 63 ? -13.231 -3.933 7.514 1.00 0.00 63 GLU A C 14
ATOM 19262 O O . GLU A 1 63 ? -12.854 -4.818 8.281 1.00 0.00 63 GLU A O 14
ATOM 19274 N N . ASP A 1 64 ? -13.073 -4.000 6.189 1.00 0.00 64 ASP A N 14
ATOM 19275 C CA . ASP A 1 64 ? -12.578 -5.165 5.463 1.00 0.00 64 ASP A CA 14
ATOM 19276 C C . ASP A 1 64 ? -11.056 -5.169 5.321 1.00 0.00 64 ASP A C 14
ATOM 19277 O O . ASP A 1 64 ? -10.475 -6.231 5.080 1.00 0.00 64 ASP A O 14
ATOM 19286 N N . SER A 1 65 ? -10.409 -4.001 5.400 1.00 0.00 65 SER A N 14
ATOM 19287 C CA . SER A 1 65 ? -8.976 -3.882 5.163 1.00 0.00 65 SER A CA 14
ATOM 19288 C C . SER A 1 65 ? -8.248 -4.215 6.455 1.00 0.00 65 SER A C 14
ATOM 19289 O O . SER A 1 65 ? -8.462 -3.529 7.461 1.00 0.00 65 SER A O 14
ATOM 19297 N N . LYS A 1 66 ? -7.314 -5.166 6.433 1.00 0.00 66 LYS A N 14
ATOM 19298 C CA . LYS A 1 66 ? -6.486 -5.417 7.615 1.00 0.00 66 LYS A CA 14
ATOM 19299 C C . LYS A 1 66 ? -5.319 -4.434 7.723 1.00 0.00 66 LYS A C 14
ATOM 19300 O O . LYS A 1 66 ? -4.240 -4.831 8.168 1.00 0.00 66 LYS A O 14
ATOM 19319 N N . VAL A 1 67 ? -5.508 -3.157 7.377 1.00 0.00 67 VAL A N 14
ATOM 19320 C CA . VAL A 1 67 ? -4.501 -2.092 7.439 1.00 0.00 67 VAL A CA 14
ATOM 19321 C C . VAL A 1 67 ? -5.227 -0.751 7.612 1.00 0.00 67 VAL A C 14
ATOM 19322 O O . VAL A 1 67 ? -6.427 -0.666 7.329 1.00 0.00 67 VAL A O 14
ATOM 19335 N N . PRO A 1 68 ? -4.519 0.306 8.037 1.00 0.00 68 PRO A N 14
ATOM 19336 C CA . PRO A 1 68 ? -5.075 1.635 8.190 1.00 0.00 68 PRO A CA 14
ATOM 19337 C C . PRO A 1 68 ? -5.437 2.240 6.842 1.00 0.00 68 PRO A C 14
ATOM 19338 O O . PRO A 1 68 ? -4.590 2.435 5.962 1.00 0.00 68 PRO A O 14
ATOM 19349 N N . LEU A 1 69 ? -6.729 2.517 6.703 1.00 0.00 69 LEU A N 14
ATOM 19350 C CA . LEU A 1 69 ? -7.347 3.202 5.591 1.00 0.00 69 LEU A CA 14
ATOM 19351 C C . LEU A 1 69 ? -7.143 4.690 5.774 1.00 0.00 69 LEU A C 14
ATOM 19352 O O . LEU A 1 69 ? -7.625 5.279 6.747 1.00 0.00 69 LEU A O 14
ATOM 19368 N N . ILE A 1 70 ? -6.448 5.288 4.819 1.00 0.00 70 ILE A N 14
ATOM 19369 C CA . ILE A 1 70 ? -6.065 6.693 4.801 1.00 0.00 70 ILE A CA 14
ATOM 19370 C C . ILE A 1 70 ? -6.649 7.400 3.566 1.00 0.00 70 ILE A C 14
ATOM 19371 O O . ILE A 1 70 ? -7.172 6.742 2.661 1.00 0.00 70 ILE A O 14
ATOM 19387 N N . THR A 1 71 ? -6.570 8.732 3.515 1.00 0.00 71 THR A N 14
ATOM 19388 C CA . THR A 1 71 ? -6.940 9.476 2.314 1.00 0.00 71 THR A CA 14
ATOM 19389 C C . THR A 1 71 ? -5.750 9.536 1.347 1.00 0.00 71 THR A C 14
ATOM 19390 O O . THR A 1 71 ? -4.602 9.312 1.736 1.00 0.00 71 THR A O 14
ATOM 19401 N N . TYR A 1 72 ? -5.98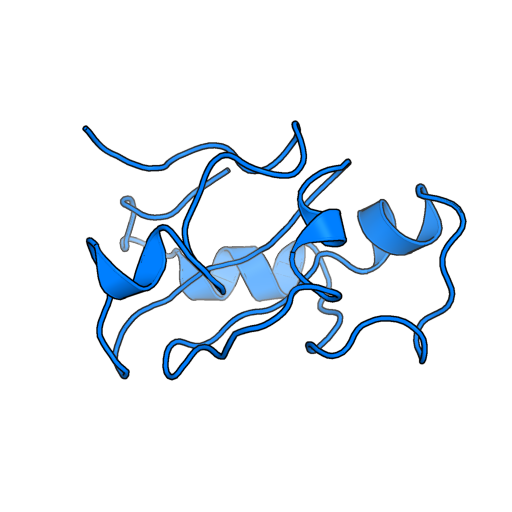6 10.012 0.123 1.00 0.00 72 TYR A N 14
ATOM 19402 C CA . TYR A 1 72 ? -4.923 10.425 -0.786 1.00 0.00 72 TYR A CA 14
ATOM 19403 C C . TYR A 1 72 ? -3.980 11.438 -0.136 1.00 0.00 72 TYR A C 14
ATOM 19404 O O . TYR A 1 72 ? -2.772 11.318 -0.282 1.00 0.00 72 TYR A O 14
ATOM 19422 N N . SER A 1 73 ? -4.496 12.430 0.591 1.00 0.00 73 SER A N 14
ATOM 19423 C CA . SER A 1 73 ? -3.632 13.469 1.138 1.00 0.00 73 SER A CA 14
ATOM 19424 C C . SER A 1 73 ? -2.710 12.948 2.245 1.00 0.00 73 SER A C 14
ATOM 19425 O O . SER A 1 73 ? -1.567 13.387 2.370 1.00 0.00 73 SER A O 14
ATOM 19433 N N . GLU A 1 74 ? -3.199 11.989 3.027 1.00 0.00 74 GLU A N 14
ATOM 19434 C CA . GLU A 1 74 ? -2.426 11.297 4.043 1.00 0.00 74 GLU A CA 14
ATOM 19435 C C . GLU A 1 74 ? -1.326 10.460 3.396 1.00 0.00 74 GLU A C 14
ATOM 19436 O O . GLU A 1 74 ? -0.308 10.219 4.037 1.00 0.00 74 GLU A O 14
ATOM 19448 N N . PHE A 1 75 ? -1.531 10.000 2.160 1.00 0.00 75 PHE A N 14
ATOM 19449 C CA . PHE A 1 75 ? -0.522 9.312 1.379 1.00 0.00 75 PHE A CA 14
ATOM 19450 C C . PHE A 1 75 ? 0.512 10.319 0.890 1.00 0.00 75 PHE A C 14
ATOM 19451 O O . PHE A 1 75 ? 1.696 10.033 1.044 1.00 0.00 75 PHE A O 14
ATOM 19468 N N . ILE A 1 76 ? 0.101 11.480 0.357 1.00 0.00 76 ILE A N 14
ATOM 19469 C CA . ILE A 1 76 ? 1.057 12.476 -0.124 1.00 0.00 76 ILE A CA 14
ATOM 19470 C C . ILE A 1 76 ? 2.039 12.841 0.990 1.00 0.00 76 ILE A C 14
ATOM 19471 O O . ILE A 1 76 ? 3.226 12.932 0.710 1.00 0.00 76 ILE A O 14
ATOM 19487 N N . ASP A 1 77 ? 1.593 12.967 2.244 1.00 0.00 77 ASP A N 14
ATOM 19488 C CA . ASP A 1 77 ? 2.470 13.275 3.382 1.00 0.00 77 ASP A CA 14
ATOM 19489 C C . ASP A 1 77 ? 3.675 12.345 3.466 1.00 0.00 77 ASP A C 14
ATOM 19490 O O . ASP A 1 77 ? 4.782 12.760 3.825 1.00 0.00 77 ASP A O 14
ATOM 19499 N N . LEU A 1 78 ? 3.461 11.078 3.123 1.00 0.00 78 LEU A N 14
ATOM 19500 C CA . LEU A 1 78 ? 4.475 10.044 3.184 1.00 0.00 78 LEU A CA 14
ATOM 19501 C C . LEU A 1 78 ? 5.535 10.256 2.099 1.00 0.00 78 LEU A C 14
ATOM 19502 O O . LEU A 1 78 ? 6.648 9.760 2.237 1.00 0.00 78 LEU A O 14
ATOM 19518 N N . LEU A 1 79 ? 5.199 10.994 1.037 1.00 0.00 79 LEU A N 14
ATOM 19519 C CA . LEU A 1 79 ? 6.059 11.367 -0.082 1.00 0.00 79 LEU A CA 14
ATOM 19520 C C . LEU A 1 79 ? 6.838 12.646 0.188 1.00 0.00 79 LEU A C 14
ATOM 19521 O O . LEU A 1 79 ? 7.697 13.020 -0.606 1.00 0.00 79 LEU A O 14
ATOM 19537 N N . GLU A 1 80 ? 6.506 13.382 1.240 1.00 0.00 80 GLU A N 14
ATOM 19538 C CA . GLU A 1 80 ? 7.115 14.682 1.502 1.00 0.00 80 GLU A CA 14
ATOM 19539 C C . GLU A 1 80 ? 8.554 14.481 2.014 1.00 0.00 80 GLU A C 14
ATOM 19540 O O . GLU A 1 80 ? 8.830 14.608 3.210 1.00 0.00 80 GLU A O 14
ATOM 19552 N N . GLY A 1 81 ? 9.479 14.114 1.126 1.00 0.00 81 GLY A N 14
ATOM 19553 C CA . GLY A 1 81 ? 10.837 13.688 1.438 1.00 0.00 81 GLY A CA 14
ATOM 19554 C C . GLY A 1 81 ? 11.199 12.319 0.854 1.00 0.00 81 GLY A C 14
ATOM 19555 O O . GLY A 1 81 ? 12.349 11.903 1.016 1.00 0.00 81 GLY A O 14
ATOM 19559 N N . GLU A 1 82 ? 10.280 11.608 0.190 1.00 0.00 82 GLU A N 14
ATOM 19560 C CA . GLU A 1 82 ? 10.455 10.238 -0.279 1.00 0.00 82 GLU A CA 14
ATOM 19561 C C . GLU A 1 82 ? 9.681 10.103 -1.583 1.00 0.00 82 GLU A C 14
ATOM 19562 O O . GLU A 1 82 ? 8.786 10.894 -1.865 1.00 0.00 82 GLU A O 14
ATOM 19574 N N . GLU A 1 83 ? 9.977 9.082 -2.379 1.00 0.00 83 GLU A N 14
ATOM 19575 C CA . GLU A 1 83 ? 9.176 8.779 -3.558 1.00 0.00 83 GLU A CA 14
ATOM 19576 C C . GLU A 1 83 ? 9.540 7.386 -4.073 1.00 0.00 83 GLU A C 14
ATOM 19577 O O . GLU A 1 83 ? 9.922 7.212 -5.233 1.00 0.00 83 GLU A O 14
ATOM 19589 N N . LYS A 1 84 ? 9.482 6.371 -3.203 1.00 0.00 84 LYS A N 14
ATOM 19590 C CA . LYS A 1 84 ? 9.901 5.017 -3.559 1.00 0.00 84 LYS A CA 14
ATOM 19591 C C . LYS A 1 84 ? 8.770 4.008 -3.363 1.00 0.00 84 LYS A C 14
ATOM 19592 O O . LYS A 1 84 ? 9.021 2.852 -3.028 1.00 0.00 84 LYS A O 14
ATOM 19611 N N . PHE A 1 85 ? 7.531 4.395 -3.669 1.00 0.00 85 PHE A N 14
ATOM 19612 C CA . PHE A 1 85 ? 6.364 3.521 -3.506 1.00 0.00 85 PHE A CA 14
ATOM 19613 C C . PHE A 1 85 ? 5.075 4.154 -4.014 1.00 0.00 85 PHE A C 14
ATOM 19614 O O . PHE A 1 85 ? 3.993 3.989 -3.452 1.00 0.00 85 PHE A O 14
ATOM 19631 N N . ILE A 1 86 ? 5.187 4.856 -5.129 1.00 0.00 86 ILE A N 14
ATOM 19632 C CA . ILE A 1 86 ? 4.066 5.593 -5.684 1.00 0.00 86 ILE A CA 14
ATOM 19633 C C . ILE A 1 86 ? 3.201 4.646 -6.531 1.00 0.00 86 ILE A C 14
ATOM 19634 O O . ILE A 1 86 ? 3.469 3.444 -6.598 1.00 0.00 86 ILE A O 14
ATOM 19650 N N . GLY A 1 87 ? 2.205 5.162 -7.244 1.00 0.00 87 GLY A N 14
ATOM 19651 C CA . GLY A 1 87 ? 1.524 4.433 -8.280 1.00 0.00 87 GLY A CA 14
ATOM 19652 C C . GLY A 1 87 ? 0.350 5.193 -8.836 1.00 0.00 87 GLY A C 14
ATOM 19653 O O . GLY A 1 87 ? 0.326 6.443 -8.781 1.00 0.00 87 GLY A O 14
ATOM 19657 N N . MET A 1 1 ? 15.984 -0.162 -8.429 1.00 0.00 1 MET A N 15
ATOM 19658 C CA . MET A 1 1 ? 14.651 -0.769 -8.330 1.00 0.00 1 MET A CA 15
ATOM 19659 C C . MET A 1 1 ? 13.736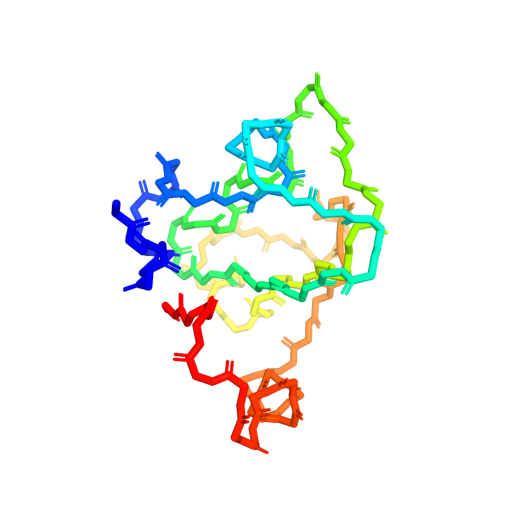 0.242 -7.681 1.00 0.00 1 MET A C 15
ATOM 19660 O O . MET A 1 1 ? 14.027 0.709 -6.578 1.00 0.00 1 MET A O 15
ATOM 19674 N N . ALA A 1 2 ? 12.630 0.562 -8.341 1.00 0.00 2 ALA A N 15
ATOM 19675 C CA . ALA A 1 2 ? 11.573 1.387 -7.805 1.00 0.00 2 ALA A CA 15
ATOM 19676 C C . ALA A 1 2 ? 10.255 0.829 -8.329 1.00 0.00 2 ALA A C 15
ATOM 19677 O O . ALA A 1 2 ? 10.190 0.199 -9.389 1.00 0.00 2 ALA A O 15
ATOM 19684 N N . LEU A 1 3 ? 9.226 1.044 -7.529 1.00 0.00 3 LEU A N 15
ATOM 19685 C CA . LEU A 1 3 ? 7.843 0.678 -7.695 1.00 0.00 3 LEU A CA 15
ATOM 19686 C C . LEU A 1 3 ? 7.114 1.893 -7.181 1.00 0.00 3 LEU A C 15
ATOM 19687 O O . LEU A 1 3 ? 7.155 2.188 -5.984 1.00 0.00 3 LEU A O 15
ATOM 19703 N N . VAL A 1 4 ? 6.583 2.669 -8.117 1.00 0.00 4 VAL A N 15
ATOM 19704 C CA . VAL A 1 4 ? 5.922 3.928 -7.835 1.00 0.00 4 VAL A CA 15
ATOM 19705 C C . VAL A 1 4 ? 4.528 3.892 -8.468 1.00 0.00 4 VAL A C 15
ATOM 19706 O O . VAL A 1 4 ? 4.000 4.877 -8.992 1.00 0.00 4 VAL A O 15
ATOM 19719 N N . LEU A 1 5 ? 3.909 2.723 -8.412 1.00 0.00 5 LEU A N 15
ATOM 19720 C CA . LEU A 1 5 ? 2.646 2.434 -9.038 1.00 0.00 5 LEU A CA 15
ATOM 19721 C C . LEU A 1 5 ? 2.105 1.258 -8.249 1.00 0.00 5 LEU A C 15
ATOM 19722 O O . LEU A 1 5 ? 2.808 0.261 -8.101 1.00 0.00 5 LEU A O 15
ATOM 19738 N N . VAL A 1 6 ? 0.896 1.351 -7.715 1.00 0.00 6 VAL A N 15
ATOM 19739 C CA . VAL A 1 6 ? 0.264 0.195 -7.109 1.00 0.00 6 VAL A CA 15
ATOM 19740 C C . VAL A 1 6 ? -1.219 0.242 -7.425 1.00 0.00 6 VAL A C 15
ATOM 19741 O O . VAL A 1 6 ? -2.084 0.279 -6.558 1.00 0.00 6 VAL A O 15
ATOM 19754 N N . LYS A 1 7 ? -1.529 0.197 -8.714 1.00 0.00 7 LYS A N 15
ATOM 19755 C CA . LYS A 1 7 ? -2.905 0.099 -9.158 1.00 0.00 7 LYS A CA 15
ATOM 19756 C C . LYS A 1 7 ? -3.135 -1.171 -9.968 1.00 0.00 7 LYS A C 15
ATOM 19757 O O . LYS A 1 7 ? -4.029 -1.187 -10.811 1.00 0.00 7 LYS A O 15
ATOM 19776 N N . TYR A 1 8 ? -2.492 -2.282 -9.610 1.00 0.00 8 TYR A N 15
ATOM 19777 C CA . TYR A 1 8 ? -2.674 -3.545 -10.323 1.00 0.00 8 TYR A CA 15
ATOM 19778 C C . TYR A 1 8 ? -2.628 -4.714 -9.351 1.00 0.00 8 TYR A C 15
ATOM 19779 O O . TYR A 1 8 ? -2.087 -5.770 -9.669 1.00 0.00 8 TYR A O 15
ATOM 19797 N N . GLY A 1 9 ? -3.208 -4.525 -8.164 1.00 0.00 9 GLY A N 15
ATOM 19798 C CA . GLY A 1 9 ? -2.990 -5.432 -7.059 1.00 0.00 9 GLY A CA 15
ATOM 19799 C C . GLY A 1 9 ? -1.495 -5.516 -6.801 1.00 0.00 9 GLY A C 15
ATOM 19800 O O . GLY A 1 9 ? -0.871 -4.577 -6.297 1.00 0.00 9 GLY A O 15
ATOM 19804 N N . THR A 1 10 ? -0.928 -6.627 -7.222 1.00 0.00 10 THR A N 15
ATOM 19805 C CA . THR A 1 10 ? 0.158 -7.301 -6.523 1.00 0.00 10 THR A CA 15
ATOM 19806 C C . THR A 1 10 ? 1.556 -6.807 -6.913 1.00 0.00 10 THR A C 15
ATOM 19807 O O . THR A 1 10 ? 2.503 -7.596 -6.981 1.00 0.00 10 THR A O 15
ATOM 19818 N N . ASP A 1 11 ? 1.724 -5.498 -7.113 1.00 0.00 11 ASP A N 15
ATOM 19819 C CA . ASP A 1 11 ? 2.857 -5.014 -7.888 1.00 0.00 11 ASP A CA 15
ATOM 19820 C C . ASP A 1 11 ? 3.693 -3.941 -7.176 1.00 0.00 11 ASP A C 15
ATOM 19821 O O . ASP A 1 11 ? 4.213 -3.024 -7.805 1.00 0.00 11 ASP A O 15
ATOM 19830 N N . HIS A 1 12 ? 3.884 -4.092 -5.859 1.00 0.00 12 HIS A N 15
ATOM 19831 C CA . HIS A 1 12 ? 4.703 -3.214 -5.005 1.00 0.00 12 HIS A CA 15
ATOM 19832 C C . HIS A 1 12 ? 4.992 -3.911 -3.662 1.00 0.00 12 HIS A C 15
ATOM 19833 O O . HIS A 1 12 ? 4.403 -4.959 -3.400 1.00 0.00 12 HIS A O 15
ATOM 19847 N N . PRO A 1 13 ? 5.877 -3.412 -2.784 1.00 0.00 13 PRO A N 15
ATOM 19848 C CA . PRO A 1 13 ? 6.079 -4.035 -1.475 1.00 0.00 13 PRO A CA 15
ATOM 19849 C C . PRO A 1 13 ? 4.910 -3.773 -0.526 1.00 0.00 13 PRO A C 15
ATOM 19850 O O . PRO A 1 13 ? 4.229 -2.794 -0.735 1.00 0.00 13 PRO A O 15
ATOM 19861 N N . VAL A 1 14 ? 4.698 -4.623 0.496 1.00 0.00 14 VAL A N 15
ATOM 19862 C CA . VAL A 1 14 ? 3.705 -4.578 1.565 1.00 0.00 14 VAL A CA 15
ATOM 19863 C C . VAL A 1 14 ? 3.677 -5.984 2.154 1.00 0.00 14 VAL A C 15
ATOM 19864 O O . VAL A 1 14 ? 3.710 -6.147 3.353 1.00 0.00 14 VAL A O 15
ATOM 19877 N N . GLU A 1 15 ? 3.727 -7.038 1.342 1.00 0.00 15 GLU A N 15
ATOM 19878 C CA . GLU A 1 15 ? 3.663 -8.414 1.851 1.00 0.00 15 GLU A CA 15
ATOM 19879 C C . GLU A 1 15 ? 4.411 -9.367 0.936 1.00 0.00 15 GLU A C 15
ATOM 19880 O O . GLU A 1 15 ? 4.273 -10.566 1.069 1.00 0.00 15 GLU A O 15
ATOM 19892 N N . LYS A 1 16 ? 5.283 -8.904 0.042 1.00 0.00 16 LYS A N 15
ATOM 19893 C CA . LYS A 1 16 ? 6.065 -9.829 -0.769 1.00 0.00 16 LYS A CA 15
ATOM 19894 C C . LYS A 1 16 ? 7.213 -9.121 -1.432 1.00 0.00 16 LYS A C 15
ATOM 19895 O O . LYS A 1 16 ? 8.348 -9.381 -1.068 1.00 0.00 16 LYS A O 15
ATOM 19914 N N . LEU A 1 17 ? 6.937 -8.128 -2.274 1.00 0.00 17 LEU A N 15
ATOM 19915 C CA . LEU A 1 17 ? 7.991 -7.337 -2.903 1.00 0.00 17 LEU A CA 15
ATOM 19916 C C . LEU A 1 17 ? 8.870 -6.649 -1.853 1.00 0.00 17 LEU A C 15
ATOM 19917 O O . LEU A 1 17 ? 10.050 -6.400 -2.086 1.00 0.00 17 LEU A O 15
ATOM 19933 N N . LYS A 1 18 ? 8.321 -6.407 -0.657 1.00 0.00 18 LYS A N 15
ATOM 19934 C CA . LYS A 1 18 ? 9.071 -5.878 0.484 1.00 0.00 18 LYS A CA 15
ATOM 19935 C C . LYS A 1 18 ? 10.177 -6.842 0.900 1.00 0.00 18 LYS A C 15
ATOM 19936 O O . LYS A 1 18 ? 11.264 -6.429 1.255 1.00 0.00 18 LYS A O 15
ATOM 19955 N N . ILE A 1 19 ? 9.910 -8.137 0.847 1.00 0.00 19 ILE A N 15
ATOM 19956 C CA . ILE A 1 19 ? 10.816 -9.170 1.298 1.00 0.00 19 ILE A CA 15
ATOM 19957 C C . ILE A 1 19 ? 12.029 -9.218 0.359 1.00 0.00 19 ILE A C 15
ATOM 19958 O O . ILE A 1 19 ? 13.124 -9.591 0.759 1.00 0.00 19 ILE A O 15
ATOM 19974 N N . ARG A 1 20 ? 11.825 -8.816 -0.902 1.00 0.00 20 ARG A N 15
ATOM 19975 C CA . ARG A 1 20 ? 12.855 -8.765 -1.921 1.00 0.00 20 ARG A CA 15
ATOM 19976 C C . ARG A 1 20 ? 13.717 -7.497 -1.786 1.00 0.00 20 ARG A C 15
ATOM 19977 O O . ARG A 1 20 ? 14.752 -7.434 -2.447 1.00 0.00 20 ARG A O 15
ATOM 19998 N N . SER A 1 21 ? 13.342 -6.512 -0.956 1.00 0.00 21 SER A N 15
ATOM 19999 C CA . SER A 1 21 ? 14.050 -5.266 -0.634 1.00 0.00 21 SER A CA 15
ATOM 20000 C C . SER A 1 21 ? 13.082 -4.343 0.112 1.00 0.00 21 SER A C 15
ATOM 20001 O O . SER A 1 21 ? 12.250 -3.697 -0.533 1.00 0.00 21 SER A O 15
ATOM 20009 N N . ALA A 1 22 ? 13.171 -4.318 1.443 1.00 0.00 22 ALA A N 15
ATOM 20010 C CA . ALA A 1 22 ? 12.536 -3.407 2.398 1.00 0.00 22 ALA A CA 15
ATOM 20011 C C . ALA A 1 22 ? 12.907 -3.843 3.810 1.00 0.00 22 ALA A C 15
ATOM 20012 O O . ALA A 1 22 ? 13.338 -4.979 4.031 1.00 0.00 22 ALA A O 15
ATOM 20019 N N . LYS A 1 23 ? 12.659 -2.977 4.789 1.00 0.00 23 LYS A N 15
ATOM 20020 C CA . LYS A 1 23 ? 12.969 -3.190 6.194 1.00 0.00 23 LYS A CA 15
ATOM 20021 C C . LYS A 1 23 ? 11.834 -2.578 6.992 1.00 0.00 23 LYS A C 15
ATOM 20022 O O . LYS A 1 23 ? 10.847 -2.126 6.411 1.00 0.00 23 LYS A O 15
ATOM 20041 N N . ALA A 1 24 ? 11.976 -2.544 8.312 1.00 0.00 24 ALA A N 15
ATOM 20042 C CA . ALA A 1 24 ? 10.957 -1.970 9.185 1.00 0.00 24 ALA A CA 15
ATOM 20043 C C . ALA A 1 24 ? 10.751 -0.473 8.955 1.00 0.00 24 ALA A C 15
ATOM 20044 O O . ALA A 1 24 ? 9.840 0.128 9.517 1.00 0.00 24 ALA A O 15
ATOM 20051 N N . GLU A 1 25 ? 11.620 0.147 8.168 1.00 0.00 25 GLU A N 15
ATOM 20052 C CA . GLU A 1 25 ? 11.804 1.582 8.097 1.00 0.00 25 GLU A CA 15
ATOM 20053 C C . GLU A 1 25 ? 11.564 2.077 6.689 1.00 0.00 25 GLU A C 15
ATOM 20054 O O . GLU A 1 25 ? 12.115 3.086 6.239 1.00 0.00 25 GLU A O 15
ATOM 20066 N N . ASP A 1 26 ? 10.596 1.444 6.057 1.00 0.00 26 ASP A N 15
ATOM 20067 C CA . ASP A 1 26 ? 10.154 1.831 4.741 1.00 0.00 26 ASP A CA 15
ATOM 20068 C C . ASP A 1 26 ? 8.747 2.433 4.899 1.00 0.00 26 ASP A C 15
ATOM 20069 O O . ASP A 1 26 ? 8.152 2.343 5.985 1.00 0.00 26 ASP A O 15
ATOM 20078 N N . LYS A 1 27 ? 8.184 3.059 3.859 1.00 0.00 27 LYS A N 15
ATOM 20079 C CA . LYS A 1 27 ? 6.895 3.738 3.946 1.00 0.00 27 LYS A CA 15
ATOM 20080 C C . LYS A 1 27 ? 6.089 3.431 2.692 1.00 0.00 27 LYS A C 15
ATOM 20081 O O . LYS A 1 27 ? 6.592 3.683 1.602 1.00 0.00 27 LYS A O 15
ATOM 20100 N N . ILE A 1 28 ? 4.910 2.814 2.805 1.00 0.00 28 ILE A N 15
ATOM 20101 C CA . ILE A 1 28 ? 4.157 2.360 1.645 1.00 0.00 28 ILE A CA 15
ATOM 20102 C C . ILE A 1 28 ? 2.673 2.684 1.820 1.00 0.00 28 ILE A C 15
ATOM 20103 O O . ILE A 1 28 ? 2.144 2.728 2.935 1.00 0.00 28 ILE A O 15
ATOM 20119 N N . VAL A 1 29 ? 2.006 2.811 0.676 1.00 0.00 29 VAL A N 15
ATOM 20120 C CA . VAL A 1 29 ? 0.562 2.967 0.511 1.00 0.00 29 VAL A CA 15
ATOM 20121 C C . VAL A 1 29 ? 0.054 2.100 -0.646 1.00 0.00 29 VAL A C 15
ATOM 20122 O O . VAL A 1 29 ? 0.810 1.871 -1.581 1.00 0.00 29 VAL A O 15
ATOM 20135 N N . LEU A 1 30 ? -1.214 1.660 -0.615 1.00 0.00 30 LEU A N 15
ATOM 20136 C CA . LEU A 1 30 ? -1.895 0.888 -1.669 1.00 0.00 30 LEU A CA 15
ATOM 20137 C C . LEU A 1 30 ? -3.013 1.729 -2.261 1.00 0.00 30 LEU A C 15
ATOM 20138 O O . LEU A 1 30 ? -3.724 2.397 -1.508 1.00 0.00 30 LEU A O 15
ATOM 20154 N N . ILE A 1 31 ? -3.240 1.627 -3.575 1.00 0.00 31 ILE A N 15
ATOM 20155 C CA . ILE A 1 31 ? -4.322 2.334 -4.253 1.00 0.00 31 ILE A CA 15
ATOM 20156 C C . ILE A 1 31 ? -5.049 1.370 -5.191 1.00 0.00 31 ILE A C 15
ATOM 20157 O O . ILE A 1 31 ? -4.614 0.237 -5.332 1.00 0.00 31 ILE A O 15
ATOM 20173 N N . GLN A 1 32 ? -6.085 1.824 -5.901 1.00 0.00 32 GLN A N 15
ATOM 20174 C CA . GLN A 1 32 ? -6.844 1.074 -6.901 1.00 0.00 32 GLN A CA 15
ATOM 20175 C C . GLN A 1 32 ? -6.988 -0.411 -6.525 1.00 0.00 32 GLN A C 15
ATOM 20176 O O . GLN A 1 32 ? -7.356 -0.763 -5.411 1.00 0.00 32 GLN A O 15
ATOM 20190 N N . ASN A 1 33 ? -6.612 -1.304 -7.441 1.00 0.00 33 ASN A N 15
ATOM 20191 C CA . ASN A 1 33 ? -6.597 -2.747 -7.222 1.00 0.00 33 ASN A CA 15
ATOM 20192 C C . ASN A 1 33 ? -5.495 -3.150 -6.258 1.00 0.00 33 ASN A C 15
ATOM 20193 O O . ASN A 1 33 ? -5.611 -4.194 -5.641 1.00 0.00 33 ASN A O 15
ATOM 20204 N N . GLY A 1 34 ? -4.443 -2.343 -6.104 1.00 0.00 34 GLY A N 15
ATOM 20205 C CA . GLY A 1 34 ? -3.410 -2.465 -5.080 1.00 0.00 34 GLY A CA 15
ATOM 20206 C C . GLY A 1 34 ? -3.958 -2.700 -3.676 1.00 0.00 34 GLY A C 15
ATOM 20207 O O . GLY A 1 34 ? -3.287 -3.320 -2.858 1.00 0.00 34 GLY A O 15
ATOM 20211 N N . VAL A 1 35 ? -5.181 -2.266 -3.373 1.00 0.00 35 VAL A N 15
ATOM 20212 C CA . VAL A 1 35 ? -5.826 -2.600 -2.108 1.00 0.00 35 VAL A CA 15
ATOM 20213 C C . VAL A 1 35 ? -5.926 -4.122 -1.862 1.00 0.00 35 VAL A C 15
ATOM 20214 O O . VAL A 1 35 ? -6.046 -4.539 -0.711 1.00 0.00 35 VAL A O 15
ATOM 20227 N N . PHE A 1 36 ? -5.792 -4.965 -2.897 1.00 0.00 36 PHE A N 15
ATOM 20228 C CA . PHE A 1 36 ? -5.680 -6.420 -2.806 1.00 0.00 36 PHE A CA 15
ATOM 20229 C C . PHE A 1 36 ? -4.489 -6.865 -1.943 1.00 0.00 36 PHE A C 15
ATOM 20230 O O . PHE A 1 36 ? -4.374 -8.040 -1.603 1.00 0.00 36 PHE A O 15
ATOM 20247 N N . TRP A 1 37 ? -3.563 -5.966 -1.606 1.00 0.00 37 TRP A N 15
ATOM 20248 C CA . TRP A 1 37 ? -2.479 -6.259 -0.682 1.00 0.00 37 TRP A CA 15
ATOM 20249 C C . TRP A 1 37 ? -2.954 -6.303 0.768 1.00 0.00 37 TRP A C 15
ATOM 20250 O O . TRP A 1 37 ? -2.288 -6.955 1.579 1.00 0.00 37 TRP A O 15
ATOM 20271 N N . ALA A 1 38 ? -4.058 -5.652 1.144 1.00 0.00 38 ALA A N 15
ATOM 20272 C CA . ALA A 1 38 ? -4.577 -5.614 2.518 1.00 0.00 38 ALA A CA 15
ATOM 20273 C C . ALA A 1 38 ? -5.355 -6.872 2.869 1.00 0.00 38 ALA A C 15
ATOM 20274 O O . ALA A 1 38 ? -6.386 -6.779 3.538 1.00 0.00 38 ALA A O 15
ATOM 20281 N N . LEU A 1 39 ? -4.856 -8.024 2.430 1.00 0.00 39 LEU A N 15
ATOM 20282 C CA . LEU A 1 39 ? -5.549 -9.304 2.383 1.00 0.00 39 LEU A CA 15
ATOM 20283 C C . LEU A 1 39 ? -4.630 -10.341 1.722 1.00 0.00 39 LEU A C 15
ATOM 20284 O O . LEU A 1 39 ? -5.024 -11.043 0.794 1.00 0.00 39 LEU A O 15
ATOM 20300 N N . GLU A 1 40 ? -3.389 -10.433 2.212 1.00 0.00 40 GLU A N 15
ATOM 20301 C CA . GLU A 1 40 ? -2.346 -11.357 1.766 1.00 0.00 40 GLU A CA 15
ATOM 20302 C C . GLU A 1 40 ? -1.908 -12.269 2.919 1.00 0.00 40 GLU A C 15
ATOM 20303 O O . GLU A 1 40 ? -2.601 -12.371 3.931 1.00 0.00 40 GLU A O 15
ATOM 20315 N N . GLU A 1 41 ? -0.796 -12.985 2.743 1.00 0.00 41 GLU A N 15
ATOM 20316 C CA . GLU A 1 41 ? -0.382 -14.107 3.572 1.00 0.00 41 GLU A CA 15
ATOM 20317 C C . GLU A 1 41 ? 1.104 -14.026 3.883 1.00 0.00 41 GLU A C 15
ATOM 20318 O O . GLU A 1 41 ? 1.890 -14.893 3.491 1.00 0.00 41 GLU A O 15
ATOM 20330 N N . LEU A 1 42 ? 1.491 -12.947 4.556 1.00 0.00 42 LEU A N 15
ATOM 20331 C CA . LEU A 1 42 ? 2.860 -12.569 4.870 1.00 0.00 42 LEU A CA 15
ATOM 20332 C C . LEU A 1 42 ? 2.790 -11.600 6.059 1.00 0.00 42 LEU A C 15
ATOM 20333 O O . LEU A 1 42 ? 2.044 -11.832 7.007 1.00 0.00 42 LEU A O 15
ATOM 20349 N N . GLU A 1 43 ? 3.593 -10.539 6.049 1.00 0.00 43 GLU A N 15
ATOM 20350 C CA . GLU A 1 43 ? 3.714 -9.491 7.043 1.00 0.00 43 GLU A CA 15
ATOM 20351 C C . GLU A 1 43 ? 4.348 -8.294 6.317 1.00 0.00 43 GLU A C 15
ATOM 20352 O O . GLU A 1 43 ? 4.814 -8.438 5.184 1.00 0.00 43 GLU A O 15
ATOM 20364 N N . THR A 1 44 ? 4.434 -7.151 6.979 1.00 0.00 44 THR A N 15
ATOM 20365 C CA . THR A 1 44 ? 5.362 -6.033 6.755 1.00 0.00 44 THR A CA 15
ATOM 20366 C C . THR A 1 44 ? 5.788 -5.516 8.116 1.00 0.00 44 THR A C 15
ATOM 20367 O O . THR A 1 44 ? 4.947 -5.376 9.009 1.00 0.00 44 THR A O 15
ATOM 20378 N N . PRO A 1 45 ? 7.070 -5.175 8.272 1.00 0.00 45 PRO A N 15
ATOM 20379 C CA . PRO A 1 45 ? 7.507 -4.367 9.380 1.00 0.00 45 PRO A CA 15
ATOM 20380 C C . PRO A 1 45 ? 7.415 -2.858 9.041 1.00 0.00 45 PRO A C 15
ATOM 20381 O O . PRO A 1 45 ? 7.393 -2.024 9.943 1.00 0.00 45 PRO A O 15
ATOM 20392 N N . ALA A 1 46 ? 7.311 -2.499 7.752 1.00 0.00 46 ALA A N 15
ATOM 20393 C CA . ALA A 1 46 ? 7.176 -1.133 7.259 1.00 0.00 46 ALA A CA 15
ATOM 20394 C C . ALA A 1 46 ? 5.730 -0.676 7.441 1.00 0.00 46 ALA A C 15
ATOM 20395 O O . ALA A 1 46 ? 4.835 -1.515 7.607 1.00 0.00 46 ALA A O 15
ATOM 20402 N N . LYS A 1 47 ? 5.497 0.639 7.364 1.00 0.00 47 LYS A N 15
ATOM 20403 C CA . LYS A 1 47 ? 4.186 1.221 7.527 1.00 0.00 47 LYS A CA 15
ATOM 20404 C C . LYS A 1 47 ? 3.446 1.048 6.219 1.00 0.00 47 LYS A C 15
ATOM 20405 O O . LYS A 1 47 ? 4.030 1.218 5.145 1.00 0.00 47 LYS A O 15
ATOM 20424 N N . VAL A 1 48 ? 2.184 0.669 6.318 1.00 0.00 48 VAL A N 15
ATOM 20425 C CA . VAL A 1 48 ? 1.382 0.216 5.214 1.00 0.00 48 VAL A CA 15
ATOM 20426 C C . VAL A 1 48 ? -0.002 0.752 5.506 1.00 0.00 48 VAL A C 15
ATOM 20427 O O . VAL A 1 48 ? -0.528 0.557 6.596 1.00 0.00 48 VAL A O 15
ATOM 20440 N N . TYR A 1 49 ? -0.555 1.476 4.545 1.00 0.00 49 TYR A N 15
ATOM 20441 C CA . TYR A 1 49 ? -1.760 2.253 4.716 1.00 0.00 49 TYR A CA 15
ATOM 20442 C C . TYR A 1 49 ? -2.482 2.240 3.357 1.00 0.00 49 TYR A C 15
ATOM 20443 O O . TYR A 1 49 ? -1.859 2.558 2.354 1.00 0.00 49 TYR A O 15
ATOM 20461 N N . ALA A 1 50 ? -3.742 1.820 3.240 1.00 0.00 50 ALA A N 15
ATOM 20462 C CA . ALA A 1 50 ? -4.428 1.792 1.937 1.00 0.00 50 ALA A CA 15
ATOM 20463 C C . ALA A 1 50 ? -5.216 3.086 1.719 1.00 0.00 50 ALA A C 15
ATOM 20464 O O . ALA A 1 50 ? -5.582 3.750 2.691 1.00 0.00 50 ALA A O 15
ATOM 20471 N N . ILE A 1 51 ? -5.582 3.390 0.472 1.00 0.00 51 ILE A N 15
ATOM 20472 C CA . ILE A 1 51 ? -6.520 4.463 0.162 1.00 0.00 51 ILE A CA 15
ATOM 20473 C C . ILE A 1 51 ? -7.924 3.947 0.421 1.00 0.00 51 ILE A C 15
ATOM 20474 O O . ILE A 1 51 ? -8.445 3.110 -0.316 1.00 0.00 51 ILE A O 15
ATOM 20490 N N . LYS A 1 52 ? -8.527 4.496 1.476 1.00 0.00 52 LYS A N 15
ATOM 20491 C CA . LYS A 1 52 ? -9.886 4.236 1.894 1.00 0.00 52 LYS A CA 15
ATOM 20492 C C . LYS A 1 52 ? -10.852 4.518 0.764 1.00 0.00 52 LYS A C 15
ATOM 20493 O O . LYS A 1 52 ? -11.602 3.630 0.385 1.00 0.00 52 LYS A O 15
ATOM 20512 N N . ASP A 1 53 ? -10.839 5.739 0.236 1.00 0.00 53 ASP A N 15
ATOM 20513 C CA . ASP A 1 53 ? -11.794 6.181 -0.771 1.00 0.00 53 ASP A CA 15
ATOM 20514 C C . ASP A 1 53 ? -11.771 5.232 -1.960 1.00 0.00 53 ASP A C 15
ATOM 20515 O O . ASP A 1 53 ? -12.848 4.862 -2.426 1.00 0.00 53 ASP A O 15
ATOM 20524 N N . ASP A 1 54 ? -10.595 4.779 -2.417 1.00 0.00 54 ASP A N 15
ATOM 20525 C CA . ASP A 1 54 ? -10.535 3.730 -3.396 1.00 0.00 54 ASP A CA 15
ATOM 20526 C C . ASP A 1 54 ? -11.050 2.390 -2.921 1.00 0.00 54 ASP A C 15
ATOM 20527 O O . ASP A 1 54 ? -11.847 1.821 -3.637 1.00 0.00 54 ASP A O 15
ATOM 20536 N N . PHE A 1 55 ? -10.655 1.867 -1.759 1.00 0.00 55 PHE A N 15
ATOM 20537 C CA . PHE A 1 55 ? -11.094 0.546 -1.294 1.00 0.00 55 PHE A CA 15
ATOM 20538 C C . PHE A 1 55 ? -12.622 0.426 -1.313 1.00 0.00 55 PHE A C 15
ATOM 20539 O O . PHE A 1 55 ? -13.194 -0.570 -1.753 1.00 0.00 55 PHE A O 15
ATOM 20556 N N . LEU A 1 56 ? -13.278 1.506 -0.905 1.00 0.00 56 LEU A N 15
ATOM 20557 C CA . LEU A 1 56 ? -14.715 1.715 -0.919 1.00 0.00 56 LEU A CA 15
ATOM 20558 C C . LEU A 1 56 ? -15.243 1.811 -2.346 1.00 0.00 56 LEU A C 15
ATOM 20559 O O . LEU A 1 56 ? -16.331 1.316 -2.656 1.00 0.00 56 LEU A O 15
ATOM 20575 N N . ALA A 1 57 ? -14.489 2.441 -3.245 1.00 0.00 57 ALA A N 15
ATOM 20576 C CA . ALA A 1 57 ? -14.764 2.400 -4.670 1.00 0.00 57 ALA A CA 15
ATOM 20577 C C . ALA A 1 57 ? -14.475 1.010 -5.264 1.00 0.00 57 ALA A C 15
ATOM 20578 O O . ALA A 1 57 ? -15.003 0.695 -6.331 1.00 0.00 57 ALA A O 15
ATOM 20585 N N . ARG A 1 58 ? -13.698 0.148 -4.593 1.00 0.00 58 ARG A N 15
ATOM 20586 C CA . ARG A 1 58 ? -13.296 -1.159 -5.125 1.00 0.00 58 ARG A CA 15
ATOM 20587 C C . ARG A 1 58 ? -14.110 -2.253 -4.436 1.00 0.00 58 ARG A C 15
ATOM 20588 O O . ARG A 1 58 ? -13.681 -3.405 -4.433 1.00 0.00 58 ARG A O 15
ATOM 20609 N N . GLY A 1 59 ? -15.372 -1.961 -4.120 1.00 0.00 59 GLY A N 15
ATOM 20610 C CA . GLY A 1 59 ? -16.303 -2.848 -3.444 1.00 0.00 59 GLY A CA 15
ATOM 20611 C C . GLY A 1 59 ? -15.705 -3.678 -2.306 1.00 0.00 59 GLY A C 15
ATOM 20612 O O . GLY A 1 59 ? -15.864 -4.901 -2.329 1.00 0.00 59 GLY A O 15
ATOM 20616 N N . TYR A 1 60 ? -15.088 -3.036 -1.309 1.00 0.00 60 TYR A N 15
ATOM 20617 C CA . TYR A 1 60 ? -14.731 -3.629 -0.037 1.00 0.00 60 TYR A CA 15
ATOM 20618 C C . TYR A 1 60 ? -15.378 -2.796 1.073 1.00 0.00 60 TYR A C 15
ATOM 20619 O O . TYR A 1 60 ? -15.724 -1.626 0.887 1.00 0.00 60 TYR A O 15
ATOM 20637 N N . SER A 1 61 ? -15.537 -3.418 2.232 1.00 0.00 61 SER A N 15
ATOM 20638 C CA . SER A 1 61 ? -15.905 -2.832 3.510 1.00 0.00 61 SER A CA 15
ATOM 20639 C C . SER A 1 61 ? -14.648 -2.271 4.172 1.00 0.00 61 SER A C 15
ATOM 20640 O O . SER A 1 61 ? -13.539 -2.557 3.740 1.00 0.00 61 SER A O 15
ATOM 20648 N N . GLU A 1 62 ? -14.787 -1.540 5.274 1.00 0.00 62 GLU A N 15
ATOM 20649 C CA . GLU A 1 62 ? -13.661 -0.962 5.982 1.00 0.00 62 GLU A CA 15
ATOM 20650 C C . GLU A 1 62 ? -12.855 -2.077 6.660 1.00 0.00 62 GLU A C 15
ATOM 20651 O O . GLU A 1 62 ? -11.648 -2.217 6.452 1.00 0.00 62 GLU A O 15
ATOM 20663 N N . GLU A 1 63 ? -13.528 -2.919 7.449 1.00 0.00 63 GLU A N 15
ATOM 20664 C CA . GLU A 1 63 ? -12.884 -3.979 8.226 1.00 0.00 63 GLU A CA 15
ATOM 20665 C C . GLU A 1 63 ? -12.373 -5.131 7.344 1.00 0.00 63 GLU A C 15
ATOM 20666 O O . GLU A 1 63 ? -11.664 -6.024 7.814 1.00 0.00 63 GLU A O 15
ATOM 20678 N N . ASP A 1 64 ? -12.688 -5.110 6.047 1.00 0.00 64 ASP A N 15
ATOM 20679 C CA . ASP A 1 64 ? -12.182 -6.088 5.087 1.00 0.00 64 ASP A CA 15
ATOM 20680 C C . ASP A 1 64 ? -10.674 -5.908 4.878 1.00 0.00 64 ASP A C 15
ATOM 20681 O O . ASP A 1 64 ? -9.989 -6.859 4.501 1.00 0.00 64 ASP A O 15
ATOM 20690 N N . SER A 1 65 ? -10.153 -4.696 5.102 1.00 0.00 65 SER A N 15
ATOM 20691 C CA . SER A 1 65 ? -8.747 -4.366 4.936 1.00 0.00 65 SER A CA 15
ATOM 20692 C C . SER A 1 65 ? -8.001 -4.759 6.198 1.00 0.00 65 SER A C 15
ATOM 20693 O O . SER A 1 65 ? -8.287 -4.184 7.253 1.00 0.00 65 SER A O 15
ATOM 20701 N N . LYS A 1 66 ? -6.996 -5.635 6.105 1.00 0.00 66 LYS A N 15
ATOM 20702 C CA . LYS A 1 66 ? -6.098 -5.867 7.239 1.00 0.00 66 LYS A CA 15
ATOM 20703 C C . LYS A 1 66 ? -4.979 -4.835 7.304 1.00 0.00 66 LYS A C 15
ATOM 20704 O O . LYS A 1 66 ? -3.879 -5.170 7.742 1.00 0.00 66 LYS A O 15
ATOM 20723 N N . VAL A 1 67 ? -5.256 -3.572 6.974 1.00 0.00 67 VAL A N 15
ATOM 20724 C CA . VAL A 1 67 ? -4.333 -2.446 7.092 1.00 0.00 67 VAL A CA 15
ATOM 20725 C C . VAL A 1 67 ? -5.156 -1.180 7.326 1.00 0.00 67 VAL A C 15
ATOM 20726 O O . VAL A 1 67 ? -6.327 -1.134 6.924 1.00 0.00 67 VAL A O 15
ATOM 20739 N N . PRO A 1 68 ? -4.544 -0.129 7.894 1.00 0.00 68 PRO A N 15
ATOM 20740 C CA . PRO A 1 68 ? -5.201 1.133 8.154 1.00 0.00 68 PRO A CA 15
ATOM 20741 C C . PRO A 1 68 ? -5.589 1.817 6.848 1.00 0.00 68 PRO A C 15
ATOM 20742 O O . PRO A 1 68 ? -4.767 2.035 5.953 1.00 0.00 68 PRO A O 15
ATOM 20753 N N . LEU A 1 69 ? -6.874 2.126 6.747 1.00 0.00 69 LEU A N 15
ATOM 20754 C CA . LEU A 1 69 ? -7.517 2.791 5.637 1.00 0.00 69 LEU A CA 15
ATOM 20755 C C . LEU A 1 69 ? -7.448 4.286 5.874 1.00 0.00 69 LEU A C 15
ATOM 20756 O O . LEU A 1 69 ? -8.130 4.813 6.753 1.00 0.00 69 LEU A O 15
ATOM 20772 N N . ILE A 1 70 ? -6.606 4.953 5.097 1.00 0.00 70 ILE A N 15
ATOM 20773 C CA . ILE A 1 70 ? -6.316 6.375 5.212 1.00 0.00 70 ILE A CA 15
ATOM 20774 C C . ILE A 1 70 ? -6.874 7.127 4.003 1.00 0.00 70 ILE A C 15
ATOM 20775 O O . ILE A 1 70 ? -7.317 6.512 3.031 1.00 0.00 70 ILE A O 15
ATOM 20791 N N . THR A 1 71 ? -6.843 8.455 4.041 1.00 0.00 71 THR A N 15
ATOM 20792 C CA . THR A 1 71 ? -7.303 9.260 2.924 1.00 0.00 71 THR A CA 15
ATOM 20793 C C . THR A 1 71 ? -6.211 9.438 1.868 1.00 0.00 71 THR A C 15
ATOM 20794 O O . THR A 1 71 ? -5.016 9.250 2.126 1.00 0.00 71 THR A O 15
ATOM 20805 N N . TYR A 1 72 ? -6.614 9.915 0.687 1.00 0.00 72 TYR A N 15
ATOM 20806 C CA . TYR A 1 72 ? -5.687 10.339 -0.350 1.00 0.00 72 TYR A CA 15
ATOM 20807 C C . TYR A 1 72 ? -4.726 11.435 0.123 1.00 0.00 72 TYR A C 15
ATOM 20808 O O . TYR A 1 72 ? -3.660 11.564 -0.466 1.00 0.00 72 TYR A O 15
ATOM 20826 N N . SER A 1 73 ? -5.055 12.222 1.151 1.00 0.00 73 SER A N 15
ATOM 20827 C CA . SER A 1 73 ? -4.175 13.284 1.625 1.00 0.00 73 SER A CA 15
ATOM 20828 C C . SER A 1 73 ? -3.285 12.823 2.773 1.00 0.00 73 SER A C 15
ATOM 20829 O O . SER A 1 73 ? -2.127 13.247 2.856 1.00 0.00 73 SER A O 15
ATOM 20837 N N . GLU A 1 74 ? -3.791 11.910 3.609 1.00 0.00 74 GLU A N 15
ATOM 20838 C CA . GLU A 1 74 ? -2.951 11.197 4.563 1.00 0.00 74 GLU A CA 15
ATOM 20839 C C . GLU A 1 74 ? -1.825 10.509 3.784 1.00 0.00 74 GLU A C 15
ATOM 20840 O O . GLU A 1 74 ? -0.681 10.584 4.207 1.00 0.00 74 GLU A O 15
ATOM 20852 N N . PHE A 1 75 ? -2.105 9.928 2.612 1.00 0.00 75 PHE A N 15
ATOM 20853 C CA . PHE A 1 75 ? -1.096 9.341 1.730 1.00 0.00 75 PHE A CA 15
ATOM 20854 C C . PHE A 1 75 ? 0.003 10.333 1.363 1.00 0.00 75 PHE A C 15
ATOM 20855 O O . PHE A 1 75 ? 1.174 9.985 1.494 1.00 0.00 75 PHE A O 15
ATOM 20872 N N . ILE A 1 76 ? -0.334 11.555 0.938 1.00 0.00 76 ILE A N 15
ATOM 20873 C CA . ILE A 1 76 ? 0.677 12.534 0.537 1.00 0.00 76 ILE A CA 15
ATOM 20874 C C . ILE A 1 76 ? 1.631 12.862 1.699 1.00 0.00 76 ILE A C 15
ATOM 20875 O O . ILE A 1 76 ? 2.813 13.078 1.454 1.00 0.00 76 ILE A O 15
ATOM 20891 N N . ASP A 1 77 ? 1.165 12.860 2.950 1.00 0.00 77 ASP A N 15
ATOM 20892 C CA . ASP A 1 77 ? 2.002 13.041 4.149 1.00 0.00 77 ASP A CA 15
ATOM 20893 C C . ASP A 1 77 ? 2.985 11.893 4.321 1.00 0.00 77 ASP A C 15
ATOM 20894 O O . ASP A 1 77 ? 4.111 12.069 4.792 1.00 0.00 77 ASP A O 15
ATOM 20903 N N . LEU A 1 78 ? 2.598 10.702 3.875 1.00 0.00 78 LEU A N 15
ATOM 20904 C CA . LEU A 1 78 ? 3.486 9.564 3.952 1.00 0.00 78 LEU A CA 15
ATOM 20905 C C . LEU A 1 78 ? 4.495 9.544 2.780 1.00 0.00 78 LEU A C 15
ATOM 20906 O O . LEU A 1 78 ? 5.282 8.600 2.695 1.00 0.00 78 LEU A O 15
ATOM 20922 N N . LEU A 1 79 ? 4.460 10.536 1.874 1.00 0.00 79 LEU A N 15
ATOM 20923 C CA . LEU A 1 79 ? 5.386 10.730 0.754 1.00 0.00 79 LEU A CA 15
ATOM 20924 C C . LEU A 1 79 ? 6.210 11.988 1.014 1.00 0.00 79 LEU A C 15
ATOM 20925 O O . LEU A 1 79 ? 7.418 11.900 1.170 1.00 0.00 79 LEU A O 15
ATOM 20941 N N . GLU A 1 80 ? 5.569 13.160 1.035 1.00 0.00 80 GLU A N 15
ATOM 20942 C CA . GLU A 1 80 ? 6.143 14.496 1.152 1.00 0.00 80 GLU A CA 15
ATOM 20943 C C . GLU A 1 80 ? 7.334 14.689 0.215 1.00 0.00 80 GLU A C 15
ATOM 20944 O O . GLU A 1 80 ? 7.161 15.098 -0.934 1.00 0.00 80 GLU A O 15
ATOM 20956 N N . GLY A 1 81 ? 8.539 14.448 0.713 1.00 0.00 81 GLY A N 15
ATOM 20957 C CA . GLY A 1 81 ? 9.799 14.602 0.004 1.00 0.00 81 GLY A CA 15
ATOM 20958 C C . GLY A 1 81 ? 10.550 13.289 -0.204 1.00 0.00 81 GLY A C 15
ATOM 20959 O O . GLY A 1 81 ? 11.766 13.310 -0.402 1.00 0.00 81 GLY A O 15
ATOM 20963 N N . GLU A 1 82 ? 9.867 12.148 -0.118 1.00 0.00 82 GLU A N 15
ATOM 20964 C CA . GLU A 1 82 ? 10.470 10.834 0.060 1.00 0.00 82 GLU A CA 15
ATOM 20965 C C . GLU A 1 82 ? 10.061 9.959 -1.130 1.00 0.00 82 GLU A C 15
ATOM 20966 O O . GLU A 1 82 ? 9.545 8.860 -0.960 1.00 0.00 82 GLU A O 15
ATOM 20978 N N . GLU A 1 83 ? 10.283 10.418 -2.368 1.00 0.00 83 GLU A N 15
ATOM 20979 C CA . GLU A 1 83 ? 9.672 9.782 -3.534 1.00 0.00 83 GLU A CA 15
ATOM 20980 C C . GLU A 1 83 ? 10.402 8.491 -3.975 1.00 0.00 83 GLU A C 15
ATOM 20981 O O . GLU A 1 83 ? 11.007 8.440 -5.051 1.00 0.00 83 GLU A O 15
ATOM 20993 N N . LYS A 1 84 ? 10.338 7.420 -3.169 1.00 0.00 84 LYS A N 15
ATOM 20994 C CA . LYS A 1 84 ? 11.003 6.127 -3.405 1.00 0.00 84 LYS A CA 15
ATOM 20995 C C . LYS A 1 84 ? 10.133 4.923 -3.031 1.00 0.00 84 LYS A C 15
ATOM 20996 O O . LYS A 1 84 ? 10.679 3.902 -2.603 1.00 0.00 84 LYS A O 15
ATOM 21015 N N . PHE A 1 85 ? 8.824 5.004 -3.297 1.00 0.00 85 PHE A N 15
ATOM 21016 C CA . PHE A 1 85 ? 7.807 3.978 -3.004 1.00 0.00 85 PHE A CA 15
ATOM 21017 C C . PHE A 1 85 ? 6.399 4.554 -3.151 1.00 0.00 85 PHE A C 15
ATOM 21018 O O . PHE A 1 85 ? 5.628 4.591 -2.198 1.00 0.00 85 PHE A O 15
ATOM 21035 N N . ILE A 1 86 ? 6.063 5.059 -4.335 1.00 0.00 86 ILE A N 15
ATOM 21036 C CA . ILE A 1 86 ? 4.776 5.726 -4.555 1.00 0.00 86 ILE A CA 15
ATOM 21037 C C . ILE A 1 86 ? 3.765 4.683 -5.043 1.00 0.00 86 ILE A C 15
ATOM 21038 O O . ILE A 1 86 ? 4.103 3.504 -5.205 1.00 0.00 86 ILE A O 15
ATOM 21054 N N . GLY A 1 87 ? 2.545 5.095 -5.372 1.00 0.00 87 GLY A N 15
ATOM 21055 C CA . GLY A 1 87 ? 1.886 4.483 -6.500 1.00 0.00 87 GLY A CA 15
ATOM 21056 C C . GLY A 1 87 ? 0.427 4.782 -6.572 1.00 0.00 87 GLY A C 15
ATOM 21057 O O . GLY A 1 87 ? 0.023 5.879 -6.132 1.00 0.00 87 GLY A O 15
ATOM 21061 N N . MET A 1 1 ? 15.563 -0.312 9.789 1.00 0.00 1 MET A N 16
ATOM 21062 C CA . MET A 1 1 ? 14.430 0.603 9.583 1.00 0.00 1 MET A CA 16
ATOM 21063 C C . MET A 1 1 ? 13.740 0.254 8.264 1.00 0.00 1 MET A C 16
ATOM 21064 O O . MET A 1 1 ? 14.094 0.769 7.201 1.00 0.00 1 MET A O 16
ATOM 21078 N N . ALA A 1 2 ? 12.742 -0.624 8.330 1.00 0.00 2 ALA A N 16
ATOM 21079 C CA . ALA A 1 2 ? 11.816 -0.957 7.260 1.00 0.00 2 ALA A CA 16
ATOM 21080 C C . ALA A 1 2 ? 10.402 -0.807 7.825 1.00 0.00 2 ALA A C 16
ATOM 21081 O O . ALA A 1 2 ? 10.202 -0.814 9.045 1.00 0.00 2 ALA A O 16
ATOM 21088 N N . LEU A 1 3 ? 9.421 -0.660 6.944 1.00 0.00 3 LEU A N 16
ATOM 21089 C CA . LEU A 1 3 ? 8.046 -0.319 7.269 1.00 0.00 3 LEU A CA 16
ATOM 21090 C C . LEU A 1 3 ? 7.292 -1.635 7.107 1.00 0.00 3 LEU A C 16
ATOM 21091 O O . LEU A 1 3 ? 7.073 -2.093 5.989 1.00 0.00 3 LEU A O 16
ATOM 21107 N N . VAL A 1 4 ? 7.000 -2.299 8.228 1.00 0.00 4 VAL A N 16
ATOM 21108 C CA . VAL A 1 4 ? 6.225 -3.539 8.292 1.00 0.00 4 VAL A CA 16
ATOM 21109 C C . VAL A 1 4 ? 4.971 -3.215 9.102 1.00 0.00 4 VAL A C 16
ATOM 21110 O O . VAL A 1 4 ? 4.748 -3.655 10.230 1.00 0.00 4 VAL A O 16
ATOM 21123 N N . LEU A 1 5 ? 4.179 -2.335 8.513 1.00 0.00 5 LEU A N 16
ATOM 21124 C CA . LEU A 1 5 ? 2.849 -1.931 8.906 1.00 0.00 5 LEU A CA 16
ATOM 21125 C C . LEU A 1 5 ? 2.325 -1.022 7.814 1.00 0.00 5 LEU A C 16
ATOM 21126 O O . LEU A 1 5 ? 3.107 -0.406 7.093 1.00 0.00 5 LEU A O 16
ATOM 21142 N N . VAL A 1 6 ? 1.006 -0.960 7.690 1.00 0.00 6 VAL A N 16
ATOM 21143 C CA . VAL A 1 6 ? 0.297 0.041 6.916 1.00 0.00 6 VAL A CA 16
ATOM 21144 C C . VAL A 1 6 ? -1.181 0.002 7.321 1.00 0.00 6 VAL A C 16
ATOM 21145 O O . VAL A 1 6 ? -2.062 -0.253 6.507 1.00 0.00 6 VAL A O 16
ATOM 21158 N N . LYS A 1 7 ? -1.498 0.172 8.600 1.00 0.00 7 LYS A N 16
ATOM 21159 C CA . LYS A 1 7 ? -2.887 0.083 9.049 1.00 0.00 7 LYS A CA 16
ATOM 21160 C C . LYS A 1 7 ? -3.233 1.291 9.926 1.00 0.00 7 LYS A C 16
ATOM 21161 O O . LYS A 1 7 ? -4.167 1.204 10.725 1.00 0.00 7 LYS A O 16
ATOM 21180 N N . TYR A 1 8 ? -2.693 2.474 9.623 1.00 0.00 8 TYR A N 16
ATOM 21181 C CA . TYR A 1 8 ? -2.977 3.726 10.325 1.00 0.00 8 TYR A CA 16
ATOM 21182 C C . TYR A 1 8 ? -2.953 4.891 9.319 1.00 0.00 8 TYR A C 16
ATOM 21183 O O . TYR A 1 8 ? -2.583 6.018 9.646 1.00 0.00 8 TYR A O 16
ATOM 21201 N N . GLY A 1 9 ? -3.462 4.645 8.111 1.00 0.00 9 GLY A N 16
ATOM 21202 C CA . GLY A 1 9 ? -3.671 5.621 7.057 1.00 0.00 9 GLY A CA 16
ATOM 21203 C C . GLY A 1 9 ? -2.388 6.019 6.379 1.00 0.00 9 GLY A C 16
ATOM 21204 O O . GLY A 1 9 ? -2.213 5.663 5.224 1.00 0.00 9 GLY A O 16
ATOM 21208 N N . THR A 1 10 ? -1.516 6.743 7.063 1.00 0.00 10 THR A N 16
ATOM 21209 C CA . THR A 1 10 ? -0.331 7.326 6.449 1.00 0.00 10 THR A CA 16
ATOM 21210 C C . THR A 1 10 ? 0.954 6.771 7.050 1.00 0.00 10 THR A C 16
ATOM 21211 O O . THR A 1 10 ? 1.834 7.536 7.452 1.00 0.00 10 THR A O 16
ATOM 21222 N N . ASP A 1 11 ? 1.097 5.446 7.101 1.00 0.00 11 ASP A N 16
ATOM 21223 C CA . ASP A 1 11 ? 2.143 4.841 7.915 1.00 0.00 11 ASP A CA 16
ATOM 21224 C C . ASP A 1 11 ? 3.067 3.872 7.147 1.00 0.00 11 ASP A C 16
ATOM 21225 O O . ASP A 1 11 ? 3.604 2.935 7.739 1.00 0.00 11 ASP A O 16
ATOM 21234 N N . HIS A 1 12 ? 3.413 4.160 5.881 1.00 0.00 12 HIS A N 16
ATOM 21235 C CA . HIS A 1 12 ? 4.342 3.403 5.022 1.00 0.00 12 HIS A CA 16
ATOM 21236 C C . HIS A 1 12 ? 4.595 4.164 3.701 1.00 0.00 12 HIS A C 16
ATOM 21237 O O . HIS A 1 12 ? 4.006 5.228 3.525 1.00 0.00 12 HIS A O 16
ATOM 21251 N N . PRO A 1 13 ? 5.452 3.713 2.767 1.00 0.00 13 PRO A N 16
ATOM 21252 C CA . PRO A 1 13 ? 5.667 4.405 1.497 1.00 0.00 13 PRO A CA 16
ATOM 21253 C C . PRO A 1 13 ? 4.586 4.118 0.464 1.00 0.00 13 PRO A C 16
ATOM 21254 O O . PRO A 1 13 ? 3.869 3.158 0.616 1.00 0.00 13 PRO A O 16
ATOM 21265 N N . VAL A 1 14 ? 4.495 4.923 -0.600 1.00 0.00 14 VAL A N 16
ATOM 21266 C CA . VAL A 1 14 ? 3.646 4.868 -1.770 1.00 0.00 14 VAL A CA 16
ATOM 21267 C C . VAL A 1 14 ? 3.796 6.284 -2.285 1.00 0.00 14 VAL A C 16
ATOM 21268 O O . VAL A 1 14 ? 4.402 6.475 -3.315 1.00 0.00 14 VAL A O 16
ATOM 21281 N N . GLU A 1 15 ? 3.476 7.301 -1.494 1.00 0.00 15 GLU A N 16
ATOM 21282 C CA . GLU A 1 15 ? 3.315 8.676 -1.985 1.00 0.00 15 GLU A CA 16
ATOM 21283 C C . GLU A 1 15 ? 3.730 9.674 -0.914 1.00 0.00 15 GLU A C 16
ATOM 21284 O O . GLU A 1 15 ? 3.175 10.755 -0.820 1.00 0.00 15 GLU A O 16
ATOM 21296 N N . LYS A 1 16 ? 4.752 9.331 -0.121 1.00 0.00 16 LYS A N 16
ATOM 21297 C CA . LYS A 1 16 ? 5.482 10.274 0.726 1.00 0.00 16 LYS A CA 16
ATOM 21298 C C . LYS A 1 16 ? 6.639 9.576 1.393 1.00 0.00 16 LYS A C 16
ATOM 21299 O O . LYS A 1 16 ? 7.779 9.846 1.039 1.00 0.00 16 LYS A O 16
ATOM 21318 N N . LEU A 1 17 ? 6.370 8.605 2.271 1.00 0.00 17 LEU A N 16
ATOM 21319 C CA . LEU A 1 17 ? 7.407 7.815 2.933 1.00 0.00 17 LEU A CA 16
ATOM 21320 C C . LEU A 1 17 ? 8.300 7.147 1.882 1.00 0.00 17 LEU A C 16
ATOM 21321 O O . LEU A 1 17 ? 9.484 6.929 2.118 1.00 0.00 17 LEU A O 16
ATOM 21337 N N . LYS A 1 18 ? 7.763 6.886 0.682 1.00 0.00 18 LYS A N 16
ATOM 21338 C CA . LYS A 1 18 ? 8.529 6.375 -0.457 1.00 0.00 18 LYS A CA 16
ATOM 21339 C C . LYS A 1 18 ? 9.679 7.320 -0.783 1.00 0.00 18 LYS A C 16
ATOM 21340 O O . LYS A 1 18 ? 10.790 6.883 -0.996 1.00 0.00 18 LYS A O 16
ATOM 21359 N N . ILE A 1 19 ? 9.442 8.625 -0.791 1.00 0.00 19 ILE A N 16
ATOM 21360 C CA . ILE A 1 19 ? 10.442 9.606 -1.167 1.00 0.00 19 ILE A CA 16
ATOM 21361 C C . ILE A 1 19 ? 11.588 9.542 -0.151 1.00 0.00 19 ILE A C 16
ATOM 21362 O O . ILE A 1 19 ? 12.745 9.758 -0.511 1.00 0.00 19 ILE A O 16
ATOM 21378 N N . ARG A 1 20 ? 11.271 9.185 1.101 1.00 0.00 20 ARG A N 16
ATOM 21379 C CA . ARG A 1 20 ? 12.224 9.024 2.190 1.00 0.00 20 ARG A CA 16
ATOM 21380 C C . ARG A 1 20 ? 12.953 7.665 2.173 1.00 0.00 20 ARG A C 16
ATOM 21381 O O . ARG A 1 20 ? 13.842 7.485 3.007 1.00 0.00 20 ARG A O 16
ATOM 21402 N N . SER A 1 21 ? 12.626 6.739 1.258 1.00 0.00 21 SER A N 16
ATOM 21403 C CA . SER A 1 21 ? 13.275 5.448 0.992 1.00 0.00 21 SER A CA 16
ATOM 21404 C C . SER A 1 21 ? 12.332 4.609 0.123 1.00 0.00 21 SER A C 16
ATOM 21405 O O . SER A 1 21 ? 11.497 3.886 0.675 1.00 0.00 21 SER A O 16
ATOM 21413 N N . ALA A 1 22 ? 12.457 4.702 -1.201 1.00 0.00 22 ALA A N 16
ATOM 21414 C CA . ALA A 1 22 ? 11.879 3.800 -2.191 1.00 0.00 22 ALA A CA 16
ATOM 21415 C C . ALA A 1 22 ? 12.498 4.103 -3.553 1.00 0.00 22 ALA A C 16
ATOM 21416 O O . ALA A 1 22 ? 13.093 5.168 -3.747 1.00 0.00 22 ALA A O 16
ATOM 21423 N N . LYS A 1 23 ? 12.314 3.193 -4.513 1.00 0.00 23 LYS A N 16
ATOM 21424 C CA . LYS A 1 23 ? 12.733 3.377 -5.904 1.00 0.00 23 LYS A CA 16
ATOM 21425 C C . LYS A 1 23 ? 11.649 2.887 -6.861 1.00 0.00 23 LYS A C 16
ATOM 21426 O O . LYS A 1 23 ? 10.531 2.603 -6.421 1.00 0.00 23 LYS A O 16
ATOM 21445 N N . ALA A 1 24 ? 11.921 2.857 -8.166 1.00 0.00 24 ALA A N 16
ATOM 21446 C CA . ALA A 1 24 ? 10.954 2.331 -9.124 1.00 0.00 24 ALA A CA 16
ATOM 21447 C C . ALA A 1 24 ? 10.890 0.811 -9.009 1.00 0.00 24 ALA A C 16
ATOM 21448 O O . ALA A 1 24 ? 9.830 0.222 -9.222 1.00 0.00 24 ALA A O 16
ATOM 21455 N N . GLU A 1 25 ? 12.002 0.167 -8.644 1.00 0.00 25 GLU A N 16
ATOM 21456 C CA . GLU A 1 25 ? 12.084 -1.292 -8.528 1.00 0.00 25 GLU A CA 16
ATOM 21457 C C . GLU A 1 25 ? 11.523 -1.814 -7.220 1.00 0.00 25 GLU A C 16
ATOM 21458 O O . GLU A 1 25 ? 11.878 -2.906 -6.761 1.00 0.00 25 GLU A O 16
ATOM 21470 N N . ASP A 1 26 ? 10.477 -1.164 -6.730 1.00 0.00 26 ASP A N 16
ATOM 21471 C CA . ASP A 1 26 ? 10.137 -1.354 -5.343 1.00 0.00 26 ASP A CA 16
ATOM 21472 C C . ASP A 1 26 ? 8.758 -1.981 -5.233 1.00 0.00 26 ASP A C 16
ATOM 21473 O O . ASP A 1 26 ? 7.973 -1.966 -6.189 1.00 0.00 26 ASP A O 16
ATOM 21482 N N . LYS A 1 27 ? 8.446 -2.552 -4.075 1.00 0.00 27 LYS A N 16
ATOM 21483 C CA . LYS A 1 27 ? 7.252 -3.366 -3.882 1.00 0.00 27 LYS A CA 16
ATOM 21484 C C . LYS A 1 27 ? 6.576 -2.881 -2.615 1.00 0.00 27 LYS A C 16
ATOM 21485 O O . LYS A 1 27 ? 7.266 -2.659 -1.625 1.00 0.00 27 LYS A O 16
ATOM 21504 N N . ILE A 1 28 ? 5.270 -2.609 -2.665 1.00 0.00 28 ILE A N 16
ATOM 21505 C CA . ILE A 1 28 ? 4.510 -2.081 -1.539 1.00 0.00 28 ILE A CA 16
ATOM 21506 C C . ILE A 1 28 ? 3.034 -2.486 -1.707 1.00 0.00 28 ILE A C 16
ATOM 21507 O O . ILE A 1 28 ? 2.588 -2.737 -2.829 1.00 0.00 28 ILE A O 16
ATOM 21523 N N . VAL A 1 29 ? 2.272 -2.505 -0.607 1.00 0.00 29 VAL A N 16
ATOM 21524 C CA . VAL A 1 29 ? 0.829 -2.765 -0.526 1.00 0.00 29 VAL A CA 16
ATOM 21525 C C . VAL A 1 29 ? 0.239 -1.948 0.633 1.00 0.00 29 VAL A C 16
ATOM 21526 O O . VAL A 1 29 ? 0.943 -1.755 1.624 1.00 0.00 29 VAL A O 16
ATOM 21539 N N . LEU A 1 30 ? -1.043 -1.542 0.554 1.00 0.00 30 LEU A N 16
ATOM 21540 C CA . LEU A 1 30 ? -1.788 -0.855 1.620 1.00 0.00 30 LEU A CA 16
ATOM 21541 C C . LEU A 1 30 ? -2.850 -1.749 2.231 1.00 0.00 30 LEU A C 16
ATOM 21542 O O . LEU A 1 30 ? -3.506 -2.462 1.469 1.00 0.00 30 LEU A O 16
ATOM 21558 N N . ILE A 1 31 ? -3.144 -1.598 3.530 1.00 0.00 31 ILE A N 16
ATOM 21559 C CA . ILE A 1 31 ? -4.224 -2.328 4.193 1.00 0.00 31 ILE A CA 16
ATOM 21560 C C . ILE A 1 31 ? -5.041 -1.406 5.109 1.00 0.00 31 ILE A C 16
ATOM 21561 O O . ILE A 1 31 ? -4.700 -0.247 5.293 1.00 0.00 31 ILE A O 16
ATOM 21577 N N . GLN A 1 32 ? -6.100 -1.932 5.719 1.00 0.00 32 GLN A N 16
ATOM 21578 C CA . GLN A 1 32 ? -6.914 -1.355 6.789 1.00 0.00 32 GLN A CA 16
ATOM 21579 C C . GLN A 1 32 ? -7.155 0.151 6.620 1.00 0.00 32 GLN A C 16
ATOM 21580 O O . GLN A 1 32 ? -7.842 0.557 5.694 1.00 0.00 32 GLN A O 16
ATOM 21594 N N . ASN A 1 33 ? -6.617 0.999 7.505 1.00 0.00 33 ASN A N 16
ATOM 21595 C CA . ASN A 1 33 ? -6.698 2.452 7.359 1.00 0.00 33 ASN A CA 16
ATOM 21596 C C . ASN A 1 33 ? -5.717 2.955 6.319 1.00 0.00 33 ASN A C 16
ATOM 21597 O O . ASN A 1 33 ? -6.033 3.928 5.642 1.00 0.00 33 ASN A O 16
ATOM 21608 N N . GLY A 1 34 ? -4.553 2.309 6.192 1.00 0.00 34 GLY A N 16
ATOM 21609 C CA . GLY A 1 34 ? -3.557 2.483 5.137 1.00 0.00 34 GLY A CA 16
ATOM 21610 C C . GLY A 1 34 ? -4.153 2.535 3.740 1.00 0.00 34 GLY A C 16
ATOM 21611 O O . GLY A 1 34 ? -3.519 3.078 2.840 1.00 0.00 34 GLY A O 16
ATOM 21615 N N . VAL A 1 35 ? -5.382 2.052 3.536 1.00 0.00 35 VAL A N 16
ATOM 21616 C CA . VAL A 1 35 ? -6.094 2.256 2.288 1.00 0.00 35 VAL A CA 16
ATOM 21617 C C . VAL A 1 35 ? -6.087 3.737 1.847 1.00 0.00 35 VAL A C 16
ATOM 21618 O O . VAL A 1 35 ? -6.111 3.984 0.641 1.00 0.00 35 VAL A O 16
ATOM 21631 N N . PHE A 1 36 ? -6.003 4.701 2.785 1.00 0.00 36 PHE A N 16
ATOM 21632 C CA . PHE A 1 36 ? -5.881 6.136 2.547 1.00 0.00 36 PHE A CA 16
ATOM 21633 C C . PHE A 1 36 ? -4.718 6.524 1.616 1.00 0.00 36 PHE A C 16
ATOM 21634 O O . PHE A 1 36 ? -4.798 7.599 1.022 1.00 0.00 36 PHE A O 16
ATOM 21651 N N . TRP A 1 37 ? -3.682 5.693 1.422 1.00 0.00 37 TRP A N 16
ATOM 21652 C CA . TRP A 1 37 ? -2.630 6.027 0.458 1.00 0.00 37 TRP A CA 16
ATOM 21653 C C . TRP A 1 37 ? -3.103 5.935 -1.002 1.00 0.00 37 TRP A C 16
ATOM 21654 O O . TRP A 1 37 ? -2.436 6.483 -1.885 1.00 0.00 37 TRP A O 16
ATOM 21675 N N . ALA A 1 38 ? -4.213 5.257 -1.308 1.00 0.00 38 ALA A N 16
ATOM 21676 C CA . ALA A 1 38 ? -4.758 5.186 -2.665 1.00 0.00 38 ALA A CA 16
ATOM 21677 C C . ALA A 1 38 ? -5.605 6.400 -2.985 1.00 0.00 38 ALA A C 16
ATOM 21678 O O . ALA A 1 38 ? -6.608 6.261 -3.682 1.00 0.00 38 ALA A O 16
ATOM 21685 N N . LEU A 1 39 ? -5.177 7.566 -2.515 1.00 0.00 39 LEU A N 16
ATOM 21686 C CA . LEU A 1 39 ? -5.886 8.828 -2.525 1.00 0.00 39 LEU A CA 16
ATOM 21687 C C . LEU A 1 39 ? -5.016 9.836 -1.775 1.00 0.00 39 LEU A C 16
ATOM 21688 O O . LEU A 1 39 ? -5.330 10.340 -0.696 1.00 0.00 39 LEU A O 16
ATOM 21704 N N . GLU A 1 40 ? -3.850 10.047 -2.378 1.00 0.00 40 GLU A N 16
ATOM 21705 C CA . GLU A 1 40 ? -2.734 10.895 -1.978 1.00 0.00 40 GLU A CA 16
ATOM 21706 C C . GLU A 1 40 ? -2.339 11.862 -3.094 1.00 0.00 40 GLU A C 16
ATOM 21707 O O . GLU A 1 40 ? -2.838 11.802 -4.218 1.00 0.00 40 GLU A O 16
ATOM 21719 N N . GLU A 1 41 ? -1.401 12.750 -2.782 1.00 0.00 41 GLU A N 16
ATOM 21720 C CA . GLU A 1 41 ? -1.047 13.915 -3.572 1.00 0.00 41 GLU A CA 16
ATOM 21721 C C . GLU A 1 41 ? 0.457 13.951 -3.812 1.00 0.00 41 GLU A C 16
ATOM 21722 O O . GLU A 1 41 ? 1.157 14.878 -3.394 1.00 0.00 41 GLU A O 16
ATOM 21734 N N . LEU A 1 42 ? 0.951 12.895 -4.463 1.00 0.00 42 LEU A N 16
ATOM 21735 C CA . LEU A 1 42 ? 2.359 12.650 -4.742 1.00 0.00 42 LEU A CA 16
ATOM 21736 C C . LEU A 1 42 ? 2.455 11.721 -5.965 1.00 0.00 42 LEU A C 16
ATOM 21737 O O . LEU A 1 42 ? 1.648 11.832 -6.888 1.00 0.00 42 LEU A O 16
ATOM 21753 N N . GLU A 1 43 ? 3.453 10.837 -6.001 1.00 0.00 43 GLU A N 16
ATOM 21754 C CA . GLU A 1 43 ? 3.754 9.880 -7.053 1.00 0.00 43 GLU A CA 16
ATOM 21755 C C . GLU A 1 43 ? 4.451 8.668 -6.415 1.00 0.00 43 GLU A C 16
ATOM 21756 O O . GLU A 1 43 ? 5.023 8.786 -5.331 1.00 0.00 43 GLU A O 16
ATOM 21768 N N . THR A 1 44 ? 4.458 7.535 -7.108 1.00 0.00 44 THR A N 16
ATOM 21769 C CA . THR A 1 44 ? 5.254 6.318 -6.903 1.00 0.00 44 THR A CA 16
ATOM 21770 C C . THR A 1 44 ? 5.666 5.830 -8.282 1.00 0.00 44 THR A C 16
ATOM 21771 O O . THR A 1 44 ? 4.805 5.685 -9.151 1.00 0.00 44 THR A O 16
ATOM 21782 N N . PRO A 1 45 ? 6.945 5.522 -8.497 1.00 0.00 45 PRO A N 16
ATOM 21783 C CA . PRO A 1 45 ? 7.344 4.646 -9.564 1.00 0.00 45 PRO A CA 16
ATOM 21784 C C . PRO A 1 45 ? 7.310 3.149 -9.179 1.00 0.00 45 PRO A C 16
ATOM 21785 O O . PRO A 1 45 ? 7.482 2.309 -10.061 1.00 0.00 45 PRO A O 16
ATOM 21796 N N . ALA A 1 46 ? 7.058 2.789 -7.911 1.00 0.00 46 ALA A N 16
ATOM 21797 C CA . ALA A 1 46 ? 7.041 1.402 -7.444 1.00 0.00 46 ALA A CA 16
ATOM 21798 C C . ALA A 1 46 ? 5.730 0.726 -7.835 1.00 0.00 46 ALA A C 16
ATOM 21799 O O . ALA A 1 46 ? 4.807 1.411 -8.296 1.00 0.00 46 ALA A O 16
ATOM 21806 N N . LYS A 1 47 ? 5.595 -0.593 -7.644 1.00 0.00 47 LYS A N 16
ATOM 21807 C CA . LYS A 1 47 ? 4.270 -1.182 -7.738 1.00 0.00 47 LYS A CA 16
ATOM 21808 C C . LYS A 1 47 ? 3.608 -0.871 -6.415 1.00 0.00 47 LYS A C 16
ATOM 21809 O O . LYS A 1 47 ? 4.207 -0.989 -5.345 1.00 0.00 47 LYS A O 16
ATOM 21828 N N . VAL A 1 48 ? 2.359 -0.477 -6.484 1.00 0.00 48 VAL A N 16
ATOM 21829 C CA . VAL A 1 48 ? 1.515 -0.089 -5.421 1.00 0.00 48 VAL A CA 16
ATOM 21830 C C . VAL A 1 48 ? 0.209 -0.768 -5.763 1.00 0.00 48 VAL A C 16
ATOM 21831 O O . VAL A 1 48 ? -0.206 -0.820 -6.927 1.00 0.00 48 VAL A O 16
ATOM 21844 N N . TYR A 1 49 ? -0.367 -1.349 -4.738 1.00 0.00 49 TYR A N 16
ATOM 21845 C CA . TYR A 1 49 ? -1.551 -2.159 -4.764 1.00 0.00 49 TYR A CA 16
ATOM 21846 C C . TYR A 1 49 ? -2.180 -2.010 -3.368 1.00 0.00 49 TYR A C 16
ATOM 21847 O O . TYR A 1 49 ? -1.521 -1.595 -2.413 1.00 0.00 49 TYR A O 16
ATOM 21865 N N . ALA A 1 50 ? -3.458 -2.314 -3.208 1.00 0.00 50 ALA A N 16
ATOM 21866 C CA . ALA A 1 50 ? -4.264 -2.011 -2.024 1.00 0.00 50 ALA A CA 16
ATOM 21867 C C . ALA A 1 50 ? -5.154 -3.231 -1.752 1.00 0.00 50 ALA A C 16
ATOM 21868 O O . ALA A 1 50 ? -5.615 -3.856 -2.701 1.00 0.00 50 ALA A O 16
ATOM 21875 N N . ILE A 1 51 ? -5.438 -3.562 -0.497 1.00 0.00 51 ILE A N 16
ATOM 21876 C CA . ILE A 1 51 ? -6.338 -4.637 -0.111 1.00 0.00 51 ILE A CA 16
ATOM 21877 C C . ILE A 1 51 ? -7.770 -4.153 -0.241 1.00 0.00 51 ILE A C 16
ATOM 21878 O O . ILE A 1 51 ? -8.270 -3.341 0.538 1.00 0.00 51 ILE A O 16
ATOM 21894 N N . LYS A 1 52 ? -8.447 -4.744 -1.219 1.00 0.00 52 LYS A N 16
ATOM 21895 C CA . LYS A 1 52 ? -9.839 -4.515 -1.514 1.00 0.00 52 LYS A CA 16
ATOM 21896 C C . LYS A 1 52 ? -10.732 -4.838 -0.332 1.00 0.00 52 LYS A C 16
ATOM 21897 O O . LYS A 1 52 ? -11.504 -3.971 0.051 1.00 0.00 52 LYS A O 16
ATOM 21916 N N . ASP A 1 53 ? -10.621 -6.025 0.273 1.00 0.00 53 ASP A N 16
ATOM 21917 C CA . ASP A 1 53 ? -11.428 -6.376 1.453 1.00 0.00 53 ASP A CA 16
ATOM 21918 C C . ASP A 1 53 ? -11.343 -5.281 2.511 1.00 0.00 53 ASP A C 16
ATOM 21919 O O . ASP A 1 53 ? -12.380 -4.844 2.998 1.00 0.00 53 ASP A O 16
ATOM 21928 N N . ASP A 1 54 ? -10.141 -4.803 2.844 1.00 0.00 54 ASP A N 16
ATOM 21929 C CA . ASP A 1 54 ? -9.961 -3.718 3.793 1.00 0.00 54 ASP A CA 16
ATOM 21930 C C . ASP A 1 54 ? -10.604 -2.423 3.324 1.00 0.00 54 ASP A C 16
ATOM 21931 O O . ASP A 1 54 ? -11.328 -1.819 4.102 1.00 0.00 54 ASP A O 16
ATOM 21940 N N . PHE A 1 55 ? -10.377 -1.982 2.083 1.00 0.00 55 PHE A N 16
ATOM 21941 C CA . PHE A 1 55 ? -10.996 -0.779 1.520 1.00 0.00 55 PHE A CA 16
ATOM 21942 C C . PHE A 1 55 ? -12.522 -0.836 1.668 1.00 0.00 55 PHE A C 16
ATOM 21943 O O . PHE A 1 55 ? -13.160 0.115 2.122 1.00 0.00 55 PHE A O 16
ATOM 21960 N N . LEU A 1 56 ? -13.107 -1.988 1.351 1.00 0.00 56 LEU A N 16
ATOM 21961 C CA . LEU A 1 56 ? -14.529 -2.276 1.466 1.00 0.00 56 LEU A CA 16
ATOM 21962 C C . LEU A 1 56 ? -14.972 -2.318 2.920 1.00 0.00 56 LEU A C 16
ATOM 21963 O O . LEU A 1 56 ? -16.117 -1.979 3.225 1.00 0.00 56 LEU A O 16
ATOM 21979 N N . ALA A 1 57 ? -14.092 -2.758 3.815 1.00 0.00 57 ALA A N 16
ATOM 21980 C CA . ALA A 1 57 ? -14.272 -2.728 5.252 1.00 0.00 57 ALA A CA 16
ATOM 21981 C C . ALA A 1 57 ? -13.955 -1.340 5.838 1.00 0.00 57 ALA A C 16
ATOM 21982 O O . ALA A 1 57 ? -13.974 -1.184 7.067 1.00 0.00 57 ALA A O 16
ATOM 21989 N N . ARG A 1 58 ? -13.651 -0.339 4.997 1.00 0.00 58 ARG A N 16
ATOM 21990 C CA . ARG A 1 58 ? -13.342 1.033 5.419 1.00 0.00 58 ARG A CA 16
ATOM 21991 C C . ARG A 1 58 ? -14.153 2.025 4.585 1.00 0.00 58 ARG A C 16
ATOM 21992 O O . ARG A 1 58 ? -13.666 3.114 4.314 1.00 0.00 58 ARG A O 16
ATOM 22013 N N . GLY A 1 59 ? -15.409 1.713 4.262 1.00 0.00 59 GLY A N 16
ATOM 22014 C CA . GLY A 1 59 ? -16.336 2.650 3.634 1.00 0.00 59 GLY A CA 16
ATOM 22015 C C . GLY A 1 59 ? -15.771 3.353 2.401 1.00 0.00 59 GLY A C 16
ATOM 22016 O O . GLY A 1 59 ? -15.672 4.585 2.369 1.00 0.00 59 GLY A O 16
ATOM 22020 N N . TYR A 1 60 ? -15.417 2.576 1.380 1.00 0.00 60 TYR A N 16
ATOM 22021 C CA . TYR A 1 60 ? -15.055 3.021 0.055 1.00 0.00 60 TYR A CA 16
ATOM 22022 C C . TYR A 1 60 ? -15.782 2.149 -0.964 1.00 0.00 60 TYR A C 16
ATOM 22023 O O . TYR A 1 60 ? -16.393 1.142 -0.595 1.00 0.00 60 TYR A O 16
ATOM 22041 N N . SER A 1 61 ? -15.713 2.512 -2.240 1.00 0.00 61 SER A N 16
ATOM 22042 C CA . SER A 1 61 ? -16.162 1.696 -3.349 1.00 0.00 61 SER A CA 16
ATOM 22043 C C . SER A 1 61 ? -14.944 1.407 -4.223 1.00 0.00 61 SER A C 16
ATOM 22044 O O . SER A 1 61 ? -13.960 2.147 -4.187 1.00 0.00 61 SER A O 16
ATOM 22052 N N . GLU A 1 62 ? -15.020 0.390 -5.084 1.00 0.00 62 GLU A N 16
ATOM 22053 C CA . GLU A 1 62 ? -13.908 0.022 -5.962 1.00 0.00 62 GLU A CA 16
ATOM 22054 C C . GLU A 1 62 ? -13.615 1.119 -6.994 1.00 0.00 62 GLU A C 16
ATOM 22055 O O . GLU A 1 62 ? -12.642 1.035 -7.743 1.00 0.00 62 GLU A O 16
ATOM 22067 N N . GLU A 1 63 ? -14.484 2.126 -7.089 1.00 0.00 63 GLU A N 16
ATOM 22068 C CA . GLU A 1 63 ? -14.346 3.239 -8.006 1.00 0.00 63 GLU A CA 16
ATOM 22069 C C . GLU A 1 63 ? -13.619 4.415 -7.338 1.00 0.00 63 GLU A C 16
ATOM 22070 O O . GLU A 1 63 ? -13.199 5.336 -8.039 1.00 0.00 63 GLU A O 16
ATOM 22082 N N . ASP A 1 64 ? -13.451 4.404 -6.009 1.00 0.00 64 ASP A N 16
ATOM 22083 C CA . ASP A 1 64 ? -12.915 5.537 -5.256 1.00 0.00 64 ASP A CA 16
ATOM 22084 C C . ASP A 1 64 ? -11.408 5.620 -5.470 1.00 0.00 64 ASP A C 16
ATOM 22085 O O . ASP A 1 64 ? -10.853 6.715 -5.598 1.00 0.00 64 ASP A O 16
ATOM 22094 N N . SER A 1 65 ? -10.724 4.470 -5.459 1.00 0.00 65 SER A N 16
ATOM 22095 C CA . SER A 1 65 ? -9.302 4.463 -5.156 1.00 0.00 65 SER A CA 16
ATOM 22096 C C . SER A 1 65 ? -8.532 4.901 -6.402 1.00 0.00 65 SER A C 16
ATOM 22097 O O . SER A 1 65 ? -9.031 4.796 -7.526 1.00 0.00 65 SER A O 16
ATOM 22105 N N . LYS A 1 66 ? -7.283 5.336 -6.213 1.00 0.00 66 LYS A N 16
ATOM 22106 C CA . LYS A 1 66 ? -6.410 5.685 -7.319 1.00 0.00 66 LYS A CA 16
ATOM 22107 C C . LYS A 1 66 ? -5.207 4.759 -7.393 1.00 0.00 66 LYS A C 16
ATOM 22108 O O . LYS A 1 66 ? -4.155 5.164 -7.885 1.00 0.00 66 LYS A O 16
ATOM 22127 N N . VAL A 1 67 ? -5.386 3.475 -7.087 1.00 0.00 67 VAL A N 16
ATOM 22128 C CA . VAL A 1 67 ? -4.399 2.399 -7.240 1.00 0.00 67 VAL A CA 16
ATOM 22129 C C . VAL A 1 67 ? -5.186 1.119 -7.580 1.00 0.00 67 VAL A C 16
ATOM 22130 O O . VAL A 1 67 ? -6.420 1.139 -7.574 1.00 0.00 67 VAL A O 16
ATOM 22143 N N . PRO A 1 68 ? -4.522 0.023 -7.948 1.00 0.00 68 PRO A N 16
ATOM 22144 C CA . PRO A 1 68 ? -5.172 -1.260 -8.160 1.00 0.00 68 PRO A CA 16
ATOM 22145 C C . PRO A 1 68 ? -5.521 -1.920 -6.819 1.00 0.00 68 PRO A C 16
ATOM 22146 O O . PRO A 1 68 ? -4.680 -2.031 -5.919 1.00 0.00 68 PRO A O 16
ATOM 22157 N N . LEU A 1 69 ? -6.782 -2.333 -6.698 1.00 0.00 69 LEU A N 16
ATOM 22158 C CA . LEU A 1 69 ? -7.393 -2.939 -5.527 1.00 0.00 69 LEU A CA 16
ATOM 22159 C C . LEU A 1 69 ? -7.355 -4.451 -5.719 1.00 0.00 69 LEU A C 16
ATOM 22160 O O . LEU A 1 69 ? -8.184 -5.031 -6.420 1.00 0.00 69 LEU A O 16
ATOM 22176 N N . ILE A 1 70 ? -6.359 -5.071 -5.102 1.00 0.00 70 ILE A N 16
ATOM 22177 C CA . ILE A 1 70 ? -6.044 -6.485 -5.169 1.00 0.00 70 ILE A CA 16
ATOM 22178 C C . ILE A 1 70 ? -6.672 -7.186 -3.956 1.00 0.00 70 ILE A C 16
ATOM 22179 O O . ILE A 1 70 ? -7.192 -6.533 -3.045 1.00 0.00 70 ILE A O 16
ATOM 22195 N N . THR A 1 71 ? -6.630 -8.516 -3.921 1.00 0.00 71 THR A N 16
ATOM 22196 C CA . THR A 1 71 ? -7.033 -9.267 -2.738 1.00 0.00 71 THR A CA 16
ATOM 22197 C C . THR A 1 71 ? -5.812 -9.604 -1.880 1.00 0.00 71 THR A C 16
ATOM 22198 O O . THR A 1 71 ? -4.666 -9.496 -2.321 1.00 0.00 71 THR A O 16
ATOM 22209 N N . TYR A 1 72 ? -6.050 -10.083 -0.659 1.00 0.00 72 TYR A N 16
ATOM 22210 C CA . TYR A 1 72 ? -5.009 -10.507 0.266 1.00 0.00 72 TYR A CA 16
ATOM 22211 C C . TYR A 1 72 ? -4.051 -11.511 -0.377 1.00 0.00 72 TYR A C 16
ATOM 22212 O O . TYR A 1 72 ? -2.845 -11.369 -0.224 1.00 0.00 72 TYR A O 16
ATOM 22230 N N . SER A 1 73 ? -4.547 -12.500 -1.122 1.00 0.00 73 SER A N 16
ATOM 22231 C CA . SER A 1 73 ? -3.685 -13.499 -1.742 1.00 0.00 73 SER A CA 16
ATOM 22232 C C . SER A 1 73 ? -2.742 -12.906 -2.802 1.00 0.00 73 SER A C 16
ATOM 22233 O O . SER A 1 73 ? -1.667 -13.462 -3.030 1.00 0.00 73 SER A O 16
ATOM 22241 N N . GLU A 1 74 ? -3.130 -11.803 -3.450 1.00 0.00 74 GLU A N 16
ATOM 22242 C CA . GLU A 1 74 ? -2.289 -11.105 -4.419 1.00 0.00 74 GLU A CA 16
ATOM 22243 C C . GLU A 1 74 ? -1.184 -10.334 -3.688 1.00 0.00 74 GLU A C 16
ATOM 22244 O O . GLU A 1 74 ? -0.049 -10.309 -4.152 1.00 0.00 74 GLU A O 16
ATOM 22256 N N . PHE A 1 75 ? -1.473 -9.784 -2.503 1.00 0.00 75 PHE A N 16
ATOM 22257 C CA . PHE A 1 75 ? -0.456 -9.172 -1.653 1.00 0.00 75 PHE A CA 16
ATOM 22258 C C . PHE A 1 75 ? 0.596 -10.199 -1.256 1.00 0.00 75 PHE A C 16
ATOM 22259 O O . PHE A 1 75 ? 1.784 -9.882 -1.276 1.00 0.00 75 PHE A O 16
ATOM 22276 N N . ILE A 1 76 ? 0.177 -11.422 -0.914 1.00 0.00 76 ILE A N 16
ATOM 22277 C CA . ILE A 1 76 ? 1.103 -12.467 -0.497 1.00 0.00 76 ILE A CA 16
ATOM 22278 C C . ILE A 1 76 ? 2.134 -12.713 -1.590 1.00 0.00 76 ILE A C 16
ATOM 22279 O O . ILE A 1 76 ? 3.314 -12.720 -1.268 1.00 0.00 76 ILE A O 16
ATOM 22295 N N . ASP A 1 77 ? 1.723 -12.842 -2.855 1.00 0.00 77 ASP A N 16
ATOM 22296 C CA . ASP A 1 77 ? 2.633 -13.056 -3.983 1.00 0.00 77 ASP A CA 16
ATOM 22297 C C . ASP A 1 77 ? 3.741 -12.013 -4.054 1.00 0.00 77 ASP A C 16
ATOM 22298 O O . ASP A 1 77 ? 4.872 -12.339 -4.418 1.00 0.00 77 ASP A O 16
ATOM 22307 N N . LEU A 1 78 ? 3.427 -10.764 -3.706 1.00 0.00 78 LEU A N 16
ATOM 22308 C CA . LEU A 1 78 ? 4.406 -9.696 -3.757 1.00 0.00 78 LEU A CA 16
ATOM 22309 C C . LEU A 1 78 ? 5.481 -9.881 -2.693 1.00 0.00 78 LEU A C 16
ATOM 22310 O O . LEU A 1 78 ? 6.588 -9.389 -2.901 1.00 0.00 78 LEU A O 16
ATOM 22326 N N . LEU A 1 79 ? 5.164 -10.552 -1.582 1.00 0.00 79 LEU A N 16
ATOM 22327 C CA . LEU A 1 79 ? 6.079 -10.841 -0.493 1.00 0.00 79 LEU A CA 16
ATOM 22328 C C . LEU A 1 79 ? 6.992 -11.984 -0.924 1.00 0.00 79 LEU A C 16
ATOM 22329 O O . LEU A 1 79 ? 8.007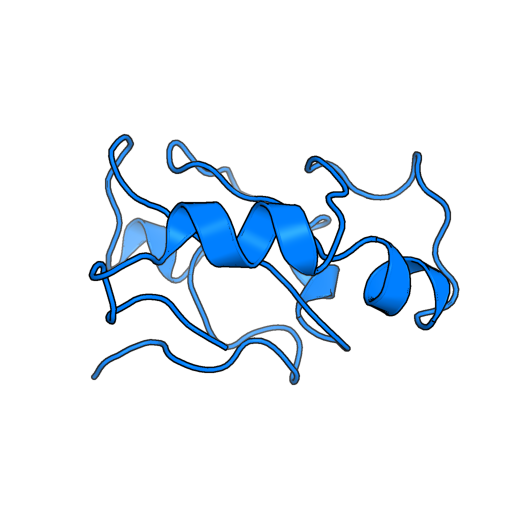 -11.740 -1.570 1.00 0.00 79 LEU A O 16
ATOM 22345 N N . GLU A 1 80 ? 6.649 -13.221 -0.554 1.00 0.00 80 GLU A N 16
ATOM 22346 C CA . GLU A 1 80 ? 7.355 -14.468 -0.832 1.00 0.00 80 GLU A CA 16
ATOM 22347 C C . GLU A 1 80 ? 8.880 -14.250 -0.913 1.00 0.00 80 GLU A C 16
ATOM 22348 O O . GLU A 1 80 ? 9.471 -14.425 -1.982 1.00 0.00 80 GLU A O 16
ATOM 22360 N N . GLY A 1 81 ? 9.520 -13.875 0.203 1.00 0.00 81 GLY A N 16
ATOM 22361 C CA . GLY A 1 81 ? 10.957 -13.582 0.304 1.00 0.00 81 GLY A CA 16
ATOM 22362 C C . GLY A 1 81 ? 11.246 -12.080 0.428 1.00 0.00 81 GLY A C 16
ATOM 22363 O O . GLY A 1 81 ? 12.309 -11.662 0.895 1.00 0.00 81 GLY A O 16
ATOM 22367 N N . GLU A 1 82 ? 10.287 -11.226 0.079 1.00 0.00 82 GLU A N 16
ATOM 22368 C CA . GLU A 1 82 ? 10.448 -9.782 -0.028 1.00 0.00 82 GLU A CA 16
ATOM 22369 C C . GLU A 1 82 ? 9.764 -9.125 1.150 1.00 0.00 82 GLU A C 16
ATOM 22370 O O . GLU A 1 82 ? 8.929 -8.238 1.056 1.00 0.00 82 GLU A O 16
ATOM 22382 N N . GLU A 1 83 ? 10.161 -9.570 2.327 1.00 0.00 83 GLU A N 16
ATOM 22383 C CA . GLU A 1 83 ? 9.607 -9.110 3.578 1.00 0.00 83 GLU A CA 16
ATOM 22384 C C . GLU A 1 83 ? 10.176 -7.771 4.046 1.00 0.00 83 GLU A C 16
ATOM 22385 O O . GLU A 1 83 ? 10.815 -7.679 5.097 1.00 0.00 83 GLU A O 16
ATOM 22397 N N . LYS A 1 84 ? 9.942 -6.710 3.271 1.00 0.00 84 LYS A N 16
ATOM 22398 C CA . LYS A 1 84 ? 10.355 -5.354 3.629 1.00 0.00 84 LYS A CA 16
ATOM 22399 C C . LYS A 1 84 ? 9.269 -4.331 3.292 1.00 0.00 84 LYS A C 16
ATOM 22400 O O . LYS A 1 84 ? 9.608 -3.193 2.968 1.00 0.00 84 LYS A O 16
ATOM 22419 N N . PHE A 1 85 ? 7.995 -4.691 3.466 1.00 0.00 85 PHE A N 16
ATOM 22420 C CA . PHE A 1 85 ? 6.836 -3.849 3.108 1.00 0.00 85 PHE A CA 16
ATOM 22421 C C . PHE A 1 85 ? 5.483 -4.482 3.431 1.00 0.00 85 PHE A C 16
ATOM 22422 O O . PHE A 1 85 ? 4.519 -4.407 2.675 1.00 0.00 85 PHE A O 16
ATOM 22439 N N . ILE A 1 86 ? 5.417 -5.138 4.576 1.00 0.00 86 ILE A N 16
ATOM 22440 C CA . ILE A 1 86 ? 4.224 -5.819 5.051 1.00 0.00 86 ILE A CA 16
ATOM 22441 C C . ILE A 1 86 ? 3.297 -4.762 5.686 1.00 0.00 86 ILE A C 16
ATOM 22442 O O . ILE A 1 86 ? 3.737 -3.648 5.985 1.00 0.00 86 ILE A O 16
ATOM 22458 N N . GLY A 1 87 ? 2.060 -5.115 6.043 1.00 0.00 87 GLY A N 16
ATOM 22459 C CA . GLY A 1 87 ? 1.449 -4.584 7.253 1.00 0.00 87 GLY A CA 16
ATOM 22460 C C . GLY A 1 87 ? 0.365 -5.506 7.773 1.00 0.00 87 GLY A C 16
ATOM 22461 O O . GLY A 1 87 ? 0.129 -6.564 7.144 1.00 0.00 87 GLY A O 16
ATOM 22465 N N . MET A 1 1 ? -13.068 -3.424 9.361 1.00 0.00 1 MET A N 17
ATOM 22466 C CA . MET A 1 1 ? -14.168 -2.489 9.047 1.00 0.00 1 MET A CA 17
ATOM 22467 C C . MET A 1 1 ? -13.689 -1.359 8.148 1.00 0.00 1 MET A C 17
ATOM 22468 O O . MET A 1 1 ? -14.227 -1.188 7.057 1.00 0.00 1 MET A O 17
ATOM 22482 N N . ALA A 1 2 ? -12.679 -0.592 8.550 1.00 0.00 2 ALA A N 17
ATOM 22483 C CA . ALA A 1 2 ? -11.880 0.207 7.635 1.00 0.00 2 ALA A CA 17
ATOM 22484 C C . ALA A 1 2 ? -10.416 -0.085 7.953 1.00 0.00 2 ALA A C 17
ATOM 22485 O O . ALA A 1 2 ? -10.069 -0.401 9.095 1.00 0.00 2 ALA A O 17
ATOM 22492 N N . LEU A 1 3 ? -9.572 -0.024 6.931 1.00 0.00 3 LEU A N 17
ATOM 22493 C CA . LEU A 1 3 ? -8.181 -0.446 6.953 1.00 0.00 3 LEU A CA 17
ATOM 22494 C C . LEU A 1 3 ? -7.393 0.830 6.738 1.00 0.00 3 LEU A C 17
ATOM 22495 O O . LEU A 1 3 ? -6.978 1.138 5.621 1.00 0.00 3 LEU A O 17
ATOM 22511 N N . VAL A 1 4 ? -7.298 1.597 7.822 1.00 0.00 4 VAL A N 17
ATOM 22512 C CA . VAL A 1 4 ? -6.686 2.913 7.896 1.00 0.00 4 VAL A CA 17
ATOM 22513 C C . VAL A 1 4 ? -5.395 2.773 8.703 1.00 0.00 4 VAL A C 17
ATOM 22514 O O . VAL A 1 4 ? -5.184 3.423 9.726 1.00 0.00 4 VAL A O 17
ATOM 22527 N N . LEU A 1 5 ? -4.556 1.839 8.277 1.00 0.00 5 LEU A N 17
ATOM 22528 C CA . LEU A 1 5 ? -3.229 1.633 8.805 1.00 0.00 5 LEU A CA 17
ATOM 22529 C C . LEU A 1 5 ? -2.524 0.649 7.898 1.00 0.00 5 LEU A C 17
ATOM 22530 O O . LEU A 1 5 ? -3.131 -0.322 7.441 1.00 0.00 5 LEU A O 17
ATOM 22546 N N . VAL A 1 6 ? -1.232 0.857 7.675 1.00 0.00 6 VAL A N 17
ATOM 22547 C CA . VAL A 1 6 ? -0.467 -0.044 6.829 1.00 0.00 6 VAL A CA 17
ATOM 22548 C C . VAL A 1 6 ? 0.995 -0.080 7.286 1.00 0.00 6 VAL A C 17
ATOM 22549 O O . VAL A 1 6 ? 1.931 -0.009 6.494 1.00 0.00 6 VAL A O 17
ATOM 22562 N N . LYS A 1 7 ? 1.223 -0.216 8.594 1.00 0.00 7 LYS A N 17
ATOM 22563 C CA . LYS A 1 7 ? 2.588 -0.276 9.113 1.00 0.00 7 LYS A CA 17
ATOM 22564 C C . LYS A 1 7 ? 2.864 -1.586 9.838 1.00 0.00 7 LYS A C 17
ATOM 22565 O O . LYS A 1 7 ? 3.799 -1.644 10.640 1.00 0.00 7 LYS A O 17
ATOM 22584 N N . TYR A 1 8 ? 2.289 -2.691 9.362 1.00 0.00 8 TYR A N 17
ATOM 22585 C CA . TYR A 1 8 ? 2.393 -3.972 10.058 1.00 0.00 8 TYR A CA 17
ATOM 22586 C C . TYR A 1 8 ? 2.447 -5.118 9.049 1.00 0.00 8 TYR A C 17
ATOM 22587 O O . TYR A 1 8 ? 1.988 -6.228 9.329 1.00 0.00 8 TYR A O 17
ATOM 22605 N N . GLY A 1 9 ? 3.121 -4.889 7.920 1.00 0.00 9 GLY A N 17
ATOM 22606 C CA . GLY A 1 9 ? 3.058 -5.761 6.766 1.00 0.00 9 GLY A CA 17
ATOM 22607 C C . GLY A 1 9 ? 1.600 -6.054 6.469 1.00 0.00 9 GLY A C 17
ATOM 22608 O O . GLY A 1 9 ? 0.821 -5.187 6.064 1.00 0.00 9 GLY A O 17
ATOM 22612 N N . THR A 1 10 ? 1.231 -7.278 6.773 1.00 0.00 10 THR A N 17
ATOM 22613 C CA . THR A 1 10 ? 0.050 -7.946 6.281 1.00 0.00 10 THR A CA 17
ATOM 22614 C C . THR A 1 10 ? -1.167 -7.613 7.145 1.00 0.00 10 THR A C 17
ATOM 22615 O O . THR A 1 10 ? -1.585 -8.451 7.949 1.00 0.00 10 THR A O 17
ATOM 22626 N N . ASP A 1 11 ? -1.724 -6.403 7.028 1.00 0.00 11 ASP A N 17
ATOM 22627 C CA . ASP A 1 11 ? -2.966 -6.069 7.729 1.00 0.00 11 ASP A CA 17
ATOM 22628 C C . ASP A 1 11 ? -3.761 -4.959 7.014 1.00 0.00 11 ASP A C 17
ATOM 22629 O O . ASP A 1 11 ? -4.316 -4.071 7.659 1.00 0.00 11 ASP A O 17
ATOM 22638 N N . HIS A 1 12 ? -3.801 -4.981 5.671 1.00 0.00 12 HIS A N 17
ATOM 22639 C CA . HIS A 1 12 ? -4.547 -4.062 4.799 1.00 0.00 12 HIS A CA 17
ATOM 22640 C C . HIS A 1 12 ? -4.679 -4.693 3.392 1.00 0.00 12 HIS A C 17
ATOM 22641 O O . HIS A 1 12 ? -4.083 -5.744 3.160 1.00 0.00 12 HIS A O 17
ATOM 22655 N N . PRO A 1 13 ? -5.483 -4.161 2.457 1.00 0.00 13 PRO A N 17
ATOM 22656 C CA . PRO A 1 13 ? -5.654 -4.743 1.120 1.00 0.00 13 PRO A CA 17
ATOM 22657 C C . PRO A 1 13 ? -4.483 -4.396 0.199 1.00 0.00 13 PRO A C 17
ATOM 22658 O O . PRO A 1 13 ? -3.800 -3.444 0.494 1.00 0.00 13 PRO A O 17
ATOM 22669 N N . VAL A 1 14 ? -4.275 -5.126 -0.911 1.00 0.00 14 VAL A N 17
ATOM 22670 C CA . VAL A 1 14 ? -3.364 -4.909 -2.038 1.00 0.00 14 VAL A CA 17
ATOM 22671 C C . VAL A 1 14 ? -3.271 -6.263 -2.749 1.00 0.00 14 VAL A C 17
ATOM 22672 O O . VAL A 1 14 ? -3.248 -6.315 -3.963 1.00 0.00 14 VAL A O 17
ATOM 22685 N N . GLU A 1 15 ? -3.361 -7.384 -2.022 1.00 0.00 15 GLU A N 17
ATOM 22686 C CA . GLU A 1 15 ? -3.293 -8.724 -2.629 1.00 0.00 15 GLU A CA 17
ATOM 22687 C C . GLU A 1 15 ? -4.347 -9.659 -2.057 1.00 0.00 15 GLU A C 17
ATOM 22688 O O . GLU A 1 15 ? -4.891 -10.474 -2.793 1.00 0.00 15 GLU A O 17
ATOM 22700 N N . LYS A 1 16 ? -4.804 -9.458 -0.825 1.00 0.00 16 LYS A N 17
ATOM 22701 C CA . LYS A 1 16 ? -5.633 -10.431 -0.139 1.00 0.00 16 LYS A CA 17
ATOM 22702 C C . LYS A 1 16 ? -6.757 -9.781 0.631 1.00 0.00 16 LYS A C 17
ATOM 22703 O O . LYS A 1 16 ? -7.900 -10.042 0.299 1.00 0.00 16 LYS A O 17
ATOM 22722 N N . LEU A 1 17 ? -6.493 -8.869 1.571 1.00 0.00 17 LEU A N 17
ATOM 22723 C CA . LEU A 1 17 ? -7.579 -8.165 2.257 1.00 0.00 17 LEU A CA 17
ATOM 22724 C C . LEU A 1 17 ? -8.501 -7.461 1.251 1.00 0.00 17 LEU A C 17
ATOM 22725 O O . LEU A 1 17 ? -9.707 -7.386 1.457 1.00 0.00 17 LEU A O 17
ATOM 22741 N N . LYS A 1 18 ? -7.946 -7.032 0.108 1.00 0.00 18 LYS A N 17
ATOM 22742 C CA . LYS A 1 18 ? -8.703 -6.410 -0.984 1.00 0.00 18 LYS A CA 17
ATOM 22743 C C . LYS A 1 18 ? -9.784 -7.356 -1.501 1.00 0.00 18 LYS A C 17
ATOM 22744 O O . LYS A 1 18 ? -10.858 -6.950 -1.904 1.00 0.00 18 LYS A O 17
ATOM 22763 N N . ILE A 1 19 ? -9.487 -8.643 -1.516 1.00 0.00 19 ILE A N 17
ATOM 22764 C CA . ILE A 1 19 ? -10.346 -9.663 -2.063 1.00 0.00 19 ILE A CA 17
ATOM 22765 C C . ILE A 1 19 ? -11.552 -9.798 -1.139 1.00 0.00 19 ILE A C 17
ATOM 22766 O O . ILE A 1 19 ? -12.671 -9.973 -1.612 1.00 0.00 19 ILE A O 17
ATOM 22782 N N . ARG A 1 20 ? -11.361 -9.579 0.168 1.00 0.00 20 ARG A N 17
ATOM 22783 C CA . ARG A 1 20 ? -12.461 -9.549 1.111 1.00 0.00 20 ARG A CA 17
ATOM 22784 C C . ARG A 1 20 ? -13.325 -8.311 0.887 1.00 0.00 20 ARG A C 17
ATOM 22785 O O . ARG A 1 20 ? -14.543 -8.403 1.044 1.00 0.00 20 ARG A O 17
ATOM 22806 N N . SER A 1 21 ? -12.739 -7.163 0.538 1.00 0.00 21 SER A N 17
ATOM 22807 C CA . SER A 1 21 ? -13.458 -5.915 0.312 1.00 0.00 21 SER A CA 17
ATOM 22808 C C . SER A 1 21 ? -12.579 -4.941 -0.493 1.00 0.00 21 SER A C 17
ATOM 22809 O O . SER A 1 21 ? -11.710 -4.313 0.113 1.00 0.00 21 SER A O 17
ATOM 22817 N N . ALA A 1 22 ? -12.761 -4.836 -1.821 1.00 0.00 22 ALA A N 17
ATOM 22818 C CA . ALA A 1 22 ? -12.165 -3.828 -2.714 1.00 0.00 22 ALA A CA 17
ATOM 22819 C C . ALA A 1 22 ? -12.599 -4.061 -4.167 1.00 0.00 22 ALA A C 17
ATOM 22820 O O . ALA A 1 22 ? -13.071 -5.146 -4.518 1.00 0.00 22 ALA A O 17
ATOM 22827 N N . LYS A 1 23 ? -12.345 -3.079 -5.043 1.00 0.00 23 LYS A N 17
ATOM 22828 C CA . LYS A 1 23 ? -12.626 -3.135 -6.481 1.00 0.00 23 LYS A CA 17
ATOM 22829 C C . LYS A 1 23 ? -11.422 -2.677 -7.295 1.00 0.00 23 LYS A C 17
ATOM 22830 O O . LYS A 1 23 ? -10.343 -2.465 -6.733 1.00 0.00 23 LYS A O 17
ATOM 22849 N N . ALA A 1 24 ? -11.591 -2.568 -8.612 1.00 0.00 24 ALA A N 17
ATOM 22850 C CA . ALA A 1 24 ? -10.589 -1.935 -9.456 1.00 0.00 24 ALA A CA 17
ATOM 22851 C C . ALA A 1 24 ? -10.541 -0.436 -9.164 1.00 0.00 24 ALA A C 17
ATOM 22852 O O . ALA A 1 24 ? -9.456 0.122 -9.065 1.00 0.00 24 ALA A O 17
ATOM 22859 N N . GLU A 1 25 ? -11.691 0.230 -8.995 1.00 0.00 25 GLU A N 17
ATOM 22860 C CA . GLU A 1 25 ? -11.722 1.683 -8.784 1.00 0.00 25 GLU A CA 17
ATOM 22861 C C . GLU A 1 25 ? -11.473 2.042 -7.326 1.00 0.00 25 GLU A C 17
ATOM 22862 O O . GLU A 1 25 ? -12.092 2.943 -6.749 1.00 0.00 25 GLU A O 17
ATOM 22874 N N . ASP A 1 26 ? -10.555 1.308 -6.717 1.00 0.00 26 ASP A N 17
ATOM 22875 C CA . ASP A 1 26 ? -10.252 1.426 -5.316 1.00 0.00 26 ASP A CA 17
ATOM 22876 C C . ASP A 1 26 ? -8.870 2.060 -5.168 1.00 0.00 26 ASP A C 17
ATOM 22877 O O . ASP A 1 26 ? -8.090 2.075 -6.127 1.00 0.00 26 ASP A O 17
ATOM 22886 N N . LYS A 1 27 ? -8.542 2.585 -3.991 1.00 0.00 27 LYS A N 17
ATOM 22887 C CA . LYS A 1 27 ? -7.294 3.302 -3.739 1.00 0.00 27 LYS A CA 17
ATOM 22888 C C . LYS A 1 27 ? -6.596 2.668 -2.552 1.00 0.00 27 LYS A C 17
ATOM 22889 O O . LYS A 1 27 ? -7.261 2.303 -1.577 1.00 0.00 27 LYS A O 17
ATOM 22908 N N . ILE A 1 28 ? -5.283 2.463 -2.656 1.00 0.00 28 ILE A N 17
ATOM 22909 C CA . ILE A 1 28 ? -4.443 1.896 -1.614 1.00 0.00 28 ILE A CA 17
ATOM 22910 C C . ILE A 1 28 ? -3.000 2.385 -1.816 1.00 0.00 28 ILE A C 17
ATOM 22911 O O . ILE A 1 28 ? -2.613 2.756 -2.925 1.00 0.00 28 ILE A O 17
ATOM 22927 N N . VAL A 1 29 ? -2.206 2.358 -0.747 1.00 0.00 29 VAL A N 17
ATOM 22928 C CA . VAL A 1 29 ? -0.777 2.660 -0.655 1.00 0.00 29 VAL A CA 17
ATOM 22929 C C . VAL A 1 29 ? -0.221 1.872 0.547 1.00 0.00 29 VAL A C 17
ATOM 22930 O O . VAL A 1 29 ? -0.981 1.580 1.472 1.00 0.00 29 VAL A O 17
ATOM 22943 N N . LEU A 1 30 ? 1.085 1.559 0.559 1.00 0.00 30 LEU A N 17
ATOM 22944 C CA . LEU A 1 30 ? 1.778 0.811 1.620 1.00 0.00 30 LEU A CA 17
ATOM 22945 C C . LEU A 1 30 ? 2.831 1.672 2.304 1.00 0.00 30 LEU A C 17
ATOM 22946 O O . LEU A 1 30 ? 3.520 2.423 1.619 1.00 0.00 30 LEU A O 17
ATOM 22962 N N . ILE A 1 31 ? 3.011 1.519 3.622 1.00 0.00 31 ILE A N 17
ATOM 22963 C CA . ILE A 1 31 ? 4.002 2.253 4.410 1.00 0.00 31 ILE A CA 17
ATOM 22964 C C . ILE A 1 31 ? 4.809 1.275 5.276 1.00 0.00 31 ILE A C 17
ATOM 22965 O O . ILE A 1 31 ? 4.642 0.064 5.163 1.00 0.00 31 ILE A O 17
ATOM 22981 N N . GLN A 1 32 ? 5.686 1.797 6.132 1.00 0.00 32 GLN A N 17
ATOM 22982 C CA . GLN A 1 32 ? 6.546 1.175 7.135 1.00 0.00 32 GLN A CA 17
ATOM 22983 C C . GLN A 1 32 ? 6.905 -0.280 6.819 1.00 0.00 32 GLN A C 17
ATOM 22984 O O . GLN A 1 32 ? 7.883 -0.534 6.118 1.00 0.00 32 GLN A O 17
ATOM 22998 N N . ASN A 1 33 ? 6.121 -1.229 7.340 1.00 0.00 33 ASN A N 17
ATOM 22999 C CA . ASN A 1 33 ? 6.279 -2.671 7.113 1.00 0.00 33 ASN A CA 17
ATOM 23000 C C . ASN A 1 33 ? 5.266 -3.172 6.104 1.00 0.00 33 ASN A C 17
ATOM 23001 O O . ASN A 1 33 ? 5.537 -4.155 5.428 1.00 0.00 33 ASN A O 17
ATOM 23012 N N . GLY A 1 34 ? 4.119 -2.494 5.984 1.00 0.00 34 GLY A N 17
ATOM 23013 C CA . GLY A 1 34 ? 3.133 -2.680 4.930 1.00 0.00 34 GLY A CA 17
ATOM 23014 C C . GLY A 1 34 ? 3.757 -2.766 3.542 1.00 0.00 34 GLY A C 17
ATOM 23015 O O . GLY A 1 34 ? 3.194 -3.424 2.678 1.00 0.00 34 GLY A O 17
ATOM 23019 N N . VAL A 1 35 ? 4.930 -2.167 3.322 1.00 0.00 35 VAL A N 17
ATOM 23020 C CA . VAL A 1 35 ? 5.709 -2.328 2.102 1.00 0.00 35 VAL A CA 17
ATOM 23021 C C . VAL A 1 35 ? 5.875 -3.791 1.662 1.00 0.00 35 VAL A C 17
ATOM 23022 O O . VAL A 1 35 ? 5.954 -4.028 0.462 1.00 0.00 35 VAL A O 17
ATOM 23035 N N . PHE A 1 36 ? 5.859 -4.766 2.581 1.00 0.00 36 PHE A N 17
ATOM 23036 C CA . PHE A 1 36 ? 5.871 -6.189 2.294 1.00 0.00 36 PHE A CA 17
ATOM 23037 C C . PHE A 1 36 ? 4.764 -6.601 1.314 1.00 0.00 36 PHE A C 17
ATOM 23038 O O . PHE A 1 36 ? 4.959 -7.577 0.596 1.00 0.00 36 PHE A O 17
ATOM 23055 N N . TRP A 1 37 ? 3.645 -5.862 1.212 1.00 0.00 37 TRP A N 17
ATOM 23056 C CA . TRP A 1 37 ? 2.592 -6.199 0.263 1.00 0.00 37 TRP A CA 17
ATOM 23057 C C . TRP A 1 37 ? 3.080 -6.111 -1.186 1.00 0.00 37 TRP A C 17
ATOM 23058 O O . TRP A 1 37 ? 2.505 -6.778 -2.045 1.00 0.00 37 TRP A O 17
ATOM 23079 N N . ALA A 1 38 ? 4.135 -5.341 -1.480 1.00 0.00 38 ALA A N 17
ATOM 23080 C CA . ALA A 1 38 ? 4.739 -5.228 -2.801 1.00 0.00 38 ALA A CA 17
ATOM 23081 C C . ALA A 1 38 ? 5.697 -6.381 -3.038 1.00 0.00 38 ALA A C 17
ATOM 23082 O O . ALA A 1 38 ? 6.723 -6.156 -3.672 1.00 0.00 38 ALA A O 17
ATOM 23089 N N . LEU A 1 39 ? 5.346 -7.590 -2.578 1.00 0.00 39 LEU A N 17
ATOM 23090 C CA . LEU A 1 39 ? 6.135 -8.813 -2.625 1.00 0.00 39 LEU A CA 17
ATOM 23091 C C . LEU A 1 39 ? 5.418 -9.965 -1.897 1.00 0.00 39 LEU A C 17
ATOM 23092 O O . LEU A 1 39 ? 5.982 -10.705 -1.087 1.00 0.00 39 LEU A O 17
ATOM 23108 N N . GLU A 1 40 ? 4.143 -10.135 -2.246 1.00 0.00 40 GLU A N 17
ATOM 23109 C CA . GLU A 1 40 ? 3.215 -11.188 -1.808 1.00 0.00 40 GLU A CA 17
ATOM 23110 C C . GLU A 1 40 ? 2.803 -12.047 -3.021 1.00 0.00 40 GLU A C 17
ATOM 23111 O O . GLU A 1 40 ? 3.428 -11.957 -4.083 1.00 0.00 40 GLU A O 17
ATOM 23123 N N . GLU A 1 41 ? 1.790 -12.907 -2.880 1.00 0.00 41 GLU A N 17
ATOM 23124 C CA . GLU A 1 41 ? 1.386 -13.926 -3.849 1.00 0.00 41 GLU A CA 17
ATOM 23125 C C . GLU A 1 41 ? -0.010 -13.709 -4.447 1.00 0.00 41 GLU A C 17
ATOM 23126 O O . GLU A 1 41 ? -0.887 -14.572 -4.386 1.00 0.00 41 GLU A O 17
ATOM 23138 N N . LEU A 1 42 ? -0.206 -12.575 -5.123 1.00 0.00 42 LEU A N 17
ATOM 23139 C CA . LEU A 1 42 ? -1.452 -12.093 -5.736 1.00 0.00 42 LEU A CA 17
ATOM 23140 C C . LEU A 1 42 ? -1.145 -10.776 -6.490 1.00 0.00 42 LEU A C 17
ATOM 23141 O O . LEU A 1 42 ? -0.026 -10.588 -6.968 1.00 0.00 42 LEU A O 17
ATOM 23157 N N . GLU A 1 43 ? -2.142 -9.898 -6.647 1.00 0.00 43 GLU A N 17
ATOM 23158 C CA . GLU A 1 43 ? -2.082 -8.477 -7.011 1.00 0.00 43 GLU A CA 17
ATOM 23159 C C . GLU A 1 43 ? -3.443 -7.859 -6.620 1.00 0.00 43 GLU A C 17
ATOM 23160 O O . GLU A 1 43 ? -4.289 -8.596 -6.115 1.00 0.00 43 GLU A O 17
ATOM 23172 N N . THR A 1 44 ? -3.709 -6.580 -6.896 1.00 0.00 44 THR A N 17
ATOM 23173 C CA . THR A 1 44 ? -5.020 -5.889 -6.909 1.00 0.00 44 THR A CA 17
ATOM 23174 C C . THR A 1 44 ? -5.252 -5.257 -8.277 1.00 0.00 44 THR A C 17
ATOM 23175 O O . THR A 1 44 ? -4.288 -4.818 -8.901 1.00 0.00 44 THR A O 17
ATOM 23186 N N . PRO A 1 45 ? -6.518 -5.100 -8.700 1.00 0.00 45 PRO A N 17
ATOM 23187 C CA . PRO A 1 45 ? -6.863 -4.197 -9.771 1.00 0.00 45 PRO A CA 17
ATOM 23188 C C . PRO A 1 45 ? -6.958 -2.728 -9.318 1.00 0.00 45 PRO A C 17
ATOM 23189 O O . PRO A 1 45 ? -7.175 -1.857 -10.156 1.00 0.00 45 PRO A O 17
ATOM 23200 N N . ALA A 1 46 ? -6.790 -2.441 -8.024 1.00 0.00 46 ALA A N 17
ATOM 23201 C CA . ALA A 1 46 ? -6.830 -1.092 -7.463 1.00 0.00 46 ALA A CA 17
ATOM 23202 C C . ALA A 1 46 ? -5.506 -0.400 -7.773 1.00 0.00 46 ALA A C 17
ATOM 23203 O O . ALA A 1 46 ? -4.536 -1.066 -8.140 1.00 0.00 46 ALA A O 17
ATOM 23210 N N . LYS A 1 47 ? -5.418 0.917 -7.567 1.00 0.00 47 LYS A N 17
ATOM 23211 C CA . LYS A 1 47 ? -4.153 1.587 -7.735 1.00 0.00 47 LYS A CA 17
ATOM 23212 C C . LYS A 1 47 ? -3.378 1.296 -6.459 1.00 0.00 47 LYS A C 17
ATOM 23213 O O . LYS A 1 47 ? -3.946 1.296 -5.360 1.00 0.00 47 LYS A O 17
ATOM 23232 N N . VAL A 1 48 ? -2.103 0.976 -6.598 1.00 0.00 48 VAL A N 17
ATOM 23233 C CA . VAL A 1 48 ? -1.250 0.518 -5.555 1.00 0.00 48 VAL A CA 17
ATOM 23234 C C . VAL A 1 48 ? 0.081 1.171 -5.804 1.00 0.00 48 VAL A C 17
ATOM 23235 O O . VAL A 1 48 ? 0.487 1.401 -6.948 1.00 0.00 48 VAL A O 17
ATOM 23248 N N . TYR A 1 49 ? 0.726 1.455 -4.696 1.00 0.00 49 TYR A N 17
ATOM 23249 C CA . TYR A 1 49 ? 1.962 2.186 -4.604 1.00 0.00 49 TYR A CA 17
ATOM 23250 C C . TYR A 1 49 ? 2.491 1.912 -3.199 1.00 0.00 49 TYR A C 17
ATOM 23251 O O . TYR A 1 49 ? 1.711 1.554 -2.317 1.00 0.00 49 TYR A O 17
ATOM 23269 N N . ALA A 1 50 ? 3.770 2.132 -2.939 1.00 0.00 50 ALA A N 17
ATOM 23270 C CA . ALA A 1 50 ? 4.369 1.999 -1.613 1.00 0.00 50 ALA A CA 17
ATOM 23271 C C . ALA A 1 50 ? 5.152 3.292 -1.340 1.00 0.00 50 ALA A C 17
ATOM 23272 O O . ALA A 1 50 ? 5.522 3.996 -2.282 1.00 0.00 50 ALA A O 17
ATOM 23279 N N . ILE A 1 51 ? 5.395 3.621 -0.072 1.00 0.00 51 ILE A N 17
ATOM 23280 C CA . ILE A 1 51 ? 6.180 4.782 0.333 1.00 0.00 51 ILE A CA 17
ATOM 23281 C C . ILE A 1 51 ? 7.645 4.429 0.194 1.00 0.00 51 ILE A C 17
ATOM 23282 O O . ILE A 1 51 ? 8.154 3.527 0.874 1.00 0.00 51 ILE A O 17
ATOM 23298 N N . LYS A 1 52 ? 8.321 5.129 -0.714 1.00 0.00 52 LYS A N 17
ATOM 23299 C CA . LYS A 1 52 ? 9.709 4.877 -1.031 1.00 0.00 52 LYS A CA 17
ATOM 23300 C C . LYS A 1 52 ? 10.572 5.066 0.200 1.00 0.00 52 LYS A C 17
ATOM 23301 O O . LYS A 1 52 ? 11.281 4.137 0.568 1.00 0.00 52 LYS A O 17
ATOM 23320 N N . ASP A 1 53 ? 10.443 6.198 0.889 1.00 0.00 53 ASP A N 17
ATOM 23321 C CA . ASP A 1 53 ? 11.188 6.505 2.111 1.00 0.00 53 ASP A CA 17
ATOM 23322 C C . ASP A 1 53 ? 11.100 5.358 3.117 1.00 0.00 53 ASP A C 17
ATOM 23323 O O . ASP A 1 53 ? 12.109 5.000 3.728 1.00 0.00 53 ASP A O 17
ATOM 23332 N N . ASP A 1 54 ? 9.910 4.772 3.297 1.00 0.00 54 ASP A N 17
ATOM 23333 C CA . ASP A 1 54 ? 9.685 3.671 4.226 1.00 0.00 54 ASP A CA 17
ATOM 23334 C C . ASP A 1 54 ? 10.274 2.341 3.759 1.00 0.00 54 ASP A C 17
ATOM 23335 O O . ASP A 1 54 ? 10.733 1.553 4.587 1.00 0.00 54 ASP A O 17
ATOM 23344 N N . PHE A 1 55 ? 10.260 2.069 2.453 1.00 0.00 55 PHE A N 17
ATOM 23345 C CA . PHE A 1 55 ? 10.823 0.855 1.859 1.00 0.00 55 PHE A CA 17
ATOM 23346 C C . PHE A 1 55 ? 12.340 0.881 1.950 1.00 0.00 55 PHE A C 17
ATOM 23347 O O . PHE A 1 55 ? 12.981 -0.086 2.349 1.00 0.00 55 PHE A O 17
ATOM 23364 N N . LEU A 1 56 ? 12.912 2.034 1.635 1.00 0.00 56 LEU A N 17
ATOM 23365 C CA . LEU A 1 56 ? 14.318 2.339 1.804 1.00 0.00 56 LEU A CA 17
ATOM 23366 C C . LEU A 1 56 ? 14.679 2.215 3.277 1.00 0.00 56 LEU A C 17
ATOM 23367 O O . LEU A 1 56 ? 15.700 1.610 3.608 1.00 0.00 56 LEU A O 17
ATOM 23383 N N . ALA A 1 57 ? 13.817 2.707 4.172 1.00 0.00 57 ALA A N 17
ATOM 23384 C CA . ALA A 1 57 ? 13.980 2.504 5.601 1.00 0.00 57 ALA A CA 17
ATOM 23385 C C . ALA A 1 57 ? 13.778 1.044 6.033 1.00 0.00 57 ALA A C 17
ATOM 23386 O O . ALA A 1 57 ? 13.981 0.740 7.211 1.00 0.00 57 ALA A O 17
ATOM 23393 N N . ARG A 1 58 ? 13.397 0.132 5.129 1.00 0.00 58 ARG A N 17
ATOM 23394 C CA . ARG A 1 58 ? 13.354 -1.305 5.412 1.00 0.00 58 ARG A CA 17
ATOM 23395 C C . ARG A 1 58 ? 14.399 -2.029 4.556 1.00 0.00 58 ARG A C 17
ATOM 23396 O O . ARG A 1 58 ? 14.213 -3.193 4.205 1.00 0.00 58 ARG A O 17
ATOM 23417 N N . GLY A 1 59 ? 15.553 -1.385 4.359 1.00 0.00 59 GLY A N 17
ATOM 23418 C CA . GLY A 1 59 ? 16.735 -1.929 3.714 1.00 0.00 59 GLY A CA 17
ATOM 23419 C C . GLY A 1 59 ? 16.441 -2.680 2.415 1.00 0.00 59 GLY A C 17
ATOM 23420 O O . GLY A 1 59 ? 16.956 -3.787 2.252 1.00 0.00 59 GLY A O 17
ATOM 23424 N N . TYR A 1 60 ? 15.659 -2.093 1.506 1.00 0.00 60 TYR A N 17
ATOM 23425 C CA . TYR A 1 60 ? 15.398 -2.585 0.166 1.00 0.00 60 TYR A CA 17
ATOM 23426 C C . TYR A 1 60 ? 15.995 -1.592 -0.833 1.00 0.00 60 TYR A C 17
ATOM 23427 O O . TYR A 1 60 ? 16.240 -0.426 -0.505 1.00 0.00 60 TYR A O 17
ATOM 23445 N N . SER A 1 61 ? 16.169 -2.031 -2.074 1.00 0.00 61 SER A N 17
ATOM 23446 C CA . SER A 1 61 ? 16.459 -1.179 -3.211 1.00 0.00 61 SER A CA 17
ATOM 23447 C C . SER A 1 61 ? 15.156 -0.774 -3.896 1.00 0.00 61 SER A C 17
ATOM 23448 O O . SER A 1 61 ? 14.113 -1.387 -3.692 1.00 0.00 61 SER A O 17
ATOM 23456 N N . GLU A 1 62 ? 15.213 0.229 -4.769 1.00 0.00 62 GLU A N 17
ATOM 23457 C CA . GLU A 1 62 ? 14.068 0.723 -5.516 1.00 0.00 62 GLU A CA 17
ATOM 23458 C C . GLU A 1 62 ? 13.550 -0.306 -6.526 1.00 0.00 62 GLU A C 17
ATOM 23459 O O . GLU A 1 62 ? 12.486 -0.127 -7.110 1.00 0.00 62 GLU A O 17
ATOM 23471 N N . GLU A 1 63 ? 14.303 -1.376 -6.769 1.00 0.00 63 GLU A N 17
ATOM 23472 C CA . GLU A 1 63 ? 13.981 -2.397 -7.748 1.00 0.00 63 GLU A CA 17
ATOM 23473 C C . GLU A 1 63 ? 13.629 -3.723 -7.062 1.00 0.00 63 GLU A C 17
ATOM 23474 O O . GLU A 1 63 ? 13.467 -4.748 -7.723 1.00 0.00 63 GLU A O 17
ATOM 23486 N N . ASP A 1 64 ? 13.530 -3.725 -5.728 1.00 0.00 64 ASP A N 17
ATOM 23487 C CA . ASP A 1 64 ? 13.203 -4.923 -4.961 1.00 0.00 64 ASP A CA 17
ATOM 23488 C C . ASP A 1 64 ? 11.700 -5.129 -4.821 1.00 0.00 64 ASP A C 17
ATOM 23489 O O . ASP A 1 64 ? 11.275 -6.251 -4.542 1.00 0.00 64 ASP A O 17
ATOM 23498 N N . SER A 1 65 ? 10.917 -4.051 -4.886 1.00 0.00 65 SER A N 17
ATOM 23499 C CA . SER A 1 65 ? 9.476 -4.128 -4.723 1.00 0.00 65 SER A CA 17
ATOM 23500 C C . SER A 1 65 ? 8.841 -4.540 -6.058 1.00 0.00 65 SER A C 17
ATOM 23501 O O . SER A 1 65 ? 9.455 -4.361 -7.111 1.00 0.00 65 SER A O 17
ATOM 23509 N N . LYS A 1 66 ? 7.568 -4.954 -6.041 1.00 0.00 66 LYS A N 17
ATOM 23510 C CA . LYS A 1 66 ? 6.783 -5.132 -7.263 1.00 0.00 66 LYS A CA 17
ATOM 23511 C C . LYS A 1 66 ? 5.642 -4.124 -7.379 1.00 0.00 66 LYS A C 17
ATOM 23512 O O . LYS A 1 66 ? 4.634 -4.436 -8.017 1.00 0.00 66 LYS A O 17
ATOM 23531 N N . VAL A 1 67 ? 5.834 -2.875 -6.943 1.00 0.00 67 VAL A N 17
ATOM 23532 C CA . VAL A 1 67 ? 4.860 -1.784 -7.139 1.00 0.00 67 VAL A CA 17
ATOM 23533 C C . VAL A 1 67 ? 5.592 -0.447 -7.276 1.00 0.00 67 VAL A C 17
ATOM 23534 O O . VAL A 1 67 ? 6.766 -0.360 -6.911 1.00 0.00 67 VAL A O 17
ATOM 23547 N N . PRO A 1 68 ? 4.908 0.611 -7.752 1.00 0.00 68 PRO A N 17
ATOM 23548 C CA . PRO A 1 68 ? 5.507 1.914 -7.906 1.00 0.00 68 PRO A CA 17
ATOM 23549 C C . PRO A 1 68 ? 5.740 2.565 -6.546 1.00 0.00 68 PRO A C 17
ATOM 23550 O O . PRO A 1 68 ? 4.817 2.759 -5.748 1.00 0.00 68 PRO A O 17
ATOM 23561 N N . LEU A 1 69 ? 7.000 2.879 -6.289 1.00 0.00 69 LEU A N 17
ATOM 23562 C CA . LEU A 1 69 ? 7.495 3.481 -5.071 1.00 0.00 69 LEU A CA 17
ATOM 23563 C C . LEU A 1 69 ? 7.383 4.987 -5.219 1.00 0.00 69 LEU A C 17
ATOM 23564 O O . LEU A 1 69 ? 8.171 5.627 -5.924 1.00 0.00 69 LEU A O 17
ATOM 23580 N N . ILE A 1 70 ? 6.371 5.540 -4.564 1.00 0.00 70 ILE A N 17
ATOM 23581 C CA . ILE A 1 70 ? 6.027 6.951 -4.584 1.00 0.00 70 ILE A CA 17
ATOM 23582 C C . ILE A 1 70 ? 6.509 7.589 -3.281 1.00 0.00 70 ILE A C 17
ATOM 23583 O O . ILE A 1 70 ? 6.831 6.879 -2.327 1.00 0.00 70 ILE A O 17
ATOM 23599 N N . THR A 1 71 ? 6.534 8.913 -3.197 1.00 0.00 71 THR A N 17
ATOM 23600 C CA . THR A 1 71 ? 6.843 9.562 -1.934 1.00 0.00 71 THR A CA 17
ATOM 23601 C C . THR A 1 71 ? 5.588 9.649 -1.057 1.00 0.00 71 THR A C 17
ATOM 23602 O O . THR A 1 71 ? 4.460 9.489 -1.534 1.00 0.00 71 THR A O 17
ATOM 23613 N N . TYR A 1 72 ? 5.763 10.023 0.214 1.00 0.00 72 TYR A N 17
ATOM 23614 C CA . TYR A 1 72 ? 4.648 10.375 1.091 1.00 0.00 72 TYR A CA 17
ATOM 23615 C C . TYR A 1 72 ? 3.729 11.422 0.453 1.00 0.00 72 TYR A C 17
ATOM 23616 O O . TYR A 1 72 ? 2.517 11.320 0.575 1.00 0.00 72 TYR A O 17
ATOM 23634 N N . SER A 1 73 ? 4.288 12.427 -0.215 1.00 0.00 73 SER A N 17
ATOM 23635 C CA . SER A 1 73 ? 3.537 13.532 -0.788 1.00 0.00 73 SER A CA 17
ATOM 23636 C C . SER A 1 73 ? 2.654 13.122 -1.964 1.00 0.00 73 SER A C 17
ATOM 23637 O O . SER A 1 73 ? 1.540 13.627 -2.107 1.00 0.00 73 SER A O 17
ATOM 23645 N N . GLU A 1 74 ? 3.133 12.209 -2.807 1.00 0.00 74 GLU A N 17
ATOM 23646 C CA . GLU A 1 74 ? 2.337 11.592 -3.854 1.00 0.00 74 GLU A CA 17
ATOM 23647 C C . GLU A 1 74 ? 1.158 10.876 -3.198 1.00 0.00 74 GLU A C 17
ATOM 23648 O O . GLU A 1 74 ? 0.018 11.086 -3.596 1.00 0.00 74 GLU A O 17
ATOM 23660 N N . PHE A 1 75 ? 1.389 10.124 -2.120 1.00 0.00 75 PHE A N 17
ATOM 23661 C CA . PHE A 1 75 ? 0.296 9.524 -1.367 1.00 0.00 75 PHE A CA 17
ATOM 23662 C C . PHE A 1 75 ? -0.685 10.583 -0.822 1.00 0.00 75 PHE A C 17
ATOM 23663 O O . PHE A 1 75 ? -1.868 10.280 -0.735 1.00 0.00 75 PHE A O 17
ATOM 23680 N N . ILE A 1 76 ? -0.263 11.812 -0.491 1.00 0.00 76 ILE A N 17
ATOM 23681 C CA . ILE A 1 76 ? -1.197 12.848 -0.033 1.00 0.00 76 ILE A CA 17
ATOM 23682 C C . ILE A 1 76 ? -2.154 13.260 -1.153 1.00 0.00 76 ILE A C 17
ATOM 23683 O O . ILE A 1 76 ? -3.339 13.447 -0.876 1.00 0.00 76 ILE A O 17
ATOM 23699 N N . ASP A 1 77 ? -1.669 13.393 -2.391 1.00 0.00 77 ASP A N 17
ATOM 23700 C CA . ASP A 1 77 ? -2.511 13.657 -3.567 1.00 0.00 77 ASP A CA 17
ATOM 23701 C C . ASP A 1 77 ? -3.509 12.526 -3.761 1.00 0.00 77 ASP A C 17
ATOM 23702 O O . ASP A 1 77 ? -4.688 12.753 -4.045 1.00 0.00 77 ASP A O 17
ATOM 23711 N N . LEU A 1 78 ? -3.042 11.298 -3.537 1.00 0.00 78 LEU A N 17
ATOM 23712 C CA . LEU A 1 78 ? -3.849 10.111 -3.591 1.00 0.00 78 LEU A CA 17
ATOM 23713 C C . LEU A 1 78 ? -4.962 10.063 -2.522 1.00 0.00 78 LEU A C 17
ATOM 23714 O O . LEU A 1 78 ? -5.774 9.142 -2.575 1.00 0.00 78 LEU A O 17
ATOM 23730 N N . LEU A 1 79 ? -5.027 11.014 -1.577 1.00 0.00 79 LEU A N 17
ATOM 23731 C CA . LEU A 1 79 ? -6.096 11.160 -0.584 1.00 0.00 79 LEU A CA 17
ATOM 23732 C C . LEU A 1 79 ? -7.023 12.279 -1.036 1.00 0.00 79 LEU A C 17
ATOM 23733 O O . LEU A 1 79 ? -7.846 12.064 -1.925 1.00 0.00 79 LEU A O 17
ATOM 23749 N N . GLU A 1 80 ? -6.857 13.477 -0.475 1.00 0.00 80 GLU A N 17
ATOM 23750 C CA . GLU A 1 80 ? -7.512 14.712 -0.891 1.00 0.00 80 GLU A CA 17
ATOM 23751 C C . GLU A 1 80 ? -9.040 14.699 -0.760 1.00 0.00 80 GLU A C 17
ATOM 23752 O O . GLU A 1 80 ? -9.739 15.514 -1.371 1.00 0.00 80 GLU A O 17
ATOM 23764 N N . GLY A 1 81 ? -9.579 13.847 0.106 1.00 0.00 81 GLY A N 17
ATOM 23765 C CA . GLY A 1 81 ? -10.995 13.778 0.429 1.00 0.00 81 GLY A CA 17
ATOM 23766 C C . GLY A 1 81 ? -11.390 12.346 0.744 1.00 0.00 81 GLY A C 17
ATOM 23767 O O . GLY A 1 81 ? -12.481 11.925 0.360 1.00 0.00 81 GLY A O 17
ATOM 23771 N N . GLU A 1 82 ? -10.510 11.569 1.379 1.00 0.00 82 GLU A N 17
ATOM 23772 C CA . GLU A 1 82 ? -10.615 10.136 1.445 1.00 0.00 82 GLU A CA 17
ATOM 23773 C C . GLU A 1 82 ? -10.257 9.662 2.840 1.00 0.00 82 GLU A C 17
ATOM 23774 O O . GLU A 1 82 ? -9.186 9.974 3.360 1.00 0.00 82 GLU A O 17
ATOM 23786 N N . GLU A 1 83 ? -11.142 8.863 3.432 1.00 0.00 83 GLU A N 17
ATOM 23787 C CA . GLU A 1 83 ? -10.918 8.230 4.718 1.00 0.00 83 GLU A CA 17
ATOM 23788 C C . GLU A 1 83 ? -11.524 6.841 4.710 1.00 0.00 83 GLU A C 17
ATOM 23789 O O . GLU A 1 83 ? -12.467 6.523 5.436 1.00 0.00 83 GLU A O 17
ATOM 23801 N N . LYS A 1 84 ? -10.990 5.997 3.831 1.00 0.00 84 LYS A N 17
ATOM 23802 C CA . LYS A 1 84 ? -11.442 4.614 3.754 1.00 0.00 84 LYS A CA 17
ATOM 23803 C C . LYS A 1 84 ? -10.399 3.702 3.119 1.00 0.00 84 LYS A C 17
ATOM 23804 O O . LYS A 1 84 ? -10.794 2.680 2.558 1.00 0.00 84 LYS A O 17
ATOM 23823 N N . PHE A 1 85 ? -9.098 3.939 3.356 1.00 0.00 85 PHE A N 17
ATOM 23824 C CA . PHE A 1 85 ? -8.024 3.037 2.933 1.00 0.00 85 PHE A CA 17
ATOM 23825 C C . PHE A 1 85 ? -6.626 3.479 3.343 1.00 0.00 85 PHE A C 17
ATOM 23826 O O . PHE A 1 85 ? -5.631 3.129 2.701 1.00 0.00 85 PHE A O 17
ATOM 23843 N N . ILE A 1 86 ? -6.494 4.078 4.508 1.00 0.00 86 ILE A N 17
ATOM 23844 C CA . ILE A 1 86 ? -5.365 4.963 4.710 1.00 0.00 86 ILE A CA 17
ATOM 23845 C C . ILE A 1 86 ? -4.286 4.211 5.497 1.00 0.00 86 ILE A C 17
ATOM 23846 O O . ILE A 1 86 ? -4.360 2.998 5.690 1.00 0.00 86 ILE A O 17
ATOM 23862 N N . GLY A 1 87 ? -3.287 4.929 5.974 1.00 0.00 87 GLY A N 17
ATOM 23863 C CA . GLY A 1 87 ? -2.470 4.590 7.110 1.00 0.00 87 GLY A CA 17
ATOM 23864 C C . GLY A 1 87 ? -1.420 5.665 7.191 1.00 0.00 87 GLY A C 17
ATOM 23865 O O . GLY A 1 87 ? -1.685 6.786 6.694 1.00 0.00 87 GLY A O 17
ATOM 23869 N N . MET A 1 1 ? 15.236 -0.538 11.110 1.00 0.00 1 MET A N 18
ATOM 23870 C CA . MET A 1 1 ? 14.137 0.312 10.630 1.00 0.00 1 MET A CA 18
ATOM 23871 C C . MET A 1 1 ? 13.541 -0.373 9.409 1.00 0.00 1 MET A C 18
ATOM 23872 O O . MET A 1 1 ? 14.281 -0.618 8.458 1.00 0.00 1 MET A O 18
ATOM 23886 N N . ALA A 1 2 ? 12.253 -0.720 9.412 1.00 0.00 2 ALA A N 18
ATOM 23887 C CA . ALA A 1 2 ? 11.590 -1.329 8.262 1.00 0.00 2 ALA A CA 18
ATOM 23888 C C . ALA A 1 2 ? 10.118 -0.927 8.256 1.00 0.00 2 ALA A C 18
ATOM 23889 O O . ALA A 1 2 ? 9.527 -0.720 9.317 1.00 0.00 2 ALA A O 18
ATOM 23896 N N . LEU A 1 3 ? 9.509 -0.832 7.078 1.00 0.00 3 LEU A N 18
ATOM 23897 C CA . LEU A 1 3 ? 8.124 -0.400 6.933 1.00 0.00 3 LEU A CA 18
ATOM 23898 C C . LEU A 1 3 ? 7.325 -1.669 6.693 1.00 0.00 3 LEU A C 18
ATOM 23899 O O . LEU A 1 3 ? 7.127 -2.098 5.555 1.00 0.00 3 LEU A O 18
ATOM 23915 N N . VAL A 1 4 ? 6.957 -2.320 7.794 1.00 0.00 4 VAL A N 18
ATOM 23916 C CA . VAL A 1 4 ? 6.277 -3.606 7.828 1.00 0.00 4 VAL A CA 18
ATOM 23917 C C . VAL A 1 4 ? 5.084 -3.465 8.783 1.00 0.00 4 VAL A C 18
ATOM 23918 O O . VAL A 1 4 ? 4.927 -4.223 9.742 1.00 0.00 4 VAL A O 18
ATOM 23931 N N . LEU A 1 5 ? 4.265 -2.433 8.573 1.00 0.00 5 LEU A N 18
ATOM 23932 C CA . LEU A 1 5 ? 3.070 -2.204 9.364 1.00 0.00 5 LEU A CA 18
ATOM 23933 C C . LEU A 1 5 ? 2.120 -1.181 8.751 1.00 0.00 5 LEU A C 18
ATOM 23934 O O . LEU A 1 5 ? 1.805 -0.155 9.352 1.00 0.00 5 LEU A O 18
ATOM 23950 N N . VAL A 1 6 ? 1.580 -1.487 7.577 1.00 0.00 6 VAL A N 18
ATOM 23951 C CA . VAL A 1 6 ? 0.747 -0.557 6.823 1.00 0.00 6 VAL A CA 18
ATOM 23952 C C . VAL A 1 6 ? -0.711 -0.490 7.328 1.00 0.00 6 VAL A C 18
ATOM 23953 O O . VAL A 1 6 ? -1.668 -0.409 6.563 1.00 0.00 6 VAL A O 18
ATOM 23966 N N . LYS A 1 7 ? -0.939 -0.520 8.634 1.00 0.00 7 LYS A N 18
ATOM 23967 C CA . LYS A 1 7 ? -2.285 -0.458 9.193 1.00 0.00 7 LYS A CA 18
ATOM 23968 C C . LYS A 1 7 ? -2.458 0.800 10.053 1.00 0.00 7 LYS A C 18
ATOM 23969 O O . LYS A 1 7 ? -3.285 0.786 10.964 1.00 0.00 7 LYS A O 18
ATOM 23988 N N . TYR A 1 8 ? -1.853 1.929 9.666 1.00 0.00 8 TYR A N 18
ATOM 23989 C CA . TYR A 1 8 ? -1.963 3.192 10.402 1.00 0.00 8 TYR A CA 18
ATOM 23990 C C . TYR A 1 8 ? -1.933 4.386 9.441 1.00 0.00 8 TYR A C 18
ATOM 23991 O O . TYR A 1 8 ? -1.464 5.472 9.784 1.00 0.00 8 TYR A O 18
ATOM 24009 N N . GLY A 1 9 ? -2.553 4.228 8.271 1.00 0.00 9 GLY A N 18
ATOM 24010 C CA . GLY A 1 9 ? -2.499 5.206 7.206 1.00 0.00 9 GLY A CA 18
ATOM 24011 C C . GLY A 1 9 ? -1.051 5.513 6.886 1.00 0.00 9 GLY A C 18
ATOM 24012 O O . GLY A 1 9 ? -0.356 4.688 6.293 1.00 0.00 9 GLY A O 18
ATOM 24016 N N . THR A 1 10 ? -0.596 6.690 7.269 1.00 0.00 10 THR A N 18
ATOM 24017 C CA . THR A 1 10 ? 0.472 7.400 6.573 1.00 0.00 10 THR A CA 18
ATOM 24018 C C . THR A 1 10 ? 1.889 7.024 7.020 1.00 0.00 10 THR A C 18
ATOM 24019 O O . THR A 1 10 ? 2.803 7.855 6.990 1.00 0.00 10 THR A O 18
ATOM 24030 N N . ASP A 1 11 ? 2.127 5.742 7.299 1.00 0.00 11 ASP A N 18
ATOM 24031 C CA . ASP A 1 11 ? 3.368 5.299 7.925 1.00 0.00 11 ASP A CA 18
ATOM 24032 C C . ASP A 1 11 ? 4.042 4.179 7.117 1.00 0.00 11 ASP A C 18
ATOM 24033 O O . ASP A 1 11 ? 4.638 3.251 7.656 1.00 0.00 11 ASP A O 18
ATOM 24042 N N . HIS A 1 12 ? 4.001 4.279 5.786 1.00 0.00 12 HIS A N 18
ATOM 24043 C CA . HIS A 1 12 ? 4.747 3.440 4.848 1.00 0.00 12 HIS A CA 18
ATOM 24044 C C . HIS A 1 12 ? 4.825 4.191 3.508 1.00 0.00 12 HIS A C 18
ATOM 24045 O O . HIS A 1 12 ? 4.186 5.235 3.393 1.00 0.00 12 HIS A O 18
ATOM 24059 N N . PRO A 1 13 ? 5.587 3.751 2.497 1.00 0.00 13 PRO A N 18
ATOM 24060 C CA . PRO A 1 13 ? 5.687 4.499 1.251 1.00 0.00 13 PRO A CA 18
ATOM 24061 C C . PRO A 1 13 ? 4.477 4.314 0.352 1.00 0.00 13 PRO A C 18
ATOM 24062 O O . PRO A 1 13 ? 3.689 3.428 0.595 1.00 0.00 13 PRO A O 18
ATOM 24073 N N . VAL A 1 14 ? 4.384 5.127 -0.704 1.00 0.00 14 VAL A N 18
ATOM 24074 C CA . VAL A 1 14 ? 3.494 5.119 -1.854 1.00 0.00 14 VAL A CA 18
ATOM 24075 C C . VAL A 1 14 ? 3.670 6.519 -2.419 1.00 0.00 14 VAL A C 18
ATOM 24076 O O . VAL A 1 14 ? 4.168 6.677 -3.518 1.00 0.00 14 VAL A O 18
ATOM 24089 N N . GLU A 1 15 ? 3.448 7.551 -1.616 1.00 0.00 15 GLU A N 18
ATOM 24090 C CA . GLU A 1 15 ? 3.247 8.921 -2.085 1.00 0.00 15 GLU A CA 18
ATOM 24091 C C . GLU A 1 15 ? 3.837 9.927 -1.111 1.00 0.00 15 GLU A C 18
ATOM 24092 O O . GLU A 1 15 ? 3.360 11.044 -1.004 1.00 0.00 15 GLU A O 18
ATOM 24104 N N . LYS A 1 16 ? 4.899 9.540 -0.400 1.00 0.00 16 LYS A N 18
ATOM 24105 C CA . LYS A 1 16 ? 5.681 10.428 0.448 1.00 0.00 16 LYS A CA 18
ATOM 24106 C C . LYS A 1 16 ? 6.863 9.680 1.010 1.00 0.00 16 LYS A C 18
ATOM 24107 O O . LYS A 1 16 ? 7.977 9.909 0.560 1.00 0.00 16 LYS A O 18
ATOM 24126 N N . LEU A 1 17 ? 6.614 8.682 1.859 1.00 0.00 17 LEU A N 18
ATOM 24127 C CA . LEU A 1 17 ? 7.622 7.820 2.449 1.00 0.00 17 LEU A CA 18
ATOM 24128 C C . LEU A 1 17 ? 8.463 7.160 1.349 1.00 0.00 17 LEU A C 18
ATOM 24129 O O . LEU A 1 17 ? 9.656 6.919 1.523 1.00 0.00 17 LEU A O 18
ATOM 24145 N N . LYS A 1 18 ? 7.870 6.956 0.163 1.00 0.00 18 LYS A N 18
ATOM 24146 C CA . LYS A 1 18 ? 8.569 6.427 -1.007 1.00 0.00 18 LYS A CA 18
ATOM 24147 C C . LYS A 1 18 ? 9.699 7.365 -1.441 1.00 0.00 18 LYS A C 18
ATOM 24148 O O . LYS A 1 18 ? 10.737 6.925 -1.888 1.00 0.00 18 LYS A O 18
ATOM 24167 N N . ILE A 1 19 ? 9.512 8.674 -1.342 1.00 0.00 19 ILE A N 18
ATOM 24168 C CA . ILE A 1 19 ? 10.483 9.660 -1.786 1.00 0.00 19 ILE A CA 18
ATOM 24169 C C . ILE A 1 19 ? 11.669 9.646 -0.819 1.00 0.00 19 ILE A C 18
ATOM 24170 O O . ILE A 1 19 ? 12.802 9.943 -1.194 1.00 0.00 19 ILE A O 18
ATOM 24186 N N . ARG A 1 20 ? 11.417 9.235 0.427 1.00 0.00 20 ARG A N 18
ATOM 24187 C CA . ARG A 1 20 ? 12.413 9.047 1.464 1.00 0.00 20 ARG A CA 18
ATOM 24188 C C . ARG A 1 20 ? 13.223 7.764 1.215 1.00 0.00 20 ARG A C 18
ATOM 24189 O O . ARG A 1 20 ? 14.389 7.706 1.603 1.00 0.00 20 ARG A O 18
ATOM 24210 N N . SER A 1 21 ? 12.621 6.729 0.617 1.00 0.00 21 SER A N 18
ATOM 24211 C CA . SER A 1 21 ? 13.232 5.446 0.270 1.00 0.00 21 SER A CA 18
ATOM 24212 C C . SER A 1 21 ? 12.249 4.654 -0.610 1.00 0.00 21 SER A C 18
ATOM 24213 O O . SER A 1 21 ? 11.335 4.029 -0.067 1.00 0.00 21 SER A O 18
ATOM 24221 N N . ALA A 1 22 ? 12.389 4.702 -1.939 1.00 0.00 22 ALA A N 18
ATOM 24222 C CA . ALA A 1 22 ? 11.752 3.810 -2.912 1.00 0.00 22 ALA A CA 18
ATOM 24223 C C . ALA A 1 22 ? 12.264 4.147 -4.307 1.00 0.00 22 ALA A C 18
ATOM 24224 O O . ALA A 1 22 ? 12.520 5.316 -4.602 1.00 0.00 22 ALA A O 18
ATOM 24231 N N . LYS A 1 23 ? 12.219 3.174 -5.218 1.00 0.00 23 LYS A N 18
ATOM 24232 C CA . LYS A 1 23 ? 12.416 3.363 -6.654 1.00 0.00 23 LYS A CA 18
ATOM 24233 C C . LYS A 1 23 ? 11.223 2.853 -7.440 1.00 0.00 23 LYS A C 18
ATOM 24234 O O . LYS A 1 23 ? 10.169 2.634 -6.847 1.00 0.00 23 LYS A O 18
ATOM 24253 N N . ALA A 1 24 ? 11.338 2.761 -8.765 1.00 0.00 24 ALA A N 18
ATOM 24254 C CA . ALA A 1 24 ? 10.286 2.170 -9.573 1.00 0.00 24 ALA A CA 18
ATOM 24255 C C . ALA A 1 24 ? 10.273 0.662 -9.374 1.00 0.00 24 ALA A C 18
ATOM 24256 O O . ALA A 1 24 ? 9.219 0.033 -9.414 1.00 0.00 24 ALA A O 18
ATOM 24263 N N . GLU A 1 25 ? 11.455 0.068 -9.202 1.00 0.00 25 GLU A N 18
ATOM 24264 C CA . GLU A 1 25 ? 11.589 -1.287 -8.712 1.00 0.00 25 GLU A CA 18
ATOM 24265 C C . GLU A 1 25 ? 11.628 -1.141 -7.204 1.00 0.00 25 GLU A C 18
ATOM 24266 O O . GLU A 1 25 ? 12.680 -1.232 -6.564 1.00 0.00 25 GLU A O 18
ATOM 24278 N N . ASP A 1 26 ? 10.480 -0.787 -6.647 1.00 0.00 26 ASP A N 18
ATOM 24279 C CA . ASP A 1 26 ? 10.188 -1.063 -5.263 1.00 0.00 26 ASP A CA 18
ATOM 24280 C C . ASP A 1 26 ? 8.781 -1.643 -5.126 1.00 0.00 26 ASP A C 18
ATOM 24281 O O . ASP A 1 26 ? 8.002 -1.661 -6.087 1.00 0.00 26 ASP A O 18
ATOM 24290 N N . LYS A 1 27 ? 8.451 -2.155 -3.942 1.00 0.00 27 LYS A N 18
ATOM 24291 C CA . LYS A 1 27 ? 7.336 -3.082 -3.742 1.00 0.00 27 LYS A CA 18
ATOM 24292 C C . LYS A 1 27 ? 6.521 -2.624 -2.546 1.00 0.00 27 LYS A C 18
ATOM 24293 O O . LYS A 1 27 ? 7.123 -2.347 -1.512 1.00 0.00 27 LYS A O 18
ATOM 24312 N N . ILE A 1 28 ? 5.199 -2.463 -2.682 1.00 0.00 28 ILE A N 18
ATOM 24313 C CA . ILE A 1 28 ? 4.358 -1.954 -1.604 1.00 0.00 28 ILE A CA 18
ATOM 24314 C C . ILE A 1 28 ? 2.915 -2.448 -1.796 1.00 0.00 28 ILE A C 18
ATOM 24315 O O . ILE A 1 28 ? 2.502 -2.753 -2.918 1.00 0.00 28 ILE A O 18
ATOM 24331 N N . VAL A 1 29 ? 2.145 -2.480 -0.704 1.00 0.00 29 VAL A N 18
ATOM 24332 C CA . VAL A 1 29 ? 0.720 -2.813 -0.604 1.00 0.00 29 VAL A CA 18
ATOM 24333 C C . VAL A 1 29 ? 0.135 -2.055 0.604 1.00 0.00 29 VAL A C 18
ATOM 24334 O O . VAL A 1 29 ? 0.885 -1.806 1.548 1.00 0.00 29 VAL A O 18
ATOM 24347 N N . LEU A 1 30 ? -1.172 -1.737 0.612 1.00 0.00 30 LEU A N 18
ATOM 24348 C CA . LEU A 1 30 ? -1.874 -0.983 1.661 1.00 0.00 30 LEU A CA 18
ATOM 24349 C C . LEU A 1 30 ? -2.960 -1.832 2.305 1.00 0.00 30 LEU A C 18
ATOM 24350 O O . LEU A 1 30 ? -3.671 -2.518 1.571 1.00 0.00 30 LEU A O 18
ATOM 24366 N N . ILE A 1 31 ? -3.128 -1.731 3.634 1.00 0.00 31 ILE A N 18
ATOM 24367 C CA . ILE A 1 31 ? -4.175 -2.454 4.360 1.00 0.00 31 ILE A CA 18
ATOM 24368 C C . ILE A 1 31 ? -4.856 -1.526 5.381 1.00 0.00 31 ILE A C 18
ATOM 24369 O O . ILE A 1 31 ? -4.491 -0.362 5.471 1.00 0.00 31 ILE A O 18
ATOM 24385 N N . GLN A 1 32 ? -5.806 -2.020 6.173 1.00 0.00 32 GLN A N 18
ATOM 24386 C CA . GLN A 1 32 ? -6.605 -1.377 7.221 1.00 0.00 32 GLN A CA 18
ATOM 24387 C C . GLN A 1 32 ? -6.822 0.126 7.086 1.00 0.00 32 GLN A C 18
ATOM 24388 O O . GLN A 1 32 ? -7.870 0.556 6.637 1.00 0.00 32 GLN A O 18
ATOM 24402 N N . ASN A 1 33 ? -5.881 0.942 7.570 1.00 0.00 33 ASN A N 18
ATOM 24403 C CA . ASN A 1 33 ? -5.937 2.396 7.460 1.00 0.00 33 ASN A CA 18
ATOM 24404 C C . ASN A 1 33 ? -4.885 2.857 6.481 1.00 0.00 33 ASN A C 18
ATOM 24405 O O . ASN A 1 33 ? -5.063 3.910 5.889 1.00 0.00 33 ASN A O 18
ATOM 24416 N N . GLY A 1 34 ? -3.828 2.066 6.270 1.00 0.00 34 GLY A N 18
ATOM 24417 C CA . GLY A 1 34 ? -2.913 2.219 5.140 1.00 0.00 34 GLY A CA 18
ATOM 24418 C C . GLY A 1 34 ? -3.629 2.486 3.813 1.00 0.00 34 GLY A C 18
ATOM 24419 O O . GLY A 1 34 ? -3.110 3.224 2.984 1.00 0.00 34 GLY A O 18
ATOM 24423 N N . VAL A 1 35 ? -4.835 1.955 3.589 1.00 0.00 35 VAL A N 18
ATOM 24424 C CA . VAL A 1 35 ? -5.616 2.266 2.389 1.00 0.00 35 VAL A CA 18
ATOM 24425 C C . VAL A 1 35 ? -5.820 3.771 2.132 1.00 0.00 35 VAL A C 18
ATOM 24426 O O . VAL A 1 35 ? -6.039 4.141 0.977 1.00 0.00 35 VAL A O 18
ATOM 24439 N N . PHE A 1 36 ? -5.666 4.646 3.141 1.00 0.00 36 PHE A N 18
ATOM 24440 C CA . PHE A 1 36 ? -5.600 6.096 2.953 1.00 0.00 36 PHE A CA 18
ATOM 24441 C C . PHE A 1 36 ? -4.496 6.581 1.995 1.00 0.00 36 PHE A C 18
ATOM 24442 O O . PHE A 1 36 ? -4.515 7.739 1.592 1.00 0.00 36 PHE A O 18
ATOM 24459 N N . TRP A 1 37 ? -3.541 5.736 1.610 1.00 0.00 37 TRP A N 18
ATOM 24460 C CA . TRP A 1 37 ? -2.528 6.096 0.622 1.00 0.00 37 TRP A CA 18
ATOM 24461 C C . TRP A 1 37 ? -3.093 6.181 -0.800 1.00 0.00 37 TRP A C 18
ATOM 24462 O O . TRP A 1 37 ? -2.515 6.886 -1.626 1.00 0.00 37 TRP A O 18
ATOM 24483 N N . ALA A 1 38 ? -4.199 5.504 -1.124 1.00 0.00 38 ALA A N 18
ATOM 24484 C CA . ALA A 1 38 ? -4.743 5.470 -2.486 1.00 0.00 38 ALA A CA 18
ATOM 24485 C C . ALA A 1 38 ? -5.587 6.695 -2.816 1.00 0.00 38 ALA A C 18
ATOM 24486 O O . ALA A 1 38 ? -6.566 6.578 -3.554 1.00 0.00 38 ALA A O 18
ATOM 24493 N N . LEU A 1 39 ? -5.155 7.856 -2.326 1.00 0.00 39 LEU A N 18
ATOM 24494 C CA . LEU A 1 39 ? -5.928 9.083 -2.161 1.00 0.00 39 LEU A CA 18
ATOM 24495 C C . LEU A 1 39 ? -5.053 10.118 -1.437 1.00 0.00 39 LEU A C 18
ATOM 24496 O O . LEU A 1 39 ? -5.502 10.845 -0.552 1.00 0.00 39 LEU A O 18
ATOM 24512 N N . GLU A 1 40 ? -3.771 10.141 -1.820 1.00 0.00 40 GLU A N 18
ATOM 24513 C CA . GLU A 1 40 ? -2.740 11.118 -1.486 1.00 0.00 40 GLU A CA 18
ATOM 24514 C C . GLU A 1 40 ? -2.507 12.034 -2.692 1.00 0.00 40 GLU A C 18
ATOM 24515 O O . GLU A 1 40 ? -3.220 11.954 -3.685 1.00 0.00 40 GLU A O 18
ATOM 24527 N N . GLU A 1 41 ? -1.508 12.909 -2.640 1.00 0.00 41 GLU A N 18
ATOM 24528 C CA . GLU A 1 41 ? -1.296 13.958 -3.630 1.00 0.00 41 GLU A CA 18
ATOM 24529 C C . GLU A 1 41 ? 0.145 14.019 -4.100 1.00 0.00 41 GLU A C 18
ATOM 24530 O O . GLU A 1 41 ? 0.803 15.055 -4.015 1.00 0.00 41 GLU A O 18
ATOM 24542 N N . LEU A 1 42 ? 0.635 12.886 -4.592 1.00 0.00 42 LEU A N 18
ATOM 24543 C CA . LEU A 1 42 ? 2.021 12.679 -4.972 1.00 0.00 42 LEU A CA 18
ATOM 24544 C C . LEU A 1 42 ? 2.007 11.670 -6.124 1.00 0.00 42 LEU A C 18
ATOM 24545 O O . LEU A 1 42 ? 1.135 11.748 -6.991 1.00 0.00 42 LEU A O 18
ATOM 24561 N N . GLU A 1 43 ? 2.956 10.740 -6.173 1.00 0.00 43 GLU A N 18
ATOM 24562 C CA . GLU A 1 43 ? 2.989 9.628 -7.106 1.00 0.00 43 GLU A CA 18
ATOM 24563 C C . GLU A 1 43 ? 3.901 8.534 -6.542 1.00 0.00 43 GLU A C 18
ATOM 24564 O O . GLU A 1 43 ? 4.768 8.806 -5.707 1.00 0.00 43 GLU A O 18
ATOM 24576 N N . THR A 1 44 ? 3.765 7.324 -7.067 1.00 0.00 44 THR A N 18
ATOM 24577 C CA . THR A 1 44 ? 4.672 6.186 -6.938 1.00 0.00 44 THR A CA 18
ATOM 24578 C C . THR A 1 44 ? 5.078 5.761 -8.345 1.00 0.00 44 THR A C 18
ATOM 24579 O O . THR A 1 44 ? 4.231 5.691 -9.239 1.00 0.00 44 THR A O 18
ATOM 24590 N N . PRO A 1 45 ? 6.358 5.431 -8.558 1.00 0.00 45 PRO A N 18
ATOM 24591 C CA . PRO A 1 45 ? 6.751 4.569 -9.642 1.00 0.00 45 PRO A CA 18
ATOM 24592 C C . PRO A 1 45 ? 6.814 3.086 -9.211 1.00 0.00 45 PRO A C 18
ATOM 24593 O O . PRO A 1 45 ? 6.909 2.216 -10.078 1.00 0.00 45 PRO A O 18
ATOM 24604 N N . ALA A 1 46 ? 6.760 2.777 -7.907 1.00 0.00 46 ALA A N 18
ATOM 24605 C CA . ALA A 1 46 ? 6.773 1.427 -7.348 1.00 0.00 46 ALA A CA 18
ATOM 24606 C C . ALA A 1 46 ? 5.382 0.819 -7.495 1.00 0.00 46 ALA A C 18
ATOM 24607 O O . ALA A 1 46 ? 4.401 1.555 -7.682 1.00 0.00 46 ALA A O 18
ATOM 24614 N N . LYS A 1 47 ? 5.254 -0.506 -7.349 1.00 0.00 47 LYS A N 18
ATOM 24615 C CA . LYS A 1 47 ? 3.954 -1.119 -7.477 1.00 0.00 47 LYS A CA 18
ATOM 24616 C C . LYS A 1 47 ? 3.240 -0.874 -6.166 1.00 0.00 47 LYS A C 18
ATOM 24617 O O . LYS A 1 47 ? 3.844 -0.885 -5.091 1.00 0.00 47 LYS A O 18
ATOM 24636 N N . VAL A 1 48 ? 1.955 -0.601 -6.282 1.00 0.00 48 VAL A N 18
ATOM 24637 C CA . VAL A 1 48 ? 1.108 -0.205 -5.189 1.00 0.00 48 VAL A CA 18
ATOM 24638 C C . VAL A 1 48 ? -0.217 -0.866 -5.474 1.00 0.00 48 VAL A C 18
ATOM 24639 O O . VAL A 1 48 ? -0.718 -0.781 -6.592 1.00 0.00 48 VAL A O 18
ATOM 24652 N N . TYR A 1 49 ? -0.741 -1.543 -4.463 1.00 0.00 49 TYR A N 18
ATOM 24653 C CA . TYR A 1 49 ? -1.972 -2.293 -4.503 1.00 0.00 49 TYR A CA 18
ATOM 24654 C C . TYR A 1 49 ? -2.606 -2.132 -3.117 1.00 0.00 49 TYR A C 18
ATOM 24655 O O . TYR A 1 49 ? -1.867 -2.006 -2.147 1.00 0.00 49 TYR A O 18
ATOM 24673 N N . ALA A 1 50 ? -3.928 -2.145 -2.967 1.00 0.00 50 ALA A N 18
ATOM 24674 C CA . ALA A 1 50 ? -4.590 -2.006 -1.659 1.00 0.00 50 ALA A CA 18
ATOM 24675 C C . ALA A 1 50 ? -5.434 -3.262 -1.401 1.00 0.00 50 ALA A C 18
ATOM 24676 O O . ALA A 1 50 ? -5.823 -3.925 -2.365 1.00 0.00 50 ALA A O 18
ATOM 24683 N N . ILE A 1 51 ? -5.750 -3.601 -0.146 1.00 0.00 51 ILE A N 18
ATOM 24684 C CA . ILE A 1 51 ? -6.597 -4.741 0.160 1.00 0.00 51 ILE A CA 18
ATOM 24685 C C . ILE A 1 51 ? -8.034 -4.301 -0.003 1.00 0.00 51 ILE A C 18
ATOM 24686 O O . ILE A 1 51 ? -8.533 -3.455 0.737 1.00 0.00 51 ILE A O 18
ATOM 24702 N N . LYS A 1 52 ? -8.704 -4.896 -0.985 1.00 0.00 52 LYS A N 18
ATOM 24703 C CA . LYS A 1 52 ? -10.081 -4.575 -1.273 1.00 0.00 52 LYS A CA 18
ATOM 24704 C C . LYS A 1 52 ? -10.959 -4.823 -0.048 1.00 0.00 52 LYS A C 18
ATOM 24705 O O . LYS A 1 52 ? -11.671 -3.918 0.357 1.00 0.00 52 LYS A O 18
ATOM 24724 N N . ASP A 1 53 ? -10.890 -6.002 0.575 1.00 0.00 53 ASP A N 18
ATOM 24725 C CA . ASP A 1 53 ? -11.718 -6.349 1.743 1.00 0.00 53 ASP A CA 18
ATOM 24726 C C . ASP A 1 53 ? -11.630 -5.303 2.856 1.00 0.00 53 ASP A C 18
ATOM 24727 O O . ASP A 1 53 ? -12.673 -4.927 3.394 1.00 0.00 53 ASP A O 18
ATOM 24736 N N . ASP A 1 54 ? -10.437 -4.785 3.191 1.00 0.00 54 ASP A N 18
ATOM 24737 C CA . ASP A 1 54 ? -10.353 -3.738 4.213 1.00 0.00 54 ASP A CA 18
ATOM 24738 C C . ASP A 1 54 ? -10.640 -2.326 3.697 1.00 0.00 54 ASP A C 18
ATOM 24739 O O . ASP A 1 54 ? -11.191 -1.524 4.451 1.00 0.00 54 ASP A O 18
ATOM 24748 N N . PHE A 1 55 ? -10.437 -2.024 2.413 1.00 0.00 55 PHE A N 18
ATOM 24749 C CA . PHE A 1 55 ? -10.906 -0.771 1.819 1.00 0.00 55 PHE A CA 18
ATOM 24750 C C . PHE A 1 55 ? -12.435 -0.685 1.867 1.00 0.00 55 PHE A C 18
ATOM 24751 O O . PHE A 1 55 ? -13.025 0.347 2.195 1.00 0.00 55 PHE A O 18
ATOM 24768 N N . LEU A 1 56 ? -13.084 -1.814 1.597 1.00 0.00 56 LEU A N 18
ATOM 24769 C CA . LEU A 1 56 ? -14.518 -2.002 1.694 1.00 0.00 56 LEU A CA 18
ATOM 24770 C C . LEU A 1 56 ? -14.973 -1.986 3.147 1.00 0.00 56 LEU A C 18
ATOM 24771 O O . LEU A 1 56 ? -16.135 -1.676 3.419 1.00 0.00 56 LEU A O 18
ATOM 24787 N N . ALA A 1 57 ? -14.091 -2.330 4.087 1.00 0.00 57 ALA A N 18
ATOM 24788 C CA . ALA A 1 57 ? -14.344 -2.184 5.508 1.00 0.00 57 ALA A CA 18
ATOM 24789 C C . ALA A 1 57 ? -14.119 -0.737 5.948 1.00 0.00 57 ALA A C 18
ATOM 24790 O O . ALA A 1 57 ? -14.440 -0.389 7.087 1.00 0.00 57 ALA A O 18
ATOM 24797 N N . ARG A 1 58 ? -13.569 0.109 5.067 1.00 0.00 58 ARG A N 18
ATOM 24798 C CA . ARG A 1 58 ? -13.264 1.499 5.377 1.00 0.00 58 ARG A CA 18
ATOM 24799 C C . ARG A 1 58 ? -14.169 2.425 4.569 1.00 0.00 58 ARG A C 18
ATOM 24800 O O . ARG A 1 58 ? -13.804 3.582 4.372 1.00 0.00 58 ARG A O 18
ATOM 24821 N N . GLY A 1 59 ? -15.422 2.032 4.337 1.00 0.00 59 GLY A N 18
ATOM 24822 C CA . GLY A 1 59 ? -16.419 2.858 3.672 1.00 0.00 59 GLY A CA 18
ATOM 24823 C C . GLY A 1 59 ? -15.940 3.552 2.394 1.00 0.00 59 GLY A C 18
ATOM 24824 O O . GLY A 1 59 ? -16.275 4.722 2.208 1.00 0.00 59 GLY A O 18
ATOM 24828 N N . TYR A 1 60 ? -15.178 2.884 1.520 1.00 0.00 60 TYR A N 18
ATOM 24829 C CA . TYR A 1 60 ? -14.854 3.408 0.202 1.00 0.00 60 TYR A CA 18
ATOM 24830 C C . TYR A 1 60 ? -15.500 2.515 -0.854 1.00 0.00 60 TYR A C 18
ATOM 24831 O O . TYR A 1 60 ? -15.808 1.346 -0.591 1.00 0.00 60 TYR A O 18
ATOM 24849 N N . SER A 1 61 ? -15.675 3.040 -2.059 1.00 0.00 61 SER A N 18
ATOM 24850 C CA . SER A 1 61 ? -16.071 2.295 -3.245 1.00 0.00 61 SER A CA 18
ATOM 24851 C C . SER A 1 61 ? -14.826 2.064 -4.096 1.00 0.00 61 SER A C 18
ATOM 24852 O O . SER A 1 61 ? -13.826 2.763 -3.935 1.00 0.00 61 SER A O 18
ATOM 24860 N N . GLU A 1 62 ? -14.897 1.138 -5.058 1.00 0.00 62 GLU A N 18
ATOM 24861 C CA . GLU A 1 62 ? -13.717 0.723 -5.812 1.00 0.00 62 GLU A CA 18
ATOM 24862 C C . GLU A 1 62 ? -13.157 1.916 -6.582 1.00 0.00 62 GLU A C 18
ATOM 24863 O O . GLU A 1 62 ? -11.948 2.098 -6.703 1.00 0.00 62 GLU A O 18
ATOM 24875 N N . GLU A 1 63 ? -14.064 2.767 -7.066 1.00 0.00 63 GLU A N 18
ATOM 24876 C CA . GLU A 1 63 ? -13.735 3.910 -7.883 1.00 0.00 63 GLU A CA 18
ATOM 24877 C C . GLU A 1 63 ? -13.153 5.064 -7.059 1.00 0.00 63 GLU A C 18
ATOM 24878 O O . GLU A 1 63 ? -12.697 6.056 -7.629 1.00 0.00 63 GLU A O 18
ATOM 24890 N N . ASP A 1 64 ? -13.157 4.956 -5.731 1.00 0.00 64 ASP A N 18
ATOM 24891 C CA . ASP A 1 64 ? -12.526 5.931 -4.856 1.00 0.00 64 ASP A CA 18
ATOM 24892 C C . ASP A 1 64 ? -11.047 5.611 -4.654 1.00 0.00 64 ASP A C 18
ATOM 24893 O O . ASP A 1 64 ? -10.329 6.434 -4.092 1.00 0.00 64 ASP A O 18
ATOM 24902 N N . SER A 1 65 ? -10.575 4.419 -5.031 1.00 0.00 65 SER A N 18
ATOM 24903 C CA . SER A 1 65 ? -9.157 4.122 -4.958 1.00 0.00 65 SER A CA 18
ATOM 24904 C C . SER A 1 65 ? -8.531 4.576 -6.272 1.00 0.00 65 SER A C 18
ATOM 24905 O O . SER A 1 65 ? -9.039 4.217 -7.339 1.00 0.00 65 SER A O 18
ATOM 24913 N N . LYS A 1 66 ? -7.407 5.307 -6.234 1.00 0.00 66 LYS A N 18
ATOM 24914 C CA . LYS A 1 66 ? -6.667 5.568 -7.476 1.00 0.00 66 LYS A CA 18
ATOM 24915 C C . LYS A 1 66 ? -5.566 4.526 -7.681 1.00 0.00 66 LYS A C 18
ATOM 24916 O O . LYS A 1 66 ? -4.529 4.815 -8.293 1.00 0.00 66 LYS A O 18
ATOM 24935 N N . VAL A 1 67 ? -5.810 3.274 -7.292 1.00 0.00 67 VAL A N 18
ATOM 24936 C CA . VAL A 1 67 ? -4.818 2.205 -7.305 1.00 0.00 67 VAL A CA 18
ATOM 24937 C C . VAL A 1 67 ? -5.582 0.877 -7.457 1.00 0.00 67 VAL A C 18
ATOM 24938 O O . VAL A 1 67 ? -6.796 0.827 -7.251 1.00 0.00 67 VAL A O 18
ATOM 24951 N N . PRO A 1 68 ? -4.901 -0.215 -7.831 1.00 0.00 68 PRO A N 18
ATOM 24952 C CA . PRO A 1 68 ? -5.527 -1.513 -8.006 1.00 0.00 68 PRO A CA 18
ATOM 24953 C C . PRO A 1 68 ? -5.886 -2.123 -6.653 1.00 0.00 68 PRO A C 18
ATOM 24954 O O . PRO A 1 68 ? -5.050 -2.224 -5.746 1.00 0.00 68 PRO A O 18
ATOM 24965 N N . LEU A 1 69 ? -7.140 -2.546 -6.541 1.00 0.00 69 LEU A N 18
ATOM 24966 C CA . LEU A 1 69 ? -7.736 -3.113 -5.348 1.00 0.00 69 LEU A CA 18
ATOM 24967 C C . LEU A 1 69 ? -7.732 -4.619 -5.491 1.00 0.00 69 LEU A C 18
ATOM 24968 O O . LEU A 1 69 ? -8.572 -5.214 -6.170 1.00 0.00 69 LEU A O 18
ATOM 24984 N N . ILE A 1 70 ? -6.740 -5.231 -4.863 1.00 0.00 70 ILE A N 18
ATOM 24985 C CA . ILE A 1 70 ? -6.473 -6.646 -4.981 1.00 0.00 70 ILE A CA 18
ATOM 24986 C C . ILE A 1 70 ? -7.109 -7.364 -3.800 1.00 0.00 70 ILE A C 18
ATOM 24987 O O . ILE A 1 70 ? -7.541 -6.736 -2.829 1.00 0.00 70 ILE A O 18
ATOM 25003 N N . THR A 1 71 ? -7.158 -8.685 -3.877 1.00 0.00 71 THR A N 18
ATOM 25004 C CA . THR A 1 71 ? -7.574 -9.482 -2.743 1.00 0.00 71 THR A CA 18
ATOM 25005 C C . THR A 1 71 ? -6.360 -9.824 -1.879 1.00 0.00 71 THR A C 18
ATOM 25006 O O . THR A 1 71 ? -5.222 -9.808 -2.345 1.00 0.00 71 THR A O 18
ATOM 25017 N N . TYR A 1 72 ? -6.602 -10.192 -0.624 1.00 0.00 72 TYR A N 18
ATOM 25018 C CA . TYR A 1 72 ? -5.575 -10.566 0.339 1.00 0.00 72 TYR A CA 18
ATOM 25019 C C . TYR A 1 72 ? -4.576 -11.578 -0.214 1.00 0.00 72 TYR A C 18
ATOM 25020 O O . TYR A 1 72 ? -3.393 -11.471 0.065 1.00 0.00 72 TYR A O 18
ATOM 25038 N N . SER A 1 73 ? -5.013 -12.564 -0.985 1.00 0.00 73 SER A N 18
ATOM 25039 C CA . SER A 1 73 ? -4.150 -13.601 -1.523 1.00 0.00 73 SER A CA 18
ATOM 25040 C C . SER A 1 73 ? -3.224 -13.110 -2.639 1.00 0.00 73 SER A C 18
ATOM 25041 O O . SER A 1 73 ? -2.135 -13.647 -2.857 1.00 0.00 73 SER A O 18
ATOM 25049 N N . GLU A 1 74 ? -3.657 -12.091 -3.367 1.00 0.00 74 GLU A N 18
ATOM 25050 C CA . GLU A 1 74 ? -2.849 -11.410 -4.378 1.00 0.00 74 GLU A CA 18
ATOM 25051 C C . GLU A 1 74 ? -1.686 -10.674 -3.714 1.00 0.00 74 GLU A C 18
ATOM 25052 O O . GLU A 1 74 ? -0.565 -10.741 -4.209 1.00 0.00 74 GLU A O 18
ATOM 25064 N N . PHE A 1 75 ? -1.925 -10.063 -2.548 1.00 0.00 75 PHE A N 18
ATOM 25065 C CA . PHE A 1 75 ? -0.863 -9.466 -1.750 1.00 0.00 75 PHE A CA 18
ATOM 25066 C C . PHE A 1 75 ? 0.173 -10.523 -1.384 1.00 0.00 75 PHE A C 18
ATOM 25067 O O . PHE A 1 75 ? 1.363 -10.254 -1.519 1.00 0.00 75 PHE A O 18
ATOM 25084 N N . ILE A 1 76 ? -0.263 -11.715 -0.971 1.00 0.00 76 ILE A N 18
ATOM 25085 C CA . ILE A 1 76 ? 0.649 -12.778 -0.579 1.00 0.00 76 ILE A CA 18
ATOM 25086 C C . ILE A 1 76 ? 1.561 -13.139 -1.749 1.00 0.00 76 ILE A C 18
ATOM 25087 O O . ILE A 1 76 ? 2.756 -13.278 -1.538 1.00 0.00 76 ILE A O 18
ATOM 25103 N N . ASP A 1 77 ? 1.029 -13.251 -2.971 1.00 0.00 77 ASP A N 18
ATOM 25104 C CA . ASP A 1 77 ? 1.798 -13.553 -4.190 1.00 0.00 77 ASP A CA 18
ATOM 25105 C C . ASP A 1 77 ? 2.957 -12.589 -4.397 1.00 0.00 77 ASP A C 18
ATOM 25106 O O . ASP A 1 77 ? 4.038 -13.005 -4.816 1.00 0.00 77 ASP A O 18
ATOM 25115 N N . LEU A 1 78 ? 2.772 -11.322 -4.024 1.00 0.00 78 LEU A N 18
ATOM 25116 C CA . LEU A 1 78 ? 3.832 -10.341 -4.157 1.00 0.00 78 LEU A CA 18
ATOM 25117 C C . LEU A 1 78 ? 4.989 -10.587 -3.170 1.00 0.00 78 LEU A C 18
ATOM 25118 O O . LEU A 1 78 ? 6.062 -9.996 -3.343 1.00 0.00 78 LEU A O 18
ATOM 25134 N N . LEU A 1 79 ? 4.778 -11.383 -2.117 1.00 0.00 79 LEU A N 18
ATOM 25135 C CA . LEU A 1 79 ? 5.725 -11.643 -1.040 1.00 0.00 79 LEU A CA 18
ATOM 25136 C C . LEU A 1 79 ? 6.525 -12.892 -1.406 1.00 0.00 79 LEU A C 18
ATOM 25137 O O . LEU A 1 79 ? 7.550 -12.778 -2.076 1.00 0.00 79 LEU A O 18
ATOM 25153 N N . GLU A 1 80 ? 6.046 -14.068 -0.993 1.00 0.00 80 GLU A N 18
ATOM 25154 C CA . GLU A 1 80 ? 6.581 -15.412 -1.227 1.00 0.00 80 GLU A CA 18
ATOM 25155 C C . GLU A 1 80 ? 8.107 -15.453 -1.335 1.00 0.00 80 GLU A C 18
ATOM 25156 O O . GLU A 1 80 ? 8.680 -15.869 -2.349 1.00 0.00 80 GLU A O 18
ATOM 25168 N N . GLY A 1 81 ? 8.788 -15.061 -0.263 1.00 0.00 81 GLY A N 18
ATOM 25169 C CA . GLY A 1 81 ? 10.235 -14.909 -0.237 1.00 0.00 81 GLY A CA 18
ATOM 25170 C C . GLY A 1 81 ? 10.646 -13.447 -0.221 1.00 0.00 81 GLY A C 18
ATOM 25171 O O . GLY A 1 81 ? 11.738 -13.121 -0.689 1.00 0.00 81 GLY A O 18
ATOM 25175 N N . GLU A 1 82 ? 9.805 -12.558 0.306 1.00 0.00 82 GLU A N 18
ATOM 25176 C CA . GLU A 1 82 ? 10.097 -11.152 0.476 1.00 0.00 82 GLU A CA 18
ATOM 25177 C C . GLU A 1 82 ? 9.291 -10.669 1.672 1.00 0.00 82 GLU A C 18
ATOM 25178 O O . GLU A 1 82 ? 8.178 -11.151 1.904 1.00 0.00 82 GLU A O 18
ATOM 25190 N N . GLU A 1 83 ? 9.865 -9.773 2.475 1.00 0.00 83 GLU A N 18
ATOM 25191 C CA . GLU A 1 83 ? 9.281 -9.465 3.775 1.00 0.00 83 GLU A CA 18
ATOM 25192 C C . GLU A 1 83 ? 9.736 -8.128 4.363 1.00 0.00 83 GLU A C 18
ATOM 25193 O O . GLU A 1 83 ? 9.887 -7.976 5.577 1.00 0.00 83 GLU A O 18
ATOM 25205 N N . LYS A 1 84 ? 9.883 -7.114 3.509 1.00 0.00 84 LYS A N 18
ATOM 25206 C CA . LYS A 1 84 ? 10.476 -5.837 3.899 1.00 0.00 84 LYS A CA 18
ATOM 25207 C C . LYS A 1 84 ? 9.675 -4.657 3.355 1.00 0.00 84 LYS A C 18
ATOM 25208 O O . LYS A 1 84 ? 10.253 -3.623 3.020 1.00 0.00 84 LYS A O 18
ATOM 25227 N N . PHE A 1 85 ? 8.345 -4.771 3.327 1.00 0.00 85 PHE A N 18
ATOM 25228 C CA . PHE A 1 85 ? 7.443 -3.729 2.828 1.00 0.00 85 PHE A CA 18
ATOM 25229 C C . PHE A 1 85 ? 5.968 -4.013 3.142 1.00 0.00 85 PHE A C 18
ATOM 25230 O O . PHE A 1 85 ? 5.081 -3.690 2.358 1.00 0.00 85 PHE A O 18
ATOM 25247 N N . ILE A 1 86 ? 5.688 -4.543 4.325 1.00 0.00 86 ILE A N 18
ATOM 25248 C CA . ILE A 1 86 ? 4.500 -5.352 4.587 1.00 0.00 86 ILE A CA 18
ATOM 25249 C C . ILE A 1 86 ? 3.567 -4.621 5.569 1.00 0.00 86 ILE A C 18
ATOM 25250 O O . ILE A 1 86 ? 3.732 -3.429 5.832 1.00 0.00 86 ILE A O 18
ATOM 25266 N N . GLY A 1 87 ? 2.605 -5.324 6.161 1.00 0.00 87 GLY A N 18
ATOM 25267 C CA . GLY A 1 87 ? 2.034 -5.030 7.465 1.00 0.00 87 GLY A CA 18
ATOM 25268 C C . GLY A 1 87 ? 0.793 -5.863 7.686 1.00 0.00 87 GLY A C 18
ATOM 25269 O O . GLY A 1 87 ? 0.526 -6.754 6.848 1.00 0.00 87 GLY A O 18
ATOM 25273 N N . MET A 1 1 ? 16.187 0.387 -9.779 1.00 0.00 1 MET A N 19
ATOM 25274 C CA . MET A 1 1 ? 14.799 -0.066 -9.901 1.00 0.00 1 MET A CA 19
ATOM 25275 C C . MET A 1 1 ? 14.055 0.353 -8.650 1.00 0.00 1 MET A C 19
ATOM 25276 O O . MET A 1 1 ? 14.630 0.381 -7.557 1.00 0.00 1 MET A O 19
ATOM 25290 N N . ALA A 1 2 ? 12.799 0.743 -8.815 1.00 0.00 2 ALA A N 19
ATOM 25291 C CA . ALA A 1 2 ? 11.907 1.220 -7.783 1.00 0.00 2 ALA A CA 19
ATOM 25292 C C . ALA A 1 2 ? 10.480 0.954 -8.248 1.00 0.00 2 ALA A C 19
ATOM 25293 O O . ALA A 1 2 ? 10.212 0.702 -9.430 1.00 0.00 2 ALA A O 19
ATOM 25300 N N . LEU A 1 3 ? 9.559 1.050 -7.304 1.00 0.00 3 LEU A N 19
ATOM 25301 C CA . LEU A 1 3 ? 8.145 0.810 -7.484 1.00 0.00 3 LEU A CA 19
ATOM 25302 C C . LEU A 1 3 ? 7.530 2.126 -7.031 1.00 0.00 3 LEU A C 19
ATOM 25303 O O . LEU A 1 3 ? 7.127 2.285 -5.885 1.00 0.00 3 LEU A O 19
ATOM 25319 N N . VAL A 1 4 ? 7.560 3.119 -7.921 1.00 0.00 4 VAL A N 19
ATOM 25320 C CA . VAL A 1 4 ? 6.726 4.313 -7.824 1.00 0.00 4 VAL A CA 19
ATOM 25321 C C . VAL A 1 4 ? 5.481 3.989 -8.655 1.00 0.00 4 VAL A C 19
ATOM 25322 O O . VAL A 1 4 ? 5.194 4.591 -9.692 1.00 0.00 4 VAL A O 19
ATOM 25335 N N . LEU A 1 5 ? 4.802 2.933 -8.236 1.00 0.00 5 LEU A N 19
ATOM 25336 C CA . LEU A 1 5 ? 3.491 2.490 -8.640 1.00 0.00 5 LEU A CA 19
ATOM 25337 C C . LEU A 1 5 ? 3.055 1.486 -7.590 1.00 0.00 5 LEU A C 19
ATOM 25338 O O . LEU A 1 5 ? 3.875 0.926 -6.854 1.00 0.00 5 LEU A O 19
ATOM 25354 N N . VAL A 1 6 ? 1.744 1.332 -7.504 1.00 0.00 6 VAL A N 19
ATOM 25355 C CA . VAL A 1 6 ? 1.067 0.402 -6.627 1.00 0.00 6 VAL A CA 19
ATOM 25356 C C . VAL A 1 6 ? -0.385 0.340 -7.110 1.00 0.00 6 VAL A C 19
ATOM 25357 O O . VAL A 1 6 ? -1.334 0.632 -6.395 1.00 0.00 6 VAL A O 19
ATOM 25370 N N . LYS A 1 7 ? -0.583 0.099 -8.400 1.00 0.00 7 LYS A N 19
ATOM 25371 C CA . LYS A 1 7 ? -1.925 0.096 -8.980 1.00 0.00 7 LYS A CA 19
ATOM 25372 C C . LYS A 1 7 ? -2.124 -1.131 -9.878 1.00 0.00 7 LYS A C 19
ATOM 25373 O O . LYS A 1 7 ? -2.872 -1.062 -10.855 1.00 0.00 7 LYS A O 19
ATOM 25392 N N . TYR A 1 8 ? -1.573 -2.281 -9.509 1.00 0.00 8 TYR A N 19
ATOM 25393 C CA . TYR A 1 8 ? -1.753 -3.531 -10.249 1.00 0.00 8 TYR A CA 19
ATOM 25394 C C . TYR A 1 8 ? -1.797 -4.705 -9.264 1.00 0.00 8 TYR A C 19
ATOM 25395 O O . TYR A 1 8 ? -1.411 -5.834 -9.581 1.00 0.00 8 TYR A O 19
ATOM 25413 N N . GLY A 1 9 ? -2.419 -4.467 -8.108 1.00 0.00 9 GLY A N 19
ATOM 25414 C CA . GLY A 1 9 ? -2.518 -5.399 -7.007 1.00 0.00 9 GLY A CA 19
ATOM 25415 C C . GLY A 1 9 ? -1.134 -5.701 -6.507 1.00 0.00 9 GLY A C 19
ATOM 25416 O O . GLY A 1 9 ? -0.601 -4.988 -5.668 1.00 0.00 9 GLY A O 19
ATOM 25420 N N . THR A 1 10 ? -0.546 -6.762 -7.017 1.00 0.00 10 THR A N 19
ATOM 25421 C CA . THR A 1 10 ? 0.597 -7.388 -6.376 1.00 0.00 10 THR A CA 19
ATOM 25422 C C . THR A 1 10 ? 1.925 -6.732 -6.771 1.00 0.00 10 THR A C 19
ATOM 25423 O O . THR A 1 10 ? 2.934 -7.417 -6.964 1.00 0.00 10 THR A O 19
ATOM 25434 N N . ASP A 1 11 ? 1.970 -5.399 -6.887 1.00 0.00 11 ASP A N 19
ATOM 25435 C CA . ASP A 1 11 ? 2.962 -4.763 -7.737 1.00 0.00 11 ASP A CA 19
ATOM 25436 C C . ASP A 1 11 ? 3.912 -3.816 -6.997 1.00 0.00 11 ASP A C 19
ATOM 25437 O O . ASP A 1 11 ? 4.385 -2.862 -7.607 1.00 0.00 11 ASP A O 19
ATOM 25446 N N . HIS A 1 12 ? 4.320 -4.160 -5.762 1.00 0.00 12 HIS A N 19
ATOM 25447 C CA . HIS A 1 12 ? 5.161 -3.418 -4.806 1.00 0.00 12 HIS A CA 19
ATOM 25448 C C . HIS A 1 12 ? 5.178 -4.166 -3.444 1.00 0.00 12 HIS A C 19
ATOM 25449 O O . HIS A 1 12 ? 4.531 -5.201 -3.334 1.00 0.00 12 HIS A O 19
ATOM 25463 N N . PRO A 1 13 ? 5.959 -3.760 -2.419 1.00 0.00 13 PRO A N 19
ATOM 25464 C CA . PRO A 1 13 ? 6.098 -4.501 -1.154 1.00 0.00 13 PRO A CA 19
ATOM 25465 C C . PRO A 1 13 ? 4.964 -4.163 -0.187 1.00 0.00 13 PRO A C 19
ATOM 25466 O O . PRO A 1 13 ? 4.317 -3.147 -0.378 1.00 0.00 13 PRO A O 19
ATOM 25477 N N . VAL A 1 14 ? 4.791 -4.951 0.889 1.00 0.00 14 VAL A N 19
ATOM 25478 C CA . VAL A 1 14 ? 3.804 -4.806 1.962 1.00 0.00 14 VAL A CA 19
ATOM 25479 C C . VAL A 1 14 ? 3.726 -6.111 2.742 1.00 0.00 14 VAL A C 19
ATOM 25480 O O . VAL A 1 14 ? 3.479 -6.093 3.936 1.00 0.00 14 VAL A O 19
ATOM 25493 N N . GLU A 1 15 ? 3.986 -7.242 2.097 1.00 0.00 15 GLU A N 19
ATOM 25494 C CA . GLU A 1 15 ? 3.839 -8.547 2.736 1.00 0.00 15 GLU A CA 19
ATOM 25495 C C . GLU A 1 15 ? 4.773 -9.566 2.109 1.00 0.00 15 GLU A C 19
ATOM 25496 O O . GLU A 1 15 ? 5.279 -10.434 2.797 1.00 0.00 15 GLU A O 19
ATOM 25508 N N . LYS A 1 16 ? 5.236 -9.342 0.884 1.00 0.00 16 LYS A N 19
ATOM 25509 C CA . LYS A 1 16 ? 6.106 -10.277 0.208 1.00 0.00 16 LYS A CA 19
ATOM 25510 C C . LYS A 1 16 ? 7.186 -9.572 -0.565 1.00 0.00 16 LYS A C 19
ATOM 25511 O O . LYS A 1 16 ? 8.348 -9.819 -0.289 1.00 0.00 16 LYS A O 19
ATOM 25530 N N . LEU A 1 17 ? 6.856 -8.625 -1.447 1.00 0.00 17 LEU A N 19
ATOM 25531 C CA . LEU A 1 17 ? 7.893 -7.834 -2.104 1.00 0.00 17 LEU A CA 19
ATOM 25532 C C . LEU A 1 17 ? 8.790 -7.144 -1.066 1.00 0.00 17 LEU A C 19
ATOM 25533 O O . LEU A 1 17 ? 9.991 -7.017 -1.283 1.00 0.00 17 LEU A O 19
ATOM 25549 N N . LYS A 1 18 ? 8.245 -6.832 0.123 1.00 0.00 18 LYS A N 19
ATOM 25550 C CA . LYS A 1 18 ? 9.019 -6.280 1.239 1.00 0.00 18 LYS A CA 19
ATOM 25551 C C . LYS A 1 18 ? 10.150 -7.238 1.627 1.00 0.00 18 LYS A C 19
ATOM 25552 O O . LYS A 1 18 ? 11.237 -6.827 1.986 1.00 0.00 18 LYS A O 19
ATOM 25571 N N . ILE A 1 19 ? 9.877 -8.534 1.608 1.00 0.00 19 ILE A N 19
ATOM 25572 C CA . ILE A 1 19 ? 10.777 -9.562 2.099 1.00 0.00 19 ILE A CA 19
ATOM 25573 C C . ILE A 1 19 ? 12.014 -9.622 1.202 1.00 0.00 19 ILE A C 19
ATOM 25574 O O . ILE A 1 19 ? 13.113 -9.910 1.670 1.00 0.00 19 ILE A O 19
ATOM 25590 N N . ARG A 1 20 ? 11.832 -9.330 -0.089 1.00 0.00 20 ARG A N 19
ATOM 25591 C CA . ARG A 1 20 ? 12.912 -9.267 -1.052 1.00 0.00 20 ARG A CA 19
ATOM 25592 C C . ARG A 1 20 ? 13.759 -8.028 -0.774 1.00 0.00 20 ARG A C 19
ATOM 25593 O O . ARG A 1 20 ? 14.983 -8.139 -0.780 1.00 0.00 20 ARG A O 19
ATOM 25614 N N . SER A 1 21 ? 13.149 -6.870 -0.507 1.00 0.00 21 SER A N 19
ATOM 25615 C CA . SER A 1 21 ? 13.881 -5.680 -0.100 1.00 0.00 21 SER A CA 19
ATOM 25616 C C . SER A 1 21 ? 12.928 -4.735 0.638 1.00 0.00 21 SER A C 19
ATOM 25617 O O . SER A 1 21 ? 12.079 -4.120 -0.012 1.00 0.00 21 SER A O 19
ATOM 25625 N N . ALA A 1 22 ? 13.034 -4.647 1.968 1.00 0.00 22 ALA A N 19
ATOM 25626 C CA . ALA A 1 22 ? 12.376 -3.695 2.870 1.00 0.00 22 ALA A CA 19
ATOM 25627 C C . ALA A 1 22 ? 12.747 -4.060 4.304 1.00 0.00 22 ALA A C 19
ATOM 25628 O O . ALA A 1 22 ? 13.152 -5.194 4.575 1.00 0.00 22 ALA A O 19
ATOM 25635 N N . LYS A 1 23 ? 12.469 -3.166 5.252 1.00 0.00 23 LYS A N 19
ATOM 25636 C CA . LYS A 1 23 ? 12.635 -3.419 6.673 1.00 0.00 23 LYS A CA 19
ATOM 25637 C C . LYS A 1 23 ? 11.539 -2.727 7.457 1.00 0.00 23 LYS A C 19
ATOM 25638 O O . LYS A 1 23 ? 10.601 -2.190 6.866 1.00 0.00 23 LYS A O 19
ATOM 25657 N N . ALA A 1 24 ? 11.648 -2.766 8.783 1.00 0.00 24 ALA A N 19
ATOM 25658 C CA . ALA A 1 24 ? 10.734 -2.038 9.639 1.00 0.00 24 ALA A CA 19
ATOM 25659 C C . ALA A 1 24 ? 10.843 -0.546 9.356 1.00 0.00 24 ALA A C 19
ATOM 25660 O O . ALA A 1 24 ? 9.864 0.186 9.461 1.00 0.00 24 ALA A O 19
ATOM 25667 N N . GLU A 1 25 ? 12.039 -0.080 8.997 1.00 0.00 25 GLU A N 19
ATOM 25668 C CA . GLU A 1 25 ? 12.271 1.287 8.578 1.00 0.00 25 GLU A CA 19
ATOM 25669 C C . GLU A 1 25 ? 12.019 1.389 7.083 1.00 0.00 25 GLU A C 19
ATOM 25670 O O . GLU A 1 25 ? 12.908 1.722 6.292 1.00 0.00 25 GLU A O 19
ATOM 25682 N N . ASP A 1 26 ? 10.801 1.067 6.674 1.00 0.00 26 ASP A N 19
ATOM 25683 C CA . ASP A 1 26 ? 10.355 1.389 5.332 1.00 0.00 26 ASP A CA 19
ATOM 25684 C C . ASP A 1 26 ? 8.969 2.021 5.338 1.00 0.00 26 ASP A C 19
ATOM 25685 O O . ASP A 1 26 ? 8.357 2.151 6.407 1.00 0.00 26 ASP A O 19
ATOM 25694 N N . LYS A 1 27 ? 8.483 2.472 4.175 1.00 0.00 27 LYS A N 19
ATOM 25695 C CA . LYS A 1 27 ? 7.279 3.284 4.069 1.00 0.00 27 LYS A CA 19
ATOM 25696 C C . LYS A 1 27 ? 6.513 2.933 2.809 1.00 0.00 27 LYS A C 19
ATOM 25697 O O . LYS A 1 27 ? 7.079 2.972 1.724 1.00 0.00 27 LYS A O 19
ATOM 25716 N N . ILE A 1 28 ? 5.255 2.525 2.928 1.00 0.00 28 ILE A N 19
ATOM 25717 C CA . ILE A 1 28 ? 4.488 2.013 1.803 1.00 0.00 28 ILE A CA 19
ATOM 25718 C C . ILE A 1 28 ? 3.020 2.406 1.997 1.00 0.00 28 ILE A C 19
ATOM 25719 O O . ILE A 1 28 ? 2.598 2.703 3.114 1.00 0.00 28 ILE A O 19
ATOM 25735 N N . VAL A 1 29 ? 2.243 2.363 0.915 1.00 0.00 29 VAL A N 19
ATOM 25736 C CA . VAL A 1 29 ? 0.796 2.563 0.852 1.00 0.00 29 VAL A CA 19
ATOM 25737 C C . VAL A 1 29 ? 0.260 1.640 -0.264 1.00 0.00 29 VAL A C 19
ATOM 25738 O O . VAL A 1 29 ? 1.069 1.126 -1.038 1.00 0.00 29 VAL A O 19
ATOM 25751 N N . LEU A 1 30 ? -1.059 1.411 -0.355 1.00 0.00 30 LEU A N 19
ATOM 25752 C CA . LEU A 1 30 ? -1.738 0.664 -1.419 1.00 0.00 30 LEU A CA 19
ATOM 25753 C C . LEU A 1 30 ? -2.755 1.566 -2.098 1.00 0.00 30 LEU A C 19
ATOM 25754 O O . LEU A 1 30 ? -3.413 2.339 -1.400 1.00 0.00 30 LEU A O 19
ATOM 25770 N N . ILE A 1 31 ? -2.890 1.468 -3.427 1.00 0.00 31 ILE A N 19
ATOM 25771 C CA . ILE A 1 31 ? -3.852 2.256 -4.178 1.00 0.00 31 ILE A CA 19
ATOM 25772 C C . ILE A 1 31 ? -4.515 1.383 -5.245 1.00 0.00 31 ILE A C 19
ATOM 25773 O O . ILE A 1 31 ? -4.011 0.311 -5.551 1.00 0.00 31 ILE A O 19
ATOM 25789 N N . GLN A 1 32 ? -5.536 1.894 -5.924 1.00 0.00 32 GLN A N 19
ATOM 25790 C CA . GLN A 1 32 ? -6.214 1.401 -7.122 1.00 0.00 32 GLN A CA 19
ATOM 25791 C C . GLN A 1 32 ? -6.661 -0.070 -7.159 1.00 0.00 32 GLN A C 19
ATOM 25792 O O . GLN A 1 32 ? -7.830 -0.400 -7.353 1.00 0.00 32 GLN A O 19
ATOM 25806 N N . ASN A 1 33 ? -5.675 -0.956 -7.245 1.00 0.00 33 ASN A N 19
ATOM 25807 C CA . ASN A 1 33 ? -5.741 -2.415 -7.255 1.00 0.00 33 ASN A CA 19
ATOM 25808 C C . ASN A 1 33 ? -4.775 -2.964 -6.223 1.00 0.00 33 ASN A C 19
ATOM 25809 O O . ASN A 1 33 ? -5.079 -3.994 -5.640 1.00 0.00 33 ASN A O 19
ATOM 25820 N N . GLY A 1 34 ? -3.644 -2.281 -5.985 1.00 0.00 34 GLY A N 19
ATOM 25821 C CA . GLY A 1 34 ? -2.708 -2.477 -4.877 1.00 0.00 34 GLY A CA 19
ATOM 25822 C C . GLY A 1 34 ? -3.395 -2.818 -3.561 1.00 0.00 34 GLY A C 19
ATOM 25823 O O . GLY A 1 34 ? -2.879 -3.601 -2.771 1.00 0.00 34 GLY A O 19
ATOM 25827 N N . VAL A 1 35 ? -4.584 -2.260 -3.337 1.00 0.00 35 VAL A N 19
ATOM 25828 C CA . VAL A 1 35 ? -5.511 -2.593 -2.265 1.00 0.00 35 VAL A CA 19
ATOM 25829 C C . VAL A 1 35 ? -5.693 -4.109 -2.020 1.00 0.00 35 VAL A C 19
ATOM 25830 O O . VAL A 1 35 ? -5.958 -4.500 -0.881 1.00 0.00 35 VAL A O 19
ATOM 25843 N N . PHE A 1 36 ? -5.457 -4.967 -3.021 1.00 0.00 36 PHE A N 19
ATOM 25844 C CA . PHE A 1 36 ? -5.438 -6.421 -2.920 1.00 0.00 36 PHE A CA 19
ATOM 25845 C C . PHE A 1 36 ? -4.489 -6.915 -1.823 1.00 0.00 36 PHE A C 19
ATOM 25846 O O . PHE A 1 36 ? -4.750 -7.927 -1.178 1.00 0.00 36 PHE A O 19
ATOM 25863 N N . TRP A 1 37 ? -3.393 -6.203 -1.567 1.00 0.00 37 TRP A N 19
ATOM 25864 C CA . TRP A 1 37 ? -2.421 -6.630 -0.575 1.00 0.00 37 TRP A CA 19
ATOM 25865 C C . TRP A 1 37 ? -3.007 -6.587 0.841 1.00 0.00 37 TRP A C 19
ATOM 25866 O O . TRP A 1 37 ? -2.497 -7.273 1.732 1.00 0.00 37 TRP A O 19
ATOM 25887 N N . ALA A 1 38 ? -4.071 -5.811 1.083 1.00 0.00 38 ALA A N 19
ATOM 25888 C CA . ALA A 1 38 ? -4.700 -5.705 2.390 1.00 0.00 38 ALA A CA 19
ATOM 25889 C C . ALA A 1 38 ? -5.696 -6.827 2.611 1.00 0.00 38 ALA A C 19
ATOM 25890 O O . ALA A 1 38 ? -6.716 -6.596 3.264 1.00 0.00 38 ALA A O 19
ATOM 25897 N N . LEU A 1 39 ? -5.356 -8.037 2.146 1.00 0.00 39 LEU A N 19
ATOM 25898 C CA . LEU A 1 39 ? -6.168 -9.244 2.213 1.00 0.00 39 LEU A CA 19
ATOM 25899 C C . LEU A 1 39 ? -5.442 -10.441 1.584 1.00 0.00 39 LEU A C 19
ATOM 25900 O O . LEU A 1 39 ? -6.062 -11.337 1.014 1.00 0.00 39 LEU A O 19
ATOM 25916 N N . GLU A 1 40 ? -4.132 -10.503 1.822 1.00 0.00 40 GLU A N 19
ATOM 25917 C CA . GLU A 1 40 ? -3.188 -11.564 1.477 1.00 0.00 40 GLU A CA 19
ATOM 25918 C C . GLU A 1 40 ? -2.634 -12.192 2.776 1.00 0.00 40 GLU A C 19
ATOM 25919 O O . GLU A 1 40 ? -3.248 -12.045 3.835 1.00 0.00 40 GLU A O 19
ATOM 25931 N N . GLU A 1 41 ? -1.496 -12.892 2.736 1.00 0.00 41 GLU A N 19
ATOM 25932 C CA . GLU A 1 41 ? -1.075 -13.879 3.736 1.00 0.00 41 GLU A CA 19
ATOM 25933 C C . GLU A 1 41 ? 0.246 -13.636 4.471 1.00 0.00 41 GLU A C 19
ATOM 25934 O O . GLU A 1 41 ? 0.982 -14.576 4.787 1.00 0.00 41 GLU A O 19
ATOM 25946 N N . LEU A 1 42 ? 0.519 -12.384 4.819 1.00 0.00 42 LEU A N 19
ATOM 25947 C CA . LEU A 1 42 ? 1.782 -11.924 5.399 1.00 0.00 42 LEU A CA 19
ATOM 25948 C C . LEU A 1 42 ? 1.593 -10.508 5.943 1.00 0.00 42 LEU A C 19
ATOM 25949 O O . LEU A 1 42 ? 0.468 -10.014 6.052 1.00 0.00 42 LEU A O 19
ATOM 25965 N N . GLU A 1 43 ? 2.687 -9.833 6.297 1.00 0.00 43 GLU A N 19
ATOM 25966 C CA . GLU A 1 43 ? 2.687 -8.419 6.631 1.00 0.00 43 GLU A CA 19
ATOM 25967 C C . GLU A 1 43 ? 4.085 -7.826 6.432 1.00 0.00 43 GLU A C 19
ATOM 25968 O O . GLU A 1 43 ? 5.046 -8.552 6.169 1.00 0.00 43 GLU A O 19
ATOM 25980 N N . THR A 1 44 ? 4.213 -6.517 6.604 1.00 0.00 44 THR A N 19
ATOM 25981 C CA . THR A 1 44 ? 5.451 -5.753 6.732 1.00 0.00 44 THR A CA 19
ATOM 25982 C C . THR A 1 44 ? 5.515 -5.131 8.125 1.00 0.00 44 THR A C 19
ATOM 25983 O O . THR A 1 44 ? 4.479 -4.747 8.669 1.00 0.00 44 THR A O 19
ATOM 25994 N N . PRO A 1 45 ? 6.730 -4.968 8.669 1.00 0.00 45 PRO A N 19
ATOM 25995 C CA . PRO A 1 45 ? 6.970 -4.107 9.806 1.00 0.00 45 PRO A CA 19
ATOM 25996 C C . PRO A 1 45 ? 7.065 -2.610 9.435 1.00 0.00 45 PRO A C 19
ATOM 25997 O O . PRO A 1 45 ? 7.239 -1.776 10.320 1.00 0.00 45 PRO A O 19
ATOM 26008 N N . ALA A 1 46 ? 6.927 -2.243 8.158 1.00 0.00 46 ALA A N 19
ATOM 26009 C CA . ALA A 1 46 ? 6.999 -0.860 7.685 1.00 0.00 46 ALA A CA 19
ATOM 26010 C C . ALA A 1 46 ? 5.675 -0.138 8.000 1.00 0.00 46 ALA A C 19
ATOM 26011 O O . ALA A 1 46 ? 4.707 -0.787 8.414 1.00 0.00 46 ALA A O 19
ATOM 26018 N N . LYS A 1 47 ? 5.553 1.173 7.735 1.00 0.00 47 LYS A N 19
ATOM 26019 C CA . LYS A 1 47 ? 4.256 1.816 7.765 1.00 0.00 47 LYS A CA 19
ATOM 26020 C C . LYS A 1 47 ? 3.599 1.434 6.447 1.00 0.00 47 LYS A C 19
ATOM 26021 O O . LYS A 1 47 ? 4.256 1.441 5.399 1.00 0.00 47 LYS A O 19
ATOM 26040 N N . VAL A 1 48 ? 2.350 1.008 6.506 1.00 0.00 48 VAL A N 19
ATOM 26041 C CA . VAL A 1 48 ? 1.546 0.570 5.424 1.00 0.00 48 VAL A CA 19
ATOM 26042 C C . VAL A 1 48 ? 0.206 1.192 5.696 1.00 0.00 48 VAL A C 19
ATOM 26043 O O . VAL A 1 48 ? -0.216 1.330 6.843 1.00 0.00 48 VAL A O 19
ATOM 26056 N N . TYR A 1 49 ? -0.457 1.537 4.620 1.00 0.00 49 TYR A N 19
ATOM 26057 C CA . TYR A 1 49 ? -1.761 2.142 4.633 1.00 0.00 49 TYR A CA 19
ATOM 26058 C C . TYR A 1 49 ? -2.370 1.814 3.271 1.00 0.00 49 TYR A C 19
ATOM 26059 O O . TYR A 1 49 ? -1.646 1.413 2.366 1.00 0.00 49 TYR A O 19
ATOM 26077 N N . ALA A 1 50 ? -3.661 2.007 3.060 1.00 0.00 50 ALA A N 19
ATOM 26078 C CA . ALA A 1 50 ? -4.295 1.850 1.752 1.00 0.00 50 ALA A CA 19
ATOM 26079 C C . ALA A 1 50 ? -5.237 3.034 1.540 1.00 0.00 50 ALA A C 19
ATOM 26080 O O . ALA A 1 50 ? -5.681 3.646 2.514 1.00 0.00 50 ALA A O 19
ATOM 26087 N N . ILE A 1 51 ? -5.580 3.351 0.295 1.00 0.00 51 ILE A N 19
ATOM 26088 C CA . ILE A 1 51 ? -6.517 4.422 -0.006 1.00 0.00 51 ILE A CA 19
ATOM 26089 C C . ILE A 1 51 ? -7.932 3.914 0.206 1.00 0.00 51 ILE A C 19
ATOM 26090 O O . ILE A 1 51 ? -8.441 3.088 -0.544 1.00 0.00 51 ILE A O 19
ATOM 26106 N N . LYS A 1 52 ? -8.583 4.462 1.236 1.00 0.00 52 LYS A N 19
ATOM 26107 C CA . LYS A 1 52 ? -9.949 4.147 1.608 1.00 0.00 52 LYS A CA 19
ATOM 26108 C C . LYS A 1 52 ? -10.880 4.253 0.415 1.00 0.00 52 LYS A C 19
ATOM 26109 O O . LYS A 1 52 ? -11.652 3.338 0.173 1.00 0.00 52 LYS A O 19
ATOM 26128 N N . ASP A 1 53 ? -10.844 5.364 -0.313 1.00 0.00 53 ASP A N 19
ATOM 26129 C CA . ASP A 1 53 ? -11.832 5.592 -1.358 1.00 0.00 53 ASP A CA 19
ATOM 26130 C C . ASP A 1 53 ? -11.683 4.604 -2.494 1.00 0.00 53 ASP A C 19
ATOM 26131 O O . ASP A 1 53 ? -12.697 4.092 -2.955 1.00 0.00 53 ASP A O 19
ATOM 26140 N N . ASP A 1 54 ? -10.462 4.320 -2.957 1.00 0.00 54 ASP A N 19
ATOM 26141 C CA . ASP A 1 54 ? -10.280 3.291 -3.973 1.00 0.00 54 ASP A CA 19
ATOM 26142 C C . ASP A 1 54 ? -10.650 1.914 -3.416 1.00 0.00 54 ASP A C 19
ATOM 26143 O O . ASP A 1 54 ? -11.353 1.178 -4.095 1.00 0.00 54 ASP A O 19
ATOM 26152 N N . PHE A 1 55 ? -10.311 1.609 -2.157 1.00 0.00 55 PHE A N 19
ATOM 26153 C CA . PHE A 1 55 ? -10.645 0.337 -1.506 1.00 0.00 55 PHE A CA 19
ATOM 26154 C C . PHE A 1 55 ? -12.151 0.115 -1.529 1.00 0.00 55 PHE A C 19
ATOM 26155 O O . PHE A 1 55 ? -12.621 -0.953 -1.917 1.00 0.00 55 PHE A O 19
ATOM 26172 N N . LEU A 1 56 ? -12.907 1.133 -1.136 1.00 0.00 56 LEU A N 19
ATOM 26173 C CA . LEU A 1 56 ? -14.359 1.135 -1.117 1.00 0.00 56 LEU A CA 19
ATOM 26174 C C . LEU A 1 56 ? -14.913 1.099 -2.524 1.00 0.00 56 LEU A C 19
ATOM 26175 O O . LEU A 1 56 ? -15.922 0.435 -2.759 1.00 0.00 56 LEU A O 19
ATOM 26191 N N . ALA A 1 57 ? -14.258 1.778 -3.465 1.00 0.00 57 ALA A N 19
ATOM 26192 C CA . ALA A 1 57 ? -14.621 1.698 -4.865 1.00 0.00 57 ALA A CA 19
ATOM 26193 C C . ALA A 1 57 ? -14.354 0.295 -5.411 1.00 0.00 57 ALA A C 19
ATOM 26194 O O . ALA A 1 57 ? -14.941 -0.073 -6.430 1.00 0.00 57 ALA A O 19
ATOM 26201 N N . ARG A 1 58 ? -13.523 -0.515 -4.742 1.00 0.00 58 ARG A N 19
ATOM 26202 C CA . ARG A 1 58 ? -13.117 -1.819 -5.258 1.00 0.00 58 ARG A CA 19
ATOM 26203 C C . ARG A 1 58 ? -14.039 -2.889 -4.678 1.00 0.00 58 ARG A C 19
ATOM 26204 O O . ARG A 1 58 ? -13.641 -4.048 -4.588 1.00 0.00 58 ARG A O 19
ATOM 26225 N N . GLY A 1 59 ? -15.323 -2.578 -4.494 1.00 0.00 59 GLY A N 19
ATOM 26226 C CA . GLY A 1 59 ? -16.310 -3.493 -3.945 1.00 0.00 59 GLY A CA 19
ATOM 26227 C C . GLY A 1 59 ? -15.842 -4.184 -2.659 1.00 0.00 59 GLY A C 19
ATOM 26228 O O . GLY A 1 59 ? -15.913 -5.409 -2.579 1.00 0.00 59 GLY A O 19
ATOM 26232 N N . TYR A 1 60 ? -15.366 -3.421 -1.669 1.00 0.00 60 TYR A N 19
ATOM 26233 C CA . TYR A 1 60 ? -14.953 -3.901 -0.355 1.00 0.00 60 TYR A CA 19
ATOM 26234 C C . TYR A 1 60 ? -15.589 -3.027 0.734 1.00 0.00 60 TYR A C 19
ATOM 26235 O O . TYR A 1 60 ? -16.363 -2.122 0.420 1.00 0.00 60 TYR A O 19
ATOM 26253 N N . SER A 1 61 ? -15.303 -3.318 2.007 1.00 0.00 61 SER A N 19
ATOM 26254 C CA . SER A 1 61 ? -15.832 -2.647 3.188 1.00 0.00 61 SER A CA 19
ATOM 26255 C C . SER A 1 61 ? -14.659 -2.250 4.073 1.00 0.00 61 SER A C 19
ATOM 26256 O O . SER A 1 61 ? -13.577 -2.822 3.942 1.00 0.00 61 SER A O 19
ATOM 26264 N N . GLU A 1 62 ? -14.845 -1.318 5.005 1.00 0.00 62 GLU A N 19
ATOM 26265 C CA . GLU A 1 62 ? -13.730 -0.801 5.773 1.00 0.00 62 GLU A CA 19
ATOM 26266 C C . GLU A 1 62 ? -13.120 -1.899 6.637 1.00 0.00 62 GLU A C 19
ATOM 26267 O O . GLU A 1 62 ? -11.896 -2.038 6.670 1.00 0.00 62 GLU A O 19
ATOM 26279 N N . GLU A 1 63 ? -13.946 -2.700 7.311 1.00 0.00 63 GLU A N 19
ATOM 26280 C CA . GLU A 1 63 ? -13.457 -3.773 8.173 1.00 0.00 63 GLU A CA 19
ATOM 26281 C C . GLU A 1 63 ? -13.035 -5.033 7.387 1.00 0.00 63 GLU A C 19
ATOM 26282 O O . GLU A 1 63 ? -12.626 -6.030 7.984 1.00 0.00 63 GLU A O 19
ATOM 26294 N N . ASP A 1 64 ? -13.103 -5.022 6.049 1.00 0.00 64 ASP A N 19
ATOM 26295 C CA . ASP A 1 64 ? -12.486 -6.077 5.232 1.00 0.00 64 ASP A CA 19
ATOM 26296 C C . ASP A 1 64 ? -10.995 -5.808 4.996 1.00 0.00 64 ASP A C 19
ATOM 26297 O O . ASP A 1 64 ? -10.284 -6.711 4.560 1.00 0.00 64 ASP A O 19
ATOM 26306 N N . SER A 1 65 ? -10.495 -4.591 5.234 1.00 0.00 65 SER A N 19
ATOM 26307 C CA . SER A 1 65 ? -9.094 -4.273 4.993 1.00 0.00 65 SER A CA 19
ATOM 26308 C C . SER A 1 65 ? -8.257 -4.699 6.196 1.00 0.00 65 SER A C 19
ATOM 26309 O O . SER A 1 65 ? -8.506 -4.214 7.306 1.00 0.00 65 SER A O 19
ATOM 26317 N N . LYS A 1 66 ? -7.198 -5.492 5.979 1.00 0.00 66 LYS A N 19
ATOM 26318 C CA . LYS A 1 66 ? -6.235 -5.795 7.045 1.00 0.00 66 LYS A CA 19
ATOM 26319 C C . LYS A 1 66 ? -5.069 -4.807 7.058 1.00 0.00 66 LYS A C 19
ATOM 26320 O O . LYS A 1 66 ? -3.949 -5.196 7.407 1.00 0.00 66 LYS A O 19
ATOM 26339 N N . VAL A 1 67 ? -5.319 -3.523 6.775 1.00 0.00 67 VAL A N 19
ATOM 26340 C CA . VAL A 1 67 ? -4.362 -2.418 6.885 1.00 0.00 67 VAL A CA 19
ATOM 26341 C C . VAL A 1 67 ? -5.163 -1.123 7.088 1.00 0.00 67 VAL A C 19
ATOM 26342 O O . VAL A 1 67 ? -6.331 -1.066 6.682 1.00 0.00 67 VAL A O 19
ATOM 26355 N N . PRO A 1 68 ? -4.543 -0.058 7.621 1.00 0.00 68 PRO A N 19
ATOM 26356 C CA . PRO A 1 68 ? -5.232 1.182 7.918 1.00 0.00 68 PRO A CA 19
ATOM 26357 C C . PRO A 1 68 ? -5.617 1.900 6.630 1.00 0.00 68 PRO A C 19
ATOM 26358 O O . PRO A 1 68 ? -4.771 2.273 5.810 1.00 0.00 68 PRO A O 19
ATOM 26369 N N . LEU A 1 69 ? -6.922 2.073 6.462 1.00 0.00 69 LEU A N 19
ATOM 26370 C CA . LEU A 1 69 ? -7.543 2.792 5.369 1.00 0.00 69 LEU A CA 19
ATOM 26371 C C . LEU A 1 69 ? -7.467 4.281 5.640 1.00 0.00 69 LEU A C 19
ATOM 26372 O O . LEU A 1 69 ? -8.158 4.795 6.521 1.00 0.00 69 LEU A O 19
ATOM 26388 N N . ILE A 1 70 ? -6.629 4.962 4.873 1.00 0.00 70 ILE A N 19
ATOM 26389 C CA . ILE A 1 70 ? -6.369 6.387 4.987 1.00 0.00 70 ILE A CA 19
ATOM 26390 C C . ILE A 1 70 ? -6.974 7.124 3.796 1.00 0.00 70 ILE A C 19
ATOM 26391 O O . ILE A 1 70 ? -7.450 6.508 2.837 1.00 0.00 70 ILE A O 19
ATOM 26407 N N . THR A 1 71 ? -6.960 8.449 3.843 1.00 0.00 71 THR A N 19
ATOM 26408 C CA . THR A 1 71 ? -7.442 9.248 2.735 1.00 0.00 71 THR A CA 19
ATOM 26409 C C . THR A 1 71 ? -6.370 9.355 1.643 1.00 0.00 71 THR A C 19
ATOM 26410 O O . THR A 1 71 ? -5.169 9.194 1.887 1.00 0.00 71 THR A O 19
ATOM 26421 N N . TYR A 1 72 ? -6.794 9.726 0.433 1.00 0.00 72 TYR A N 19
ATOM 26422 C CA . TYR A 1 72 ? -5.900 10.062 -0.676 1.00 0.00 72 TYR A CA 19
ATOM 26423 C C . TYR A 1 72 ? -4.844 11.088 -0.282 1.00 0.00 72 TYR A C 19
ATOM 26424 O O . TYR A 1 72 ? -3.765 11.045 -0.863 1.00 0.00 72 TYR A O 19
ATOM 26442 N N . SER A 1 73 ? -5.144 11.991 0.653 1.00 0.00 73 SER A N 19
ATOM 26443 C CA . SER A 1 73 ? -4.293 13.092 1.058 1.00 0.00 73 SER A CA 19
ATOM 26444 C C . SER A 1 73 ? -3.426 12.740 2.264 1.00 0.00 73 SER A C 19
ATOM 26445 O O . SER A 1 73 ? -2.283 13.196 2.345 1.00 0.00 73 SER A O 19
ATOM 26453 N N . GLU A 1 74 ? -3.928 11.888 3.161 1.00 0.00 74 GLU A N 19
ATOM 26454 C CA . GLU A 1 74 ? -3.112 11.268 4.202 1.00 0.00 74 GLU A CA 19
ATOM 26455 C C . GLU A 1 74 ? -1.929 10.547 3.568 1.00 0.00 74 GLU A C 19
ATOM 26456 O O . GLU A 1 74 ? -0.824 10.662 4.087 1.00 0.00 74 GLU A O 19
ATOM 26468 N N . PHE A 1 75 ? -2.126 9.865 2.432 1.00 0.00 75 PHE A N 19
ATOM 26469 C CA . PHE A 1 75 ? -1.015 9.253 1.714 1.00 0.00 75 PHE A CA 19
ATOM 26470 C C . PHE A 1 75 ? 0.034 10.307 1.386 1.00 0.00 75 PHE A C 19
ATOM 26471 O O . PHE A 1 75 ? 1.192 10.140 1.755 1.00 0.00 75 PHE A O 19
ATOM 26488 N N . ILE A 1 76 ? -0.372 11.380 0.706 1.00 0.00 76 ILE A N 19
ATOM 26489 C CA . ILE A 1 76 ? 0.551 12.420 0.262 1.00 0.00 76 ILE A CA 19
ATOM 26490 C C . ILE A 1 76 ? 1.331 13.000 1.438 1.00 0.00 76 ILE A C 19
ATOM 26491 O O . ILE A 1 76 ? 2.534 13.195 1.295 1.00 0.00 76 ILE A O 19
ATOM 26507 N N . ASP A 1 77 ? 0.674 13.250 2.570 1.00 0.00 77 ASP A N 19
ATOM 26508 C CA . ASP A 1 77 ? 1.266 13.830 3.775 1.00 0.00 77 ASP A CA 19
ATOM 26509 C C . ASP A 1 77 ? 2.304 12.909 4.385 1.00 0.00 77 ASP A C 19
ATOM 26510 O O . ASP A 1 77 ? 3.274 13.370 4.980 1.00 0.00 77 ASP A O 19
ATOM 26519 N N . LEU A 1 78 ? 2.135 11.600 4.204 1.00 0.00 78 LEU A N 19
ATOM 26520 C CA . LEU A 1 78 ? 3.111 10.648 4.685 1.00 0.00 78 LEU A CA 19
ATOM 26521 C C . LEU A 1 78 ? 4.364 10.625 3.796 1.00 0.00 78 LEU A C 19
ATOM 26522 O O . LEU A 1 78 ? 5.338 9.976 4.177 1.00 0.00 78 LEU A O 19
ATOM 26538 N N . LEU A 1 79 ? 4.347 11.278 2.627 1.00 0.00 79 LEU A N 19
ATOM 26539 C CA . LEU A 1 79 ? 5.462 11.395 1.690 1.00 0.00 79 LEU A CA 19
ATOM 26540 C C . LEU A 1 79 ? 6.221 12.671 2.040 1.00 0.00 79 LEU A C 19
ATOM 26541 O O . LEU A 1 79 ? 7.123 12.639 2.869 1.00 0.00 79 LEU A O 19
ATOM 26557 N N . GLU A 1 80 ? 5.847 13.782 1.410 1.00 0.00 80 GLU A N 19
ATOM 26558 C CA . GLU A 1 80 ? 6.438 15.116 1.452 1.00 0.00 80 GLU A CA 19
ATOM 26559 C C . GLU A 1 80 ? 7.924 15.095 1.826 1.00 0.00 80 GLU A C 19
ATOM 26560 O O . GLU A 1 80 ? 8.315 15.430 2.950 1.00 0.00 80 GLU A O 19
ATOM 26572 N N . GLY A 1 81 ? 8.756 14.663 0.875 1.00 0.00 81 GLY A N 19
ATOM 26573 C CA . GLY A 1 81 ? 10.197 14.538 1.045 1.00 0.00 81 GLY A CA 19
ATOM 26574 C C . GLY A 1 81 ? 10.717 13.110 0.882 1.00 0.00 81 GLY A C 19
ATOM 26575 O O . GLY A 1 81 ? 11.932 12.917 0.986 1.00 0.00 81 GLY A O 19
ATOM 26579 N N . GLU A 1 82 ? 9.867 12.102 0.647 1.00 0.00 82 GLU A N 19
ATOM 26580 C CA . GLU A 1 82 ? 10.276 10.720 0.489 1.00 0.00 82 GLU A CA 19
ATOM 26581 C C . GLU A 1 82 ? 9.559 10.064 -0.697 1.00 0.00 82 GLU A C 19
ATOM 26582 O O . GLU A 1 82 ? 8.646 9.265 -0.552 1.00 0.00 82 GLU A O 19
ATOM 26594 N N . GLU A 1 83 ? 9.991 10.396 -1.912 1.00 0.00 83 GLU A N 19
ATOM 26595 C CA . GLU A 1 83 ? 9.378 9.955 -3.165 1.00 0.00 83 GLU A CA 19
ATOM 26596 C C . GLU A 1 83 ? 9.945 8.613 -3.668 1.00 0.00 83 GLU A C 19
ATOM 26597 O O . GLU A 1 83 ? 10.314 8.482 -4.836 1.00 0.00 83 GLU A O 19
ATOM 26609 N N . LYS A 1 84 ? 10.039 7.584 -2.817 1.00 0.00 84 LYS A N 19
ATOM 26610 C CA . LYS A 1 84 ? 10.741 6.338 -3.173 1.00 0.00 84 LYS A CA 19
ATOM 26611 C C . LYS A 1 84 ? 9.949 5.070 -2.888 1.00 0.00 84 LYS A C 19
ATOM 26612 O O . LYS A 1 84 ? 10.543 4.006 -2.701 1.00 0.00 84 LYS A O 19
ATOM 26631 N N . PHE A 1 85 ? 8.632 5.120 -3.089 1.00 0.00 85 PHE A N 19
ATOM 26632 C CA . PHE A 1 85 ? 7.690 4.048 -2.756 1.00 0.00 85 PHE A CA 19
ATOM 26633 C C . PHE A 1 85 ? 6.265 4.582 -2.862 1.00 0.00 85 PHE A C 19
ATOM 26634 O O . PHE A 1 85 ? 5.508 4.633 -1.891 1.00 0.00 85 PHE A O 19
ATOM 26651 N N . ILE A 1 86 ? 5.935 5.068 -4.053 1.00 0.00 86 ILE A N 19
ATOM 26652 C CA . ILE A 1 86 ? 4.735 5.853 -4.320 1.00 0.00 86 ILE A CA 19
ATOM 26653 C C . ILE A 1 86 ? 3.876 5.060 -5.308 1.00 0.00 86 ILE A C 19
ATOM 26654 O O . ILE A 1 86 ? 4.271 3.956 -5.686 1.00 0.00 86 ILE A O 19
ATOM 26670 N N . GLY A 1 87 ? 2.761 5.608 -5.789 1.00 0.00 87 GLY A N 19
ATOM 26671 C CA . GLY A 1 87 ? 2.160 5.200 -7.044 1.00 0.00 87 GLY A CA 19
ATOM 26672 C C . GLY A 1 87 ? 1.069 6.158 -7.447 1.00 0.00 87 GLY A C 19
ATOM 26673 O O . GLY A 1 87 ? 0.737 7.068 -6.661 1.00 0.00 87 GLY A O 19
ATOM 26677 N N . MET A 1 1 ? 13.164 -2.470 -10.619 1.00 0.00 1 MET A N 20
ATOM 26678 C CA . MET A 1 1 ? 13.948 -2.123 -9.423 1.00 0.00 1 MET A CA 20
ATOM 26679 C C . MET A 1 1 ? 13.095 -1.337 -8.433 1.00 0.00 1 MET A C 20
ATOM 26680 O O . MET A 1 1 ? 12.626 -1.948 -7.473 1.00 0.00 1 MET A O 20
ATOM 26694 N N . ALA A 1 2 ? 12.857 -0.036 -8.630 1.00 0.00 2 ALA A N 20
ATOM 26695 C CA . ALA A 1 2 ? 11.976 0.730 -7.749 1.00 0.00 2 ALA A CA 20
ATOM 26696 C C . ALA A 1 2 ? 10.531 0.429 -8.139 1.00 0.00 2 ALA A C 20
ATOM 26697 O O . ALA A 1 2 ? 10.265 0.180 -9.314 1.00 0.00 2 ALA A O 20
ATOM 26704 N N . LEU A 1 3 ? 9.602 0.443 -7.185 1.00 0.00 3 LEU A N 20
ATOM 26705 C CA . LEU A 1 3 ? 8.181 0.234 -7.438 1.00 0.00 3 LEU A CA 20
ATOM 26706 C C . LEU A 1 3 ? 7.484 1.558 -7.184 1.00 0.00 3 LEU A C 20
ATOM 26707 O O . LEU A 1 3 ? 7.532 2.071 -6.066 1.00 0.00 3 LEU A O 20
ATOM 26723 N N . VAL A 1 4 ? 6.892 2.128 -8.229 1.00 0.00 4 VAL A N 20
ATOM 26724 C CA . VAL A 1 4 ? 6.205 3.411 -8.196 1.00 0.00 4 VAL A CA 20
ATOM 26725 C C . VAL A 1 4 ? 4.891 3.259 -8.997 1.00 0.00 4 VAL A C 20
ATOM 26726 O O . VAL A 1 4 ? 4.593 3.995 -9.946 1.00 0.00 4 VAL A O 20
ATOM 26739 N N . LEU A 1 5 ? 4.091 2.258 -8.649 1.00 0.00 5 LEU A N 20
ATOM 26740 C CA . LEU A 1 5 ? 2.732 2.061 -9.132 1.00 0.00 5 LEU A CA 20
ATOM 26741 C C . LEU A 1 5 ? 2.116 0.944 -8.305 1.00 0.00 5 LEU A C 20
ATOM 26742 O O . LEU A 1 5 ? 2.622 -0.180 -8.327 1.00 0.00 5 LEU A O 20
ATOM 26758 N N . VAL A 1 6 ? 1.005 1.209 -7.624 1.00 0.00 6 VAL A N 20
ATOM 26759 C CA . VAL A 1 6 ? 0.300 0.200 -6.846 1.00 0.00 6 VAL A CA 20
ATOM 26760 C C . VAL A 1 6 ? -1.175 0.201 -7.259 1.00 0.00 6 VAL A C 20
ATOM 26761 O O . VAL A 1 6 ? -2.080 0.211 -6.431 1.00 0.00 6 VAL A O 20
ATOM 26774 N N . LYS A 1 7 ? -1.450 0.158 -8.569 1.00 0.00 7 LYS A N 20
ATOM 26775 C CA . LYS A 1 7 ? -2.824 0.072 -9.063 1.00 0.00 7 LYS A CA 20
ATOM 26776 C C . LYS A 1 7 ? -3.033 -1.194 -9.892 1.00 0.00 7 LYS A C 20
ATOM 26777 O O . LYS A 1 7 ? -3.881 -1.198 -10.784 1.00 0.00 7 LYS A O 20
ATOM 26796 N N . TYR A 1 8 ? -2.410 -2.310 -9.518 1.00 0.00 8 TYR A N 20
ATOM 26797 C CA . TYR A 1 8 ? -2.553 -3.577 -10.239 1.00 0.00 8 TYR A CA 20
ATOM 26798 C C . TYR A 1 8 ? -2.523 -4.735 -9.237 1.00 0.00 8 TYR A C 20
ATOM 26799 O O . TYR A 1 8 ? -2.041 -5.829 -9.527 1.00 0.00 8 TYR A O 20
ATOM 26817 N N . GLY A 1 9 ? -3.121 -4.521 -8.062 1.00 0.00 9 GLY A N 20
ATOM 26818 C CA . GLY A 1 9 ? -2.963 -5.393 -6.913 1.00 0.00 9 GLY A CA 20
ATOM 26819 C C . GLY A 1 9 ? -1.482 -5.571 -6.606 1.00 0.00 9 GLY A C 20
ATOM 26820 O O . GLY A 1 9 ? -0.832 -4.729 -5.985 1.00 0.00 9 GLY A O 20
ATOM 26824 N N . THR A 1 10 ? -0.949 -6.679 -7.074 1.00 0.00 10 THR A N 20
ATOM 26825 C CA . THR A 1 10 ? 0.217 -7.323 -6.480 1.00 0.00 10 THR A CA 20
ATOM 26826 C C . THR A 1 10 ? 1.532 -6.970 -7.192 1.00 0.00 10 THR A C 20
ATOM 26827 O O . THR A 1 10 ? 2.203 -7.845 -7.736 1.00 0.00 10 THR A O 20
ATOM 26838 N N . ASP A 1 11 ? 1.976 -5.702 -7.155 1.00 0.00 11 ASP A N 20
ATOM 26839 C CA . ASP A 1 11 ? 3.232 -5.330 -7.833 1.00 0.00 11 ASP A CA 20
ATOM 26840 C C . ASP A 1 11 ? 4.084 -4.290 -7.080 1.00 0.00 11 ASP A C 20
ATOM 26841 O O . ASP A 1 11 ? 4.709 -3.421 -7.686 1.00 0.00 11 ASP A O 20
ATOM 26850 N N . HIS A 1 12 ? 4.152 -4.393 -5.747 1.00 0.00 12 HIS A N 20
ATOM 26851 C CA . HIS A 1 12 ? 4.969 -3.558 -4.856 1.00 0.00 12 HIS A CA 20
ATOM 26852 C C . HIS A 1 12 ? 5.088 -4.238 -3.478 1.00 0.00 12 HIS A C 20
ATOM 26853 O O . HIS A 1 12 ? 4.429 -5.257 -3.277 1.00 0.00 12 HIS A O 20
ATOM 26867 N N . PRO A 1 13 ? 5.919 -3.765 -2.531 1.00 0.00 13 PRO A N 20
ATOM 26868 C CA . PRO A 1 13 ? 6.075 -4.424 -1.236 1.00 0.00 13 PRO A CA 20
ATOM 26869 C C . PRO A 1 13 ? 4.867 -4.164 -0.338 1.00 0.00 13 PRO A C 20
ATOM 26870 O O . PRO A 1 13 ? 4.146 -3.233 -0.620 1.00 0.00 13 PRO A O 20
ATOM 26881 N N . VAL A 1 14 ? 4.668 -4.938 0.739 1.00 0.00 14 VAL A N 20
ATOM 26882 C CA . VAL A 1 14 ? 3.714 -4.780 1.829 1.00 0.00 14 VAL A CA 20
ATOM 26883 C C . VAL A 1 14 ? 3.717 -6.159 2.477 1.00 0.00 14 VAL A C 20
ATOM 26884 O O . VAL A 1 14 ? 4.173 -6.287 3.597 1.00 0.00 14 VAL A O 20
ATOM 26897 N N . GLU A 1 15 ? 3.408 -7.221 1.732 1.00 0.00 15 GLU A N 20
ATOM 26898 C CA . GLU A 1 15 ? 3.223 -8.580 2.265 1.00 0.00 15 GLU A CA 20
ATOM 26899 C C . GLU A 1 15 ? 3.739 -9.611 1.265 1.00 0.00 15 GLU A C 20
ATOM 26900 O O . GLU A 1 15 ? 3.103 -10.636 1.058 1.00 0.00 15 GLU A O 20
ATOM 26912 N N . LYS A 1 16 ? 4.907 -9.335 0.660 1.00 0.00 16 LYS A N 20
ATOM 26913 C CA . LYS A 1 16 ? 5.721 -10.229 -0.181 1.00 0.00 16 LYS A CA 20
ATOM 26914 C C . LYS A 1 16 ? 6.907 -9.478 -0.730 1.00 0.00 16 LYS A C 20
ATOM 26915 O O . LYS A 1 16 ? 8.006 -9.738 -0.268 1.00 0.00 16 LYS A O 20
ATOM 26934 N N . LEU A 1 17 ? 6.724 -8.499 -1.618 1.00 0.00 17 LEU A N 20
ATOM 26935 C CA . LEU A 1 17 ? 7.852 -7.769 -2.199 1.00 0.00 17 LEU A CA 20
ATOM 26936 C C . LEU A 1 17 ? 8.690 -7.082 -1.114 1.00 0.00 17 LEU A C 20
ATOM 26937 O O . LEU A 1 17 ? 9.888 -6.883 -1.291 1.00 0.00 17 LEU A O 20
ATOM 26953 N N . LYS A 1 18 ? 8.086 -6.786 0.048 1.00 0.00 18 LYS A N 20
ATOM 26954 C CA . LYS A 1 18 ? 8.796 -6.265 1.217 1.00 0.00 18 LYS A CA 20
ATOM 26955 C C . LYS A 1 18 ? 9.852 -7.270 1.694 1.00 0.00 18 LYS A C 20
ATOM 26956 O O . LYS A 1 18 ? 10.919 -6.873 2.123 1.00 0.00 18 LYS A O 20
ATOM 26975 N N . ILE A 1 19 ? 9.572 -8.571 1.646 1.00 0.00 19 ILE A N 20
ATOM 26976 C CA . ILE A 1 19 ? 10.461 -9.607 2.150 1.00 0.00 19 ILE A CA 20
ATOM 26977 C C . ILE A 1 19 ? 11.716 -9.664 1.290 1.00 0.00 19 ILE A C 20
ATOM 26978 O O . ILE A 1 19 ? 12.781 -10.045 1.766 1.00 0.00 19 ILE A O 20
ATOM 26994 N N . ARG A 1 20 ? 11.597 -9.251 0.025 1.00 0.00 20 ARG A N 20
ATOM 26995 C CA . ARG A 1 20 ? 12.734 -9.214 -0.875 1.00 0.00 20 ARG A CA 20
ATOM 26996 C C . ARG A 1 20 ? 13.642 -8.011 -0.607 1.00 0.00 20 ARG A C 20
ATOM 26997 O O . ARG A 1 20 ? 14.751 -8.008 -1.136 1.00 0.00 20 ARG A O 20
ATOM 27018 N N . SER A 1 21 ? 13.217 -7.018 0.190 1.00 0.00 21 SER A N 20
ATOM 27019 C CA . SER A 1 21 ? 13.921 -5.792 0.577 1.00 0.00 21 SER A CA 20
ATOM 27020 C C . SER A 1 21 ? 12.902 -4.813 1.183 1.00 0.00 21 SER A C 20
ATOM 27021 O O . SER A 1 21 ? 12.248 -4.066 0.453 1.00 0.00 21 SER A O 20
ATOM 27029 N N . ALA A 1 22 ? 12.765 -4.827 2.508 1.00 0.00 22 ALA A N 20
ATOM 27030 C CA . ALA A 1 22 ? 12.162 -3.808 3.361 1.00 0.00 22 ALA A CA 20
ATOM 27031 C C . ALA A 1 22 ? 12.761 -4.001 4.744 1.00 0.00 22 ALA A C 20
ATOM 27032 O O . ALA A 1 22 ? 13.263 -5.081 5.074 1.00 0.00 22 ALA A O 20
ATOM 27039 N N . LYS A 1 23 ? 12.652 -2.973 5.571 1.00 0.00 23 LYS A N 20
ATOM 27040 C CA . LYS A 1 23 ? 12.913 -3.037 6.997 1.00 0.00 23 LYS A CA 20
ATOM 27041 C C . LYS A 1 23 ? 11.749 -2.350 7.678 1.00 0.00 23 LYS A C 20
ATOM 27042 O O . LYS A 1 23 ? 10.776 -1.973 7.015 1.00 0.00 23 LYS A O 20
ATOM 27061 N N . ALA A 1 24 ? 11.811 -2.211 8.999 1.00 0.00 24 ALA A N 20
ATOM 27062 C CA . ALA A 1 24 ? 10.676 -1.626 9.692 1.00 0.00 24 ALA A CA 20
ATOM 27063 C C . ALA A 1 24 ? 10.537 -0.134 9.384 1.00 0.00 24 ALA A C 20
ATOM 27064 O O . ALA A 1 24 ? 9.508 0.458 9.713 1.00 0.00 24 ALA A O 20
ATOM 27071 N N . GLU A 1 25 ? 11.560 0.507 8.807 1.00 0.00 25 GLU A N 20
ATOM 27072 C CA . GLU A 1 25 ? 11.584 1.944 8.584 1.00 0.00 25 GLU A CA 20
ATOM 27073 C C . GLU A 1 25 ? 11.310 2.293 7.138 1.00 0.00 25 GLU A C 20
ATOM 27074 O O . GLU A 1 25 ? 11.735 3.332 6.633 1.00 0.00 25 GLU A O 20
ATOM 27086 N N . ASP A 1 26 ? 10.419 1.534 6.525 1.00 0.00 26 ASP A N 20
ATOM 27087 C CA . ASP A 1 26 ? 10.104 1.764 5.135 1.00 0.00 26 ASP A CA 20
ATOM 27088 C C . ASP A 1 26 ? 8.730 2.418 5.086 1.00 0.00 26 ASP A C 20
ATOM 27089 O O . ASP A 1 26 ? 7.941 2.299 6.036 1.00 0.00 26 ASP A O 20
ATOM 27098 N N . LYS A 1 27 ? 8.424 3.135 4.011 1.00 0.00 27 LYS A N 20
ATOM 27099 C CA . LYS A 1 27 ? 7.089 3.676 3.787 1.00 0.00 27 LYS A CA 20
ATOM 27100 C C . LYS A 1 27 ? 6.507 2.920 2.607 1.00 0.00 27 LYS A C 20
ATOM 27101 O O . LYS A 1 27 ? 7.231 2.652 1.653 1.00 0.00 27 LYS A O 20
ATOM 27120 N N . ILE A 1 28 ? 5.226 2.562 2.674 1.00 0.00 28 ILE A N 20
ATOM 27121 C CA . ILE A 1 28 ? 4.484 2.000 1.563 1.00 0.00 28 ILE A CA 20
ATOM 27122 C C . ILE A 1 28 ? 3.012 2.384 1.756 1.00 0.00 28 ILE A C 20
ATOM 27123 O O . ILE A 1 28 ? 2.581 2.657 2.884 1.00 0.00 28 ILE A O 20
ATOM 27139 N N . VAL A 1 29 ? 2.250 2.393 0.661 1.00 0.00 29 VAL A N 20
ATOM 27140 C CA . VAL A 1 29 ? 0.816 2.666 0.597 1.00 0.00 29 VAL A CA 20
ATOM 27141 C C . VAL A 1 29 ? 0.204 1.834 -0.546 1.00 0.00 29 VAL A C 20
ATOM 27142 O O . VAL A 1 29 ? 0.942 1.447 -1.444 1.00 0.00 29 VAL A O 20
ATOM 27155 N N . LEU A 1 30 ? -1.116 1.583 -0.547 1.00 0.00 30 LEU A N 20
ATOM 27156 C CA . LEU A 1 30 ? -1.859 0.844 -1.574 1.00 0.00 30 LEU A CA 20
ATOM 27157 C C . LEU A 1 30 ? -2.912 1.741 -2.199 1.00 0.00 30 LEU A C 20
ATOM 27158 O O . LEU A 1 30 ? -3.582 2.462 -1.464 1.00 0.00 30 LEU A O 20
ATOM 27174 N N . ILE A 1 31 ? -3.127 1.643 -3.514 1.00 0.00 31 ILE A N 20
ATOM 27175 C CA . ILE A 1 31 ? -4.188 2.361 -4.218 1.00 0.00 31 ILE A CA 20
ATOM 27176 C C . ILE A 1 31 ? -4.997 1.389 -5.078 1.00 0.00 31 ILE A C 20
ATOM 27177 O O . ILE A 1 31 ? -4.697 0.203 -5.123 1.00 0.00 31 ILE A O 20
ATOM 27193 N N . GLN A 1 32 ? -6.027 1.886 -5.757 1.00 0.00 32 GLN A N 20
ATOM 27194 C CA . GLN A 1 32 ? -6.860 1.236 -6.768 1.00 0.00 32 GLN A CA 20
ATOM 27195 C C . GLN A 1 32 ? -7.069 -0.263 -6.519 1.00 0.00 32 GLN A C 20
ATOM 27196 O O . GLN A 1 32 ? -7.778 -0.630 -5.592 1.00 0.00 32 GLN A O 20
ATOM 27210 N N . ASN A 1 33 ? -6.437 -1.141 -7.308 1.00 0.00 33 ASN A N 20
ATOM 27211 C CA . ASN A 1 33 ? -6.486 -2.589 -7.101 1.00 0.00 33 ASN A CA 20
ATOM 27212 C C . ASN A 1 33 ? -5.397 -3.053 -6.149 1.00 0.00 33 ASN A C 20
ATOM 27213 O O . ASN A 1 33 ? -5.571 -4.074 -5.503 1.00 0.00 33 ASN A O 20
ATOM 27224 N N . GLY A 1 34 ? -4.294 -2.312 -6.008 1.00 0.00 34 GLY A N 20
ATOM 27225 C CA . GLY A 1 34 ? -3.296 -2.491 -4.956 1.00 0.00 34 GLY A CA 20
ATOM 27226 C C . GLY A 1 34 ? -3.904 -2.662 -3.569 1.00 0.00 34 GLY A C 20
ATOM 27227 O O . GLY A 1 34 ? -3.327 -3.357 -2.740 1.00 0.00 34 GLY A O 20
ATOM 27231 N N . VAL A 1 35 ? -5.089 -2.104 -3.309 1.00 0.00 35 VAL A N 20
ATOM 27232 C CA . VAL A 1 35 ? -5.838 -2.342 -2.075 1.00 0.00 35 VAL A CA 20
ATOM 27233 C C . VAL A 1 35 ? -5.919 -3.835 -1.689 1.00 0.00 35 VAL A C 20
ATOM 27234 O O . VAL A 1 35 ? -6.051 -4.139 -0.500 1.00 0.00 35 VAL A O 20
ATOM 27247 N N . PHE A 1 36 ? -5.803 -4.761 -2.657 1.00 0.00 36 PHE A N 20
ATOM 27248 C CA . PHE A 1 36 ? -5.742 -6.203 -2.455 1.00 0.00 36 PHE A CA 20
ATOM 27249 C C . PHE A 1 36 ? -4.661 -6.667 -1.462 1.00 0.00 36 PHE A C 20
ATOM 27250 O O . PHE A 1 36 ? -4.792 -7.760 -0.914 1.00 0.00 36 PHE A O 20
ATOM 27267 N N . TRP A 1 37 ? -3.582 -5.915 -1.210 1.00 0.00 37 TRP A N 20
ATOM 27268 C CA . TRP A 1 37 ? -2.587 -6.364 -0.225 1.00 0.00 37 TRP A CA 20
ATOM 27269 C C . TRP A 1 37 ? -3.182 -6.353 1.185 1.00 0.00 37 TRP A C 20
ATOM 27270 O O . TRP A 1 37 ? -2.670 -7.054 2.059 1.00 0.00 37 TRP A O 20
ATOM 27291 N N . ALA A 1 38 ? -4.250 -5.586 1.444 1.00 0.00 38 ALA A N 20
ATOM 27292 C CA . ALA A 1 38 ? -4.847 -5.438 2.769 1.00 0.00 38 ALA A CA 20
ATOM 27293 C C . ALA A 1 38 ? -5.758 -6.607 3.117 1.00 0.00 38 ALA A C 20
ATOM 27294 O O . ALA A 1 38 ? -6.788 -6.398 3.757 1.00 0.00 38 ALA A O 20
ATOM 27301 N N . LEU A 1 39 ? -5.345 -7.819 2.737 1.00 0.00 39 LEU A N 20
ATOM 27302 C CA . LEU A 1 39 ? -6.087 -9.071 2.816 1.00 0.00 39 LEU A CA 20
ATOM 27303 C C . LEU A 1 39 ? -5.229 -10.224 2.273 1.00 0.00 39 LEU A C 20
ATOM 27304 O O . LEU A 1 39 ? -5.720 -11.157 1.641 1.00 0.00 39 LEU A O 20
ATOM 27320 N N . GLU A 1 40 ? -3.932 -10.186 2.587 1.00 0.00 40 GLU A N 20
ATOM 27321 C CA . GLU A 1 40 ? -2.910 -11.178 2.259 1.00 0.00 40 GLU A CA 20
ATOM 27322 C C . GLU A 1 40 ? -2.657 -12.115 3.444 1.00 0.00 40 GLU A C 20
ATOM 27323 O O . GLU A 1 40 ? -3.431 -12.122 4.400 1.00 0.00 40 GLU A O 20
ATOM 27335 N N . GLU A 1 41 ? -1.602 -12.928 3.398 1.00 0.00 41 GLU A N 20
ATOM 27336 C CA . GLU A 1 41 ? -1.265 -13.906 4.429 1.00 0.00 41 GLU A CA 20
ATOM 27337 C C . GLU A 1 41 ? 0.212 -13.871 4.794 1.00 0.00 41 GLU A C 20
ATOM 27338 O O . GLU A 1 41 ? 0.922 -14.877 4.744 1.00 0.00 41 GLU A O 20
ATOM 27350 N N . LEU A 1 42 ? 0.697 -12.690 5.149 1.00 0.00 42 LEU A N 20
ATOM 27351 C CA . LEU A 1 42 ? 2.114 -12.458 5.350 1.00 0.00 42 LEU A CA 20
ATOM 27352 C C . LEU A 1 42 ? 2.297 -11.447 6.471 1.00 0.00 42 LEU A C 20
ATOM 27353 O O . LEU A 1 42 ? 1.572 -11.481 7.463 1.00 0.00 42 LEU A O 20
ATOM 27369 N N . GLU A 1 43 ? 3.297 -10.581 6.368 1.00 0.00 43 GLU A N 20
ATOM 27370 C CA . GLU A 1 43 ? 3.683 -9.644 7.391 1.00 0.00 43 GLU A CA 20
ATOM 27371 C C . GLU A 1 43 ? 4.343 -8.451 6.691 1.00 0.00 43 GLU A C 20
ATOM 27372 O O . GLU A 1 43 ? 4.923 -8.584 5.614 1.00 0.00 43 GLU A O 20
ATOM 27384 N N . THR A 1 44 ? 4.369 -7.324 7.371 1.00 0.00 44 THR A N 20
ATOM 27385 C CA . THR A 1 44 ? 5.213 -6.143 7.169 1.00 0.00 44 THR A CA 20
ATOM 27386 C C . THR A 1 44 ? 5.740 -5.735 8.538 1.00 0.00 44 THR A C 20
ATOM 27387 O O . THR A 1 44 ? 5.051 -5.917 9.548 1.00 0.00 44 THR A O 20
ATOM 27398 N N . PRO A 1 45 ? 6.920 -5.110 8.567 1.00 0.00 45 PRO A N 20
ATOM 27399 C CA . PRO A 1 45 ? 7.319 -4.256 9.655 1.00 0.00 45 PRO A CA 20
ATOM 27400 C C . PRO A 1 45 ? 7.241 -2.753 9.288 1.00 0.00 45 PRO A C 20
ATOM 27401 O O . PRO A 1 45 ? 7.430 -1.896 10.148 1.00 0.00 45 PRO A O 20
ATOM 27412 N N . ALA A 1 46 ? 7.004 -2.413 8.020 1.00 0.00 46 ALA A N 20
ATOM 27413 C CA . ALA A 1 46 ? 6.948 -1.063 7.464 1.00 0.00 46 ALA A CA 20
ATOM 27414 C C . ALA A 1 46 ? 5.534 -0.467 7.543 1.00 0.00 46 ALA A C 20
ATOM 27415 O O . ALA A 1 46 ? 4.575 -1.160 7.897 1.00 0.00 46 ALA A O 20
ATOM 27422 N N . LYS A 1 47 ? 5.372 0.784 7.096 1.00 0.00 47 LYS A N 20
ATOM 27423 C CA . LYS A 1 47 ? 4.082 1.452 6.947 1.00 0.00 47 LYS A CA 20
ATOM 27424 C C . LYS A 1 47 ? 3.426 0.936 5.673 1.00 0.00 47 LYS A C 20
ATOM 27425 O O . LYS A 1 47 ? 4.120 0.731 4.679 1.00 0.00 47 LYS A O 20
ATOM 27444 N N . VAL A 1 48 ? 2.111 0.726 5.694 1.00 0.00 48 VAL A N 20
ATOM 27445 C CA . VAL A 1 48 ? 1.382 -0.079 4.734 1.00 0.00 48 VAL A CA 20
ATOM 27446 C C . VAL A 1 48 ? -0.057 0.415 4.621 1.00 0.00 48 VAL A C 20
ATOM 27447 O O . VAL A 1 48 ? -1.028 -0.332 4.721 1.00 0.00 48 VAL A O 20
ATOM 27460 N N . TYR A 1 49 ? -0.196 1.720 4.487 1.00 0.00 49 TYR A N 20
ATOM 27461 C CA . TYR A 1 49 ? -1.515 2.330 4.551 1.00 0.00 49 TYR A CA 20
ATOM 27462 C C . TYR A 1 49 ? -2.208 2.108 3.204 1.00 0.00 49 TYR A C 20
ATOM 27463 O O . TYR A 1 49 ? -1.572 1.724 2.233 1.00 0.00 49 TYR A O 20
ATOM 27481 N N . ALA A 1 50 ? -3.515 2.296 3.086 1.00 0.00 50 ALA A N 20
ATOM 27482 C CA . ALA A 1 50 ? 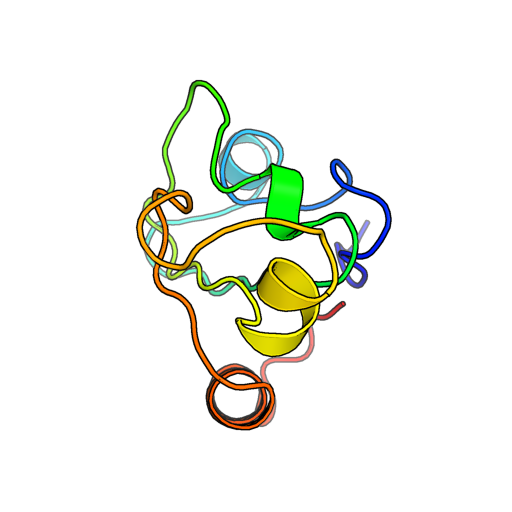-4.213 2.037 1.835 1.00 0.00 50 ALA A CA 20
ATOM 27483 C C . ALA A 1 50 ? -5.263 3.124 1.579 1.00 0.00 50 ALA A C 20
ATOM 27484 O O . ALA A 1 50 ? -5.756 3.752 2.518 1.00 0.00 50 ALA A O 20
ATOM 27491 N N . ILE A 1 51 ? -5.553 3.423 0.314 1.00 0.00 51 ILE A N 20
ATOM 27492 C CA . ILE A 1 51 ? -6.441 4.511 -0.066 1.00 0.00 51 ILE A CA 20
ATOM 27493 C C . ILE A 1 51 ? -7.884 4.078 0.083 1.00 0.00 51 ILE A C 20
ATOM 27494 O O . ILE A 1 51 ? -8.437 3.334 -0.736 1.00 0.00 51 ILE A O 20
ATOM 27510 N N . LYS A 1 52 ? -8.512 4.663 1.101 1.00 0.00 52 LYS A N 20
ATOM 27511 C CA . LYS A 1 52 ? -9.914 4.504 1.394 1.00 0.00 52 LYS A CA 20
ATOM 27512 C C . LYS A 1 52 ? -10.763 4.721 0.156 1.00 0.00 52 LYS A C 20
ATOM 27513 O O . LYS A 1 52 ? -11.547 3.850 -0.186 1.00 0.00 52 LYS A O 20
ATOM 27532 N N . ASP A 1 53 ? -10.612 5.852 -0.530 1.00 0.00 53 ASP A N 20
ATOM 27533 C CA . ASP A 1 53 ? -11.483 6.184 -1.659 1.00 0.00 53 ASP A CA 20
ATOM 27534 C C . ASP A 1 53 ? -11.458 5.112 -2.735 1.00 0.00 53 ASP A C 20
ATOM 27535 O O . ASP A 1 53 ? -12.510 4.726 -3.240 1.00 0.00 53 ASP A O 20
ATOM 27544 N N . ASP A 1 54 ? -10.270 4.603 -3.059 1.00 0.00 54 ASP A N 20
ATOM 27545 C CA . ASP A 1 54 ? -10.112 3.576 -4.069 1.00 0.00 54 ASP A CA 20
ATOM 27546 C C . ASP A 1 54 ? -10.707 2.254 -3.595 1.00 0.00 54 ASP A C 20
ATOM 27547 O O . ASP A 1 54 ? -11.327 1.570 -4.404 1.00 0.00 54 ASP A O 20
ATOM 27556 N N . PHE A 1 55 ? -10.558 1.907 -2.310 1.00 0.00 55 PHE A N 20
ATOM 27557 C CA . PHE A 1 55 ? -11.104 0.699 -1.681 1.00 0.00 55 PHE A CA 20
ATOM 27558 C C . PHE A 1 55 ? -12.632 0.715 -1.685 1.00 0.00 55 PHE A C 20
ATOM 27559 O O . PHE A 1 55 ? -13.283 -0.277 -2.011 1.00 0.00 55 PHE A O 20
ATOM 27576 N N . LEU A 1 56 ? -13.204 1.873 -1.375 1.00 0.00 56 LEU A N 20
ATOM 27577 C CA . LEU A 1 56 ? -14.628 2.140 -1.431 1.00 0.00 56 LEU A CA 20
ATOM 27578 C C . LEU A 1 56 ? -15.096 2.043 -2.873 1.00 0.00 56 LEU A C 20
ATOM 27579 O O . LEU A 1 56 ? -16.122 1.424 -3.148 1.00 0.00 56 LEU A O 20
ATOM 27595 N N . ALA A 1 57 ? -14.306 2.568 -3.816 1.00 0.00 57 ALA A N 20
ATOM 27596 C CA . ALA A 1 57 ? -14.588 2.458 -5.238 1.00 0.00 57 ALA A CA 20
ATOM 27597 C C . ALA A 1 57 ? -14.370 1.026 -5.731 1.00 0.00 57 ALA A C 20
ATOM 27598 O O . ALA A 1 57 ? -14.778 0.678 -6.843 1.00 0.00 57 ALA A O 20
ATOM 27605 N N . ARG A 1 58 ? -13.765 0.176 -4.900 1.00 0.00 58 ARG A N 20
ATOM 27606 C CA . ARG A 1 58 ? -13.597 -1.244 -5.141 1.00 0.00 58 ARG A CA 20
ATOM 27607 C C . ARG A 1 58 ? -14.569 -2.016 -4.238 1.00 0.00 58 ARG A C 20
ATOM 27608 O O . ARG A 1 58 ? -14.339 -3.198 -3.989 1.00 0.00 58 ARG A O 20
ATOM 27629 N N . GLY A 1 59 ? -15.767 -1.486 -3.986 1.00 0.00 59 GLY A N 20
ATOM 27630 C CA . GLY A 1 59 ? -16.867 -2.175 -3.324 1.00 0.00 59 GLY A CA 20
ATOM 27631 C C . GLY A 1 59 ? -16.610 -2.700 -1.906 1.00 0.00 59 GLY A C 20
ATOM 27632 O O . GLY A 1 59 ? -17.487 -3.407 -1.402 1.00 0.00 59 GLY A O 20
ATOM 27636 N N . TYR A 1 60 ? -15.474 -2.415 -1.259 1.00 0.00 60 TYR A N 20
ATOM 27637 C CA . TYR A 1 60 ? -15.193 -2.844 0.103 1.00 0.00 60 TYR A CA 20
ATOM 27638 C C . TYR A 1 60 ? -15.770 -1.787 1.042 1.00 0.00 60 TYR A C 20
ATOM 27639 O O . TYR A 1 60 ? -15.936 -0.626 0.659 1.00 0.00 60 TYR A O 20
ATOM 27657 N N . SER A 1 61 ? -15.964 -2.149 2.302 1.00 0.00 61 SER A N 20
ATOM 27658 C CA . SER A 1 61 ? -16.294 -1.249 3.388 1.00 0.00 61 SER A CA 20
ATOM 27659 C C . SER A 1 61 ? -15.017 -0.970 4.192 1.00 0.00 61 SER A C 20
ATOM 27660 O O . SER A 1 61 ? -13.972 -1.569 3.930 1.00 0.00 61 SER A O 20
ATOM 27668 N N . GLU A 1 62 ? -15.051 -0.022 5.129 1.00 0.00 62 GLU A N 20
ATOM 27669 C CA . GLU A 1 62 ? -13.847 0.486 5.772 1.00 0.00 62 GLU A CA 20
ATOM 27670 C C . GLU A 1 62 ? -13.193 -0.624 6.600 1.00 0.00 62 GLU A C 20
ATOM 27671 O O . GLU A 1 62 ? -11.972 -0.795 6.622 1.00 0.00 62 GLU A O 20
ATOM 27683 N N . GLU A 1 63 ? -14.002 -1.445 7.261 1.00 0.00 63 GLU A N 20
ATOM 27684 C CA . GLU A 1 63 ? -13.472 -2.436 8.180 1.00 0.00 63 GLU A CA 20
ATOM 27685 C C . GLU A 1 63 ? -12.903 -3.672 7.466 1.00 0.00 63 GLU A C 20
ATOM 27686 O O . GLU A 1 63 ? -12.378 -4.567 8.130 1.00 0.00 63 GLU A O 20
ATOM 27698 N N . ASP A 1 64 ? -13.023 -3.743 6.137 1.00 0.00 64 ASP A N 20
ATOM 27699 C CA . ASP A 1 64 ? -12.725 -4.938 5.346 1.00 0.00 64 ASP A CA 20
ATOM 27700 C C . ASP A 1 64 ? -11.234 -5.038 5.015 1.00 0.00 64 ASP A C 20
ATOM 27701 O O . ASP A 1 64 ? -10.752 -6.097 4.598 1.00 0.00 64 ASP A O 20
ATOM 27710 N N . SER A 1 65 ? -10.505 -3.929 5.167 1.00 0.00 65 SER A N 20
ATOM 27711 C CA . SER A 1 65 ? -9.074 -3.861 4.944 1.00 0.00 65 SER A CA 20
ATOM 27712 C C . SER A 1 65 ? -8.369 -4.147 6.265 1.00 0.00 65 SER A C 20
ATOM 27713 O O . SER A 1 65 ? -8.663 -3.467 7.256 1.00 0.00 65 SER A O 20
ATOM 27721 N N . LYS A 1 66 ? -7.383 -5.046 6.276 1.00 0.00 66 LYS A N 20
ATOM 27722 C CA . LYS A 1 66 ? -6.561 -5.287 7.463 1.00 0.00 66 LYS A CA 20
ATOM 27723 C C . LYS A 1 66 ? -5.385 -4.308 7.575 1.00 0.00 66 LYS A C 20
ATOM 27724 O O . LYS A 1 66 ? -4.331 -4.688 8.091 1.00 0.00 66 LYS A O 20
ATOM 27743 N N . VAL A 1 67 ? -5.556 -3.036 7.202 1.00 0.00 67 VAL A N 20
ATOM 27744 C CA . VAL A 1 67 ? -4.525 -1.989 7.215 1.00 0.00 67 VAL A CA 20
ATOM 27745 C C . VAL A 1 67 ? -5.225 -0.634 7.381 1.00 0.00 67 VAL A C 20
ATOM 27746 O O . VAL A 1 67 ? -6.429 -0.540 7.125 1.00 0.00 67 VAL A O 20
ATOM 27759 N N . PRO A 1 68 ? -4.502 0.428 7.769 1.00 0.00 68 PRO A N 20
ATOM 27760 C CA . PRO A 1 68 ? -5.070 1.754 7.944 1.00 0.00 68 PRO A CA 20
ATOM 27761 C C . PRO A 1 68 ? -5.465 2.370 6.614 1.00 0.00 68 PRO A C 20
ATOM 27762 O O . PRO A 1 68 ? -4.621 2.643 5.754 1.00 0.00 68 PRO A O 20
ATOM 27773 N N . LEU A 1 69 ? -6.772 2.576 6.477 1.00 0.00 69 LEU A N 20
ATOM 27774 C CA . LEU A 1 69 ? -7.400 3.266 5.374 1.00 0.00 69 LEU A CA 20
ATOM 27775 C C . LEU A 1 69 ? -7.271 4.758 5.583 1.00 0.00 69 LEU A C 20
ATOM 27776 O O . LEU A 1 69 ? -7.809 5.302 6.547 1.00 0.00 69 LEU A O 20
ATOM 27792 N N . ILE A 1 70 ? -6.569 5.404 4.667 1.00 0.00 70 ILE A N 20
ATOM 27793 C CA . ILE A 1 70 ? -6.263 6.824 4.696 1.00 0.00 70 ILE A CA 20
ATOM 27794 C C . ILE A 1 70 ? -6.808 7.501 3.430 1.00 0.00 70 ILE A C 20
ATOM 27795 O O . ILE A 1 70 ? -7.274 6.827 2.506 1.00 0.00 70 ILE A O 20
ATOM 27811 N N . THR A 1 71 ? -6.776 8.830 3.379 1.00 0.00 71 THR A N 20
ATOM 27812 C CA . THR A 1 71 ? -7.194 9.590 2.209 1.00 0.00 71 THR A CA 20
ATOM 27813 C C . THR A 1 71 ? -6.050 9.707 1.197 1.00 0.00 71 THR A C 20
ATOM 27814 O O . THR A 1 71 ? -4.888 9.438 1.514 1.00 0.00 71 THR A O 20
ATOM 27825 N N . TYR A 1 72 ? -6.358 10.218 -0.001 1.00 0.00 72 TYR A N 20
ATOM 27826 C CA . TYR A 1 72 ? -5.339 10.564 -0.988 1.00 0.00 72 TYR A CA 20
ATOM 27827 C C . TYR A 1 72 ? -4.328 11.555 -0.405 1.00 0.00 72 TYR A C 20
ATOM 27828 O O . TYR A 1 72 ? -3.157 11.468 -0.748 1.00 0.00 72 TYR A O 20
ATOM 27846 N N . SER A 1 73 ? -4.740 12.477 0.469 1.00 0.00 73 SER A N 20
ATOM 27847 C CA . SER A 1 73 ? -3.855 13.523 0.957 1.00 0.00 73 SER A CA 20
ATOM 27848 C C . SER A 1 73 ? -3.003 13.077 2.146 1.00 0.00 73 SER A C 20
ATOM 27849 O O . SER A 1 73 ? -1.870 13.543 2.285 1.00 0.00 73 SER A O 20
ATOM 27857 N N . GLU A 1 74 ? -3.533 12.187 2.987 1.00 0.00 74 GLU A N 20
ATOM 27858 C CA . GLU A 1 74 ? -2.795 11.542 4.065 1.00 0.00 74 GLU A CA 20
ATOM 27859 C C . GLU A 1 74 ? -1.673 10.678 3.503 1.00 0.00 74 GLU A C 20
ATOM 27860 O O . GLU A 1 74 ? -0.647 10.535 4.163 1.00 0.00 74 GLU A O 20
ATOM 27872 N N . PHE A 1 75 ? -1.847 10.111 2.304 1.00 0.00 75 PHE A N 20
ATOM 27873 C CA . PHE A 1 75 ? -0.759 9.431 1.622 1.00 0.00 75 PHE A CA 20
ATOM 27874 C C . PHE A 1 75 ? 0.356 10.422 1.346 1.00 0.00 75 PHE A C 20
ATOM 27875 O O . PHE A 1 75 ? 1.474 10.142 1.748 1.00 0.00 75 PHE A O 20
ATOM 27892 N N . ILE A 1 76 ? 0.076 11.562 0.708 1.00 0.00 76 ILE A N 20
ATOM 27893 C CA . ILE A 1 76 ? 1.098 12.532 0.312 1.00 0.00 76 ILE A CA 20
ATOM 27894 C C . ILE A 1 76 ? 1.994 12.918 1.500 1.00 0.00 76 ILE A C 20
ATOM 27895 O O . ILE A 1 76 ? 3.207 12.984 1.319 1.00 0.00 76 ILE A O 20
ATOM 27911 N N . ASP A 1 77 ? 1.435 13.063 2.707 1.00 0.00 77 ASP A N 20
ATOM 27912 C CA . ASP A 1 77 ? 2.159 13.358 3.955 1.00 0.00 77 ASP A CA 20
ATOM 27913 C C . ASP A 1 77 ? 3.272 12.354 4.259 1.00 0.00 77 ASP A C 20
ATOM 27914 O O . ASP A 1 77 ? 4.280 12.685 4.898 1.00 0.00 77 ASP A O 20
ATOM 27923 N N . LEU A 1 78 ? 3.085 11.117 3.799 1.00 0.00 78 LEU A N 20
ATOM 27924 C CA . LEU A 1 78 ? 4.013 10.024 3.999 1.00 0.00 78 LEU A CA 20
ATOM 27925 C C . LEU A 1 78 ? 5.211 10.118 3.039 1.00 0.00 78 LEU A C 20
ATOM 27926 O O . LEU A 1 78 ? 6.265 9.556 3.349 1.00 0.00 78 LEU A O 20
ATOM 27942 N N . LEU A 1 79 ? 5.066 10.792 1.886 1.00 0.00 79 LEU A N 20
ATOM 27943 C CA . LEU A 1 79 ? 6.113 11.027 0.909 1.00 0.00 79 LEU A CA 20
ATOM 27944 C C . LEU A 1 79 ? 6.998 12.178 1.341 1.00 0.00 79 LEU A C 20
ATOM 27945 O O . LEU A 1 79 ? 8.143 11.930 1.700 1.00 0.00 79 LEU A O 20
ATOM 27961 N N . GLU A 1 80 ? 6.482 13.407 1.244 1.00 0.00 80 GLU A N 20
ATOM 27962 C CA . GLU A 1 80 ? 7.093 14.693 1.595 1.00 0.00 80 GLU A CA 20
ATOM 27963 C C . GLU A 1 80 ? 8.624 14.629 1.565 1.00 0.00 80 GLU A C 20
ATOM 27964 O O . GLU A 1 80 ? 9.280 14.576 2.610 1.00 0.00 80 GLU A O 20
ATOM 27976 N N . GLY A 1 81 ? 9.184 14.593 0.355 1.00 0.00 81 GLY A N 20
ATOM 27977 C CA . GLY A 1 81 ? 10.619 14.552 0.127 1.00 0.00 81 GLY A CA 20
ATOM 27978 C C . GLY A 1 81 ? 11.141 13.159 -0.213 1.00 0.00 81 GLY A C 20
ATOM 27979 O O . GLY A 1 81 ? 12.360 12.974 -0.210 1.00 0.00 81 GLY A O 20
ATOM 27983 N N . GLU A 1 82 ? 10.284 12.179 -0.517 1.00 0.00 82 GLU A N 20
ATOM 27984 C CA . GLU A 1 82 ? 10.689 10.825 -0.848 1.00 0.00 82 GLU A CA 20
ATOM 27985 C C . GLU A 1 82 ? 9.933 10.329 -2.066 1.00 0.00 82 GLU A C 20
ATOM 27986 O O . GLU A 1 82 ? 8.725 10.534 -2.191 1.00 0.00 82 GLU A O 20
ATOM 27998 N N . GLU A 1 83 ? 10.666 9.624 -2.928 1.00 0.00 83 GLU A N 20
ATOM 27999 C CA . GLU A 1 83 ? 10.155 9.010 -4.134 1.00 0.00 83 GLU A CA 20
ATOM 28000 C C . GLU A 1 83 ? 10.891 7.696 -4.381 1.00 0.00 83 GLU A C 20
ATOM 28001 O O . GLU A 1 83 ? 11.871 7.630 -5.127 1.00 0.00 83 GLU A O 20
ATOM 28013 N N . LYS A 1 84 ? 10.448 6.627 -3.717 1.00 0.00 84 LYS A N 20
ATOM 28014 C CA . LYS A 1 84 ? 10.978 5.282 -3.927 1.00 0.00 84 LYS A CA 20
ATOM 28015 C C . LYS A 1 84 ? 10.018 4.190 -3.437 1.00 0.00 84 LYS A C 20
ATOM 28016 O O . LYS A 1 84 ? 10.494 3.119 -3.064 1.00 0.00 84 LYS A O 20
ATOM 28035 N N . PHE A 1 85 ? 8.696 4.371 -3.574 1.00 0.00 85 PHE A N 20
ATOM 28036 C CA . PHE A 1 85 ? 7.693 3.384 -3.140 1.00 0.00 85 PHE A CA 20
ATOM 28037 C C . PHE A 1 85 ? 6.257 3.804 -3.441 1.00 0.00 85 PHE A C 20
ATOM 28038 O O . PHE A 1 85 ? 5.325 3.562 -2.674 1.00 0.00 85 PHE A O 20
ATOM 28055 N N . ILE A 1 86 ? 6.058 4.434 -4.579 1.00 0.00 86 ILE A N 20
ATOM 28056 C CA . ILE A 1 86 ? 4.888 5.273 -4.741 1.00 0.00 86 ILE A CA 20
ATOM 28057 C C . ILE A 1 86 ? 3.862 4.487 -5.545 1.00 0.00 86 ILE A C 20
ATOM 28058 O O . ILE A 1 86 ? 4.074 3.319 -5.885 1.00 0.00 86 ILE A O 20
ATOM 28074 N N . GLY A 1 87 ? 2.775 5.145 -5.923 1.00 0.00 87 GLY A N 20
ATOM 28075 C CA . GLY A 1 87 ? 1.978 4.679 -7.020 1.00 0.00 87 GLY A CA 20
ATOM 28076 C C . GLY A 1 87 ? 0.527 4.820 -6.729 1.00 0.00 87 GLY A C 20
ATOM 28077 O O . GLY A 1 87 ? 0.142 5.843 -6.126 1.00 0.00 87 GLY A O 20
#

Solvent-accessible surface area: 5193 Å² total; per-residue (Å²): 210,79,37,67,58,2,76,138,2,88,68,2,12,0,6,91,43,13,118,152,74,30,150,63,156,42,58,1,3,0,19,77,50,0,0,86,8,0,74,63,160,59,117,35,76,6,81,14,44,0,0,65,90,8,0,77,70,86,80,56,65,98,172,77,12,100,15,64,34,10,69,111,82,96,15,89,103,17,24,132,71,66,149,108,12,36,21

Foldseek 3Di:
DFDADQQPQPDFDDFPNVVVPNDLDDAAEHAQNVLNVQPDDGGDSYAYEYAPVNVVVVVDDCVRGNHHHDHPVVSVVRAVPHDGHHD

CATH classification: 3.40.1260.10

Secondary structure (DSSP, 8-state):
------SSSSSSTTTTHHHHS--TT-B--B-TTGGGGTT-SS--SSB--EEHHHHHTTT--TTT-SS-EE-HHHHHHHHSS--SS--

Nearest PDB structures (foldseek):
  1rhx-assembly1_A  TM=9.977E-01  e=1.020E-16  Thermotoga maritima
  1x9a-assembly1_B  TM=7.335E-01  e=7.409E-11  Thermotoga maritima
  6nn7-assembly1_C  TM=4.601E-01  e=6.643E+00  Homo sapiens
  1rhx-assembly1_A  TM=9.925E-01  e=4.742E-17  Thermotoga maritima
  1x9a-assembly1_B  TM=7.359E-01  e=3.726E-11  Thermotoga maritima

InterPro domains:
  IPR007215 Sulphur relay, TusB/DsrH [PF04077] (19-83)
  IPR007215 Sulphur relay, TusB/DsrH [PTHR37526] (1-87)
  IPR007215 Sulphur relay, TusB/DsrH [TIGR03011] (18-84)
  IPR027396 DsrEFH-like [G3DSA:3.40.1260.10] (1-87)
  IPR027396 DsrEFH-like [SSF75169] (1-86)

Organism: Thermotoga maritima (strain ATCC 43589 / DSM 3109 / JCM 10099 / NBRC 100826 / MSB8) (NCBI:txid243274)